Protein 8TKO (pdb70)

Foldseek 3Di:
DVVVVVVVVVVVVVVVVVVVLVCLLFWFWKFFFWKWKFAFDPDGGLVVVLVCLFVDAARKDFDDDVLQDDVPQQADCDLPDANHFPATIFGAGPDLQWAFQVQLVHDQVLSLLADSQLRVLLVRVQQRLLQQLAALLVQAPAAEEEEEEEDAAQAPVVDDDPPPPVPSNPLRGDQQNSQVSNCVSSNHDHYYDHDYDFQQRQQVSVQVVVNCQSVPSHAKYKGFYFFHHSDPVVSSVVSNVQQADNHQFQAFQFACLRHFHEYGMIIIIMMGGPVVCVVVVTDGQWIWTFKFKDFQPDDPDQQDADLVRVLVRVVVRCVSRPHAQALAQEEAEPRRSHPCPNQSRLVSCCVNRLPPYDLVRAYEYEYDCSHRTRHINRRQVVRVSQVSSCLPVFKHRAGPNPPHGHPSHDCVSNNYDYRHHMDGGDDDPRWYKYKTWDARRNGMIMMIIMTGDDDDDDLDDAPLDQFKAKAKFADADLLLRLVQLVQVLVVLVDPPDGRLQNRVSRQRRYYHYFKMKMAIHRDSVRSSVQSVCSNVPDHDDLRIDIFGADAFAFAEEEEEEDDPQDFALQLPCPCVVDVLLVVLQVVLQVLLVVPDPDGLVCRNNVNPPHDHCPAQLNVQSNFLSQLLSLLRVVVVFPFQHQEYEYFQLRLLSSCVSQVQFDSNLSSQLSNLVSVVQRVQQPKWWKWWFQPVVCVVVPVVDQWAEALARRTTIDFIGCVRCVCVCPVCVPRGTDDTDPCRRRRWLHPVLVVPVPVSCVSSQPTDTDFGPHWYQYQLDRDTDTSVPDGSVNSSCSRHGHRYHLSNLLVCLQVAGAEYEARGSADDSQVSSVVSNVVHDRDPLHDYFYAHHSPGSYVSRRVSSVSNRVSSNHDTNSCVSSPSHHHDRGRRRDRDIDRNGDND/DVVVVVVVVVVVVVVVVVVVLVCLLFWFWKFFFFKFKFAFPRPGGLVSVLVCLFVDAARKDFDDDVLFAPVVVADDCDLADANHFNAGIFGAGPDLQWAFCVQLVHDLVLSLLADSQLRVLLVRVQQRLLQQLAALLVQAPAAEEEEEAEDAQDAPVVDDDDPPPVVSNVLRRDQQNSQVVNCVSSNHDHYYDHFYFKQCRQVVRVQVVVSCQSVPRGQKYKGWYWDHHSYPPVSSVCSNVQAADNHQFQQQFAQPQAHFHEYTMIMIIMMGGPVVCVVVVTDGQWIWTWKFKDFQPPDPDQQDHDQVRVLVRVVVRCVSSPHALAQAQEEAELRRRHPCPNQSRVVSQCVRNVPPYDQVRAHEYAYDCRHRTRHIRRGQNVSVSLVSSCLRVQKRGAHPNVPHGHPSHDAVVTHYDYRHDMDGRDDDPRWHKYKYWDARRSGMIMMIIMTGDDDDPPDADADDDQFKAKAKFADADLLLRLVQLVQVLVVLVDPPDRRLQARVSRQRSYYHYFKMKMAIGRDSVRSSVLSVQSNVPDHPDLRIDIDGADAQAFQEEEEEAADPADFQAFQLVPCVPPVLLVVLQVVLFVLLPVLDPDGLNCRNNVHPPRPHCPQQLNVRLNQLSQLLSLLVVCPPQPQDHFEYEYFALNVLSVLVSLPQFPSNLSSLLRNLCSVVQLVPWDWWFWWKAQAAPVVVVVVCVVAQLFAECLARRITTDAHGRVSLVCVQPVPVPSDPTRPDPGTRHHWLGPVLVPCVVVLCVSNQDTQRDWGPHFYQYQQVRGTDTRRPCGSVVVSSSRHGHGYNQSNLLCCQQVRGAEYEYRGSADDCQVSSVNSNVPHPHDPLGHYFYAHHSPRSHPSVRVSRVSNSVSHNHRGNSVVSSPGRHHDRGRRRDRDIDGSHDDD/DVDDDDDPVVLLVVLLVLLLCLVCVLLPHRDSPVADQPDFPVVSPDDVSLQVSQVSVCVVPVDHDDSCLCVVQRGSSSSSVVVVVVVDVCCCVVVVVVD

B-factor: mean 152.11, std 43.72, range [67.35, 299.09]

Nearest PDB structures (foldseek):
  8tko-assembly1_A  TM=1.001E+00  e=0.000E+00  Saccharopolyspora erythraea
  7s6d-assembly1_A  TM=9.299E-01  e=0.000E+00  Saccharopolyspora erythraea
  8ee0-assembly1_A-2  TM=8.904E-01  e=0.000E+00  Saccharopolyspora erythraea
  4mz0-assembly1_B  TM=8.901E-01  e=1.827E-86  Moorena producens 3L
  4ope-assembly1_A  TM=8.887E-01  e=1.755E-56  Streptomyces albus

Organism: Saccharopolyspora erythraea (strain ATCC 11635 / DSM 40517 / JCM 4748 / NBRC 13426 / NCIMB 8594 / NRRL 2338) (NCBI:txid405948)

Radius of gyration: 48.06 Å; Cα contacts (8 Å, |Δi|>4): 3994; chains: 3; bounding box: 78×94×184 Å

Structure (mmCIF, N/CA/C/O backbone):
data_8TKO
#
_entry.id   8TKO
#
_cell.length_a   1.00
_cell.length_b   1.00
_cell.length_c   1.00
_cell.angle_alpha   90.00
_cell.angle_beta   90.00
_cell.angle_gamma   90.00
#
_symmetry.space_group_name_H-M   'P 1'
#
loop_
_entity.id
_entity.type
_entity.pdbx_description
1 polymer EryAII
2 polymer EryAI
#
loop_
_atom_site.group_PDB
_atom_site.id
_atom_site.type_symbol
_atom_site.label_atom_id
_atom_site.label_alt_id
_atom_site.label_comp_id
_atom_site.label_asym_id
_atom_site.label_entity_id
_atom_site.label_seq_id
_atom_site.pdbx_PDB_ins_code
_atom_site.Cartn_x
_atom_site.Cartn_y
_atom_site.Cartn_z
_atom_site.occupancy
_atom_site.B_iso_or_equiv
_atom_site.auth_seq_id
_atom_site.auth_comp_id
_atom_site.auth_asym_id
_atom_site.auth_atom_id
_atom_site.pdbx_PDB_model_num
ATOM 1 N N . SER A 1 5 ? 202.55100 265.31800 214.29700 1.000 227.51000 5 SER A N 1
ATOM 2 C CA . SER A 1 5 ? 202.43400 264.96900 215.70800 1.000 235.44000 5 SER A CA 1
ATOM 3 C C . SER A 1 5 ? 203.71700 264.32300 216.21700 1.000 239.78000 5 SER A C 1
ATOM 4 O O . SER A 1 5 ? 204.53300 263.84100 215.43300 1.000 236.26000 5 SER A O 1
ATOM 7 N N . GLU A 1 6 ? 203.89000 264.31900 217.53700 1.000 242.85000 6 GLU A N 1
ATOM 8 C CA . GLU A 1 6 ? 205.06000 263.71800 218.16300 1.000 244.27000 6 GLU A CA 1
ATOM 9 C C . GLU A 1 6 ? 204.87300 262.24200 218.48400 1.000 242.40000 6 GLU A C 1
ATOM 10 O O . GLU A 1 6 ? 205.83400 261.58700 218.90100 1.000 241.90000 6 GLU A O 1
ATOM 16 N N . LYS A 1 7 ? 203.66400 261.70500 218.30200 1.000 240.02000 7 LYS A N 1
ATOM 17 C CA . LYS A 1 7 ? 203.41000 260.29400 218.56700 1.000 236.44000 7 LYS A CA 1
ATOM 18 C C . LYS A 1 7 ? 204.12900 259.38500 217.57600 1.000 237.44000 7 LYS A C 1
ATOM 19 O O . LYS A 1 7 ? 204.32500 258.19900 217.86600 1.000 236.63000 7 LYS A O 1
ATOM 25 N N . VAL A 1 8 ? 204.56000 259.92500 216.43400 1.000 237.84000 8 VAL A N 1
ATOM 26 C CA . VAL A 1 8 ? 205.12800 259.09600 215.37300 1.000 233.58000 8 VAL A CA 1
ATOM 27 C C . VAL A 1 8 ? 206.40300 258.40200 215.84300 1.000 234.77000 8 VAL A C 1
ATOM 28 O O . VAL A 1 8 ? 206.64800 257.23800 215.50700 1.000 231.55000 8 VAL A O 1
ATOM 32 N N . ALA A 1 9 ? 207.22900 259.09800 216.63100 1.000 235.52000 9 ALA A N 1
ATOM 33 C CA . ALA A 1 9 ? 208.52500 258.54700 217.02300 1.000 227.90000 9 ALA A CA 1
ATOM 34 C C . ALA A 1 9 ? 208.37200 257.27900 217.85500 1.000 232.54000 9 ALA A C 1
ATOM 35 O O . ALA A 1 9 ? 209.12200 256.31000 217.67200 1.000 229.48000 9 ALA A O 1
ATOM 37 N N . GLU A 1 10 ? 207.41400 257.26800 218.78500 1.000 238.78000 10 GLU A N 1
ATOM 38 C CA . GLU A 1 10 ? 207.17800 256.06800 219.58100 1.000 238.03000 10 GLU A CA 1
ATOM 39 C C . GLU A 1 10 ? 206.70300 254.91700 218.70500 1.000 230.98000 10 GLU A C 1
ATOM 40 O O . GLU A 1 10 ? 207.08400 253.76000 218.92300 1.000 223.69000 10 GLU A O 1
ATOM 46 N N . TYR A 1 11 ? 205.86900 255.21800 217.70600 1.000 230.32000 11 TYR A N 1
ATOM 47 C CA . TYR A 1 11 ? 205.44900 254.19300 216.75700 1.000 222.39000 11 TYR A CA 1
ATOM 48 C C . TYR A 1 11 ? 206.64400 253.63300 215.99700 1.000 216.22000 11 TYR A C 1
ATOM 49 O O . TYR A 1 11 ? 206.74100 252.42200 215.77900 1.000 215.23000 11 TYR A O 1
ATOM 58 N N . LEU A 1 12 ? 207.56600 254.50600 215.58600 1.000 214.31000 12 LEU A N 1
ATOM 59 C CA . LEU A 1 12 ? 208.76400 254.04900 214.88900 1.000 209.90000 12 LEU A CA 1
ATOM 60 C C . LEU A 1 12 ? 209.59500 253.13200 215.77500 1.000 209.93000 12 LEU A C 1
ATOM 61 O O . LEU A 1 12 ? 210.07000 252.08000 215.32900 1.000 206.59000 12 LEU A O 1
ATOM 66 N N . ARG A 1 13 ? 209.78300 253.52100 217.03800 1.000 213.92000 13 ARG A N 1
ATOM 67 C CA . ARG A 1 13 ? 210.56700 252.70000 217.95600 1.000 212.15000 13 ARG A CA 1
ATOM 68 C C . ARG A 1 13 ? 209.91400 251.34100 218.17800 1.000 209.95000 13 ARG A C 1
ATOM 69 O O . ARG A 1 13 ? 210.59200 250.30400 218.15600 1.000 208.41000 13 ARG A O 1
ATOM 77 N N . ARG A 1 14 ? 208.59600 251.32500 218.38400 1.000 209.01000 14 ARG A N 1
ATOM 78 C CA . ARG A 1 14 ? 207.90600 250.06100 218.61800 1.000 205.37000 14 ARG A CA 1
ATOM 79 C C . ARG A 1 14 ? 207.93600 249.18300 217.37200 1.000 200.23000 14 ARG A C 1
ATOM 80 O O . ARG A 1 14 ? 208.07600 247.95800 217.47000 1.000 197.56000 14 ARG A O 1
ATOM 88 N N . ALA A 1 15 ? 207.82300 249.79200 216.18800 1.000 197.25000 15 ALA A N 1
ATOM 89 C CA . ALA A 1 15 ? 207.92200 249.03100 214.94800 1.000 188.90000 15 ALA A CA 1
ATOM 90 C C . ALA A 1 15 ? 209.30500 248.42000 214.78100 1.000 189.34000 15 ALA A C 1
ATOM 91 O O . ALA A 1 15 ? 209.43100 247.26500 214.36300 1.000 187.40000 15 ALA A O 1
ATOM 93 N N . THR A 1 16 ? 210.35600 249.18200 215.09500 1.000 195.07000 16 THR A N 1
ATOM 94 C CA . THR A 1 16 ? 211.70600 248.63300 215.01200 1.000 193.29000 16 THR A CA 1
ATOM 95 C C . THR A 1 16 ? 211.88800 247.47700 215.98700 1.000 187.34000 16 THR A C 1
ATOM 96 O O . THR A 1 16 ? 212.48600 246.44900 215.64100 1.000 182.28000 16 THR A O 1
ATOM 100 N N . LEU A 1 17 ? 211.37400 247.62500 217.21100 1.000 187.43000 17 LEU A N 1
ATOM 101 C CA . LEU A 1 17 ? 211.47600 246.54300 218.18600 1.000 183.98000 17 LEU A CA 1
ATOM 102 C C . LEU A 1 17 ? 210.74000 245.29700 217.70800 1.000 181.90000 17 LEU A C 1
ATOM 103 O O . LEU A 1 17 ? 211.25500 244.17700 217.82500 1.000 179.78000 17 LEU A O 1
ATOM 108 N N . ASP A 1 18 ? 209.53500 245.47300 217.16000 1.000 183.05000 18 ASP A N 1
ATOM 109 C CA . ASP A 1 18 ? 208.76900 244.33200 216.67200 1.000 178.54000 18 ASP A CA 1
ATOM 110 C C . ASP A 1 18 ? 209.46300 243.66000 215.49500 1.000 164.51000 18 ASP A C 1
ATOM 111 O O . ASP A 1 18 ? 209.47500 242.42800 215.39500 1.000 161.43000 18 ASP A O 1
ATOM 116 N N . LEU A 1 19 ? 210.03800 244.45200 214.58800 1.000 159.67000 19 LEU A N 1
ATOM 117 C CA . LEU A 1 19 ? 210.76200 243.88000 213.45800 1.000 156.51000 19 LEU A CA 1
ATOM 118 C C . LEU A 1 19 ? 211.97400 243.08500 213.92600 1.000 160.02000 19 LEU A C 1
ATOM 119 O O . LEU A 1 19 ? 212.24700 241.99200 213.41300 1.000 158.05000 19 LEU A O 1
ATOM 124 N N . ARG A 1 20 ? 212.71400 243.62000 214.90100 1.000 162.91000 20 ARG A N 1
ATOM 125 C CA . ARG A 1 20 ? 213.85700 242.89100 215.43900 1.000 158.75000 20 ARG A CA 1
ATOM 126 C C . ARG A 1 20 ? 213.41700 241.58900 216.09500 1.000 155.35000 20 ARG A C 1
ATOM 127 O O . ARG A 1 20 ? 214.05700 240.54400 215.91200 1.000 156.87000 20 ARG A O 1
ATOM 135 N N . ALA A 1 21 ? 212.32200 241.63000 216.85800 1.000 149.61000 21 ALA A N 1
ATOM 136 C CA . ALA A 1 21 ? 211.81700 240.41500 217.49000 1.000 143.65000 21 ALA A CA 1
ATOM 137 C C . ALA A 1 21 ? 211.39300 239.38600 216.45000 1.000 143.16000 21 ALA A C 1
ATOM 138 O O . ALA A 1 21 ? 211.65500 238.18800 216.60700 1.000 145.19000 21 ALA A O 1
ATOM 140 N N . ALA A 1 22 ? 210.73500 239.83400 215.37900 1.000 141.02000 22 ALA A N 1
ATOM 141 C CA . ALA A 1 22 ? 210.31100 238.91400 214.32900 1.000 132.14000 22 ALA A CA 1
ATOM 142 C C . ALA A 1 22 ? 211.50700 238.27900 213.63300 1.000 136.06000 22 ALA A C 1
ATOM 143 O O . ALA A 1 22 ? 211.50100 237.07600 213.34500 1.000 143.10000 22 ALA A O 1
ATOM 145 N N . ARG A 1 23 ? 212.54300 239.07100 213.34700 1.000 135.19000 23 ARG A N 1
ATOM 146 C CA . ARG A 1 23 ? 213.73500 238.51300 212.71500 1.000 132.11000 23 ARG A CA 1
ATOM 147 C C . ARG A 1 23 ? 214.42800 237.51200 213.63200 1.000 132.54000 23 ARG A C 1
ATOM 148 O O . ARG A 1 23 ? 214.90400 236.46300 213.17700 1.000 135.79000 23 ARG A O 1
ATOM 156 N N . GLN A 1 24 ? 214.49300 237.81800 214.93000 1.000 134.99000 24 GLN A N 1
ATOM 157 C CA . GLN A 1 24 ? 215.07900 236.87400 215.87500 1.000 135.72000 24 GLN A CA 1
ATOM 158 C C . GLN A 1 24 ? 214.27300 235.58300 215.93400 1.000 131.09000 24 GLN A C 1
ATOM 159 O O . GLN A 1 24 ? 214.84400 234.48900 216.01400 1.000 140.21000 24 GLN A O 1
ATOM 165 N N . ARG A 1 25 ? 212.94300 235.68900 215.90200 1.000 123.68000 25 ARG A N 1
ATOM 166 C CA . ARG A 1 25 ? 212.10500 234.49500 215.89300 1.000 123.69000 25 ARG A CA 1
ATOM 167 C C . ARG A 1 25 ? 212.33200 233.67100 214.63100 1.000 122.43000 25 ARG A C 1
ATOM 168 O O . ARG A 1 25 ? 212.38400 232.43600 214.68700 1.000 124.55000 25 ARG A O 1
ATOM 176 N N . ILE A 1 26 ? 212.46700 234.33800 213.48300 1.000 123.70000 26 ILE A N 1
ATOM 177 C CA . ILE A 1 26 ? 212.74800 233.62800 212.23800 1.000 119.55000 26 ILE A CA 1
ATOM 178 C C . ILE A 1 26 ? 214.07600 232.89300 212.33700 1.000 124.49000 26 ILE A C 1
ATOM 179 O O . ILE A 1 26 ? 214.19000 231.72600 211.94000 1.000 135.03000 26 ILE A O 1
ATOM 184 N N A ARG A 1 27 ? 215.10200 233.56200 212.86700 1.000 127.23000 27 ARG A N 1
ATOM 185 N N B ARG A 1 27 ? 215.10200 233.56300 212.86700 0.000 127.43000 27 ARG A N 1
ATOM 186 C CA A ARG A 1 27 ? 216.40500 232.92000 213.01200 1.000 128.22000 27 ARG A CA 1
ATOM 187 C CA B ARG A 1 27 ? 216.40500 232.92200 213.01400 0.000 128.47000 27 ARG A CA 1
ATOM 188 C C A ARG A 1 27 ? 216.33100 231.72400 213.95100 1.000 128.74000 27 ARG A C 1
ATOM 189 C C B ARG A 1 27 ? 216.33100 231.72500 213.95100 0.000 128.85000 27 ARG A C 1
ATOM 190 O O A ARG A 1 27 ? 216.92600 230.67500 213.67900 1.000 129.85000 27 ARG A O 1
ATOM 191 O O B ARG A 1 27 ? 216.92500 230.67600 213.67800 0.000 129.83000 27 ARG A O 1
ATOM 206 N N . GLU A 1 28 ? 215.60800 231.86400 215.06500 1.000 128.45000 28 GLU A N 1
ATOM 207 C CA . GLU A 1 28 ? 215.47600 230.75500 216.00400 1.000 127.70000 28 GLU A CA 1
ATOM 208 C C . GLU A 1 28 ? 214.75800 229.57200 215.36800 1.000 128.57000 28 GLU A C 1
ATOM 209 O O . GLU A 1 28 ? 215.14400 228.41600 215.57600 1.000 129.16000 28 GLU A O 1
ATOM 215 N N . LEU A 1 29 ? 213.70800 229.83700 214.59000 1.000 128.86000 29 LEU A N 1
ATOM 216 C CA . LEU A 1 29 ? 212.98200 228.75100 213.94500 1.000 117.87000 29 LEU A CA 1
ATOM 217 C C . LEU A 1 29 ? 213.75900 228.13000 212.79300 1.000 116.01000 29 LEU A C 1
ATOM 218 O O . LEU A 1 29 ? 213.50400 226.97200 212.44700 1.000 114.88000 29 LEU A O 1
ATOM 223 N N . GLU A 1 30 ? 214.69300 228.86400 212.18800 1.000 124.61000 30 GLU A N 1
ATOM 224 C CA . GLU A 1 30 ? 215.37600 228.38600 210.99000 1.000 123.15000 30 GLU A CA 1
ATOM 225 C C . GLU A 1 30 ? 216.73000 227.75000 211.28900 1.000 129.10000 30 GLU A C 1
ATOM 226 O O . GLU A 1 30 ? 216.95300 226.58300 210.95400 1.000 130.41000 30 GLU A O 1
ATOM 232 N N . SER A 1 31 ? 217.64500 228.49300 211.90800 1.000 132.33000 31 SER A N 1
ATOM 233 C CA . SER A 1 31 ? 219.03300 228.06000 212.04700 1.000 131.52000 31 SER A CA 1
ATOM 234 C C . SER A 1 31 ? 219.53700 228.28100 213.46800 1.000 129.19000 31 SER A C 1
ATOM 235 O O . SER A 1 31 ? 220.61500 228.83400 213.69300 1.000 132.59000 31 SER A O 1
ATOM 238 N N . ASP A 1 32 ? 218.76000 227.85100 214.45000 1.000 125.53000 32 ASP A N 1
ATOM 239 C CA . ASP A 1 32 ? 219.19400 227.94400 215.84000 1.000 121.99000 32 ASP A CA 1
ATOM 240 C C . ASP A 1 32 ? 220.28100 226.91100 216.10900 1.000 120.73000 32 ASP A C 1
ATOM 241 O O . ASP A 1 32 ? 220.06200 225.71800 215.86000 1.000 124.16000 32 ASP A O 1
ATOM 246 N N . PRO A 1 33 ? 221.45600 227.31000 216.59400 1.000 112.20000 33 PRO A N 1
ATOM 247 C CA . PRO A 1 33 ? 222.50600 226.32800 216.88300 1.000 108.33000 33 PRO A CA 1
ATOM 248 C C . PRO A 1 33 ? 222.10400 225.38100 218.00200 1.000 109.24000 33 PRO A C 1
ATOM 249 O O . PRO A 1 33 ? 221.37800 225.74700 218.92900 1.000 114.00000 33 PRO A O 1
ATOM 253 N N . ILE A 1 34 ? 222.59300 224.14700 217.90900 1.000 102.09000 34 ILE A N 1
ATOM 254 C CA . ILE A 1 34 ? 222.33300 223.12800 218.91900 1.000 93.13000 34 ILE A CA 1
ATOM 255 C C . ILE A 1 34 ? 223.64400 222.79200 219.61400 1.000 99.61000 34 ILE A C 1
ATOM 256 O O . ILE A 1 34 ? 224.71200 222.80800 218.99800 1.000 105.31000 34 ILE A O 1
ATOM 261 N N . ALA A 1 35 ? 223.56600 222.49400 220.90600 1.000 98.44000 35 ALA A N 1
ATOM 262 C CA . ALA A 1 35 ? 224.74700 222.23100 221.71600 1.000 97.16000 35 ALA A CA 1
ATOM 263 C C . ALA A 1 35 ? 224.80600 220.76400 222.11500 1.000 101.43000 35 ALA A C 1
ATOM 264 O O . ALA A 1 35 ? 223.77700 220.15000 222.41200 1.000 109.15000 35 ALA A O 1
ATOM 266 N N . ILE A 1 36 ? 226.01300 220.20600 222.11700 1.000 98.41000 36 ILE A N 1
ATOM 267 C CA . ILE A 1 36 ? 226.25900 218.84400 222.57700 1.000 90.20000 36 ILE A CA 1
ATOM 268 C C . ILE A 1 36 ? 226.78000 218.92500 224.00300 1.000 96.44000 36 ILE A C 1
ATOM 269 O O . ILE A 1 36 ? 227.81200 219.55800 224.25900 1.000 110.66000 36 ILE A O 1
ATOM 274 N N . VAL A 1 37 ? 226.07800 218.28600 224.93600 1.000 88.24000 37 VAL A N 1
ATOM 275 C CA . VAL A 1 37 ? 226.42000 218.38800 226.34400 1.000 94.21000 37 VAL A CA 1
ATOM 276 C C . VAL A 1 37 ? 227.09700 217.13100 226.88400 1.000 103.77000 37 VAL A C 1
ATOM 277 O O . VAL A 1 37 ? 227.89900 217.23400 227.81900 1.000 116.72000 37 VAL A O 1
ATOM 281 N N . SER A 1 38 ? 226.80900 215.95500 226.33100 1.000 99.99000 38 SER A N 1
ATOM 282 C CA . SER A 1 38 ? 227.44000 214.73300 226.81100 1.000 96.60000 38 SER A CA 1
ATOM 283 C C . SER A 1 38 ? 227.33500 213.65600 225.74400 1.000 102.07000 38 SER A C 1
ATOM 284 O O . SER A 1 38 ? 226.52400 213.74600 224.81800 1.000 105.09000 38 SER A O 1
ATOM 287 N N . MET A 1 39 ? 228.16500 212.62600 225.89800 1.000 97.16000 39 MET A N 1
ATOM 288 C CA . MET A 1 39 ? 228.19400 211.51200 224.96400 1.000 97.16000 39 MET A CA 1
ATOM 289 C C . MET A 1 39 ? 228.63400 210.25200 225.69500 1.000 96.69000 39 MET A C 1
ATOM 290 O O . MET A 1 39 ? 229.28500 210.31100 226.74100 1.000 101.81000 39 MET A O 1
ATOM 295 N N . ALA A 1 40 ? 228.26700 209.10700 225.12500 1.000 96.88000 40 ALA A N 1
ATOM 296 C CA . ALA A 1 40 ? 228.64200 207.81100 225.66900 1.000 89.90000 40 ALA A CA 1
ATOM 297 C C . ALA A 1 40 ? 228.78300 206.82200 224.52400 1.000 91.33000 40 ALA A C 1
ATOM 298 O O . ALA A 1 40 ? 228.15600 206.97600 223.47200 1.000 100.38000 40 ALA A O 1
ATOM 300 N N . CYS A 1 41 ? 229.61100 205.80200 224.73500 1.000 90.83000 41 CYS A N 1
ATOM 301 C CA . CYS A 1 41 ? 229.87300 204.84700 223.67000 1.000 97.54000 41 CYS A CA 1
ATOM 302 C C . CYS A 1 41 ? 230.33900 203.52400 224.25500 1.000 96.49000 41 CYS A C 1
ATOM 303 O O . CYS A 1 41 ? 230.92100 203.47600 225.34100 1.000 111.11000 41 CYS A O 1
ATOM 306 N N . ARG A 1 42 ? 230.06600 202.45400 223.51300 1.000 95.87000 42 ARG A N 1
ATOM 307 C CA . ARG A 1 42 ? 230.63700 201.13600 223.75600 1.000 97.09000 42 ARG A CA 1
ATOM 308 C C . ARG A 1 42 ? 231.09500 200.58700 222.41500 1.000 102.25000 42 ARG A C 1
ATOM 309 O O . ARG A 1 42 ? 230.28000 200.40800 221.50300 1.000 111.16000 42 ARG A O 1
ATOM 317 N N . LEU A 1 43 ? 232.38900 200.33000 222.29800 1.000 95.82000 43 LEU A N 1
ATOM 318 C CA . LEU A 1 43 ? 233.04500 200.00200 221.04300 1.000 94.03000 43 LEU A CA 1
ATOM 319 C C . LEU A 1 43 ? 233.89700 198.75700 221.22100 1.000 106.29000 43 LEU A C 1
ATOM 320 O O . LEU A 1 43 ? 234.26100 198.40200 222.34700 1.000 115.40000 43 LEU A O 1
ATOM 325 N N . PRO A 1 44 ? 234.22100 198.06200 220.13000 1.000 103.67000 44 PRO A N 1
ATOM 326 C CA . PRO A 1 44 ? 235.00900 196.83100 220.25000 1.000 105.01000 44 PRO A CA 1
ATOM 327 C C . PR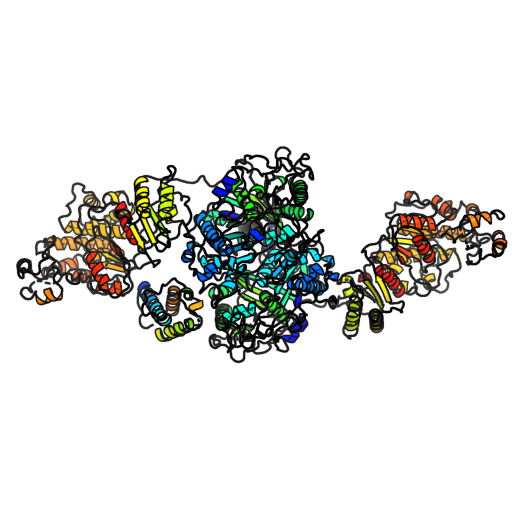O A 1 44 ? 236.40300 197.10500 220.79100 1.000 109.37000 44 PRO A C 1
ATOM 328 O O . PRO A 1 44 ? 236.94100 198.20800 220.68100 1.000 115.14000 44 PRO A O 1
ATOM 332 N N . GLY A 1 45 ? 236.98600 196.07300 221.39400 1.000 115.77000 45 GLY A N 1
ATOM 333 C CA . GLY A 1 45 ? 238.32700 196.18100 221.93000 1.000 121.06000 45 GLY A CA 1
ATOM 334 C C . GLY A 1 45 ? 238.41500 196.72600 223.33400 1.000 126.97000 45 GLY A C 1
ATOM 335 O O . GLY A 1 45 ? 239.48000 197.20700 223.73200 1.000 133.90000 45 GLY A O 1
ATOM 336 N N . GLY A 1 46 ? 237.33100 196.66700 224.10200 1.000 120.34000 46 GLY A N 1
ATOM 337 C CA . GLY A 1 46 ? 237.35300 197.14200 225.46700 1.000 116.24000 46 GLY A CA 1
ATOM 338 C C . GLY A 1 46 ? 237.19700 198.63500 225.63600 1.000 114.51000 46 GLY A C 1
ATOM 339 O O . GLY A 1 46 ? 237.46000 199.14700 226.72900 1.000 122.40000 46 GLY A O 1
ATOM 340 N N . VAL A 1 47 ? 236.78500 199.35000 224.59600 1.000 113.03000 47 VAL A N 1
ATOM 341 C CA . VAL A 1 47 ? 236.57300 200.79100 224.67500 1.000 109.81000 47 VAL A CA 1
ATOM 342 C C . VAL A 1 47 ? 235.16300 201.02600 225.20200 1.000 110.06000 47 VAL A C 1
ATOM 343 O O . VAL A 1 47 ? 234.17800 200.70700 224.53200 1.000 113.60000 47 VAL A O 1
ATOM 347 N N A ASN A 1 48 ? 235.06100 201.58800 226.40700 0.420 111.26000 48 ASN A N 1
ATOM 348 N N B ASN A 1 48 ? 235.06800 201.58500 226.40900 0.580 111.22000 48 ASN A N 1
ATOM 349 C CA A ASN A 1 48 ? 233.76600 201.87400 227.00700 0.420 111.07000 48 ASN A CA 1
ATOM 350 C CA B ASN A 1 48 ? 233.79000 201.86300 227.04300 0.580 111.17000 48 ASN A CA 1
ATOM 351 C C A ASN A 1 48 ? 233.60500 203.32100 227.45100 0.420 112.16000 48 ASN A C 1
ATOM 352 C C B ASN A 1 48 ? 233.59800 203.32300 227.41900 0.580 112.25000 48 ASN A C 1
ATOM 353 O O A ASN A 1 48 ? 232.54100 203.67200 227.97000 0.420 114.18000 48 ASN A O 1
ATOM 354 O O B ASN A 1 48 ? 232.50100 203.68800 227.85600 0.580 114.32000 48 ASN A O 1
ATOM 363 N N . THR A 1 49 ? 234.61800 204.16100 227.27500 1.000 113.77000 49 THR A N 1
ATOM 364 C CA . THR A 1 49 ? 234.52100 205.57400 227.59500 1.000 115.81000 49 THR A CA 1
ATOM 365 C C . THR A 1 49 ? 235.08000 206.39800 226.44700 1.000 115.34000 49 THR A C 1
ATOM 366 O O . THR A 1 49 ? 235.96200 205.93400 225.71800 1.000 123.74000 49 THR A O 1
ATOM 370 N N . PRO A 1 50 ? 234.57700 207.61900 226.25500 1.000 103.01000 50 PRO A N 1
ATOM 371 C CA . PRO A 1 50 ? 235.14900 208.48300 225.20900 1.000 101.63000 50 PRO A CA 1
ATOM 372 C C . PRO A 1 50 ? 236.63400 208.74000 225.38700 1.000 112.33000 50 PRO A C 1
ATOM 373 O O . PRO A 1 50 ? 237.35600 208.86000 224.38900 1.000 122.67000 50 PRO A O 1
ATOM 377 N N . GLN A 1 51 ? 237.11300 208.83300 226.62900 1.000 109.78000 51 GLN A N 1
ATOM 378 C CA . GLN A 1 51 ? 238.53700 209.05600 226.85800 1.000 112.66000 51 GLN A CA 1
ATOM 379 C C . GLN A 1 51 ? 239.37000 207.89100 226.33800 1.000 115.75000 51 GLN A C 1
ATOM 380 O O . GLN A 1 51 ? 240.43800 208.09500 225.74800 1.000 118.44000 51 GLN A O 1
ATOM 386 N N . ARG A 1 52 ? 238.90100 206.66000 226.55300 1.000 112.14000 52 ARG A N 1
ATOM 387 C CA . ARG A 1 52 ? 239.61900 205.49900 226.03900 1.000 106.38000 52 ARG A CA 1
ATOM 388 C C . ARG A 1 52 ? 239.64400 205.50100 224.51700 1.000 109.97000 52 ARG A C 1
ATOM 389 O O . ARG A 1 52 ? 240.66200 205.15900 223.90300 1.000 121.28000 52 ARG A O 1
ATOM 397 N N . LEU A 1 53 ? 238.53100 205.88700 223.88900 1.000 105.69000 53 LEU A N 1
ATOM 398 C CA . LEU A 1 53 ? 238.50300 205.98800 222.43400 1.000 108.24000 53 LEU A CA 1
ATOM 399 C C . LEU A 1 53 ? 239.48800 207.03800 221.93900 1.000 108.15000 53 LEU A C 1
ATOM 400 O O . LEU A 1 53 ? 240.18100 206.82700 220.93700 1.000 112.47000 53 LEU A O 1
ATOM 405 N N . TRP A 1 54 ? 239.56300 208.17900 222.62800 1.000 106.20000 54 TRP A N 1
ATOM 406 C CA . TRP A 1 54 ? 240.52000 209.20700 222.23400 1.000 107.61000 54 TRP A CA 1
ATOM 407 C C . TRP A 1 54 ? 241.95100 208.71100 222.37400 1.000 112.77000 54 TRP A C 1
ATOM 408 O O . TRP A 1 54 ? 242.79600 208.98400 221.51400 1.000 121.44000 54 TRP A O 1
ATOM 419 N N . GLU A 1 55 ? 242.24800 207.99600 223.46100 1.000 110.37000 55 GLU A N 1
ATOM 420 C CA . GLU A 1 55 ? 243.59200 207.45800 223.63800 1.000 108.08000 55 GLU A CA 1
ATOM 421 C C . GLU A 1 55 ? 243.93300 206.46400 222.53600 1.000 115.84000 55 GLU A C 1
ATOM 422 O O . GLU A 1 55 ? 245.04700 206.47900 221.99700 1.000 131.05000 55 GLU A O 1
ATOM 428 N N . LEU A 1 56 ? 242.98200 205.59600 222.18400 1.000 109.40000 56 LEU A N 1
ATOM 429 C CA . LEU A 1 56 ? 243.21400 204.64000 221.10700 1.000 104.23000 56 LEU A CA 1
ATOM 430 C C . LEU A 1 56 ? 243.45600 205.34900 219.78100 1.000 112.33000 56 LEU A C 1
ATOM 431 O O . LEU A 1 56 ? 244.35000 204.96700 219.01800 1.000 119.28000 56 LEU A O 1
ATOM 436 N N . LEU A 1 57 ? 242.66300 206.38200 219.48600 1.000 109.74000 57 LEU A N 1
ATOM 437 C CA . LEU A 1 57 ? 242.84100 207.11800 218.23900 1.000 108.07000 57 LEU A CA 1
ATOM 438 C C . LEU A 1 57 ? 244.18700 207.82900 218.19800 1.000 113.61000 57 LEU A C 1
ATOM 439 O O . LEU A 1 57 ? 244.85900 207.84300 217.16000 1.000 115.21000 57 LEU A O 1
ATOM 444 N N A ARG A 1 58 ? 244.60000 208.42400 219.31800 0.520 116.43000 58 ARG A N 1
ATOM 445 N N B ARG A 1 58 ? 244.59300 208.43400 219.31600 0.480 116.43000 58 ARG A N 1
ATOM 446 C CA A ARG A 1 58 ? 245.85200 209.17300 219.33600 0.520 116.71000 58 ARG A CA 1
ATOM 447 C CA B ARG A 1 58 ? 245.85300 209.17000 219.35200 0.480 116.70000 58 ARG A CA 1
ATOM 448 C C A ARG A 1 58 ? 247.05800 208.24800 219.22900 0.520 119.57000 58 ARG A C 1
ATOM 449 C C B ARG A 1 58 ? 247.04500 208.23400 219.21000 0.480 119.52000 58 ARG A C 1
ATOM 450 O O A ARG A 1 58 ? 248.00700 208.54200 218.49400 0.520 118.31000 58 ARG A O 1
ATOM 451 O O B ARG A 1 58 ? 247.97000 208.50500 218.43600 0.480 118.30000 58 ARG A O 1
ATOM 466 N N . GLU A 1 59 ? 247.04500 207.12900 219.95900 1.000 127.90000 59 GLU A N 1
ATOM 467 C CA . GLU A 1 59 ? 248.16100 206.19200 219.88200 1.000 129.39000 59 GLU A CA 1
ATOM 468 C C . GLU A 1 59 ? 248.27500 205.58100 218.49300 1.000 128.87000 59 GLU A C 1
ATOM 469 O O . GLU A 1 59 ? 249.37800 205.45000 217.95200 1.000 130.82000 59 GLU A O 1
ATOM 475 N N . GLY A 1 60 ? 247.14700 205.20400 217.90100 1.000 128.55000 60 GLY A N 1
ATOM 476 C CA . GLY A 1 60 ? 247.14900 204.58600 216.59200 1.000 123.31000 60 GLY A CA 1
ATOM 477 C C . GLY A 1 60 ? 247.07600 203.08000 216.70200 1.000 133.12000 60 GLY A C 1
ATOM 478 O O . GLY A 1 60 ? 248.07900 202.42500 216.99900 1.000 148.02000 60 GLY A O 1
ATOM 479 N N . GLY A 1 61 ? 245.90000 202.51600 216.46400 1.000 126.77000 61 GLY A N 1
ATOM 480 C CA . GLY A 1 61 ? 245.73200 201.08200 216.60500 1.000 130.40000 61 GLY A CA 1
ATOM 481 C C . GLY A 1 61 ? 244.36500 200.65900 216.12300 1.000 124.23000 61 GLY A C 1
ATOM 482 O O . GLY A 1 61 ? 243.51800 201.48600 215.77500 1.000 124.65000 61 GLY A O 1
ATOM 483 N N . GLU A 1 62 ? 244.16200 199.34600 216.11100 1.000 120.21000 62 GLU A N 1
ATOM 484 C CA . GLU A 1 62 ? 242.92200 198.75500 215.64000 1.000 126.23000 62 GLU A CA 1
ATOM 485 C C . GLU A 1 62 ? 242.37100 197.81300 216.69900 1.000 126.39000 62 GLU A C 1
ATOM 486 O O . GLU A 1 62 ? 243.10200 197.30100 217.55100 1.000 128.92000 62 GLU A O 1
ATOM 492 N N . THR A 1 63 ? 241.06200 197.59300 216.63400 1.000 123.68000 63 THR A N 1
ATOM 493 C CA . THR A 1 63 ? 240.37200 196.67300 217.52400 1.000 122.52000 63 THR A CA 1
ATOM 494 C C . THR A 1 63 ? 240.07700 195.33700 216.85800 1.000 127.28000 63 THR A C 1
ATOM 495 O O . THR A 1 63 ? 239.26300 194.56400 217.37300 1.000 133.54000 63 THR A O 1
ATOM 499 N N . LEU A 1 64 ? 240.71200 195.05600 215.72200 1.000 117.85000 64 LEU A N 1
ATOM 500 C CA . LEU A 1 64 ? 240.49200 193.80100 215.01900 1.000 109.81000 64 LEU A CA 1
ATOM 501 C C . LEU A 1 64 ? 240.88700 192.61800 215.89500 1.000 113.61000 64 LEU A C 1
ATOM 502 O O . LEU A 1 64 ? 241.92000 192.63900 216.56800 1.000 117.79000 64 LEU A O 1
ATOM 507 N N . SER A 1 65 ? 240.05500 191.58100 215.88300 1.000 110.91000 65 SER A N 1
ATOM 508 C CA . SER A 1 65 ? 240.28300 190.40200 216.70700 1.000 114.75000 65 SER A CA 1
ATOM 509 C C . SER A 1 65 ? 239.55400 189.22200 216.07700 1.000 113.68000 65 SER A C 1
ATOM 510 O O . SER A 1 65 ? 238.91600 189.34900 215.03000 1.000 118.86000 65 SER A O 1
ATOM 513 N N . GLY A 1 66 ? 239.65400 188.06700 216.73200 1.000 112.56000 66 GLY A N 1
ATOM 514 C CA . GLY A 1 66 ? 239.03500 186.85700 216.23900 1.000 118.33000 66 GLY A CA 1
ATOM 515 C C . GLY A 1 66 ? 237.54700 186.79800 216.52800 1.000 122.98000 66 GLY A C 1
ATOM 516 O O . GLY A 1 66 ? 236.96200 187.67600 217.16100 1.000 126.77000 66 GLY A O 1
ATOM 517 N N . PHE A 1 67 ? 236.92800 185.72700 216.04100 1.000 116.70000 67 PHE A N 1
ATOM 518 C CA . PHE A 1 67 ? 235.49800 185.54800 216.21900 1.000 115.76000 67 PHE A CA 1
ATOM 519 C C . PHE A 1 67 ? 235.16800 185.27000 217.68600 1.000 123.60000 67 PHE A C 1
ATOM 520 O O . PHE A 1 67 ? 235.97100 184.67600 218.41000 1.000 134.46000 67 PHE A O 1
ATOM 528 N N . PRO A 1 68 ? 233.99600 185.69900 218.14800 1.000 113.71000 68 PRO A N 1
ATOM 529 C CA . PRO A 1 68 ? 233.60700 185.42600 219.53500 1.000 114.21000 68 PRO A CA 1
ATOM 530 C C . PRO A 1 68 ? 233.36700 183.94400 219.76700 1.000 124.74000 68 PRO A C 1
ATOM 531 O O . PRO A 1 68 ? 233.01800 183.19300 218.85400 1.000 132.79000 68 PRO A O 1
ATOM 535 N N . THR A 1 69 ? 233.56000 183.52700 221.01700 1.000 130.66000 69 THR A N 1
ATOM 536 C CA . THR A 1 69 ? 233.37600 182.13700 221.41000 1.000 136.69000 69 THR A CA 1
ATOM 537 C C . THR A 1 69 ? 232.20400 181.91500 222.35100 1.000 141.20000 69 THR A C 1
ATOM 538 O O . THR A 1 69 ? 231.61800 180.83100 222.33800 1.000 142.44000 69 THR A O 1
ATOM 542 N N . ASP A 1 70 ? 231.84600 182.90900 223.16400 1.000 139.10000 70 ASP A N 1
ATOM 543 C CA . ASP A 1 70 ? 230.77000 182.74800 224.13300 1.000 138.69000 70 ASP A CA 1
ATOM 544 C C . ASP A 1 70 ? 229.38400 182.92300 223.52800 1.000 133.86000 70 ASP A C 1
ATOM 545 O O . ASP A 1 70 ? 228.39600 182.58200 224.18500 1.000 139.74000 70 ASP A O 1
ATOM 550 N N . ARG A 1 71 ? 229.28300 183.44200 222.30300 1.000 128.88000 71 ARG A N 1
ATOM 551 C CA . ARG A 1 71 ? 227.98100 183.64700 221.68300 1.000 122.93000 71 ARG A CA 1
ATOM 552 C C . ARG A 1 71 ? 227.32600 182.34800 221.23500 1.000 124.55000 71 ARG A C 1
ATOM 553 O O . ARG A 1 71 ? 226.15300 182.37000 220.85000 1.000 127.23000 71 ARG A O 1
ATOM 561 N N . GLY A 1 72 ? 228.04400 181.23100 221.27000 1.000 123.17000 72 GLY A N 1
ATOM 562 C CA . GLY A 1 72 ? 227.49100 179.96100 220.85600 1.000 126.97000 72 GLY A CA 1
ATOM 563 C C . GLY A 1 72 ? 227.59300 179.65900 219.37900 1.000 137.85000 72 GLY A C 1
ATOM 564 O O . GLY A 1 72 ? 226.93800 178.71900 218.91200 1.000 149.80000 72 GLY A O 1
ATOM 565 N N . TRP A 1 73 ? 228.38300 180.42000 218.62900 1.000 134.53000 73 TRP A N 1
ATOM 566 C CA . TRP A 1 73 ? 228.54900 180.15200 217.20800 1.000 135.24000 73 TRP A CA 1
ATOM 567 C C . TRP A 1 73 ? 229.34600 178.87100 216.99500 1.000 147.83000 73 TRP A C 1
ATOM 568 O O . TRP A 1 73 ? 230.14100 178.45700 217.84300 1.000 153.55000 73 TRP A O 1
ATOM 579 N N . ASP A 1 74 ? 229.12600 178.24100 215.84500 1.000 145.25000 74 ASP A N 1
ATOM 580 C CA . ASP A 1 74 ? 229.82700 177.01300 215.47400 1.000 153.74000 74 ASP A CA 1
ATOM 581 C C . ASP A 1 74 ? 230.99200 177.40200 214.56800 1.000 152.10000 74 ASP A C 1
ATOM 582 O O . ASP A 1 74 ? 230.87900 177.40200 213.34300 1.000 154.13000 74 ASP A O 1
ATOM 587 N N . LEU A 1 75 ? 232.12700 177.72900 215.18700 1.000 147.00000 75 LEU A N 1
ATOM 588 C CA . LEU A 1 75 ? 233.28900 178.20700 214.44800 1.000 143.06000 75 LEU A CA 1
ATOM 589 C C . LEU A 1 75 ? 233.99600 177.10900 213.66600 1.000 152.47000 75 LEU A C 1
ATOM 590 O O . LEU A 1 75 ? 234.88900 177.42200 212.87200 1.000 153.88000 75 LEU A O 1
ATOM 595 N N . ALA A 1 76 ? 233.63100 175.84300 213.87100 1.000 159.06000 76 ALA A N 1
ATOM 596 C CA . ALA A 1 76 ? 234.31800 174.75200 213.18800 1.000 159.62000 76 ALA A CA 1
ATOM 597 C C . ALA A 1 76 ? 234.09400 174.81700 211.68200 1.000 162.33000 76 ALA A C 1
ATOM 598 O O . ALA A 1 76 ? 235.04600 174.94800 210.90400 1.000 162.91000 76 ALA A O 1
ATOM 600 N N . ARG A 1 77 ? 232.83800 174.72900 211.25100 1.000 159.73000 77 ARG A N 1
ATOM 601 C CA . ARG A 1 77 ? 232.49700 174.73800 209.83600 1.000 158.82000 77 ARG A CA 1
ATOM 602 C C . ARG A 1 77 ? 232.11700 176.11900 209.32100 1.000 157.88000 77 ARG A C 1
ATOM 603 O O . ARG A 1 77 ? 231.74700 176.24700 208.15000 1.000 166.79000 77 ARG A O 1
ATOM 611 N N . LEU A 1 78 ? 232.19500 177.15200 210.16200 1.000 148.07000 78 LEU A N 1
ATOM 612 C CA . LEU A 1 78 ? 231.81100 178.48900 209.72100 1.000 142.86000 78 LEU A CA 1
ATOM 613 C C . LEU A 1 78 ? 232.82000 179.06200 208.73400 1.000 147.44000 78 LEU A C 1
ATOM 614 O O . LEU A 1 78 ? 232.44000 179.75500 207.78300 1.000 151.33000 78 LEU A O 1
ATOM 619 N N . HIS A 1 79 ? 234.10300 178.78300 208.93500 1.000 149.01000 79 HIS A N 1
ATOM 620 C CA . HIS A 1 79 ? 235.16800 179.37700 208.13900 1.000 151.80000 79 HIS A CA 1
ATOM 621 C C . HIS A 1 79 ? 235.65000 178.39400 207.08100 1.000 159.17000 79 HIS A C 1
ATOM 622 O O . HIS A 1 79 ? 235.89300 177.22100 207.38000 1.000 157.52000 79 HIS A O 1
ATOM 629 N N . HIS A 1 80 ? 235.78800 178.88100 205.84500 1.000 161.00000 80 HIS A N 1
ATOM 630 C CA . HIS A 1 80 ? 236.31600 178.09900 204.74200 1.000 167.98000 80 HIS A CA 1
ATOM 631 C C . HIS A 1 80 ? 237.03700 179.05000 203.79600 1.000 171.18000 80 HIS A C 1
ATOM 632 O O . HIS A 1 80 ? 236.44600 180.06200 203.38900 1.000 169.71000 80 HIS A O 1
ATOM 639 N N . PRO A 1 81 ? 238.29300 178.76600 203.44200 1.000 177.69000 81 PRO A N 1
ATOM 640 C CA . PRO A 1 81 ? 239.03700 179.69200 202.57200 1.000 181.10000 81 PRO A CA 1
ATOM 641 C C . PRO A 1 81 ? 238.40000 179.90600 201.21000 1.000 184.58000 81 PRO A C 1
ATOM 642 O O . PRO A 1 81 ? 238.48300 181.01500 200.66800 1.000 182.01000 81 PRO A O 1
ATOM 646 N N . ASP A 1 82 ? 237.76900 178.88600 200.64100 1.000 185.48000 82 ASP A N 1
ATOM 647 C CA . ASP A 1 82 ? 237.18300 179.00800 199.31200 1.000 184.79000 82 ASP A CA 1
ATOM 648 C C . ASP A 1 82 ? 235.90100 179.82900 199.38500 1.000 185.57000 82 ASP A C 1
ATOM 649 O O . ASP A 1 82 ? 234.97500 179.44700 200.10800 1.000 189.70000 82 ASP A O 1
ATOM 654 N N . PRO A 1 83 ? 235.80000 180.94700 198.66100 1.000 181.04000 83 PRO A N 1
ATOM 655 C CA . PRO A 1 83 ? 234.56600 181.74200 198.70800 1.000 180.33000 83 PRO A CA 1
ATOM 656 C C . PRO A 1 83 ? 233.47300 181.18200 197.81200 1.000 188.29000 83 PRO A C 1
ATOM 657 O O . PRO A 1 83 ? 232.84400 181.92600 197.05300 1.000 183.80000 83 PRO A O 1
ATOM 661 N N . ASP A 1 84 ? 233.23900 179.87300 197.88900 1.000 195.70000 84 ASP A N 1
ATOM 662 C CA . ASP A 1 84 ? 232.19600 179.22800 197.10200 1.000 199.89000 84 ASP A CA 1
ATOM 663 C C . ASP A 1 84 ? 231.33300 178.25100 197.88600 1.000 194.85000 84 ASP A C 1
ATOM 664 O O . ASP A 1 84 ? 230.21100 177.97100 197.44800 1.000 190.80000 84 ASP A O 1
ATOM 669 N N . ASN A 1 85 ? 231.80400 177.72600 199.00900 1.000 190.66000 85 ASN A N 1
ATOM 670 C CA . ASN A 1 85 ? 230.99000 176.81100 199.79700 1.000 183.76000 85 ASN A CA 1
ATOM 671 C C . ASN A 1 85 ? 229.85000 177.57600 200.45900 1.000 184.75000 85 ASN A C 1
ATOM 672 O O . ASN A 1 85 ? 230.09600 178.58400 201.13100 1.000 186.88000 85 ASN A O 1
ATOM 677 N N . PRO A 1 86 ? 228.60200 177.14500 200.28700 1.000 184.24000 86 PRO A N 1
ATOM 678 C CA . PRO A 1 86 ? 227.48400 177.86400 200.90700 1.000 183.21000 86 PRO A CA 1
ATOM 679 C C . PRO A 1 86 ? 227.55400 177.80900 202.42600 1.000 176.73000 86 PRO A C 1
ATOM 680 O O . PRO A 1 86 ? 227.98400 176.81600 203.01700 1.000 177.02000 86 PRO A O 1
ATOM 684 N N . GLY A 1 87 ? 227.12100 178.89900 203.05600 1.000 166.80000 87 GLY A N 1
ATOM 685 C CA . GLY A 1 87 ? 227.11300 178.96700 204.50300 1.000 162.67000 87 GLY A CA 1
ATOM 686 C C . GLY A 1 87 ? 228.47300 179.11300 205.14400 1.000 160.16000 87 GLY A C 1
ATOM 687 O O . GLY A 1 87 ? 228.62400 178.79700 206.32600 1.000 163.22000 87 GLY A O 1
ATOM 688 N N . THR A 1 88 ? 229.47200 179.57900 204.39900 1.000 157.29000 88 THR A N 1
ATOM 689 C CA . THR A 1 88 ? 230.81900 179.75500 204.91800 1.000 150.54000 88 THR A CA 1
ATOM 690 C C . THR A 1 88 ? 231.33100 181.14300 204.56400 1.000 145.54000 88 THR A C 1
ATOM 691 O O . THR A 1 88 ? 230.95200 181.72000 203.54200 1.000 150.86000 88 THR A O 1
ATOM 695 N N . SER A 1 89 ? 232.20000 181.67100 205.42000 1.000 141.90000 89 SER A N 1
ATOM 696 C CA . SER A 1 89 ? 232.79900 182.98500 205.23500 1.000 135.18000 89 SER A CA 1
ATOM 697 C C . SER A 1 89 ? 234.31100 182.83900 205.16400 1.000 139.61000 89 SER A C 1
ATOM 698 O O . SER A 1 89 ? 234.91400 182.17700 206.01500 1.000 152.47000 89 SER A O 1
ATOM 701 N N . TYR A 1 90 ? 234.92100 183.46000 204.15500 1.000 131.25000 90 TYR A N 1
ATOM 702 C CA . TYR A 1 90 ? 236.36500 183.36800 203.98700 1.000 135.62000 90 TYR A CA 1
ATOM 703 C C . TYR A 1 90 ? 237.13100 184.32600 204.88800 1.000 135.59000 90 TYR A C 1
ATOM 704 O O . TYR A 1 90 ? 238.36400 184.25700 204.92900 1.000 141.87000 90 TYR A O 1
ATOM 713 N N . VAL A 1 91 ? 236.44200 185.21000 205.60100 1.000 131.16000 91 VAL A N 1
ATOM 714 C CA . VAL A 1 91 ? 237.07200 186.11000 206.55800 1.000 130.43000 91 VAL A CA 1
ATOM 715 C C . VAL A 1 91 ? 236.72100 185.63600 207.96200 1.000 132.03000 91 VAL A C 1
ATOM 716 O O . VAL A 1 91 ? 235.64200 185.08200 208.20200 1.000 141.52000 91 VAL A O 1
ATOM 720 N N . ASP A 1 92 ? 237.65800 185.83300 208.89400 1.000 126.74000 92 ASP A N 1
ATOM 721 C CA . ASP A 1 92 ? 237.45300 185.36700 210.26000 1.000 127.80000 92 ASP A CA 1
ATOM 722 C C . ASP A 1 92 ? 237.91400 186.38100 211.30300 1.000 124.79000 92 ASP A C 1
ATOM 723 O O . ASP A 1 92 ? 238.24300 185.98800 212.42800 1.000 124.17000 92 ASP A O 1
ATOM 728 N N . LYS A 1 93 ? 237.95600 187.66600 210.96300 1.000 118.95000 93 LYS A N 1
ATOM 729 C CA . LYS A 1 93 ? 238.34700 188.70500 211.90200 1.000 109.98000 93 LYS A CA 1
ATOM 730 C C . LYS A 1 93 ? 237.37500 189.87200 211.80800 1.000 113.84000 93 LYS A C 1
ATOM 731 O O . LYS A 1 93 ? 236.80900 190.14600 210.74700 1.000 123.83000 93 LYS A O 1
ATOM 737 N N . GLY A 1 94 ? 237.18900 190.55400 212.93000 1.000 112.62000 94 GLY A N 1
ATOM 738 C CA . GLY A 1 94 ? 236.30200 191.70100 212.97200 1.000 108.69000 94 GLY A CA 1
ATOM 739 C C . GLY A 1 94 ? 236.23100 192.24500 214.38100 1.000 111.39000 94 GLY A C 1
ATOM 740 O O . GLY A 1 94 ? 236.67400 191.60800 215.34300 1.000 124.92000 94 GLY A O 1
ATOM 741 N N . GLY A 1 95 ? 235.66200 193.44100 214.48900 1.000 101.62000 95 GLY A N 1
ATOM 742 C CA . GLY A 1 95 ? 235.52600 194.09000 215.77800 1.000 107.45000 95 GLY A CA 1
ATOM 743 C C . GLY A 1 95 ? 234.31000 193.62000 216.54800 1.000 112.41000 95 GLY A C 1
ATOM 744 O O . GLY A 1 95 ? 233.17600 193.81600 216.10500 1.000 116.70000 95 GLY A O 1
ATOM 745 N N . PHE A 1 96 ? 234.53000 192.99900 217.70300 1.000 109.18000 96 PHE A N 1
ATOM 746 C CA . PHE A 1 96 ? 233.44900 192.46000 218.51300 1.000 106.29000 96 PHE A CA 1
ATOM 747 C C . PHE A 1 96 ? 233.56300 192.98000 219.93700 1.000 117.33000 96 PHE A C 1
ATOM 748 O O . PHE A 1 96 ? 234.66900 193.16300 220.45400 1.000 121.15000 96 PHE A O 1
ATOM 756 N N . LEU A 1 97 ? 232.41400 193.21700 220.56300 1.000 118.42000 97 LEU A N 1
ATOM 757 C CA . LEU A 1 97 ? 232.39500 193.68300 221.94200 1.000 119.81000 97 LEU A CA 1
ATOM 758 C C . LEU A 1 97 ? 232.91100 192.59700 222.87600 1.000 137.63000 97 LEU A C 1
ATOM 759 O O . LEU A 1 97 ? 232.65800 191.40700 222.67200 1.000 142.31000 97 LEU A O 1
ATOM 764 N N . ASP A 1 98 ? 233.65000 193.01600 223.90600 1.000 143.21000 98 ASP A N 1
ATOM 765 C CA . ASP A 1 98 ? 234.24700 192.05600 224.82800 1.000 154.18000 98 ASP A CA 1
ATOM 766 C C . ASP A 1 98 ? 233.18300 191.28800 225.60300 1.000 155.73000 98 ASP A C 1
ATOM 767 O O . ASP A 1 98 ? 233.28800 190.06700 225.77100 1.000 161.76000 98 ASP A O 1
ATOM 772 N N . ASP A 1 99 ? 232.15100 191.98200 226.08400 1.000 144.58000 99 ASP A N 1
ATOM 773 C CA . ASP A 1 99 ? 231.09900 191.36300 226.89600 1.000 138.10000 99 ASP A CA 1
ATOM 774 C C . ASP A 1 99 ? 229.75600 191.92400 226.43500 1.000 128.59000 99 ASP A C 1
ATOM 775 O O . ASP A 1 99 ? 229.29700 192.95500 226.93300 1.000 133.11000 99 ASP A O 1
ATOM 780 N N . ALA A 1 100 ? 229.13000 191.23500 225.48200 1.000 117.30000 100 ALA A N 1
ATOM 781 C CA . ALA A 1 100 ? 227.83500 191.64300 224.95900 1.000 106.98000 100 ALA A CA 1
ATOM 782 C C . ALA A 1 100 ? 226.66600 190.93200 225.62400 1.000 110.48000 100 ALA A C 1
ATOM 783 O O . ALA A 1 100 ? 225.51300 191.26100 225.32500 1.000 117.61000 100 ALA A O 1
ATOM 785 N N . ALA A 1 101 ? 226.92700 189.97200 226.50900 1.000 114.06000 101 ALA A N 1
ATOM 786 C CA . ALA A 1 101 ? 225.87600 189.21500 227.17500 1.000 109.46000 101 ALA A CA 1
ATOM 787 C C . ALA A 1 101 ? 225.71400 189.59500 228.64100 1.000 116.54000 101 ALA A C 1
ATOM 788 O O . ALA A 1 101 ? 224.98200 188.91700 229.36800 1.000 116.84000 101 ALA A O 1
ATOM 790 N N . GLY A 1 102 ? 226.37700 190.65500 229.09400 1.000 124.32000 102 GLY A N 1
ATOM 791 C CA . GLY A 1 102 ? 226.27200 191.08300 230.47700 1.000 115.90000 102 GLY A CA 1
ATOM 792 C C . GLY A 1 102 ? 225.18200 192.12800 230.65400 1.000 116.79000 102 GLY A C 1
ATOM 793 O O . GLY A 1 102 ? 225.00600 193.01000 229.81700 1.000 124.80000 102 GLY A O 1
ATOM 794 N N . PHE A 1 103 ? 224.45400 192.01500 231.76200 1.000 109.78000 103 PHE A N 1
ATOM 795 C CA . PHE A 1 103 ? 223.34600 192.92000 232.03000 1.000 103.74000 103 PHE A CA 1
ATOM 796 C C . PHE A 1 103 ? 223.02100 192.88200 233.51500 1.000 113.26000 103 PHE A C 1
ATOM 797 O O . PHE A 1 103 ? 223.20200 191.85800 234.17800 1.000 119.08000 103 PHE A O 1
ATOM 805 N N . ASP A 1 104 ? 222.54000 194.01200 234.02600 1.000 110.28000 104 ASP A N 1
ATOM 806 C CA . ASP A 1 104 ? 222.11300 194.14900 235.41700 1.000 107.66000 104 ASP A CA 1
ATOM 807 C C . ASP A 1 104 ? 220.58900 194.22000 235.41800 1.000 108.54000 104 ASP A C 1
ATOM 808 O O . ASP A 1 104 ? 220.00200 195.30200 235.35800 1.000 110.09000 104 ASP A O 1
ATOM 813 N N . ALA A 1 105 ? 219.94900 193.05200 235.48700 1.000 103.17000 105 ALA A N 1
ATOM 814 C CA . ALA A 1 105 ? 218.49300 192.99700 235.40700 1.000 104.23000 105 ALA A CA 1
ATOM 815 C C . ALA A 1 105 ? 217.83800 193.68600 236.59700 1.000 111.10000 105 ALA A C 1
ATOM 816 O O . ALA A 1 105 ? 216.83600 194.39200 236.43600 1.000 113.71000 105 ALA A O 1
ATOM 818 N N . GLU A 1 106 ? 218.38600 193.49400 237.79800 1.000 109.55000 106 GLU A N 1
ATOM 819 C CA . GLU A 1 106 ? 217.75100 194.03200 238.99600 1.000 112.69000 106 GLU A CA 1
ATOM 820 C C . GLU A 1 106 ? 217.77800 195.55400 239.02400 1.000 108.35000 106 GLU A C 1
ATOM 821 O O . GLU A 1 106 ? 216.87100 196.17500 239.58700 1.000 113.07000 106 GLU A O 1
ATOM 827 N N . PHE A 1 107 ? 218.80500 196.16900 238.43500 1.000 105.33000 107 PHE A N 1
ATOM 828 C CA . PHE A 1 107 ? 218.91800 197.62400 238.47700 1.000 100.21000 107 PHE A CA 1
ATOM 829 C C . PHE A 1 107 ? 217.76500 198.29500 237.74400 1.000 99.96000 107 PHE A C 1
ATOM 830 O O . PHE A 1 107 ? 217.22700 199.30500 238.21100 1.000 95.29000 107 PHE A O 1
ATOM 838 N N . PHE A 1 108 ? 217.37000 197.75100 236.59600 1.000 100.90000 108 PHE A N 1
ATOM 839 C CA . PHE A 1 108 ? 216.33100 198.34700 235.77000 1.000 100.13000 108 PHE A CA 1
ATOM 840 C C . PHE A 1 108 ? 214.94900 197.77000 236.04500 1.000 108.17000 108 PHE A C 1
ATOM 841 O O . PHE A 1 108 ? 214.00900 198.06500 235.30000 1.000 110.57000 108 PHE A O 1
ATOM 849 N N . GLY A 1 109 ? 214.80300 196.96200 237.08900 1.000 110.56000 109 GLY A N 1
ATOM 850 C CA . GLY A 1 109 ? 213.51100 196.37700 237.40400 1.000 112.67000 109 GLY A CA 1
ATOM 851 C C . GLY A 1 109 ? 213.00100 195.40800 236.36000 1.000 117.34000 109 GLY A C 1
ATOM 852 O O . GLY A 1 109 ? 211.82100 195.46200 235.99400 1.000 118.39000 109 GLY A O 1
ATOM 853 N N . VAL A 1 110 ? 213.86400 194.52300 235.87000 1.000 116.29000 110 VAL A N 1
ATOM 854 C CA . VAL A 1 110 ? 213.51600 193.55600 234.83700 1.000 111.85000 110 VAL A CA 1
ATOM 855 C C . VAL A 1 110 ? 213.70500 192.15800 235.40600 1.000 118.31000 110 VAL A C 1
ATOM 856 O O . VAL A 1 110 ? 214.76000 191.85100 235.97300 1.000 127.60000 110 VAL A O 1
ATOM 860 N N . SER A 1 111 ? 212.68400 191.31900 235.25900 1.000 116.70000 111 SER A N 1
ATOM 861 C CA . SER A 1 111 ? 212.77900 189.94500 235.71600 1.000 121.13000 111 SER A CA 1
ATOM 862 C C . SER A 1 111 ? 213.80600 189.18300 234.87900 1.000 122.80000 111 SER A C 1
ATOM 863 O O . SER A 1 111 ? 214.05600 189.53400 233.72300 1.000 127.72000 111 SER A O 1
ATOM 866 N N . PRO A 1 112 ? 214.42700 188.14400 235.44500 1.000 117.18000 112 PRO A N 1
ATOM 867 C CA . PRO A 1 112 ? 215.45000 187.40600 234.68600 1.000 114.72000 112 PRO A CA 1
ATOM 868 C C . PRO A 1 112 ? 214.93900 186.80200 233.39100 1.000 121.72000 112 PRO A C 1
ATOM 869 O O . PRO A 1 112 ? 215.69300 186.74300 232.41200 1.000 124.02000 112 PRO A O 1
ATOM 873 N N . ARG A 1 113 ? 213.68500 186.34900 233.35000 1.000 118.56000 113 ARG A N 1
ATOM 874 C CA . ARG A 1 113 ? 213.14600 185.79200 232.11200 1.000 111.44000 113 ARG A CA 1
ATOM 875 C C . ARG A 1 113 ? 213.06400 186.85100 231.02000 1.000 114.69000 113 ARG A C 1
ATOM 876 O O . ARG A 1 113 ? 213.44900 186.60100 229.87000 1.000 118.36000 113 ARG A O 1
ATOM 884 N N . GLU A 1 114 ? 212.57100 188.04300 231.36200 1.000 109.69000 114 GLU A N 1
ATOM 885 C CA . GLU A 1 114 ? 212.48800 189.11800 230.38100 1.000 113.19000 114 GLU A CA 1
ATOM 886 C C . GLU A 1 114 ? 213.87100 189.53500 229.90100 1.000 111.25000 114 GLU A C 1
ATOM 887 O O . GLU A 1 114 ? 214.06800 189.79400 228.70800 1.000 112.91000 114 GLU A O 1
ATOM 893 N N . ALA A 1 115 ? 214.84000 189.61000 230.81600 1.000 109.46000 115 ALA A N 1
ATOM 894 C CA . ALA A 1 115 ? 216.20200 189.94800 230.41900 1.000 104.37000 115 ALA A CA 1
ATOM 895 C C . ALA A 1 115 ? 216.78200 188.89200 229.48900 1.000 106.46000 115 ALA A C 1
ATOM 896 O O . ALA A 1 115 ? 217.46500 189.22100 228.51300 1.000 109.88000 115 ALA A O 1
ATOM 898 N N . ALA A 1 116 ? 216.52300 187.61500 229.77700 1.000 107.95000 116 ALA A N 1
ATOM 899 C CA . ALA A 1 116 ? 216.99600 186.54900 228.90200 1.000 106.90000 116 ALA A CA 1
ATOM 900 C C . ALA A 1 116 ? 216.35700 186.64500 227.52400 1.000 104.78000 116 ALA A C 1
ATOM 901 O O . ALA A 1 116 ? 217.01100 186.38100 226.50900 1.000 113.13000 116 ALA A O 1
ATOM 903 N N . ALA A 1 117 ? 215.08100 187.01800 227.46700 1.000 102.49000 117 ALA A N 1
ATOM 904 C CA . ALA A 1 117 ? 214.38700 187.15000 226.19300 1.000 101.73000 117 ALA A CA 1
ATOM 905 C C . ALA A 1 117 ? 214.62600 188.49300 225.51600 1.000 101.25000 117 ALA A C 1
ATOM 906 O O . ALA A 1 117 ? 214.12900 188.70300 224.40600 1.000 95.34000 117 ALA A O 1
ATOM 908 N N . MET A 1 118 ? 215.36800 189.39900 226.14600 1.000 106.71000 118 MET A N 1
ATOM 909 C CA . MET A 1 118 ? 215.59500 190.73000 225.60000 1.000 101.47000 118 MET A CA 1
ATOM 910 C C . MET A 1 118 ? 216.82300 190.74300 224.69900 1.000 102.69000 118 MET A C 1
ATOM 911 O O . MET A 1 118 ? 217.84600 190.12600 225.01000 1.000 108.38000 118 MET A O 1
ATOM 916 N N . ASP A 1 119 ? 216.71100 191.45100 223.58100 1.000 101.16000 119 ASP A N 1
ATOM 917 C CA . ASP A 1 119 ? 217.83200 191.58800 222.66500 1.000 101.15000 119 ASP A CA 1
ATOM 918 C C . ASP A 1 119 ? 218.97300 192.33700 223.35000 1.000 106.67000 119 ASP A C 1
ATOM 919 O O . ASP A 1 119 ? 218.72700 193.28700 224.10200 1.000 113.88000 119 ASP A O 1
ATOM 924 N N . PRO A 1 120 ? 220.22800 191.93700 223.12300 1.000 98.24000 120 PRO A N 1
ATOM 925 C CA . PRO A 1 120 ? 221.34700 192.64900 223.76300 1.000 101.28000 120 PRO A CA 1
ATOM 926 C C . PRO A 1 120 ? 221.43300 194.11600 223.38200 1.000 104.30000 120 PRO A C 1
ATOM 927 O O . PRO A 1 120 ? 221.95900 194.92000 224.16500 1.000 110.61000 120 PRO A O 1
ATOM 931 N N . GLN A 1 121 ? 220.93400 194.48700 222.20200 1.000 99.64000 121 GLN A N 1
ATOM 932 C CA . GLN A 1 121 ? 220.97600 195.88600 221.79100 1.000 102.16000 121 GLN A CA 1
ATOM 933 C C . GLN A 1 121 ? 220.19200 196.76600 222.75400 1.000 106.48000 121 GLN A C 1
ATOM 934 O O . GLN A 1 121 ? 220.65000 197.85200 223.12300 1.000 108.05000 121 GLN A O 1
ATOM 940 N N . GLN A 1 122 ? 219.01200 196.31000 223.18100 1.000 100.16000 122 GLN A N 1
ATOM 941 C CA . GLN A 1 122 ? 218.21300 197.09300 224.11800 1.000 100.10000 122 GLN A CA 1
ATOM 942 C C . GLN A 1 122 ? 218.91700 197.24400 225.46100 1.000 106.58000 122 GLN A C 1
ATOM 943 O O . GLN A 1 122 ? 218.90200 198.32600 226.06100 1.000 115.29000 122 GLN A O 1
ATOM 949 N N . ARG A 1 123 ? 219.53700 196.16900 225.95000 1.000 93.64000 123 ARG A N 1
ATOM 950 C CA . ARG A 1 123 ? 220.24300 196.23100 227.22700 1.000 93.25000 123 ARG A CA 1
ATOM 951 C C . ARG A 1 123 ? 221.40700 197.21200 227.16300 1.000 101.70000 123 ARG A C 1
ATOM 952 O O . ARG A 1 123 ? 221.58600 198.05400 228.05800 1.000 109.39000 123 ARG A O 1
ATOM 960 N N . LEU A 1 124 ? 222.20900 197.12100 226.10000 1.000 95.75000 124 LEU A N 1
ATOM 961 C CA . LEU A 1 124 ? 223.33400 198.03400 225.95000 1.000 96.81000 124 LEU A CA 1
ATOM 962 C C . LEU A 1 124 ? 222.85500 199.46800 225.78200 1.000 101.10000 124 LEU A C 1
ATOM 963 O O . LEU A 1 124 ? 223.48500 200.40200 226.28900 1.000 105.33000 124 LEU A O 1
ATOM 968 N N . LEU A 1 125 ? 221.73900 199.66400 225.07600 1.000 96.91000 125 LEU A N 1
ATOM 969 C CA . LEU A 1 125 ? 221.18700 201.00400 224.92500 1.000 95.68000 125 LEU A CA 1
ATOM 970 C C . LEU A 1 125 ? 220.75900 201.57600 226.26800 1.000 95.92000 125 LEU A C 1
ATOM 971 O O . LEU A 1 125 ? 221.00500 202.75100 226.55300 1.000 103.51000 125 LEU A O 1
ATOM 976 N N . LEU A 1 126 ? 220.11800 200.76100 227.10800 1.000 90.55000 126 LEU A N 1
ATOM 977 C CA . LEU A 1 126 ? 219.72100 201.23000 228.43300 1.000 88.39000 126 LEU A CA 1
ATOM 978 C C . LEU A 1 126 ? 220.93700 201.63700 229.25600 1.000 96.26000 126 LEU A C 1
ATOM 979 O O . LEU A 1 126 ? 220.96800 202.72400 229.85600 1.000 104.10000 126 LEU A O 1
ATOM 984 N N . GLU A 1 127 ? 221.95700 200.77500 229.28900 1.000 93.31000 127 GLU A N 1
ATOM 985 C CA . GLU A 1 127 ? 223.14500 201.08200 230.08100 1.000 91.11000 127 GLU A CA 1
ATOM 986 C C . GLU A 1 127 ? 223.84000 202.34000 229.57500 1.000 94.66000 127 GLU A C 1
ATOM 987 O O . GLU A 1 127 ? 224.21800 203.21500 230.36600 1.000 100.03000 127 GLU A O 1
ATOM 993 N N . THR A 1 128 ? 224.00400 202.45700 228.25500 1.000 89.85000 128 THR A N 1
ATOM 994 C CA . THR A 1 128 ? 224.68100 203.61800 227.69500 1.000 90.82000 128 THR A CA 1
ATOM 995 C C . THR A 1 128 ? 223.87000 204.89000 227.88700 1.000 99.33000 128 THR A C 1
ATOM 996 O O . THR A 1 128 ? 224.45000 205.95800 228.09200 1.000 109.80000 128 THR A O 1
ATOM 1000 N N . SER A 1 129 ? 222.53900 204.80800 227.82600 1.000 96.80000 129 SER A N 1
ATOM 1001 C CA . SER A 1 129 ? 221.71800 205.98500 228.07900 1.000 91.27000 129 SER A CA 1
ATOM 1002 C C . SER A 1 129 ? 221.86200 206.45600 229.51900 1.000 92.62000 129 SER A C 1
ATOM 1003 O O . SER A 1 129 ? 221.97700 207.66200 229.77500 1.000 94.91000 129 SER A O 1
ATOM 1006 N N . TRP A 1 130 ? 221.86000 205.52200 230.47500 1.000 94.74000 130 TRP A N 1
ATOM 1007 C CA . TRP A 1 130 ? 222.06400 205.92200 231.86400 1.000 92.39000 130 TRP A CA 1
ATOM 1008 C C . TRP A 1 130 ? 223.43800 206.55300 232.05800 1.000 93.87000 130 TRP A C 1
ATOM 1009 O O . TRP A 1 130 ? 223.56900 207.58200 232.73500 1.000 97.78000 130 TRP A O 1
ATOM 1020 N N . GLU A 1 131 ? 224.47300 205.95700 231.46000 1.000 92.26000 131 GLU A N 1
ATOM 1021 C CA . GLU A 1 131 ? 225.81300 206.52400 231.58100 1.000 90.07000 131 GLU A CA 1
ATOM 1022 C C . GLU A 1 131 ? 225.89000 207.90700 230.94500 1.000 91.72000 131 GLU A C 1
ATOM 1023 O O . GLU A 1 131 ? 226.54700 208.80600 231.47800 1.000 103.20000 131 GLU A O 1
ATOM 1029 N N . LEU A 1 132 ? 225.23000 208.09300 229.80000 1.000 89.33000 132 LEU A N 1
ATOM 1030 C CA . LEU A 1 132 ? 225.22200 209.39600 229.14500 1.000 87.33000 132 LEU A CA 1
ATOM 1031 C C . LEU A 1 132 ? 224.54400 210.44400 230.01100 1.000 89.07000 132 LEU A C 1
ATOM 1032 O O . LEU A 1 132 ? 225.03800 211.57000 230.13500 1.000 103.10000 132 LEU A O 1
ATOM 1037 N N . VAL A 1 133 ? 223.40300 210.09900 230.60600 1.000 86.43000 133 VAL A N 1
ATOM 1038 C CA . VAL A 1 133 ? 222.70500 211.06100 231.45200 1.000 89.68000 133 VAL A CA 1
ATOM 1039 C C . VAL A 1 133 ? 223.55200 211.40800 232.66900 1.000 95.50000 133 VAL A C 1
ATOM 1040 O O . VAL A 1 133 ? 223.61100 212.56900 233.09000 1.000 93.08000 133 VAL A O 1
ATOM 1044 N N . GLU A 1 134 ? 224.23600 210.41600 233.24400 1.000 101.18000 134 GLU A N 1
ATOM 1045 C CA . GLU A 1 134 ? 225.10000 210.69500 234.38700 1.000 96.69000 134 GLU A CA 1
ATOM 1046 C C . GLU A 1 134 ? 226.30300 211.54700 234.00000 1.000 100.64000 134 GLU A C 1
ATOM 1047 O O . GLU A 1 134 ? 226.75700 212.37100 234.80100 1.000 106.30000 134 GLU A O 1
ATOM 1053 N N . ASN A 1 135 ? 226.83400 211.36600 232.78700 1.000 103.02000 135 ASN A N 1
ATOM 1054 C CA . ASN A 1 135 ? 228.02900 212.10000 232.37900 1.000 95.09000 135 ASN A CA 1
ATOM 1055 C C . ASN A 1 135 ? 227.76800 213.59300 232.24200 1.000 99.92000 135 ASN A C 1
ATOM 1056 O O . ASN A 1 135 ? 228.67700 214.40000 232.46400 1.000 103.67000 135 ASN A O 1
ATOM 1061 N N . ALA A 1 136 ? 226.54700 213.98100 231.87800 1.000 100.39000 136 ALA A N 1
ATOM 1062 C CA . ALA A 1 136 ? 226.23400 215.39000 231.67400 1.000 101.21000 136 ALA A CA 1
ATOM 1063 C C . ALA A 1 136 ? 226.18800 216.18200 232.97200 1.000 109.33000 136 ALA A C 1
ATOM 1064 O O . ALA A 1 136 ? 226.09100 217.41300 232.92000 1.000 109.50000 136 ALA A O 1
ATOM 1066 N N . GLY A 1 137 ? 226.25300 215.52000 234.12300 1.000 108.79000 137 GLY A N 1
ATOM 1067 C CA . GLY A 1 137 ? 226.09400 216.21200 235.38400 1.000 105.97000 137 GLY A CA 1
ATOM 1068 C C . GLY A 1 137 ? 224.66000 216.46800 235.77000 1.000 111.88000 137 GLY A C 1
ATOM 1069 O O . GLY A 1 137 ? 224.39700 217.35200 236.59100 1.000 121.87000 137 GLY A O 1
ATOM 1070 N N . ILE A 1 138 ? 223.72100 215.72100 235.19900 1.000 108.28000 138 ILE A N 1
ATOM 1071 C CA . ILE A 1 138 ? 222.29700 215.88300 235.46000 1.000 108.09000 138 ILE A CA 1
ATOM 1072 C C . ILE A 1 138 ? 221.82500 214.69000 236.27400 1.000 113.35000 138 ILE A C 1
ATOM 1073 O O . ILE A 1 138 ? 222.17100 213.54400 235.96400 1.000 120.89000 138 ILE A O 1
ATOM 1078 N N . ASP A 1 139 ? 221.05000 214.95600 237.31500 1.000 113.87000 139 ASP A N 1
ATOM 1079 C CA . ASP A 1 139 ? 220.43900 213.88500 238.08400 1.000 116.04000 139 ASP A CA 1
ATOM 1080 C C . ASP A 1 139 ? 219.47100 213.12200 237.18800 1.000 119.88000 139 ASP A C 1
ATOM 1081 O O . ASP A 1 139 ? 218.53300 213.72800 236.64900 1.000 126.90000 139 ASP A O 1
ATOM 1086 N N . PRO A 1 140 ? 219.66000 211.81600 236.99000 1.000 112.13000 140 PRO A N 1
ATOM 1087 C CA . PRO A 1 140 ? 218.74200 211.07400 236.11100 1.000 107.92000 140 PRO A CA 1
ATOM 1088 C C . PRO A 1 140 ? 217.30100 211.10400 236.57900 1.000 111.11000 140 PRO A C 1
ATOM 1089 O O . PRO A 1 140 ? 216.38800 211.09400 235.74500 1.000 111.76000 140 PRO A O 1
ATOM 1093 N N . HIS A 1 141 ? 217.06600 211.13900 237.89100 1.000 109.67000 141 HIS A N 1
ATOM 1094 C CA . HIS A 1 141 ? 215.70300 211.22100 238.39800 1.000 114.17000 141 HIS A CA 1
ATOM 1095 C C . HIS A 1 141 ? 215.06100 212.57100 238.11400 1.000 114.35000 141 HIS A C 1
ATOM 1096 O O . HIS A 1 141 ? 213.83000 212.66500 238.09100 1.000 118.74000 141 HIS A O 1
ATOM 1103 N N . SER A 1 142 ? 215.86300 213.61600 237.90000 1.000 108.10000 142 SER A N 1
ATOM 1104 C CA . SER A 1 142 ? 215.30000 214.93000 237.61300 1.000 107.81000 142 SER A CA 1
ATOM 1105 C C . SER A 1 142 ? 214.63900 214.97400 236.24200 1.000 115.24000 142 SER A C 1
ATOM 1106 O O . SER A 1 142 ? 213.69500 215.74400 236.03700 1.000 126.07000 142 SER A O 1
ATOM 1109 N N . LEU A 1 143 ? 215.11600 214.16400 235.29500 1.000 106.09000 143 LEU A N 1
ATOM 1110 C CA . LEU A 1 143 ? 214.54400 214.15700 233.95500 1.000 100.49000 143 LEU A CA 1
ATOM 1111 C C . LEU A 1 143 ? 213.17500 213.49700 233.89700 1.000 102.87000 143 LEU A C 1
ATOM 1112 O O . LEU A 1 143 ? 212.51200 213.58400 232.85900 1.000 110.89000 143 LEU A O 1
ATOM 1117 N N . ARG A 1 144 ? 212.74100 212.84100 234.97000 1.000 102.99000 144 ARG A N 1
ATOM 1118 C CA . ARG A 1 144 ? 211.44200 212.18300 234.97000 1.000 106.35000 144 ARG A CA 1
ATOM 1119 C C . ARG A 1 144 ? 210.32800 213.21400 234.84600 1.000 111.02000 144 ARG A C 1
ATOM 1120 O O . ARG A 1 144 ? 210.30300 214.20900 235.57600 1.000 113.99000 144 ARG A O 1
ATOM 1128 N N . GLY A 1 145 ? 209.40300 212.97200 233.92100 1.000 110.47000 145 GLY A N 1
ATOM 1129 C CA . GLY A 1 145 ? 208.30300 213.88100 233.68400 1.000 114.07000 145 GLY A CA 1
ATOM 1130 C C . GLY A 1 145 ? 208.60500 215.03300 232.75200 1.000 117.38000 145 GLY A C 1
ATOM 1131 O O . GLY A 1 145 ? 207.69900 215.82400 232.46400 1.000 118.59000 145 GLY A O 1
ATOM 1132 N N . THR A 1 146 ? 209.83700 215.15500 232.27000 1.000 115.79000 146 THR A N 1
ATOM 1133 C CA . THR A 1 146 ? 210.20800 216.23600 231.36800 1.000 113.19000 146 THR A CA 1
ATOM 1134 C C . THR A 1 146 ? 209.77400 215.88700 229.94600 1.000 115.19000 146 THR A C 1
ATOM 1135 O O . THR A 1 146 ? 209.00700 214.94900 229.71500 1.000 121.60000 146 THR A O 1
ATOM 1139 N N . ALA A 1 147 ? 210.26500 216.64400 228.96900 1.000 107.24000 147 ALA A N 1
ATOM 1140 C CA . ALA A 1 147 ? 209.88400 216.48800 227.57200 1.000 108.38000 147 ALA A CA 1
ATOM 1141 C C . ALA A 1 147 ? 211.07500 216.07600 226.71600 1.000 113.46000 147 ALA A C 1
ATOM 1142 O O . ALA A 1 147 ? 211.28500 216.59500 225.62100 1.000 118.38000 147 ALA A O 1
ATOM 1144 N N . THR A 1 148 ? 211.87400 215.13400 227.21000 1.000 108.64000 148 THR A N 1
ATOM 1145 C CA . THR A 1 148 ? 213.05300 214.68200 226.48500 1.000 96.21000 148 THR A CA 1
ATOM 1146 C C . THR A 1 148 ? 212.67600 213.61400 225.46600 1.000 97.93000 148 THR A C 1
ATOM 1147 O O . THR A 1 148 ? 212.01200 212.62900 225.80300 1.000 107.54000 148 THR A O 1
ATOM 1151 N N . GLY A 1 149 ? 213.10400 213.80800 224.21800 1.000 94.24000 149 GLY A N 1
ATOM 1152 C CA . GLY A 1 149 ? 212.85000 212.85700 223.16000 1.000 90.48000 149 GLY A CA 1
ATOM 1153 C C . GLY A 1 149 ? 214.02500 211.92500 222.92500 1.000 94.52000 149 GLY A C 1
ATOM 1154 O O . GLY A 1 149 ? 215.14600 212.19100 223.34500 1.000 105.93000 149 GLY A O 1
ATOM 1155 N N . VAL A 1 150 ? 213.75000 210.81600 222.23900 1.000 88.14000 150 VAL A N 1
ATOM 1156 C CA . VAL A 1 150 ? 214.74400 209.78400 221.96400 1.000 85.44000 150 VAL A CA 1
ATOM 1157 C C . VAL A 1 150 ? 214.71900 209.46600 220.47500 1.000 88.03000 150 VAL A C 1
ATOM 1158 O O . VAL A 1 150 ? 213.64400 209.26500 219.89900 1.000 95.15000 150 VAL A O 1
ATOM 1162 N N . PHE A 1 151 ? 215.89800 209.41700 219.85500 1.000 92.03000 151 PHE A N 1
ATOM 1163 C CA . PHE A 1 151 ? 216.02300 209.10700 218.43400 1.000 85.53000 151 PHE A CA 1
ATOM 1164 C C . PHE A 1 151 ? 217.18700 208.14600 218.24400 1.000 90.04000 151 PHE A C 1
ATOM 1165 O O . PHE A 1 151 ? 218.34000 208.50100 218.51600 1.000 96.36000 151 PHE A O 1
ATOM 1173 N N . LEU A 1 152 ? 216.88900 206.93900 217.76800 1.000 87.93000 152 LEU A N 1
ATOM 1174 C CA . LEU A 1 152 ? 217.88400 205.88400 217.67000 1.000 96.29000 152 LEU A CA 1
ATOM 1175 C C . LEU A 1 152 ? 217.87400 205.25000 216.28800 1.000 105.40000 152 LEU A C 1
ATOM 1176 O O . LEU A 1 152 ? 216.83300 205.14700 215.63400 1.000 107.65000 152 LEU A O 1
ATOM 1181 N N . GLY A 1 153 ? 219.05800 204.82900 215.85900 1.000 107.30000 153 GLY A N 1
ATOM 1182 C CA . GLY A 1 153 ? 219.21600 204.00400 214.67900 1.000 106.09000 153 GLY A CA 1
ATOM 1183 C C . GLY A 1 153 ? 219.47200 202.56200 215.06400 1.000 115.83000 153 GLY A C 1
ATOM 1184 O O . GLY A 1 153 ? 220.56000 202.21800 215.54300 1.000 125.92000 153 GLY A O 1
ATOM 1185 N N . VAL A 1 154 ? 218.47000 201.70900 214.86900 1.000 112.58000 154 VAL A N 1
ATOM 1186 C CA . VAL A 1 154 ? 218.52400 200.32000 215.30400 1.000 112.18000 154 VAL A CA 1
ATOM 1187 C C . VAL A 1 154 ? 217.81800 199.45400 214.27000 1.000 120.87000 154 VAL A C 1
ATOM 1188 O O . VAL A 1 154 ? 216.81600 199.86700 213.67600 1.000 130.50000 154 VAL A O 1
ATOM 1192 N N . ALA A 1 155 ? 218.35500 198.25700 214.03900 1.000 123.60000 155 ALA A N 1
ATOM 1193 C CA . ALA A 1 155 ? 217.76000 197.30100 213.11900 1.000 127.30000 155 ALA A CA 1
ATOM 1194 C C . ALA A 1 155 ? 217.85400 195.90400 213.71400 1.000 128.56000 155 ALA A C 1
ATOM 1195 O O . ALA A 1 155 ? 218.74300 195.61500 214.51800 1.000 133.73000 155 ALA A O 1
ATOM 1197 N N . LYS A 1 156 ? 216.92500 195.04200 213.31300 1.000 119.08000 156 LYS A N 1
ATOM 1198 C CA . LYS A 1 156 ? 216.92000 193.66900 213.79600 1.000 117.23000 156 LYS A CA 1
ATOM 1199 C C . LYS A 1 156 ? 218.06100 192.87400 213.17300 1.000 123.32000 156 LYS A C 1
ATOM 1200 O O . LYS A 1 156 ? 218.43800 193.08200 212.01700 1.000 132.95000 156 LYS A O 1
ATOM 1206 N N . PHE A 1 157 ? 218.61400 191.94800 213.95700 1.000 123.85000 157 PHE A N 1
ATOM 1207 C CA . PHE A 1 157 ? 219.70000 191.09800 213.49800 1.000 123.11000 157 PHE A CA 1
ATOM 1208 C C . PHE A 1 157 ? 219.42200 189.60900 213.64400 1.000 129.29000 157 PHE A C 1
ATOM 1209 O O . PHE A 1 157 ? 220.24100 188.80200 213.19200 1.000 123.23000 157 PHE A O 1
ATOM 1217 N N . GLY A 1 158 ? 218.30700 189.22200 214.25800 1.000 135.85000 158 GLY A N 1
ATOM 1218 C CA . GLY A 1 158 ? 217.94300 187.82200 214.34400 1.000 138.10000 158 GLY A CA 1
ATOM 1219 C C . GLY A 1 158 ? 218.29400 187.16300 215.66100 1.000 135.68000 158 GLY A C 1
ATOM 1220 O O . GLY A 1 158 ? 218.64800 185.98100 215.69200 1.000 143.27000 158 GLY A O 1
ATOM 1221 N N . TYR A 1 159 ? 218.20100 187.91100 216.75600 1.000 117.85000 159 TYR A N 1
ATOM 1222 C CA . TYR A 1 159 ? 218.49300 187.34800 218.06600 1.000 112.54000 159 TYR A CA 1
ATOM 1223 C C . TYR A 1 159 ? 217.36500 186.42700 218.51100 1.000 121.99000 159 TYR A C 1
ATOM 1224 O O . TYR A 1 159 ? 216.18600 186.77900 218.41300 1.000 126.55000 159 TYR A O 1
ATOM 1233 N N . GLY A 1 160 ? 217.73000 185.24800 219.00300 1.000 133.85000 160 GLY A N 1
ATOM 1234 C CA . GLY A 1 160 ? 216.74600 184.30700 219.51300 1.000 143.82000 160 GLY A CA 1
ATOM 1235 C C . GLY A 1 160 ? 215.74600 183.83400 218.48200 1.000 158.33000 160 GLY A C 1
ATOM 1236 O O . GLY A 1 160 ? 214.55400 183.70600 218.79000 1.000 160.33000 160 GLY A O 1
ATOM 1237 N N A GLU A 1 161 ? 216.20300 183.57200 217.26000 0.390 162.27000 161 GLU A N 1
ATOM 1238 N N B GLU A 1 161 ? 216.20300 183.57200 217.26000 0.610 162.25000 161 GLU A N 1
ATOM 1239 C CA A GLU A 1 161 ? 215.33100 183.08700 216.19900 0.390 167.31000 161 GLU A CA 1
ATOM 1240 C CA B GLU A 1 161 ? 215.33100 183.08700 216.20000 0.610 167.29000 161 GLU A CA 1
ATOM 1241 C C A GLU A 1 161 ? 215.25800 181.56800 216.13400 0.390 175.37000 161 GLU A C 1
ATOM 1242 C C B GLU A 1 161 ? 215.25800 181.56700 216.13400 0.610 175.41000 161 GLU A C 1
ATOM 1243 O O A GLU A 1 161 ? 214.46200 181.03600 215.35300 0.390 176.79000 161 GLU A O 1
ATOM 1244 O O B GLU A 1 161 ? 214.46200 181.03500 215.35300 0.610 176.83000 161 GLU A O 1
ATOM 1255 N N . ASP A 1 162 ? 216.06500 180.86100 216.92200 1.000 182.00000 162 ASP A N 1
ATOM 1256 C CA . ASP A 1 162 ? 216.04100 179.40600 216.96700 1.000 188.73000 162 ASP A CA 1
ATOM 1257 C C . ASP A 1 162 ? 215.33800 178.87200 218.20800 1.000 194.05000 162 ASP A C 1
ATOM 1258 O O . ASP A 1 162 ? 215.39800 177.66700 218.47200 1.000 200.36000 162 ASP A O 1
ATOM 1263 N N . THR A 1 163 ? 214.68000 179.73700 218.97400 1.000 191.09000 163 THR A N 1
ATOM 1264 C CA . THR A 1 163 ? 214.02200 179.35700 220.21500 1.000 194.30000 163 THR A CA 1
ATOM 1265 C C . THR A 1 163 ? 212.51100 179.44400 220.04800 1.000 198.74000 163 THR A C 1
ATOM 1266 O O . THR A 1 163 ? 211.99800 180.38300 219.43200 1.000 197.98000 163 THR A O 1
ATOM 1270 N N . ALA A 1 164 ? 211.80600 178.45800 220.59600 1.000 201.29000 164 ALA A N 1
ATOM 1271 C CA . ALA A 1 164 ? 210.35300 178.35700 220.50600 1.000 199.19000 164 ALA A CA 1
ATOM 1272 C C . ALA A 1 164 ? 209.74500 178.19600 221.89400 1.000 204.68000 164 ALA A C 1
ATOM 1273 O O . ALA A 1 164 ? 208.92700 177.30900 222.14500 1.000 206.99000 164 ALA A O 1
ATOM 1275 N N . ALA A 1 165 ? 210.15600 179.05800 222.82500 1.000 201.22000 165 ALA A N 1
ATOM 1276 C CA . ALA A 1 165 ? 209.66900 178.99900 224.19800 1.000 196.26000 165 ALA A CA 1
ATOM 1277 C C . ALA A 1 165 ? 208.16300 179.22000 224.25700 1.000 204.29000 165 ALA A C 1
ATOM 1278 O O . ALA A 1 165 ? 207.67800 180.32500 223.99100 1.000 199.66000 165 ALA A O 1
ATOM 1280 N N . ALA A 1 166 ? 207.41600 178.17000 224.60700 1.000 211.61000 166 ALA A N 1
ATOM 1281 C CA . ALA A 1 166 ? 205.96000 178.26000 224.60300 1.000 217.01000 166 ALA A CA 1
ATOM 1282 C C . ALA A 1 166 ? 205.44200 179.06400 225.79000 1.000 214.78000 166 ALA A C 1
ATOM 1283 O O . ALA A 1 166 ? 204.51600 179.87000 225.64300 1.000 213.87000 166 ALA A O 1
ATOM 1285 N N . GLU A 1 167 ? 206.02400 178.86100 226.97100 1.000 214.15000 167 GLU A N 1
ATOM 1286 C CA . GLU A 1 167 ? 205.54300 179.49800 228.19700 1.000 208.09000 167 GLU A CA 1
ATOM 1287 C C . GLU A 1 167 ? 205.95500 180.96700 228.18600 1.000 200.21000 167 GLU A C 1
ATOM 1288 O O . GLU A 1 167 ? 206.91900 181.38800 228.82800 1.000 199.86000 167 GLU A O 1
ATOM 1294 N N . ASP A 1 168 ? 205.19700 181.76100 227.43500 1.000 189.94000 168 ASP A N 1
ATOM 1295 C CA . ASP A 1 168 ? 205.43500 183.19200 227.27300 1.000 176.43000 168 ASP A CA 1
ATOM 1296 C C . ASP A 1 168 ? 204.13400 183.96200 227.44200 1.000 163.93000 168 ASP A C 1
ATOM 1297 O O . ASP A 1 168 ? 203.75600 184.79000 226.61000 1.000 164.31000 168 ASP A O 1
ATOM 1302 N N . VAL A 1 169 ? 203.41900 183.67400 228.53200 1.000 159.55000 169 VAL A N 1
ATOM 1303 C CA . VAL A 1 169 ? 202.13200 184.32000 228.78000 1.000 160.03000 169 VAL A CA 1
ATOM 1304 C C . VAL A 1 169 ? 202.29500 185.83200 228.85100 1.000 163.50000 169 VAL A C 1
ATOM 1305 O O . VAL A 1 169 ? 201.45200 186.58700 228.35200 1.000 167.46000 169 VAL A O 1
ATOM 1309 N N . GLU A 1 170 ? 203.38200 186.30000 229.46800 1.000 163.36000 170 GLU A N 1
ATOM 1310 C CA . GLU A 1 170 ? 203.63700 187.73600 229.51800 1.000 156.49000 170 GLU A CA 1
ATOM 1311 C C . GLU A 1 170 ? 203.85200 188.30700 228.12200 1.000 152.92000 170 GLU A C 1
ATOM 1312 O O . GLU A 1 170 ? 203.38500 189.41000 227.81600 1.000 152.11000 170 GLU A O 1
ATOM 1318 N N . GLY A 1 171 ? 204.55800 187.57500 227.26500 1.000 154.99000 171 GLY A N 1
ATOM 1319 C CA . GLY A 1 171 ? 204.79800 188.02700 225.90900 1.000 149.72000 171 GLY A CA 1
ATOM 1320 C C . GLY A 1 171 ? 206.13600 188.71300 225.74300 1.000 139.27000 171 GLY A C 1
ATOM 1321 O O . GLY A 1 171 ? 206.24900 189.70700 225.02000 1.000 129.67000 171 GLY A O 1
ATOM 1322 N N . TYR A 1 172 ? 207.16300 188.18800 226.41300 1.000 139.67000 172 TYR A N 1
ATOM 1323 C CA . TYR A 1 172 ? 208.48100 188.80900 226.35000 1.000 129.47000 172 TYR A CA 1
ATOM 1324 C C . TYR A 1 172 ? 209.15300 188.58200 225.00200 1.000 128.39000 172 TYR A C 1
ATOM 1325 O O . TYR A 1 172 ? 209.93200 189.42900 224.55200 1.000 135.56000 172 TYR A O 1
ATOM 1334 N N . SER A 1 173 ? 208.87000 187.45500 224.34800 1.000 125.38000 173 SER A N 1
ATOM 1335 C CA . SER A 1 173 ? 209.54500 187.13300 223.09700 1.000 125.36000 173 SER A CA 1
ATOM 1336 C C . SER A 1 173 ? 209.14900 188.06300 221.95900 1.000 130.65000 173 SER A C 1
ATOM 1337 O O . SER A 1 173 ? 209.85300 188.11200 220.94500 1.000 136.59000 173 SER A O 1
ATOM 1340 N N . VAL A 1 174 ? 208.04800 188.79400 222.09500 1.000 124.33000 174 VAL A N 1
ATOM 1341 C CA . VAL A 1 174 ? 207.60200 189.69800 221.03900 1.000 122.19000 174 VAL A CA 1
ATOM 1342 C C . VAL A 1 174 ? 208.17700 191.09400 221.22600 1.000 125.68000 174 VAL A C 1
ATOM 1343 O O . VAL A 1 174 ? 208.78500 191.65500 220.31100 1.000 128.73000 174 VAL A O 1
ATOM 1347 N N . THR A 1 175 ? 207.99700 191.67700 222.41000 1.000 123.21000 175 THR A N 1
ATOM 1348 C CA . THR A 1 175 ? 208.49400 193.01900 222.67700 1.000 118.53000 175 THR A CA 1
ATOM 1349 C C . THR A 1 175 ? 210.00000 193.06600 222.88600 1.000 116.03000 175 THR A C 1
ATOM 1350 O O . THR A 1 175 ? 210.56900 194.16100 222.92000 1.000 120.91000 175 THR A O 1
ATOM 1354 N N . GLY A 1 176 ? 210.65700 191.91800 223.02800 1.000 111.56000 176 GLY A N 1
ATOM 1355 C CA . GLY A 1 176 ? 212.08700 191.90600 223.25800 1.000 108.35000 176 GLY A CA 1
ATOM 1356 C C . GLY A 1 176 ? 212.94800 192.01800 222.02000 1.000 113.29000 176 GLY A C 1
ATOM 1357 O O . GLY A 1 176 ? 214.17400 192.06500 222.14400 1.000 119.79000 176 GLY A O 1
ATOM 1358 N N . VAL A 1 177 ? 212.34600 192.05500 220.83200 1.000 114.20000 177 VAL A N 1
ATOM 1359 C CA . VAL A 1 177 ? 213.11200 192.12400 219.59200 1.000 117.63000 177 VAL A CA 1
ATOM 1360 C C . VAL A 1 177 ? 212.57500 193.23300 218.69800 1.000 122.34000 177 VAL A C 1
ATOM 1361 O O . VAL A 1 177 ? 213.16300 193.54100 217.65500 1.000 125.19000 177 VAL A O 1
ATOM 1365 N N . ALA A 1 178 ? 211.46100 193.83600 219.09000 1.000 117.38000 178 ALA A N 1
ATOM 1366 C CA . ALA A 1 178 ? 210.84200 194.86300 218.26000 1.000 115.05000 178 ALA A CA 1
ATOM 1367 C C . ALA A 1 178 ? 211.69200 196.12900 218.26700 1.000 120.89000 178 ALA A C 1
ATOM 1368 O O . ALA A 1 178 ? 212.05500 196.61800 219.34200 1.000 127.09000 178 ALA A O 1
ATOM 1370 N N . PRO A 1 179 ? 212.03600 196.67900 217.10000 1.000 117.46000 179 PRO A N 1
ATOM 1371 C CA . PRO A 1 179 ? 212.87500 197.89000 217.07400 1.000 117.02000 179 PRO A CA 1
ATOM 1372 C C . PRO A 1 179 ? 212.25300 199.09200 217.76500 1.000 122.79000 179 PRO A C 1
ATOM 1373 O O . PRO A 1 179 ? 212.98700 199.91000 218.33200 1.000 128.13000 179 PRO A O 1
ATOM 1377 N N . ALA A 1 180 ? 210.92800 199.23900 217.72200 1.000 113.95000 180 ALA A N 1
ATOM 1378 C CA . ALA A 1 180 ? 210.29400 200.36900 218.39500 1.000 110.00000 180 ALA A CA 1
ATOM 1379 C C . ALA A 1 180 ? 210.47600 200.28500 219.90400 1.000 111.61000 180 ALA A C 1
ATOM 1380 O O . ALA A 1 180 ? 210.65900 201.30700 220.57800 1.000 112.20000 180 ALA A O 1
ATOM 1382 N N . VAL A 1 181 ? 210.42700 199.07100 220.45500 1.000 111.09000 181 VAL A N 1
ATOM 1383 C CA . VAL A 1 181 ? 210.62500 198.89900 221.88500 1.000 108.10000 181 VAL A CA 1
ATOM 1384 C C . VAL A 1 181 ? 212.02800 199.31100 222.30400 1.000 114.32000 181 VAL A C 1
ATOM 1385 O O . VAL A 1 181 ? 212.23400 199.68400 223.45900 1.000 117.78000 181 VAL A O 1
ATOM 1389 N N . ALA A 1 182 ? 212.99400 199.29800 221.38100 1.000 110.87000 182 ALA A N 1
ATOM 1390 C CA . ALA A 1 182 ? 214.35200 199.71000 221.72800 1.000 107.43000 182 ALA A CA 1
ATOM 1391 C C . ALA A 1 182 ? 214.39000 201.12900 222.28400 1.000 112.73000 182 ALA A C 1
ATOM 1392 O O . ALA A 1 182 ? 215.21900 201.43200 223.14900 1.000 123.92000 182 ALA A O 1
ATOM 1394 N N . SER A 1 183 ? 213.51100 202.00800 221.80600 1.000 111.52000 183 SER A N 1
ATOM 1395 C CA . SER A 1 183 ? 213.37500 203.34900 222.36300 1.000 107.09000 183 SER A CA 1
ATOM 1396 C C . SER A 1 183 ? 212.21600 203.47000 223.34000 1.000 103.82000 183 SER A C 1
ATOM 1397 O O . SER A 1 183 ? 212.28000 204.28700 224.27000 1.000 102.44000 183 SER A O 1
ATOM 1400 N N . GLY A 1 184 ? 211.16000 202.67800 223.14500 1.000 104.54000 184 GLY A N 1
ATOM 1401 C CA . GLY A 1 184 ? 210.06100 202.69000 224.09400 1.000 102.44000 184 GLY A CA 1
ATOM 1402 C C . GLY A 1 184 ? 210.49700 202.31100 225.49500 1.000 109.38000 184 GLY A C 1
ATOM 1403 O O . GLY A 1 184 ? 210.03300 202.89100 226.47600 1.000 117.33000 184 GLY A O 1
ATOM 1404 N N . ARG A 1 185 ? 211.40200 201.33700 225.60700 1.000 100.66000 185 ARG A N 1
ATOM 1405 C CA . ARG A 1 185 ? 211.88100 200.90600 226.91400 1.000 94.53000 185 ARG A CA 1
ATOM 1406 C C . ARG A 1 185 ? 212.71200 201.99000 227.58300 1.000 98.12000 185 ARG A C 1
ATOM 1407 O O . ARG A 1 185 ? 212.61000 202.19400 228.79700 1.000 110.07000 185 ARG A O 1
ATOM 1415 N N . ILE A 1 186 ? 213.54400 202.69200 226.81200 1.000 94.05000 186 ILE A N 1
ATOM 1416 C CA . ILE A 1 186 ? 214.31200 203.80100 227.37200 1.000 98.73000 186 ILE A CA 1
ATOM 1417 C C . ILE A 1 186 ? 213.37000 204.87400 227.89800 1.000 102.29000 186 ILE A C 1
ATOM 1418 O O . ILE A 1 186 ? 213.52300 205.36700 229.02400 1.000 105.67000 186 ILE A O 1
ATOM 1423 N N . SER A 1 187 ? 212.36500 205.23500 227.09700 1.000 104.61000 187 SER A N 1
ATOM 1424 C CA . SER A 1 187 ? 211.41400 206.25300 227.53200 1.000 103.20000 187 SER A CA 1
ATOM 1425 C C . SER A 1 187 ? 210.64900 205.80300 228.77100 1.000 103.75000 187 SER A C 1
ATOM 1426 O O . SER A 1 187 ? 210.41900 206.59500 229.69100 1.000 113.53000 187 SER A O 1
ATOM 1429 N N . TYR A 1 188 ? 210.24700 204.53200 228.81200 1.000 100.90000 188 TYR A N 1
ATOM 1430 C CA . TYR A 1 188 ? 209.47100 204.02300 229.93700 1.000 106.22000 188 TYR A CA 1
ATOM 1431 C C . TYR A 1 188 ? 210.29900 203.97600 231.21500 1.000 111.45000 188 TYR A C 1
ATOM 1432 O O . TYR A 1 188 ? 209.80900 204.34300 232.28900 1.000 120.13000 188 TYR A O 1
ATOM 1441 N N . THR A 1 189 ? 211.55200 203.52800 231.12400 1.000 103.96000 189 THR A N 1
ATOM 1442 C CA . THR A 1 189 ? 212.37100 203.39200 232.32300 1.000 100.05000 189 THR A CA 1
ATOM 1443 C C . THR A 1 189 ? 212.84000 204.74600 232.83700 1.000 107.54000 189 THR A C 1
ATOM 1444 O O . THR A 1 189 ? 212.83800 204.98800 234.04900 1.000 115.33000 189 THR A O 1
ATOM 1448 N N . MET A 1 190 ? 213.24600 205.64500 231.93900 1.000 109.74000 190 MET A N 1
ATOM 1449 C CA . MET A 1 190 ? 213.72700 206.94600 232.38400 1.000 107.52000 190 MET A CA 1
ATOM 1450 C C . MET A 1 190 ? 212.60300 207.92400 232.69400 1.000 107.81000 190 MET A C 1
ATOM 1451 O O . MET A 1 190 ? 212.87100 208.98100 233.27400 1.000 111.17000 190 MET A O 1
ATOM 1456 N N . GLY A 1 191 ? 211.36400 207.60500 232.33100 1.000 110.14000 191 GLY A N 1
ATOM 1457 C CA . GLY A 1 191 ? 210.24400 208.47800 232.61500 1.000 107.53000 191 GLY A CA 1
ATOM 1458 C C . GLY A 1 191 ? 210.09400 209.66200 231.68900 1.000 107.76000 191 GLY A C 1
ATOM 1459 O O . GLY A 1 191 ? 209.34900 210.59100 232.01700 1.000 109.89000 191 GLY A O 1
ATOM 1460 N N . LEU A 1 192 ? 210.77400 209.66200 230.54700 1.000 107.11000 192 LEU A N 1
ATOM 1461 C CA . LEU A 1 192 ? 210.68500 210.77400 229.61500 1.000 103.92000 192 LEU A CA 1
ATOM 1462 C C . LEU A 1 192 ? 209.31100 210.80900 228.95000 1.000 115.28000 192 LEU A C 1
ATOM 1463 O O . LEU A 1 192 ? 208.59000 209.81000 228.89800 1.000 125.09000 192 LEU A O 1
ATOM 1468 N N . GLU A 1 193 ? 208.95000 211.98800 228.43700 1.000 109.06000 193 GLU A N 1
ATOM 1469 C CA . GLU A 1 193 ? 207.65800 212.17500 227.78600 1.000 106.80000 193 GLU A CA 1
ATOM 1470 C C . GLU A 1 193 ? 207.78800 212.85300 226.42600 1.000 109.08000 193 GLU A C 1
ATOM 1471 O O . GLU A 1 193 ? 206.81300 213.42600 225.93200 1.000 115.73000 193 GLU A O 1
ATOM 1477 N N . GLY A 1 194 ? 208.96600 212.80600 225.81300 1.000 111.49000 194 GLY A N 1
ATOM 1478 C CA . GLY A 1 194 ? 209.15300 213.34600 224.48900 1.000 104.02000 194 GLY A CA 1
ATOM 1479 C C . GLY A 1 194 ? 208.90600 212.30200 223.42100 1.000 108.39000 194 GLY A C 1
ATOM 1480 O O . GLY A 1 194 ? 208.70200 211.12100 223.71600 1.000 110.17000 194 GLY A O 1
ATOM 1481 N N . PRO A 1 195 ? 208.91700 212.71700 222.15600 1.000 106.52000 195 PRO A N 1
ATOM 1482 C CA . PRO A 1 195 ? 208.69000 211.76100 221.06600 1.000 99.57000 195 PRO A CA 1
ATOM 1483 C C . PRO A 1 195 ? 209.75200 210.67100 221.05100 1.000 107.75000 195 PRO A C 1
ATOM 1484 O O . PRO A 1 195 ? 210.92000 210.91000 221.36100 1.000 118.99000 195 PRO A O 1
ATOM 1488 N N . SER A 1 196 ? 209.33100 209.46200 220.68700 1.000 101.98000 196 SER A N 1
ATOM 1489 C CA . SER A 1 196 ? 210.21200 208.30000 220.63000 1.000 102.48000 196 SER A CA 1
ATOM 1490 C C . SER A 1 196 ? 210.09300 207.67200 219.24900 1.000 105.16000 196 SER A C 1
ATOM 1491 O O . SER A 1 196 ? 209.08700 207.02500 218.94300 1.000 113.44000 196 SER A O 1
ATOM 1494 N N . ILE A 1 197 ? 211.11900 207.85600 218.42200 1.000 97.67000 197 ILE A N 1
ATOM 1495 C CA . ILE A 1 197 ? 211.11700 207.39900 217.03800 1.000 90.48000 197 ILE A CA 1
ATOM 1496 C C . ILE A 1 197 ? 212.34600 206.53200 216.81300 1.000 99.27000 197 ILE A C 1
ATOM 1497 O O . ILE A 1 197 ? 213.44400 206.87800 217.26000 1.000 107.66000 197 ILE A O 1
ATOM 1502 N N . SER A 1 198 ? 212.16100 205.40800 216.12500 1.000 98.34000 198 SER A N 1
ATOM 1503 C CA . SER A 1 198 ? 213.24800 204.49100 215.78500 1.000 98.14000 198 SER A CA 1
ATOM 1504 C C . SER A 1 198 ? 213.33300 204.40400 214.26500 1.000 107.49000 198 SER A C 1
ATOM 1505 O O . SER A 1 198 ? 212.58700 203.64700 213.63800 1.000 120.30000 198 SER A O 1
ATOM 1508 N N . VAL A 1 199 ? 214.24300 205.17300 213.67600 1.000 112.49000 199 VAL A N 1
ATOM 1509 C CA . VAL A 1 199 ? 214.39200 205.21200 212.22900 1.000 117.18000 199 VAL A CA 1
ATOM 1510 C C . VAL A 1 199 ? 215.33800 204.10300 211.78800 1.000 119.66000 199 VAL A C 1
ATOM 1511 O O . VAL A 1 199 ? 216.10500 203.55000 212.57800 1.000 124.00000 199 VAL A O 1
ATOM 1515 N N . ASP A 1 200 ? 215.27600 203.77100 210.49800 1.000 120.80000 200 ASP A N 1
ATOM 1516 C CA . ASP A 1 200 ? 216.14500 202.74300 209.92800 1.000 130.83000 200 ASP A CA 1
ATOM 1517 C C . ASP A 1 200 ? 216.33200 203.06200 208.44800 1.000 140.29000 200 ASP A C 1
ATOM 1518 O O . ASP A 1 200 ? 215.46800 202.73700 207.63000 1.000 143.64000 200 ASP A O 1
ATOM 1523 N N . THR A 1 201 ? 217.46000 203.69400 208.11300 1.000 142.29000 201 THR A N 1
ATOM 1524 C CA . THR A 1 201 ? 217.83200 203.97200 206.72400 1.000 133.25000 201 THR A CA 1
ATOM 1525 C C . THR A 1 201 ? 219.26900 203.49900 206.52200 1.000 137.87000 201 THR A C 1
ATOM 1526 O O . THR A 1 201 ? 220.21100 204.28900 206.61700 1.000 143.58000 201 THR A O 1
ATOM 1530 N N . ALA A 1 202 ? 219.42200 202.20800 206.22600 1.000 140.69000 202 ALA A N 1
ATOM 1531 C CA . ALA A 1 202 ? 220.70700 201.58400 205.88400 1.000 138.44000 202 ALA A CA 1
ATOM 1532 C C . ALA A 1 202 ? 221.71000 201.88900 206.99800 1.000 133.51000 202 ALA A C 1
ATOM 1533 O O . ALA A 1 202 ? 221.36500 201.74700 208.17900 1.000 128.20000 202 ALA A O 1
ATOM 1535 N N . CYS A 1 203 ? 222.93600 202.30100 206.68000 1.000 125.96000 203 CYS A N 1
ATOM 1536 C CA . CYS A 1 203 ? 223.96100 202.57500 207.67600 1.000 124.84000 203 CYS A CA 1
ATOM 1537 C C . CYS A 1 203 ? 224.06800 204.05000 208.03500 1.000 123.40000 203 CYS A C 1
ATOM 1538 O O . CYS A 1 203 ? 224.94700 204.41900 208.82100 1.000 129.47000 203 CYS A O 1
ATOM 1541 N N . SER A 1 204 ? 223.20900 204.90300 207.47900 1.000 114.52000 204 SER A N 1
ATOM 1542 C CA . SER A 1 204 ? 223.18600 206.32100 207.81100 1.000 108.41000 204 SER A CA 1
ATOM 1543 C C . SER A 1 204 ? 222.00200 206.68000 208.70000 1.000 110.03000 204 SER A C 1
ATOM 1544 O O . SER A 1 204 ? 221.55100 207.82900 208.69400 1.000 113.77000 204 SER A O 1
ATOM 1547 N N . SER A 1 205 ? 221.48700 205.71200 209.45900 1.000 110.63000 205 SER A N 1
ATOM 1548 C CA . SER A 1 205 ? 220.30700 205.95600 210.28200 1.000 113.11000 205 SER A CA 1
ATOM 1549 C C . SER A 1 205 ? 220.59400 206.96300 211.38800 1.000 112.79000 205 SER A C 1
ATOM 1550 O O . SER A 1 205 ? 219.73300 207.78500 211.72400 1.000 118.56000 205 SER A O 1
ATOM 1553 N N . SER A 1 206 ? 221.79100 206.90600 211.97300 1.000 106.92000 206 SER A N 1
ATOM 1554 C CA . SER A 1 206 ? 222.09400 207.75800 213.11900 1.000 107.91000 206 SER A CA 1
ATOM 1555 C C . SER A 1 206 ? 222.09600 209.23300 212.73800 1.000 109.03000 206 SER A C 1
ATOM 1556 O O . SER A 1 206 ? 221.58800 210.07300 213.48900 1.000 111.65000 206 SER A O 1
ATOM 1559 N N . LEU A 1 207 ? 222.65900 209.57300 211.57800 1.000 105.08000 207 LEU A N 1
ATOM 1560 C CA . LEU A 1 207 ? 222.66600 210.97100 211.16000 1.000 99.15000 207 LEU A CA 1
ATOM 1561 C C . LEU A 1 207 ? 221.26700 211.45900 210.80600 1.000 103.36000 207 LEU A C 1
ATOM 1562 O O . LEU A 1 207 ? 220.93800 212.62600 211.05000 1.000 104.39000 207 LEU A O 1
ATOM 1567 N N . VAL A 1 208 ? 220.43100 210.58900 210.23700 1.000 100.63000 208 VAL A N 1
ATOM 1568 C CA . VAL A 1 208 ? 219.03800 210.95100 209.99500 1.000 95.44000 208 VAL A CA 1
ATOM 1569 C C . VAL A 1 208 ? 218.32800 211.22600 211.31400 1.000 104.12000 208 VAL A C 1
ATOM 1570 O O . VAL A 1 208 ? 217.55300 212.18500 211.43600 1.000 113.49000 208 VAL A O 1
ATOM 1574 N N . ALA A 1 209 ? 218.58000 210.38800 212.32200 1.000 97.66000 209 ALA A N 1
ATOM 1575 C CA . ALA A 1 209 ? 218.00800 210.62500 213.64200 1.000 93.10000 209 ALA A CA 1
ATOM 1576 C C . ALA A 1 209 ? 218.49800 211.94500 214.22100 1.000 96.20000 209 ALA A C 1
ATOM 1577 O O . ALA A 1 209 ? 217.73300 212.67100 214.86300 1.000 106.49000 209 ALA A O 1
ATOM 1579 N N . LEU A 1 210 ? 219.77500 212.26700 214.00900 1.000 91.69000 210 LEU A N 1
ATOM 1580 C CA . LEU A 1 210 ? 220.30500 213.54600 214.47300 1.000 97.14000 210 LEU A CA 1
ATOM 1581 C C . LEU A 1 210 ? 219.59900 214.71400 213.79700 1.000 100.75000 210 LEU A C 1
ATOM 1582 O O . LEU A 1 210 ? 219.26900 215.71100 214.44800 1.000 106.48000 210 LEU A O 1
ATOM 1587 N N . HIS A 1 211 ? 219.36700 214.60900 212.48800 1.000 96.05000 211 HIS A N 1
ATOM 1588 C CA . HIS A 1 211 ? 218.65600 215.66500 211.77200 1.000 93.40000 211 HIS A CA 1
ATOM 1589 C C . HIS A 1 211 ? 217.23800 215.83300 212.30500 1.000 98.39000 211 HIS A C 1
ATOM 1590 O O . HIS A 1 211 ? 216.77500 216.96100 212.52800 1.000 105.80000 211 HIS A O 1
ATOM 1597 N N . LEU A 1 212 ? 216.53700 214.71800 212.52500 1.000 94.70000 212 LEU A N 1
ATOM 1598 C CA . LEU A 1 212 ? 215.18100 214.79300 213.05900 1.000 92.85000 212 LEU A CA 1
ATOM 1599 C C . LEU A 1 212 ? 215.16900 215.40000 214.45600 1.000 94.31000 212 LEU A C 1
ATOM 1600 O O . LEU A 1 212 ? 214.28500 216.20000 214.78700 1.000 101.69000 212 LEU A O 1
ATOM 1605 N N . ALA A 1 213 ? 216.14000 215.02800 215.29200 1.000 90.73000 213 ALA A N 1
ATOM 1606 C CA . ALA A 1 213 ? 216.21500 215.58200 216.63800 1.000 91.38000 213 ALA A CA 1
ATOM 1607 C C . ALA A 1 213 ? 216.50300 217.07500 216.60700 1.000 101.04000 213 ALA A C 1
ATOM 1608 O O . ALA A 1 213 ? 215.94800 217.83400 217.40800 1.000 110.26000 213 ALA A O 1
ATOM 1610 N N . VAL A 1 214 ? 217.37400 217.51500 215.69900 1.000 103.81000 214 VAL A N 1
ATOM 1611 C CA . VAL A 1 214 ? 217.65000 218.94200 215.56800 1.000 99.51000 214 VAL A CA 1
ATOM 1612 C C . VAL A 1 214 ? 216.38800 219.68700 215.15600 1.000 104.79000 214 VAL A C 1
ATOM 1613 O O . VAL A 1 214 ? 216.07500 220.75700 215.69600 1.000 112.50000 214 VAL A O 1
ATOM 1617 N N . GLU A 1 215 ? 215.64000 219.13100 214.20000 1.000 106.87000 215 GLU A N 1
ATOM 1618 C CA . GLU A 1 215 ? 214.39300 219.76700 213.78700 1.000 108.62000 215 GLU A CA 1
ATOM 1619 C C . GLU A 1 215 ? 213.40400 219.85100 214.94300 1.000 106.28000 215 GLU A C 1
ATOM 1620 O O . GLU A 1 215 ? 212.77000 220.89300 215.15500 1.000 115.76000 215 GLU A O 1
ATOM 1626 N N . SER A 1 216 ? 213.26400 218.76500 215.70600 1.000 103.87000 216 SER A N 1
ATOM 1627 C CA . SER A 1 216 ? 212.33500 218.76300 216.83100 1.000 109.96000 216 SER A CA 1
ATOM 1628 C C . SER A 1 216 ? 212.74800 219.77200 217.89400 1.000 108.37000 216 SER A C 1
ATOM 1629 O O . SER A 1 216 ? 211.90000 220.47200 218.45900 1.000 112.06000 216 SER A O 1
ATOM 1632 N N . LEU A 1 217 ? 214.04800 219.85700 218.18800 1.000 104.78000 217 LEU A N 1
ATOM 1633 C CA . LEU A 1 217 ? 214.52400 220.82500 219.16900 1.000 97.01000 217 LEU A CA 1
ATOM 1634 C C . LEU A 1 217 ? 214.26900 222.25100 218.70600 1.000 106.42000 217 LEU A C 1
ATOM 1635 O O . LEU A 1 217 ? 213.84700 223.10200 219.49800 1.000 107.50000 217 LEU A O 1
ATOM 1640 N N . ARG A 1 218 ? 214.52100 222.53500 217.42600 1.000 112.52000 218 ARG A N 1
ATOM 1641 C CA . ARG A 1 218 ? 214.28400 223.88000 216.91500 1.000 104.55000 218 ARG A CA 1
ATOM 1642 C C . ARG A 1 218 ? 212.80400 224.23600 216.96100 1.000 110.43000 218 ARG A C 1
ATOM 1643 O O . ARG A 1 218 ? 212.44500 225.37700 217.27300 1.000 108.85000 218 ARG A O 1
ATOM 1651 N N . LYS A 1 219 ? 211.92900 223.27600 216.65000 1.000 117.27000 219 LYS A N 1
ATOM 1652 C CA . LYS A 1 219 ? 210.49500 223.54100 216.72600 1.000 118.01000 219 LYS A CA 1
ATOM 1653 C C . LYS A 1 219 ? 210.06200 223.86400 218.15000 1.000 119.06000 219 LYS A C 1
ATOM 1654 O O . LYS A 1 219 ? 209.25600 224.77600 218.37000 1.000 119.69000 219 LYS A O 1
ATOM 1660 N N . GLY A 1 220 ? 210.58100 223.12900 219.12700 1.000 119.60000 220 GLY A N 1
ATOM 1661 C CA . GLY A 1 220 ? 210.20400 223.31100 220.51100 1.000 120.88000 220 GLY A CA 1
ATOM 1662 C C . GLY A 1 220 ? 209.36800 222.20100 221.11000 1.000 130.47000 220 GLY A C 1
ATOM 1663 O O . GLY A 1 220 ? 208.90000 222.35100 222.24500 1.000 131.13000 220 GLY A O 1
ATOM 1664 N N . GLU A 1 221 ? 209.15600 221.09900 220.38700 1.000 137.14000 221 GLU A N 1
ATOM 1665 C CA . GLU A 1 221 ? 208.41100 219.97700 220.94800 1.000 137.97000 221 GLU A CA 1
ATOM 1666 C C . GLU A 1 221 ? 209.13800 219.37400 222.14100 1.000 131.31000 221 GLU A C 1
ATOM 1667 O O . GLU A 1 221 ? 208.51300 219.01800 223.14600 1.000 137.44000 221 GLU A O 1
ATOM 1673 N N . SER A 1 222 ? 210.45700 219.24700 222.04700 1.000 121.39000 222 SER A N 1
ATOM 1674 C CA . SER A 1 222 ? 211.26700 218.63100 223.08400 1.000 115.24000 222 SER A CA 1
ATOM 1675 C C . SER A 1 222 ? 212.34300 219.60200 223.54900 1.000 111.08000 222 SER A C 1
ATOM 1676 O O . SER A 1 222 ? 212.83600 220.42400 222.77300 1.000 121.96000 222 SER A O 1
ATOM 1679 N N . SER A 1 223 ? 212.69600 219.50400 224.82900 1.000 100.08000 223 SER A N 1
ATOM 1680 C CA . SER A 1 223 ? 213.73800 220.34700 225.39700 1.000 107.18000 223 SER A CA 1
ATOM 1681 C C . SER A 1 223 ? 215.10700 219.68400 225.39300 1.000 111.19000 223 SER A C 1
ATOM 1682 O O . SER A 1 223 ? 216.12000 220.38400 225.49600 1.000 110.74000 223 SER A O 1
ATOM 1685 N N . MET A 1 224 ? 215.16100 218.35900 225.28000 1.000 108.07000 224 MET A N 1
ATOM 1686 C CA . MET A 1 224 ? 216.41300 217.62300 225.20500 1.000 99.87000 224 MET A CA 1
ATOM 1687 C C . MET A 1 224 ? 216.22000 216.43500 224.27600 1.000 99.01000 224 MET A C 1
ATOM 1688 O O . MET A 1 224 ? 215.10700 215.93300 224.10600 1.000 105.54000 224 MET A O 1
ATOM 1693 N N . ALA A 1 225 ? 217.31600 215.98200 223.67500 1.000 94.31000 225 ALA A N 1
ATOM 1694 C CA . ALA A 1 225 ? 217.26300 214.86900 222.73800 1.000 88.86000 225 ALA A CA 1
ATOM 1695 C C . ALA A 1 225 ? 218.36100 213.86900 223.05900 1.000 95.79000 225 ALA A C 1
ATOM 1696 O O . ALA A 1 225 ? 219.51600 214.25400 223.25500 1.000 102.83000 225 ALA A O 1
ATOM 1698 N N . VAL A 1 226 ? 218.00000 212.59200 223.10700 1.000 90.67000 226 VAL A N 1
ATOM 1699 C CA . VAL A 1 226 ? 218.95500 211.50200 223.25600 1.000 83.38000 226 VAL A CA 1
ATOM 1700 C C . VAL A 1 226 ? 219.07300 210.85100 221.88500 1.000 86.85000 226 VAL A C 1
ATOM 1701 O O . VAL A 1 226 ? 218.20800 210.07000 221.48100 1.000 96.80000 226 VAL A O 1
ATOM 1705 N N . VAL A 1 227 ? 220.13600 211.17200 221.15900 1.000 78.63000 227 VAL A N 1
ATOM 1706 C CA . VAL A 1 227 ? 220.30200 210.69400 219.79300 1.000 81.39000 227 VAL A CA 1
ATOM 1707 C C . VAL A 1 227 ? 221.36700 209.61400 219.78500 1.000 89.51000 227 VAL A C 1
ATOM 1708 O O . VAL A 1 227 ? 222.25600 209.59200 220.63800 1.000 98.04000 227 VAL A O 1
ATOM 1712 N N . GLY A 1 228 ? 221.27100 208.69000 218.83900 1.000 88.96000 228 GLY A N 1
ATOM 1713 C CA . GLY A 1 228 ? 222.35900 207.74100 218.69000 1.000 89.01000 228 GLY A CA 1
ATOM 1714 C C . GLY A 1 228 ? 221.96200 206.54300 217.84900 1.000 93.21000 228 GLY A C 1
ATOM 1715 O O . GLY A 1 228 ? 220.97500 206.57400 217.12100 1.000 101.15000 228 GLY A O 1
ATOM 1716 N N . GLY A 1 229 ? 222.77100 205.49600 217.97000 1.000 91.08000 229 GLY A N 1
ATOM 1717 C CA . GLY A 1 229 ? 222.54300 204.27200 217.22700 1.000 88.62000 229 GLY A CA 1
ATOM 1718 C C . GLY A 1 229 ? 223.15700 203.08500 217.93400 1.000 94.32000 229 GLY A C 1
ATOM 1719 O O . GLY A 1 229 ? 224.00000 203.22900 218.82700 1.000 105.01000 229 GLY A O 1
ATOM 1720 N N . ALA A 1 230 ? 222.71500 201.89800 217.52400 1.000 89.54000 230 ALA A N 1
ATOM 1721 C CA . ALA A 1 230 ? 223.19700 200.66600 218.13100 1.000 88.95000 230 ALA A CA 1
ATOM 1722 C C . ALA A 1 230 ? 223.23700 199.56500 217.08400 1.000 101.39000 230 ALA A C 1
ATOM 1723 O O . ALA A 1 230 ? 222.38900 199.50900 216.19100 1.000 114.02000 230 ALA A O 1
ATOM 1725 N N . ALA A 1 231 ? 224.23000 198.68300 217.20600 1.000 99.46000 231 ALA A N 1
ATOM 1726 C CA . ALA A 1 231 ? 224.34800 197.55500 216.28500 1.000 93.46000 231 ALA A CA 1
ATOM 1727 C C . ALA A 1 231 ? 225.17100 196.46400 216.95500 1.000 98.87000 231 ALA A C 1
ATOM 1728 O O . ALA A 1 231 ? 226.37500 196.64000 217.16600 1.000 107.39000 231 ALA A O 1
ATOM 1730 N N . VAL A 1 232 ? 224.52400 195.34800 217.28400 1.000 101.74000 232 VAL A N 1
ATOM 1731 C CA . VAL A 1 232 ? 225.18300 194.18400 217.86300 1.000 101.82000 232 VAL A CA 1
ATOM 1732 C C . VAL A 1 232 ? 224.74300 192.95300 217.08400 1.000 109.35000 232 VAL A C 1
ATOM 1733 O O . VAL A 1 232 ? 223.54100 192.71600 216.92100 1.000 116.86000 232 VAL A O 1
ATOM 1737 N N . MET A 1 233 ? 225.70900 192.17200 216.61100 1.000 114.89000 233 MET A N 1
ATOM 1738 C CA . MET A 1 233 ? 225.42300 190.98500 215.81700 1.000 115.90000 233 MET A CA 1
ATOM 1739 C C . MET A 1 233 ? 225.35200 189.76000 216.71700 1.000 116.02000 233 MET A C 1
ATOM 1740 O O . MET A 1 233 ? 226.29800 189.46700 217.45400 1.000 117.97000 233 MET A O 1
ATOM 1745 N N . ALA A 1 234 ? 224.23000 189.04400 216.65000 1.000 109.76000 234 ALA A N 1
ATOM 1746 C CA . ALA A 1 234 ? 224.04800 187.82500 217.42300 1.000 107.71000 234 ALA A CA 1
ATOM 1747 C C . ALA A 1 234 ? 224.20700 186.55900 216.59600 1.000 113.02000 234 ALA A C 1
ATOM 1748 O O . ALA A 1 234 ? 224.39800 185.48300 217.17100 1.000 122.42000 234 ALA A O 1
ATOM 1750 N N . THR A 1 235 ? 224.12900 186.65800 215.27300 1.000 112.83000 235 THR A N 1
ATOM 1751 C CA . THR A 1 235 ? 224.29500 185.52600 214.37800 1.000 120.12000 235 THR A CA 1
ATOM 1752 C C . THR A 1 235 ? 225.34700 185.85200 213.33100 1.000 126.41000 235 THR A C 1
ATOM 1753 O O . THR A 1 235 ? 225.49600 187.01100 212.93400 1.000 134.98000 235 THR A O 1
ATOM 1757 N N . PRO A 1 236 ? 226.08700 184.84800 212.85800 1.000 119.82000 236 PRO A N 1
ATOM 1758 C CA . PRO A 1 236 ? 227.11900 185.08700 211.84400 1.000 117.87000 236 PRO A CA 1
ATOM 1759 C C . PRO A 1 236 ? 226.59000 185.22300 210.42600 1.000 128.11000 236 PRO A C 1
ATOM 1760 O O . PRO A 1 236 ? 227.38700 185.17000 209.48600 1.000 135.05000 236 PRO A O 1
ATOM 1764 N N . GLY A 1 237 ? 225.27800 185.39000 210.24800 1.000 129.51000 237 GLY A N 1
ATOM 1765 C CA . GLY A 1 237 ? 224.72100 185.41100 208.90500 1.000 137.94000 237 GLY A CA 1
ATOM 1766 C C . GLY A 1 237 ? 225.24700 186.55500 208.06200 1.000 139.64000 237 GLY A C 1
ATOM 1767 O O . GLY A 1 237 ? 225.56000 186.37300 206.88200 1.000 150.48000 237 GLY A O 1
ATOM 1768 N N . VAL A 1 238 ? 225.36800 187.74400 208.66200 1.000 127.20000 238 VAL A N 1
ATOM 1769 C CA . VAL A 1 238 ? 225.76800 188.94100 207.91800 1.000 133.31000 238 VAL A CA 1
ATOM 1770 C C . VAL A 1 238 ? 227.03200 188.67000 207.11500 1.000 135.73000 238 VAL A C 1
ATOM 1771 O O . VAL A 1 238 ? 227.04200 188.77300 205.88100 1.000 142.04000 238 VAL A O 1
ATOM 1775 N N . PHE A 1 239 ? 228.10500 188.27100 207.80700 1.000 123.78000 239 PHE A N 1
ATOM 1776 C CA . PHE A 1 239 ? 229.35600 187.95200 207.12900 1.000 120.16000 239 PHE A CA 1
ATOM 1777 C C . PHE A 1 239 ? 229.11000 186.98700 205.98200 1.000 127.98000 239 PHE A C 1
ATOM 1778 O O . PHE A 1 239 ? 229.49700 187.25000 204.83500 1.000 138.90000 239 PHE A O 1
ATOM 1786 N N . VAL A 1 240 ? 228.39200 185.89700 206.26500 1.000 123.78000 240 VAL A N 1
ATOM 1787 C CA . VAL A 1 240 ? 228.14200 184.88100 205.24900 1.000 126.65000 240 VAL A CA 1
ATOM 1788 C C . VAL A 1 240 ? 227.50800 185.51600 204.02200 1.000 131.58000 240 VAL A C 1
ATOM 1789 O O . VAL A 1 240 ? 227.95200 185.29400 202.88800 1.000 138.56000 240 VAL A O 1
ATOM 1793 N N . ASP A 1 241 ? 226.49800 186.36300 204.23700 1.000 131.86000 241 ASP A N 1
ATOM 1794 C CA . ASP A 1 241 ? 225.84700 187.02400 203.11300 1.000 133.86000 241 ASP A CA 1
ATOM 1795 C C . ASP A 1 241 ? 226.86600 187.78000 202.27400 1.000 131.83000 241 ASP A C 1
ATOM 1796 O O . ASP A 1 241 ? 226.97100 187.56700 201.06000 1.000 139.04000 241 ASP A O 1
ATOM 1801 N N . PHE A 1 242 ? 227.67200 188.62300 202.91800 1.000 125.28000 242 PHE A N 1
ATOM 1802 C CA . PHE A 1 242 ? 228.64600 189.39000 202.15800 1.000 124.34000 242 PHE A CA 1
ATOM 1803 C C . PHE A 1 242 ? 229.74600 188.50200 201.60300 1.000 126.73000 242 PHE A C 1
ATOM 1804 O O . PHE A 1 242 ? 230.35800 188.85400 200.58900 1.000 129.29000 242 PHE A O 1
ATOM 1812 N N . SER A 1 243 ? 229.98200 187.34200 202.21900 1.000 124.99000 243 SER A N 1
ATOM 1813 C CA . SER A 1 243 ? 230.94600 186.40900 201.65700 1.000 117.39000 243 SER A CA 1
ATOM 1814 C C . SER A 1 243 ? 230.49400 185.88400 200.30500 1.000 125.35000 243 SER A C 1
ATOM 1815 O O . SER A 1 243 ? 231.33200 185.44900 199.50900 1.000 134.78000 243 SER A O 1
ATOM 1818 N N . ARG A 1 244 ? 229.19000 185.91800 200.02400 1.000 125.90000 244 ARG A N 1
ATOM 1819 C CA . ARG A 1 244 ? 228.72600 185.55300 198.69300 1.000 120.66000 244 ARG A CA 1
ATOM 1820 C C . ARG A 1 244 ? 228.99200 186.65900 197.68200 1.000 119.46000 244 ARG A C 1
ATOM 1821 O O . ARG A 1 244 ? 229.13300 186.37800 196.48800 1.000 122.56000 244 ARG A O 1
ATOM 1829 N N . GLN A 1 245 ? 229.06300 187.90800 198.13400 1.000 118.11000 245 GLN A N 1
ATOM 1830 C CA . GLN A 1 245 ? 229.28500 189.03600 197.24100 1.000 120.82000 245 GLN A CA 1
ATOM 1831 C C . GLN A 1 245 ? 230.75500 189.40700 197.10400 1.000 125.64000 245 GLN A C 1
ATOM 1832 O O . GLN A 1 245 ? 231.07900 190.29300 196.30700 1.000 129.38000 245 GLN A O 1
ATOM 1838 N N . ARG A 1 246 ? 231.64200 188.75500 197.85700 1.000 126.09000 246 ARG A N 1
ATOM 1839 C CA . ARG A 1 246 ? 233.07600 189.04700 197.82900 1.000 124.56000 246 ARG A CA 1
ATOM 1840 C C . ARG A 1 246 ? 233.34800 190.52100 198.11900 1.000 128.37000 246 ARG A C 1
ATOM 1841 O O . ARG A 1 246 ? 234.24500 191.13300 197.53600 1.000 129.87000 246 ARG A O 1
ATOM 1849 N N . ALA A 1 247 ? 232.56400 191.09700 199.02600 1.000 126.94000 247 ALA A N 1
ATOM 1850 C CA . ALA A 1 247 ? 232.69900 192.49700 199.39900 1.000 122.41000 247 ALA A CA 1
ATOM 1851 C C . ALA A 1 247 ? 233.47000 192.69800 200.69500 1.000 126.87000 247 ALA A C 1
ATOM 1852 O O . ALA A 1 247 ? 233.56800 193.83200 201.17100 1.000 129.76000 247 ALA A O 1
ATOM 1854 N N . LEU A 1 248 ? 234.01800 191.63500 201.27400 1.000 122.30000 248 LEU A N 1
ATOM 1855 C CA . LEU A 1 248 ? 234.73900 191.71900 202.53500 1.000 117.87000 248 LEU A CA 1
ATOM 1856 C C . LEU A 1 248 ? 236.23700 191.59600 202.29600 1.000 128.06000 248 LEU A C 1
ATOM 1857 O O . LEU A 1 248 ? 236.68400 190.75900 201.50700 1.000 135.46000 248 LEU A O 1
ATOM 1862 N N . ALA A 1 249 ? 237.00600 192.43900 202.97700 1.000 125.17000 249 ALA A N 1
ATOM 1863 C CA . ALA A 1 249 ? 238.45600 192.37300 202.87900 1.000 133.79000 249 ALA A CA 1
ATOM 1864 C C . ALA A 1 249 ? 238.96900 191.07600 203.48900 1.000 139.13000 249 ALA A C 1
ATOM 1865 O O . ALA A 1 249 ? 238.48500 190.62700 204.53200 1.000 144.88000 249 ALA A O 1
ATOM 1867 N N . ALA A 1 250 ? 239.95400 190.46800 202.82500 1.000 137.52000 250 ALA A N 1
ATOM 1868 C CA . ALA A 1 250 ? 240.47900 189.18800 203.29100 1.000 139.14000 250 ALA A CA 1
ATOM 1869 C C . ALA A 1 250 ? 241.13300 189.31700 204.66100 1.000 142.88000 250 ALA A C 1
ATOM 1870 O O . ALA A 1 250 ? 240.91000 188.48100 205.54300 1.000 144.46000 250 ALA A O 1
ATOM 1872 N N . ASP A 1 251 ? 241.94400 190.35700 204.85900 1.000 144.52000 251 ASP A N 1
ATOM 1873 C CA . ASP A 1 251 ? 242.60900 190.53800 206.14400 1.000 141.41000 251 ASP A CA 1
ATOM 1874 C C . ASP A 1 251 ? 241.66500 191.08000 207.20900 1.000 132.65000 251 ASP A C 1
ATOM 1875 O O . ASP A 1 251 ? 241.88300 190.84100 208.40100 1.000 131.00000 251 ASP A O 1
ATOM 1880 N N . GLY A 1 252 ? 240.62200 191.80300 206.80800 1.000 127.56000 252 GLY A N 1
ATOM 1881 C CA . GLY A 1 252 ? 239.67100 192.37200 207.73700 1.000 117.51000 252 GLY A CA 1
ATOM 1882 C C . GLY A 1 252 ? 239.85600 193.84700 208.01800 1.000 123.16000 252 GLY A C 1
ATOM 1883 O O . GLY A 1 252 ? 238.99300 194.44800 208.66800 1.000 118.04000 252 GLY A O 1
ATOM 1884 N N . ARG A 1 253 ? 240.94900 194.44600 207.55500 1.000 131.61000 253 ARG A N 1
ATOM 1885 C CA . ARG A 1 253 ? 241.18300 195.86700 207.76600 1.000 126.45000 253 ARG A CA 1
ATOM 1886 C C . ARG A 1 253 ? 240.49000 196.67800 206.68100 1.000 131.54000 253 ARG A C 1
ATOM 1887 O O . ARG A 1 253 ? 240.60300 196.36600 205.49200 1.000 136.82000 253 ARG A O 1
ATOM 1895 N N . SER A 1 254 ? 239.77500 197.72200 207.09100 1.000 128.10000 254 SER A N 1
ATOM 1896 C CA . SER A 1 254 ? 239.08900 198.61300 206.15700 1.000 129.46000 254 SER A CA 1
ATOM 1897 C C . SER A 1 254 ? 240.02200 199.77400 205.84000 1.000 130.09000 254 SER A C 1
ATOM 1898 O O . SER A 1 254 ? 240.09800 200.74800 206.59100 1.000 132.05000 254 SER A O 1
ATOM 1901 N N . LYS A 1 255 ? 240.73400 199.67200 204.72100 1.000 127.95000 255 LYS A N 1
ATOM 1902 C CA . LYS A 1 255 ? 241.69700 200.68900 204.31300 1.000 123.15000 255 LYS A CA 1
ATOM 1903 C C . LYS A 1 255 ? 240.96700 201.76300 203.51600 1.000 126.33000 255 LYS A C 1
ATOM 1904 O O . LYS A 1 255 ? 240.60300 201.54700 202.35700 1.000 134.17000 255 LYS A O 1
ATOM 1910 N N . ALA A 1 256 ? 240.75700 202.92000 204.13600 1.000 121.22000 256 ALA A N 1
ATOM 1911 C CA . ALA A 1 256 ? 240.04800 204.02000 203.49900 1.000 123.86000 256 ALA A CA 1
ATOM 1912 C C . ALA A 1 256 ? 241.02200 204.86400 202.68800 1.000 127.54000 256 ALA A C 1
ATOM 1913 O O . ALA A 1 256 ? 242.04700 205.31300 203.21100 1.000 132.11000 256 ALA A O 1
ATOM 1915 N N . PHE A 1 257 ? 240.69600 205.07200 201.41100 1.000 121.25000 257 PHE A N 1
ATOM 1916 C CA . PHE A 1 257 ? 241.52700 205.84500 200.48800 1.000 116.44000 257 PHE A CA 1
ATOM 1917 C C . PHE A 1 257 ? 242.93600 205.27000 200.37800 1.000 124.12000 257 PHE A C 1
ATOM 1918 O O . PHE A 1 257 ? 243.89600 205.99700 200.11500 1.000 132.67000 257 PHE A O 1
ATOM 1926 N N . GLY A 1 258 ? 243.07100 203.95900 200.57500 1.000 125.27000 258 GLY A N 1
ATOM 1927 C CA . GLY A 1 258 ? 244.35300 203.29700 200.50900 1.000 128.93000 258 GLY A CA 1
ATOM 1928 C C . GLY A 1 258 ? 244.58700 202.61300 199.17000 1.000 137.89000 258 GLY A C 1
ATOM 1929 O O . GLY A 1 258 ? 243.75500 202.62600 198.26700 1.000 147.77000 258 GLY A O 1
ATOM 1930 N N . ALA A 1 259 ? 245.76700 202.00200 199.05900 1.000 136.22000 259 ALA A N 1
ATOM 1931 C CA . ALA A 1 259 ? 246.11900 201.30400 197.82800 1.000 130.05000 259 ALA A CA 1
ATOM 1932 C C . ALA A 1 259 ? 245.31700 200.02000 197.66600 1.000 137.54000 259 ALA A C 1
ATOM 1933 O O . ALA A 1 259 ? 244.83300 199.72000 196.56800 1.000 152.22000 259 ALA A O 1
ATOM 1935 N N . GLY A 1 260 ? 245.16600 199.24900 198.74000 1.000 129.14000 260 GLY A N 1
ATOM 1936 C CA . GLY A 1 260 ? 244.46800 197.98200 198.65000 1.000 129.95000 260 GLY A CA 1
ATOM 1937 C C . GLY A 1 260 ? 242.98000 198.13200 198.41400 1.000 139.53000 260 GLY A C 1
ATOM 1938 O O . GLY A 1 260 ? 242.49200 197.83600 197.32000 1.000 149.61000 260 GLY A O 1
ATOM 1939 N N . ALA A 1 261 ? 242.26100 198.61500 199.42600 1.000 134.70000 261 ALA A N 1
ATOM 1940 C CA . ALA A 1 261 ? 240.82400 198.87800 199.34700 1.000 142.37000 261 ALA A CA 1
ATOM 1941 C C . ALA A 1 261 ? 240.06900 197.69400 198.73700 1.000 149.25000 261 ALA A C 1
ATOM 1942 O O . ALA A 1 261 ? 239.36800 197.81500 197.73200 1.000 154.57000 261 ALA A O 1
ATOM 1944 N N . ASP A 1 262 ? 240.22800 196.53400 199.36700 1.000 147.53000 262 ASP A N 1
ATOM 1945 C CA . ASP A 1 262 ? 239.60400 195.30800 198.89100 1.000 142.87000 262 ASP A CA 1
ATOM 1946 C C . ASP A 1 262 ? 238.22600 195.06200 199.49200 1.000 137.75000 262 ASP A C 1
ATOM 1947 O O . ASP A 1 262 ? 237.57300 194.08200 199.12000 1.000 138.97000 262 ASP A O 1
ATOM 1952 N N . GLY A 1 263 ? 237.77000 195.91500 200.39900 1.000 132.52000 263 GLY A N 1
ATOM 1953 C CA . GLY A 1 263 ? 236.47200 195.72500 201.01800 1.000 126.83000 263 GLY A CA 1
ATOM 1954 C C . GLY A 1 263 ? 236.41600 196.44000 202.35700 1.000 130.67000 263 GLY A C 1
ATOM 1955 O O . GLY A 1 263 ? 237.23100 197.31300 202.64100 1.000 141.96000 263 GLY A O 1
ATOM 1956 N N . PHE A 1 264 ? 235.43400 196.04300 203.16500 1.000 121.50000 264 PHE A N 1
ATOM 1957 C CA . PHE A 1 264 ? 235.25200 196.60500 204.49400 1.000 121.73000 264 PHE A CA 1
ATOM 1958 C C . PHE A 1 264 ? 235.14900 195.48900 205.52100 1.000 119.53000 264 PHE A C 1
ATOM 1959 O O . PHE A 1 264 ? 234.77300 194.35900 205.20100 1.000 126.95000 264 PHE A O 1
ATOM 1967 N N . GLY A 1 265 ? 235.49400 195.82000 206.76200 1.000 116.79000 265 GLY A N 1
ATOM 1968 C CA . GLY A 1 265 ? 235.39400 194.89900 207.87900 1.000 113.17000 265 GLY A CA 1
ATOM 1969 C C . GLY A 1 265 ? 234.36300 195.39700 208.87900 1.000 116.99000 265 GLY A C 1
ATOM 1970 O O . GLY A 1 265 ? 234.45400 196.52400 209.36700 1.000 119.41000 265 GLY A O 1
ATOM 1971 N N . PHE A 1 266 ? 233.38900 194.54200 209.16900 1.000 114.59000 266 PHE A N 1
ATOM 1972 C CA . PHE A 1 266 ? 232.28100 194.92900 210.02600 1.000 116.16000 266 PHE A CA 1
ATOM 1973 C C . PHE A 1 266 ? 232.69900 194.93800 211.49300 1.000 114.90000 266 PHE A C 1
ATOM 1974 O O . PHE A 1 266 ? 233.67900 194.30800 211.89600 1.000 121.47000 266 PHE A O 1
ATOM 1982 N N . SER A 1 267 ? 231.93300 195.67600 212.29300 1.000 104.65000 267 SER A N 1
ATOM 1983 C CA . SER A 1 267 ? 232.17100 195.75300 213.72600 1.000 97.02000 267 SER A CA 1
ATOM 1984 C C . SER A 1 267 ? 230.87000 196.12200 214.42000 1.000 101.69000 267 SER A C 1
ATOM 1985 O O . SER A 1 267 ? 229.95200 196.67000 213.80800 1.000 115.91000 267 SER A O 1
ATOM 1988 N N . GLU A 1 268 ? 230.80700 195.81200 215.71000 1.000 98.86000 268 GLU A N 1
ATOM 1989 C CA . GLU A 1 268 ? 229.65900 196.15800 216.53100 1.000 98.22000 268 GLU A CA 1
ATOM 1990 C C . GLU A 1 268 ? 229.88800 197.50400 217.21100 1.000 100.90000 268 GLU A C 1
ATOM 1991 O O . GLU A 1 268 ? 230.97200 198.08700 217.14400 1.000 110.35000 268 GLU A O 1
ATOM 1997 N N . GLY A 1 269 ? 228.84800 198.00400 217.87200 1.000 94.47000 269 GLY A N 1
ATOM 1998 C CA . GLY A 1 269 ? 228.99500 199.24400 218.60600 1.000 88.78000 269 GLY A CA 1
ATOM 1999 C C . GLY A 1 269 ? 227.70500 199.94800 218.96600 1.000 93.94000 269 GLY A C 1
ATOM 2000 O O . GLY A 1 269 ? 226.69700 199.83400 218.26200 1.000 102.57000 269 GLY A O 1
ATOM 2001 N N . VAL A 1 270 ? 227.73300 200.68600 220.07300 1.000 92.75000 270 VAL A N 1
ATOM 2002 C CA . VAL A 1 270 ? 226.61400 201.50800 220.51400 1.000 89.62000 270 VAL A CA 1
ATOM 2003 C C . VAL A 1 270 ? 227.14200 202.90600 220.79500 1.000 94.70000 270 VAL A C 1
ATOM 2004 O O . VAL A 1 270 ? 228.19100 203.06300 221.42700 1.000 99.86000 270 VAL A O 1
ATOM 2008 N N . THR A 1 271 ? 226.43000 203.92400 220.31700 1.000 95.66000 271 THR A N 1
ATOM 2009 C CA . THR A 1 271 ? 226.87700 205.29700 220.50100 1.000 93.42000 271 THR A CA 1
ATOM 2010 C C . THR A 1 271 ? 225.68000 206.19400 220.77000 1.000 91.76000 271 THR A C 1
ATOM 2011 O O . THR A 1 271 ? 224.62500 206.03000 220.15200 1.000 95.86000 271 THR A O 1
ATOM 2015 N N . LEU A 1 272 ? 225.84300 207.13600 221.70100 1.000 83.51000 272 LEU A N 1
ATOM 2016 C CA . LEU A 1 272 ? 224.77600 208.05400 222.06500 1.000 79.83000 272 LEU A CA 1
ATOM 2017 C C . LEU A 1 272 ? 225.35400 209.42800 222.37200 1.000 84.41000 272 LEU A C 1
ATOM 2018 O O . LEU A 1 272 ? 226.46100 209.54900 222.90200 1.000 92.40000 272 LEU A O 1
ATOM 2023 N N . VAL A 1 273 ? 224.58100 210.46400 222.03900 1.000 83.83000 273 VAL A N 1
ATOM 2024 C CA . VAL A 1 273 ? 224.90100 211.84700 222.36500 1.000 78.42000 273 VAL A CA 1
ATOM 2025 C C . VAL A 1 273 ? 223.64500 212.52700 222.89500 1.000 90.58000 273 VAL A C 1
ATOM 2026 O O . VAL A 1 273 ? 222.51700 212.08700 222.65100 1.000 98.91000 273 VAL A O 1
ATOM 2030 N N . LEU A 1 274 ? 223.85500 213.61600 223.63100 1.000 85.43000 274 LEU A N 1
ATOM 2031 C CA . LEU A 1 274 ? 222.77700 214.40700 224.21000 1.000 82.48000 274 LEU A CA 1
ATOM 2032 C C . LEU A 1 274 ? 222.77500 215.79000 223.57500 1.000 90.59000 274 LEU A C 1
ATOM 2033 O O . LEU A 1 274 ? 223.82000 216.44400 223.50200 1.000 94.31000 274 LEU A O 1
ATOM 2038 N N . LEU A 1 275 ? 221.60500 216.23400 223.12300 1.000 90.23000 275 LEU A N 1
ATOM 2039 C CA . LEU A 1 275 ? 221.46500 217.48500 222.39200 1.000 84.91000 275 LEU A CA 1
ATOM 2040 C C . LEU A 1 275 ? 220.50000 218.41700 223.11000 1.000 91.63000 275 LEU A C 1
ATOM 2041 O O . LEU A 1 275 ? 219.45100 217.98600 223.60100 1.000 100.18000 275 LEU A O 1
ATOM 2046 N N . GLU A 1 276 ? 220.86500 219.69700 223.15500 1.000 92.50000 276 GLU A N 1
ATOM 2047 C CA . GLU A 1 276 ? 220.03700 220.73700 223.74500 1.000 89.88000 276 GLU A CA 1
ATOM 2048 C C . GLU A 1 276 ? 220.37800 222.05700 223.06900 1.000 99.25000 276 GLU A C 1
ATOM 2049 O O . GLU A 1 276 ? 221.47300 222.23200 222.53000 1.000 106.17000 276 GLU A O 1
ATOM 2055 N N . ARG A 1 277 ? 219.42500 222.98600 223.09500 1.000 100.37000 277 ARG A N 1
ATOM 2056 C CA . ARG A 1 277 ? 219.65000 224.29600 222.49800 1.000 101.58000 277 ARG A CA 1
ATOM 2057 C C . ARG A 1 277 ? 220.73600 225.04900 223.25500 1.000 110.88000 277 ARG A C 1
ATOM 2058 O O . ARG A 1 277 ? 220.86000 224.93400 224.47700 1.000 124.56000 277 ARG A O 1
ATOM 2066 N N . LEU A 1 278 ? 221.53100 225.82500 222.51400 1.000 101.50000 278 LEU A N 1
ATOM 2067 C CA . LEU A 1 278 ? 222.67700 226.50000 223.11500 1.000 104.75000 278 LEU A CA 1
ATOM 2068 C C . LEU A 1 278 ? 222.24300 227.53000 224.14900 1.000 119.10000 278 LEU A C 1
ATOM 2069 O O . LEU A 1 278 ? 222.86100 227.64700 225.21400 1.000 130.65000 278 LEU A O 1
ATOM 2074 N N . SER A 1 279 ? 221.19000 228.29500 223.85300 1.000 116.67000 279 SER A N 1
ATOM 2075 C CA . SER A 1 279 ? 220.73300 229.31600 224.79000 1.000 117.62000 279 SER A CA 1
ATOM 2076 C C . SER A 1 279 ? 220.25800 228.68900 226.09500 1.000 126.85000 279 SER A C 1
ATOM 2077 O O . SER A 1 279 ? 220.60600 229.15600 227.18600 1.000 134.82000 279 SER A O 1
ATOM 2080 N N . GLU A 1 280 ? 219.47000 227.61700 226.00200 1.000 124.71000 280 GLU A N 1
ATOM 2081 C CA . GLU A 1 280 ? 219.00400 226.94200 227.20800 1.000 126.31000 280 GLU A CA 1
ATOM 2082 C C . GLU A 1 280 ? 220.15400 226.26900 227.94400 1.000 126.00000 280 GLU A C 1
ATOM 2083 O O . GLU A 1 280 ? 220.16000 226.21700 229.17900 1.000 135.42000 280 GLU A O 1
ATOM 2089 N N . ALA A 1 281 ? 221.13200 225.74100 227.20600 1.000 116.16000 281 ALA A N 1
ATOM 2090 C CA . ALA A 1 281 ? 222.29800 225.14400 227.84800 1.000 108.08000 281 ALA A CA 1
ATOM 2091 C C . ALA A 1 281 ? 223.07900 226.18200 228.64200 1.000 115.06000 281 ALA A C 1
ATOM 2092 O O . ALA A 1 281 ? 223.53700 225.90700 229.75600 1.000 125.64000 281 ALA A O 1
ATOM 2094 N N . ARG A 1 282 ? 223.24400 227.38100 228.08100 1.000 119.46000 282 ARG A N 1
ATOM 2095 C CA . ARG A 1 282 ? 223.91200 228.45100 228.81500 1.000 122.16000 282 ARG A CA 1
ATOM 2096 C C . ARG A 1 282 ? 223.08700 228.89800 230.01400 1.000 126.93000 282 ARG A C 1
ATOM 2097 O O . ARG A 1 282 ? 223.64000 229.18700 231.08200 1.000 129.67000 282 ARG A O 1
ATOM 2105 N N . ARG A 1 283 ? 221.76300 228.96900 229.85600 1.000 129.07000 283 ARG A N 1
ATOM 2106 C CA . ARG A 1 283 ? 220.90500 229.38800 230.96000 1.000 126.43000 283 ARG A CA 1
ATOM 2107 C C . ARG A 1 283 ? 220.97900 228.40800 232.12400 1.000 129.09000 283 ARG A C 1
ATOM 2108 O O . ARG A 1 283 ? 221.08500 228.81400 233.28700 1.000 130.51000 283 ARG A O 1
ATOM 2116 N N . ASN A 1 284 ? 220.92300 227.10900 231.83000 1.000 131.73000 284 ASN A N 1
ATOM 2117 C CA . ASN A 1 284 ? 220.90200 226.10100 232.88200 1.000 129.29000 284 ASN A CA 1
ATOM 2118 C C . ASN A 1 284 ? 222.28700 225.77600 233.42200 1.000 129.40000 284 ASN A C 1
ATOM 2119 O O . ASN A 1 284 ? 222.39000 225.10700 234.45600 1.000 132.42000 284 ASN A O 1
ATOM 2124 N N . GLY A 1 285 ? 223.34600 226.22500 232.75700 1.000 128.23000 285 GLY A N 1
ATOM 2125 C CA . GLY A 1 285 ? 224.69300 225.97500 233.22100 1.000 122.29000 285 GLY A CA 1
ATOM 2126 C C . GLY A 1 285 ? 225.28700 224.64400 232.82300 1.000 124.38000 285 GLY A C 1
ATOM 2127 O O . GLY A 1 285 ? 226.32300 224.25900 233.37800 1.000 129.06000 285 GLY A O 1
ATOM 2128 N N . HIS A 1 286 ? 224.66700 223.92400 231.89300 1.000 125.05000 286 HIS A N 1
ATOM 2129 C CA . HIS A 1 286 ? 225.22600 222.66300 231.43100 1.000 120.00000 286 HIS A CA 1
ATOM 2130 C C . HIS A 1 286 ? 226.50500 222.89700 230.63600 1.000 126.74000 286 HIS A C 1
ATOM 2131 O O . HIS A 1 286 ? 226.66100 223.90900 229.94700 1.000 134.11000 286 HIS A O 1
ATOM 2138 N N . GLU A 1 287 ? 227.42900 221.94700 230.74200 1.000 124.79000 287 GLU A N 1
ATOM 2139 C CA . GLU A 1 287 ? 228.66800 222.01900 229.98300 1.000 128.55000 287 GLU A CA 1
ATOM 2140 C C . GLU A 1 287 ? 228.38800 221.85600 228.49400 1.000 127.04000 287 GLU A C 1
ATOM 2141 O O . GLU A 1 287 ? 227.52000 221.07900 228.09100 1.000 128.50000 287 GLU A O 1
ATOM 2147 N N . VAL A 1 288 ? 229.13100 222.59500 227.67500 1.000 121.68000 288 VAL A N 1
ATOM 2148 C CA . VAL A 1 288 ? 228.97500 222.57500 226.22500 1.000 104.23000 288 VAL A CA 1
ATOM 2149 C C . VAL A 1 288 ? 230.28100 222.09800 225.60800 1.000 103.61000 288 VAL A C 1
ATOM 2150 O O . VAL A 1 288 ? 231.35200 222.62800 225.92500 1.000 117.20000 288 VAL A O 1
ATOM 2154 N N . LEU A 1 289 ? 230.19000 221.10200 224.72900 1.000 96.63000 289 LEU A N 1
ATOM 2155 C CA . LEU A 1 289 ? 231.36000 220.52300 224.07800 1.000 95.78000 289 LEU A CA 1
ATOM 2156 C C . LEU A 1 289 ? 231.51000 220.95500 222.62600 1.000 96.92000 289 LEU A C 1
ATOM 2157 O O . LEU A 1 289 ? 232.62100 221.27200 222.19300 1.000 106.56000 289 LEU A O 1
ATOM 2162 N N . ALA A 1 290 ? 230.42100 220.97500 221.86500 1.000 91.37000 290 ALA A N 1
ATOM 2163 C CA . ALA A 1 290 ? 230.46600 221.36400 220.46200 1.000 88.13000 290 ALA A CA 1
ATOM 2164 C C . ALA A 1 290 ? 229.09000 221.87500 220.06600 1.000 93.90000 290 ALA A C 1
ATOM 2165 O O . ALA A 1 290 ? 228.11500 221.72800 220.80700 1.000 98.95000 290 ALA A O 1
ATOM 2167 N N . VAL A 1 291 ? 229.01900 222.48300 218.88400 1.000 92.34000 291 VAL A N 1
ATOM 2168 C CA . VAL A 1 291 ? 227.79000 223.09000 218.39400 1.000 90.48000 291 VAL A CA 1
ATOM 2169 C C . VAL A 1 291 ? 227.48600 222.53200 217.01200 1.000 95.77000 291 VAL A C 1
ATOM 2170 O O . VAL A 1 291 ? 228.26700 222.72600 216.07600 1.000 103.30000 291 VAL A O 1
ATOM 2174 N N . VAL A 1 292 ? 226.35600 221.85000 216.88400 1.000 90.55000 292 VAL A N 1
ATOM 2175 C CA . VAL A 1 292 ? 225.84500 221.44500 215.58100 1.000 90.55000 292 VAL A CA 1
ATOM 2176 C C . VAL A 1 292 ? 225.09700 222.62200 214.97200 1.000 97.49000 292 VAL A C 1
ATOM 2177 O O . VAL A 1 292 ? 224.22400 223.21800 215.61800 1.000 108.08000 292 VAL A O 1
ATOM 2181 N N . ARG A 1 293 ? 225.44100 222.96700 213.73000 1.000 93.78000 293 ARG A N 1
ATOM 2182 C CA . ARG A 1 293 ? 224.87900 224.14600 213.08300 1.000 96.84000 293 ARG A CA 1
ATOM 2183 C C . ARG A 1 293 ? 223.84000 223.81000 212.02000 1.000 107.92000 293 ARG A C 1
ATOM 2184 O O . ARG A 1 293 ? 222.71100 224.30400 212.08400 1.000 122.04000 293 ARG A O 1
ATOM 2192 N N . GLY A 1 294 ? 224.19200 222.98000 211.04300 1.000 100.84000 294 GLY A N 1
ATOM 2193 C CA . GLY A 1 294 ? 223.27600 222.67900 209.95900 1.000 103.60000 294 GLY A CA 1
ATOM 2194 C C . GLY A 1 294 ? 223.41500 221.24900 209.48800 1.000 105.19000 294 GLY A C 1
ATOM 2195 O O . GLY A 1 294 ? 224.40600 220.56900 209.77000 1.000 109.51000 294 GLY A O 1
ATOM 2196 N N . SER A 1 295 ? 222.39700 220.79900 208.75900 1.000 105.29000 295 SER A N 1
ATOM 2197 C CA . SER A 1 295 ? 222.37900 219.45000 208.21400 1.000 106.30000 295 SER A CA 1
ATOM 2198 C C . SER A 1 295 ? 221.44900 219.42200 207.01100 1.000 109.00000 295 SER A C 1
ATOM 2199 O O . SER A 1 295 ? 220.62600 220.32000 206.82000 1.000 118.45000 295 SER A O 1
ATOM 2202 N N . ALA A 1 296 ? 221.59200 218.37600 206.20000 1.000 99.31000 296 ALA A N 1
ATOM 2203 C CA . ALA A 1 296 ? 220.78300 218.23200 205.00000 1.000 98.17000 296 ALA A CA 1
ATOM 2204 C C . ALA A 1 296 ? 220.68300 216.76200 204.62500 1.000 105.76000 296 ALA A C 1
ATOM 2205 O O . ALA A 1 296 ? 221.56800 215.96300 204.94000 1.000 103.00000 296 ALA A O 1
ATOM 2207 N N . LEU A 1 297 ? 219.59200 216.41600 203.94400 1.000 112.16000 297 LEU A N 1
ATOM 2208 C CA . LEU A 1 297 ? 219.35300 215.06200 203.46800 1.000 102.74000 297 LEU A CA 1
ATOM 2209 C C . LEU A 1 297 ? 218.84400 215.12200 202.03700 1.000 109.06000 297 LEU A C 1
ATOM 2210 O O . LEU A 1 297 ? 218.26200 216.12400 201.61400 1.000 128.25000 297 LEU A O 1
ATOM 2215 N N . ASN A 1 298 ? 219.06400 214.04200 201.29400 1.000 97.63000 298 ASN A N 1
ATOM 2216 C CA . ASN A 1 298 ? 218.53400 213.92500 199.94100 1.000 108.80000 298 ASN A CA 1
ATOM 2217 C C . ASN A 1 298 ? 218.49800 212.44600 199.56700 1.000 116.37000 298 ASN A C 1
ATOM 2218 O O . ASN A 1 298 ? 218.72400 211.57000 200.40800 1.000 117.92000 298 ASN A O 1
ATOM 2223 N N . GLN A 1 299 ? 218.21500 212.16900 198.29900 1.000 116.33000 299 GLN A N 1
ATOM 2224 C CA . GLN A 1 299 ? 218.18600 210.81800 197.76600 1.000 115.12000 299 GLN A CA 1
ATOM 2225 C C . GLN A 1 299 ? 219.12800 210.72000 196.57400 1.000 122.83000 299 GLN A C 1
ATOM 2226 O O . GLN A 1 299 ? 219.32200 211.68900 195.83600 1.000 128.04000 299 GLN A O 1
ATOM 2232 N N . ASP A 1 300 ? 219.72400 209.53900 196.40100 1.000 124.64000 300 ASP A N 1
ATOM 2233 C CA . ASP A 1 300 ? 220.55700 209.30700 195.22600 1.000 120.30000 300 ASP A CA 1
ATOM 2234 C C . ASP A 1 300 ? 219.73000 209.36900 193.94900 1.000 115.17000 300 ASP A C 1
ATOM 2235 O O . ASP A 1 300 ? 220.18600 209.90100 192.93000 1.000 121.44000 300 ASP A O 1
ATOM 2240 N N . GLY A 1 301 ? 218.51200 208.83500 193.98600 1.000 106.79000 301 GLY A N 1
ATOM 2241 C CA . GLY A 1 301 ? 217.66300 208.85500 192.81200 1.000 112.94000 301 GLY A CA 1
ATOM 2242 C C . GLY A 1 301 ? 218.07500 207.80500 191.79400 1.000 123.84000 301 GLY A C 1
ATOM 2243 O O . GLY A 1 301 ? 218.58800 206.73800 192.13400 1.000 133.71000 301 GLY A O 1
ATOM 2244 N N . ALA A 1 302 ? 217.83900 208.12000 190.52400 1.000 124.34000 302 ALA A N 1
ATOM 2245 C CA . ALA A 1 302 ? 218.19400 207.21700 189.43500 1.000 128.83000 302 ALA A CA 1
ATOM 2246 C C . ALA A 1 302 ? 219.71100 207.13800 189.31900 1.000 137.42000 302 ALA A C 1
ATOM 2247 O O . ALA A 1 302 ? 220.35600 208.08500 188.85900 1.000 143.99000 302 ALA A O 1
ATOM 2249 N N . SER A 1 303 ? 220.28300 206.01000 189.73600 1.000 138.21000 303 SER A N 1
ATOM 2250 C CA . SER A 1 303 ? 221.72700 205.82600 189.68900 1.000 137.64000 303 SER A CA 1
ATOM 2251 C C . SER A 1 303 ? 222.08100 204.53900 188.95500 1.000 144.05000 303 SER A C 1
ATOM 2252 O O . SER A 1 303 ? 221.20600 203.88600 188.37900 1.000 149.58000 303 SER A O 1
ATOM 2255 N N . ASN A 1 304 ? 223.36100 204.16600 188.97300 1.000 137.12000 304 ASN A N 1
ATOM 2256 C CA . ASN A 1 304 ? 223.82900 202.95600 188.29700 1.000 136.41000 304 ASN A CA 1
ATOM 2257 C C . ASN A 1 304 ? 223.58400 201.74700 189.20100 1.000 144.09000 304 ASN A C 1
ATOM 2258 O O . ASN A 1 304 ? 224.50100 201.09300 189.70100 1.000 154.24000 304 ASN A O 1
ATOM 2263 N N . GLY A 1 305 ? 222.31000 201.45300 189.40000 1.000 140.04000 305 GLY A N 1
ATOM 2264 C CA . GLY A 1 305 ? 221.90100 200.38100 190.27900 1.000 133.73000 305 GLY A CA 1
ATOM 2265 C C . GLY A 1 305 ? 221.39000 200.90800 191.61200 1.000 136.40000 305 GLY A C 1
ATOM 2266 O O . GLY A 1 305 ? 221.61100 202.06100 191.99200 1.000 144.00000 305 GLY A O 1
ATOM 2267 N N . LEU A 1 306 ? 220.68300 200.03100 192.32700 1.000 131.62000 306 LEU A N 1
ATOM 2268 C CA . LEU A 1 306 ? 220.09400 200.42400 193.60200 1.000 130.12000 306 LEU A CA 1
ATOM 2269 C C . LEU A 1 306 ? 221.16300 200.72800 194.64400 1.000 132.59000 306 LEU A C 1
ATOM 2270 O O . LEU A 1 306 ? 221.04000 201.69700 195.40200 1.000 135.45000 306 LEU A O 1
ATOM 2275 N N . SER A 1 307 ? 222.22000 199.91900 194.69500 1.000 129.56000 307 SER A N 1
ATOM 2276 C CA . SER A 1 307 ? 223.20900 200.02700 195.75800 1.000 132.75000 307 SER A CA 1
ATOM 2277 C C . SER A 1 307 ? 224.34300 200.99500 195.44600 1.000 142.04000 307 SER A C 1
ATOM 2278 O O . SER A 1 307 ? 224.95900 201.52000 196.37900 1.000 146.86000 307 SER A O 1
ATOM 2281 N N . ALA A 1 308 ? 224.63600 201.24000 194.17300 1.000 138.62000 308 ALA A N 1
ATOM 2282 C CA . ALA A 1 308 ? 225.76800 202.08600 193.82800 1.000 130.98000 308 ALA A CA 1
ATOM 2283 C C . ALA A 1 308 ? 225.49300 203.53700 194.22000 1.000 133.66000 308 ALA A C 1
ATOM 2284 O O . ALA A 1 308 ? 224.35100 203.99800 194.13700 1.000 141.98000 308 ALA A O 1
ATOM 2286 N N . PRO A 1 309 ? 226.50900 204.27400 194.65000 1.000 127.16000 309 PRO A N 1
ATOM 2287 C CA . PRO A 1 309 ? 226.32500 205.68000 195.01800 1.000 126.34000 309 PRO A CA 1
ATOM 2288 C C . PRO A 1 309 ? 226.36600 206.57500 193.78400 1.000 131.38000 309 PRO A C 1
ATOM 2289 O O . PRO A 1 309 ? 226.47400 206.11300 192.65100 1.000 138.52000 309 PRO A O 1
ATOM 2293 N N . SER A 1 310 ? 226.27800 207.88200 194.02600 1.000 122.35000 310 SER A N 1
ATOM 2294 C CA . SER A 1 310 ? 226.30100 208.86300 192.95000 1.000 123.03000 310 SER A CA 1
ATOM 2295 C C . SER A 1 310 ? 226.93600 210.14900 193.45400 1.000 126.84000 310 SER A C 1
ATOM 2296 O O . SER A 1 310 ? 226.54400 210.66600 194.50300 1.000 131.65000 310 SER A O 1
ATOM 2299 N N . GLY A 1 311 ? 227.91100 210.65600 192.70400 1.000 120.25000 311 GLY A N 1
ATOM 2300 C CA . GLY A 1 311 ? 228.62300 211.86100 193.06300 1.000 120.58000 311 GLY A CA 1
ATOM 2301 C C . GLY A 1 311 ? 227.79000 213.13100 193.11300 1.000 127.03000 311 GLY A C 1
ATOM 2302 O O . GLY A 1 311 ? 227.88600 213.91000 194.07000 1.000 134.09000 311 GLY A O 1
ATOM 2303 N N . PRO A 1 312 ? 226.97400 213.38300 192.08000 1.000 118.25000 312 PRO A N 1
ATOM 2304 C CA . PRO A 1 312 ? 226.15800 214.61000 192.09400 1.000 120.40000 312 PRO A CA 1
ATOM 2305 C C . PRO A 1 312 ? 225.25800 214.73300 193.31000 1.000 120.09000 312 PRO A C 1
ATOM 2306 O O . PRO A 1 312 ? 225.06700 215.84300 193.82200 1.000 123.53000 312 PRO A O 1
ATOM 2310 N N . ALA A 1 313 ? 224.70000 213.62100 193.79100 1.000 114.87000 313 ALA A N 1
ATOM 2311 C CA . ALA A 1 313 ? 223.88500 213.67700 194.99800 1.000 119.42000 313 ALA A CA 1
ATOM 2312 C C . ALA A 1 313 ? 224.70900 214.13200 196.19400 1.000 121.05000 313 ALA A C 1
ATOM 2313 O O . ALA A 1 313 ? 224.25000 214.95100 196.99900 1.000 125.64000 313 ALA A O 1
ATOM 2315 N N . GLN A 1 314 ? 225.93200 213.61600 196.32500 1.000 114.26000 314 GLN A N 1
ATOM 2316 C CA . GLN A 1 314 ? 226.79700 214.03000 197.42500 1.000 115.12000 314 GLN A CA 1
ATOM 2317 C C . GLN A 1 314 ? 227.15400 215.50700 197.32200 1.000 118.56000 314 GLN A C 1
ATOM 2318 O O . GLN A 1 314 ? 227.16800 216.22300 198.33200 1.000 124.25000 314 GLN A O 1
ATOM 2324 N N . ARG A 1 315 ? 227.44900 215.98100 196.10900 1.000 110.36000 315 ARG A N 1
ATOM 2325 C CA . ARG A 1 315 ? 227.74700 217.39900 195.93200 1.000 103.96000 315 ARG A CA 1
ATOM 2326 C C . ARG A 1 315 ? 226.55300 218.26100 196.32000 1.000 115.69000 315 ARG A C 1
ATOM 2327 O O . ARG A 1 315 ? 226.70900 219.28900 196.99100 1.000 123.97000 315 ARG A O 1
ATOM 2335 N N . ARG A 1 316 ? 225.35100 217.85300 195.90800 1.000 112.08000 316 ARG A N 1
ATOM 2336 C CA . ARG A 1 316 ? 224.15400 218.60300 196.26800 1.000 110.59000 316 ARG A CA 1
ATOM 2337 C C . ARG A 1 316 ? 223.94200 218.61100 197.77600 1.000 112.12000 316 ARG A C 1
ATOM 2338 O O . ARG A 1 316 ? 223.56000 219.63600 198.34900 1.000 114.14000 316 ARG A O 1
ATOM 2346 N N . VAL A 1 317 ? 224.18400 217.47500 198.43400 1.000 108.70000 317 VAL A N 1
ATOM 2347 C CA . VAL A 1 317 ? 224.03800 217.40800 199.88600 1.000 99.07000 317 VAL A CA 1
ATOM 2348 C C . VAL A 1 317 ? 224.99900 218.37500 200.55900 1.000 105.93000 317 VAL A C 1
ATOM 2349 O O . VAL A 1 317 ? 224.62600 219.11200 201.47900 1.000 118.29000 317 VAL A O 1
ATOM 2353 N N . ILE A 1 318 ? 226.25600 218.38000 200.11400 1.000 105.43000 318 ILE A N 1
ATOM 2354 C CA . ILE A 1 318 ? 227.25200 219.25200 200.73000 1.000 103.74000 318 ILE A CA 1
ATOM 2355 C C . ILE A 1 318 ? 226.87300 220.71400 200.53600 1.000 106.93000 318 ILE A C 1
ATOM 2356 O O . ILE A 1 318 ? 226.93800 221.51900 201.47600 1.000 110.09000 318 ILE A O 1
ATOM 2361 N N . ARG A 1 319 ? 226.45700 221.07800 199.32100 1.000 107.12000 319 ARG A N 1
ATOM 2362 C CA . ARG A 1 319 ? 226.08600 222.46500 199.06100 1.000 103.24000 319 ARG A CA 1
ATOM 2363 C C . ARG A 1 319 ? 224.87200 222.88100 199.88300 1.000 110.00000 319 ARG A C 1
ATOM 2364 O O . ARG A 1 319 ? 224.84100 223.98400 200.44000 1.000 122.01000 319 ARG A O 1
ATOM 2372 N N . GLN A 1 320 ? 223.86300 222.01000 199.97800 1.000 105.92000 320 GLN A N 1
ATOM 2373 C CA . GLN A 1 320 ? 222.67600 222.33700 200.76200 1.000 106.49000 320 GLN A CA 1
ATOM 2374 C C . GLN A 1 320 ? 223.01100 222.48200 202.23900 1.000 111.24000 320 GLN A C 1
ATOM 2375 O O . GLN A 1 320 ? 222.50900 223.39300 202.91000 1.000 118.85000 320 GLN A O 1
ATOM 2381 N N . ALA A 1 321 ? 223.85000 221.58900 202.76800 1.000 114.26000 321 ALA A N 1
ATOM 2382 C CA . ALA A 1 321 ? 224.23300 221.68000 204.17200 1.000 109.45000 321 ALA A CA 1
ATOM 2383 C C . ALA A 1 321 ? 224.99800 222.96500 204.44900 1.000 111.35000 321 ALA A C 1
ATOM 2384 O O . ALA A 1 321 ? 224.78000 223.61800 205.47600 1.000 113.35000 321 ALA A O 1
ATOM 2386 N N . LEU A 1 322 ? 225.90400 223.34500 203.54500 1.000 114.05000 322 LEU A N 1
ATOM 2387 C CA . LEU A 1 322 ? 226.63700 224.59300 203.73000 1.000 107.18000 322 LEU A CA 1
ATOM 2388 C C . LEU A 1 322 ? 225.71100 225.79900 203.65100 1.000 114.04000 322 LEU A C 1
ATOM 2389 O O . LEU A 1 322 ? 225.86500 226.75700 204.41600 1.000 121.18000 322 LEU A O 1
ATOM 2394 N N . GLU A 1 323 ? 224.74300 225.77300 202.73200 1.000 118.11000 323 GLU A N 1
ATOM 2395 C CA . GLU A 1 323 ? 223.88000 226.93300 202.53800 1.000 119.89000 323 GLU A CA 1
ATOM 2396 C C . GLU A 1 323 ? 222.87600 227.08400 203.67300 1.000 127.99000 323 GLU A C 1
ATOM 2397 O O . GLU A 1 323 ? 222.51100 228.21100 204.02300 1.000 136.49000 323 GLU A O 1
ATOM 2403 N N . SER A 1 324 ? 222.42000 225.97300 204.25800 1.000 128.82000 324 SER A N 1
ATOM 2404 C CA . SER A 1 324 ? 221.38000 226.05000 205.28100 1.000 127.72000 324 SER A CA 1
ATOM 2405 C C . SER A 1 324 ? 221.85300 226.82600 206.50400 1.000 127.50000 324 SER A C 1
ATOM 2406 O O . SER A 1 324 ? 221.10500 227.63900 207.05900 1.000 130.86000 324 SER A O 1
ATOM 2409 N N . CYS A 1 325 ? 223.08600 226.58900 206.94200 1.000 128.78000 325 CYS A N 1
ATOM 2410 C CA . CYS A 1 325 ? 223.61800 227.25600 208.12200 1.000 130.03000 325 CYS A CA 1
ATOM 2411 C C . CYS A 1 325 ? 224.21000 228.62600 207.81900 1.000 137.82000 325 CYS A C 1
ATOM 2412 O O . CYS A 1 325 ? 224.65500 229.30800 208.74800 1.000 135.98000 325 CYS A O 1
ATOM 2415 N N . GLY A 1 326 ? 224.23000 229.04300 206.55600 1.000 140.60000 326 GLY A N 1
ATOM 2416 C CA . GLY A 1 326 ? 224.76700 230.33800 206.19600 1.000 135.81000 326 GLY A CA 1
ATOM 2417 C C . GLY A 1 326 ? 226.26800 230.39500 206.03900 1.000 139.22000 326 GLY A C 1
ATOM 2418 O O . GLY A 1 326 ? 226.81700 231.49300 205.89000 1.000 140.84000 326 GLY A O 1
ATOM 2419 N N . LEU A 1 327 ? 226.95200 229.25500 206.06500 1.000 136.69000 327 LEU A N 1
ATOM 2420 C CA . LEU A 1 327 ? 228.39700 229.22300 205.92900 1.000 126.12000 327 LEU A CA 1
ATOM 2421 C C . LEU A 1 327 ? 228.79200 229.19000 204.45500 1.000 129.31000 327 LEU A C 1
ATOM 2422 O O . LEU A 1 327 ? 227.95100 229.16400 203.55400 1.000 135.87000 327 LEU A O 1
ATOM 2427 N N . GLU A 1 328 ? 230.09900 229.18900 204.20800 1.000 124.81000 328 GLU A N 1
ATOM 2428 C CA . GLU A 1 328 ? 230.65600 229.16300 202.86900 1.000 126.52000 328 GLU A CA 1
ATOM 2429 C C . GLU A 1 328 ? 231.78500 228.14400 202.81500 1.000 129.26000 328 GLU A C 1
ATOM 2430 O O . GLU A 1 328 ? 232.53300 227.99900 203.79000 1.000 128.36000 328 GLU A O 1
ATOM 2436 N N . PRO A 1 329 ? 231.93600 227.41700 201.70300 1.000 126.58000 329 PRO A N 1
ATOM 2437 C CA . PRO A 1 329 ? 233.05300 226.47000 201.59800 1.000 113.71000 329 PRO A CA 1
ATOM 2438 C C . PRO A 1 329 ? 234.39400 227.17800 201.65700 1.000 122.01000 329 PRO A C 1
ATOM 2439 O O . PRO A 1 329 ? 234.75100 227.93800 200.75100 1.000 136.96000 329 PRO A O 1
ATOM 2443 N N . GLY A 1 330 ? 235.14100 226.93100 202.72700 1.000 114.26000 330 GLY A N 1
ATOM 2444 C CA . GLY A 1 330 ? 236.37600 227.64200 202.98100 1.000 119.22000 330 GLY A CA 1
ATOM 2445 C C . GLY A 1 330 ? 236.53300 227.93700 204.45600 1.000 125.80000 330 GLY A C 1
ATOM 2446 O O . GLY A 1 330 ? 237.63100 228.24300 204.93000 1.000 129.98000 330 GLY A O 1
ATOM 2447 N N . ASP A 1 331 ? 235.42700 227.85100 205.19200 1.000 122.18000 331 ASP A N 1
ATOM 2448 C CA . ASP A 1 331 ? 235.42900 228.00000 206.63800 1.000 124.07000 331 ASP A CA 1
ATOM 2449 C C . ASP A 1 331 ? 235.47300 226.66400 207.36500 1.000 117.83000 331 ASP A C 1
ATOM 2450 O O . ASP A 1 331 ? 235.41300 226.64300 208.59800 1.000 115.70000 331 ASP A O 1
ATOM 2455 N N . VAL A 1 332 ? 235.57300 225.55600 206.63700 1.000 109.04000 332 VAL A N 1
ATOM 2456 C CA . VAL A 1 332 ? 235.63300 224.22200 207.22100 1.000 97.32000 332 VAL A CA 1
ATOM 2457 C C . VAL A 1 332 ? 237.07500 223.74100 207.17400 1.000 98.10000 332 VAL A C 1
ATOM 2458 O O . VAL A 1 332 ? 237.70600 223.74900 206.11000 1.000 108.75000 332 VAL A O 1
ATOM 2462 N N . ASP A 1 333 ? 237.59900 223.32300 208.32500 1.000 93.04000 333 ASP A N 1
ATOM 2463 C CA . ASP A 1 333 ? 238.99500 222.91900 208.42200 1.000 93.84000 333 ASP A CA 1
ATOM 2464 C C . ASP A 1 333 ? 239.21800 221.46600 208.02500 1.000 100.81000 333 ASP A C 1
ATOM 2465 O O . ASP A 1 333 ? 240.22100 221.15100 207.37700 1.000 107.47000 333 ASP A O 1
ATOM 2470 N N . ALA A 1 334 ? 238.30800 220.57000 208.39900 1.000 103.34000 334 ALA A N 1
ATOM 2471 C CA . ALA A 1 334 ? 238.48700 219.15400 208.12100 1.000 100.55000 334 ALA A CA 1
ATOM 2472 C C . ALA A 1 334 ? 237.13300 218.50600 207.88800 1.000 95.86000 334 ALA A C 1
ATOM 2473 O O . ALA A 1 334 ? 236.09800 219.00300 208.33800 1.000 97.89000 334 ALA A O 1
ATOM 2475 N N . VAL A 1 335 ? 237.15500 217.38200 207.17700 1.000 86.93000 335 VAL A N 1
ATOM 2476 C CA . VAL A 1 335 ? 235.95400 216.62200 206.85600 1.000 89.00000 335 VAL A CA 1
ATOM 2477 C C . VAL A 1 335 ? 236.17200 215.17900 207.28100 1.000 97.18000 335 VAL A C 1
ATOM 2478 O O . VAL A 1 335 ? 237.18400 214.56800 206.92200 1.000 105.48000 335 VAL A O 1
ATOM 2482 N N . GLU A 1 336 ? 235.22700 214.63800 208.04500 1.000 102.25000 336 GLU A N 1
ATOM 2483 C CA . GLU A 1 336 ? 235.26000 213.23500 208.44900 1.000 104.54000 336 GLU A CA 1
ATOM 2484 C C . GLU A 1 336 ? 234.44500 212.47300 207.41300 1.000 114.25000 336 GLU A C 1
ATOM 2485 O O . GLU A 1 336 ? 233.21300 212.51200 207.42300 1.000 114.61000 336 GLU A O 1
ATOM 2491 N N . ALA A 1 337 ? 235.13500 211.78900 206.50600 1.000 115.74000 337 ALA A N 1
ATOM 2492 C CA . ALA A 1 337 ? 234.48700 211.15700 205.36900 1.000 116.73000 337 ALA A CA 1
ATOM 2493 C C . ALA A 1 337 ? 233.88300 209.81100 205.75700 1.000 122.61000 337 ALA A C 1
ATOM 2494 O O . ALA A 1 337 ? 234.10300 209.28700 206.85100 1.000 125.22000 337 ALA A O 1
ATOM 2496 N N . HIS A 1 338 ? 233.10500 209.25100 204.83000 1.000 128.88000 338 HIS A N 1
ATOM 2497 C CA . HIS A 1 338 ? 232.55100 207.91700 205.03000 1.000 125.54000 338 HIS A CA 1
ATOM 2498 C C . HIS A 1 338 ? 233.66200 206.87600 205.07400 1.000 134.26000 338 HIS A C 1
ATOM 2499 O O . HIS A 1 338 ? 233.86500 206.20600 206.09200 1.000 139.27000 338 HIS A O 1
ATOM 2506 N N . GLY A 1 339 ? 234.40500 206.74100 203.97800 1.000 135.98000 339 GLY A N 1
ATOM 2507 C CA . GLY A 1 339 ? 235.58800 205.90200 203.95400 1.000 133.72000 339 GLY A CA 1
ATOM 2508 C C . GLY A 1 339 ? 235.34400 204.43800 204.25500 1.000 130.51000 339 GLY A C 1
ATOM 2509 O O . GLY A 1 339 ? 236.04900 203.84900 205.07900 1.000 135.83000 339 GLY A O 1
ATOM 2510 N N . THR A 1 340 ? 234.34700 203.83900 203.60100 1.000 131.30000 340 THR A N 1
ATOM 2511 C CA . THR A 1 340 ? 234.05700 202.42700 203.82800 1.000 132.18000 340 THR A CA 1
ATOM 2512 C C . THR A 1 340 ? 235.21500 201.52500 203.42600 1.000 126.40000 340 THR A C 1
ATOM 2513 O O . THR A 1 340 ? 235.31500 200.40300 203.93100 1.000 128.74000 340 THR A O 1
ATOM 2517 N N . GLY A 1 341 ? 236.09000 201.98500 202.53800 1.000 123.24000 341 GLY A N 1
ATOM 2518 C CA . GLY A 1 341 ? 237.23200 201.19600 202.12800 1.000 124.62000 341 GLY A CA 1
ATOM 2519 C C . GLY A 1 341 ? 237.00900 200.31200 200.92600 1.000 129.89000 341 GLY A C 1
ATOM 2520 O O . GLY A 1 341 ? 237.80700 199.39700 200.69400 1.000 137.25000 341 GLY A O 1
ATOM 2521 N N . THR A 1 342 ? 235.95400 200.54800 200.15300 1.000 129.09000 342 THR A N 1
ATOM 2522 C CA . THR A 1 342 ? 235.69200 199.75000 198.96800 1.000 129.47000 342 THR A CA 1
ATOM 2523 C C . THR A 1 342 ? 236.61800 200.17600 197.83100 1.000 136.67000 342 THR A C 1
ATOM 2524 O O . THR A 1 342 ? 237.38100 201.13800 197.93800 1.000 140.74000 342 THR A O 1
ATOM 2528 N N . ALA A 1 343 ? 236.55000 199.44000 196.72100 1.000 136.04000 343 ALA A N 1
ATOM 2529 C CA . ALA A 1 343 ? 237.44500 199.71000 195.60100 1.000 135.24000 343 ALA A CA 1
ATOM 2530 C C . ALA A 1 343 ? 237.08800 201.01300 194.89600 1.000 135.96000 343 ALA A C 1
ATOM 2531 O O . ALA A 1 343 ? 237.98000 201.76700 194.49000 1.000 133.83000 343 ALA A O 1
ATOM 2533 N N . LEU A 1 344 ? 235.79300 201.29900 194.74100 1.000 134.52000 344 LEU A N 1
ATOM 2534 C CA . LEU A 1 344 ? 235.35200 202.44100 193.95400 1.000 132.78000 344 LEU A CA 1
ATOM 2535 C C . LEU A 1 344 ? 234.55300 203.47800 194.72900 1.000 132.38000 344 LEU A C 1
ATOM 2536 O O . LEU A 1 344 ? 234.35400 204.58100 194.20900 1.000 140.96000 344 LEU A O 1
ATOM 2541 N N . GLY A 1 345 ? 234.08500 203.16900 195.93900 1.000 127.57000 345 GLY A N 1
ATOM 2542 C CA . GLY A 1 345 ? 233.37800 204.17300 196.71800 1.000 130.14000 345 GLY A CA 1
ATOM 2543 C C . GLY A 1 345 ? 234.27400 205.31900 197.14600 1.000 132.41000 345 GLY A C 1
ATOM 2544 O O . GLY A 1 345 ? 233.87800 206.49000 197.08400 1.000 136.78000 345 GLY A O 1
ATOM 2545 N N . ASP A 1 346 ? 235.48800 205.00100 197.59200 1.000 129.24000 346 ASP A N 1
ATOM 2546 C CA . ASP A 1 346 ? 236.42500 206.04400 197.99600 1.000 128.44000 346 ASP A CA 1
ATOM 2547 C C . ASP A 1 346 ? 236.78200 207.00100 196.86500 1.000 122.49000 346 ASP A C 1
ATOM 2548 O O . ASP A 1 346 ? 236.83000 208.21600 197.12300 1.000 132.74000 346 ASP A O 1
ATOM 2553 N N . PRO A 1 347 ? 237.07700 206.55300 195.63600 1.000 107.39000 347 PRO A N 1
ATOM 2554 C CA . PRO A 1 347 ? 237.28000 207.53400 194.55700 1.000 108.78000 347 PRO A CA 1
ATOM 2555 C C . PRO A 1 347 ? 236.09000 208.45000 194.34500 1.000 118.33000 347 PRO A C 1
ATOM 2556 O O . PRO A 1 347 ? 236.27700 209.65100 194.12000 1.000 124.32000 347 PRO A O 1
ATOM 2560 N N . ILE A 1 348 ? 234.86600 207.92500 194.43400 1.000 117.55000 348 ILE A N 1
ATOM 2561 C CA . ILE A 1 348 ? 233.68400 208.75900 194.22900 1.000 118.37000 348 ILE A CA 1
ATOM 2562 C C . ILE A 1 348 ? 233.58400 209.81600 195.32100 1.000 121.07000 348 ILE A C 1
ATOM 2563 O O . ILE A 1 348 ? 233.36600 211.00400 195.04700 1.000 125.59000 348 ILE A O 1
ATOM 2568 N N . GLU A 1 349 ? 233.74300 209.39600 196.57800 1.000 117.03000 349 GLU A N 1
ATOM 2569 C CA . GLU A 1 349 ? 233.64700 210.34600 197.68200 1.000 114.82000 349 GLU A CA 1
ATOM 2570 C C . GLU A 1 349 ? 234.74500 211.39800 197.60100 1.000 120.50000 349 GLU A C 1
ATOM 2571 O O . GLU A 1 349 ? 234.49100 212.59100 197.81600 1.000 130.31000 349 GLU A O 1
ATOM 2577 N N . ALA A 1 350 ? 235.97300 210.97900 197.28800 1.000 114.20000 350 ALA A N 1
ATOM 2578 C CA . ALA A 1 350 ? 237.07600 211.92600 197.19500 1.000 105.46000 350 ALA A CA 1
ATOM 2579 C C . ALA A 1 350 ? 236.87600 212.90300 196.04500 1.000 112.35000 350 ALA A C 1
ATOM 2580 O O . ALA A 1 350 ? 237.18000 214.09200 196.17900 1.000 122.63000 350 ALA A O 1
ATOM 2582 N N . ASN A 1 351 ? 236.37100 212.42400 194.90500 1.000 110.72000 351 ASN A N 1
ATOM 2583 C CA . ASN A 1 351 ? 236.10800 213.32000 193.78500 1.000 111.23000 351 ASN A CA 1
ATOM 2584 C C . ASN A 1 351 ? 235.02500 214.33000 194.13200 1.000 114.62000 351 ASN A C 1
ATOM 2585 O O . ASN A 1 351 ? 235.13600 215.51300 193.78900 1.000 122.14000 351 ASN A O 1
ATOM 2590 N N . ALA A 1 352 ? 233.96700 213.88400 194.81500 1.000 113.08000 352 ALA A N 1
ATOM 2591 C CA . ALA A 1 352 ? 232.92400 214.81700 195.23000 1.000 111.56000 352 ALA A CA 1
ATOM 2592 C C . ALA A 1 352 ? 233.47500 215.86600 196.18700 1.000 108.62000 352 ALA A C 1
ATOM 2593 O O . ALA A 1 352 ? 233.16700 217.05900 196.06000 1.000 115.47000 352 ALA A O 1
ATOM 2595 N N . LEU A 1 353 ? 234.29700 215.43900 197.14800 1.000 110.52000 353 LEU A N 1
ATOM 2596 C CA . LEU A 1 353 ? 234.88500 216.38500 198.09000 1.000 108.55000 353 LEU A CA 1
ATOM 2597 C C . LEU A 1 353 ? 235.80200 217.37400 197.38300 1.000 110.20000 353 LEU A C 1
ATOM 2598 O O . LEU A 1 353 ? 235.80900 218.56400 197.71000 1.000 117.80000 353 LEU A O 1
ATOM 2603 N N . LEU A 1 354 ? 236.59100 216.89900 196.41800 1.000 109.32000 354 LEU A N 1
ATOM 2604 C CA . LEU A 1 354 ? 237.45700 217.79700 195.66200 1.000 108.13000 354 LEU A CA 1
ATOM 2605 C C . LEU A 1 354 ? 236.64200 218.80500 194.86600 1.000 114.13000 354 LEU A C 1
ATOM 2606 O O . LEU A 1 354 ? 237.00600 219.98400 194.78400 1.000 117.43000 354 LEU A O 1
ATOM 2611 N N . ASP A 1 355 ? 235.54000 218.35900 194.26200 1.000 116.36000 355 ASP A N 1
ATOM 2612 C CA . ASP A 1 355 ? 234.71400 219.26500 193.47300 1.000 115.57000 355 ASP A CA 1
ATOM 2613 C C . ASP A 1 355 ? 234.05200 220.32400 194.34500 1.000 118.65000 355 ASP A C 1
ATOM 2614 O O . ASP A 1 355 ? 233.96900 221.49300 193.95200 1.000 133.01000 355 ASP A O 1
ATOM 2619 N N . THR A 1 356 ? 233.57300 219.94100 195.53000 1.000 114.23000 356 THR A N 1
ATOM 2620 C CA . THR A 1 356 ? 232.79500 220.87700 196.33500 1.000 109.67000 356 THR A CA 1
ATOM 2621 C C . THR A 1 356 ? 233.64000 221.72500 197.28000 1.000 109.32000 356 THR A C 1
ATOM 2622 O O . THR A 1 356 ? 233.20800 222.81700 197.66500 1.000 108.52000 356 THR A O 1
ATOM 2626 N N . TYR A 1 357 ? 234.82600 221.26200 197.66500 1.000 112.69000 357 TYR A N 1
ATOM 2627 C CA . TYR A 1 357 ? 235.69900 221.98700 198.58100 1.000 102.26000 357 TYR A CA 1
ATOM 2628 C C . TYR A 1 357 ? 237.02400 222.38400 197.95600 1.000 110.47000 357 TYR A C 1
ATOM 2629 O O . TYR A 1 357 ? 237.54100 223.46300 198.25400 1.000 116.67000 357 TYR A O 1
ATOM 2638 N N . GLY A 1 358 ? 237.59200 221.53100 197.10300 1.000 113.94000 358 GLY A N 1
ATOM 2639 C CA . GLY A 1 358 ? 238.92600 221.78900 196.58600 1.000 120.68000 358 GLY A CA 1
ATOM 2640 C C . GLY A 1 358 ? 238.99900 223.00600 195.68600 1.000 133.83000 358 GLY A C 1
ATOM 2641 O O . GLY A 1 358 ? 240.00400 223.72100 195.67900 1.000 147.27000 358 GLY A O 1
ATOM 2642 N N . ARG A 1 359 ? 237.95100 223.25300 194.90700 1.000 127.71000 359 ARG A N 1
ATOM 2643 C CA . ARG A 1 359 ? 237.97200 224.37400 193.97900 1.000 139.90000 359 ARG A CA 1
ATOM 2644 C C . ARG A 1 359 ? 237.98500 225.69700 194.73700 1.000 142.79000 359 ARG A C 1
ATOM 2645 O O . ARG A 1 359 ? 237.32000 225.85100 195.76600 1.000 140.85000 359 ARG A O 1
ATOM 2653 N N . ASP A 1 360 ? 238.77100 226.64600 194.22800 1.000 148.88000 360 ASP A N 1
ATOM 2654 C CA . ASP A 1 360 ? 238.90600 227.97700 194.81900 1.000 150.76000 360 ASP A CA 1
ATOM 2655 C C . ASP A 1 360 ? 239.28000 227.89500 196.29800 1.000 147.77000 360 ASP A C 1
ATOM 2656 O O . ASP A 1 360 ? 238.72100 228.59000 197.14900 1.000 158.04000 360 ASP A O 1
ATOM 2661 N N . ARG A 1 361 ? 240.24000 227.02800 196.60200 1.000 136.47000 361 ARG A N 1
ATOM 2662 C CA . ARG A 1 361 ? 240.71300 226.82200 197.96200 1.000 135.08000 361 ARG A CA 1
ATOM 2663 C C . ARG A 1 361 ? 242.11500 227.39400 198.11300 1.000 145.01000 361 ARG A C 1
ATOM 2664 O O . ARG A 1 361 ? 242.92800 227.32200 197.18600 1.000 152.53000 361 ARG A O 1
ATOM 2672 N N . ASP A 1 362 ? 242.38600 227.97200 199.28200 1.000 144.74000 362 ASP A N 1
ATOM 2673 C CA . ASP A 1 362 ? 243.70900 228.51100 199.56500 1.000 157.46000 362 ASP A CA 1
ATOM 2674 C C . ASP A 1 362 ? 244.76400 227.41700 199.46100 1.000 162.52000 362 ASP A C 1
ATOM 2675 O O . ASP A 1 362 ? 244.58200 226.30400 199.96000 1.000 162.72000 362 ASP A O 1
ATOM 2680 N N . ALA A 1 363 ? 245.87600 227.74300 198.80100 1.000 163.33000 363 ALA A N 1
ATOM 2681 C CA . ALA A 1 363 ? 246.95500 226.78000 198.62500 1.000 159.32000 363 ALA A CA 1
ATOM 2682 C C . ALA A 1 363 ? 247.75100 226.54300 199.89900 1.000 162.74000 363 ALA A C 1
ATOM 2683 O O . ALA A 1 363 ? 248.54800 225.60000 199.94300 1.000 164.55000 363 ALA A O 1
ATOM 2685 N N . ASP A 1 364 ? 247.56200 227.36600 200.92900 1.000 162.37000 364 ASP A N 1
ATOM 2686 C CA . ASP A 1 364 ? 248.29400 227.22400 202.17800 1.000 167.49000 364 ASP A CA 1
ATOM 2687 C C . ASP A 1 364 ? 247.50400 226.50400 203.26200 1.000 161.67000 364 ASP A C 1
ATOM 2688 O O . ASP A 1 364 ? 248.09900 226.07400 204.25500 1.000 161.91000 364 ASP A O 1
ATOM 2693 N N . ARG A 1 365 ? 246.19000 226.35800 203.09900 1.000 153.67000 365 ARG A N 1
ATOM 2694 C CA . ARG A 1 365 ? 245.33100 225.71800 204.09400 1.000 138.05000 365 ARG A CA 1
ATOM 2695 C C . ARG A 1 365 ? 244.48500 224.65500 203.40700 1.000 128.02000 365 ARG A C 1
ATOM 2696 O O . ARG A 1 365 ? 243.28600 224.85500 203.17000 1.000 128.79000 365 ARG A O 1
ATOM 2704 N N . PRO A 1 366 ? 245.07600 223.51200 203.07000 1.000 115.81000 366 PRO A N 1
ATOM 2705 C CA . PRO A 1 366 ? 244.29900 222.44300 202.43900 1.000 111.27000 366 PRO A CA 1
ATOM 2706 C C . PRO A 1 366 ? 243.31000 221.82500 203.41300 1.000 114.70000 366 PRO A C 1
ATOM 2707 O O . PRO A 1 366 ? 243.49200 221.86100 204.63100 1.000 119.25000 366 PRO A O 1
ATOM 2711 N N . LEU A 1 367 ? 242.24700 221.25300 202.85500 1.000 110.24000 367 LEU A N 1
ATOM 2712 C CA . LEU A 1 367 ? 241.22800 220.58600 203.65500 1.000 99.11000 367 LEU A CA 1
ATOM 2713 C C . LEU A 1 367 ? 241.74200 219.22000 204.09400 1.000 107.56000 367 LEU A C 1
ATOM 2714 O O . LEU A 1 367 ? 242.08000 218.38000 203.25400 1.000 114.96000 367 LEU A O 1
ATOM 2719 N N . TRP A 1 368 ? 241.80300 219.00000 205.40400 1.000 98.56000 368 TRP A N 1
ATOM 2720 C CA . TRP A 1 368 ? 242.26700 217.72700 205.93600 1.000 91.79000 368 TRP A CA 1
ATOM 2721 C C . TRP A 1 368 ? 241.17400 216.67700 205.80200 1.000 98.44000 368 TRP A C 1
ATOM 2722 O O . TRP A 1 368 ? 240.01700 216.92400 206.15400 1.000 104.07000 368 TRP A O 1
ATOM 2733 N N . LEU A 1 369 ? 241.54100 215.50400 205.29700 1.000 100.08000 369 LEU A N 1
ATOM 2734 C CA . LEU A 1 369 ? 240.59800 214.42100 205.06700 1.000 94.28000 369 LEU A CA 1
ATOM 2735 C C . LEU A 1 369 ? 241.01700 213.18900 205.85500 1.000 99.48000 369 LEU A C 1
ATOM 2736 O O . LEU A 1 369 ? 242.20000 212.84100 205.90100 1.000 113.49000 369 LEU A O 1
ATOM 2741 N N . GLY A 1 370 ? 240.04000 212.53400 206.47100 1.000 93.29000 370 GLY A N 1
ATOM 2742 C CA . GLY A 1 370 ? 240.30300 211.32500 207.23000 1.000 100.03000 370 GLY A CA 1
ATOM 2743 C C . GLY A 1 370 ? 239.00400 210.62800 207.55900 1.000 114.69000 370 GLY A C 1
ATOM 2744 O O . GLY A 1 370 ? 237.91300 211.15800 207.33500 1.000 122.32000 370 GLY A O 1
ATOM 2745 N N . SER A 1 371 ? 239.13800 209.41800 208.09700 1.000 120.55000 371 SER A N 1
ATOM 2746 C CA . SER A 1 371 ? 237.98400 208.61700 208.47600 1.000 128.52000 371 SER A CA 1
ATOM 2747 C C . SER A 1 371 ? 238.30400 207.83400 209.73800 1.000 119.79000 371 SER A C 1
ATOM 2748 O O . SER A 1 371 ? 239.46600 207.56600 210.05200 1.000 116.86000 371 SER A O 1
ATOM 2751 N N . VAL A 1 372 ? 237.24900 207.46300 210.46200 1.000 117.69000 372 VAL A N 1
ATOM 2752 C CA . VAL A 1 372 ? 237.40100 206.71100 211.70000 1.000 113.62000 372 VAL A CA 1
ATOM 2753 C C . VAL A 1 372 ? 237.25700 205.20700 211.49100 1.000 112.45000 372 VAL A C 1
ATOM 2754 O O . VAL A 1 372 ? 237.64100 204.43200 212.38100 1.000 112.67000 372 VAL A O 1
ATOM 2758 N N . LYS A 1 373 ? 236.72800 204.76900 210.34700 1.000 106.19000 373 LYS A N 1
ATOM 2759 C CA . LYS A 1 373 ? 236.57500 203.34000 210.10200 1.000 105.35000 373 LYS A CA 1
ATOM 2760 C C . LYS A 1 373 ? 237.91100 202.63700 209.92100 1.000 106.74000 373 LYS A C 1
ATOM 2761 O O . LYS A 1 373 ? 237.96600 201.40700 210.01300 1.000 116.18000 373 LYS A O 1
ATOM 2767 N N . SER A 1 374 ? 238.98600 203.38200 209.66300 1.000 100.50000 374 SER A N 1
ATOM 2768 C CA . SER A 1 374 ? 240.29800 202.76400 209.53300 1.000 105.07000 374 SER A CA 1
ATOM 2769 C C . SER A 1 374 ? 240.84200 202.28000 210.86900 1.000 113.98000 374 SER A C 1
ATOM 2770 O O . SER A 1 374 ? 241.80000 201.50100 210.88700 1.000 126.54000 374 SER A O 1
ATOM 2773 N N . ASN A 1 375 ? 240.25800 202.72000 211.98300 1.000 104.97000 375 ASN A N 1
ATOM 2774 C CA . ASN A 1 375 ? 240.70500 202.32300 213.31200 1.000 102.01000 375 ASN A CA 1
ATOM 2775 C C . ASN A 1 375 ? 239.79600 201.28100 213.95200 1.000 108.44000 375 ASN A C 1
ATOM 2776 O O . ASN A 1 375 ? 240.28400 200.30000 214.51800 1.000 121.80000 375 ASN A O 1
ATOM 2781 N N . ILE A 1 376 ? 238.48000 201.47200 213.87300 1.000 106.61000 376 ILE A N 1
ATOM 2782 C CA . ILE A 1 376 ? 237.53000 200.59500 214.55100 1.000 102.39000 376 ILE A CA 1
ATOM 2783 C C . ILE A 1 376 ? 236.63600 199.82700 213.59300 1.000 105.56000 376 ILE A C 1
ATOM 2784 O O . ILE A 1 376 ? 235.88100 198.95200 214.04700 1.000 115.04000 376 ILE A O 1
ATOM 2789 N N . GLY A 1 377 ? 236.68600 200.11300 212.29600 1.000 106.00000 377 GLY A N 1
ATOM 2790 C CA . GLY A 1 377 ? 235.85000 199.41800 211.33900 1.000 100.73000 377 GLY A CA 1
ATOM 2791 C C . GLY A 1 377 ? 234.48500 200.05200 211.18300 1.000 107.19000 377 GLY A C 1
ATOM 2792 O O . GLY A 1 377 ? 234.10400 200.99900 211.87600 1.000 112.00000 377 GLY A O 1
ATOM 2793 N N . HIS A 1 378 ? 233.72600 199.50400 210.23800 1.000 106.87000 378 HIS A N 1
ATOM 2794 C CA . HIS A 1 378 ? 232.39000 200.00200 209.93000 1.000 104.54000 378 HIS A CA 1
ATOM 2795 C C . HIS A 1 378 ? 231.40700 199.43900 210.94800 1.000 106.55000 378 HIS A C 1
ATOM 2796 O O . HIS A 1 378 ? 231.07400 198.25100 210.90700 1.000 115.61000 378 HIS A O 1
ATOM 2803 N N . THR A 1 379 ? 230.93700 200.28500 211.86100 1.000 100.08000 379 THR A N 1
ATOM 2804 C CA . THR A 1 379 ? 230.05400 199.83100 212.93500 1.000 102.21000 379 THR A CA 1
ATOM 2805 C C . THR A 1 379 ? 228.58100 199.95500 212.55700 1.000 112.53000 379 THR A C 1
ATOM 2806 O O . THR A 1 379 ? 227.77400 200.49900 213.30900 1.000 118.78000 379 THR A O 1
ATOM 2810 N N . GLN A 1 380 ? 228.23200 199.43200 211.38100 1.000 112.43000 380 GLN A N 1
ATOM 2811 C CA . GLN A 1 380 ? 226.84600 199.23900 210.92700 1.000 110.54000 380 GLN A CA 1
ATOM 2812 C C . GLN A 1 380 ? 226.07700 200.55300 211.07400 1.000 118.85000 380 GLN A C 1
ATOM 2813 O O . GLN A 1 380 ? 226.54900 201.58900 210.58900 1.000 126.06000 380 GLN A O 1
ATOM 2819 N N . ALA A 1 381 ? 224.91100 200.55800 211.72800 1.000 112.18000 381 ALA A N 1
ATOM 2820 C CA . ALA A 1 381 ? 224.07900 201.75500 211.78000 1.000 111.51000 381 ALA A CA 1
ATOM 2821 C C . ALA A 1 381 ? 224.68100 202.83600 212.66600 1.000 112.40000 381 ALA A C 1
ATOM 2822 O O . ALA A 1 381 ? 224.50300 204.02800 212.39200 1.000 118.21000 381 ALA A O 1
ATOM 2824 N N . ALA A 1 382 ? 225.38400 202.45200 213.72500 1.000 105.90000 382 ALA A N 1
ATOM 2825 C CA . ALA A 1 382 ? 225.96300 203.41500 214.65200 1.000 105.03000 382 ALA A CA 1
ATOM 2826 C C . ALA A 1 382 ? 227.24500 204.04900 214.13100 1.000 116.61000 382 ALA A C 1
ATOM 2827 O O . ALA A 1 382 ? 227.94300 204.71200 214.90300 1.000 117.61000 382 ALA A O 1
ATOM 2829 N N . ALA A 1 383 ? 227.57300 203.86000 212.85100 1.000 116.32000 383 ALA A N 1
ATOM 2830 C CA . ALA A 1 383 ? 228.82400 204.39000 212.31900 1.000 111.78000 383 ALA A CA 1
ATOM 2831 C C . ALA A 1 383 ? 228.81800 205.91300 212.29300 1.000 111.95000 383 ALA A C 1
ATOM 2832 O O . ALA A 1 383 ? 229.73900 206.55400 212.81300 1.000 117.49000 383 ALA A O 1
ATOM 2834 N N . GLY A 1 384 ? 227.77400 206.50600 211.71600 1.000 104.99000 384 GLY A N 1
ATOM 2835 C CA . GLY A 1 384 ? 227.71200 207.93900 211.50200 1.000 109.26000 384 GLY A CA 1
ATOM 2836 C C . GLY A 1 384 ? 228.01800 208.76200 212.73400 1.000 109.29000 384 GLY A C 1
ATOM 2837 O O . GLY A 1 384 ? 229.04100 209.45300 212.78800 1.000 115.21000 384 GLY A O 1
ATOM 2838 N N . VAL A 1 385 ? 227.15400 208.66600 213.74800 1.000 105.62000 385 VAL A N 1
ATOM 2839 C CA . VAL A 1 385 ? 227.36400 209.42700 214.97400 1.000 107.20000 385 VAL A CA 1
ATOM 2840 C C . VAL A 1 385 ? 228.70200 209.07100 215.60500 1.000 105.88000 385 VAL A C 1
ATOM 2841 O O . VAL A 1 385 ? 229.32700 209.91300 216.26300 1.000 109.14000 385 VAL A O 1
ATOM 2845 N N . THR A 1 386 ? 229.18200 207.84200 215.39100 1.000 101.61000 386 THR A N 1
ATOM 2846 C CA . THR A 1 386 ? 230.49000 207.46400 215.91300 1.000 99.77000 386 THR A CA 1
ATOM 2847 C C . THR A 1 386 ? 231.56600 208.40500 215.39500 1.000 102.71000 386 THR A C 1
ATOM 2848 O O . THR A 1 386 ? 232.36900 208.93700 216.17100 1.000 111.24000 386 THR A O 1
ATOM 2852 N N . GLY A 1 387 ? 231.56200 208.66300 214.08500 1.000 96.37000 387 GLY A N 1
ATOM 2853 C CA . GLY A 1 387 ? 232.50300 209.62300 213.53800 1.000 93.15000 387 GLY A CA 1
ATOM 2854 C C . GLY A 1 387 ? 232.36800 210.97800 214.19900 1.000 95.77000 387 GLY A C 1
ATOM 2855 O O . GLY A 1 387 ? 233.36900 211.63300 214.50600 1.000 104.92000 387 GLY A O 1
ATOM 2856 N N . LEU A 1 388 ? 231.12600 211.39200 214.47100 1.000 91.95000 388 LEU A N 1
ATOM 2857 C CA . LEU A 1 388 ? 230.89600 212.64600 215.17900 1.000 94.80000 388 LEU A CA 1
ATOM 2858 C C . LEU A 1 388 ? 231.70800 212.70100 216.46300 1.000 98.17000 388 LEU A C 1
ATOM 2859 O O . LEU A 1 388 ? 232.38000 213.70400 216.73700 1.000 98.98000 388 LEU A O 1
ATOM 2864 N N . LEU A 1 389 ? 231.70000 211.60900 217.23600 1.000 97.17000 389 LEU A N 1
ATOM 2865 C CA . LEU A 1 389 ? 232.46400 211.57700 218.47800 1.000 92.37000 389 LEU A CA 1
ATOM 2866 C C . LEU A 1 389 ? 233.90900 211.97200 218.23100 1.000 93.95000 389 LEU A C 1
ATOM 2867 O O . LEU A 1 389 ? 234.45200 212.84800 218.91700 1.000 102.41000 389 LEU A O 1
ATOM 2872 N N . LYS A 1 390 ? 234.53200 211.36900 217.21400 1.000 84.81000 390 LYS A N 1
ATOM 2873 C CA . LYS A 1 390 ? 235.92200 211.68600 216.91000 1.000 86.97000 390 LYS A CA 1
ATOM 2874 C C . LYS A 1 390 ? 236.10200 213.18600 216.75400 1.000 93.71000 390 LYS A C 1
ATOM 2875 O O . LYS A 1 390 ? 236.96100 213.79300 217.40700 1.000 101.81000 390 LYS A O 1
ATOM 2881 N N . VAL A 1 391 ? 235.24000 213.81300 215.95000 1.000 90.86000 391 VAL A N 1
ATOM 2882 C CA . VAL A 1 391 ? 235.36300 215.24800 215.72200 1.000 86.57000 391 VAL A CA 1
ATOM 2883 C C . VAL A 1 391 ? 235.28700 215.99500 217.04200 1.000 90.89000 391 VAL A C 1
ATOM 2884 O O . VAL A 1 391 ? 236.11900 216.86600 217.32700 1.000 101.10000 391 VAL A O 1
ATOM 2888 N N . VAL A 1 392 ? 234.32700 215.62600 217.89400 1.000 87.35000 392 VAL A N 1
ATOM 2889 C CA . VAL A 1 392 ? 234.19100 216.30400 219.17800 1.000 81.62000 392 VAL A CA 1
ATOM 2890 C C . VAL A 1 392 ? 235.47400 216.16300 219.98000 1.000 90.14000 392 VAL A C 1
ATOM 2891 O O . VAL A 1 392 ? 235.97100 217.13700 220.56000 1.000 101.83000 392 VAL A O 1
ATOM 2895 N N . LEU A 1 393 ? 236.05500 214.96200 219.99000 1.000 91.72000 393 LEU A N 1
ATOM 2896 C CA . LEU A 1 393 ? 237.31500 214.77800 220.69800 1.000 96.54000 393 LEU A CA 1
ATOM 2897 C C . LEU A 1 393 ? 238.40000 215.65500 220.09300 1.000 98.75000 393 LEU A C 1
ATOM 2898 O O . LEU A 1 393 ? 239.17500 216.29000 220.81900 1.000 105.46000 393 LEU A O 1
ATOM 2903 N N . ALA A 1 394 ? 238.44000 215.74000 218.76100 1.000 90.38000 394 ALA A N 1
ATOM 2904 C CA . ALA A 1 394 ? 239.40900 216.61000 218.11000 1.000 90.05000 394 ALA A CA 1
ATOM 2905 C C . ALA A 1 394 ? 239.19600 218.07000 218.47600 1.000 100.60000 394 ALA A C 1
ATOM 2906 O O . ALA A 1 394 ? 240.14300 218.86000 218.41000 1.000 107.94000 394 ALA A O 1
ATOM 2908 N N . LEU A 1 395 ? 237.98000 218.44600 218.86300 1.000 99.84000 395 LEU A N 1
ATOM 2909 C CA . LEU A 1 395 ? 237.70600 219.81200 219.27900 1.000 92.99000 395 LEU A CA 1
ATOM 2910 C C . LEU A 1 395 ? 238.01100 220.05700 220.74800 1.000 105.78000 395 LEU A C 1
ATOM 2911 O O . LEU A 1 395 ? 237.97200 221.21100 221.18600 1.000 119.23000 395 LEU A O 1
ATOM 2916 N N . ARG A 1 396 ? 238.31400 219.01200 221.51700 1.000 106.10000 396 ARG A N 1
ATOM 2917 C CA . ARG A 1 396 ? 238.58500 219.16800 222.94100 1.000 104.78000 396 ARG A CA 1
ATOM 2918 C C . ARG A 1 396 ? 240.07300 219.11200 223.26100 1.000 109.52000 396 ARG A C 1
ATOM 2919 O O . ARG A 1 396 ? 240.59900 220.01200 223.92100 1.000 115.24000 396 ARG A O 1
ATOM 2927 N N . ASN A 1 397 ? 240.76400 218.06800 222.80600 1.000 103.40000 397 ASN A N 1
ATOM 2928 C CA . ASN A 1 397 ? 242.19400 217.96500 223.05800 1.000 108.48000 397 ASN A CA 1
ATOM 2929 C C . ASN A 1 397 ? 243.00000 218.89500 222.16200 1.000 116.02000 397 ASN A C 1
ATOM 2930 O O . ASN A 1 397 ? 244.02800 219.42500 222.59500 1.000 128.41000 397 ASN A O 1
ATOM 2935 N N . GLY A 1 398 ? 242.56100 219.10200 220.92800 1.000 102.02000 398 GLY A N 1
ATOM 2936 C CA . GLY A 1 398 ? 243.17800 220.06400 220.04700 1.000 101.29000 398 GLY A CA 1
ATOM 2937 C C . GLY A 1 398 ? 244.08900 219.51100 218.97500 1.000 109.33000 398 GLY A C 1
ATOM 2938 O O . GLY A 1 398 ? 245.02500 220.20800 218.57000 1.000 117.63000 398 GLY A O 1
ATOM 2939 N N . GLU A 1 399 ? 243.85400 218.29000 218.50200 1.000 109.04000 399 GLU A N 1
ATOM 2940 C CA . GLU A 1 399 ? 244.64600 217.74200 217.41200 1.000 109.02000 399 GLU A CA 1
ATOM 2941 C C . GLU A 1 399 ? 243.81700 216.71900 216.65100 1.000 108.45000 399 GLU A C 1
ATOM 2942 O O . GLU A 1 399 ? 242.88300 216.12000 217.18900 1.000 110.35000 399 GLU A O 1
ATOM 2948 N N . LEU A 1 400 ? 244.17600 216.52600 215.38200 1.000 104.34000 400 LEU A N 1
ATOM 2949 C CA . LEU A 1 400 ? 243.45600 215.61500 214.50600 1.000 93.11000 400 LEU A CA 1
ATOM 2950 C C . LEU A 1 400 ? 244.16700 214.27500 214.46200 1.000 99.90000 400 LEU A C 1
ATOM 2951 O O . LEU A 1 400 ? 245.35500 214.22900 214.10600 1.000 107.76000 400 LEU A O 1
ATOM 2956 N N . PRO A 1 401 ? 243.50600 213.17600 214.81200 1.000 94.94000 401 PRO A N 1
ATOM 2957 C CA . PRO A 1 401 ? 244.15200 211.86500 214.70600 1.000 96.94000 401 PRO A CA 1
ATOM 2958 C C . PRO A 1 401 ? 244.44500 211.50500 213.25900 1.000 104.98000 401 PRO A C 1
ATOM 2959 O O . PRO A 1 401 ? 243.74700 211.92400 212.33300 1.000 114.53000 401 PRO A O 1
ATOM 2963 N N . ALA A 1 402 ? 245.49800 210.71500 213.07300 1.000 99.71000 402 ALA A N 1
ATOM 2964 C CA . ALA A 1 402 ? 245.90900 210.30100 211.74300 1.000 99.39000 402 ALA A CA 1
ATOM 2965 C C . ALA A 1 402 ? 245.02500 209.16700 211.23100 1.000 104.02000 402 ALA A C 1
ATOM 2966 O O . ALA A 1 402 ? 244.25300 208.55500 211.97400 1.000 107.99000 402 ALA A O 1
ATOM 2968 N N . THR A 1 403 ? 245.14400 208.89200 209.93600 1.000 113.76000 403 THR A N 1
ATOM 2969 C CA . THR A 1 403 ? 244.42100 207.81100 209.28100 1.000 114.57000 403 THR A CA 1
ATOM 2970 C C . THR A 1 403 ? 245.40500 206.72200 208.88200 1.000 118.76000 403 THR A C 1
ATOM 2971 O O . THR A 1 403 ? 246.44800 207.01000 208.28700 1.000 126.62000 403 THR A O 1
ATOM 2975 N N . LEU A 1 404 ? 245.07300 205.47700 209.20900 1.000 109.24000 404 LEU A N 1
ATOM 2976 C CA . LEU A 1 404 ? 245.95200 204.35800 208.92200 1.000 113.55000 404 LEU A CA 1
ATOM 2977 C C . LEU A 1 404 ? 245.82100 203.92500 207.46500 1.000 125.26000 404 LEU A C 1
ATOM 2978 O O . LEU A 1 404 ? 244.85800 204.26500 206.77200 1.000 135.63000 404 LEU A O 1
ATOM 2983 N N . HIS A 1 405 ? 246.81400 203.15800 207.00700 1.000 123.71000 405 HIS A N 1
ATOM 2984 C CA . HIS A 1 405 ? 246.83000 202.59600 205.65500 1.000 127.91000 405 HIS A CA 1
ATOM 2985 C C . HIS A 1 405 ? 246.71600 203.69500 204.59900 1.000 132.02000 405 HIS A C 1
ATOM 2986 O O . HIS A 1 405 ? 245.88500 203.63900 203.69100 1.000 136.34000 405 HIS A O 1
ATOM 2993 N N . VAL A 1 406 ? 247.57200 204.70400 204.72700 1.000 130.30000 406 VAL A N 1
ATOM 2994 C CA . VAL A 1 406 ? 247.52100 205.88600 203.87400 1.000 129.59000 406 VAL A CA 1
ATOM 2995 C C . VAL A 1 406 ? 248.79900 206.08500 203.06900 1.000 138.81000 406 VAL A C 1
ATOM 2996 O O . VAL A 1 406 ? 248.76400 206.78500 202.04300 1.000 146.49000 406 VAL A O 1
ATOM 3000 N N . GLU A 1 407 ? 249.88800 205.39300 203.41900 1.000 140.75000 407 GLU A N 1
ATOM 3001 C CA . GLU A 1 407 ? 251.19700 205.67700 202.83400 1.000 145.78000 407 GLU A CA 1
ATOM 3002 C C . GLU A 1 407 ? 251.18800 205.57800 201.31400 1.000 151.12000 407 GLU A C 1
ATOM 3003 O O . GLU A 1 407 ? 252.02400 206.20100 200.64900 1.000 154.51000 407 GLU A O 1
ATOM 3009 N N . GLU A 1 408 ? 250.26300 204.80700 200.74400 1.000 148.03000 408 GLU A N 1
ATOM 3010 C CA . GLU A 1 408 ? 250.09700 204.70900 199.29500 1.000 142.26000 408 GLU A CA 1
ATOM 3011 C C . GLU A 1 408 ? 248.68400 205.15600 198.94500 1.000 143.24000 408 GLU A C 1
ATOM 3012 O O . GLU A 1 408 ? 247.74600 204.34400 198.94500 1.000 148.96000 408 GLU A O 1
ATOM 3018 N N . PRO A 1 409 ? 248.48400 206.43900 198.64600 1.000 136.25000 409 PRO A N 1
ATOM 3019 C CA . PRO A 1 409 ? 247.13900 206.91800 198.31100 1.000 130.76000 409 PRO A CA 1
ATOM 3020 C C . PRO A 1 409 ? 246.63000 206.29600 197.02000 1.000 137.58000 409 PRO A C 1
ATOM 3021 O O . PRO A 1 409 ? 247.40400 205.87800 196.15700 1.000 149.53000 409 PRO A O 1
ATOM 3025 N N . THR A 1 410 ? 245.30800 206.23200 196.90400 1.000 126.45000 410 THR A N 1
ATOM 3026 C CA . THR A 1 410 ? 244.68700 205.60800 195.74600 1.000 127.14000 410 THR A CA 1
ATOM 3027 C C . THR A 1 410 ? 245.03600 206.38300 194.47900 1.000 129.80000 410 THR A C 1
ATOM 3028 O O . THR A 1 410 ? 244.85100 207.60700 194.43600 1.000 132.22000 410 THR A O 1
ATOM 3032 N N . PRO A 1 411 ? 245.54000 205.71900 193.43500 1.000 129.46000 411 PRO A N 1
ATOM 3033 C CA . PRO A 1 411 ? 245.85800 206.44100 192.19400 1.000 129.96000 411 PRO A CA 1
ATOM 3034 C C . PRO A 1 411 ? 244.63400 206.91900 191.43500 1.000 132.15000 411 PRO A C 1
ATOM 3035 O O . PRO A 1 411 ? 244.77200 207.77800 190.55700 1.000 131.29000 411 PRO A O 1
ATOM 3039 N N . HIS A 1 412 ? 243.44700 206.38700 191.73600 1.000 129.57000 412 HIS A N 1
ATOM 3040 C CA . HIS A 1 412 ? 242.24500 206.81200 191.02600 1.000 126.75000 412 HIS A CA 1
ATOM 3041 C C . HIS A 1 412 ? 241.93100 208.27700 191.29600 1.000 133.93000 412 HIS A C 1
ATOM 3042 O O . HIS A 1 412 ? 241.50200 209.00500 190.39500 1.000 145.04000 412 HIS A O 1
ATOM 3049 N N . VAL A 1 413 ? 242.13300 208.72500 192.53000 1.000 132.56000 413 VAL A N 1
ATOM 3050 C CA . VAL A 1 413 ? 241.88200 210.11500 192.89000 1.000 129.41000 413 VAL A CA 1
ATOM 3051 C C . VAL A 1 413 ? 243.08500 210.95600 192.49400 1.000 132.40000 413 VAL A C 1
ATOM 3052 O O . VAL A 1 413 ? 244.23100 210.60900 192.80300 1.000 140.12000 413 VAL A O 1
ATOM 3056 N N . ASP A 1 414 ? 242.83000 212.06700 191.81000 1.000 128.54000 414 ASP A N 1
ATOM 3057 C CA . ASP A 1 414 ? 243.88500 212.98200 191.39200 1.000 140.09000 414 ASP A CA 1
ATOM 3058 C C . ASP A 1 414 ? 244.12500 213.99000 192.51000 1.000 146.93000 414 ASP A C 1
ATOM 3059 O O . ASP A 1 414 ? 243.32600 214.91000 192.70900 1.000 151.86000 414 ASP A O 1
ATOM 3064 N N . TRP A 1 415 ? 245.22600 213.81900 193.23700 1.000 140.15000 415 TRP A N 1
ATOM 3065 C CA . TRP A 1 415 ? 245.57400 214.69700 194.34600 1.000 130.76000 415 TRP A CA 1
ATOM 3066 C C . TRP A 1 415 ? 246.40100 215.89800 193.91400 1.000 147.20000 415 TRP A C 1
ATOM 3067 O O . TRP A 1 415 ? 246.83400 216.67400 194.77200 1.000 149.92000 415 TRP A O 1
ATOM 3078 N N . SER A 1 416 ? 246.63500 216.06900 192.61100 1.000 157.98000 416 SER A N 1
ATOM 3079 C CA . SER A 1 416 ? 247.47600 217.16000 192.13500 1.000 164.31000 416 SER A CA 1
ATOM 3080 C C . SER A 1 416 ? 246.83800 218.52700 192.34200 1.000 168.99000 416 SER A C 1
ATOM 3081 O O . SER A 1 416 ? 247.55100 219.53600 192.31900 1.000 165.47000 416 SER A O 1
ATOM 3084 N N . SER A 1 417 ? 245.51800 218.58700 192.53400 1.000 168.49000 417 SER A N 1
ATOM 3085 C CA . SER A 1 417 ? 244.86100 219.87500 192.73800 1.000 168.16000 417 SER A CA 1
ATOM 3086 C C . SER A 1 417 ? 245.34700 220.54700 194.01600 1.000 169.29000 417 SER A C 1
ATOM 3087 O O . SER A 1 417 ? 245.58200 221.76000 194.03800 1.000 169.05000 417 SER A O 1
ATOM 3090 N N . GLY A 1 418 ? 245.50700 219.77500 195.08900 1.000 169.27000 418 GLY A N 1
ATOM 3091 C CA . GLY A 1 418 ? 245.95600 220.30600 196.35700 1.000 162.59000 418 GLY A CA 1
ATOM 3092 C C . GLY A 1 418 ? 244.86300 220.80800 197.27300 1.000 152.61000 418 GLY A C 1
ATOM 3093 O O . GLY A 1 418 ? 245.16700 221.23600 198.39400 1.000 151.84000 418 GLY A O 1
ATOM 3094 N N . GLY A 1 419 ? 243.60300 220.77500 196.83700 1.000 135.62000 419 GLY A N 1
ATOM 3095 C CA . GLY A 1 419 ? 242.52500 221.24600 197.69000 1.000 123.40000 419 GLY A CA 1
ATOM 3096 C C . GLY A 1 419 ? 242.31500 220.37500 198.91400 1.000 118.27000 419 GLY A C 1
ATOM 3097 O O . GLY A 1 419 ? 241.98400 220.87500 199.99200 1.000 116.02000 419 GLY A O 1
ATOM 3098 N N . VAL A 1 420 ? 242.50300 219.06700 198.76800 1.000 119.95000 420 VAL A N 1
ATOM 3099 C CA . VAL A 1 420 ? 242.25700 218.10400 199.83500 1.000 105.96000 420 VAL A CA 1
ATOM 3100 C C . VAL A 1 420 ? 243.53600 217.31700 200.08200 1.000 110.90000 420 VAL A C 1
ATOM 3101 O O . VAL A 1 420 ? 244.15400 216.81600 199.13600 1.000 122.06000 420 VAL A O 1
ATOM 3105 N N . ALA A 1 421 ? 243.92800 217.20900 201.34900 1.000 110.94000 421 ALA A N 1
ATOM 3106 C CA . ALA A 1 421 ? 245.11100 216.46000 201.74500 1.000 111.43000 421 ALA A CA 1
ATOM 3107 C C . ALA A 1 421 ? 244.74000 215.44900 202.81800 1.000 105.21000 421 ALA A C 1
ATOM 3108 O O . ALA A 1 421 ? 243.97800 215.75900 203.73800 1.000 101.82000 421 ALA A O 1
ATOM 3110 N N . LEU A 1 422 ? 245.27600 214.23900 202.69100 1.000 100.25000 422 LEU A N 1
ATOM 3111 C CA . LEU A 1 422 ? 245.00700 213.19000 203.66000 1.000 96.97000 422 LEU A CA 1
ATOM 3112 C C . LEU A 1 422 ? 245.78200 213.43500 204.95100 1.000 109.53000 422 LEU A C 1
ATOM 3113 O O . LEU A 1 422 ? 246.80200 214.12800 204.97600 1.000 120.46000 422 LEU A O 1
ATOM 3118 N N . LEU A 1 423 ? 245.27700 212.85000 206.03800 1.000 103.81000 423 LEU A N 1
ATOM 3119 C CA . LEU A 1 423 ? 245.90300 212.97500 207.35400 1.000 97.34000 423 LEU A CA 1
ATOM 3120 C C . LEU A 1 423 ? 246.91900 211.85100 207.52300 1.000 112.24000 423 LEU A C 1
ATOM 3121 O O . LEU A 1 423 ? 246.65200 210.80600 208.11900 1.000 116.96000 423 LEU A O 1
ATOM 3126 N N . ALA A 1 424 ? 248.11400 212.07600 206.97400 1.000 120.11000 424 ALA A N 1
ATOM 3127 C CA . ALA A 1 424 ? 249.19000 211.10400 207.13400 1.000 112.55000 424 ALA A CA 1
ATOM 3128 C C . ALA A 1 424 ? 249.61800 210.98800 208.59100 1.000 117.89000 424 ALA A C 1
ATOM 3129 O O . ALA A 1 424 ? 249.86700 209.88300 209.08500 1.000 120.53000 424 ALA A O 1
ATOM 3131 N N . GLY A 1 425 ? 249.70800 212.11800 209.29400 1.000 116.20000 425 GLY A N 1
ATOM 3132 C CA . GLY A 1 425 ? 250.08000 212.12900 210.69200 1.000 118.66000 425 GLY A CA 1
ATOM 3133 C C . GLY A 1 425 ? 249.22700 213.11300 211.46800 1.000 120.89000 425 GLY A C 1
ATOM 3134 O O . GLY A 1 425 ? 248.39300 213.81900 210.90000 1.000 125.22000 425 GLY A O 1
ATOM 3135 N N . ASN A 1 426 ? 249.45100 213.14400 212.77800 1.000 114.48000 426 ASN A N 1
ATOM 3136 C CA . ASN A 1 426 ? 248.69400 214.04000 213.64000 1.000 112.57000 426 ASN A CA 1
ATOM 3137 C C . ASN A 1 426 ? 249.00200 215.49400 213.30700 1.000 116.92000 426 ASN A C 1
ATOM 3138 O O . ASN A 1 426 ? 250.15400 215.86200 213.06100 1.000 120.06000 426 ASN A O 1
ATOM 3143 N N . GLN A 1 427 ? 247.96100 216.32200 213.29900 1.000 111.06000 427 GLN A N 1
ATOM 3144 C CA . GLN A 1 427 ? 248.08800 217.73800 213.01500 1.000 109.58000 427 GLN A CA 1
ATOM 3145 C C . GLN A 1 427 ? 247.52400 218.54600 214.17500 1.000 111.96000 427 GLN A C 1
ATOM 3146 O O . GLN A 1 427 ? 246.37500 218.31900 214.57900 1.000 117.75000 427 GLN A O 1
ATOM 3152 N N . PRO A 1 428 ? 248.28800 219.47800 214.74100 1.000 108.27000 428 PRO A N 1
ATOM 3153 C CA . PRO A 1 428 ? 247.75200 220.30600 215.82700 1.000 113.36000 428 PRO A CA 1
ATOM 3154 C C . PRO A 1 428 ? 246.58300 221.15500 215.34900 1.000 113.27000 428 PRO A C 1
ATOM 3155 O O . PRO A 1 428 ? 246.55800 221.62900 214.21200 1.000 109.96000 428 PRO A O 1
ATOM 3159 N N . TRP A 1 429 ? 245.61200 221.34500 216.23600 1.000 115.79000 429 TRP A N 1
ATOM 3160 C CA . TRP A 1 429 ? 244.38800 222.07600 215.92600 1.000 107.06000 429 TRP A CA 1
ATOM 3161 C C . TRP A 1 429 ? 244.03600 223.00600 217.08100 1.000 115.03000 429 TRP A C 1
ATOM 3162 O O . TRP A 1 429 ? 242.88800 223.08800 217.52000 1.000 116.12000 429 TRP A O 1
ATOM 3173 N N . ARG A 1 430 ? 245.03700 223.71700 217.59000 1.000 118.75000 430 ARG A N 1
ATOM 3174 C CA . ARG A 1 430 ? 244.84000 224.56700 218.75400 1.000 127.55000 430 ARG A CA 1
ATOM 3175 C C . ARG A 1 430 ? 243.93100 225.74700 218.42600 1.000 128.27000 430 ARG A C 1
ATOM 3176 O O . ARG A 1 430 ? 243.83800 226.19100 217.27900 1.000 131.61000 430 ARG A O 1
ATOM 3184 N N . ARG A 1 431 ? 243.25200 226.24700 219.45500 1.000 124.06000 431 ARG A N 1
ATOM 3185 C CA . ARG A 1 431 ? 242.33300 227.36300 219.28500 1.000 120.14000 431 ARG A CA 1
ATOM 3186 C C . ARG A 1 431 ? 243.08600 228.62800 218.89600 1.000 132.98000 431 ARG A C 1
ATOM 3187 O O . ARG A 1 431 ? 244.19600 228.88200 219.37000 1.000 145.43000 431 ARG A O 1
ATOM 3195 N N . GLY A 1 432 ? 242.47500 229.42200 218.03100 1.000 130.84000 432 GLY A N 1
ATOM 3196 C CA . GLY A 1 432 ? 243.08500 230.64800 217.57700 1.000 143.96000 432 GLY A CA 1
ATOM 3197 C C . GLY A 1 432 ? 242.05100 231.65100 217.12600 1.000 154.18000 432 GLY A C 1
ATOM 3198 O O . GLY A 1 432 ? 240.88200 231.58100 217.50700 1.000 151.20000 432 GLY A O 1
ATOM 3199 N N . GLU A 1 433 ? 242.50000 232.60100 216.30200 1.000 162.21000 433 GLU A N 1
ATOM 3200 C CA . GLU A 1 433 ? 241.59200 233.62200 215.79100 1.000 157.49000 433 GLU A CA 1
ATOM 3201 C C . GLU A 1 433 ? 240.59100 233.03000 214.80600 1.000 153.49000 433 GLU A C 1
ATOM 3202 O O . GLU A 1 433 ? 239.47000 233.53400 214.67100 1.000 149.86000 433 GLU A O 1
ATOM 3208 N N . ARG A 1 434 ? 240.97600 231.96500 214.10600 1.000 151.30000 434 ARG A N 1
ATOM 3209 C CA . ARG A 1 434 ? 240.07200 231.29800 213.18000 1.000 138.92000 434 ARG A CA 1
ATOM 3210 C C . ARG A 1 434 ? 239.18400 230.31700 213.93100 1.000 133.69000 434 ARG A C 1
ATOM 3211 O O . ARG A 1 434 ? 239.67500 229.48200 214.69600 1.000 139.72000 434 ARG A O 1
ATOM 3219 N N . THR A 1 435 ? 237.87700 230.42000 213.71300 1.000 121.19000 435 THR A N 1
ATOM 3220 C CA . THR A 1 435 ? 236.94500 229.49400 214.34100 1.000 115.10000 435 THR A CA 1
ATOM 3221 C C . THR A 1 435 ? 237.08700 228.11300 213.71400 1.000 113.85000 435 THR A C 1
ATOM 3222 O O . THR A 1 435 ? 237.10800 227.97500 212.48800 1.000 122.01000 435 THR A O 1
ATOM 3226 N N . ARG A 1 436 ? 237.18500 227.09000 214.55700 1.000 103.28000 436 ARG A N 1
ATOM 3227 C CA . ARG A 1 436 ? 237.37300 225.72900 214.07900 1.000 101.33000 436 ARG A CA 1
ATOM 3228 C C . ARG A 1 436 ? 236.02800 225.09400 213.75300 1.000 107.17000 436 ARG A C 1
ATOM 3229 O O . ARG A 1 436 ? 235.10400 225.12200 214.57100 1.000 119.74000 436 ARG A O 1
ATOM 3237 N N . ARG A 1 437 ? 235.92000 224.52600 212.55500 1.000 96.60000 437 ARG A N 1
ATOM 3238 C CA . ARG A 1 437 ? 234.70000 223.86900 212.11100 1.000 89.75000 437 ARG A CA 1
ATOM 3239 C C . ARG A 1 437 ? 235.06000 222.57100 211.40500 1.000 93.51000 437 ARG A C 1
ATOM 3240 O O . ARG A 1 437 ? 236.18400 222.39000 210.93100 1.000 100.37000 437 ARG A O 1
ATOM 3248 N N . ALA A 1 438 ? 234.09000 221.66400 211.34000 1.000 91.28000 438 ALA A N 1
ATOM 3249 C CA . ALA A 1 438 ? 234.30500 220.36400 210.72300 1.000 85.27000 438 ALA A CA 1
ATOM 3250 C C . ALA A 1 438 ? 232.98300 219.83600 210.18700 1.000 90.04000 438 ALA A C 1
ATOM 3251 O O . ALA A 1 438 ? 231.90800 220.35400 210.50100 1.000 97.60000 438 ALA A O 1
ATOM 3253 N N . ALA A 1 439 ? 233.07400 218.79300 209.36500 1.000 82.26000 439 ALA A N 1
ATOM 3254 C CA . ALA A 1 439 ? 231.91100 218.19900 208.72700 1.000 84.49000 439 ALA A CA 1
ATOM 3255 C C . ALA A 1 439 ? 231.95100 216.68400 208.86000 1.000 88.51000 439 ALA A C 1
ATOM 3256 O O . ALA A 1 439 ? 233.02200 216.07400 208.89100 1.000 98.92000 439 ALA A O 1
ATOM 3258 N N . VAL A 1 440 ? 230.76600 216.08600 208.93700 1.000 89.35000 440 VAL A N 1
ATOM 3259 C CA . VAL A 1 440 ? 230.60200 214.63900 209.03100 1.000 90.79000 440 VAL A CA 1
ATOM 3260 C C . VAL A 1 440 ? 229.63300 214.19600 207.94500 1.000 96.91000 440 VAL A C 1
ATOM 3261 O O . VAL A 1 440 ? 228.55500 214.78100 207.79600 1.000 99.68000 440 VAL A O 1
ATOM 3265 N N . SER A 1 441 ? 230.01000 213.16500 207.19300 1.000 96.57000 441 SER A N 1
ATOM 3266 C CA . SER A 1 441 ? 229.21300 212.6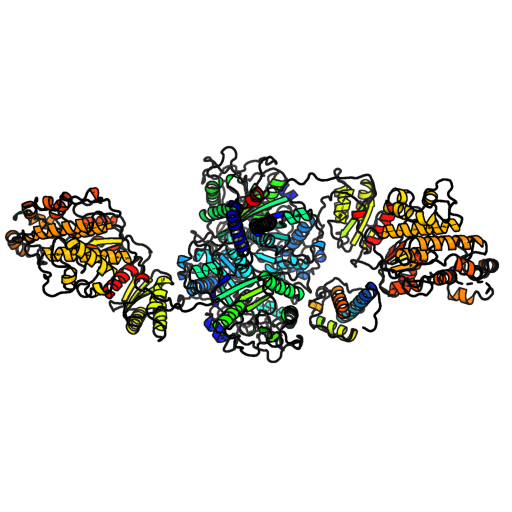7000 206.08100 1.000 96.40000 441 SER A CA 1
ATOM 3267 C C . SER A 1 441 ? 228.84500 211.20900 206.29900 1.000 101.99000 441 SER A C 1
ATOM 3268 O O . SER A 1 441 ? 229.60100 210.44600 206.90500 1.000 114.51000 441 SER A O 1
ATOM 3271 N N . ALA A 1 442 ? 227.67200 210.82700 205.79600 1.000 103.21000 442 ALA A N 1
ATOM 3272 C CA . ALA A 1 442 ? 227.22800 209.44100 205.87800 1.000 98.03000 442 ALA A CA 1
ATOM 3273 C C . ALA A 1 442 ? 226.35200 209.11200 204.68000 1.000 108.01000 442 ALA A C 1
ATOM 3274 O O . ALA A 1 442 ? 225.43800 209.87300 204.35100 1.000 115.89000 442 ALA A O 1
ATOM 3276 N N . PHE A 1 443 ? 226.62800 207.98000 204.03700 1.000 110.19000 443 PHE A N 1
ATOM 3277 C CA . PHE A 1 443 ? 225.85400 207.51300 202.89600 1.000 114.81000 443 PHE A CA 1
ATOM 3278 C C . PHE A 1 443 ? 225.48200 206.05300 203.10600 1.000 126.10000 443 PHE A C 1
ATOM 3279 O O . PHE A 1 443 ? 226.30700 205.25500 203.55900 1.000 144.19000 443 PHE A O 1
ATOM 3287 N N . GLY A 1 444 ? 224.24000 205.70600 202.76900 1.000 122.48000 444 GLY A N 1
ATOM 3288 C CA . GLY A 1 444 ? 223.70000 204.39500 203.03900 1.000 127.31000 444 GLY A CA 1
ATOM 3289 C C . GLY A 1 444 ? 223.46900 203.56400 201.78400 1.000 131.75000 444 GLY A C 1
ATOM 3290 O O . GLY A 1 444 ? 223.54300 204.04200 200.65400 1.000 133.92000 444 GLY A O 1
ATOM 3291 N N . ILE A 1 445 ? 223.18600 202.28100 202.02000 1.000 134.04000 445 ILE A N 1
ATOM 3292 C CA . ILE A 1 445 ? 222.88300 201.35800 200.92900 1.000 137.93000 445 ILE A CA 1
ATOM 3293 C C . ILE A 1 445 ? 221.61500 201.78500 200.20400 1.000 135.43000 445 ILE A C 1
ATOM 3294 O O . ILE A 1 445 ? 221.55200 201.76700 198.96800 1.000 140.74000 445 ILE A O 1
ATOM 3299 N N . SER A 1 446 ? 220.58500 202.17700 200.95800 1.000 130.14000 446 SER A N 1
ATOM 3300 C CA . SER A 1 446 ? 219.32800 202.58600 200.34100 1.000 134.63000 446 SER A CA 1
ATOM 3301 C C . SER A 1 446 ? 219.52400 203.79900 199.44100 1.000 130.36000 446 SER A C 1
ATOM 3302 O O . SER A 1 446 ? 218.95000 203.87000 198.34900 1.000 125.32000 446 SER A O 1
ATOM 3305 N N . GLY A 1 447 ? 220.32800 204.76200 199.88100 1.000 126.40000 447 GLY A N 1
ATOM 3306 C CA . GLY A 1 447 ? 220.64600 205.90500 199.05100 1.000 124.84000 447 GLY A CA 1
ATOM 3307 C C . GLY A 1 447 ? 220.56800 207.23600 199.76800 1.000 124.83000 447 GLY A C 1
ATOM 3308 O O . GLY A 1 447 ? 220.97000 208.26500 199.21700 1.000 132.90000 447 GLY A O 1
ATOM 3309 N N . THR A 1 448 ? 220.04900 207.23500 200.99200 1.000 117.05000 448 THR A N 1
ATOM 3310 C CA . THR A 1 448 ? 219.94600 208.47000 201.75500 1.000 109.75000 448 THR A CA 1
ATOM 3311 C C . THR A 1 448 ? 221.33100 208.96500 202.15400 1.000 113.25000 448 THR A C 1
ATOM 3312 O O . THR A 1 448 ? 222.19000 208.18700 202.57500 1.000 121.96000 448 THR A O 1
ATOM 3316 N N . ASN A 1 449 ? 221.54300 210.27100 202.01800 1.000 103.83000 449 ASN A N 1
ATOM 3317 C CA . ASN A 1 449 ? 222.81900 210.90000 202.32200 1.000 96.64000 449 ASN A CA 1
ATOM 3318 C C . ASN A 1 449 ? 222.62800 211.96400 203.39300 1.000 101.75000 449 ASN A C 1
ATOM 3319 O O . ASN A 1 449 ? 221.58000 212.61100 203.46600 1.000 109.25000 449 ASN A O 1
ATOM 3324 N N . ALA A 1 450 ? 223.65000 212.14100 204.22800 1.000 98.69000 450 ALA A N 1
ATOM 3325 C CA . ALA A 1 450 ? 223.59000 213.10100 205.31900 1.000 93.15000 450 ALA A CA 1
ATOM 3326 C C . ALA A 1 450 ? 224.92800 213.80700 205.46700 1.000 94.29000 450 ALA A C 1
ATOM 3327 O O . ALA A 1 450 ? 225.98600 213.17900 205.36900 1.000 102.86000 450 ALA A O 1
ATOM 3329 N N . HIS A 1 451 ? 224.86500 215.11600 205.71000 1.000 87.54000 451 HIS A N 1
ATOM 3330 C CA . HIS A 1 451 ? 226.03500 215.95200 205.94100 1.000 86.72000 451 HIS A CA 1
ATOM 3331 C C . HIS A 1 451 ? 225.73100 216.88200 207.10400 1.000 91.80000 451 HIS A C 1
ATOM 3332 O O . HIS A 1 451 ? 224.69600 217.55200 207.10500 1.000 99.37000 451 HIS A O 1
ATOM 3339 N N . VAL A 1 452 ? 226.62600 216.92400 208.08800 1.000 84.86000 452 VAL A N 1
ATOM 3340 C CA . VAL A 1 452 ? 226.41800 217.68900 209.31200 1.000 79.06000 452 VAL A CA 1
ATOM 3341 C C . VAL A 1 452 ? 227.63000 218.57700 209.55200 1.000 86.76000 452 VAL A C 1
ATOM 3342 O O . VAL A 1 452 ? 228.77300 218.13800 209.38700 1.000 95.09000 452 VAL A O 1
ATOM 3346 N N . ILE A 1 453 ? 227.38000 219.82500 209.94200 1.000 87.15000 453 ILE A N 1
ATOM 3347 C CA . ILE A 1 453 ? 228.42700 220.80500 210.21300 1.000 82.52000 453 ILE A CA 1
ATOM 3348 C C . ILE A 1 453 ? 228.48900 221.05200 211.71400 1.000 90.46000 453 ILE A C 1
ATOM 3349 O O . ILE A 1 453 ? 227.46300 221.33500 212.34800 1.000 100.57000 453 ILE A O 1
ATOM 3354 N N . VAL A 1 454 ? 229.69300 220.95100 212.28000 1.000 88.65000 454 VAL A N 1
ATOM 3355 C CA . VAL A 1 454 ? 229.91300 221.15100 213.70400 1.000 93.55000 454 VAL A CA 1
ATOM 3356 C C . VAL A 1 454 ? 230.99100 222.20800 213.89700 1.000 97.37000 454 VAL A C 1
ATOM 3357 O O . VAL A 1 454 ? 231.85600 222.41700 213.04300 1.000 102.10000 454 VAL A O 1
ATOM 3361 N N . GLU A 1 455 ? 230.93200 222.86700 215.05100 1.000 98.24000 455 GLU A N 1
ATOM 3362 C CA . GLU A 1 455 ? 231.78500 224.00100 215.36500 1.000 101.17000 455 GLU A CA 1
ATOM 3363 C C . GLU A 1 455 ? 232.20900 223.90900 216.82500 1.000 109.89000 455 GLU A C 1
ATOM 3364 O O . GLU A 1 455 ? 231.52700 223.30200 217.65400 1.000 116.28000 455 GLU A O 1
ATOM 3370 N N . GLU A 1 456 ? 233.35500 224.51400 217.13000 1.000 105.55000 456 GLU A N 1
ATOM 3371 C CA . GLU A 1 456 ? 233.84500 224.54200 218.49900 1.000 106.68000 456 GLU A CA 1
ATOM 3372 C C . GLU A 1 456 ? 232.89900 225.33600 219.39300 1.000 119.06000 456 GLU A C 1
ATOM 3373 O O . GLU A 1 456 ? 232.21300 226.26000 218.94800 1.000 124.75000 456 GLU A O 1
ATOM 3379 N N . ALA A 1 457 ? 232.86200 224.95900 220.66700 1.000 118.29000 457 ALA A N 1
ATOM 3380 C CA . ALA A 1 457 ? 231.99900 225.62000 221.62700 1.000 121.01000 457 ALA A CA 1
ATOM 3381 C C . ALA A 1 457 ? 232.53800 227.00700 221.96800 1.000 132.95000 457 ALA A C 1
ATOM 3382 O O . ALA A 1 457 ? 233.72800 227.28200 221.79800 1.000 140.40000 457 ALA A O 1
ATOM 3384 N N . PRO A 1 458 ? 231.67300 227.90700 222.45300 1.000 131.92000 458 PRO A N 1
ATOM 3385 C CA . PRO A 1 458 ? 232.15900 229.21400 222.91600 1.000 139.68000 458 PRO A CA 1
ATOM 3386 C C . PRO A 1 458 ? 233.03900 229.09500 224.15000 1.000 161.66000 458 PRO A C 1
ATOM 3387 O O . PRO A 1 458 ? 233.26700 227.99100 224.65400 1.000 168.53000 458 PRO A O 1
ATOM 3391 N N . GLU A 1 459 ? 233.53300 230.22200 224.65300 1.000 169.24000 459 GLU A N 1
ATOM 3392 C CA . GLU A 1 459 ? 234.57300 230.23000 225.67300 1.000 185.04000 459 GLU A CA 1
ATOM 3393 C C . GLU A 1 459 ? 233.99700 230.53400 227.05000 1.000 194.40000 459 GLU A C 1
ATOM 3394 O O . GLU A 1 459 ? 233.22700 231.48600 227.21400 1.000 194.71000 459 GLU A O 1
ATOM 3400 N N . ARG A 1 460 ? 234.37700 229.72000 228.03100 1.000 201.16000 460 ARG A N 1
ATOM 3401 C CA . ARG A 1 460 ? 234.15100 230.00300 229.44100 1.000 214.31000 460 ARG A CA 1
ATOM 3402 C C . ARG A 1 460 ? 235.45800 230.50100 230.04800 1.000 229.11000 460 ARG A C 1
ATOM 3403 O O . ARG A 1 460 ? 236.54100 230.04000 229.67400 1.000 225.19000 460 ARG A O 1
ATOM 3411 N N . GLU A 1 461 ? 235.36100 231.46900 230.96000 1.000 243.71000 461 GLU A N 1
ATOM 3412 C CA . GLU A 1 461 ? 236.54900 232.24000 231.34700 1.000 260.75000 461 GLU A CA 1
ATOM 3413 C C . GLU A 1 461 ? 237.28300 231.64700 232.54800 1.000 272.58000 461 GLU A C 1
ATOM 3414 O O . GLU A 1 461 ? 238.40600 231.15500 232.41200 1.000 271.37000 461 GLU A O 1
ATOM 3420 N N . HIS A 1 462 ? 236.66100 231.68100 233.72800 1.000 281.81000 462 HIS A N 1
ATOM 3421 C CA . HIS A 1 462 ? 237.33200 231.19100 234.92900 1.000 289.49000 462 HIS A CA 1
ATOM 3422 C C . HIS A 1 462 ? 236.55300 230.10100 235.65200 1.000 292.80000 462 HIS A C 1
ATOM 3423 O O . HIS A 1 462 ? 237.05700 228.98100 235.78700 1.000 293.92000 462 HIS A O 1
ATOM 3430 N N . ARG A 1 463 ? 235.32300 230.38500 236.07600 1.000 290.12000 463 ARG A N 1
ATOM 3431 C CA . ARG A 1 463 ? 234.54700 229.52800 236.97600 1.000 292.37000 463 ARG A CA 1
ATOM 3432 C C . ARG A 1 463 ? 235.43600 228.89400 238.04900 1.000 297.92000 463 ARG A C 1
ATOM 3433 O O . ARG A 1 463 ? 235.50000 227.67500 238.21000 1.000 296.61000 463 ARG A O 1
ATOM 3441 N N . GLU A 1 464 ? 236.13100 229.75600 238.79400 1.000 299.09000 464 GLU A N 1
ATOM 3442 C CA . GLU A 1 464 ? 237.10100 229.32200 239.80100 1.000 296.46000 464 GLU A CA 1
ATOM 3443 C C . GLU A 1 464 ? 236.87100 230.11400 241.08700 1.000 288.33000 464 GLU A C 1
ATOM 3444 O O . GLU A 1 464 ? 237.24000 231.28900 241.17800 1.000 282.41000 464 GLU A O 1
ATOM 3450 N N . THR A 1 465 ? 236.23500 229.47700 242.06700 1.000 284.84000 465 THR A N 1
ATOM 3451 C CA . THR A 1 465 ? 236.03500 230.05500 243.39400 1.000 276.82000 465 THR A CA 1
ATOM 3452 C C . THR A 1 465 ? 236.22000 228.98000 244.46300 1.000 274.54000 465 THR A C 1
ATOM 3453 O O . THR A 1 465 ? 235.43900 228.87200 245.40900 1.000 267.00000 465 THR A O 1
ATOM 3457 N N . THR A 1 466 ? 237.26900 228.16900 244.31500 1.000 280.84000 466 THR A N 1
ATOM 3458 C CA . THR A 1 466 ? 237.44900 226.97300 245.13500 1.000 280.94000 466 THR A CA 1
ATOM 3459 C C . THR A 1 466 ? 237.49300 227.27600 246.62900 1.000 280.47000 466 THR A C 1
ATOM 3460 O O . THR A 1 466 ? 236.58000 226.88800 247.36600 1.000 282.65000 466 THR A O 1
ATOM 3464 N N . ALA A 1 467 ? 238.53200 227.98100 247.07600 1.000 276.07000 467 ALA A N 1
ATOM 3465 C CA . ALA A 1 467 ? 238.72100 228.32900 248.48500 1.000 265.46000 467 ALA A CA 1
ATOM 3466 C C . ALA A 1 467 ? 238.58100 227.09900 249.38600 1.000 258.38000 467 ALA A C 1
ATOM 3467 O O . ALA A 1 467 ? 237.70800 227.01800 250.25100 1.000 248.58000 467 ALA A O 1
ATOM 3469 N N . HIS A 1 468 ? 239.46900 226.13100 249.16600 1.000 262.61000 468 HIS A N 1
ATOM 3470 C CA . HIS A 1 468 ? 239.43300 224.86000 249.89200 1.000 248.92000 468 HIS A CA 1
ATOM 3471 C C . HIS A 1 468 ? 239.97600 225.07800 251.29900 1.000 234.00000 468 HIS A C 1
ATOM 3472 O O . HIS A 1 468 ? 241.17600 224.97100 251.55600 1.000 231.93000 468 HIS A O 1
ATOM 3479 N N . ASP A 1 469 ? 239.07400 225.38500 252.22600 1.000 224.45000 469 ASP A N 1
ATOM 3480 C CA . ASP A 1 469 ? 239.43800 225.62100 253.61400 1.000 207.46000 469 ASP A CA 1
ATOM 3481 C C . ASP A 1 469 ? 239.34300 224.31400 254.40000 1.000 191.78000 469 ASP A C 1
ATOM 3482 O O . ASP A 1 469 ? 239.21300 223.22600 253.83200 1.000 188.96000 469 ASP A O 1
ATOM 3487 N N . GLY A 1 470 ? 239.41000 224.41100 255.72500 1.000 181.47000 470 GLY A N 1
ATOM 3488 C CA . GLY A 1 470 ? 239.32700 223.24200 256.57800 1.000 169.09000 470 GLY A CA 1
ATOM 3489 C C . GLY A 1 470 ? 237.91700 222.94600 257.04300 1.000 161.57000 470 GLY A C 1
ATOM 3490 O O . GLY A 1 470 ? 237.71800 222.22600 258.02600 1.000 150.33000 470 GLY A O 1
ATOM 3491 N N . ARG A 1 471 ? 236.93000 223.50300 256.34700 1.000 164.92000 471 ARG A N 1
ATOM 3492 C CA . ARG A 1 471 ? 235.54100 223.28800 256.71200 1.000 149.38000 471 ARG A CA 1
ATOM 3493 C C . ARG A 1 471 ? 235.16100 221.81900 256.52900 1.000 140.23000 471 ARG A C 1
ATOM 3494 O O . ARG A 1 471 ? 235.68700 221.13900 255.64500 1.000 143.77000 471 ARG A O 1
ATOM 3502 N N . PRO A 1 472 ? 234.25900 221.30400 257.36300 1.000 129.57000 472 PRO A N 1
ATOM 3503 C CA . PRO A 1 472 ? 233.80700 219.91900 257.19000 1.000 125.77000 472 PRO A CA 1
ATOM 3504 C C . PRO A 1 472 ? 233.10600 219.73200 255.85300 1.000 127.71000 472 PRO A C 1
ATOM 3505 O O . PRO A 1 472 ? 232.41800 220.62600 255.35900 1.000 129.83000 472 PRO A O 1
ATOM 3509 N N . VAL A 1 473 ? 233.29200 218.55300 255.26800 1.000 125.63000 473 VAL A N 1
ATOM 3510 C CA . VAL A 1 473 ? 232.70200 218.22300 253.97400 1.000 105.45000 473 VAL A CA 1
ATOM 3511 C C . VAL A 1 473 ? 232.01200 216.86800 254.06800 1.000 110.30000 473 VAL A C 1
ATOM 3512 O O . VAL A 1 473 ? 232.62600 215.88700 254.51400 1.000 125.51000 473 VAL A O 1
ATOM 3516 N N . PRO A 1 474 ? 230.73900 216.76900 253.68400 1.000 103.07000 474 PRO A N 1
ATOM 3517 C CA . PRO A 1 474 ? 230.06600 215.46800 253.65200 1.000 105.71000 474 PRO A CA 1
ATOM 3518 C C . PRO A 1 474 ? 230.12600 214.81700 252.27900 1.000 106.99000 474 PRO A C 1
ATOM 3519 O O . PRO A 1 474 ? 229.97600 215.46600 251.24200 1.000 114.18000 474 PRO A O 1
ATOM 3523 N N . LEU A 1 475 ? 230.34300 213.50500 252.28100 1.000 103.94000 475 LEU A N 1
ATOM 3524 C CA . LEU A 1 475 ? 230.34100 212.69400 251.07200 1.000 97.27000 475 LEU A CA 1
ATOM 3525 C C . LEU A 1 475 ? 229.24900 211.64700 251.21300 1.000 106.38000 475 LEU A C 1
ATOM 3526 O O . LEU A 1 475 ? 229.27100 210.84800 252.15700 1.000 113.63000 475 LEU A O 1
ATOM 3531 N N . VAL A 1 476 ? 228.30200 211.65100 250.28100 1.000 105.34000 476 VAL A N 1
ATOM 3532 C CA . VAL A 1 476 ? 227.15400 210.75400 250.31200 1.000 101.04000 476 VAL A CA 1
ATOM 3533 C C . VAL A 1 476 ? 227.21700 209.86300 249.08100 1.000 103.10000 476 VAL A C 1
ATOM 3534 O O . VAL A 1 476 ? 227.27600 210.36200 247.95100 1.000 111.62000 476 VAL A O 1
ATOM 3538 N N . VAL A 1 477 ? 227.19900 208.55200 249.29900 1.000 95.20000 477 VAL A N 1
ATOM 3539 C CA . VAL A 1 477 ? 227.18700 207.57900 248.21600 1.000 90.10000 477 VAL A CA 1
ATOM 3540 C C . VAL A 1 477 ? 225.91500 206.75400 248.33200 1.000 96.15000 477 VAL A C 1
ATOM 3541 O O . VAL A 1 477 ? 225.38000 206.55100 249.42600 1.000 107.72000 477 VAL A O 1
ATOM 3545 N N . SER A 1 478 ? 225.42700 206.28300 247.18800 1.000 97.71000 478 SER A N 1
ATOM 3546 C CA . SER A 1 478 ? 224.16800 205.55800 247.15300 1.000 98.44000 478 SER A CA 1
ATOM 3547 C C . SER A 1 478 ? 224.18400 204.56700 246.00100 1.000 101.24000 478 SER A C 1
ATOM 3548 O O . SER A 1 478 ? 224.84100 204.78700 244.98100 1.000 115.53000 478 SER A O 1
ATOM 3551 N N . ALA A 1 479 ? 223.44800 203.47300 246.17700 1.000 93.84000 479 ALA A N 1
ATOM 3552 C CA . ALA A 1 479 ? 223.35400 202.43700 245.15700 1.000 93.48000 479 ALA A CA 1
ATOM 3553 C C . ALA A 1 479 ? 222.14500 201.56200 245.45200 1.000 104.53000 479 ALA A C 1
ATOM 3554 O O . ALA A 1 479 ? 221.53300 201.65000 246.51900 1.000 113.56000 479 ALA A O 1
ATOM 3556 N N . ARG A 1 480 ? 221.81000 200.71400 244.48400 1.000 105.19000 480 ARG A N 1
ATOM 3557 C CA . ARG A 1 480 ? 220.67100 199.81300 244.58700 1.000 105.11000 480 ARG A CA 1
ATOM 3558 C C . ARG A 1 480 ? 221.03800 198.44200 245.13600 1.000 110.75000 480 ARG A C 1
ATOM 3559 O O . ARG A 1 480 ? 220.15200 197.59500 245.28600 1.000 111.45000 480 ARG A O 1
ATOM 3567 N N . SER A 1 481 ? 222.31200 198.19800 245.43400 1.000 111.71000 481 SER A N 1
ATOM 3568 C CA . SER A 1 481 ? 222.73500 196.91300 245.97000 1.000 109.90000 481 SER A CA 1
ATOM 3569 C C . SER A 1 481 ? 223.96000 197.11900 246.84600 1.000 116.95000 481 SER A C 1
ATOM 3570 O O . SER A 1 481 ? 224.69000 198.10300 246.70500 1.000 126.84000 481 SER A O 1
ATOM 3573 N N . THR A 1 482 ? 224.17500 196.17100 247.76000 1.000 112.22000 482 THR A N 1
ATOM 3574 C CA . THR A 1 482 ? 225.32200 196.25800 248.65800 1.000 118.36000 482 THR A CA 1
ATOM 3575 C C . THR A 1 482 ? 226.63400 196.18400 247.88900 1.000 126.35000 482 THR A C 1
ATOM 3576 O O . THR A 1 482 ? 227.56100 196.96200 248.14900 1.000 128.71000 482 THR A O 1
ATOM 3580 N N . ALA A 1 483 ? 226.73300 195.25400 246.93700 1.000 118.45000 483 ALA A N 1
ATOM 3581 C CA . ALA A 1 483 ? 227.93600 195.16700 246.11500 1.000 116.21000 483 ALA A CA 1
ATOM 3582 C C . ALA A 1 483 ? 228.12100 196.42700 245.28200 1.000 118.27000 483 ALA A C 1
ATOM 3583 O O . ALA A 1 483 ? 229.24500 196.92100 245.12700 1.000 123.64000 483 ALA A O 1
ATOM 3585 N N . ALA A 1 484 ? 227.02800 196.96000 244.73400 1.000 107.89000 484 ALA A N 1
ATOM 3586 C CA . ALA A 1 484 ? 227.11200 198.20400 243.97800 1.000 105.94000 484 ALA A CA 1
ATOM 3587 C C . ALA A 1 484 ? 227.55700 199.35800 244.86500 1.000 113.67000 484 ALA A C 1
ATOM 3588 O O . ALA A 1 484 ? 228.36000 200.19900 244.44500 1.000 119.57000 484 ALA A O 1
ATOM 3590 N N . LEU A 1 485 ? 227.04200 199.42000 246.09500 1.000 108.13000 485 LEU A N 1
ATOM 3591 C CA . LEU A 1 485 ? 227.46700 200.46500 247.02200 1.000 99.79000 485 LEU A CA 1
ATOM 3592 C C . LEU A 1 485 ? 228.94900 200.34200 247.34500 1.000 107.49000 485 LEU A C 1
ATOM 3593 O O . LEU A 1 485 ? 229.66600 201.34900 247.40700 1.000 118.02000 485 LEU A O 1
ATOM 3598 N N A ARG A 1 486 ? 229.42500 199.11300 247.56200 0.490 107.97000 486 ARG A N 1
ATOM 3599 N N B ARG A 1 486 ? 229.43000 199.11600 247.55600 0.510 108.45000 486 ARG A N 1
ATOM 3600 C CA A ARG A 1 486 ? 230.84200 198.90000 247.83100 0.490 110.14000 486 ARG A CA 1
ATOM 3601 C CA B ARG A 1 486 ? 230.84800 198.92200 247.83700 0.510 109.78000 486 ARG A CA 1
ATOM 3602 C C A ARG A 1 486 ? 231.69800 199.33400 246.64800 0.490 112.68000 486 ARG A C 1
ATOM 3603 C C B ARG A 1 486 ? 231.70700 199.33000 246.64700 0.510 112.76000 486 ARG A C 1
ATOM 3604 O O A ARG A 1 486 ? 232.74100 199.97500 246.82500 0.490 113.99000 486 ARG A O 1
ATOM 3605 O O B ARG A 1 486 ? 232.75900 199.95900 246.81600 0.510 113.97000 486 ARG A O 1
ATOM 3620 N N . ALA A 1 487 ? 231.27400 198.98600 245.43200 1.000 110.69000 487 ALA A N 1
ATOM 3621 C CA . ALA A 1 487 ? 232.02100 199.38400 244.24300 1.000 107.79000 487 ALA A CA 1
ATOM 3622 C C . ALA A 1 487 ? 232.04100 200.89900 244.08500 1.000 111.92000 487 ALA A C 1
ATOM 3623 O O . ALA A 1 487 ? 233.06700 201.47700 243.71200 1.000 120.93000 487 ALA A O 1
ATOM 3625 N N . GLN A 1 488 ? 230.91100 201.55700 244.35600 1.000 105.48000 488 GLN A N 1
ATOM 3626 C CA . GLN A 1 488 ? 230.86400 203.01500 244.28600 1.000 102.20000 488 GLN A CA 1
ATOM 3627 C C . GLN A 1 488 ? 231.80500 203.64600 245.30400 1.000 110.75000 488 GLN A C 1
ATOM 3628 O O . GLN A 1 488 ? 232.51500 204.61100 244.99300 1.000 120.11000 488 GLN A O 1
ATOM 3634 N N . ALA A 1 489 ? 231.82300 203.11400 246.52800 1.000 108.47000 489 ALA A N 1
ATOM 3635 C CA . ALA A 1 489 ? 232.73200 203.63500 247.54300 1.000 101.90000 489 ALA A CA 1
ATOM 3636 C C . ALA A 1 489 ? 234.18400 203.44600 247.12800 1.000 106.38000 489 ALA A C 1
ATOM 3637 O O . ALA A 1 489 ? 235.01200 204.34600 247.30900 1.000 111.57000 489 ALA A O 1
ATOM 3639 N N . ALA A 1 490 ? 234.51000 202.28000 246.56400 1.000 105.68000 490 ALA A N 1
ATOM 3640 C CA . ALA A 1 490 ? 235.87300 202.04500 246.09700 1.000 110.65000 490 ALA A CA 1
ATOM 3641 C C . ALA A 1 490 ? 236.24800 203.01100 244.98000 1.000 117.47000 490 ALA A C 1
ATOM 3642 O O . ALA A 1 490 ? 237.36800 203.53700 244.95400 1.000 124.92000 490 ALA A O 1
ATOM 3644 N N . GLN A 1 491 ? 235.32400 203.25700 244.04900 1.000 117.57000 491 GLN A N 1
ATOM 3645 C CA . GLN A 1 491 ? 235.59100 204.19800 242.96600 1.000 111.06000 491 GLN A CA 1
ATOM 3646 C C . GLN A 1 491 ? 235.85000 205.59800 243.50100 1.000 114.05000 491 GLN A C 1
ATOM 3647 O O . GLN A 1 491 ? 236.78300 206.27900 243.05800 1.000 119.98000 491 GLN A O 1
ATOM 3653 N N . ILE A 1 492 ? 235.03100 206.05000 244.45300 1.000 110.00000 492 ILE A N 1
ATOM 3654 C CA . ILE A 1 492 ? 235.21100 207.39400 244.99100 1.000 105.13000 492 ILE A CA 1
ATOM 3655 C C . ILE A 1 492 ? 236.52000 207.48800 245.76600 1.000 115.88000 492 ILE A C 1
ATOM 3656 O O . ILE A 1 492 ? 237.21600 208.51000 245.71100 1.000 126.82000 492 ILE A O 1
ATOM 3661 N N . ALA A 1 493 ? 236.88400 206.42900 246.49300 1.000 114.58000 493 ALA A N 1
ATOM 3662 C CA . ALA A 1 493 ? 238.16100 206.43000 247.19900 1.000 111.34000 493 ALA A CA 1
ATOM 3663 C C . ALA A 1 493 ? 239.32900 206.51500 246.22500 1.000 119.61000 493 ALA A C 1
ATOM 3664 O O . ALA A 1 493 ? 240.28100 207.27400 246.44700 1.000 124.69000 493 ALA A O 1
ATOM 3666 N N . GLU A 1 494 ? 239.26900 205.74900 245.13200 1.000 121.92000 494 GLU A N 1
ATOM 3667 C CA . GLU A 1 494 ? 240.32700 205.81400 244.12900 1.000 126.23000 494 GLU A CA 1
ATOM 3668 C C . GLU A 1 494 ? 240.40800 207.20100 243.50700 1.000 120.19000 494 GLU A C 1
ATOM 3669 O O . GLU A 1 494 ? 241.50500 207.71700 243.26300 1.000 122.92000 494 GLU A O 1
ATOM 3675 N N . LEU A 1 495 ? 239.25600 207.81500 243.23500 1.000 118.29000 495 LEU A N 1
ATOM 3676 C CA . LEU A 1 495 ? 239.25200 209.16300 242.67800 1.000 117.43000 495 LEU A CA 1
ATOM 3677 C C . LEU A 1 495 ? 239.87300 210.16300 243.64400 1.000 118.69000 495 LEU A C 1
ATOM 3678 O O . LEU A 1 495 ? 240.63600 211.04400 243.23300 1.000 125.74000 495 LEU A O 1
ATOM 3683 N N . LEU A 1 496 ? 239.56000 210.04200 244.93600 1.000 121.82000 496 LEU A N 1
ATOM 3684 C CA . LEU A 1 496 ? 240.08100 210.99500 245.91000 1.000 119.00000 496 LEU A CA 1
ATOM 3685 C C . LEU A 1 496 ? 241.56400 210.78600 246.17900 1.000 129.76000 496 LEU A C 1
ATOM 3686 O O . LEU A 1 496 ? 242.26100 211.73600 246.54900 1.000 134.75000 496 LEU A O 1
ATOM 3691 N N . GLU A 1 497 ? 242.06500 209.55900 246.00800 1.000 138.27000 497 GLU A N 1
ATOM 3692 C CA . GLU A 1 497 ? 243.47200 209.29900 246.30200 1.000 141.70000 497 GLU A CA 1
ATOM 3693 C C . GLU A 1 497 ? 244.40200 210.09200 245.39300 1.000 142.46000 497 GLU A C 1
ATOM 3694 O O . GLU A 1 497 ? 245.52700 210.41600 245.79000 1.000 139.12000 497 GLU A O 1
ATOM 3700 N N . ARG A 1 498 ? 243.96300 210.40900 244.17900 1.000 145.05000 498 ARG A N 1
ATOM 3701 C CA . ARG A 1 498 ? 244.78300 211.21500 243.28800 1.000 151.72000 498 ARG A CA 1
ATOM 3702 C C . ARG A 1 498 ? 244.92500 212.63100 243.84400 1.000 169.82000 498 ARG A C 1
ATOM 3703 O O . ARG A 1 498 ? 243.94900 213.20800 244.33300 1.000 169.77000 498 ARG A O 1
ATOM 3711 N N . PRO A 1 499 ? 246.12900 213.22000 243.78600 1.000 176.91000 499 PRO A N 1
ATOM 3712 C CA . PRO A 1 499 ? 246.36500 214.55200 244.35300 1.000 171.90000 499 PRO A CA 1
ATOM 3713 C C . PRO A 1 499 ? 246.04800 215.69000 243.38400 1.000 168.65000 499 PRO A C 1
ATOM 3714 O O . PRO A 1 499 ? 246.86200 216.59400 243.16600 1.000 164.89000 499 PRO A O 1
ATOM 3718 N N . ASP A 1 500 ? 244.85700 215.65000 242.78500 1.000 171.37000 500 ASP A N 1
ATOM 3719 C CA . ASP A 1 500 ? 244.43400 216.72200 241.89300 1.000 170.23000 500 ASP A CA 1
ATOM 3720 C C . ASP A 1 500 ? 242.94600 217.03300 242.00500 1.000 172.71000 500 ASP A C 1
ATOM 3721 O O . ASP A 1 500 ? 242.42100 217.77200 241.16300 1.000 172.47000 500 ASP A O 1
ATOM 3726 N N . ALA A 1 501 ? 242.25100 216.49800 243.00500 1.000 165.63000 501 ALA A N 1
ATOM 3727 C CA . ALA A 1 501 ? 240.82800 216.74100 243.19000 1.000 150.74000 501 ALA A CA 1
ATOM 3728 C C . ALA A 1 501 ? 240.58000 217.27300 244.59200 1.000 153.79000 501 ALA A C 1
ATOM 3729 O O . ALA A 1 501 ? 241.15400 216.77400 245.56400 1.000 158.85000 501 ALA A O 1
ATOM 3731 N N . ASP A 1 502 ? 239.72500 218.28500 244.69100 1.000 153.95000 502 ASP A N 1
ATOM 3732 C CA . ASP A 1 502 ? 239.39500 218.89000 245.97200 1.000 150.17000 502 ASP A CA 1
ATOM 3733 C C . ASP A 1 502 ? 238.18300 218.20500 246.59000 1.000 141.32000 502 ASP A C 1
ATOM 3734 O O . ASP A 1 502 ? 237.31900 217.67300 245.89000 1.000 142.22000 502 ASP A O 1
ATOM 3739 N N . LEU A 1 503 ? 238.13400 218.22200 247.92400 1.000 128.99000 503 LEU A N 1
ATOM 3740 C CA . LEU A 1 503 ? 237.03000 217.58500 248.63400 1.000 123.37000 503 LEU A CA 1
ATOM 3741 C C . LEU A 1 503 ? 235.70300 218.27400 248.34000 1.000 127.67000 503 LEU A C 1
ATOM 3742 O O . LEU A 1 503 ? 234.67200 217.60700 248.19700 1.000 133.44000 503 LEU A O 1
ATOM 3747 N N . ALA A 1 504 ? 235.70700 219.60600 248.25900 1.000 122.59000 504 ALA A N 1
ATOM 3748 C CA . ALA A 1 504 ? 234.46300 220.33600 248.04300 1.000 114.28000 504 ALA A CA 1
ATOM 3749 C C . ALA A 1 504 ? 233.83500 219.98000 246.70200 1.000 115.88000 504 ALA A C 1
ATOM 3750 O O . ALA A 1 504 ? 232.61600 219.79200 246.60900 1.000 119.19000 504 ALA A O 1
ATOM 3752 N N . GLY A 1 505 ? 234.65100 219.88600 245.65100 1.000 116.69000 505 GLY A N 1
ATOM 3753 C CA . GLY A 1 505 ? 234.11600 219.53800 244.34600 1.000 119.87000 505 GLY A CA 1
ATOM 3754 C C . GLY A 1 505 ? 233.50600 218.15100 244.31500 1.000 115.66000 505 GLY A C 1
ATOM 3755 O O . GLY A 1 505 ? 232.41300 217.95600 243.77700 1.000 121.54000 505 GLY A O 1
ATOM 3756 N N . VAL A 1 506 ? 234.19900 217.17200 244.89900 1.000 111.88000 506 VAL A N 1
ATOM 3757 C CA . VAL A 1 506 ? 233.67500 215.81000 244.93900 1.000 108.94000 506 VAL A CA 1
ATOM 3758 C C . VAL A 1 506 ? 232.38500 215.75800 245.74500 1.000 108.99000 506 VAL A C 1
ATOM 3759 O O . VAL A 1 506 ? 231.41400 215.10200 245.34900 1.000 112.59000 506 VAL A O 1
ATOM 3763 N N . GLY A 1 507 ? 232.35300 216.44800 246.88600 1.000 107.84000 507 GLY A N 1
ATOM 3764 C CA . GLY A 1 507 ? 231.14600 216.46000 247.69400 1.000 103.04000 507 GLY A CA 1
ATOM 3765 C C . GLY A 1 507 ? 229.96600 217.07700 246.97200 1.000 104.92000 507 GLY A C 1
ATOM 3766 O O . GLY A 1 507 ? 228.85900 216.53200 246.99500 1.000 110.02000 507 GLY A O 1
ATOM 3767 N N . LEU A 1 508 ? 230.18500 218.21600 246.31200 1.000 106.63000 508 LEU A N 1
ATOM 3768 C CA . LEU A 1 508 ? 229.10000 218.86000 245.58000 1.000 113.14000 508 LEU A CA 1
ATOM 3769 C C . LEU A 1 508 ? 228.62900 217.99500 244.41800 1.000 113.85000 508 LEU A C 1
ATOM 3770 O O . LEU A 1 508 ? 227.42300 217.88900 244.16200 1.000 118.29000 508 LEU A O 1
ATOM 3775 N N . GLY A 1 509 ? 229.56500 217.36900 243.70100 1.000 109.36000 509 GLY A N 1
ATOM 3776 C CA . GLY A 1 509 ? 229.17800 216.49500 242.60700 1.000 104.00000 509 GLY A CA 1
ATOM 3777 C C . GLY A 1 509 ? 228.37200 215.30000 243.07300 1.000 106.61000 509 GLY A C 1
ATOM 3778 O O . GLY A 1 509 ? 227.39200 214.91200 242.43400 1.000 116.59000 509 GLY A O 1
ATOM 3779 N N . LEU A 1 510 ? 228.77300 214.69800 244.19400 1.000 110.80000 510 LEU A N 1
ATOM 3780 C CA . LEU A 1 510 ? 228.00600 213.58500 244.74100 1.000 108.58000 510 LEU A CA 1
ATOM 3781 C C . LEU A 1 510 ? 226.63100 214.03900 245.21100 1.000 114.23000 510 LEU A C 1
ATOM 3782 O O . LEU A 1 510 ? 225.64300 213.31600 245.04500 1.000 120.63000 510 LEU A O 1
ATOM 3787 N N . ALA A 1 511 ? 226.54800 215.23100 245.80200 1.000 112.25000 511 ALA A N 1
ATOM 3788 C CA . ALA A 1 511 ? 225.28900 215.68000 246.38200 1.000 110.64000 511 ALA A CA 1
ATOM 3789 C C . ALA A 1 511 ? 224.27600 216.09700 245.32300 1.000 121.70000 511 ALA A C 1
ATOM 3790 O O . ALA A 1 511 ? 223.08600 215.79000 245.45100 1.000 133.80000 511 ALA A O 1
ATOM 3792 N N . THR A 1 512 ? 224.71400 216.79300 244.27200 1.000 120.81000 512 THR A N 1
ATOM 3793 C CA . THR A 1 512 ? 223.78100 217.44600 243.36400 1.000 119.79000 512 THR A CA 1
ATOM 3794 C C . THR A 1 512 ? 223.71400 216.83700 241.96900 1.000 120.09000 512 THR A C 1
ATOM 3795 O O . THR A 1 512 ? 222.81100 217.19700 241.20700 1.000 131.43000 512 THR A O 1
ATOM 3799 N N . THR A 1 513 ? 224.62600 215.93600 241.60600 1.000 115.12000 513 THR A N 1
ATOM 3800 C CA . THR A 1 513 ? 224.64700 215.39100 240.25600 1.000 112.00000 513 THR A CA 1
ATOM 3801 C C . THR A 1 513 ? 224.29700 213.91500 240.16300 1.000 112.28000 513 THR A C 1
ATOM 3802 O O . THR A 1 513 ? 223.95200 213.45500 239.07000 1.000 113.81000 513 THR A O 1
ATOM 3806 N N . ARG A 1 514 ? 224.37600 213.16400 241.25300 1.000 110.53000 514 ARG A N 1
ATOM 3807 C CA . ARG A 1 514 ? 224.04500 211.74800 241.24500 1.000 101.16000 514 ARG A CA 1
ATOM 3808 C C . ARG A 1 514 ? 222.66500 211.51600 241.84700 1.000 109.93000 514 ARG A C 1
ATOM 3809 O O . ARG A 1 514 ? 222.12300 212.35900 242.56600 1.000 119.24000 514 ARG A O 1
ATOM 3817 N N . ALA A 1 515 ? 222.09800 210.35300 241.54100 1.000 103.14000 515 ALA A N 1
ATOM 3818 C CA . ALA A 1 515 ? 220.77600 209.99700 242.02900 1.000 103.28000 515 ALA A CA 1
ATOM 3819 C C . ALA A 1 515 ? 220.84900 209.57200 243.49400 1.000 115.79000 515 ALA A C 1
ATOM 3820 O O . ALA A 1 515 ? 221.90900 209.59200 244.12500 1.000 126.38000 515 ALA A O 1
ATOM 3822 N N . ARG A 1 516 ? 219.70300 209.17700 244.04400 1.000 115.05000 516 ARG A N 1
ATOM 3823 C CA . ARG A 1 516 ? 219.59700 208.76600 245.44300 1.000 117.51000 516 ARG A CA 1
ATOM 3824 C C . ARG A 1 516 ? 218.81900 207.45500 245.49600 1.000 117.44000 516 ARG A C 1
ATOM 3825 O O . ARG A 1 516 ? 217.58500 207.45500 245.49100 1.000 121.27000 516 ARG A O 1
ATOM 3833 N N . HIS A 1 517 ? 219.54500 206.34300 245.55300 1.000 110.46000 517 HIS A N 1
ATOM 3834 C CA . HIS A 1 517 ? 218.95500 205.01500 245.51200 1.000 110.29000 517 HIS A CA 1
ATOM 3835 C C . HIS A 1 517 ? 218.67100 204.52400 246.93200 1.000 116.77000 517 HIS A C 1
ATOM 3836 O O . HIS A 1 517 ? 218.69100 205.29400 247.89600 1.000 117.98000 517 HIS A O 1
ATOM 3843 N N . GLU A 1 518 ? 218.39600 203.22600 247.07100 1.000 119.34000 518 GLU A N 1
ATOM 3844 C CA . GLU A 1 518 ? 217.95700 202.68600 248.35400 1.000 115.03000 518 GLU A CA 1
ATOM 3845 C C . GLU A 1 518 ? 219.09900 202.64000 249.36400 1.000 114.96000 518 GLU A C 1
ATOM 3846 O O . GLU A 1 518 ? 219.04000 203.28800 250.41400 1.000 124.73000 518 GLU A O 1
ATOM 3852 N N . HIS A 1 519 ? 220.15000 201.88000 249.06700 1.000 102.86000 519 HIS A N 1
ATOM 3853 C CA . HIS A 1 519 ? 221.25500 201.74900 250.00800 1.000 103.28000 519 HIS A CA 1
ATOM 3854 C C . HIS A 1 519 ? 222.09900 203.01500 249.99800 1.000 104.48000 519 HIS A C 1
ATOM 3855 O O . HIS A 1 519 ? 222.55900 203.45500 248.94000 1.000 108.88000 519 HIS A O 1
ATOM 3862 N N . ARG A 1 520 ? 222.31000 203.60300 251.17600 1.000 99.27000 520 ARG A N 1
ATOM 3863 C CA . ARG A 1 520 ? 223.00300 204.87600 251.29000 1.000 93.11000 520 ARG A CA 1
ATOM 3864 C C . ARG A 1 520 ? 224.08600 204.79600 252.35500 1.000 95.10000 520 ARG A C 1
ATOM 3865 O O . ARG A 1 520 ? 223.98100 204.03400 253.32000 1.000 105.81000 520 ARG A O 1
ATOM 3873 N N . ALA A 1 521 ? 225.13200 205.59600 252.16300 1.000 99.31000 521 ALA A N 1
ATOM 3874 C CA . ALA A 1 521 ? 226.20800 205.71800 253.13400 1.000 93.29000 521 ALA A CA 1
ATOM 3875 C C . ALA A 1 521 ? 226.74300 207.14000 253.08500 1.000 99.08000 521 ALA A C 1
ATOM 3876 O O . ALA A 1 521 ? 226.65800 207.81500 252.05500 1.000 104.33000 521 ALA A O 1
ATOM 3878 N N . ALA A 1 522 ? 227.29500 207.59100 254.20800 1.000 96.93000 522 ALA A N 1
ATOM 3879 C CA . ALA A 1 522 ? 227.77100 208.96200 254.31400 1.000 89.85000 522 ALA A CA 1
ATOM 3880 C C . ALA A 1 522 ? 228.98900 209.02700 255.22300 1.000 93.95000 522 ALA A C 1
ATOM 3881 O O . ALA A 1 522 ? 229.05600 208.34100 256.25000 1.000 106.63000 522 ALA A O 1
ATOM 3883 N N . VAL A 1 523 ? 229.94900 209.86200 254.82600 1.000 94.17000 523 VAL A N 1
ATOM 3884 C CA . VAL A 1 523 ? 231.17500 210.10000 255.57800 1.000 94.54000 523 VAL A CA 1
ATOM 3885 C C . VAL A 1 523 ? 231.40900 211.60200 255.65200 1.000 103.10000 523 VAL A C 1
ATOM 3886 O O . VAL A 1 523 ? 231.46400 212.27600 254.61900 1.000 110.86000 523 VAL A O 1
ATOM 3890 N N . VAL A 1 524 ? 231.56000 212.12400 256.86300 1.000 106.34000 524 VAL A N 1
ATOM 3891 C CA . VAL A 1 524 ? 231.83900 213.53900 257.07500 1.000 109.34000 524 VAL A CA 1
ATOM 3892 C C . VAL A 1 524 ? 233.31900 213.66800 257.40300 1.000 114.67000 524 VAL A C 1
ATOM 3893 O O . VAL A 1 524 ? 233.78000 213.17000 258.43500 1.000 129.21000 524 VAL A O 1
ATOM 3897 N N . ALA A 1 525 ? 234.07300 214.33500 256.53200 1.000 108.57000 525 ALA A N 1
ATOM 3898 C CA . ALA A 1 525 ? 235.51500 214.42600 256.69500 1.000 109.63000 525 ALA A CA 1
ATOM 3899 C C . ALA A 1 525 ? 235.98300 215.84300 256.41300 1.000 115.43000 525 ALA A C 1
ATOM 3900 O O . ALA A 1 525 ? 235.36500 216.57600 255.63900 1.000 125.17000 525 ALA A O 1
ATOM 3902 N N . SER A 1 526 ? 237.09500 216.21800 257.04800 1.000 120.92000 526 SER A N 1
ATOM 3903 C CA . SER A 1 526 ? 237.71000 217.51900 256.83500 1.000 124.25000 526 SER A CA 1
ATOM 3904 C C . SER A 1 526 ? 239.02600 217.45200 256.07600 1.000 127.45000 526 SER A C 1
ATOM 3905 O O . SER A 1 526 ? 239.47200 218.48000 255.55900 1.000 128.93000 526 SER A O 1
ATOM 3908 N N . THR A 1 527 ? 239.65100 216.28100 255.99700 1.000 134.59000 527 THR A N 1
ATOM 3909 C CA . THR A 1 527 ? 240.90200 216.10100 255.27900 1.000 134.79000 527 THR A CA 1
ATOM 3910 C C . THR A 1 527 ? 240.75300 214.95500 254.28900 1.000 132.46000 527 THR A C 1
ATOM 3911 O O . THR A 1 527 ? 239.90300 214.07600 254.44700 1.000 137.25000 527 THR A O 1
ATOM 3915 N N . ARG A 1 528 ? 241.60000 214.97800 253.25800 1.000 123.52000 528 ARG A N 1
ATOM 3916 C CA . ARG A 1 528 ? 241.52900 213.95500 252.22000 1.000 119.09000 528 ARG A CA 1
ATOM 3917 C C . ARG A 1 528 ? 241.82300 212.57000 252.78200 1.000 127.61000 528 ARG A C 1
ATOM 3918 O O . ARG A 1 528 ? 241.16800 211.58900 252.40700 1.000 131.80000 528 ARG A O 1
ATOM 3926 N N . GLU A 1 529 ? 242.80800 212.46800 253.67700 1.000 133.01000 529 GLU A N 1
ATOM 3927 C CA . GLU A 1 529 ? 243.15700 211.17100 254.24800 1.000 138.91000 529 GLU A CA 1
ATOM 3928 C C . GLU A 1 529 ? 242.00100 210.58800 255.04900 1.000 137.50000 529 GLU A C 1
ATOM 3929 O O . GLU A 1 529 ? 241.73400 209.38400 254.97900 1.000 137.86000 529 GLU A O 1
ATOM 3935 N N . GLU A 1 530 ? 241.30800 211.42700 255.82300 1.000 133.51000 530 GLU A N 1
ATOM 3936 C CA . GLU A 1 530 ? 240.17300 210.94400 256.60300 1.000 134.49000 530 GLU A CA 1
ATOM 3937 C C . GLU A 1 530 ? 239.06300 210.42100 255.70000 1.000 129.04000 530 GLU A C 1
ATOM 3938 O O . GLU A 1 530 ? 238.49000 209.35600 255.96000 1.000 130.56000 530 GLU A O 1
ATOM 3944 N N . ALA A 1 531 ? 238.75000 211.15600 254.63100 1.000 119.54000 531 ALA A N 1
ATOM 3945 C CA . ALA A 1 531 ? 237.71800 210.70700 253.70300 1.000 112.14000 531 ALA A CA 1
ATOM 3946 C C . ALA A 1 531 ? 238.11700 209.40700 253.01900 1.000 118.63000 531 ALA A C 1
ATOM 3947 O O . ALA A 1 531 ? 237.28900 208.50400 252.85300 1.000 122.40000 531 ALA A O 1
ATOM 3949 N N . VAL A 1 532 ? 239.38400 209.29500 252.61300 1.000 120.84000 532 VAL A N 1
ATOM 3950 C CA . VAL A 1 532 ? 239.84800 208.07300 251.96400 1.000 118.95000 532 VAL A CA 1
ATOM 3951 C C . VAL A 1 532 ? 239.74800 206.89200 252.92000 1.000 120.62000 532 VAL A C 1
ATOM 3952 O O . VAL A 1 532 ? 239.30000 205.80400 252.54000 1.000 125.17000 532 VAL A O 1
ATOM 3956 N N . ARG A 1 533 ? 240.15800 207.08800 254.17600 1.000 119.12000 533 ARG A N 1
ATOM 3957 C CA . ARG A 1 533 ? 240.07500 206.01000 255.15500 1.000 116.21000 533 ARG A CA 1
ATOM 3958 C C . ARG A 1 533 ? 238.62900 205.60100 255.40400 1.000 121.03000 533 ARG A C 1
ATOM 3959 O O . ARG A 1 533 ? 238.32200 204.40600 255.49500 1.000 126.31000 533 ARG A O 1
ATOM 3967 N N . GLY A 1 534 ? 237.72400 206.57600 255.50500 1.000 117.83000 534 GLY A N 1
ATOM 3968 C CA . GLY A 1 534 ? 236.32200 206.24600 255.70300 1.000 113.96000 534 GLY A CA 1
ATOM 3969 C C . GLY A 1 534 ? 235.72900 205.48100 254.53500 1.000 111.74000 534 GLY A C 1
ATOM 3970 O O . GLY A 1 534 ? 234.98400 204.51500 254.72500 1.000 121.16000 534 GLY A O 1
ATOM 3971 N N . LEU A 1 535 ? 236.04800 205.90200 253.31000 1.000 105.73000 535 LEU A N 1
ATOM 3972 C CA . LEU A 1 535 ? 235.54200 205.19700 252.13700 1.000 106.23000 535 LEU A CA 1
ATOM 3973 C C . LEU A 1 535 ? 236.11200 203.78700 252.04800 1.000 112.02000 535 LEU A C 1
ATOM 3974 O O . LEU A 1 535 ? 235.40200 202.84700 251.67300 1.000 115.88000 535 LEU A O 1
ATOM 3979 N N . ARG A 1 536 ? 237.39300 203.61800 252.38500 1.000 114.13000 536 ARG A N 1
ATOM 3980 C CA . ARG A 1 536 ? 237.97400 202.28000 252.41200 1.000 112.82000 536 ARG A CA 1
ATOM 3981 C C . ARG A 1 536 ? 237.29300 201.41200 253.46000 1.000 118.40000 536 ARG A C 1
ATOM 3982 O O . ARG A 1 536 ? 237.05600 200.22000 253.23200 1.000 124.11000 536 ARG A O 1
ATOM 3990 N N . GLU A 1 537 ? 236.97600 201.99200 254.61900 1.000 121.38000 537 GLU A N 1
ATOM 3991 C CA . GLU A 1 537 ? 236.26300 201.24700 255.65000 1.000 131.05000 537 GLU A CA 1
ATOM 3992 C C . GLU A 1 537 ? 234.88000 200.82800 255.16900 1.000 127.57000 537 GLU A C 1
ATOM 3993 O O . GLU A 1 537 ? 234.42900 199.71200 255.44900 1.000 138.35000 537 GLU A O 1
ATOM 3999 N N . ILE A 1 538 ? 234.18900 201.71600 254.45200 1.000 120.43000 538 ILE A N 1
ATOM 4000 C CA . ILE A 1 538 ? 232.88100 201.36800 253.89900 1.000 112.18000 538 ILE A CA 1
ATOM 4001 C C . ILE A 1 538 ? 233.01500 200.22300 252.90400 1.000 118.08000 538 ILE A C 1
ATOM 4002 O O . ILE A 1 538 ? 232.25200 199.25100 252.93800 1.000 118.56000 538 ILE A O 1
ATOM 4007 N N . ALA A 1 539 ? 233.99700 200.31900 252.00500 1.000 122.74000 539 ALA A N 1
ATOM 4008 C CA . ALA A 1 539 ? 234.18200 199.29100 250.98800 1.000 116.03000 539 ALA A CA 1
ATOM 4009 C C . ALA A 1 539 ? 234.65900 197.96900 251.57300 1.000 124.06000 539 ALA A C 1
ATOM 4010 O O . ALA A 1 539 ? 234.47400 196.92500 250.93900 1.000 126.81000 539 ALA A O 1
ATOM 4012 N N . ALA A 1 540 ? 235.27700 197.98900 252.75600 1.000 130.42000 540 ALA A N 1
ATOM 4013 C CA . ALA A 1 540 ? 235.75300 196.74900 253.36000 1.000 134.93000 540 ALA A CA 1
ATOM 4014 C C . ALA A 1 540 ? 234.59700 195.81900 253.70500 1.000 141.64000 540 ALA A C 1
ATOM 4015 O O . ALA A 1 540 ? 234.67700 194.60700 253.47800 1.000 146.18000 540 ALA A O 1
ATOM 4017 N N . GLY A 1 541 ? 233.51700 196.36600 254.25400 1.000 140.04000 541 GLY A N 1
ATOM 4018 C CA . GLY A 1 541 ? 232.36900 195.55700 254.61100 1.000 143.61000 541 GLY A CA 1
ATOM 4019 C C . GLY A 1 541 ? 231.84400 195.83000 256.00400 1.000 161.47000 541 GLY A C 1
ATOM 4020 O O . GLY A 1 541 ? 230.63700 195.73600 256.24800 1.000 169.83000 541 GLY A O 1
ATOM 4021 N N . ALA A 1 542 ? 232.73700 196.17000 256.92900 1.000 165.37000 542 ALA A N 1
ATOM 4022 C CA . ALA A 1 542 ? 232.37500 196.44800 258.31200 1.000 174.60000 542 ALA A CA 1
ATOM 4023 C C . ALA A 1 542 ? 232.66900 197.90700 258.62800 1.000 183.50000 542 ALA A C 1
ATOM 4024 O O . ALA A 1 542 ? 233.77300 198.39300 258.36300 1.000 180.59000 542 ALA A O 1
ATOM 4026 N N . ALA A 1 543 ? 231.68200 198.59800 259.19200 1.000 190.43000 543 ALA A N 1
ATOM 4027 C CA . ALA A 1 543 ? 231.81800 199.99800 259.57300 1.000 191.07000 543 ALA A CA 1
ATOM 4028 C C . ALA A 1 543 ? 231.97000 200.08600 261.08600 1.000 196.41000 543 ALA A C 1
ATOM 4029 O O . ALA A 1 543 ? 231.12600 199.57400 261.82900 1.000 195.45000 543 ALA A O 1
ATOM 4031 N N . THR A 1 544 ? 233.04400 200.73100 261.53700 1.000 200.96000 544 THR A N 1
ATOM 4032 C CA . THR A 1 544 ? 233.33800 200.85700 262.95900 1.000 208.96000 544 THR A CA 1
ATOM 4033 C C . THR A 1 544 ? 233.38400 202.30400 263.42100 1.000 204.10000 544 THR A C 1
ATOM 4034 O O . THR A 1 544 ? 232.81800 202.63200 264.47100 1.000 203.05000 544 THR A O 1
ATOM 4038 N N . ALA A 1 545 ? 234.04300 203.18000 262.66700 1.000 200.22000 545 ALA A N 1
ATOM 4039 C CA . ALA A 1 545 ? 234.17300 204.57100 263.07300 1.000 192.95000 545 ALA A CA 1
ATOM 4040 C C . ALA A 1 545 ? 232.81400 205.25900 263.09500 1.000 186.68000 545 ALA A C 1
ATOM 4041 O O . ALA A 1 545 ? 231.95200 204.99800 262.25200 1.000 180.33000 545 ALA A O 1
ATOM 4043 N N . ASP A 1 546 ? 232.62600 206.14400 264.07600 1.000 194.89000 546 ASP A N 1
ATOM 4044 C CA . ASP A 1 546 ? 231.36900 206.87300 264.19400 1.000 193.60000 546 ASP A CA 1
ATOM 4045 C C . ASP A 1 546 ? 231.17100 207.87400 263.06500 1.000 183.14000 546 ASP A C 1
ATOM 4046 O O . ASP A 1 546 ? 230.03000 208.26000 262.79100 1.000 175.02000 546 ASP A O 1
ATOM 4051 N N . ALA A 1 547 ? 232.24900 208.30000 262.40400 1.000 177.46000 547 ALA A N 1
ATOM 4052 C CA . ALA A 1 547 ? 232.13600 209.23700 261.29500 1.000 163.08000 547 ALA A CA 1
ATOM 4053 C C . ALA A 1 547 ? 231.52000 208.60900 260.05400 1.000 150.03000 547 ALA A C 1
ATOM 4054 O O . ALA A 1 547 ? 231.21000 209.33400 259.10300 1.000 141.49000 547 ALA A O 1
ATOM 4056 N N . VAL A 1 548 ? 231.33800 207.29200 260.04000 1.000 144.37000 548 VAL A N 1
ATOM 4057 C CA . VAL A 1 548 ? 230.77200 206.57000 258.90800 1.000 126.33000 548 VAL A CA 1
ATOM 4058 C C . VAL A 1 548 ? 229.36900 206.12000 259.28300 1.000 121.33000 548 VAL A C 1
ATOM 4059 O O . VAL A 1 548 ? 229.17900 205.47000 260.31700 1.000 127.23000 548 VAL A O 1
ATOM 4063 N N . VAL A 1 549 ? 228.38900 206.46000 258.44900 1.000 113.49000 549 VAL A N 1
ATOM 4064 C CA . VAL A 1 549 ? 227.01700 206.02900 258.68300 1.000 110.19000 549 VAL A CA 1
ATOM 4065 C C . VAL A 1 549 ? 226.50800 205.31300 257.44200 1.000 114.73000 549 VAL A C 1
ATOM 4066 O O . VAL A 1 549 ? 226.83300 205.68300 256.31000 1.000 119.09000 549 VAL A O 1
ATOM 4070 N N . GLU A 1 550 ? 225.71600 204.26700 257.66300 1.000 113.19000 550 GLU A N 1
ATOM 4071 C CA . GLU A 1 550 ? 225.17600 203.45900 256.58000 1.000 116.35000 550 GLU A CA 1
ATOM 4072 C C . GLU A 1 550 ? 223.72200 203.13200 256.88200 1.000 123.61000 550 GLU A C 1
ATOM 4073 O O . GLU A 1 550 ? 223.32900 203.01200 258.04500 1.000 126.93000 550 GLU A O 1
ATOM 4079 N N . GLY A 1 551 ? 222.92400 202.99000 255.82800 1.000 127.61000 551 GLY A N 1
ATOM 4080 C CA . GLY A 1 551 ? 221.51600 202.69400 256.02200 1.000 114.36000 551 GLY A CA 1
ATOM 4081 C C . GLY A 1 551 ? 220.86600 202.21800 254.74400 1.000 113.20000 551 GLY A C 1
ATOM 4082 O O . GLY A 1 551 ? 221.42500 202.32900 253.64900 1.000 118.65000 551 GLY A O 1
ATOM 4083 N N . VAL A 1 552 ? 219.66500 201.66800 254.90900 1.000 110.82000 552 VAL A N 1
ATOM 4084 C CA . VAL A 1 552 ? 218.84000 201.19700 253.80400 1.000 112.87000 552 VAL A CA 1
ATOM 4085 C C . VAL A 1 552 ? 217.44100 201.76500 253.98500 1.000 126.11000 552 VAL A C 1
ATOM 4086 O O . VAL A 1 552 ? 216.84500 201.62400 255.05900 1.000 133.89000 552 VAL A O 1
ATOM 4090 N N . THR A 1 553 ? 216.91800 202.40300 252.94200 1.000 130.48000 553 THR A N 1
ATOM 4091 C CA . THR A 1 553 ? 215.58700 202.98600 252.97600 1.000 137.29000 553 THR A CA 1
ATOM 4092 C C . THR A 1 553 ? 214.82900 202.61000 251.71200 1.000 141.84000 553 THR A C 1
ATOM 4093 O O . THR A 1 553 ? 215.42500 202.34200 250.66600 1.000 146.94000 553 THR A O 1
ATOM 4097 N N . GLU A 1 554 ? 213.50100 202.58500 251.82300 1.000 142.42000 554 GLU A N 1
ATOM 4098 C CA . GLU A 1 554 ? 212.63800 202.21400 250.71200 1.000 153.50000 554 GLU A CA 1
ATOM 4099 C C . GLU A 1 554 ? 211.70700 203.33200 250.27100 1.000 155.35000 554 GLU A C 1
ATOM 4100 O O . GLU A 1 554 ? 210.88300 203.11200 249.37600 1.000 162.27000 554 GLU A O 1
ATOM 4106 N N . VAL A 1 555 ? 211.80800 204.51900 250.86400 1.000 153.78000 555 VAL A N 1
ATOM 4107 C CA . VAL A 1 555 ? 210.96200 205.65100 250.52700 1.000 162.89000 555 VAL A CA 1
ATOM 4108 C C . VAL A 1 555 ? 211.85200 206.84400 250.19600 1.000 169.91000 555 VAL A C 1
ATOM 4109 O O . VAL A 1 555 ? 213.07800 206.76700 250.26000 1.000 166.30000 555 VAL A O 1
ATOM 4113 N N . ASP A 1 556 ? 211.21400 207.95700 249.83600 1.000 173.15000 556 ASP A N 1
ATOM 4114 C CA . ASP A 1 556 ? 211.92400 209.17900 249.49300 1.000 175.72000 556 ASP A CA 1
ATOM 4115 C C . ASP A 1 556 ? 211.49800 210.38700 250.31200 1.000 172.34000 556 ASP A C 1
ATOM 4116 O O . ASP A 1 556 ? 212.13600 211.44000 250.20300 1.000 173.88000 556 ASP A O 1
ATOM 4121 N N . GLY A 1 557 ? 210.44700 210.27500 251.12000 1.000 166.27000 557 GLY A N 1
ATOM 4122 C CA . GLY A 1 557 ? 210.01300 211.37900 251.95100 1.000 157.54000 557 GLY A CA 1
ATOM 4123 C C . GLY A 1 557 ? 209.45700 210.91900 253.28000 1.000 150.51000 557 GLY A C 1
ATOM 4124 O O . GLY A 1 557 ? 208.87300 209.83600 253.37500 1.000 157.01000 557 GLY A O 1
ATOM 4125 N N . ARG A 1 558 ? 209.63300 211.73200 254.31800 1.000 143.97000 558 ARG A N 1
ATOM 4126 C CA . ARG A 1 558 ? 209.15800 211.40700 255.65300 1.000 146.21000 558 ARG A CA 1
ATOM 4127 C C . ARG A 1 558 ? 208.48100 212.62100 256.26800 1.000 149.91000 558 ARG A C 1
ATOM 4128 O O . ARG A 1 558 ? 208.83800 213.76600 255.97900 1.000 152.28000 558 ARG A O 1
ATOM 4136 N N . ASN A 1 559 ? 207.49500 212.35800 257.12200 1.000 147.69000 559 ASN A N 1
ATOM 4137 C CA . ASN A 1 559 ? 206.84400 213.41100 257.89200 1.000 142.62000 559 ASN A CA 1
ATOM 4138 C C . ASN A 1 559 ? 207.70900 213.71800 259.10700 1.000 142.64000 559 ASN A C 1
ATOM 4139 O O . ASN A 1 559 ? 207.85000 212.88300 260.00600 1.000 146.57000 559 ASN A O 1
ATOM 4144 N N . VAL A 1 560 ? 208.28600 214.91200 259.13900 1.000 135.74000 560 VAL A N 1
ATOM 4145 C CA . VAL A 1 560 ? 209.26300 215.27800 260.15600 1.000 132.74000 560 VAL A CA 1
ATOM 4146 C C . VAL A 1 560 ? 208.54700 215.91700 261.33600 1.000 132.06000 560 VAL A C 1
ATOM 4147 O O . VAL A 1 560 ? 207.72100 216.82100 261.16000 1.000 135.63000 560 VAL A O 1
ATOM 4151 N N . VAL A 1 561 ? 208.86300 215.44800 262.54000 1.000 124.23000 561 VAL A N 1
ATOM 4152 C CA . VAL A 1 561 ? 208.29400 215.97100 263.77500 1.000 118.57000 561 VAL A CA 1
ATOM 4153 C C . VAL A 1 561 ? 209.43100 216.47800 264.64900 1.000 121.98000 561 VAL A C 1
ATOM 4154 O O . VAL A 1 561 ? 210.37000 215.73200 264.94800 1.000 132.44000 561 VAL A O 1
ATOM 4158 N N . PHE A 1 562 ? 209.34400 217.74000 265.05900 1.000 113.86000 562 PHE A N 1
ATOM 4159 C CA . PHE A 1 562 ? 210.32100 218.34500 265.95200 1.000 107.59000 562 PHE A CA 1
ATOM 4160 C C . PHE A 1 562 ? 209.81800 218.23600 267.38300 1.000 118.45000 562 PHE A C 1
ATOM 4161 O O . PHE A 1 562 ? 208.68200 218.62200 267.67400 1.000 131.97000 562 PHE A O 1
ATOM 4169 N N . LEU A 1 563 ? 210.65700 217.71300 268.27200 1.000 117.52000 563 LEU A N 1
ATOM 4170 C CA . LEU A 1 563 ? 210.30400 217.59300 269.68000 1.000 124.17000 563 LEU A CA 1
ATOM 4171 C C . LEU A 1 563 ? 211.38700 218.24000 270.53000 1.000 121.75000 563 LEU A C 1
ATOM 4172 O O . LEU A 1 563 ? 212.57900 218.08700 270.24700 1.000 123.09000 563 LEU A O 1
ATOM 4177 N N . PHE A 1 564 ? 210.96700 218.97700 271.55500 1.000 120.24000 564 PHE A N 1
ATOM 4178 C CA . PHE A 1 564 ? 211.87100 219.72600 272.41800 1.000 117.18000 564 PHE A CA 1
ATOM 4179 C C . PHE A 1 564 ? 211.73300 219.23200 273.85100 1.000 128.01000 564 PHE A C 1
ATOM 4180 O O . PHE A 1 564 ? 210.64400 219.35300 274.43800 1.000 140.37000 564 PHE A O 1
ATOM 4188 N N . PRO A 1 565 ? 212.78200 218.68000 274.45700 1.000 129.15000 565 PRO A N 1
ATOM 4189 C CA . PRO A 1 565 ? 212.68000 218.24400 275.85600 1.000 142.64000 565 PRO A CA 1
ATOM 4190 C C . PRO A 1 565 ? 212.69100 219.41300 276.82700 1.000 151.07000 565 PRO A C 1
ATOM 4191 O O . PRO A 1 565 ? 212.66300 220.57600 276.41600 1.000 153.87000 565 PRO A O 1
ATOM 4195 N N . GLY A 1 566 ? 212.72600 219.11200 278.12200 1.000 153.99000 566 GLY A N 1
ATOM 4196 C CA . GLY A 1 566 ? 212.74900 220.14600 279.13600 1.000 160.91000 566 GLY A CA 1
ATOM 4197 C C . GLY A 1 566 ? 214.14700 220.45100 279.63000 1.000 165.90000 566 GLY A C 1
ATOM 4198 O O . GLY A 1 566 ? 214.93300 221.09600 278.93000 1.000 159.31000 566 GLY A O 1
ATOM 4199 N N . GLN A 1 567 ? 214.46900 219.99500 280.83400 1.000 174.50000 567 GLN A N 1
ATOM 4200 C CA . GLN A 1 567 ? 215.77800 220.19400 281.43500 1.000 172.06000 567 GLN A CA 1
ATOM 4201 C C . GLN A 1 567 ? 216.56300 218.88600 281.41200 1.000 171.16000 567 GLN A C 1
ATOM 4202 O O . GLN A 1 567 ? 216.10700 217.86400 280.89100 1.000 171.12000 567 GLN A O 1
ATOM 4208 N N . GLY A 1 568 ? 217.76100 218.92700 281.99100 1.000 168.08000 568 GLY A N 1
ATOM 4209 C CA . GLY A 1 568 ? 218.64400 217.78600 282.03100 1.000 171.13000 568 GLY A CA 1
ATOM 4210 C C . GLY A 1 568 ? 219.65300 217.72200 280.90400 1.000 167.33000 568 GLY A C 1
ATOM 4211 O O . GLY A 1 568 ? 220.65700 217.01200 281.03000 1.000 166.37000 568 GLY A O 1
ATOM 4212 N N . SER A 1 569 ? 219.41800 218.44000 279.81100 1.000 161.57000 569 SER A N 1
ATOM 4213 C CA . SER A 1 569 ? 220.35500 218.48400 278.68900 1.000 158.46000 569 SER A CA 1
ATOM 4214 C C . SER A 1 569 ? 221.21000 219.74900 278.75100 1.000 156.85000 569 SER A C 1
ATOM 4215 O O . SER A 1 569 ? 221.15600 220.61600 277.88100 1.000 155.02000 569 SER A O 1
ATOM 4218 N N . GLN A 1 570 ? 222.01400 219.84700 279.80600 1.000 156.41000 570 GLN A N 1
ATOM 4219 C CA . GLN A 1 570 ? 222.92600 220.96400 279.99200 1.000 147.94000 570 GLN A CA 1
ATOM 4220 C C . GLN A 1 570 ? 224.36900 220.48300 279.94500 1.000 157.93000 570 GLN A C 1
ATOM 4221 O O . GLN A 1 570 ? 224.71400 219.45600 280.53800 1.000 167.38000 570 GLN A O 1
ATOM 4227 N N . TRP A 1 571 ? 225.20500 221.23300 279.23100 1.000 158.67000 571 TRP A N 1
ATOM 4228 C CA . TRP A 1 571 ? 226.63000 220.94500 279.15300 1.000 164.00000 571 TRP A CA 1
ATOM 4229 C C . TRP A 1 571 ? 227.35000 222.23600 278.79500 1.000 165.93000 571 TRP A C 1
ATOM 4230 O O . TRP A 1 571 ? 226.92900 222.94800 277.87900 1.000 166.95000 571 TRP A O 1
ATOM 4241 N N . ALA A 1 572 ? 228.41300 222.54600 279.53400 1.000 162.08000 572 ALA A N 1
ATOM 4242 C CA . ALA A 1 572 ? 229.10500 223.81400 279.34800 1.000 156.15000 572 ALA A CA 1
ATOM 4243 C C . ALA A 1 572 ? 229.78100 223.85900 277.98600 1.000 166.53000 572 ALA A C 1
ATOM 4244 O O . ALA A 1 572 ? 230.53800 222.95500 277.62300 1.000 171.89000 572 ALA A O 1
ATOM 4246 N N . GLY A 1 573 ? 229.48400 224.90800 277.21400 1.000 164.98000 573 GLY A N 1
ATOM 4247 C CA . GLY A 1 573 ? 230.07200 225.04300 275.86700 1.000 168.02000 573 GLY A CA 1
ATOM 4248 C C . GLY A 1 573 ? 229.10000 224.59000 274.79400 1.000 164.98000 573 GLY A C 1
ATOM 4249 O O . GLY A 1 573 ? 229.56000 224.29200 273.67200 1.000 165.08000 573 GLY A O 1
ATOM 4250 N N . MET A 1 574 ? 227.80500 224.53900 275.11900 1.000 159.30000 574 MET A N 1
ATOM 4251 C CA . MET A 1 574 ? 226.76900 224.13400 274.13200 1.000 155.40000 574 MET A CA 1
ATOM 4252 C C . MET A 1 574 ? 227.10900 224.73900 272.76000 1.000 162.13000 574 MET A C 1
ATOM 4253 O O . MET A 1 574 ? 227.02300 225.98000 272.62600 1.000 170.06000 574 MET A O 1
ATOM 4258 N N . GLY A 1 575 ? 227.48400 223.89800 271.79100 1.000 156.63000 575 GLY A N 1
ATOM 4259 C CA . GLY A 1 575 ? 227.81400 224.38300 270.43500 1.000 159.03000 575 GLY A CA 1
ATOM 4260 C C . GLY A 1 575 ? 229.21100 224.97100 270.38100 1.000 169.04000 575 GLY A C 1
ATOM 4261 O O . GLY A 1 575 ? 230.01500 224.50000 269.54900 1.000 173.50000 575 GLY A O 1
ATOM 4262 N N . ALA A 1 576 ? 229.49200 225.96500 271.22900 1.000 168.44000 576 ALA A N 1
ATOM 4263 C CA . ALA A 1 576 ? 230.83300 226.59500 271.27400 1.000 168.70000 576 ALA A CA 1
ATOM 4264 C C . ALA A 1 576 ? 231.21800 227.11000 269.88600 1.000 175.47000 576 ALA A C 1
ATOM 4265 O O . ALA A 1 576 ? 230.46300 227.93100 269.32200 1.000 173.11000 576 ALA A O 1
ATOM 4267 N N . GLU A 1 577 ? 232.35900 226.65100 269.36000 1.000 177.71000 577 GLU A N 1
ATOM 4268 C CA . GLU A 1 577 ? 232.84400 227.11600 268.03300 1.000 178.96000 577 GLU A CA 1
ATOM 4269 C C . GLU A 1 577 ? 231.67600 227.13700 267.03500 1.000 173.78000 577 GLU A C 1
ATOM 4270 O O . GLU A 1 577 ? 231.73000 227.93600 266.07600 1.000 174.45000 577 GLU A O 1
ATOM 4276 N N . LEU A 1 578 ? 230.66800 226.28800 267.25200 1.000 167.75000 578 LEU A N 1
ATOM 4277 C CA . LEU A 1 578 ? 229.52300 226.24500 266.35100 1.000 161.15000 578 LEU A CA 1
ATOM 4278 C C . LEU A 1 578 ? 228.93200 227.63100 266.13900 1.000 159.74000 578 LEU A C 1
ATOM 4279 O O . LEU A 1 578 ? 228.38500 227.91400 265.06800 1.000 161.04000 578 LEU A O 1
ATOM 4284 N N . LEU A 1 579 ? 229.02900 228.50100 267.14600 1.000 159.34000 579 LEU A N 1
ATOM 4285 C CA . LEU A 1 579 ? 228.54800 229.87000 266.99300 1.000 158.13000 579 LEU A CA 1
ATOM 4286 C C . LEU A 1 579 ? 229.34900 230.61900 265.93600 1.000 161.82000 579 LEU A C 1
ATOM 4287 O O . LEU A 1 579 ? 228.78700 231.38700 265.14800 1.000 163.35000 579 LEU A O 1
ATOM 4292 N N . SER A 1 580 ? 230.66400 230.41300 265.90700 1.000 165.36000 580 SER A N 1
ATOM 4293 C CA . SER A 1 580 ? 231.52500 231.07000 264.93400 1.000 172.93000 580 SER A CA 1
ATOM 4294 C C . SER A 1 580 ? 231.63200 230.31100 263.61800 1.000 170.64000 580 SER A C 1
ATOM 4295 O O . SER A 1 580 ? 232.19400 230.84900 262.65700 1.000 166.97000 580 SER A O 1
ATOM 4298 N N . SER A 1 581 ? 231.11600 229.08500 263.54700 1.000 164.60000 581 SER A N 1
ATOM 4299 C CA . SER A 1 581 ? 231.19600 228.27600 262.33800 1.000 159.27000 581 SER A CA 1
ATOM 4300 C C . SER A 1 581 ? 229.87500 228.20500 261.58100 1.000 161.47000 581 SER A C 1
ATOM 4301 O O . SER A 1 581 ? 229.76100 227.42400 260.63100 1.000 164.87000 581 SER A O 1
ATOM 4304 N N . SER A 1 582 ? 228.87900 228.99600 261.97200 1.000 159.54000 582 SER A N 1
ATOM 4305 C CA . SER A 1 582 ? 227.58600 228.96500 261.30100 1.000 153.01000 582 SER A CA 1
ATOM 4306 C C . SER A 1 582 ? 226.89600 230.31900 261.40900 1.000 145.00000 582 SER A C 1
ATOM 4307 O O . SER A 1 582 ? 226.49700 230.72800 262.50700 1.000 147.68000 582 SER A O 1
ATOM 4310 N N . PRO A 1 583 ? 226.74600 231.04400 260.29700 1.000 142.70000 583 PRO A N 1
ATOM 4311 C CA . PRO A 1 583 ? 226.11800 232.37500 260.37200 1.000 140.27000 583 PRO A CA 1
ATOM 4312 C C . PRO A 1 583 ? 224.69000 232.35600 260.88900 1.000 140.94000 583 PRO A C 1
ATOM 4313 O O . PRO A 1 583 ? 224.28100 233.29400 261.58300 1.000 147.31000 583 PRO A O 1
ATOM 4317 N N . VAL A 1 584 ? 223.91500 231.31800 260.56700 1.000 135.96000 584 VAL A N 1
ATOM 4318 C CA . VAL A 1 584 ? 222.51400 231.28100 260.98300 1.000 131.54000 584 VAL A CA 1
ATOM 4319 C C . VAL A 1 584 ? 222.40400 231.16100 262.49800 1.000 136.81000 584 VAL A C 1
ATOM 4320 O O . VAL A 1 584 ? 221.59400 231.85000 263.13400 1.000 143.87000 584 VAL A O 1
ATOM 4324 N N . PHE A 1 585 ? 223.20600 230.27900 263.09600 1.000 129.57000 585 PHE A N 1
ATOM 4325 C CA . PHE A 1 585 ? 223.18400 230.10600 264.54400 1.000 131.88000 585 PHE A CA 1
ATOM 4326 C C . PHE A 1 585 ? 223.56200 231.40000 265.25300 1.000 140.28000 585 PHE A C 1
ATOM 4327 O O . PHE A 1 585 ? 222.89400 231.82300 266.20400 1.000 145.00000 585 PHE A O 1
ATOM 4335 N N . ALA A 1 586 ? 224.63200 232.05100 264.78900 1.000 141.18000 586 ALA A N 1
ATOM 4336 C CA . ALA A 1 586 ? 225.06400 233.30200 265.40000 1.000 139.97000 586 ALA A CA 1
ATOM 4337 C C . ALA A 1 586 ? 224.01100 234.38900 265.23900 1.000 149.29000 586 ALA A C 1
ATOM 4338 O O . ALA A 1 586 ? 223.76100 235.16200 266.17000 1.000 155.25000 586 ALA A O 1
ATOM 4340 N N . GLY A 1 587 ? 223.38500 234.46600 264.06400 1.000 153.28000 587 GLY A N 1
ATOM 4341 C CA . GLY A 1 587 ? 222.35300 235.46700 263.85400 1.000 154.17000 587 GLY A CA 1
ATOM 4342 C C . GLY A 1 587 ? 221.15300 235.26800 264.75800 1.000 150.36000 587 GLY A C 1
ATOM 4343 O O . GLY A 1 587 ? 220.63200 236.22600 265.33400 1.000 158.81000 587 GLY A O 1
ATOM 4344 N N . LYS A 1 588 ? 220.69900 234.02000 264.89900 1.000 140.83000 588 LYS A N 1
ATOM 4345 C CA . LYS A 1 588 ? 219.57200 233.75600 265.78700 1.000 146.24000 588 LYS A CA 1
ATOM 4346 C C . LYS A 1 588 ? 219.93500 234.03800 267.24100 1.000 149.45000 588 LYS A C 1
ATOM 4347 O O . LYS A 1 588 ? 219.11600 234.57600 267.99700 1.000 155.19000 588 LYS A O 1
ATOM 4353 N N . ILE A 1 589 ? 221.15600 233.68600 267.65000 1.000 143.46000 589 ILE A N 1
ATOM 4354 C CA . ILE A 1 589 ? 221.58700 233.97400 269.01600 1.000 143.42000 589 ILE A CA 1
ATOM 4355 C C . ILE A 1 589 ? 221.62000 235.47800 269.25700 1.000 161.24000 589 ILE A C 1
ATOM 4356 O O . ILE A 1 589 ? 221.19400 235.96300 270.31200 1.000 175.54000 589 ILE A O 1
ATOM 4361 N N . ARG A 1 590 ? 222.12600 236.24000 268.28400 1.000 164.21000 590 ARG A N 1
ATOM 4362 C CA . ARG A 1 590 ? 222.16400 237.69300 268.42300 1.000 168.26000 590 ARG A CA 1
ATOM 4363 C C . ARG A 1 590 ? 220.76000 238.27900 268.48500 1.000 169.54000 590 ARG A C 1
ATOM 4364 O O . ARG A 1 590 ? 220.50600 239.21900 269.24700 1.000 177.71000 590 ARG A O 1
ATOM 4372 N N . ALA A 1 591 ? 219.83500 237.74500 267.68300 1.000 163.06000 591 ALA A N 1
ATOM 4373 C CA . ALA A 1 591 ? 218.45400 238.21400 267.74000 1.000 161.38000 591 ALA A CA 1
ATOM 4374 C C . ALA A 1 591 ? 217.83600 237.93700 269.10500 1.000 166.77000 591 ALA A C 1
ATOM 4375 O O . ALA A 1 591 ? 217.13900 238.79200 269.66700 1.000 172.26000 591 ALA A O 1
ATOM 4377 N N . CYS A 1 592 ? 218.08200 236.74600 269.65500 1.000 163.67000 592 CYS A N 1
ATOM 4378 C CA . CYS A 1 592 ? 217.57300 236.42700 270.98500 1.000 163.97000 592 CYS A CA 1
ATOM 4379 C C . CYS A 1 592 ? 218.17600 237.34600 272.04000 1.000 169.38000 592 CYS A C 1
ATOM 4380 O O . CYS A 1 592 ? 217.47800 237.79300 272.96000 1.000 175.51000 592 CYS A O 1
ATOM 4383 N N . ASP A 1 593 ? 219.47500 237.63200 271.92800 1.000 172.46000 593 ASP A N 1
ATOM 4384 C CA . ASP A 1 593 ? 220.11900 238.54100 272.87100 1.000 176.21000 593 ASP A CA 1
ATOM 4385 C C . ASP A 1 593 ? 219.52400 239.93900 272.78400 1.000 180.97000 593 ASP A C 1
ATOM 4386 O O . ASP A 1 593 ? 219.29600 240.58800 273.81000 1.000 186.85000 593 ASP A O 1
ATOM 4391 N N . GLU A 1 594 ? 219.27100 240.42200 271.56700 1.000 180.25000 594 GLU A N 1
ATOM 4392 C CA . GLU A 1 594 ? 218.64400 241.73000 271.41000 1.000 180.18000 594 GLU A CA 1
ATOM 4393 C C . GLU A 1 594 ? 217.24400 241.74200 272.00800 1.000 176.95000 594 GLU A C 1
ATOM 4394 O O . GLU A 1 594 ? 216.83900 242.72400 272.64100 1.000 180.89000 594 GLU A O 1
ATOM 4400 N N . SER A 1 595 ? 216.48800 240.65900 271.81400 1.000 173.55000 595 SER A N 1
ATOM 4401 C CA . SER A 1 595 ? 215.14200 240.59000 272.37400 1.000 172.27000 595 SER A CA 1
ATOM 4402 C C . SER A 1 595 ? 215.17100 240.58000 273.89800 1.000 172.97000 595 SER A C 1
ATOM 4403 O O . SER A 1 595 ? 214.32200 241.20400 274.54500 1.000 174.61000 595 SER A O 1
ATOM 4406 N N . MET A 1 596 ? 216.13100 239.87100 274.49000 1.000 175.47000 596 MET A N 1
ATOM 4407 C CA . MET A 1 596 ? 216.20600 239.74500 275.94000 1.000 179.69000 596 MET A CA 1
ATOM 4408 C C . MET A 1 596 ? 216.94600 240.89500 276.61300 1.000 190.27000 596 MET A C 1
ATOM 4409 O O . MET A 1 596 ? 216.90400 240.99900 277.84300 1.000 193.58000 596 MET A O 1
ATOM 4414 N N . ALA A 1 597 ? 217.62300 241.74700 275.84400 1.000 192.51000 597 ALA A N 1
ATOM 4415 C CA . ALA A 1 597 ? 218.36500 242.85600 276.43800 1.000 195.03000 597 ALA A CA 1
ATOM 4416 C C . ALA A 1 597 ? 217.51800 243.81200 277.27300 1.000 200.64000 597 ALA A C 1
ATOM 4417 O O . ALA A 1 597 ? 217.97400 244.19100 278.36600 1.000 204.02000 597 ALA A O 1
ATOM 4419 N N . PRO A 1 598 ? 216.31300 244.24800 276.84900 1.000 200.27000 598 PRO A N 1
ATOM 4420 C CA . PRO A 1 598 ? 215.60100 245.27400 277.62700 1.000 202.96000 598 PRO A CA 1
ATOM 4421 C C . PRO A 1 598 ? 215.16000 244.83500 279.01700 1.000 204.09000 598 PRO A C 1
ATOM 4422 O O . PRO A 1 598 ? 214.49700 245.60800 279.71600 1.000 202.61000 598 PRO A O 1
ATOM 4426 N N . MET A 1 599 ? 215.50100 243.62100 279.43800 1.000 202.29000 599 MET A N 1
ATOM 4427 C CA . MET A 1 599 ? 215.11600 243.17000 280.77000 1.000 203.16000 599 MET A CA 1
ATOM 4428 C C . MET A 1 599 ? 216.30600 242.78700 281.63600 1.000 209.33000 599 MET A C 1
ATOM 4429 O O . MET A 1 599 ? 216.30400 243.08000 282.83400 1.000 210.04000 599 MET A O 1
ATOM 4434 N N . GLN A 1 600 ? 217.33300 242.15800 281.07100 1.000 208.88000 600 GLN A N 1
ATOM 4435 C CA . GLN A 1 600 ? 218.52300 241.77300 281.81900 1.000 207.87000 600 GLN A CA 1
ATOM 4436 C C . GLN A 1 600 ? 219.71700 242.61900 281.38800 1.000 212.85000 600 GLN A C 1
ATOM 4437 O O . GLN A 1 600 ? 219.60300 243.54600 280.58200 1.000 215.77000 600 GLN A O 1
ATOM 4443 N N . ASP A 1 601 ? 220.87500 242.28200 281.94400 1.000 210.85000 601 ASP A N 1
ATOM 4444 C CA . ASP A 1 601 ? 222.14100 242.91600 281.59900 1.000 213.89000 601 ASP A CA 1
ATOM 4445 C C . ASP A 1 601 ? 223.12100 241.96100 280.94200 1.000 206.49000 601 ASP A C 1
ATOM 4446 O O . ASP A 1 601 ? 223.80300 242.34400 279.98700 1.000 204.08000 601 ASP A O 1
ATOM 4451 N N . TRP A 1 602 ? 223.20900 240.72500 281.42600 1.000 199.17000 602 TRP A N 1
ATOM 4452 C CA . TRP A 1 602 ? 224.09200 239.73800 280.82900 1.000 195.12000 602 TRP A CA 1
ATOM 4453 C C . TRP A 1 602 ? 223.53800 239.26400 279.48800 1.000 194.72000 602 TRP A C 1
ATOM 4454 O O . TRP A 1 602 ? 222.34400 239.38400 279.19800 1.000 197.58000 602 TRP A O 1
ATOM 4465 N N . LYS A 1 603 ? 224.42700 238.71700 278.66400 1.000 190.57000 603 LYS A N 1
ATOM 4466 C CA . LYS A 1 603 ? 224.07900 238.23400 277.33700 1.000 186.80000 603 LYS A CA 1
ATOM 4467 C C . LYS A 1 603 ? 224.28400 236.72700 277.26300 1.000 184.05000 603 LYS A C 1
ATOM 4468 O O . LYS A 1 603 ? 225.22400 236.18800 277.85600 1.000 183.71000 603 LYS A O 1
ATOM 4474 N N . VAL A 1 604 ? 223.39300 236.05200 276.53200 1.000 178.98000 604 VAL A N 1
ATOM 4475 C CA . VAL A 1 604 ? 223.48800 234.60300 276.38500 1.000 173.47000 604 VAL A CA 1
ATOM 4476 C C . VAL A 1 604 ? 224.75300 234.21500 275.63300 1.000 177.30000 604 VAL A C 1
ATOM 4477 O O . VAL A 1 604 ? 225.35900 233.17400 275.91800 1.000 179.44000 604 VAL A O 1
ATOM 4481 N N . SER A 1 605 ? 225.17000 235.03100 274.66100 1.000 177.26000 605 SER A N 1
ATOM 4482 C CA . SER A 1 605 ? 226.38000 234.72500 273.90500 1.000 177.17000 605 SER A CA 1
ATOM 4483 C C . SER A 1 605 ? 227.60300 234.68400 274.81100 1.000 177.86000 605 SER A C 1
ATOM 4484 O O . SER A 1 605 ? 228.50400 233.86000 274.61400 1.000 173.51000 605 SER A O 1
ATOM 4487 N N . ASP A 1 606 ? 227.65700 235.57100 275.80700 1.000 181.26000 606 ASP A N 1
ATOM 4488 C CA . ASP A 1 606 ? 228.76600 235.55100 276.75500 1.000 180.44000 606 ASP A CA 1
ATOM 4489 C C . ASP A 1 606 ? 228.79100 234.24900 277.54600 1.000 174.36000 606 ASP A C 1
ATOM 4490 O O . ASP A 1 606 ? 229.86000 233.66600 277.76300 1.000 177.98000 606 ASP A O 1
ATOM 4495 N N . VAL A 1 607 ? 227.62300 233.78100 277.98900 1.000 167.81000 607 VAL A N 1
ATOM 4496 C CA . VAL A 1 607 ? 227.55900 232.53100 278.73800 1.000 163.95000 607 VAL A CA 1
ATOM 4497 C C . VAL A 1 607 ? 227.97200 231.35900 277.85900 1.000 168.18000 607 VAL A C 1
ATOM 4498 O O . VAL A 1 607 ? 228.72100 230.47400 278.29200 1.000 169.31000 607 VAL A O 1
ATOM 4502 N N . LEU A 1 608 ? 227.49200 231.32900 276.61400 1.000 170.61000 608 LEU A N 1
ATOM 4503 C CA . LEU A 1 608 ? 227.84600 230.24200 275.70900 1.000 166.09000 608 LEU A CA 1
ATOM 4504 C C . LEU A 1 608 ? 229.33000 230.25100 275.37100 1.000 172.06000 608 LEU A C 1
ATOM 4505 O O . LEU A 1 608 ? 229.90700 229.19500 275.09000 1.000 172.02000 608 LEU A O 1
ATOM 4510 N N . ARG A 1 609 ? 229.96100 231.42200 275.39200 1.000 172.16000 609 ARG A N 1
ATOM 4511 C CA . ARG A 1 609 ? 231.37800 231.55200 275.08700 1.000 169.40000 609 ARG A CA 1
ATOM 4512 C C . ARG A 1 609 ? 232.26000 231.47600 276.32600 1.000 174.60000 609 ARG A C 1
ATOM 4513 O O . ARG A 1 609 ? 233.47600 231.66200 276.21200 1.000 174.78000 609 ARG A O 1
ATOM 4521 N N . GLN A 1 610 ? 231.67700 231.20700 277.49700 1.000 176.11000 610 GLN A N 1
ATOM 4522 C CA . GLN A 1 610 ? 232.41500 231.15800 278.76200 1.000 171.41000 610 GLN A CA 1
ATOM 4523 C C . GLN A 1 610 ? 233.16900 232.46100 279.01500 1.000 176.02000 610 GLN A C 1
ATOM 4524 O O . GLN A 1 610 ? 234.31500 232.45900 279.46800 1.000 174.34000 610 GLN A O 1
ATOM 4530 N N . ALA A 1 611 ? 232.52100 233.58200 278.71400 1.000 179.83000 611 ALA A N 1
ATOM 4531 C CA . ALA A 1 611 ? 233.13600 234.87800 278.94500 1.000 182.26000 611 ALA A CA 1
ATOM 4532 C C . ALA A 1 611 ? 233.30000 235.12100 280.44400 1.000 194.68000 611 ALA A C 1
ATOM 4533 O O . ALA A 1 611 ? 232.43800 234.72700 281.23600 1.000 196.54000 611 ALA A O 1
ATOM 4535 N N . PRO A 1 612 ? 234.39100 235.75700 280.86500 1.000 197.90000 612 PRO A N 1
ATOM 4536 C CA . PRO A 1 612 ? 234.58400 236.01500 282.29500 1.000 192.80000 612 PRO A CA 1
ATOM 4537 C C . PRO A 1 612 ? 233.56000 237.00400 282.82700 1.000 189.98000 612 PRO A C 1
ATOM 4538 O O . PRO A 1 612 ? 233.04600 237.85800 282.10000 1.000 192.17000 612 PRO A O 1
ATOM 4542 N N . GLY A 1 613 ? 233.26900 236.87800 284.11700 1.000 183.73000 613 GLY A N 1
ATOM 4543 C CA . GLY A 1 613 ? 232.27400 237.72800 284.74700 1.000 186.11000 613 GLY A CA 1
ATOM 4544 C C . GLY A 1 613 ? 230.86300 237.49700 284.25000 1.000 184.04000 613 GLY A C 1
ATOM 4545 O O . GLY A 1 613 ? 230.11500 238.46200 284.04700 1.000 177.46000 613 GLY A O 1
ATOM 4546 N N . ALA A 1 614 ? 230.48100 236.24100 284.05000 1.000 184.52000 614 ALA A N 1
ATOM 4547 C CA . ALA A 1 614 ? 229.15400 235.88300 283.58000 1.000 179.26000 614 ALA A CA 1
ATOM 4548 C C . ALA A 1 614 ? 228.57000 234.79500 284.46700 1.000 180.27000 614 ALA A C 1
ATOM 4549 O O . ALA A 1 614 ? 229.31200 233.99300 285.04300 1.000 182.99000 614 ALA A O 1
ATOM 4551 N N . PRO A 1 615 ? 227.24500 234.74900 284.60500 1.000 176.38000 615 PRO A N 1
ATOM 4552 C CA . PRO A 1 615 ? 226.63000 233.70500 285.43100 1.000 177.20000 615 PRO A CA 1
ATOM 4553 C C . PRO A 1 615 ? 226.89400 232.31800 284.86500 1.000 182.28000 615 PRO A C 1
ATOM 4554 O O . PRO A 1 615 ? 226.97500 232.12100 283.65100 1.000 187.49000 615 PRO A O 1
ATOM 4558 N N . GLY A 1 616 ? 227.03200 231.35100 285.76900 1.000 179.86000 616 GLY A N 1
ATOM 4559 C CA . GLY A 1 616 ? 227.27900 229.98000 285.38100 1.000 182.20000 616 GLY A CA 1
ATOM 4560 C C . GLY A 1 616 ? 226.00200 229.22800 285.05900 1.000 187.18000 616 GLY A C 1
ATOM 4561 O O . GLY A 1 616 ? 224.88900 229.74600 285.14700 1.000 188.10000 616 GLY A O 1
ATOM 4562 N N . LEU A 1 617 ? 226.18000 227.96500 284.67700 1.000 184.71000 617 LEU A N 1
ATOM 4563 C CA . LEU A 1 617 ? 225.05600 227.09400 284.33300 1.000 183.71000 617 LEU A CA 1
ATOM 4564 C C . LEU A 1 617 ? 224.57200 226.33300 285.56900 1.000 189.81000 617 LEU A C 1
ATOM 4565 O O . LEU A 1 617 ? 224.54600 225.10400 285.61800 1.000 188.70000 617 LEU A O 1
ATOM 4570 N N . ASP A 1 618 ? 224.18300 227.10300 286.58400 1.000 193.00000 618 ASP A N 1
ATOM 4571 C CA . ASP A 1 618 ? 223.69300 226.54400 287.83700 1.000 189.51000 618 ASP A CA 1
ATOM 4572 C C . ASP A 1 618 ? 222.39500 227.16300 288.32800 1.000 187.76000 618 ASP A C 1
ATOM 4573 O O . ASP A 1 618 ? 221.70200 226.52900 289.13300 1.000 182.78000 618 ASP A O 1
ATOM 4578 N N . ARG A 1 619 ? 222.04000 228.36400 287.88300 1.000 187.80000 619 ARG A N 1
ATOM 4579 C CA . ARG A 1 619 ? 220.82100 229.03200 288.31100 1.000 181.29000 619 ARG A CA 1
ATOM 4580 C C . ARG A 1 619 ? 219.74600 228.88000 287.24400 1.000 175.89000 619 ARG A C 1
ATOM 4581 O O . ARG A 1 619 ? 220.02800 228.97500 286.04600 1.000 178.92000 619 ARG A O 1
ATOM 4589 N N . VAL A 1 620 ? 218.51200 228.64000 287.68900 1.000 168.04000 620 VAL A N 1
ATOM 4590 C CA . VAL A 1 620 ? 217.41500 228.39300 286.75600 1.000 169.81000 620 VAL A CA 1
ATOM 4591 C C . VAL A 1 620 ? 217.15600 229.62000 285.89000 1.000 168.77000 620 VAL A C 1
ATOM 4592 O O . VAL A 1 620 ? 216.95300 229.50900 284.67300 1.000 171.25000 620 VAL A O 1
ATOM 4596 N N . ASP A 1 621 ? 217.16800 230.80900 286.50100 1.000 168.27000 621 ASP A N 1
ATOM 4597 C CA . ASP A 1 621 ? 216.81900 232.03200 285.78500 1.000 172.19000 621 ASP A CA 1
ATOM 4598 C C . ASP A 1 621 ? 217.77400 232.33300 284.63900 1.000 174.27000 621 ASP A C 1
ATOM 4599 O O . ASP A 1 621 ? 217.41500 233.09500 283.73500 1.000 176.81000 621 ASP A O 1
ATOM 4604 N N . VAL A 1 622 ? 218.97900 231.77100 284.65800 1.000 170.98000 622 VAL A N 1
ATOM 4605 C CA . VAL A 1 622 ? 219.90200 231.90600 283.54100 1.000 165.40000 622 VAL A CA 1
ATOM 4606 C C . VAL A 1 622 ? 219.99900 230.63400 282.70900 1.000 158.33000 622 VAL A C 1
ATOM 4607 O O . VAL A 1 622 ? 220.35400 230.71900 281.52300 1.000 155.27000 622 VAL A O 1
ATOM 4611 N N . VAL A 1 623 ? 219.69700 229.46600 283.27900 1.000 161.35000 623 VAL A N 1
ATOM 4612 C CA . VAL A 1 623 ? 219.74000 228.23200 282.50400 1.000 155.34000 623 VAL A CA 1
ATOM 4613 C C . VAL A 1 623 ? 218.59800 228.19000 281.49700 1.000 156.84000 623 VAL A C 1
ATOM 4614 O O . VAL A 1 623 ? 218.79800 227.83600 280.32900 1.000 158.76000 623 VAL A O 1
ATOM 4618 N N . GLN A 1 624 ? 217.38800 228.55400 281.92500 1.000 158.05000 624 GLN A N 1
ATOM 4619 C CA . GLN A 1 624 ? 216.23000 228.43700 281.03800 1.000 155.26000 624 GLN A CA 1
ATOM 4620 C C . GLN A 1 624 ? 216.33300 229.31100 279.79200 1.000 150.09000 624 GLN A C 1
ATOM 4621 O O . GLN A 1 624 ? 216.10300 228.79100 278.68500 1.000 150.50000 624 GLN A O 1
ATOM 4627 N N . PRO A 1 625 ? 216.64500 230.61200 279.87600 1.000 142.75000 625 PRO A N 1
ATOM 4628 C CA . PRO A 1 625 ? 216.77500 231.39400 278.63400 1.000 146.00000 625 PRO A CA 1
ATOM 4629 C C . PRO A 1 625 ? 217.87000 230.88400 277.71600 1.000 149.60000 625 PRO A C 1
ATOM 4630 O O . PRO A 1 625 ? 217.71800 230.92800 276.48900 1.000 149.58000 625 PRO A O 1
ATOM 4634 N N . VAL A 1 626 ? 218.97500 230.39400 278.28200 1.000 146.59000 626 VAL A N 1
ATOM 4635 C CA . VAL A 1 626 ? 220.05200 229.84600 277.46300 1.000 140.43000 626 VAL A CA 1
ATOM 4636 C C . VAL A 1 626 ? 219.55700 228.62900 276.69300 1.000 139.56000 626 VAL A C 1
ATOM 4637 O O . VAL A 1 626 ? 219.80800 228.48600 275.48900 1.000 141.12000 626 VAL A O 1
ATOM 4641 N N . LEU A 1 627 ? 218.83600 227.73900 277.37900 1.000 136.00000 627 LEU A N 1
ATOM 4642 C CA . LEU A 1 627 ? 218.28900 226.56200 276.71700 1.000 129.74000 627 LEU A CA 1
ATOM 4643 C C . LEU A 1 627 ? 217.30100 226.95500 275.62900 1.000 127.66000 627 LEU A C 1
ATOM 4644 O O . LEU A 1 627 ? 217.30700 226.37500 274.53900 1.000 130.23000 627 LEU A O 1
ATOM 4649 N N . PHE A 1 628 ? 216.45000 227.94500 275.90400 1.000 126.66000 628 PHE A N 1
ATOM 4650 C CA . PHE A 1 628 ? 215.47700 228.38000 274.90600 1.000 128.54000 628 PHE A CA 1
ATOM 4651 C C . PHE A 1 628 ? 216.16500 228.94500 273.66800 1.000 133.52000 628 PHE A C 1
ATOM 4652 O O . PHE A 1 628 ? 215.78400 228.62500 272.53300 1.000 137.79000 628 PHE A O 1
ATOM 4660 N N . ALA A 1 629 ? 217.18200 229.78700 273.86700 1.000 131.05000 629 ALA A N 1
ATOM 4661 C CA . ALA A 1 629 ? 217.89600 230.36600 272.73400 1.000 127.83000 629 ALA A CA 1
ATOM 4662 C C . ALA A 1 629 ? 218.61800 229.29500 271.92900 1.000 130.69000 629 ALA A C 1
ATOM 4663 O O . ALA A 1 629 ? 218.57000 229.29800 270.69200 1.000 134.07000 629 ALA A O 1
ATOM 4665 N N . VAL A 1 630 ? 219.28400 228.36100 272.61300 1.000 128.76000 630 VAL A N 1
ATOM 4666 C CA . VAL A 1 630 ? 219.96900 227.27900 271.91100 1.000 126.05000 630 VAL A CA 1
ATOM 4667 C C . VAL A 1 630 ? 218.96900 226.44600 271.12100 1.000 122.35000 630 VAL A C 1
ATOM 4668 O O . VAL A 1 630 ? 219.22900 226.05400 269.97800 1.000 122.85000 630 VAL A O 1
ATOM 4672 N N . MET A 1 631 ? 217.80200 226.18300 271.71100 1.000 117.68000 631 MET A N 1
ATOM 4673 C CA . MET A 1 631 ? 216.80100 225.35200 271.05600 1.000 110.86000 631 MET A CA 1
ATOM 4674 C C . MET A 1 631 ? 216.27000 226.02000 269.79500 1.000 110.89000 631 MET A C 1
ATOM 4675 O O . MET A 1 631 ? 216.17300 225.38700 268.73600 1.000 120.84000 631 MET A O 1
ATOM 4680 N N . VAL A 1 632 ? 215.92200 227.30600 269.88600 1.000 111.13000 632 VAL A N 1
ATOM 4681 C CA . VAL A 1 632 ? 215.38100 227.98600 268.71200 1.000 120.05000 632 VAL A CA 1
ATOM 4682 C C . VAL A 1 632 ? 216.45100 228.13200 267.63600 1.000 126.56000 632 VAL A C 1
ATOM 4683 O O . VAL A 1 632 ? 216.16300 228.01500 266.43800 1.000 130.99000 632 VAL A O 1
ATOM 4687 N N . SER A 1 633 ? 217.70400 228.37300 268.03600 1.000 123.20000 633 SER A N 1
ATOM 4688 C CA . SER A 1 633 ? 218.77500 228.46500 267.04900 1.000 122.04000 633 SER A CA 1
ATOM 4689 C C . SER A 1 633 ? 218.99900 227.13100 266.34700 1.000 116.24000 633 SER A C 1
ATOM 4690 O O . SER A 1 633 ? 219.20600 227.09400 265.12800 1.000 116.16000 633 SER A O 1
ATOM 4693 N N . LEU A 1 634 ? 218.95800 226.02600 267.09400 1.000 113.06000 634 LEU A N 1
ATOM 4694 C CA . LEU A 1 634 ? 219.10300 224.71400 266.47400 1.000 105.05000 634 LEU A CA 1
ATOM 4695 C C . LEU A 1 634 ? 217.94400 224.42200 265.53200 1.000 106.12000 634 LEU A C 1
ATOM 4696 O O . LEU A 1 634 ? 218.13700 223.83200 264.46400 1.000 109.88000 634 LEU A O 1
ATOM 4701 N N . ALA A 1 635 ? 216.72800 224.81800 265.91400 1.000 107.12000 635 ALA A N 1
ATOM 4702 C CA . ALA A 1 635 ? 215.58500 224.62800 265.02700 1.000 103.09000 635 ALA A CA 1
ATOM 4703 C C . ALA A 1 635 ? 215.75200 225.41900 263.73600 1.000 108.00000 635 ALA A C 1
ATOM 4704 O O . ALA A 1 635 ? 215.46600 224.91100 262.64400 1.000 113.98000 635 ALA A O 1
ATOM 4706 N N . GLU A 1 636 ? 216.21700 226.66600 263.84100 1.000 110.27000 636 GLU A N 1
ATOM 4707 C CA . GLU A 1 636 ? 216.45200 227.46600 262.64300 1.000 111.38000 636 GLU A CA 1
ATOM 4708 C C . GLU A 1 636 ? 217.53300 226.84600 261.76700 1.000 108.89000 636 GLU A C 1
ATOM 4709 O O . GLU A 1 636 ? 217.40800 226.82100 260.53700 1.000 104.87000 636 GLU A O 1
ATOM 4715 N N . LEU A 1 637 ? 218.60300 226.34300 262.38400 1.000 110.38000 637 LEU A N 1
ATOM 4716 C CA . LEU A 1 637 ? 219.66600 225.70300 261.61500 1.000 103.30000 637 LEU A CA 1
ATOM 4717 C C . LEU A 1 637 ? 219.15900 224.45000 260.91000 1.000 101.40000 637 LEU A C 1
ATOM 4718 O O . LEU A 1 637 ? 219.52500 224.18900 259.75800 1.000 101.75000 637 LEU A O 1
ATOM 4723 N N . TRP A 1 638 ? 218.32200 223.66200 261.58700 1.000 106.60000 638 TRP A N 1
ATOM 4724 C CA . TRP A 1 638 ? 217.72600 222.48900 260.95500 1.000 98.52000 638 TRP A CA 1
ATOM 4725 C C . TRP A 1 638 ? 216.85100 222.88600 259.77500 1.000 99.92000 638 TRP A C 1
ATOM 4726 O O . TRP A 1 638 ? 216.90100 222.25400 258.71400 1.000 99.30000 638 TRP A O 1
ATOM 4737 N N . ARG A 1 639 ? 216.03800 223.93200 259.94100 1.000 110.29000 639 ARG A N 1
ATOM 4738 C CA . ARG A 1 639 ? 215.15400 224.35100 258.85800 1.000 109.25000 639 ARG A CA 1
ATOM 4739 C C . ARG A 1 639 ? 215.92700 224.96300 257.69800 1.000 105.69000 639 ARG A C 1
ATOM 4740 O O . ARG A 1 639 ? 215.44900 224.94300 256.55900 1.000 106.12000 639 ARG A O 1
ATOM 4748 N N . SER A 1 640 ? 217.11600 225.50800 257.96100 1.000 105.82000 640 SER A N 1
ATOM 4749 C CA . SER A 1 640 ? 217.89300 226.13700 256.90000 1.000 107.74000 640 SER A CA 1
ATOM 4750 C C . SER A 1 640 ? 218.41800 225.13200 255.88400 1.000 102.75000 640 SER A C 1
ATOM 4751 O O . SER A 1 640 ? 218.82200 225.53300 254.78900 1.000 109.57000 640 SER A O 1
ATOM 4754 N N . TYR A 1 641 ? 218.42400 223.84300 256.21700 1.000 96.21000 641 TYR A N 1
ATOM 4755 C CA . TYR A 1 641 ? 218.93200 222.80900 255.32700 1.000 95.77000 641 TYR A CA 1
ATOM 4756 C C . TYR A 1 641 ? 217.82900 222.11100 254.54500 1.000 105.37000 641 TYR A C 1
ATOM 4757 O O . TYR A 1 641 ? 218.09500 221.09700 253.89200 1.000 113.65000 641 TYR A O 1
ATOM 4766 N N . GLY A 1 642 ? 216.60500 222.62200 254.59600 1.000 106.62000 642 GLY A N 1
ATOM 4767 C CA . GLY A 1 642 ? 215.50900 222.05800 253.84000 1.000 114.87000 642 GLY A CA 1
ATOM 4768 C C . GLY A 1 642 ? 214.63300 221.07300 254.57800 1.000 117.76000 642 GLY A C 1
ATOM 4769 O O . GLY A 1 642 ? 213.83400 220.38400 253.93400 1.000 119.30000 642 GLY A O 1
ATOM 4770 N N . VAL A 1 643 ? 214.75200 220.98000 255.89700 1.000 112.38000 643 VAL A N 1
ATOM 4771 C CA . VAL A 1 643 ? 213.91600 220.09800 256.70200 1.000 110.13000 643 VAL A CA 1
ATOM 4772 C C . VAL A 1 643 ? 212.84200 220.95500 257.35800 1.000 120.94000 643 VAL A C 1
ATOM 4773 O O . VAL A 1 643 ? 213.13400 221.76400 258.24500 1.000 127.45000 643 VAL A O 1
ATOM 4777 N N . GLU A 1 644 ? 211.59500 220.77900 256.92600 1.000 122.96000 644 GLU A N 1
ATOM 4778 C CA . GLU A 1 644 ? 210.47800 221.55400 257.44300 1.000 127.00000 644 GLU A CA 1
ATOM 4779 C C . GLU A 1 644 ? 209.59400 220.66500 258.30100 1.000 129.11000 644 GLU A C 1
ATOM 4780 O O . GLU A 1 644 ? 209.02300 219.69200 257.78600 1.000 129.26000 644 GLU A O 1
ATOM 4786 N N . PRO A 1 645 ? 209.45200 220.94800 259.59300 1.000 128.58000 645 PRO A N 1
ATOM 4787 C CA . PRO A 1 645 ? 208.65100 220.07400 260.45400 1.000 131.34000 645 PRO A CA 1
ATOM 4788 C C . PRO A 1 645 ? 207.17300 220.13800 260.10800 1.000 138.11000 645 PRO A C 1
ATOM 4789 O O . PRO A 1 645 ? 206.66300 221.15300 259.62900 1.000 139.21000 645 PRO A O 1
ATOM 4793 N N . ALA A 1 646 ? 206.48500 219.02500 260.35800 1.000 137.47000 646 ALA A N 1
ATOM 4794 C CA . ALA A 1 646 ? 205.04300 218.94500 260.17700 1.000 134.32000 646 ALA A CA 1
ATOM 4795 C C . ALA A 1 646 ? 204.27900 218.96200 261.49200 1.000 133.73000 646 ALA A C 1
ATOM 4796 O O . ALA A 1 646 ? 203.05400 219.11900 261.47600 1.000 143.20000 646 ALA A O 1
ATOM 4798 N N . ALA A 1 647 ? 204.96700 218.80700 262.62100 1.000 124.36000 647 ALA A N 1
ATOM 4799 C CA . ALA A 1 647 ? 204.33800 218.86100 263.93100 1.000 121.55000 647 ALA A CA 1
ATOM 4800 C C . ALA A 1 647 ? 205.41600 219.12300 264.97100 1.000 121.01000 647 ALA A C 1
ATOM 4801 O O . ALA A 1 647 ? 206.54700 218.65000 264.84000 1.000 128.57000 647 ALA A O 1
ATOM 4803 N N . VAL A 1 648 ? 205.05400 219.87900 266.00300 1.000 114.47000 648 VAL A N 1
ATOM 4804 C CA . VAL A 1 648 ? 205.97500 220.24800 267.07100 1.000 115.80000 648 VAL A CA 1
ATOM 4805 C C . VAL A 1 648 ? 205.37500 219.82000 268.40200 1.000 121.84000 648 VAL A C 1
ATOM 4806 O O . VAL A 1 648 ? 204.18900 220.05600 268.66200 1.000 132.41000 648 VAL A O 1
ATOM 4810 N N . VAL A 1 649 ? 206.18900 219.17600 269.23400 1.000 124.43000 649 VAL A N 1
ATOM 4811 C CA . VAL A 1 649 ? 205.78400 218.72700 270.55900 1.000 120.82000 649 VAL A CA 1
ATOM 4812 C C . VAL A 1 649 ? 206.83600 219.17900 271.55900 1.000 128.10000 649 VAL A C 1
ATOM 4813 O O . VAL A 1 649 ? 208.02900 218.92700 271.36600 1.000 136.53000 649 VAL A O 1
ATOM 4817 N N . GLY A 1 650 ? 206.39800 219.84000 272.62500 1.000 129.26000 650 GLY A N 1
ATOM 4818 C CA . GLY A 1 650 ? 207.29100 220.33600 273.65400 1.000 139.34000 650 GLY A CA 1
ATOM 4819 C C . GLY A 1 650 ? 207.07400 219.60400 274.96400 1.000 154.15000 650 GLY A C 1
ATOM 4820 O O . GLY A 1 650 ? 205.98400 219.09900 275.23500 1.000 163.54000 650 GLY A O 1
ATOM 4821 N N . HIS A 1 651 ? 208.12500 219.54900 275.77700 1.000 152.30000 651 HIS A N 1
ATOM 4822 C CA . HIS A 1 651 ? 208.07300 218.93300 277.09600 1.000 150.91000 651 HIS A CA 1
ATOM 4823 C C . HIS A 1 651 ? 208.33700 220.00600 278.14000 1.000 158.43000 651 HIS A C 1
ATOM 4824 O O . HIS A 1 651 ? 209.41000 220.61800 278.14400 1.000 165.77000 651 HIS A O 1
ATOM 4831 N N . SER A 1 652 ? 207.36300 220.22800 279.01500 1.000 160.36000 652 SER A N 1
ATOM 4832 C CA . SER A 1 652 ? 207.45200 221.22700 280.09400 1.000 166.30000 652 SER A CA 1
ATOM 4833 C C . SER A 1 652 ? 207.67700 222.59700 279.44500 1.000 163.59000 652 SER A C 1
ATOM 4834 O O . SER A 1 652 ? 207.07300 222.89000 278.40000 1.000 161.86000 652 SER A O 1
ATOM 4837 N N . GLN A 1 653 ? 208.53900 223.44200 280.01800 1.000 165.04000 653 GLN A N 1
ATOM 4838 C CA . GLN A 1 653 ? 208.73400 224.79300 279.50400 1.000 162.66000 653 GLN A CA 1
ATOM 4839 C C . GLN A 1 653 ? 209.23500 224.80400 278.06800 1.000 156.22000 653 GLN A C 1
ATOM 4840 O O . GLN A 1 653 ? 209.05800 225.80900 277.37000 1.000 152.56000 653 GLN A O 1
ATOM 4846 N N . GLY A 1 654 ? 209.83800 223.70600 277.60600 1.000 153.46000 654 GLY A N 1
ATOM 4847 C CA . GLY A 1 654 ? 210.25100 223.61700 276.21900 1.000 146.97000 654 GLY A CA 1
ATOM 4848 C C . GLY A 1 654 ? 209.11800 223.83300 275.24200 1.000 147.53000 654 GLY A C 1
ATOM 4849 O O . GLY A 1 654 ? 209.36400 224.25300 274.10500 1.000 151.31000 654 GLY A O 1
ATOM 4850 N N . GLU A 1 655 ? 207.87700 223.57400 275.66800 1.000 146.22000 655 GLU A N 1
ATOM 4851 C CA . GLU A 1 655 ? 206.72200 223.86300 274.82500 1.000 145.00000 655 GLU A CA 1
ATOM 4852 C C . GLU A 1 655 ? 206.76600 225.29300 274.30900 1.000 150.57000 655 GLU A C 1
ATOM 4853 O O . GLU A 1 655 ? 206.45300 225.54900 273.13900 1.000 151.57000 655 GLU A O 1
ATOM 4859 N N . ILE A 1 656 ? 207.18200 226.23400 275.16200 1.000 149.69000 656 ILE A N 1
ATOM 4860 C CA . ILE A 1 656 ? 207.26600 227.63200 274.74800 1.000 146.45000 656 ILE A CA 1
ATOM 4861 C C . ILE A 1 656 ? 208.13700 227.75900 273.50700 1.000 144.30000 656 ILE A C 1
ATOM 4862 O O . ILE A 1 656 ? 207.74500 228.38200 272.51200 1.000 142.39000 656 ILE A O 1
ATOM 4867 N N . ALA A 1 657 ? 209.31700 227.13400 273.53400 1.000 145.16000 657 ALA A N 1
ATOM 4868 C CA . ALA A 1 657 ? 210.18200 227.15600 272.36100 1.000 137.75000 657 ALA A CA 1
ATOM 4869 C C . ALA A 1 657 ? 209.46200 226.57900 271.15300 1.000 140.69000 657 ALA A C 1
ATOM 4870 O O . ALA A 1 657 ? 209.48800 227.16800 270.06500 1.000 147.85000 657 ALA A O 1
ATOM 4872 N N . ALA A 1 658 ? 208.77400 225.44900 271.34100 1.000 141.80000 658 ALA A N 1
ATOM 4873 C CA . ALA A 1 658 ? 208.00200 224.86600 270.25100 1.000 139.05000 658 ALA A CA 1
ATOM 4874 C C . ALA A 1 658 ? 207.01800 225.87800 269.68600 1.000 143.21000 658 ALA A C 1
ATOM 4875 O O . ALA A 1 658 ? 206.86300 225.98900 268.46300 1.000 147.53000 658 ALA A O 1
ATOM 4877 N N . ALA A 1 659 ? 206.37800 226.65600 270.56200 1.000 139.59000 659 ALA A N 1
ATOM 4878 C CA . ALA A 1 659 ? 205.44200 227.67200 270.09900 1.000 142.72000 659 ALA A CA 1
ATOM 4879 C C . ALA A 1 659 ? 206.12200 228.63100 269.13400 1.000 148.93000 659 ALA A C 1
ATOM 4880 O O . ALA A 1 659 ? 205.58900 228.93200 268.05900 1.000 152.99000 659 ALA A O 1
ATOM 4882 N N . HIS A 1 660 ? 207.32700 229.09100 269.48200 1.000 146.00000 660 HIS A N 1
ATOM 4883 C CA . HIS A 1 660 ? 208.03300 229.99800 268.58700 1.000 141.31000 660 HIS A CA 1
ATOM 4884 C C . HIS A 1 660 ? 208.39500 229.31300 267.27900 1.000 139.62000 660 HIS A C 1
ATOM 4885 O O . HIS A 1 660 ? 208.42200 229.96200 266.22800 1.000 138.18000 660 HIS A O 1
ATOM 4892 N N . VAL A 1 661 ? 208.67800 228.01000 267.32100 1.000 138.54000 661 VAL A N 1
ATOM 4893 C CA . VAL A 1 661 ? 208.89000 227.27300 266.08300 1.000 131.62000 661 VAL A CA 1
ATOM 4894 C C . VAL A 1 661 ? 207.58400 227.16600 265.31000 1.000 139.97000 661 VAL A C 1
ATOM 4895 O O . VAL A 1 661 ? 207.56800 227.23300 264.07500 1.000 146.12000 661 VAL A O 1
ATOM 4899 N N . ALA A 1 662 ? 206.46700 227.01500 266.02300 1.000 140.92000 662 ALA A N 1
ATOM 4900 C CA . ALA A 1 662 ? 205.17400 226.92400 265.36000 1.000 144.90000 662 ALA A CA 1
ATOM 4901 C C . ALA A 1 662 ? 204.73200 228.25500 264.77100 1.000 160.03000 662 ALA A C 1
ATOM 4902 O O . ALA A 1 662 ? 203.84400 228.27400 263.91300 1.000 166.93000 662 ALA A O 1
ATOM 4904 N N . GLY A 1 663 ? 205.33200 229.36100 265.20300 1.000 162.48000 663 GLY A N 1
ATOM 4905 C CA . GLY A 1 663 ? 204.92100 230.67200 264.75500 1.000 167.19000 663 GLY A CA 1
ATOM 4906 C C . GLY A 1 663 ? 203.72000 231.24200 265.47300 1.000 172.55000 663 GLY A C 1
ATOM 4907 O O . GLY A 1 663 ? 203.28500 232.34900 265.13100 1.000 180.61000 663 GLY A O 1
ATOM 4908 N N . ALA A 1 664 ? 203.16500 230.52300 266.45100 1.000 166.39000 664 ALA A N 1
ATOM 4909 C CA . ALA A 1 664 ? 202.02600 231.04200 267.19800 1.000 176.00000 664 ALA A CA 1
ATOM 4910 C C . ALA A 1 664 ? 202.40500 232.28400 267.99400 1.000 175.09000 664 ALA A C 1
ATOM 4911 O O . ALA A 1 664 ? 201.63500 233.24900 268.05500 1.000 184.69000 664 ALA A O 1
ATOM 4913 N N . LEU A 1 665 ? 203.58300 232.27800 268.60700 1.000 161.62000 665 LEU A N 1
ATOM 4914 C CA . LEU A 1 665 ? 204.06200 233.40200 269.39100 1.000 161.97000 665 LEU A CA 1
ATOM 4915 C C . LEU A 1 665 ? 205.10500 234.18400 268.59900 1.000 172.07000 665 LEU A C 1
ATOM 4916 O O . LEU A 1 665 ? 205.47600 233.82600 267.47900 1.000 175.57000 665 LEU A O 1
ATOM 4921 N N . THR A 1 666 ? 205.57800 235.27300 269.19300 1.000 173.43000 666 THR A N 1
ATOM 4922 C CA . THR A 1 666 ? 206.66900 236.06200 268.64600 1.000 174.93000 666 THR A CA 1
ATOM 4923 C C . THR A 1 666 ? 207.90100 235.89900 269.52400 1.000 174.65000 666 THR A C 1
ATOM 4924 O O . THR A 1 666 ? 207.82000 235.44200 270.66700 1.000 174.11000 666 THR A O 1
ATOM 4928 N N . LEU A 1 667 ? 209.05500 236.27600 268.96900 1.000 170.63000 667 LEU A N 1
ATOM 4929 C CA . LEU A 1 667 ? 210.30600 236.12500 269.70300 1.000 171.45000 667 LEU A CA 1
ATOM 4930 C C . LEU A 1 667 ? 210.30200 236.95000 270.98300 1.000 179.59000 667 LEU A C 1
ATOM 4931 O O . LEU A 1 667 ? 210.70400 236.46300 272.04600 1.000 182.19000 667 LEU A O 1
ATOM 4936 N N . GLU A 1 668 ? 209.84200 238.20000 270.90400 1.000 182.51000 668 GLU A N 1
ATOM 4937 C CA . GLU A 1 668 ? 209.81700 239.05700 272.08500 1.000 184.01000 668 GLU A CA 1
ATOM 4938 C C . GLU A 1 668 ? 208.85600 238.51600 273.13800 1.000 180.91000 668 GLU A C 1
ATOM 4939 O O . GLU A 1 668 ? 209.19300 238.45500 274.32600 1.000 180.77000 668 GLU A O 1
ATOM 4945 N N . ASP A 1 669 ? 207.65400 238.11500 272.71700 1.000 179.38000 669 ASP A N 1
ATOM 4946 C CA . ASP A 1 669 ? 206.67600 237.59500 273.66800 1.000 181.27000 669 ASP A CA 1
ATOM 4947 C C . ASP A 1 669 ? 207.15200 236.29500 274.30100 1.000 176.64000 669 ASP A C 1
ATOM 4948 O O . ASP A 1 669 ? 207.01200 236.10200 275.51400 1.000 171.25000 669 ASP A O 1
ATOM 4953 N N . ALA A 1 670 ? 207.71500 235.39000 273.49700 1.000 172.20000 670 ALA A N 1
ATOM 4954 C CA . ALA A 1 670 ? 208.21900 234.13400 274.04000 1.000 170.61000 670 ALA A CA 1
ATOM 4955 C C . ALA A 1 670 ? 209.36500 234.37500 275.01200 1.000 173.47000 670 ALA A C 1
ATOM 4956 O O . ALA A 1 670 ? 209.43300 233.74400 276.07400 1.000 174.97000 670 ALA A O 1
ATOM 4958 N N . ALA A 1 671 ? 210.28000 235.28400 274.66400 1.000 175.24000 671 ALA A N 1
ATOM 4959 C CA . ALA A 1 671 ? 211.38700 235.59400 275.56100 1.000 173.93000 671 ALA A CA 1
ATOM 4960 C C . ALA A 1 671 ? 210.88500 236.18700 276.86900 1.000 177.11000 671 ALA A C 1
ATOM 4961 O O . ALA A 1 671 ? 211.36000 235.81800 277.94800 1.000 176.76000 671 ALA A O 1
ATOM 4963 N N . LYS A 1 672 ? 209.91500 237.10300 276.79400 1.000 176.56000 672 LYS A N 1
ATOM 4964 C CA . LYS A 1 672 ? 209.36100 237.69500 278.00700 1.000 170.23000 672 LYS A CA 1
ATOM 4965 C C . LYS A 1 672 ? 208.67000 236.64500 278.86800 1.000 168.81000 672 LYS A C 1
ATOM 4966 O O . LYS A 1 672 ? 208.80500 236.65200 280.09700 1.000 168.92000 672 LYS A O 1
ATOM 4972 N N . LEU A 1 673 ? 207.92600 235.73300 278.23900 1.000 167.15000 673 LEU A N 1
ATOM 4973 C CA . LEU A 1 673 ? 207.24100 234.68800 278.99200 1.000 166.70000 673 LEU A CA 1
ATOM 4974 C C . LEU A 1 673 ? 208.23700 233.76200 279.67800 1.000 163.61000 673 LEU A C 1
ATOM 4975 O O . LEU A 1 673 ? 208.06000 233.40500 280.84900 1.000 162.31000 673 LEU A O 1
ATOM 4980 N N . VAL A 1 674 ? 209.29300 233.36600 278.96400 1.000 162.28000 674 VAL A N 1
ATOM 4981 C CA . VAL A 1 674 ? 210.31600 232.51100 279.56000 1.000 157.76000 674 VAL A CA 1
ATOM 4982 C C . VAL A 1 674 ? 211.00300 233.23200 280.71000 1.000 164.54000 674 VAL A C 1
ATOM 4983 O O . VAL A 1 674 ? 211.27600 232.64000 281.76300 1.000 172.08000 674 VAL A O 1
ATOM 4987 N N . VAL A 1 675 ? 211.28800 234.52200 280.53100 1.000 162.42000 675 VAL A N 1
ATOM 4988 C CA . VAL A 1 675 ? 211.95000 235.29800 281.57400 1.000 164.70000 675 VAL A CA 1
ATOM 4989 C C . VAL A 1 675 ? 211.07500 235.37300 282.81800 1.000 174.24000 675 VAL A C 1
ATOM 4990 O O . VAL A 1 675 ? 211.54900 235.18500 283.94300 1.000 178.85000 675 VAL A O 1
ATOM 4994 N N . GLY A 1 676 ? 209.78300 235.65200 282.63400 1.000 172.27000 676 GLY A N 1
ATOM 4995 C CA . GLY A 1 676 ? 208.88200 235.71600 283.77300 1.000 169.36000 676 GLY A CA 1
ATOM 4996 C C . GLY A 1 676 ? 208.74300 234.38300 284.48000 1.000 171.44000 676 GLY A C 1
ATOM 4997 O O . GLY A 1 676 ? 208.72800 234.32000 285.71500 1.000 177.22000 676 GLY A O 1
ATOM 4998 N N . ARG A 1 677 ? 208.64100 233.29700 283.70800 1.000 165.62000 677 ARG A N 1
ATOM 4999 C CA . ARG A 1 677 ? 208.56500 231.97200 284.31000 1.000 162.28000 677 ARG A CA 1
ATOM 5000 C C . ARG A 1 677 ? 209.81400 231.67000 285.12400 1.000 168.58000 677 ARG A C 1
ATOM 5001 O O . ARG A 1 677 ? 209.72200 231.17100 286.24900 1.000 171.38000 677 ARG A O 1
ATOM 5009 N N . SER A 1 678 ? 210.99200 231.98600 284.58000 1.000 172.50000 678 SER A N 1
ATOM 5010 C CA . SER A 1 678 ? 212.23300 231.74300 285.30800 1.000 172.64000 678 SER A CA 1
ATOM 5011 C C . SER A 1 678 ? 212.32300 232.60200 286.56400 1.000 178.23000 678 SER A C 1
ATOM 5012 O O . SER A 1 678 ? 212.78300 232.13100 287.61100 1.000 178.60000 678 SER A O 1
ATOM 5015 N N . ARG A 1 679 ? 211.90400 233.86700 286.47800 1.000 181.61000 679 ARG A N 1
ATOM 5016 C CA . ARG A 1 679 ? 211.97500 234.74800 287.63900 1.000 181.76000 679 ARG A CA 1
ATOM 5017 C C . ARG A 1 679 ? 211.05400 234.27200 288.75500 1.000 183.10000 679 ARG A C 1
ATOM 5018 O O . ARG A 1 679 ? 211.44600 234.26700 289.92800 1.000 186.60000 679 ARG A O 1
ATOM 5026 N N . LEU A 1 680 ? 209.82700 233.87000 288.41500 1.000 180.44000 680 LEU A N 1
ATOM 5027 C CA . LEU A 1 680 ? 208.94800 233.30500 289.43400 1.000 179.09000 680 LEU A CA 1
ATOM 5028 C C . LEU A 1 680 ? 209.47500 231.96600 289.93500 1.000 183.08000 680 LEU A C 1
ATOM 5029 O O . LEU A 1 680 ? 209.26800 231.61100 291.10100 1.000 184.88000 680 LEU A O 1
ATOM 5034 N N . MET A 1 681 ? 210.16800 231.22400 289.07100 1.000 185.25000 681 MET A N 1
ATOM 5035 C CA . MET A 1 681 ? 210.77200 229.95600 289.45900 1.000 186.79000 681 MET A CA 1
ATOM 5036 C C . MET A 1 681 ? 211.86400 230.16000 290.50100 1.000 184.47000 681 MET A C 1
ATOM 5037 O O . MET A 1 681 ? 212.02100 229.34200 291.41400 1.000 184.36000 681 MET A O 1
ATOM 5042 N N . ARG A 1 682 ? 212.63300 231.24300 290.37100 1.000 183.12000 682 ARG A N 1
ATOM 5043 C CA . ARG A 1 682 ? 213.72300 231.50000 291.30600 1.000 189.67000 682 ARG A CA 1
ATOM 5044 C C . ARG A 1 682 ? 213.20200 231.74900 292.71600 1.000 198.45000 682 ARG A C 1
ATOM 5045 O O . ARG A 1 682 ? 213.83000 231.33600 293.69800 1.000 205.16000 682 ARG A O 1
ATOM 5053 N N . SER A 1 683 ? 212.06000 232.43000 292.83600 1.000 197.83000 683 SER A N 1
ATOM 5054 C CA . SER A 1 683 ? 211.53100 232.76300 294.15500 1.000 197.90000 683 SER A CA 1
ATOM 5055 C C . SER A 1 683 ? 211.19100 231.51000 294.95300 1.000 198.13000 683 SER A C 1
ATOM 5056 O O . SER A 1 683 ? 211.49400 231.42600 296.14900 1.000 196.28000 683 SER A O 1
ATOM 5059 N N . LEU A 1 684 ? 210.56600 230.52500 294.31000 1.000 198.08000 684 LEU A N 1
ATOM 5060 C CA . LEU A 1 684 ? 210.18800 229.28100 294.98200 1.000 195.72000 684 LEU A CA 1
ATOM 5061 C C . LEU A 1 684 ? 211.36300 228.30300 294.94400 1.000 200.08000 684 LEU A C 1
ATOM 5062 O O . LEU A 1 684 ? 211.35000 227.27500 294.26500 1.000 202.37000 684 LEU A O 1
ATOM 5067 N N . SER A 1 685 ? 212.39700 228.65000 295.70400 1.000 204.12000 685 SER A N 1
ATOM 5068 C CA . SER A 1 685 ? 213.62400 227.86900 295.78300 1.000 212.47000 685 SER A CA 1
ATOM 5069 C C . SER A 1 685 ? 213.82700 227.31400 297.18700 1.000 220.14000 685 SER A C 1
ATOM 5070 O O . SER A 1 685 ? 214.93800 227.31100 297.72100 1.000 224.12000 685 SER A O 1
ATOM 5073 N N . GLY A 1 686 ? 212.74900 226.83500 297.80300 1.000 222.87000 686 GLY A N 1
ATOM 5074 C CA . GLY A 1 686 ? 212.83200 226.29300 299.14500 1.000 234.25000 686 GLY A CA 1
ATOM 5075 C C . GLY A 1 686 ? 212.46000 224.82800 299.23200 1.000 244.12000 686 GLY A C 1
ATOM 5076 O O . GLY A 1 686 ? 212.94900 224.10700 300.10700 1.000 245.43000 686 GLY A O 1
ATOM 5077 N N . GLU A 1 687 ? 211.59500 224.37400 298.32800 1.000 244.92000 687 GLU A N 1
ATOM 5078 C CA . GLU A 1 687 ? 211.13400 222.99500 298.31200 1.000 244.49000 687 GLU A CA 1
ATOM 5079 C C . GLU A 1 687 ? 211.20400 222.45200 296.89400 1.000 245.61000 687 GLU A C 1
ATOM 5080 O O . GLU A 1 687 ? 211.09900 223.20000 295.91900 1.000 249.37000 687 GLU A O 1
ATOM 5086 N N . GLY A 1 688 ? 211.37900 221.13900 296.78900 1.000 243.55000 688 GLY A N 1
ATOM 5087 C CA . GLY A 1 688 ? 211.47500 220.51400 295.47900 1.000 239.65000 688 GLY A CA 1
ATOM 5088 C C . GLY A 1 688 ? 211.90500 219.06800 295.58500 1.000 238.50000 688 GLY A C 1
ATOM 5089 O O . GLY A 1 688 ? 211.66600 218.40400 296.60000 1.000 244.48000 688 GLY A O 1
ATOM 5090 N N . GLY A 1 689 ? 212.54600 218.59200 294.52300 1.000 232.46000 689 GLY A N 1
ATOM 5091 C CA . GLY A 1 689 ? 213.00900 217.22200 294.46400 1.000 235.10000 689 GLY A CA 1
ATOM 5092 C C . GLY A 1 689 ? 212.29100 216.39300 293.41900 1.000 235.28000 689 GLY A C 1
ATOM 5093 O O . GLY A 1 689 ? 211.17900 215.91100 293.64900 1.000 232.60000 689 GLY A O 1
ATOM 5094 N N . MET A 1 690 ? 212.92000 216.22800 292.25800 1.000 239.78000 690 MET A N 1
ATOM 5095 C CA . MET A 1 690 ? 212.40100 215.37100 291.20200 1.000 240.31000 690 MET A CA 1
ATOM 5096 C C . MET A 1 690 ? 212.90800 213.94900 291.39300 1.000 239.56000 690 MET A C 1
ATOM 5097 O O . MET A 1 690 ? 214.07700 213.73300 291.72500 1.000 241.63000 690 MET A O 1
ATOM 5102 N N . ALA A 1 691 ? 212.02500 212.98000 291.17200 1.000 233.50000 691 ALA A N 1
ATOM 5103 C CA . ALA A 1 691 ? 212.37200 211.57500 291.30900 1.000 236.60000 691 ALA A CA 1
ATOM 5104 C C . ALA A 1 691 ? 211.90900 210.81900 290.07400 1.000 228.34000 691 ALA A C 1
ATOM 5105 O O . ALA A 1 691 ? 210.91500 211.18300 289.44200 1.000 216.82000 691 ALA A O 1
ATOM 5107 N N . ALA A 1 692 ? 212.64000 209.75800 289.73600 1.000 232.69000 692 ALA A N 1
ATOM 5108 C CA . ALA A 1 692 ? 212.31500 208.92100 288.59200 1.000 229.50000 692 ALA A CA 1
ATOM 5109 C C . ALA A 1 692 ? 212.32600 207.45700 289.00400 1.000 231.71000 692 ALA A C 1
ATOM 5110 O O . ALA A 1 692 ? 213.10100 207.04400 289.87100 1.000 238.58000 692 ALA A O 1
ATOM 5112 N N . VAL A 1 693 ? 211.45600 206.67500 288.37200 1.000 226.36000 693 VAL A N 1
ATOM 5113 C CA . VAL A 1 693 ? 211.36300 205.24900 288.65600 1.000 225.18000 693 VAL A CA 1
ATOM 5114 C C . VAL A 1 693 ? 212.36700 204.47400 287.81200 1.000 226.48000 693 VAL A C 1
ATOM 5115 O O . VAL A 1 693 ? 213.11700 205.05900 287.03100 1.000 229.13000 693 VAL A O 1
ATOM 5119 N N . GLY A 1 696 ? 204.35900 202.96100 285.01500 1.000 205.22000 696 GLY A N 1
ATOM 5120 C CA . GLY A 1 696 ? 202.99600 202.64800 285.40100 1.000 207.08000 696 GLY A CA 1
ATOM 5121 C C . GLY A 1 696 ? 202.41400 203.64800 286.37900 1.000 217.38000 696 GLY A C 1
ATOM 5122 O O . GLY A 1 696 ? 202.94800 203.84200 287.47000 1.000 216.92000 696 GLY A O 1
ATOM 5123 N N . GLU A 1 697 ? 201.31400 204.29000 285.97800 1.000 225.32000 697 GLU A N 1
ATOM 5124 C CA . GLU A 1 697 ? 200.67300 205.27000 286.84900 1.000 236.16000 697 GLU A CA 1
ATOM 5125 C C . GLU A 1 697 ? 200.14800 204.62100 288.12300 1.000 242.49000 697 GLU A C 1
ATOM 5126 O O . GLU A 1 697 ? 200.28600 205.18400 289.21500 1.000 244.57000 697 GLU A O 1
ATOM 5132 N N . ALA A 1 698 ? 199.54800 203.43400 288.00300 1.000 241.69000 698 ALA A N 1
ATOM 5133 C CA . ALA A 1 698 ? 198.93000 202.78800 289.15800 1.000 240.18000 698 ALA A CA 1
ATOM 5134 C C . ALA A 1 698 ? 199.95500 202.48600 290.24400 1.000 244.19000 698 ALA A C 1
ATOM 5135 O O . ALA A 1 698 ? 199.65100 202.59100 291.43900 1.000 250.51000 698 ALA A O 1
ATOM 5137 N N . ALA A 1 699 ? 201.17100 202.10200 289.84900 1.000 240.45000 699 ALA A N 1
ATOM 5138 C CA . ALA A 1 699 ? 202.21600 201.83000 290.83100 1.000 241.59000 699 ALA A CA 1
ATOM 5139 C C . ALA A 1 699 ? 202.54300 203.07500 291.64500 1.000 246.00000 699 ALA A C 1
ATOM 5140 O O . ALA A 1 699 ? 202.79600 202.98900 292.85300 1.000 250.65000 699 ALA A O 1
ATOM 5142 N N . VAL A 1 700 ? 202.55600 204.24100 290.99900 1.000 241.88000 700 VAL A N 1
ATOM 5143 C CA . VAL A 1 700 ? 202.78400 205.48400 291.72700 1.000 245.06000 700 VAL A CA 1
ATOM 5144 C C . VAL A 1 700 ? 201.58300 205.82200 292.60100 1.000 249.20000 700 VAL A C 1
ATOM 5145 O O . VAL A 1 700 ? 201.73700 206.26700 293.74500 1.000 253.30000 700 VAL A O 1
ATOM 5149 N N . ARG A 1 701 ? 200.37000 205.61900 292.08000 1.000 245.79000 701 ARG A N 1
ATOM 5150 C CA . ARG A 1 701 ? 199.17100 205.99100 292.82600 1.000 244.07000 701 ARG A CA 1
ATOM 5151 C C . ARG A 1 701 ? 199.02600 205.16900 294.10100 1.000 250.25000 701 ARG A C 1
ATOM 5152 O O . ARG A 1 701 ? 198.64800 205.70300 295.15100 1.000 246.54000 701 ARG A O 1
ATOM 5160 N N . GLU A 1 702 ? 199.32100 203.86900 294.03400 1.000 255.51000 702 GLU A N 1
ATOM 5161 C CA . GLU A 1 702 ? 199.16000 203.01600 295.20700 1.000 259.46000 702 GLU A CA 1
ATOM 5162 C C . GLU A 1 702 ? 200.16200 203.33000 296.31100 1.000 262.28000 702 GLU A C 1
ATOM 5163 O O . GLU A 1 702 ? 199.96700 202.87500 297.44300 1.000 265.58000 702 GLU A O 1
ATOM 5169 N N . ARG A 1 703 ? 201.22000 204.08800 296.01700 1.000 259.07000 703 ARG A N 1
ATOM 5170 C CA . ARG A 1 703 ? 202.20200 204.47900 297.02100 1.000 254.25000 703 ARG A CA 1
ATOM 5171 C C . ARG A 1 703 ? 202.26800 205.99100 297.20100 1.000 252.38000 703 ARG A C 1
ATOM 5172 O O . ARG A 1 703 ? 203.26600 206.50800 297.71300 1.000 249.61000 703 ARG A O 1
ATOM 5180 N N . LEU A 1 704 ? 201.22500 206.71300 296.79400 1.000 253.17000 704 LEU A N 1
ATOM 5181 C CA . LEU A 1 704 ? 201.20100 208.16400 296.89900 1.000 252.44000 704 LEU A CA 1
ATOM 5182 C C . LEU A 1 704 ? 200.17600 208.68200 297.89800 1.000 249.19000 704 LEU A C 1
ATOM 5183 O O . LEU A 1 704 ? 200.21300 209.87000 298.23400 1.000 248.21000 704 LEU A O 1
ATOM 5188 N N . ARG A 1 705 ? 199.26600 207.83400 298.37300 1.000 248.12000 705 ARG A N 1
ATOM 5189 C CA . ARG A 1 705 ? 198.24000 208.29000 299.31000 1.000 247.33000 705 ARG A CA 1
ATOM 5190 C C . ARG A 1 705 ? 198.80300 208.83600 300.61800 1.000 245.12000 705 ARG A C 1
ATOM 5191 O O . ARG A 1 705 ? 198.33200 209.89700 301.06400 1.000 240.67000 705 ARG A O 1
ATOM 5199 N N . PRO A 1 706 ? 199.76900 208.19000 301.28800 1.000 244.22000 706 PRO A N 1
ATOM 5200 C CA . PRO A 1 706 ? 200.21300 208.71600 302.59300 1.000 243.31000 706 PRO A CA 1
ATOM 5201 C C . PRO A 1 706 ? 200.76100 210.13300 302.54500 1.000 242.36000 706 PRO A C 1
ATOM 5202 O O . PRO A 1 706 ? 200.59800 210.87700 303.52000 1.000 239.99000 706 PRO A O 1
ATOM 5206 N N . TRP A 1 707 ? 201.40300 210.53500 301.45200 1.000 241.32000 707 TRP A N 1
ATOM 5207 C CA . TRP A 1 707 ? 202.03600 211.84400 301.35300 1.000 235.67000 707 TRP A CA 1
ATOM 5208 C C . TRP A 1 707 ? 201.26400 212.72100 300.37800 1.000 229.78000 707 TRP A C 1
ATOM 5209 O O . TRP A 1 707 ? 200.90900 212.27700 299.28200 1.000 233.01000 707 TRP A O 1
ATOM 5220 N N . GLN A 1 708 ? 201.01200 213.96300 300.77800 1.000 220.33000 708 GLN A N 1
ATOM 5221 C CA . GLN A 1 708 ? 200.29300 214.90700 299.93100 1.000 207.67000 708 GLN A CA 1
ATOM 5222 C C . GLN A 1 708 ? 201.00500 216.25500 299.88900 1.000 184.64000 708 GLN A C 1
ATOM 5223 O O . GLN A 1 708 ? 202.10400 216.40500 300.42200 1.000 171.77000 708 GLN A O 1
ATOM 5229 N N . VAL A 1 713 ? 202.74800 213.18200 291.00000 1.000 189.73000 713 VAL A N 1
ATOM 5230 C CA . VAL A 1 713 ? 202.91700 212.81900 289.60000 1.000 198.96000 713 VAL A CA 1
ATOM 5231 C C . VAL A 1 713 ? 203.13600 214.06700 288.75800 1.000 203.51000 713 VAL A C 1
ATOM 5232 O O . VAL A 1 713 ? 202.27500 214.94500 288.70100 1.000 201.48000 713 VAL A O 1
ATOM 5236 N N . ALA A 1 714 ? 204.29100 214.14300 288.10100 1.000 207.97000 714 ALA A N 1
ATOM 5237 C CA . ALA A 1 714 ? 204.64400 215.28600 287.27100 1.000 206.48000 714 ALA A CA 1
ATOM 5238 C C . ALA A 1 714 ? 204.66600 214.95700 285.78700 1.000 202.83000 714 ALA A C 1
ATOM 5239 O O . ALA A 1 714 ? 204.04800 215.66800 284.98800 1.000 197.87000 714 ALA A O 1
ATOM 5241 N N . ALA A 1 715 ? 205.36400 213.89500 285.39000 1.000 202.00000 715 ALA A N 1
ATOM 5242 C CA . ALA A 1 715 ? 205.48400 213.54700 283.98200 1.000 193.50000 715 ALA A CA 1
ATOM 5243 C C . ALA A 1 715 ? 205.36400 212.04200 283.80700 1.000 192.22000 715 ALA A C 1
ATOM 5244 O O . ALA A 1 715 ? 205.72800 211.26700 284.69400 1.000 193.62000 715 ALA A O 1
ATOM 5246 N N . VAL A 1 716 ? 204.85300 211.63600 282.64800 1.000 188.96000 716 VAL A N 1
ATOM 5247 C CA . VAL A 1 716 ? 204.78100 210.23300 282.26000 1.000 190.33000 716 VAL A CA 1
ATOM 5248 C C . VAL A 1 716 ? 205.42600 210.10100 280.88900 1.000 194.42000 716 VAL A C 1
ATOM 5249 O O . VAL A 1 716 ? 204.91600 210.65400 279.90700 1.000 195.16000 716 VAL A O 1
ATOM 5253 N N . ASN A 1 717 ? 206.53900 209.37400 280.81800 1.000 198.13000 717 ASN A N 1
ATOM 5254 C CA . ASN A 1 717 ? 207.27400 209.23200 279.56900 1.000 197.75000 717 ASN A CA 1
ATOM 5255 C C . ASN A 1 717 ? 206.99700 207.92000 278.85100 1.000 201.94000 717 ASN A C 1
ATOM 5256 O O . ASN A 1 717 ? 207.12800 207.86100 277.62500 1.000 197.44000 717 ASN A O 1
ATOM 5261 N N . GLY A 1 718 ? 206.62000 206.87200 279.57700 1.000 206.39000 718 GLY A N 1
ATOM 5262 C CA . GLY A 1 718 ? 206.33700 205.59300 278.97300 1.000 204.51000 718 GLY A CA 1
ATOM 5263 C C . GLY A 1 718 ? 205.60300 204.65900 279.91300 1.000 207.59000 718 GLY A C 1
ATOM 5264 O O . GLY A 1 718 ? 204.80300 205.08600 280.75200 1.000 211.56000 718 GLY A O 1
ATOM 5265 N N . PRO A 1 719 ? 205.86200 203.35800 279.78800 1.000 205.63000 719 PRO A N 1
ATOM 5266 C CA . PRO A 1 719 ? 205.17800 202.38600 280.65000 1.000 203.68000 719 PRO A CA 1
ATOM 5267 C C . PRO A 1 719 ? 205.79000 202.29400 282.03800 1.000 207.03000 719 PRO A C 1
ATOM 5268 O O . PRO A 1 719 ? 205.09100 201.99200 283.01000 1.000 207.51000 719 PRO A O 1
ATOM 5272 N N . ARG A 1 720 ? 207.09100 202.54700 282.14500 1.000 207.01000 720 ARG A N 1
ATOM 5273 C CA . ARG A 1 720 ? 207.81300 202.47900 283.41200 1.000 211.92000 720 ARG A CA 1
ATOM 5274 C C . ARG A 1 720 ? 208.71800 203.69500 283.57000 1.000 208.40000 720 ARG A C 1
ATOM 5275 O O . ARG A 1 720 ? 209.90100 203.59000 283.90200 1.000 206.60000 720 ARG A O 1
ATOM 5283 N N . SER A 1 721 ? 208.16300 204.88100 283.32000 1.000 206.35000 721 SER A N 1
ATOM 5284 C CA . SER A 1 721 ? 208.92500 206.12300 283.44300 1.000 204.04000 721 SER A CA 1
ATOM 5285 C C . SER A 1 721 ? 207.97300 207.20200 283.95300 1.000 205.41000 721 SER A C 1
ATOM 5286 O O . SER A 1 721 ? 207.23100 207.80300 283.16900 1.000 203.63000 721 SER A O 1
ATOM 5289 N N . VAL A 1 722 ? 207.99700 207.43500 285.26400 1.000 205.85000 722 VAL A N 1
ATOM 5290 C CA . VAL A 1 722 ? 207.13500 208.41500 285.91200 1.000 203.52000 722 VAL A CA 1
ATOM 5291 C C . VAL A 1 722 ? 208.00000 209.34400 286.75200 1.000 201.29000 722 VAL A C 1
ATOM 5292 O O . VAL A 1 722 ? 208.86500 208.88300 287.50400 1.000 200.19000 722 VAL A O 1
ATOM 5296 N N . VAL A 1 723 ? 207.76500 210.64600 286.62100 1.000 199.26000 723 VAL A N 1
ATOM 5297 C CA . VAL A 1 723 ? 208.42000 211.66800 287.42700 1.000 201.36000 723 VAL A CA 1
ATOM 5298 C C . VAL A 1 723 ? 207.37300 212.28500 288.34200 1.000 205.87000 723 VAL A C 1
ATOM 5299 O O . VAL A 1 723 ? 206.30000 212.69400 287.88100 1.000 204.60000 723 VAL A O 1
ATOM 5303 N N . VAL A 1 724 ? 207.68400 212.35000 289.63000 1.000 208.38000 724 VAL A N 1
ATOM 5304 C CA . VAL A 1 724 ? 206.73900 212.78700 290.63700 1.000 207.22000 724 VAL A CA 1
ATOM 5305 C C . VAL A 1 724 ? 207.06600 214.22000 291.04300 1.000 213.60000 724 VAL A C 1
ATOM 5306 O O . VAL A 1 724 ? 208.11900 214.76000 290.71300 1.000 214.16000 724 VAL A O 1
ATOM 5310 N N . SER A 1 725 ? 206.14600 214.84800 291.77300 1.000 218.38000 725 SER A N 1
ATOM 5311 C CA . SER A 1 725 ? 206.29800 216.23600 292.18300 1.000 225.10000 725 SER A CA 1
ATOM 5312 C C . SER A 1 725 ? 207.44100 216.37500 293.18900 1.000 229.22000 725 SER A C 1
ATOM 5313 O O . SER A 1 725 ? 208.08000 215.40000 293.59400 1.000 230.08000 725 SER A O 1
ATOM 5316 N N . GLY A 1 726 ? 207.69400 217.61400 293.60200 1.000 233.33000 726 GLY A N 1
ATOM 5317 C CA . GLY A 1 726 ? 208.81500 217.89900 294.47400 1.000 241.24000 726 GLY A CA 1
ATOM 5318 C C . GLY A 1 726 ? 208.44300 218.30500 295.88500 1.000 244.27000 726 GLY A C 1
ATOM 5319 O O . GLY A 1 726 ? 207.67700 219.25100 296.09000 1.000 244.18000 726 GLY A O 1
ATOM 5320 N N . GLU A 1 727 ? 208.98700 217.58900 296.86600 1.000 246.81000 727 GLU A N 1
ATOM 5321 C CA . GLU A 1 727 ? 208.82100 217.90900 298.27700 1.000 241.78000 727 GLU A CA 1
ATOM 5322 C C . GLU A 1 727 ? 209.92100 217.21900 299.07300 1.000 239.92000 727 GLU A C 1
ATOM 5323 O O . GLU A 1 727 ? 210.09800 216.00000 298.95600 1.000 241.72000 727 GLU A O 1
ATOM 5329 N N . PRO A 1 728 ? 210.68900 217.95700 299.87800 1.000 231.52000 728 PRO A N 1
ATOM 5330 C CA . PRO A 1 728 ? 211.79700 217.33300 300.61500 1.000 221.41000 728 PRO A CA 1
ATOM 5331 C C . PRO A 1 728 ? 211.33800 216.22400 301.54900 1.000 225.01000 728 PRO A C 1
ATOM 5332 O O . PRO A 1 728 ? 211.77000 215.07400 301.42000 1.000 225.68000 728 PRO A O 1
ATOM 5336 N N . GLY A 1 729 ? 210.44700 216.56000 302.48400 1.000 227.28000 729 GLY A N 1
ATOM 5337 C CA . GLY A 1 729 ? 210.01200 215.57800 303.46300 1.000 236.60000 729 GLY A CA 1
ATOM 5338 C C . GLY A 1 729 ? 209.19300 214.45200 302.86100 1.000 245.65000 729 GLY A C 1
ATOM 5339 O O . GLY A 1 729 ? 209.34200 213.29000 303.25000 1.000 248.19000 729 GLY A O 1
ATOM 5340 N N . ALA A 1 730 ? 208.31500 214.77800 301.90900 1.000 246.79000 730 ALA A N 1
ATOM 5341 C CA . ALA A 1 730 ? 207.41400 213.77200 301.35500 1.000 243.09000 730 ALA A CA 1
ATOM 5342 C C . ALA A 1 730 ? 208.18400 212.67100 300.63500 1.000 241.11000 730 ALA A C 1
ATOM 5343 O O . ALA A 1 730 ? 207.90500 211.48100 300.81800 1.000 240.30000 730 ALA A O 1
ATOM 5345 N N . LEU A 1 731 ? 209.16100 213.04900 299.81400 1.000 239.51000 731 LEU A N 1
ATOM 5346 C CA . LEU A 1 731 ? 209.95400 212.07200 299.08100 1.000 240.67000 731 LEU A CA 1
ATOM 5347 C C . LEU A 1 731 ? 211.18400 211.59900 299.84200 1.000 243.44000 731 LEU A C 1
ATOM 5348 O O . LEU A 1 731 ? 211.83300 210.64500 299.39800 1.000 245.61000 731 LEU A O 1
ATOM 5353 N N . ARG A 1 732 ? 211.50900 212.21500 300.98100 1.000 243.19000 732 ARG A N 1
ATOM 5354 C CA . ARG A 1 732 ? 212.60800 211.70600 301.79400 1.000 247.74000 732 ARG A CA 1
ATOM 5355 C C . ARG A 1 732 ? 212.32600 210.28200 302.25500 1.000 253.34000 732 ARG A C 1
ATOM 5356 O O . ARG A 1 732 ? 213.21600 209.42300 302.22500 1.000 257.22000 732 ARG A O 1
ATOM 5364 N N . ALA A 1 733 ? 211.09100 210.01200 302.68100 1.000 252.18000 733 ALA A N 1
ATOM 5365 C CA . ALA A 1 733 ? 210.70800 208.64500 303.01400 1.000 253.11000 733 ALA A CA 1
ATOM 5366 C C . ALA A 1 733 ? 210.54200 207.79800 301.75800 1.000 255.16000 733 ALA A C 1
ATOM 5367 O O . ALA A 1 733 ? 210.89200 206.61200 301.75400 1.000 261.00000 733 ALA A O 1
ATOM 5369 N N . PHE A 1 734 ? 210.01700 208.39300 300.68300 1.000 249.91000 734 PHE A N 1
ATOM 5370 C CA . PHE A 1 734 ? 209.77400 207.64800 299.45000 1.000 247.67000 734 PHE A CA 1
ATOM 5371 C C . PHE A 1 734 ? 211.06300 207.09400 298.85700 1.000 249.99000 734 PHE A C 1
ATOM 5372 O O . PHE A 1 734 ? 211.04500 206.04600 298.20300 1.000 251.22000 734 PHE A O 1
ATOM 5380 N N . SER A 1 735 ? 212.18600 207.78600 299.06800 1.000 251.61000 735 SER A N 1
ATOM 5381 C CA . SER A 1 735 ? 213.45000 207.34700 298.48500 1.000 257.12000 735 SER A CA 1
ATOM 5382 C C . SER A 1 735 ? 213.85200 205.95900 298.97000 1.000 262.53000 735 SER A C 1
ATOM 5383 O O . SER A 1 735 ? 214.50800 205.21300 298.23400 1.000 259.22000 735 SER A O 1
ATOM 5386 N N . GLU A 1 736 ? 213.47200 205.59100 300.19500 1.000 266.20000 736 GLU A N 1
ATOM 5387 C CA . GLU A 1 736 ? 213.79600 204.28200 300.74100 1.000 261.37000 736 GLU A CA 1
ATOM 5388 C C . GLU A 1 736 ? 212.58100 203.39200 300.96100 1.000 260.04000 736 GLU A C 1
ATOM 5389 O O . GLU A 1 736 ? 212.75300 202.21000 301.27600 1.000 255.33000 736 GLU A O 1
ATOM 5395 N N . ASP A 1 737 ? 211.36500 203.92300 300.80900 1.000 263.76000 737 ASP A N 1
ATOM 5396 C CA . ASP A 1 737 ? 210.17100 203.12000 301.05200 1.000 260.03000 737 ASP A CA 1
ATOM 5397 C C . ASP A 1 737 ? 210.03600 201.99800 300.03000 1.000 256.35000 737 ASP A C 1
ATOM 5398 O O . ASP A 1 737 ? 209.58600 200.89700 300.36600 1.000 251.74000 737 ASP A O 1
ATOM 5403 N N . CYS A 1 738 ? 210.41100 202.26100 298.77800 1.000 257.68000 738 CYS A N 1
ATOM 5404 C CA . CYS A 1 738 ? 210.30700 201.24000 297.74100 1.000 258.66000 738 CYS A CA 1
ATOM 5405 C C . CYS A 1 738 ? 211.24100 200.07000 298.02700 1.000 263.76000 738 CYS A C 1
ATOM 5406 O O . CYS A 1 738 ? 210.79300 198.93200 298.21500 1.000 262.75000 738 CYS A O 1
ATOM 5409 N N . ALA A 1 739 ? 212.54900 200.33500 298.06400 1.000 264.51000 739 ALA A N 1
ATOM 5410 C CA . ALA A 1 739 ? 213.58200 199.33000 298.31600 1.000 261.01000 739 ALA A CA 1
ATOM 5411 C C . ALA A 1 739 ? 213.50200 198.15200 297.34900 1.000 268.27000 739 ALA A C 1
ATOM 5412 O O . ALA A 1 739 ? 214.03300 197.07400 297.63300 1.000 261.81000 739 ALA A O 1
ATOM 5414 N N . ALA A 1 740 ? 212.84400 198.33700 296.20800 1.000 275.05000 740 ALA A N 1
ATOM 5415 C CA . ALA A 1 740 ? 212.68200 197.29000 295.20500 1.000 272.98000 740 ALA A CA 1
ATOM 5416 C C . ALA A 1 740 ? 212.94200 197.86700 293.81700 1.000 275.46000 740 ALA A C 1
ATOM 5417 O O . ALA A 1 740 ? 212.16800 197.66500 292.88000 1.000 274.92000 740 ALA A O 1
ATOM 5419 N N . GLU A 1 741 ? 214.04800 198.60300 293.68500 1.000 275.17000 741 GLU A N 1
ATOM 5420 C CA . GLU A 1 741 ? 214.39400 199.30400 292.44600 1.000 275.60000 741 GLU A CA 1
ATOM 5421 C C . GLU A 1 741 ? 213.27800 200.27000 292.04600 1.000 274.13000 741 GLU A C 1
ATOM 5422 O O . GLU A 1 741 ? 212.92600 200.40600 290.87200 1.000 272.77000 741 GLU A O 1
ATOM 5428 N N . GLY A 1 742 ? 212.70300 200.93800 293.04200 1.000 271.65000 742 GLY A N 1
ATOM 5429 C CA . GLY A 1 742 ? 211.65400 201.90600 292.79600 1.000 268.31000 742 GLY A CA 1
ATOM 5430 C C . GLY A 1 742 ? 212.17900 203.29900 292.51800 1.000 268.39000 742 GLY A C 1
ATOM 5431 O O . GLY A 1 742 ? 211.88700 203.87900 291.47000 1.000 260.94000 742 GLY A O 1
ATOM 5432 N N . ILE A 1 743 ? 212.95600 203.84500 293.44600 1.000 276.50000 743 ILE A N 1
ATOM 5433 C CA . ILE A 1 743 ? 213.50900 205.19300 293.32300 1.000 269.90000 743 ILE A CA 1
ATOM 5434 C C . ILE A 1 743 ? 215.02600 205.05300 293.35100 1.000 265.17000 743 ILE A C 1
ATOM 5435 O O . ILE A 1 743 ? 215.65000 205.02300 294.41600 1.000 267.89000 743 ILE A O 1
ATOM 5440 N N . ARG A 1 744 ? 215.63500 204.96500 292.17100 1.000 258.74000 744 ARG A N 1
ATOM 5441 C CA . ARG A 1 744 ? 217.08500 204.90000 292.04500 1.000 256.50000 744 ARG A CA 1
ATOM 5442 C C . ARG A 1 744 ? 217.65400 206.07900 291.27400 1.000 260.26000 744 ARG A C 1
ATOM 5443 O O . ARG A 1 744 ? 218.59300 206.72900 291.74800 1.000 259.24000 744 ARG A O 1
ATOM 5445 N N . VAL A 1 745 ? 217.11200 206.37500 290.09700 1.000 263.54000 745 VAL A N 1
ATOM 5446 C CA . VAL A 1 745 ? 217.61500 207.47100 289.27700 1.000 262.08000 745 VAL A CA 1
ATOM 5447 C C . VAL A 1 745 ? 217.11400 208.79100 289.84700 1.000 257.69000 745 VAL A C 1
ATOM 5448 O O . VAL A 1 745 ? 215.90600 208.99100 290.02000 1.000 250.51000 745 VAL A O 1
ATOM 5452 N N . ARG A 1 746 ? 218.04400 209.69700 290.13600 1.000 259.74000 746 ARG A N 1
ATOM 5453 C CA . ARG A 1 746 ? 217.73800 211.00500 290.69100 1.000 257.71000 746 ARG A CA 1
ATOM 5454 C C . ARG A 1 746 ? 218.42700 212.08100 289.86300 1.000 262.91000 746 ARG A C 1
ATOM 5455 O O . ARG A 1 746 ? 219.40300 211.82400 289.15300 1.000 268.45000 746 ARG A O 1
ATOM 5463 N N . ASP A 1 747 ? 217.90600 213.30200 289.96400 1.000 259.30000 747 ASP A N 1
ATOM 5464 C CA . ASP A 1 747 ? 218.48500 214.43900 289.26100 1.000 261.68000 747 ASP A CA 1
ATOM 5465 C C . ASP A 1 747 ? 218.99800 215.45900 290.26800 1.000 262.84000 747 ASP A C 1
ATOM 5466 O O . ASP A 1 747 ? 219.00200 215.19500 291.47400 1.000 265.84000 747 ASP A O 1
ATOM 5471 N N . ILE A 1 748 ? 219.43100 216.62500 289.79200 1.000 260.85000 748 ILE A N 1
ATOM 5472 C CA . ILE A 1 748 ? 219.89200 217.67600 290.69200 1.000 262.17000 748 ILE A CA 1
ATOM 5473 C C . ILE A 1 748 ? 218.68200 218.46600 291.17300 1.000 265.76000 748 ILE A C 1
ATOM 5474 O O . ILE A 1 748 ? 218.34300 218.42800 292.36100 1.000 272.84000 748 ILE A O 1
ATOM 5479 N N . ASP A 1 749 ? 218.02100 219.15500 290.24400 1.000 260.14000 749 ASP A N 1
ATOM 5480 C CA . ASP A 1 749 ? 216.73100 219.82400 290.44600 1.000 260.82000 749 ASP A CA 1
ATOM 5481 C C . ASP A 1 749 ? 216.61300 220.45300 291.83600 1.000 264.23000 749 ASP A C 1
ATOM 5482 O O . ASP A 1 749 ? 215.73800 220.11900 292.63600 1.000 266.02000 749 ASP A O 1
ATOM 5487 N N . VAL A 1 750 ? 217.51900 221.38800 292.11200 1.000 262.73000 750 VAL A N 1
ATOM 5488 C CA . VAL A 1 750 ? 217.59000 222.00000 293.43700 1.000 262.79000 750 VAL A CA 1
ATOM 5489 C C . VAL A 1 750 ? 216.33800 222.84800 293.64700 1.000 256.82000 750 VAL A C 1
ATOM 5490 O O . VAL A 1 750 ? 216.20500 223.93100 293.07100 1.000 251.95000 750 VAL A O 1
ATOM 5494 N N . ASP A 1 751 ? 215.42100 222.35000 294.47600 1.000 255.18000 751 ASP A N 1
ATOM 5495 C CA . ASP A 1 751 ? 214.22500 223.07600 294.90100 1.000 249.07000 751 ASP A CA 1
ATOM 5496 C C . ASP A 1 751 ? 213.39900 223.55600 293.70700 1.000 241.33000 751 ASP A C 1
ATOM 5497 O O . ASP A 1 751 ? 213.20700 224.75300 293.48500 1.000 231.06000 751 ASP A O 1
ATOM 5502 N N . TYR A 1 752 ? 212.90700 222.59300 292.92900 1.000 239.97000 752 TYR A N 1
ATOM 5503 C CA . TYR A 1 752 ? 212.01300 222.92100 291.82100 1.000 233.17000 752 TYR A CA 1
ATOM 5504 C C . TYR A 1 752 ? 210.54400 222.80300 292.21800 1.000 224.60000 752 TYR A C 1
ATOM 5505 O O . TYR A 1 752 ? 209.80400 223.79100 292.17200 1.000 222.33000 752 TYR A O 1
ATOM 5514 N N . ALA A 1 753 ? 210.11700 221.60500 292.61800 1.000 226.51000 753 ALA A N 1
ATOM 5515 C CA . ALA A 1 753 ? 208.72500 221.34400 292.99000 1.000 226.75000 753 ALA A CA 1
ATOM 5516 C C . ALA A 1 753 ? 207.76200 221.77800 291.88700 1.000 221.01000 753 ALA A C 1
ATOM 5517 O O . ALA A 1 753 ? 206.72600 222.39400 292.14300 1.000 222.54000 753 ALA A O 1
ATOM 5519 N N . SER A 1 754 ? 208.11400 221.46600 290.64300 1.000 214.81000 754 SER A N 1
ATOM 5520 C CA . SER A 1 754 ? 207.25100 221.78000 289.51500 1.000 205.95000 754 SER A CA 1
ATOM 5521 C C . SER A 1 754 ? 206.11800 220.76600 289.41100 1.000 207.16000 754 SER A C 1
ATOM 5522 O O . SER A 1 754 ? 206.25000 219.61200 289.83000 1.000 210.71000 754 SER A O 1
ATOM 5525 N N . HIS A 1 755 ? 204.99800 221.21300 288.83900 1.000 203.64000 755 HIS A N 1
ATOM 5526 C CA . HIS A 1 755 ? 203.79600 220.38600 288.70500 1.000 200.00000 755 HIS A CA 1
ATOM 5527 C C . HIS A 1 755 ? 203.36900 219.82600 290.05900 1.000 206.83000 755 HIS A C 1
ATOM 5528 O O . HIS A 1 755 ? 203.01400 218.65300 290.19200 1.000 206.95000 755 HIS A O 1
ATOM 5535 N N . SER A 1 756 ? 203.40400 220.68000 291.07000 1.000 216.80000 756 SER A N 1
ATOM 5536 C CA . SER A 1 756 ? 203.14700 220.33800 292.45800 1.000 219.61000 756 SER A CA 1
ATOM 5537 C C . SER A 1 756 ? 202.10700 221.29500 293.01500 1.000 221.19000 756 SER A C 1
ATOM 5538 O O . SER A 1 756 ? 201.89600 222.38000 292.46400 1.000 221.33000 756 SER A O 1
ATOM 5541 N N . PRO A 1 757 ? 201.41500 220.91300 294.10000 1.000 221.48000 757 PRO A N 1
ATOM 5542 C CA . PRO A 1 757 ? 200.48000 221.84700 294.74300 1.000 221.89000 757 PRO A CA 1
ATOM 5543 C C . PRO A 1 757 ? 201.11300 223.18100 295.11400 1.000 217.80000 757 PRO A C 1
ATOM 5544 O O . PRO A 1 757 ? 200.40600 224.17400 295.31500 1.000 215.17000 757 PRO A O 1
ATOM 5548 N N . GLN A 1 758 ? 202.44300 223.21800 295.21300 1.000 215.05000 758 GLN A N 1
ATOM 5549 C CA . GLN A 1 758 ? 203.13800 224.47900 295.44300 1.000 209.51000 758 GLN A CA 1
ATOM 5550 C C . GLN A 1 758 ? 203.03300 225.42600 294.25400 1.000 209.33000 758 GLN A C 1
ATOM 5551 O O . GLN A 1 758 ? 203.28900 226.62400 294.41200 1.000 206.27000 758 GLN A O 1
ATOM 5557 N N . ILE A 1 759 ? 202.67600 224.92000 293.07200 1.000 214.78000 759 ILE A N 1
ATOM 5558 C CA . ILE A 1 759 ? 202.58900 225.77400 291.89000 1.000 215.89000 759 ILE A CA 1
ATOM 5559 C C . ILE A 1 759 ? 201.47000 226.79600 292.04600 1.000 216.60000 759 ILE A C 1
ATOM 5560 O O . ILE A 1 759 ? 201.65100 227.98600 291.76600 1.000 215.18000 759 ILE A O 1
ATOM 5565 N N . GLU A 1 760 ? 200.30100 226.35200 292.50500 1.000 219.19000 760 GLU A N 1
ATOM 5566 C CA . GLU A 1 760 ? 199.16100 227.24500 292.66700 1.000 218.89000 760 GLU A CA 1
ATOM 5567 C C . GLU A 1 760 ? 199.28500 228.14700 293.88700 1.000 214.67000 760 GLU A C 1
ATOM 5568 O O . GLU A 1 760 ? 198.35700 228.91400 294.16500 1.000 211.57000 760 GLU A O 1
ATOM 5574 N N . ARG A 1 761 ? 200.39900 228.06800 294.62000 1.000 212.52000 761 ARG A N 1
ATOM 5575 C CA . ARG A 1 761 ? 200.61200 228.98100 295.73700 1.000 210.81000 761 ARG A CA 1
ATOM 5576 C C . ARG A 1 761 ? 200.66300 230.42600 295.25900 1.000 210.45000 761 ARG A C 1
ATOM 5577 O O . ARG A 1 761 ? 200.09200 231.32000 295.89600 1.000 211.96000 761 ARG A O 1
ATOM 5585 N N . VAL A 1 762 ? 201.33000 230.67500 294.13400 1.000 206.40000 762 VAL A N 1
ATOM 5586 C CA . VAL A 1 762 ? 201.43200 232.02800 293.60200 1.000 206.01000 762 VAL A CA 1
ATOM 5587 C C . VAL A 1 762 ? 200.27700 232.28000 292.64200 1.000 209.38000 762 VAL A C 1
ATOM 5588 O O . VAL A 1 762 ? 199.38200 233.08300 292.92700 1.000 214.50000 762 VAL A O 1
ATOM 5592 N N . ARG A 1 763 ? 200.29400 231.59500 291.49800 1.000 203.66000 763 ARG A N 1
ATOM 5593 C CA . ARG A 1 763 ? 199.14800 231.46700 290.60100 1.000 206.53000 763 ARG A CA 1
ATOM 5594 C C . ARG A 1 763 ? 198.59000 232.79300 290.09000 1.000 215.58000 763 ARG A C 1
ATOM 5595 O O . ARG A 1 763 ? 197.62600 232.79600 289.31800 1.000 213.80000 763 ARG A O 1
ATOM 5597 N N . GLU A 1 764 ? 199.16600 233.91900 290.50000 1.000 218.87000 764 GLU A N 1
ATOM 5598 C CA . GLU A 1 764 ? 198.59000 235.19300 290.08000 1.000 223.84000 764 GLU A CA 1
ATOM 5599 C C . GLU A 1 764 ? 199.60500 236.15900 289.48800 1.000 224.83000 764 GLU A C 1
ATOM 5600 O O . GLU A 1 764 ? 199.28800 236.85500 288.51900 1.000 227.28000 764 GLU A O 1
ATOM 5606 N N . GLU A 1 765 ? 200.81900 236.21900 290.04000 1.000 223.85000 765 GLU A N 1
ATOM 5607 C CA . GLU A 1 765 ? 201.81700 237.13800 289.50400 1.000 224.57000 765 GLU A CA 1
ATOM 5608 C C . GLU A 1 765 ? 202.29400 236.69200 288.12900 1.000 224.40000 765 GLU A C 1
ATOM 5609 O O . GLU A 1 765 ? 202.63300 237.52700 287.28400 1.000 221.84000 765 GLU A O 1
ATOM 5615 N N . LEU A 1 766 ? 202.31500 235.38100 287.88000 1.000 221.27000 766 LEU A N 1
ATOM 5616 C CA . LEU A 1 766 ? 202.61000 234.90200 286.53400 1.000 216.82000 766 LEU A CA 1
ATOM 5617 C C . LEU A 1 766 ? 201.56900 235.40000 285.54000 1.000 221.55000 766 LEU A C 1
ATOM 5618 O O . LEU A 1 766 ? 201.91500 235.86000 284.44500 1.000 225.52000 766 LEU A O 1
ATOM 5623 N N . LEU A 1 767 ? 200.28900 235.32700 285.91100 1.000 219.50000 767 LEU A N 1
ATOM 5624 C CA . LEU A 1 767 ? 199.23300 235.83000 285.03800 1.000 218.62000 767 LEU A CA 1
ATOM 5625 C C . LEU A 1 767 ? 199.35700 237.33300 284.83200 1.000 223.04000 767 LEU A C 1
ATOM 5626 O O . LEU A 1 767 ? 199.16800 237.83300 283.71700 1.000 222.35000 767 LEU A O 1
ATOM 5631 N N . GLU A 1 768 ? 199.66700 238.07200 285.89900 1.000 226.80000 768 GLU A N 1
ATOM 5632 C CA . GLU A 1 768 ? 199.79000 239.52200 285.78400 1.000 227.29000 768 GLU A CA 1
ATOM 5633 C C . GLU A 1 768 ? 200.95600 239.91500 284.88400 1.000 226.31000 768 GLU A C 1
ATOM 5634 O O . GLU A 1 768 ? 200.83000 240.82900 284.06000 1.000 225.61000 768 GLU A O 1
ATOM 5640 N N . THR A 1 769 ? 202.09800 239.23900 285.02500 1.000 226.63000 769 THR A N 1
ATOM 5641 C CA . THR A 1 769 ? 203.27000 239.59100 284.23100 1.000 225.33000 769 THR A CA 1
ATOM 5642 C C . THR A 1 769 ? 203.11000 239.16000 282.77800 1.000 223.92000 769 THR A C 1
ATOM 5643 O O . THR A 1 769 ? 203.45900 239.91200 281.86000 1.000 216.00000 769 THR A O 1
ATOM 5647 N N . THR A 1 770 ? 202.58100 237.96100 282.54700 1.000 225.58000 770 THR A N 1
ATOM 5648 C CA . THR A 1 770 ? 202.46900 237.40600 281.20600 1.000 223.04000 770 THR A CA 1
ATOM 5649 C C . THR A 1 770 ? 201.11900 237.68400 280.55700 1.000 226.39000 770 THR A C 1
ATOM 5650 O O . THR A 1 770 ? 200.83600 237.13300 279.48900 1.000 222.61000 770 THR A O 1
ATOM 5654 N N . GLY A 1 771 ? 200.28500 238.51900 281.17000 1.000 228.66000 771 GLY A N 1
ATOM 5655 C CA . GLY A 1 771 ? 198.98500 238.82700 280.60700 1.000 227.89000 771 GLY A CA 1
ATOM 5656 C C . GLY A 1 771 ? 199.02800 239.90000 279.53800 1.000 230.02000 771 GLY A C 1
ATOM 5657 O O . GLY A 1 771 ? 198.14600 240.76300 279.48100 1.000 234.14000 771 GLY A O 1
ATOM 5658 N N . ASP A 1 772 ? 200.05000 239.85500 278.67900 1.000 224.41000 772 ASP A N 1
ATOM 5659 C CA . ASP A 1 772 ? 200.19000 240.83900 277.61400 1.000 223.26000 772 ASP A CA 1
ATOM 5660 C C . ASP A 1 772 ? 200.55300 240.20800 276.27500 1.000 213.88000 772 ASP A C 1
ATOM 5661 O O . ASP A 1 772 ? 200.87400 240.94200 275.33100 1.000 208.32000 772 ASP A O 1
ATOM 5666 N N . ILE A 1 773 ? 200.51700 238.87900 276.16100 1.000 210.21000 773 ILE A N 1
ATOM 5667 C CA . ILE A 1 773 ? 200.90300 238.23400 274.91300 1.000 201.14000 773 ILE A CA 1
ATOM 5668 C C . ILE A 1 773 ? 199.84300 238.47800 273.84300 1.000 198.48000 773 ILE A C 1
ATOM 5669 O O . ILE A 1 773 ? 198.67100 238.75300 274.12700 1.000 195.71000 773 ILE A O 1
ATOM 5674 N N . ALA A 1 774 ? 200.27200 238.37700 272.58600 1.000 197.78000 774 ALA A N 1
ATOM 5675 C CA . ALA A 1 774 ? 199.39700 238.54500 271.42700 1.000 199.17000 774 ALA A CA 1
ATOM 5676 C C . ALA A 1 774 ? 199.59500 237.35400 270.50000 1.000 203.26000 774 ALA A C 1
ATOM 5677 O O . ALA A 1 774 ? 200.24500 237.46600 269.45200 1.000 207.05000 774 ALA A O 1
ATOM 5679 N N . PRO A 1 775 ? 199.05200 236.19300 270.85900 1.000 197.96000 775 PRO A N 1
ATOM 5680 C CA . PRO A 1 775 ? 199.23500 235.00400 270.02100 1.000 193.74000 775 PRO A CA 1
ATOM 5681 C C . PRO A 1 775 ? 198.52700 235.14100 268.68300 1.000 194.67000 775 PRO A C 1
ATOM 5682 O O . PRO A 1 775 ? 197.51400 235.83200 268.55300 1.000 195.87000 775 PRO A O 1
ATOM 5686 N N . ARG A 1 776 ? 199.07600 234.46600 267.68400 1.000 193.00000 776 ARG A N 1
ATOM 5687 C CA . ARG A 1 776 ? 198.57700 234.48200 266.32000 1.000 189.91000 776 ARG A CA 1
ATOM 5688 C C . ARG A 1 776 ? 198.45900 233.05600 265.81100 1.000 193.21000 776 ARG A C 1
ATOM 5689 O O . ARG A 1 776 ? 199.11800 232.14800 266.32900 1.000 197.36000 776 ARG A O 1
ATOM 5697 N N . PRO A 1 777 ? 197.60900 232.81800 264.81000 1.000 193.61000 777 PRO A N 1
ATOM 5698 C CA . PRO A 1 777 ? 197.46300 231.45700 264.27800 1.000 196.43000 777 PRO A CA 1
ATOM 5699 C C . PRO A 1 777 ? 198.77500 230.92600 263.71800 1.000 198.38000 777 PRO A C 1
ATOM 5700 O O . PRO A 1 777 ? 199.57800 231.66800 263.15000 1.000 193.56000 777 PRO A O 1
ATOM 5704 N N . ALA A 1 778 ? 198.98300 229.62400 263.88700 1.000 195.53000 778 ALA A N 1
ATOM 5705 C CA . ALA A 1 778 ? 200.20200 228.95200 263.46500 1.000 183.40000 778 ALA A CA 1
ATOM 5706 C C . ALA A 1 778 ? 199.98700 228.21400 262.14800 1.000 185.62000 778 ALA A C 1
ATOM 5707 O O . ALA A 1 778 ? 198.86500 227.86100 261.78000 1.000 187.02000 778 ALA A O 1
ATOM 5709 N N . ARG A 1 779 ? 201.09100 227.98400 261.43900 1.000 182.07000 779 ARG A N 1
ATOM 5710 C CA . ARG A 1 779 ? 201.06900 227.30500 260.15100 1.000 177.41000 779 ARG A CA 1
ATOM 5711 C C . ARG A 1 779 ? 201.42600 225.82700 260.24600 1.000 171.38000 779 ARG A C 1
ATOM 5712 O O . ARG A 1 779 ? 201.51000 225.15900 259.21100 1.000 167.12000 779 ARG A O 1
ATOM 5720 N N . VAL A 1 780 ? 201.63900 225.30200 261.45000 1.000 169.15000 780 VAL A N 1
ATOM 5721 C CA . VAL A 1 780 ? 202.05000 223.91600 261.63400 1.000 155.05000 780 VAL A CA 1
ATOM 5722 C C . VAL A 1 780 ? 201.37600 223.37100 262.88700 1.000 151.10000 780 VAL A C 1
ATOM 5723 O O . VAL A 1 780 ? 201.10900 224.10700 263.84200 1.000 153.19000 780 VAL A O 1
ATOM 5727 N N . THR A 1 781 ? 201.08500 222.07100 262.86700 1.000 145.22000 781 THR A N 1
ATOM 5728 C CA . THR A 1 781 ? 200.40000 221.42400 263.97800 1.000 144.57000 781 THR A CA 1
ATOM 5729 C C . THR A 1 781 ? 201.17600 221.60600 265.27700 1.000 143.42000 781 THR A C 1
ATOM 5730 O O . THR A 1 781 ? 202.40500 221.50800 265.30700 1.000 145.26000 781 THR A O 1
ATOM 5734 N N . PHE A 1 782 ? 200.44500 221.87000 266.35700 1.000 143.86000 782 PHE A N 1
ATOM 5735 C CA . PHE A 1 782 ? 201.00700 222.14700 267.67500 1.000 142.17000 782 PHE A CA 1
ATOM 5736 C C . PHE A 1 782 ? 200.41300 221.20000 268.71100 1.000 151.41000 782 PHE A C 1
ATOM 5737 O O . PHE A 1 782 ? 199.91200 221.61200 269.75900 1.000 159.46000 782 PHE A O 1
ATOM 5745 N N . HIS A 1 783 ? 200.43500 219.90400 268.40600 1.000 147.10000 783 HIS A N 1
ATOM 5746 C CA . HIS A 1 783 ? 199.94100 218.90200 269.34200 1.000 152.63000 783 HIS A CA 1
ATOM 5747 C C . HIS A 1 783 ? 200.69300 218.99800 270.66300 1.000 159.82000 783 HIS A C 1
ATOM 5748 O O . HIS A 1 783 ? 201.89600 218.72900 270.72500 1.000 157.44000 783 HIS A O 1
ATOM 5755 N N . SER A 1 784 ? 199.98200 219.38300 271.71800 1.000 168.46000 784 SER A N 1
ATOM 5756 C CA . SER A 1 784 ? 200.59100 219.62700 273.01500 1.000 169.75000 784 SER A CA 1
ATOM 5757 C C . SER A 1 784 ? 200.61900 218.33800 273.83500 1.000 171.64000 784 SER A C 1
ATOM 5758 O O . SER A 1 784 ? 200.26100 217.25900 273.35600 1.000 177.89000 784 SER A O 1
ATOM 5761 N N . THR A 1 785 ? 201.04900 218.44500 275.09200 1.000 166.06000 785 THR A N 1
ATOM 5762 C CA . THR A 1 785 ? 201.11800 217.30500 275.99500 1.000 173.11000 785 THR A CA 1
ATOM 5763 C C . THR A 1 785 ? 200.16900 217.40500 277.17800 1.000 182.61000 785 THR A C 1
ATOM 5764 O O . THR A 1 785 ? 199.76900 216.37100 277.71600 1.000 188.34000 785 THR A O 1
ATOM 5768 N N . VAL A 1 786 ? 199.80800 218.61800 277.60000 1.000 183.99000 786 VAL A N 1
ATOM 5769 C CA . VAL A 1 786 ? 198.84000 218.76300 278.68300 1.000 188.09000 786 VAL A CA 1
ATOM 5770 C C . VAL A 1 786 ? 197.46900 218.26900 278.24000 1.000 190.56000 786 VAL A C 1
ATOM 5771 O O . VAL A 1 786 ? 196.71600 217.68900 279.03100 1.000 186.14000 786 VAL A O 1
ATOM 5775 N N . GLU A 1 787 ? 197.12200 218.49100 276.97400 1.000 190.69000 787 GLU A N 1
ATOM 5776 C CA . GLU A 1 787 ? 195.89100 217.98200 276.38800 1.000 180.62000 787 GLU A CA 1
ATOM 5777 C C . GLU A 1 787 ? 196.23600 217.25200 275.10100 1.000 178.92000 787 GLU A C 1
ATOM 5778 O O . GLU A 1 787 ? 196.95800 217.79000 274.25600 1.000 183.50000 787 GLU A O 1
ATOM 5784 N N . SER A 1 788 ? 195.71900 216.03300 274.94900 1.000 176.38000 788 SER A N 1
ATOM 5785 C CA . SER A 1 788 ? 195.97400 215.23100 273.75300 1.000 183.14000 788 SER A CA 1
ATOM 5786 C C . SER A 1 788 ? 195.12800 215.77200 272.60000 1.000 184.27000 788 SER A C 1
ATOM 5787 O O . SER A 1 788 ? 194.16500 215.15800 272.13500 1.000 191.08000 788 SER A O 1
ATOM 5790 N N . ARG A 1 789 ? 195.51300 216.95800 272.13600 1.000 179.15000 789 ARG A N 1
ATOM 5791 C CA . ARG A 1 789 ? 194.77300 217.64900 271.09200 1.000 177.59000 789 ARG A CA 1
ATOM 5792 C C . ARG A 1 789 ? 195.70600 218.62500 270.39500 1.000 170.87000 789 ARG A C 1
ATOM 5793 O O . ARG A 1 789 ? 196.75200 219.00100 270.92900 1.000 171.16000 789 ARG A O 1
ATOM 5801 N N . SER A 1 790 ? 195.30900 219.03300 269.19400 1.000 168.05000 790 SER A N 1
ATOM 5802 C CA . SER A 1 790 ? 196.04000 220.01800 268.41000 1.000 169.46000 790 SER A CA 1
ATOM 5803 C C . SER A 1 790 ? 195.23300 221.30800 268.38000 1.000 178.17000 790 SER A C 1
ATOM 5804 O O . SER A 1 790 ? 194.08500 221.31500 267.92400 1.000 182.81000 790 SER A O 1
ATOM 5807 N N . MET A 1 791 ? 195.83100 222.39200 268.86200 1.000 178.01000 791 MET A N 1
ATOM 5808 C CA . MET A 1 791 ? 195.17400 223.68500 268.93600 1.000 183.67000 791 MET A CA 1
ATOM 5809 C C . MET A 1 791 ? 195.84900 224.66800 267.98400 1.000 188.78000 791 MET A C 1
ATOM 5810 O O . MET A 1 791 ? 196.75700 224.31200 267.22400 1.000 186.25000 791 MET A O 1
ATOM 5815 N N . ASP A 1 792 ? 195.39800 225.91400 268.02700 1.000 196.46000 792 ASP A N 1
ATOM 5816 C CA . ASP A 1 792 ? 195.97600 227.00000 267.25000 1.000 201.16000 792 ASP A CA 1
ATOM 5817 C C . ASP A 1 792 ? 196.55000 228.04900 268.19800 1.000 202.27000 792 ASP A C 1
ATOM 5818 O O . ASP A 1 792 ? 196.53200 227.89200 269.42100 1.000 200.89000 792 ASP A O 1
ATOM 5823 N N . GLY A 1 793 ? 197.06800 229.13000 267.61500 1.000 197.22000 793 GLY A N 1
ATOM 5824 C CA . GLY A 1 793 ? 197.64400 230.18700 268.42800 1.000 196.20000 793 GLY A CA 1
ATOM 5825 C C . GLY A 1 793 ? 196.61300 230.90200 269.28000 1.000 202.86000 793 GLY A C 1
ATOM 5826 O O . GLY A 1 793 ? 196.90000 231.29700 270.41400 1.000 202.90000 793 GLY A O 1
ATOM 5827 N N . THR A 1 794 ? 195.39700 231.06700 268.75400 1.000 207.77000 794 THR A N 1
ATOM 5828 C CA . THR A 1 794 ? 194.36700 231.82600 269.45500 1.000 209.15000 794 THR A CA 1
ATOM 5829 C C . THR A 1 794 ? 194.00100 231.21700 270.80100 1.000 204.91000 794 THR A C 1
ATOM 5830 O O . THR A 1 794 ? 193.51900 231.93600 271.68200 1.000 204.97000 794 THR A O 1
ATOM 5834 N N . GLU A 1 795 ? 194.21600 229.91700 270.98300 1.000 199.33000 795 GLU A N 1
ATOM 5835 C CA . GLU A 1 795 ? 193.91200 229.25500 272.24400 1.000 195.62000 795 GLU A CA 1
ATOM 5836 C C . GLU A 1 795 ? 195.08900 229.24800 273.21000 1.000 193.22000 795 GLU A C 1
ATOM 5837 O O . GLU A 1 795 ? 194.97800 228.66400 274.29200 1.000 187.87000 795 GLU A O 1
ATOM 5843 N N . LEU A 1 796 ? 196.20500 229.87700 272.85000 1.000 195.86000 796 LEU A N 1
ATOM 5844 C CA . LEU A 1 796 ? 197.40400 229.89900 273.68800 1.000 193.07000 796 LEU A CA 1
ATOM 5845 C C . LEU A 1 796 ? 197.46300 231.24500 274.40200 1.000 189.17000 796 LEU A C 1
ATOM 5846 O O . LEU A 1 796 ? 197.98600 232.22800 273.87600 1.000 181.67000 796 LEU A O 1
ATOM 5851 N N . ASP A 1 797 ? 196.92100 231.28500 275.61300 1.000 193.22000 797 ASP A N 1
ATOM 5852 C CA . ASP A 1 797 ? 196.93100 232.47200 276.45700 1.000 192.46000 797 ASP A CA 1
ATOM 5853 C C . ASP A 1 797 ? 197.72300 232.18400 277.72800 1.000 193.17000 797 ASP A C 1
ATOM 5854 O O . ASP A 1 797 ? 198.22200 231.07600 277.93800 1.000 190.23000 797 ASP A O 1
ATOM 5859 N N . ALA A 1 798 ? 197.82900 233.20300 278.58600 1.000 191.75000 798 ALA A N 1
ATOM 5860 C CA . ALA A 1 798 ? 198.55400 233.03900 279.84300 1.000 195.10000 798 ALA A CA 1
ATOM 5861 C C . ALA A 1 798 ? 197.92600 231.96200 280.71600 1.000 195.21000 798 ALA A C 1
ATOM 5862 O O . ALA A 1 798 ? 198.63300 231.27900 281.46600 1.000 194.17000 798 ALA A O 1
ATOM 5864 N N . ARG A 1 799 ? 196.60500 231.79400 280.63000 1.000 197.69000 799 ARG A N 1
ATOM 5865 C CA . ARG A 1 799 ? 195.94900 230.71400 281.35800 1.000 197.38000 799 ARG A CA 1
ATOM 5866 C C . ARG A 1 799 ? 196.44600 229.35700 280.88000 1.000 192.36000 799 ARG A C 1
ATOM 5867 O O . ARG A 1 799 ? 196.64600 228.44000 281.68600 1.000 190.92000 799 ARG A O 1
ATOM 5875 N N . TYR A 1 800 ? 196.65400 229.21100 279.57000 1.000 189.28000 800 TYR A N 1
ATOM 5876 C CA . TYR A 1 800 ? 197.18300 227.95900 279.04300 1.000 186.31000 800 TYR A CA 1
ATOM 5877 C C . TYR A 1 800 ? 198.58100 227.68000 279.57900 1.000 183.45000 800 TYR A C 1
ATOM 5878 O O . TYR A 1 800 ? 198.90700 226.53800 279.91600 1.000 187.04000 800 TYR A O 1
ATOM 5887 N N . TRP A 1 801 ? 199.42500 228.71000 279.65800 1.000 178.00000 801 TRP A N 1
ATOM 5888 C CA . TRP A 1 801 ? 200.77100 228.51200 280.18400 1.000 178.14000 801 TRP A CA 1
ATOM 5889 C C . TRP A 1 801 ? 200.74200 228.17700 281.67000 1.000 181.17000 801 TRP A C 1
ATOM 5890 O O . TRP A 1 801 ? 201.53800 227.35700 282.14300 1.000 181.36000 801 TRP A O 1
ATOM 5901 N N . TYR A 1 802 ? 199.83000 228.79600 282.42300 1.000 181.72000 802 TYR A N 1
ATOM 5902 C CA . TYR A 1 802 ? 199.68100 228.43200 283.82800 1.000 182.59000 802 TYR A CA 1
ATOM 5903 C C . TYR A 1 802 ? 199.23800 226.98200 283.97200 1.000 187.86000 802 TYR A C 1
ATOM 5904 O O . TYR A 1 802 ? 199.73400 226.25400 284.84100 1.000 189.82000 802 TYR A O 1
ATOM 5913 N N . ARG A 1 803 ? 198.30600 226.54300 283.12300 1.000 187.48000 803 ARG A N 1
ATOM 5914 C CA . ARG A 1 803 ? 197.88500 225.14500 283.14100 1.000 188.03000 803 ARG A CA 1
ATOM 5915 C C . ARG A 1 803 ? 199.04600 224.22000 282.80500 1.000 187.05000 803 ARG A C 1
ATOM 5916 O O . ARG A 1 803 ? 199.21400 223.16700 283.43200 1.000 191.54000 803 ARG A O 1
ATOM 5924 N N . ASN A 1 804 ? 199.85900 224.60000 281.81800 1.000 185.58000 804 ASN A N 1
ATOM 5925 C CA . ASN A 1 804 ? 201.02900 223.80300 281.46300 1.000 190.17000 804 ASN A CA 1
ATOM 5926 C C . ASN A 1 804 ? 201.99300 223.69800 282.63600 1.000 193.95000 804 ASN A C 1
ATOM 5927 O O . ASN A 1 804 ? 202.56300 222.63000 282.89000 1.000 197.98000 804 ASN A O 1
ATOM 5932 N N . LEU A 1 805 ? 202.19100 224.80000 283.36100 1.000 188.37000 805 LEU A N 1
ATOM 5933 C CA . LEU A 1 805 ? 203.02600 224.75700 284.55600 1.000 188.34000 805 LEU A CA 1
ATOM 5934 C C . LEU A 1 805 ? 202.40900 223.88100 285.63900 1.000 192.59000 805 LEU A C 1
ATOM 5935 O O . LEU A 1 805 ? 203.13500 223.25700 286.42100 1.000 191.61000 805 LEU A O 1
ATOM 5940 N N . ARG A 1 806 ? 201.07900 223.81500 285.69800 1.000 192.42000 806 ARG A N 1
ATOM 5941 C CA . ARG A 1 806 ? 200.39700 223.05800 286.74400 1.000 197.11000 806 ARG A CA 1
ATOM 5942 C C . ARG A 1 806 ? 200.08000 221.62800 286.30600 1.000 197.71000 806 ARG A C 1
ATOM 5943 O O . ARG A 1 806 ? 200.49300 220.66700 286.96400 1.000 195.32000 806 ARG A O 1
ATOM 5951 N N . GLU A 1 807 ? 199.35300 221.47400 285.20300 1.000 198.33000 807 GLU A N 1
ATOM 5952 C CA . GLU A 1 807 ? 198.83200 220.17100 284.81800 1.000 200.01000 807 GLU A CA 1
ATOM 5953 C C . GLU A 1 807 ? 199.96300 219.21800 284.42900 1.000 204.90000 807 GLU A C 1
ATOM 5954 O O . GLU A 1 807 ? 201.11400 219.61500 284.22500 1.000 207.92000 807 GLU A O 1
ATOM 5960 N N . THR A 1 808 ? 199.61400 217.93800 284.33700 1.000 203.52000 808 THR A N 1
ATOM 5961 C CA . THR A 1 808 ? 200.57600 216.90800 283.97600 1.000 201.75000 808 THR A CA 1
ATOM 5962 C C . THR A 1 808 ? 201.03100 217.08200 282.52900 1.000 204.83000 808 THR A C 1
ATOM 5963 O O . THR A 1 808 ? 200.29400 217.58300 281.67600 1.000 202.19000 808 THR A O 1
ATOM 5967 N N . VAL A 1 809 ? 202.26300 216.65400 282.26000 1.000 202.87000 809 VAL A N 1
ATOM 5968 C CA . VAL A 1 809 ? 202.90300 216.86000 280.96600 1.000 198.10000 809 VAL A CA 1
ATOM 5969 C C . VAL A 1 809 ? 203.17300 215.52200 280.28800 1.000 191.68000 809 VAL A C 1
ATOM 5970 O O . VAL A 1 809 ? 204.18500 215.35900 279.59600 1.000 192.35000 809 VAL A O 1
ATOM 5974 N N . ARG A 1 810 ? 202.26800 214.56200 280.49000 1.000 189.81000 810 ARG A N 1
ATOM 5975 C CA . ARG A 1 810 ? 202.38400 213.21400 279.93700 1.000 194.49000 810 ARG A CA 1
ATOM 5976 C C . ARG A 1 810 ? 202.88300 213.23200 278.49800 1.000 190.77000 810 ARG A C 1
ATOM 5977 O O . ARG A 1 810 ? 202.31000 213.89900 277.63400 1.000 183.38000 810 ARG A O 1
ATOM 5985 N N . PHE A 1 811 ? 203.96100 212.48800 278.25200 1.000 189.67000 811 PHE A N 1
ATOM 5986 C CA . PHE A 1 811 ? 204.66700 212.51600 276.97800 1.000 176.60000 811 PHE A CA 1
ATOM 5987 C C . PHE A 1 811 ? 204.41000 211.29300 276.11100 1.000 172.64000 811 PHE A C 1
ATOM 5988 O O . PHE A 1 811 ? 204.42800 211.40700 274.88200 1.000 169.57000 811 PHE A O 1
ATOM 5996 N N . ALA A 1 812 ? 204.17700 210.12700 276.71900 1.000 178.54000 812 ALA A N 1
ATOM 5997 C CA . ALA A 1 812 ? 204.00800 208.90400 275.94000 1.000 180.94000 812 ALA A CA 1
ATOM 5998 C C . ALA A 1 812 ? 202.76600 208.96800 275.06000 1.000 182.20000 812 ALA A C 1
ATOM 5999 O O . ALA A 1 812 ? 202.78800 208.51200 273.91000 1.000 179.86000 812 ALA A O 1
ATOM 6001 N N . ASP A 1 813 ? 201.67100 209.51900 275.58800 1.000 188.24000 813 ASP A N 1
ATOM 6002 C CA . ASP A 1 813 ? 200.42100 209.54900 274.83500 1.000 186.72000 813 ASP A CA 1
ATOM 6003 C C . ASP A 1 813 ? 200.55500 210.37900 273.56400 1.000 180.81000 813 ASP A C 1
ATOM 6004 O O . ASP A 1 813 ? 200.06300 209.98100 272.50300 1.000 178.18000 813 ASP A O 1
ATOM 6009 N N . ALA A 1 814 ? 201.21600 211.53600 273.65100 1.000 179.57000 814 ALA A N 1
ATOM 6010 C CA . ALA A 1 814 ? 201.38600 212.37900 272.47200 1.000 176.00000 814 ALA A CA 1
ATOM 6011 C C . ALA A 1 814 ? 202.23300 211.68600 271.41300 1.000 176.14000 814 ALA A C 1
ATOM 6012 O O . ALA A 1 814 ? 201.91300 211.73600 270.21800 1.000 175.29000 814 ALA A O 1
ATOM 6014 N N . VAL A 1 815 ? 203.31900 211.03200 271.83300 1.000 174.20000 815 VAL A N 1
ATOM 6015 C CA . VAL A 1 815 ? 204.17700 210.32600 270.88700 1.000 165.83000 815 VAL A CA 1
ATOM 6016 C C . VAL A 1 815 ? 203.41100 209.19300 270.21900 1.000 169.40000 815 VAL A C 1
ATOM 6017 O O . VAL A 1 815 ? 203.50900 208.99000 269.00200 1.000 170.20000 815 VAL A O 1
ATOM 6021 N N . THR A 1 816 ? 202.63900 208.43600 271.00100 1.000 170.52000 816 THR A N 1
ATOM 6022 C CA . THR A 1 816 ? 201.85300 207.34600 270.43100 1.000 176.03000 816 THR A CA 1
ATOM 6023 C C . THR A 1 816 ? 200.80900 207.87100 269.45300 1.000 177.11000 816 THR A C 1
ATOM 6024 O O . THR A 1 816 ? 200.59900 207.28500 268.38400 1.000 181.42000 816 THR A O 1
ATOM 6028 N N . ARG A 1 817 ? 200.14700 208.97800 269.80000 1.000 175.44000 817 ARG A N 1
ATOM 6029 C CA . ARG A 1 817 ? 199.15100 209.55700 268.90600 1.000 176.92000 817 ARG A CA 1
ATOM 6030 C C . ARG A 1 817 ? 199.78300 210.01500 267.60000 1.000 173.38000 817 ARG A C 1
ATOM 6031 O O . ARG A 1 817 ? 199.22800 209.78800 266.51900 1.000 175.34000 817 ARG A O 1
ATOM 6039 N N . LEU A 1 818 ? 200.94900 210.66100 267.67800 1.000 167.43000 818 LEU A N 1
ATOM 6040 C CA . LEU A 1 818 ? 201.62900 211.09400 266.46200 1.000 165.57000 818 LEU A CA 1
ATOM 6041 C C . LEU A 1 818 ? 202.06600 209.90400 265.61900 1.000 166.64000 818 LEU A C 1
ATOM 6042 O O . LEU A 1 818 ? 201.95000 209.93000 264.38800 1.000 171.49000 818 LEU A O 1
ATOM 6047 N N . ALA A 1 819 ? 202.57700 208.85100 266.26300 1.000 165.14000 819 ALA A N 1
ATOM 6048 C CA . ALA A 1 819 ? 203.00200 207.66800 265.52300 1.000 162.75000 819 ALA A CA 1
ATOM 6049 C C . ALA A 1 819 ? 201.82600 207.00700 264.81800 1.000 172.05000 819 ALA A C 1
ATOM 6050 O O . ALA A 1 819 ? 201.94100 206.59000 263.65900 1.000 168.86000 819 ALA A O 1
ATOM 6052 N N . GLU A 1 820 ? 200.68400 206.90200 265.50000 1.000 180.85000 820 GLU A N 1
ATOM 6053 C CA . GLU A 1 820 ? 199.51400 206.28700 264.88300 1.000 184.06000 820 GLU A CA 1
ATOM 6054 C C . GLU A 1 820 ? 198.91200 207.17700 263.80300 1.000 178.08000 820 GLU A C 1
ATOM 6055 O O . GLU A 1 820 ? 198.29900 206.67000 262.85700 1.000 179.18000 820 GLU A O 1
ATOM 6061 N N . SER A 1 821 ? 199.07100 208.49700 263.92500 1.000 175.36000 821 SER A N 1
ATOM 6062 C CA . SER A 1 821 ? 198.49000 209.40500 262.94100 1.000 175.17000 821 SER A CA 1
ATOM 6063 C C . SER A 1 821 ? 199.15200 209.25000 261.57700 1.000 175.15000 821 SER A C 1
ATOM 6064 O O . SER A 1 821 ? 198.48500 209.37000 260.54300 1.000 172.43000 821 SER A O 1
ATOM 6067 N N . GLY A 1 822 ? 200.45600 208.98800 261.55000 1.000 173.10000 822 GLY A N 1
ATOM 6068 C CA . GLY A 1 822 ? 201.14400 208.78400 260.29000 1.000 165.28000 822 GLY A CA 1
ATOM 6069 C C . GLY A 1 822 ? 202.55700 209.32900 260.24000 1.000 162.24000 822 GLY A C 1
ATOM 6070 O O . GLY A 1 822 ? 203.29300 209.06000 259.28700 1.000 160.48000 822 GLY A O 1
ATOM 6071 N N . TYR A 1 823 ? 202.94900 210.09800 261.25100 1.000 161.44000 823 TYR A N 1
ATOM 6072 C CA . TYR A 1 823 ? 204.31000 210.61300 261.30500 1.000 153.16000 823 TYR A CA 1
ATOM 6073 C C . TYR A 1 823 ? 205.29100 209.48400 261.59000 1.000 153.88000 823 TYR A C 1
ATOM 6074 O O . TYR A 1 823 ? 205.02900 208.60500 262.41500 1.000 158.17000 823 TYR A O 1
ATOM 6083 N N . ASP A 1 824 ? 206.43500 209.51000 260.89800 1.000 145.77000 824 ASP A N 1
ATOM 6084 C CA . ASP A 1 824 ? 207.39600 208.42000 261.01300 1.000 144.10000 824 ASP A CA 1
ATOM 6085 C C . ASP A 1 824 ? 208.84000 208.90400 261.08700 1.000 139.11000 824 ASP A C 1
ATOM 6086 O O . ASP A 1 824 ? 209.75600 208.13400 260.77300 1.000 142.23000 824 ASP A O 1
ATOM 6091 N N . ALA A 1 825 ? 209.07500 210.15200 261.49100 1.000 138.33000 825 ALA A N 1
ATOM 6092 C CA . ALA A 1 825 ? 210.43800 210.67200 261.59300 1.000 127.41000 825 ALA A CA 1
ATOM 6093 C C . ALA A 1 825 ? 210.45500 211.70500 262.71500 1.000 125.72000 825 ALA A C 1
ATOM 6094 O O . ALA A 1 825 ? 209.97000 212.82600 262.53700 1.000 129.41000 825 ALA A O 1
ATOM 6096 N N . PHE A 1 826 ? 211.01400 211.32300 263.85800 1.000 119.69000 826 PHE A N 1
ATOM 6097 C CA . PHE A 1 826 ? 211.09600 212.18800 265.02700 1.000 119.68000 826 PHE A CA 1
ATOM 6098 C C . PHE A 1 826 ? 212.52500 212.69100 265.16500 1.000 118.66000 826 PHE A C 1
ATOM 6099 O O . PHE A 1 826 ? 213.46000 211.89100 265.27100 1.000 117.30000 826 PHE A O 1
ATOM 6107 N N . ILE A 1 827 ? 212.68900 214.01100 265.16900 1.000 121.01000 827 ILE A N 1
ATOM 6108 C CA . ILE A 1 827 ? 213.99500 214.64900 265.27200 1.000 111.17000 827 ILE A CA 1
ATOM 6109 C C . ILE A 1 827 ? 214.10500 215.29700 266.64200 1.000 116.56000 827 ILE A C 1
ATOM 6110 O O . ILE A 1 827 ? 213.23800 216.08500 267.03800 1.000 118.28000 827 ILE A O 1
ATOM 6115 N N . GLU A 1 828 ? 215.17000 214.96400 267.36300 1.000 120.43000 828 GLU A N 1
ATOM 6116 C CA . GLU A 1 828 ? 215.40500 215.49200 268.69900 1.000 116.36000 828 GLU A CA 1
ATOM 6117 C C . GLU A 1 828 ? 216.23900 216.76400 268.59000 1.000 126.06000 828 GLU A C 1
ATOM 6118 O O . GLU A 1 828 ? 217.32400 216.75100 267.99900 1.000 140.06000 828 GLU A O 1
ATOM 6124 N N . VAL A 1 829 ? 215.73500 217.85700 269.15700 1.000 120.67000 829 VAL A N 1
ATOM 6125 C CA . VAL A 1 829 ? 216.37800 219.16500 269.06600 1.000 118.97000 829 VAL A CA 1
ATOM 6126 C C . VAL A 1 829 ? 216.75500 219.58600 270.48000 1.000 119.04000 829 VAL A C 1
ATOM 6127 O O . VAL A 1 829 ? 215.90500 220.06100 271.24300 1.000 132.69000 829 VAL A O 1
ATOM 6131 N N . SER A 1 830 ? 218.02500 219.42600 270.83000 1.000 112.09000 830 SER A N 1
ATOM 6132 C CA . SER A 1 830 ? 218.54500 219.81900 272.13200 1.000 118.13000 830 SER A CA 1
ATOM 6133 C C . SER A 1 830 ? 220.06400 219.70500 272.09200 1.000 124.96000 830 SER A C 1
ATOM 6134 O O . SER A 1 830 ? 220.60600 218.95900 271.27400 1.000 137.03000 830 SER A O 1
ATOM 6137 N N . PRO A 1 831 ? 220.76600 220.43000 272.96800 1.000 120.35000 831 PRO A N 1
ATOM 6138 C CA . PRO A 1 831 ? 222.22700 220.29000 273.04000 1.000 127.84000 831 PRO A CA 1
ATOM 6139 C C . PRO A 1 831 ? 222.69400 218.93500 273.54600 1.000 140.92000 831 PRO A C 1
ATOM 6140 O O . PRO A 1 831 ? 223.90700 218.69900 273.58500 1.000 153.01000 831 PRO A O 1
ATOM 6144 N N . HIS A 1 832 ? 221.78300 218.04800 273.94300 1.000 141.24000 832 HIS A N 1
ATOM 6145 C CA . HIS A 1 832 ? 222.12700 216.69100 274.34700 1.000 146.60000 832 HIS A CA 1
ATOM 6146 C C . HIS A 1 832 ? 220.88000 215.81600 274.33700 1.000 147.73000 832 HIS A C 1
ATOM 6147 O O . HIS A 1 832 ? 219.84800 216.20000 274.90100 1.000 155.16000 832 HIS A O 1
ATOM 6154 N N . PRO A 1 833 ? 220.93000 214.64200 273.70700 1.000 145.71000 833 PRO A N 1
ATOM 6155 C CA . PRO A 1 833 ? 219.74500 213.77100 273.65600 1.000 147.32000 833 PRO A CA 1
ATOM 6156 C C . PRO A 1 833 ? 219.42900 213.20500 275.03200 1.000 157.00000 833 PRO A C 1
ATOM 6157 O O . PRO A 1 833 ? 220.27100 212.55700 275.65800 1.000 158.94000 833 PRO A O 1
ATOM 6161 N N . VAL A 1 834 ? 218.20900 213.45600 275.50300 1.000 157.20000 834 VAL A N 1
ATOM 6162 C CA . VAL A 1 834 ? 217.77000 212.94200 276.79700 1.000 153.73000 834 VAL A CA 1
ATOM 6163 C C . VAL A 1 834 ? 216.48400 212.13800 276.72400 1.000 152.65000 834 VAL A C 1
ATOM 6164 O O . VAL A 1 834 ? 216.21700 211.33100 277.63300 1.000 157.94000 834 VAL A O 1
ATOM 6168 N N . VAL A 1 835 ? 215.65400 212.30000 275.69400 1.000 149.36000 835 VAL A N 1
ATOM 6169 C CA . VAL A 1 835 ? 214.39900 211.57200 275.57700 1.000 154.00000 835 VAL A CA 1
ATOM 6170 C C . VAL A 1 835 ? 214.35900 210.69800 274.33100 1.000 162.15000 835 VAL A C 1
ATOM 6171 O O . VAL A 1 835 ? 213.29400 210.20300 273.96200 1.000 167.58000 835 VAL A O 1
ATOM 6175 N N . VAL A 1 836 ? 215.50200 210.49600 273.67300 1.000 162.80000 836 VAL A N 1
ATOM 6176 C CA . VAL A 1 836 ? 215.52900 209.67300 272.46700 1.000 167.33000 836 VAL A CA 1
ATOM 6177 C C . VAL A 1 836 ? 215.17500 208.22700 272.79500 1.000 169.69000 836 VAL A C 1
ATOM 6178 O O . VAL A 1 836 ? 214.42100 207.57500 272.06100 1.000 173.54000 836 VAL A O 1
ATOM 6182 N N . GLN A 1 837 ? 215.70500 207.70500 273.90400 1.000 160.95000 837 GLN A N 1
ATOM 6183 C CA . GLN A 1 837 ? 215.41800 206.32500 274.28600 1.000 168.46000 837 GLN A CA 1
ATOM 6184 C C . GLN A 1 837 ? 213.93700 206.13000 274.58500 1.000 174.18000 837 GLN A C 1
ATOM 6185 O O . GLN A 1 837 ? 213.33000 205.14300 274.14800 1.000 179.08000 837 GLN A O 1
ATOM 6191 N N . ALA A 1 838 ? 213.33800 207.06300 275.32900 1.000 168.67000 838 ALA A N 1
ATOM 6192 C CA . ALA A 1 838 ? 211.91700 206.96100 275.64200 1.000 165.90000 838 ALA A CA 1
ATOM 6193 C C . ALA A 1 838 ? 211.06800 207.04600 274.38100 1.000 167.93000 838 ALA A C 1
ATOM 6194 O O . ALA A 1 838 ? 210.08200 206.31400 274.23800 1.000 171.46000 838 ALA A O 1
ATOM 6196 N N . VAL A 1 839 ? 211.43200 207.94000 273.45900 1.000 166.26000 839 VAL A N 1
ATOM 6197 C CA . VAL A 1 839 ? 210.68800 208.06500 272.20900 1.000 165.61000 839 VAL A CA 1
ATOM 6198 C C . VAL A 1 839 ? 210.78000 206.77700 271.40200 1.000 171.43000 839 VAL A C 1
ATOM 6199 O O . VAL A 1 839 ? 209.78200 206.30400 270.84400 1.000 180.57000 839 VAL A O 1
ATOM 6203 N N . GLU A 1 840 ? 211.97700 206.18900 271.32600 1.000 167.06000 840 GLU A N 1
ATOM 6204 C CA . GLU A 1 840 ? 212.13400 204.93400 270.59700 1.000 169.15000 840 GLU A CA 1
ATOM 6205 C C . GLU A 1 840 ? 211.30200 203.82400 271.22300 1.000 178.00000 840 GLU A C 1
ATOM 6206 O O . GLU A 1 840 ? 210.64200 203.05700 270.51200 1.000 179.29000 840 GLU A O 1
ATOM 6212 N N . GLU A 1 841 ? 211.31800 203.72600 272.55500 1.000 181.99000 841 GLU A N 1
ATOM 6213 C CA . GLU A 1 841 ? 210.53000 202.69600 273.22500 1.000 182.28000 841 GLU A CA 1
ATOM 6214 C C . GLU A 1 841 ? 209.04000 202.89600 272.98200 1.000 183.80000 841 GLU A C 1
ATOM 6215 O O . GLU A 1 841 ? 208.31200 201.93100 272.71800 1.000 191.18000 841 GLU A O 1
ATOM 6221 N N . ALA A 1 842 ? 208.56800 204.14200 273.06300 1.000 178.20000 842 ALA A N 1
ATOM 6222 C CA . ALA A 1 842 ? 207.15300 204.41400 272.83900 1.000 181.21000 842 ALA A CA 1
ATOM 6223 C C . ALA A 1 842 ? 206.74700 204.09400 271.40600 1.000 185.40000 842 ALA A C 1
ATOM 6224 O O . ALA A 1 842 ? 205.66800 203.53800 271.16800 1.000 188.43000 842 ALA A O 1
ATOM 6226 N N . VAL A 1 843 ? 207.59500 204.44400 270.43700 1.000 184.67000 843 VAL A N 1
ATOM 6227 C CA . VAL A 1 843 ? 207.28600 204.15400 269.04000 1.000 180.65000 843 VAL A CA 1
ATOM 6228 C C . VAL A 1 843 ? 207.24500 202.65000 268.80500 1.000 188.90000 843 VAL A C 1
ATOM 6229 O O . VAL A 1 843 ? 206.34400 202.13700 268.12900 1.000 191.61000 843 VAL A O 1
ATOM 6233 N N . GLU A 1 844 ? 208.21300 201.91900 269.36200 1.000 193.00000 844 GLU A N 1
ATOM 6234 C CA . GLU A 1 844 ? 208.23100 200.47000 269.19000 1.000 199.46000 844 GLU A CA 1
ATOM 6235 C C . GLU A 1 844 ? 207.00600 199.82100 269.82400 1.000 202.75000 844 GLU A C 1
ATOM 6236 O O . GLU A 1 844 ? 206.39300 198.92600 269.23100 1.000 199.81000 844 GLU A O 1
ATOM 6242 N N . GLU A 1 845 ? 206.63400 200.26200 271.02800 1.000 207.00000 845 GLU A N 1
ATOM 6243 C CA . GLU A 1 845 ? 205.46700 199.69100 271.69400 1.000 206.23000 845 GLU A CA 1
ATOM 6244 C C . GLU A 1 845 ? 204.18600 199.99400 270.92700 1.000 198.51000 845 GLU A C 1
ATOM 6245 O O . GLU A 1 845 ? 203.31300 199.12700 270.80000 1.000 199.40000 845 GLU A O 1
ATOM 6251 N N . ALA A 1 846 ? 204.05300 201.21200 270.41100 1.000 195.83000 846 ALA A N 1
ATOM 6252 C CA . ALA A 1 846 ? 202.88000 201.56600 269.63000 1.000 196.59000 846 ALA A CA 1
ATOM 6253 C C . ALA A 1 846 ? 202.88800 200.82700 268.29500 1.000 199.37000 846 ALA A C 1
ATOM 6254 O O . ALA A 1 846 ? 203.92500 200.36000 267.81600 1.000 198.58000 846 ALA A O 1
ATOM 6256 N N . ASP A 1 847 ? 201.70300 200.72000 267.69100 1.000 200.78000 847 ASP A N 1
ATOM 6257 C CA . ASP A 1 847 ? 201.59000 200.02100 266.41600 1.000 209.42000 847 ASP A CA 1
ATOM 6258 C C . ASP A 1 847 ? 202.25100 200.82100 265.30000 1.000 217.33000 847 ASP A C 1
ATOM 6259 O O . ASP A 1 847 ? 203.25400 200.38700 264.72200 1.000 213.40000 847 ASP A O 1
ATOM 6264 N N . GLY A 1 848 ? 201.71000 202.00500 265.00500 1.000 221.77000 848 GLY A N 1
ATOM 6265 C CA . GLY A 1 848 ? 202.27800 202.93800 264.04600 1.000 216.25000 848 GLY A CA 1
ATOM 6266 C C . GLY A 1 848 ? 202.86200 202.32400 262.79000 1.000 214.06000 848 GLY A C 1
ATOM 6267 O O . GLY A 1 848 ? 202.17900 201.60500 262.05600 1.000 213.17000 848 GLY A O 1
ATOM 6268 N N . ALA A 1 849 ? 204.13700 202.61000 262.54000 1.000 205.13000 849 ALA A N 1
ATOM 6269 C CA . ALA A 1 849 ? 204.88400 202.01400 261.44600 1.000 199.99000 849 ALA A CA 1
ATOM 6270 C C . ALA A 1 849 ? 206.19500 201.46300 261.98500 1.000 201.32000 849 ALA A C 1
ATOM 6271 O O . ALA A 1 849 ? 206.77600 202.01100 262.92600 1.000 196.65000 849 ALA A O 1
ATOM 6273 N N . GLU A 1 850 ? 206.65800 200.36800 261.38000 1.000 205.42000 850 GLU A N 1
ATOM 6274 C CA . GLU A 1 850 ? 207.86900 199.68700 261.82100 1.000 209.47000 850 GLU A CA 1
ATOM 6275 C C . GLU A 1 850 ? 209.11800 200.18000 261.10100 1.000 206.86000 850 GLU A C 1
ATOM 6276 O O . GLU A 1 850 ? 210.10200 199.43600 260.99400 1.000 208.33000 850 GLU A O 1
ATOM 6282 N N . ASP A 1 851 ? 209.10800 201.41900 260.60500 1.000 198.98000 851 ASP A N 1
ATOM 6283 C CA . ASP A 1 851 ? 210.26200 201.98700 259.91800 1.000 192.35000 851 ASP A CA 1
ATOM 6284 C C . ASP A 1 851 ? 210.56400 203.40300 260.39300 1.000 175.31000 851 ASP A C 1
ATOM 6285 O O . ASP A 1 851 ? 211.28300 204.13900 259.70900 1.000 168.53000 851 ASP A O 1
ATOM 6290 N N . ALA A 1 852 ? 210.02800 203.80100 261.54300 1.000 168.39000 852 ALA A N 1
ATOM 6291 C CA . ALA A 1 852 ? 210.28400 205.13500 262.06600 1.000 147.46000 852 ALA A CA 1
ATOM 6292 C C . ALA A 1 852 ? 211.73800 205.26800 262.49900 1.000 139.55000 852 ALA A C 1
ATOM 6293 O O . ALA A 1 852 ? 212.34700 204.31700 262.99600 1.000 139.14000 852 ALA A O 1
ATOM 6295 N N . VAL A 1 853 ? 212.29500 206.46000 262.30600 1.000 134.02000 853 VAL A N 1
ATOM 6296 C CA . VAL A 1 853 ? 213.68000 206.75500 262.64700 1.000 124.36000 853 VAL A CA 1
ATOM 6297 C C . VAL A 1 853 ? 213.69400 207.88900 263.66100 1.000 125.78000 853 VAL A C 1
ATOM 6298 O O . VAL A 1 853 ? 213.00700 208.90100 263.48100 1.000 130.39000 853 VAL A O 1
ATOM 6302 N N . VAL A 1 854 ? 214.45800 207.70900 264.73400 1.000 120.73000 854 VAL A N 1
ATOM 6303 C CA . VAL A 1 854 ? 214.62500 208.72400 265.76700 1.000 121.07000 854 VAL A CA 1
ATOM 6304 C C . VAL A 1 854 ? 216.08900 209.13300 265.78000 1.000 123.42000 854 VAL A C 1
ATOM 6305 O O . VAL A 1 854 ? 216.97400 208.28900 265.96600 1.000 128.62000 854 VAL A O 1
ATOM 6309 N N . VAL A 1 855 ? 216.34200 210.42400 265.58500 1.000 118.62000 855 VAL A N 1
ATOM 6310 C CA . VAL A 1 855 ? 217.69500 210.95800 265.52800 1.000 114.08000 855 VAL A CA 1
ATOM 6311 C C . VAL A 1 855 ? 217.80000 212.11600 266.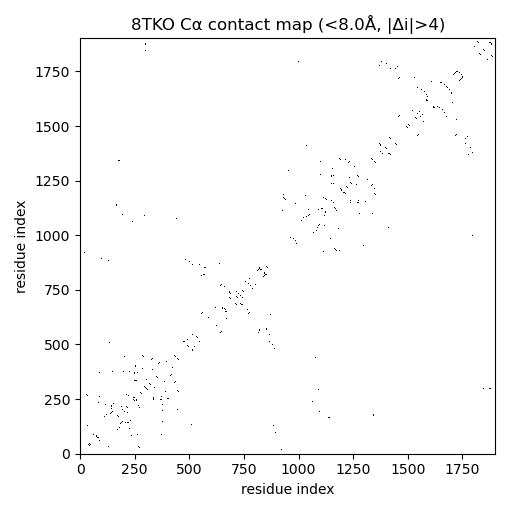50900 1.000 116.82000 855 VAL A C 1
ATOM 6312 O O . VAL A 1 855 ? 216.82400 212.82800 266.76800 1.000 124.04000 855 VAL A O 1
ATOM 6316 N N . GLY A 1 856 ? 218.98700 212.29100 267.06700 1.000 116.21000 856 GLY A N 1
ATOM 6317 C CA . GLY A 1 856 ? 219.24500 213.30900 268.06700 1.000 123.45000 856 GLY A CA 1
ATOM 6318 C C . GLY A 1 856 ? 219.86400 214.55700 267.47700 1.000 134.01000 856 GLY A C 1
ATOM 6319 O O . GLY A 1 856 ? 219.55400 214.95700 266.35000 1.000 133.06000 856 GLY A O 1
ATOM 6320 N N . SER A 1 857 ? 220.74500 215.17700 268.25000 1.000 138.71000 857 SER A N 1
ATOM 6321 C CA . SER A 1 857 ? 221.40700 216.42000 267.87500 1.000 125.66000 857 SER A CA 1
ATOM 6322 C C . SER A 1 857 ? 222.78800 216.41600 268.52100 1.000 132.85000 857 SER A C 1
ATOM 6323 O O . SER A 1 857 ? 223.31400 215.35400 268.86900 1.000 146.60000 857 SER A O 1
ATOM 6326 N N . LEU A 1 858 ? 223.39000 217.60000 268.64200 1.000 125.28000 858 LEU A N 1
ATOM 6327 C CA . LEU A 1 858 ? 224.70500 217.74200 269.25800 1.000 138.50000 858 LEU A CA 1
ATOM 6328 C C . LEU A 1 858 ? 224.80100 216.94100 270.55000 1.000 147.28000 858 LEU A C 1
ATOM 6329 O O . LEU A 1 858 ? 223.90500 216.99100 271.39600 1.000 146.90000 858 LEU A O 1
ATOM 6334 N N . HIS A 1 859 ? 225.88800 216.18800 270.68800 1.000 155.14000 859 HIS A N 1
ATOM 6335 C CA . HIS A 1 859 ? 226.11400 215.40100 271.88700 1.000 157.46000 859 HIS A CA 1
ATOM 6336 C C . HIS A 1 859 ? 226.77800 216.25000 272.96500 1.000 165.26000 859 HIS A C 1
ATOM 6337 O O . HIS A 1 859 ? 227.33000 217.32100 272.70100 1.000 167.85000 859 HIS A O 1
ATOM 6344 N N . ARG A 1 860 ? 226.72000 215.75200 274.20200 1.000 167.49000 860 ARG A N 1
ATOM 6345 C CA . ARG A 1 860 ? 227.33300 216.46600 275.31500 1.000 168.82000 860 ARG A CA 1
ATOM 6346 C C . ARG A 1 860 ? 228.85300 216.47200 275.22900 1.000 174.13000 860 ARG A C 1
ATOM 6347 O O . ARG A 1 860 ? 229.49700 217.26800 275.92000 1.000 169.71000 860 ARG A O 1
ATOM 6355 N N . ASP A 1 861 ? 229.43700 215.60500 274.40300 1.000 179.83000 861 ASP A N 1
ATOM 6356 C CA . ASP A 1 861 ? 230.87400 215.58900 274.18200 1.000 181.07000 861 ASP A CA 1
ATOM 6357 C C . ASP A 1 861 ? 231.27700 216.14100 272.82300 1.000 181.29000 861 ASP A C 1
ATOM 6358 O O . ASP A 1 861 ? 232.47000 216.37000 272.59700 1.000 180.40000 861 ASP A O 1
ATOM 6363 N N . GLY A 1 862 ? 230.32400 216.35800 271.92000 1.000 176.66000 862 GLY A N 1
ATOM 6364 C CA . GLY A 1 862 ? 230.62600 216.90400 270.61300 1.000 162.57000 862 GLY A CA 1
ATOM 6365 C C . GLY A 1 862 ? 230.27800 218.37300 270.50100 1.000 158.67000 862 GLY A C 1
ATOM 6366 O O . GLY A 1 862 ? 231.01700 219.23200 270.99100 1.000 165.25000 862 GLY A O 1
ATOM 6367 N N . GLY A 1 863 ? 229.15500 218.67600 269.85600 1.000 147.61000 863 GLY A N 1
ATOM 6368 C CA . GLY A 1 863 ? 228.71100 220.04400 269.70100 1.000 147.67000 863 GLY A CA 1
ATOM 6369 C C . GLY A 1 863 ? 229.33600 220.79800 268.55000 1.000 147.34000 863 GLY A C 1
ATOM 6370 O O . GLY A 1 863 ? 228.96600 221.95500 268.31800 1.000 149.76000 863 GLY A O 1
ATOM 6371 N N . ASP A 1 864 ? 230.26600 220.18800 267.82500 1.000 146.73000 864 ASP A N 1
ATOM 6372 C CA . ASP A 1 864 ? 230.88100 220.82700 266.67500 1.000 144.89000 864 ASP A CA 1
ATOM 6373 C C . ASP A 1 864 ? 229.98700 220.67400 265.44800 1.000 142.73000 864 ASP A C 1
ATOM 6374 O O . ASP A 1 864 ? 229.07100 219.84800 265.41300 1.000 144.45000 864 ASP A O 1
ATOM 6379 N N . LEU A 1 865 ? 230.25900 221.49700 264.43100 1.000 134.99000 865 LEU A N 1
ATOM 6380 C CA . LEU A 1 865 ? 229.52300 221.38800 263.17600 1.000 126.66000 865 LEU A CA 1
ATOM 6381 C C . LEU A 1 865 ? 229.67500 220.00400 262.55900 1.000 129.27000 865 LEU A C 1
ATOM 6382 O O . LEU A 1 865 ? 228.77200 219.53300 261.85800 1.000 128.80000 865 LEU A O 1
ATOM 6387 N N . SER A 1 866 ? 230.80400 219.33800 262.81200 1.000 131.71000 866 SER A N 1
ATOM 6388 C CA . SER A 1 866 ? 230.97700 217.97000 262.33600 1.000 119.45000 866 SER A CA 1
ATOM 6389 C C . SER A 1 866 ? 229.95700 217.03400 262.97000 1.000 124.94000 866 SER A C 1
ATOM 6390 O O . SER A 1 866 ? 229.40900 216.15500 262.29600 1.000 130.17000 866 SER A O 1
ATOM 6393 N N . ALA A 1 867 ? 229.68900 217.20400 264.26600 1.000 122.38000 867 ALA A N 1
ATOM 6394 C CA . ALA A 1 867 ? 228.67800 216.38200 264.92400 1.000 114.57000 867 ALA A CA 1
ATOM 6395 C C . ALA A 1 867 ? 227.29400 216.64200 264.34400 1.000 119.90000 867 ALA A C 1
ATOM 6396 O O . ALA A 1 867 ? 226.50100 215.70900 264.16000 1.000 130.38000 867 ALA A O 1
ATOM 6398 N N . PHE A 1 868 ? 226.98000 217.90700 264.05800 1.000 112.66000 868 PHE A N 1
ATOM 6399 C CA . PHE A 1 868 ? 225.69600 218.22600 263.44500 1.000 105.77000 868 PHE A CA 1
ATOM 6400 C C . PHE A 1 868 ? 225.57100 217.59500 262.06500 1.000 106.72000 868 PHE A C 1
ATOM 6401 O O . PHE A 1 868 ? 224.51200 217.06100 261.71500 1.000 110.30000 868 PHE A O 1
ATOM 6409 N N . LEU A 1 869 ? 226.63800 217.64700 261.26700 1.000 106.77000 869 LEU A N 1
ATOM 6410 C CA . LEU A 1 869 ? 226.60200 217.01300 259.95400 1.000 101.81000 869 LEU A CA 1
ATOM 6411 C C . LEU A 1 869 ? 226.47600 215.50000 260.07600 1.000 107.93000 869 LEU A C 1
ATOM 6412 O O . LEU A 1 869 ? 225.81400 214.86100 259.25300 1.000 110.49000 869 LEU A O 1
ATOM 6417 N N . ARG A 1 870 ? 227.10700 214.90800 261.09100 1.000 110.03000 870 ARG A N 1
ATOM 6418 C CA . ARG A 1 870 ? 226.96200 213.47400 261.31600 1.000 108.82000 870 ARG A CA 1
ATOM 6419 C C . ARG A 1 870 ? 225.52100 213.11400 261.65900 1.000 111.71000 870 ARG A C 1
ATOM 6420 O O . ARG A 1 870 ? 224.98300 212.12000 261.15700 1.000 118.67000 870 ARG A O 1
ATOM 6428 N N . SER A 1 871 ? 224.88100 213.91300 262.51400 1.000 108.69000 871 SER A N 1
ATOM 6429 C CA . SER A 1 871 ? 223.47600 213.67900 262.83500 1.000 104.24000 871 SER A CA 1
ATOM 6430 C C . SER A 1 871 ? 222.59600 213.84300 261.60100 1.000 107.91000 871 SER A C 1
ATOM 6431 O O . SER A 1 871 ? 221.64900 213.07300 261.39200 1.000 111.83000 871 SER A O 1
ATOM 6434 N N . MET A 1 872 ? 222.89200 214.84700 260.77400 1.000 103.74000 872 MET A N 1
ATOM 6435 C CA . MET A 1 872 ? 222.14200 215.03100 259.53600 1.000 99.69000 872 MET A CA 1
ATOM 6436 C C . MET A 1 872 ? 222.30800 213.83600 258.60900 1.000 105.06000 872 MET A C 1
ATOM 6437 O O . MET A 1 872 ? 221.34600 213.39900 257.97300 1.000 113.18000 872 MET A O 1
ATOM 6442 N N . ALA A 1 873 ? 223.52400 213.30100 258.51100 1.000 100.59000 873 ALA A N 1
ATOM 6443 C CA . ALA A 1 873 ? 223.74700 212.11800 257.68700 1.000 95.66000 873 ALA A CA 1
ATOM 6444 C C . ALA A 1 873 ? 222.98700 210.91800 258.23500 1.000 102.85000 873 ALA A C 1
ATOM 6445 O O . ALA A 1 873 ? 222.44200 210.11400 257.46800 1.000 110.05000 873 ALA A O 1
ATOM 6447 N N . THR A 1 874 ? 222.95200 210.77400 259.56100 1.000 103.05000 874 THR A N 1
ATOM 6448 C CA . THR A 1 874 ? 222.18600 209.69200 260.16900 1.000 104.30000 874 THR A CA 1
ATOM 6449 C C . THR A 1 874 ? 220.70500 209.81700 259.83600 1.000 103.86000 874 THR A C 1
ATOM 6450 O O . THR A 1 874 ? 220.03500 208.81700 259.55400 1.000 110.63000 874 THR A O 1
ATOM 6454 N N . ALA A 1 875 ? 220.17600 211.04000 259.86800 1.000 104.22000 875 ALA A N 1
ATOM 6455 C CA . ALA A 1 875 ? 218.78600 211.24800 259.47500 1.000 104.67000 875 ALA A CA 1
ATOM 6456 C C . ALA A 1 875 ? 218.57500 210.99800 257.98600 1.000 106.46000 875 ALA A C 1
ATOM 6457 O O . ALA A 1 875 ? 217.51300 210.51200 257.58300 1.000 108.31000 875 ALA A O 1
ATOM 6459 N N . HIS A 1 876 ? 219.56800 211.32800 257.15900 1.000 104.03000 876 HIS A N 1
ATOM 6460 C CA . HIS A 1 876 ? 219.40700 211.23400 255.71200 1.000 100.55000 876 HIS A CA 1
ATOM 6461 C C . HIS A 1 876 ? 219.45000 209.79000 255.23300 1.000 100.77000 876 HIS A C 1
ATOM 6462 O O . HIS A 1 876 ? 218.71900 209.41700 254.30900 1.000 104.35000 876 HIS A O 1
ATOM 6469 N N . VAL A 1 877 ? 220.29400 208.96100 255.84500 1.000 101.93000 877 VAL A N 1
ATOM 6470 C CA . VAL A 1 877 ? 220.45800 207.58200 255.39600 1.000 97.72000 877 VAL A CA 1
ATOM 6471 C C . VAL A 1 877 ? 219.22100 206.75900 255.73500 1.000 105.15000 877 VAL A C 1
ATOM 6472 O O . VAL A 1 877 ? 219.15900 205.56400 255.43000 1.000 113.87000 877 VAL A O 1
ATOM 6476 N N . SER A 1 878 ? 218.23100 207.38700 256.36900 1.000 107.03000 878 SER A N 1
ATOM 6477 C CA . SER A 1 878 ? 216.98600 206.71700 256.70800 1.000 107.86000 878 SER A CA 1
ATOM 6478 C C . SER A 1 878 ? 215.79100 207.20000 255.89800 1.000 115.02000 878 SER A C 1
ATOM 6479 O O . SER A 1 878 ? 214.72600 206.58000 255.97700 1.000 120.14000 878 SER A O 1
ATOM 6482 N N . GLY A 1 879 ? 215.93000 208.28000 255.13300 1.000 112.45000 879 GLY A N 1
ATOM 6483 C CA . GLY A 1 879 ? 214.85100 208.71200 254.26500 1.000 119.68000 879 GLY A CA 1
ATOM 6484 C C . GLY A 1 879 ? 214.61200 210.20700 254.22000 1.000 121.62000 879 GLY A C 1
ATOM 6485 O O . GLY A 1 879 ? 214.01500 210.71100 253.26400 1.000 136.62000 879 GLY A O 1
ATOM 6486 N N . VAL A 1 880 ? 215.06800 210.93000 255.24200 1.000 113.46000 880 VAL A N 1
ATOM 6487 C CA . VAL A 1 880 ? 214.82100 212.36500 255.31500 1.000 116.45000 880 VAL A CA 1
ATOM 6488 C C . VAL A 1 880 ? 215.62300 213.07800 254.23500 1.000 126.38000 880 VAL A C 1
ATOM 6489 O O . VAL A 1 880 ? 216.82200 212.82600 254.06000 1.000 128.87000 880 VAL A O 1
ATOM 6493 N N . ASP A 1 881 ? 214.96400 213.97400 253.50500 1.000 128.77000 881 ASP A N 1
ATOM 6494 C CA . ASP A 1 881 ? 215.62000 214.72800 252.44600 1.000 133.33000 881 ASP A CA 1
ATOM 6495 C C . ASP A 1 881 ? 216.35300 215.92600 253.03400 1.000 125.00000 881 ASP A C 1
ATOM 6496 O O . ASP A 1 881 ? 215.79300 216.67000 253.84500 1.000 130.20000 881 ASP A O 1
ATOM 6501 N N . ILE A 1 882 ? 217.60500 216.11300 252.62400 1.000 112.81000 882 ILE A N 1
ATOM 6502 C CA . ILE A 1 882 ? 218.44400 217.19800 253.12100 1.000 112.48000 882 ILE A CA 1
ATOM 6503 C C . ILE A 1 882 ? 219.16500 217.83700 251.94300 1.000 119.19000 882 ILE A C 1
ATOM 6504 O O . ILE A 1 882 ? 219.69800 217.13200 251.08000 1.000 129.53000 882 ILE A O 1
ATOM 6509 N N . ARG A 1 883 ? 219.17900 219.16700 251.90300 1.000 117.95000 883 ARG A N 1
ATOM 6510 C CA . ARG A 1 883 ? 219.88300 219.90900 250.86000 1.000 122.95000 883 ARG A CA 1
ATOM 6511 C C . ARG A 1 883 ? 221.34100 220.05400 251.27500 1.000 114.37000 883 ARG A C 1
ATOM 6512 O O . ARG A 1 883 ? 221.69200 220.93500 252.06100 1.000 116.12000 883 ARG A O 1
ATOM 6520 N N . TRP A 1 884 ? 222.20000 219.18700 250.73900 1.000 108.17000 884 TRP A N 1
ATOM 6521 C CA . TRP A 1 884 ? 223.59600 219.16200 251.15900 1.000 104.26000 884 TRP A CA 1
ATOM 6522 C C . TRP A 1 884 ? 224.39800 220.32700 250.59700 1.000 117.17000 884 TRP A C 1
ATOM 6523 O O . TRP A 1 884 ? 225.40100 220.72500 251.20000 1.000 124.92000 884 TRP A O 1
ATOM 6534 N N . ASP A 1 885 ? 223.98000 220.88500 249.45800 1.000 124.24000 885 ASP A N 1
ATOM 6535 C CA . ASP A 1 885 ? 224.76700 221.93100 248.81200 1.000 131.10000 885 ASP A CA 1
ATOM 6536 C C . ASP A 1 885 ? 224.91700 223.16000 249.69800 1.000 130.04000 885 ASP A C 1
ATOM 6537 O O . ASP A 1 885 ? 225.88900 223.91100 249.55600 1.000 130.72000 885 ASP A O 1
ATOM 6542 N N . VAL A 1 886 ? 223.97700 223.37700 250.62100 1.000 127.24000 886 VAL A N 1
ATOM 6543 C CA . VAL A 1 886 ? 224.08200 224.50600 251.54000 1.000 124.16000 886 VAL A CA 1
ATOM 6544 C C . VAL A 1 886 ? 225.34700 224.38800 252.37900 1.000 127.77000 886 VAL A C 1
ATOM 6545 O O . VAL A 1 886 ? 226.00600 225.38900 252.68400 1.000 131.68000 886 VAL A O 1
ATOM 6549 N N . ALA A 1 887 ? 225.71200 223.16200 252.75800 1.000 123.87000 887 ALA A N 1
ATOM 6550 C CA . ALA A 1 887 ? 226.93200 222.94200 253.52000 1.000 122.22000 887 ALA A CA 1
ATOM 6551 C C . ALA A 1 887 ? 228.19500 223.19300 252.70800 1.000 129.34000 887 ALA A C 1
ATOM 6552 O O . ALA A 1 887 ? 229.28200 223.24500 253.29200 1.000 133.87000 887 ALA A O 1
ATOM 6554 N N . LEU A 1 888 ? 228.08600 223.35100 251.39000 1.000 129.83000 888 LEU A N 1
ATOM 6555 C CA . LEU A 1 888 ? 229.24100 223.55500 250.51600 1.000 129.13000 888 LEU A CA 1
ATOM 6556 C C . LEU A 1 888 ? 229.00900 224.78000 249.64200 1.000 138.92000 888 LEU A C 1
ATOM 6557 O O . LEU A 1 888 ? 228.75000 224.66300 248.43900 1.000 147.71000 888 LEU A O 1
ATOM 6562 N N . PRO A 1 889 ? 229.09700 225.97600 250.21600 1.000 140.73000 889 PRO A N 1
ATOM 6563 C CA . PRO A 1 889 ? 228.91100 227.18900 249.41800 1.000 146.70000 889 PRO A CA 1
ATOM 6564 C C . PRO A 1 889 ? 230.12300 227.49100 248.55300 1.000 159.32000 889 PRO A C 1
ATOM 6565 O O . PRO A 1 889 ? 231.27100 227.26100 248.93900 1.000 159.11000 889 PRO A O 1
ATOM 6569 N N . GLY A 1 890 ? 229.84600 228.01800 247.36200 1.000 163.23000 890 GLY A N 1
ATOM 6570 C CA . GLY A 1 890 ? 230.89400 228.44400 246.45500 1.000 167.84000 890 GLY A CA 1
ATOM 6571 C C . GLY A 1 890 ? 231.82600 227.33700 246.00900 1.000 171.05000 890 GLY A C 1
ATOM 6572 O O . GLY A 1 890 ? 233.04900 227.50100 246.04000 1.000 191.84000 890 GLY A O 1
ATOM 6573 N N . ALA A 1 891 ? 231.26700 226.20400 245.59600 1.000 157.29000 891 ALA A N 1
ATOM 6574 C CA . ALA A 1 891 ? 232.05100 225.06000 245.16000 1.000 152.51000 891 ALA A CA 1
ATOM 6575 C C . ALA A 1 891 ? 231.78600 224.77300 243.68900 1.000 158.09000 891 ALA A C 1
ATOM 6576 O O . ALA A 1 891 ? 230.70600 225.06200 243.16600 1.000 158.44000 891 ALA A O 1
ATOM 6578 N N . ALA A 1 892 ? 232.79300 224.20600 243.02300 1.000 149.36000 892 ALA A N 1
ATOM 6579 C CA . ALA A 1 892 ? 232.68800 223.86000 241.61400 1.000 141.34000 892 ALA A CA 1
ATOM 6580 C C . ALA A 1 892 ? 232.50900 222.35900 241.47300 1.000 146.69000 892 ALA A C 1
ATOM 6581 O O . ALA A 1 892 ? 233.37400 221.60000 241.93700 1.000 146.92000 892 ALA A O 1
ATOM 6583 N N . PRO A 1 893 ? 231.42200 221.88600 240.86400 1.000 143.40000 893 PRO A N 1
ATOM 6584 C CA . PRO A 1 893 ? 231.21700 220.43800 240.73700 1.000 136.68000 893 PRO A CA 1
ATOM 6585 C C . PRO A 1 893 ? 232.33200 219.78000 239.93600 1.000 142.87000 893 PRO A C 1
ATOM 6586 O O . PRO A 1 893 ? 232.86800 220.35800 238.98900 1.000 147.47000 893 PRO A O 1
ATOM 6590 N N . PHE A 1 894 ? 232.67400 218.55900 240.33000 1.000 134.06000 894 PHE A N 1
ATOM 6591 C CA . PHE A 1 894 ? 233.75000 217.80000 239.71900 1.000 127.75000 894 PHE A CA 1
ATOM 6592 C C . PHE A 1 894 ? 233.17700 216.75300 238.76500 1.000 131.27000 894 PHE A C 1
ATOM 6593 O O . PHE A 1 894 ? 231.96900 216.69400 238.51900 1.000 140.18000 894 PHE A O 1
ATOM 6601 N N . ALA A 1 895 ? 234.05300 215.91700 238.21600 1.000 122.52000 895 ALA A N 1
ATOM 6602 C CA . ALA A 1 895 ? 233.66600 214.81900 237.34200 1.000 120.39000 895 ALA A CA 1
ATOM 6603 C C . ALA A 1 895 ? 233.88600 213.50300 238.07400 1.000 126.32000 895 ALA A C 1
ATOM 6604 O O . ALA A 1 895 ? 234.95500 213.28200 238.65200 1.000 136.82000 895 ALA A O 1
ATOM 6606 N N . LEU A 1 896 ? 232.88100 212.63400 238.04600 1.000 112.64000 896 LEU A N 1
ATOM 6607 C CA . LEU A 1 896 ? 232.91200 211.39700 238.80500 1.000 102.83000 896 LEU A CA 1
ATOM 6608 C C . LEU A 1 896 ? 232.62300 210.20900 237.90100 1.000 110.98000 896 LEU A C 1
ATOM 6609 O O . LEU A 1 896 ? 231.97800 210.35700 236.85900 1.000 116.48000 896 LEU A O 1
ATOM 6614 N N . PRO A 1 897 ? 233.09500 209.02100 238.27100 1.000 109.73000 897 PRO A N 1
ATOM 6615 C CA . PRO A 1 897 ? 232.78300 207.82400 237.48600 1.000 112.65000 897 PRO A CA 1
ATOM 6616 C C . PRO A 1 897 ? 231.30300 207.48200 237.55000 1.000 119.60000 897 PRO A C 1
ATOM 6617 O O . PRO A 1 897 ? 230.58300 207.86100 238.47500 1.000 120.86000 897 PRO A O 1
ATOM 6621 N N . THR A 1 898 ? 230.85400 206.74800 236.53700 1.000 122.54000 898 THR A N 1
ATOM 6622 C CA . THR A 1 898 ? 229.44600 206.40100 236.39900 1.000 121.77000 898 THR A CA 1
ATOM 6623 C C . THR A 1 898 ? 229.09300 205.24800 237.33900 1.000 118.26000 898 THR A C 1
ATOM 6624 O O . THR A 1 898 ? 229.90600 204.80000 238.15300 1.000 115.45000 898 THR A O 1
ATOM 6628 N N . TYR A 1 899 ? 227.86500 204.75800 237.23100 1.000 111.55000 899 TYR A N 1
ATOM 6629 C CA . TYR A 1 899 ? 227.38000 203.72200 238.13600 1.000 105.56000 899 TYR A CA 1
ATOM 6630 C C . TYR A 1 899 ? 228.10000 202.40300 237.87300 1.000 106.52000 899 TYR A C 1
ATOM 6631 O O . TYR A 1 899 ? 228.24900 202.00400 236.71300 1.000 112.12000 899 TYR A O 1
ATOM 6640 N N . PRO A 1 900 ? 228.56100 201.70700 238.91100 1.000 104.13000 900 PRO A N 1
ATOM 6641 C CA . PRO A 1 900 ? 229.22000 200.39200 238.75700 1.000 107.06000 900 PRO A CA 1
ATOM 6642 C C . PRO A 1 900 ? 228.23200 199.22900 238.68200 1.000 106.54000 900 PRO A C 1
ATOM 6643 O O . PRO A 1 900 ? 227.91100 198.56400 239.66500 1.000 113.07000 900 PRO A O 1
ATOM 6647 N N . PHE A 1 901 ? 227.72700 198.98000 237.47600 1.000 100.62000 901 PHE A N 1
ATOM 6648 C CA . PHE A 1 901 ? 226.73900 197.92700 237.27900 1.000 99.82000 901 PHE A CA 1
ATOM 6649 C C . PHE A 1 901 ? 227.30900 196.56400 237.65400 1.000 107.94000 901 PHE A C 1
ATOM 6650 O O . PHE A 1 901 ? 228.48400 196.27600 237.41700 1.000 114.12000 901 PHE A O 1
ATOM 6658 N N . GLN A 1 902 ? 226.46400 195.72600 238.25000 1.000 107.53000 902 GLN A N 1
ATOM 6659 C CA . GLN A 1 902 ? 226.79900 194.33600 238.54200 1.000 108.91000 902 GLN A CA 1
ATOM 6660 C C . GLN A 1 902 ? 226.14800 193.47300 237.46800 1.000 117.12000 902 GLN A C 1
ATOM 6661 O O . GLN A 1 902 ? 224.91800 193.39300 237.39000 1.000 128.47000 902 GLN A O 1
ATOM 6667 N N . ARG A 1 903 ? 226.96800 192.82100 236.65200 1.000 113.68000 903 ARG A N 1
ATOM 6668 C CA . ARG A 1 903 ? 226.49800 192.19000 235.43000 1.000 115.50000 903 ARG A CA 1
ATOM 6669 C C . ARG A 1 903 ? 226.40800 190.67600 235.57700 1.000 120.79000 903 ARG A C 1
ATOM 6670 O O . ARG A 1 903 ? 227.19800 190.05000 236.28800 1.000 122.13000 903 ARG A O 1
ATOM 6678 N N . LYS A 1 904 ? 225.42600 190.09800 234.89000 1.000 118.84000 904 LYS A N 1
ATOM 6679 C CA . LYS A 1 904 ? 225.23400 188.65900 234.82200 1.000 111.98000 904 LYS A CA 1
ATOM 6680 C C . LYS A 1 904 ? 225.00600 188.26200 233.37100 1.000 114.12000 904 LYS A C 1
ATOM 6681 O O . LYS A 1 904 ? 224.61400 189.08100 232.53700 1.000 123.33000 904 LYS A O 1
ATOM 6687 N N . ARG A 1 905 ? 225.25800 186.99100 233.07300 1.000 109.06000 905 ARG A N 1
ATOM 6688 C CA . ARG A 1 905 ? 225.16200 186.50100 231.70300 1.000 107.00000 905 ARG A CA 1
ATOM 6689 C C . ARG A 1 905 ? 223.72300 186.11300 231.38700 1.000 107.20000 905 ARG A C 1
ATOM 6690 O O . ARG A 1 905 ? 223.13100 185.28100 232.08100 1.000 112.40000 905 ARG A O 1
ATOM 6698 N N . TYR A 1 906 ? 223.16400 186.71400 230.33600 1.000 106.32000 906 TYR A N 1
ATOM 6699 C CA . TYR A 1 906 ? 221.80500 186.42800 229.87300 1.000 101.74000 906 TYR A CA 1
ATOM 6700 C C . TYR A 1 906 ? 221.86100 186.24400 228.36000 1.000 105.29000 906 TYR A C 1
ATOM 6701 O O . TYR A 1 906 ? 221.69100 187.20400 227.60400 1.000 109.10000 906 TYR A O 1
ATOM 6710 N N . TRP A 1 907 ? 222.09700 185.01100 227.91900 1.000 104.62000 907 TRP A N 1
ATOM 6711 C CA . TRP A 1 907 ? 222.13300 184.68000 226.50200 1.000 107.94000 907 TRP A CA 1
ATOM 6712 C C . TRP A 1 907 ? 221.19700 183.51100 226.24400 1.000 117.97000 907 TRP A C 1
ATOM 6713 O O . TRP A 1 907 ? 221.23800 182.51000 226.96500 1.000 125.42000 907 TRP A O 1
ATOM 6724 N N . LEU A 1 908 ? 220.36000 183.63900 225.21700 1.000 126.48000 908 LEU A N 1
ATOM 6725 C CA . LEU A 1 908 ? 219.41000 182.58600 224.88400 1.000 137.14000 908 LEU A CA 1
ATOM 6726 C C . LEU A 1 908 ? 220.12800 181.40800 224.24000 1.000 150.82000 908 LEU A C 1
ATOM 6727 O O . LEU A 1 908 ? 220.34800 181.39400 223.02500 1.000 155.50000 908 LEU A O 1
ATOM 6732 N N . GLN A 1 909 ? 220.49600 180.42200 225.04700 1.000 160.42000 909 GLN A N 1
ATOM 6733 C CA . GLN A 1 909 ? 221.23800 179.27800 224.53400 1.000 176.37000 909 GLN A CA 1
ATOM 6734 C C . GLN A 1 909 ? 220.32000 178.39000 223.70300 1.000 187.84000 909 GLN A C 1
ATOM 6735 O O . GLN A 1 909 ? 219.24800 177.99600 224.17900 1.000 185.90000 909 GLN A O 1
ATOM 6741 N N . PRO A 1 910 ? 220.69600 178.05600 222.45900 1.000 192.36000 910 PRO A N 1
ATOM 6742 C CA . PRO A 1 910 ? 219.90900 177.19300 221.57000 1.000 191.15000 910 PRO A CA 1
ATOM 6743 C C . PRO A 1 910 ? 219.69000 175.79800 222.14700 1.000 188.66000 910 PRO A C 1
ATOM 6744 O O . PRO A 1 910 ? 220.54100 175.32800 222.90200 1.000 187.18000 910 PRO A O 1
ATOM 6748 N N . SER B 1 5 ? 209.19100 265.34600 205.32300 1.000 234.76000 5 SER B N 1
ATOM 6749 C CA . SER B 1 5 ? 208.52700 264.19100 205.91500 1.000 246.57000 5 SER B CA 1
ATOM 6750 C C . SER B 1 5 ? 208.46300 263.02900 204.93000 1.000 256.58000 5 SER B C 1
ATOM 6751 O O . SER B 1 5 ? 208.02000 261.93400 205.27800 1.000 256.62000 5 SER B O 1
ATOM 6754 N N . GLU B 1 6 ? 208.90300 263.28000 203.69500 1.000 259.10000 6 GLU B N 1
ATOM 6755 C CA . GLU B 1 6 ? 208.89800 262.23100 202.68100 1.000 263.91000 6 GLU B CA 1
ATOM 6756 C C . GLU B 1 6 ? 209.82300 261.08400 203.06700 1.000 265.49000 6 GLU B C 1
ATOM 6757 O O . GLU B 1 6 ? 209.46600 259.90900 202.91200 1.000 266.20000 6 GLU B O 1
ATOM 6763 N N . LYS B 1 7 ? 211.01600 261.40500 203.57300 1.000 264.86000 7 LYS B N 1
ATOM 6764 C CA . LYS B 1 7 ? 211.94400 260.36500 204.00400 1.000 262.23000 7 LYS B CA 1
ATOM 6765 C C . LYS B 1 7 ? 211.35900 259.55000 205.15100 1.000 260.19000 7 LYS B C 1
ATOM 6766 O O . LYS B 1 7 ? 211.47000 258.31900 205.16800 1.000 255.85000 7 LYS B O 1
ATOM 6772 N N . VAL B 1 8 ? 210.72700 260.22300 206.11600 1.000 261.29000 8 VAL B N 1
ATOM 6773 C CA . VAL B 1 8 ? 210.11800 259.52000 207.24200 1.000 257.58000 8 VAL B CA 1
ATOM 6774 C C . VAL B 1 8 ? 209.00800 258.59800 206.75600 1.000 255.35000 8 VAL B C 1
ATOM 6775 O O . VAL B 1 8 ? 208.90500 257.44300 207.18900 1.000 249.87000 8 VAL B O 1
ATOM 6779 N N . ALA B 1 9 ? 208.16100 259.09100 205.84800 1.000 255.69000 9 ALA B N 1
ATOM 6780 C CA . ALA B 1 9 ? 207.07200 258.27100 205.33000 1.000 248.04000 9 ALA B CA 1
ATOM 6781 C C . ALA B 1 9 ? 207.60200 257.05500 204.58100 1.000 247.20000 9 ALA B C 1
ATOM 6782 O O . ALA B 1 9 ? 207.10000 255.94000 204.76300 1.000 238.76000 9 ALA B O 1
ATOM 6784 N N . GLU B 1 10 ? 208.61900 257.24900 203.73700 1.000 253.20000 10 GLU B N 1
ATOM 6785 C CA . GLU B 1 10 ? 209.18000 256.12800 202.98800 1.000 250.17000 10 GLU B CA 1
ATOM 6786 C C . GLU B 1 10 ? 209.81900 255.10400 203.91800 1.000 245.29000 10 GLU B C 1
ATOM 6787 O O . GLU B 1 10 ? 209.65200 253.89200 203.72900 1.000 239.46000 10 GLU B O 1
ATOM 6793 N N . TYR B 1 11 ? 210.56100 255.57200 204.92500 1.000 247.01000 11 TYR B N 1
ATOM 6794 C CA . TYR B 1 11 ? 211.18600 254.65400 205.87000 1.000 244.92000 11 TYR B CA 1
ATOM 6795 C C . TYR B 1 11 ? 210.13800 253.87200 206.65100 1.000 240.76000 11 TYR B C 1
ATOM 6796 O O . TYR B 1 11 ? 210.28100 252.66000 206.85300 1.000 240.58000 11 TYR B O 1
ATOM 6805 N N . LEU B 1 12 ? 209.07300 254.54600 207.09400 1.000 237.17000 12 LEU B N 1
ATOM 6806 C CA . LEU B 1 12 ? 208.00300 253.85400 207.80400 1.000 233.23000 12 LEU B CA 1
ATOM 6807 C C . LEU B 1 12 ? 207.31900 252.82800 206.91100 1.000 229.71000 12 LEU B C 1
ATOM 6808 O O . LEU B 1 12 ? 207.00200 251.71800 207.35900 1.000 227.00000 12 LEU B O 1
ATOM 6813 N N A ARG B 1 13 ? 207.08000 253.17900 205.64500 0.450 229.44000 13 ARG B N 1
ATOM 6814 N N B ARG B 1 13 ? 207.07800 253.18100 205.64600 0.550 229.45000 13 ARG B N 1
ATOM 6815 C CA A ARG B 1 13 ? 206.45100 252.23700 204.72600 0.450 226.96000 13 ARG B CA 1
ATOM 6816 C CA B ARG B 1 13 ? 206.45400 252.24000 204.72200 0.550 226.97000 13 ARG B CA 1
ATOM 6817 C C A ARG B 1 13 ? 207.32800 251.01000 204.50900 0.450 225.14000 13 ARG B C 1
ATOM 6818 C C B ARG B 1 13 ? 207.32800 251.01100 204.51200 0.550 225.14000 13 ARG B C 1
ATOM 6819 O O A ARG B 1 13 ? 206.83400 249.87600 204.51800 0.450 223.29000 13 ARG B O 1
ATOM 6820 O O B ARG B 1 13 ? 206.83400 249.87800 204.52700 0.550 223.28000 13 ARG B O 1
ATOM 6835 N N . ARG B 1 14 ? 208.63400 251.21700 204.32100 1.000 224.21000 14 ARG B N 1
ATOM 6836 C CA . ARG B 1 14 ? 209.54100 250.08700 204.14500 1.000 222.44000 14 ARG B CA 1
ATOM 6837 C C . ARG B 1 14 ? 209.58000 249.21400 205.39300 1.000 224.43000 14 ARG B C 1
ATOM 6838 O O . ARG B 1 14 ? 209.55200 247.98000 205.30000 1.000 223.73000 14 ARG B O 1
ATOM 6846 N N . ALA B 1 15 ? 209.63100 249.84000 206.57200 1.000 227.29000 15 ALA B N 1
ATOM 6847 C CA . ALA B 1 15 ? 209.67100 249.07800 207.81400 1.000 225.83000 15 ALA B CA 1
ATOM 6848 C C . ALA B 1 15 ? 208.40600 248.25300 207.99800 1.000 221.95000 15 ALA B C 1
ATOM 6849 O O . ALA B 1 15 ? 208.46900 247.09200 208.41600 1.000 222.25000 15 ALA B O 1
ATOM 6851 N N . THR B 1 16 ? 207.24500 248.82800 207.68000 1.000 218.62000 16 THR B N 1
ATOM 6852 C CA . THR B 1 16 ? 205.99700 248.09300 207.85900 1.000 212.36000 16 THR B CA 1
ATOM 6853 C C . THR B 1 16 ? 205.84000 246.98900 206.81900 1.000 210.66000 16 THR B C 1
ATOM 6854 O O . THR B 1 16 ? 205.29900 245.91800 207.12100 1.000 204.37000 16 THR B O 1
ATOM 6858 N N . LEU B 1 17 ? 206.30800 247.22400 205.59000 1.000 212.90000 17 LEU B N 1
ATOM 6859 C CA . LEU B 1 17 ? 206.31200 246.15200 204.60000 1.000 210.07000 17 LEU B CA 1
ATOM 6860 C C . LEU B 1 17 ? 207.19100 244.99600 205.05800 1.000 209.01000 17 LEU B C 1
ATOM 6861 O O . LEU B 1 17 ? 206.80500 243.82400 204.94600 1.000 207.26000 17 LEU B O 1
ATOM 6866 N N . ASP B 1 18 ? 208.37400 245.31000 205.59300 1.000 208.61000 18 ASP B N 1
ATOM 6867 C CA . ASP B 1 18 ? 209.24900 244.26700 206.11200 1.000 204.01000 18 ASP B CA 1
ATOM 6868 C C . ASP B 1 18 ? 208.61000 243.54700 207.29200 1.000 196.03000 18 ASP B C 1
ATOM 6869 O O . ASP B 1 18 ? 208.75500 242.32900 207.43200 1.000 196.47000 18 ASP B O 1
ATOM 6874 N N . LEU B 1 19 ? 207.90600 244.28200 208.15600 1.000 191.25000 19 LEU B N 1
ATOM 6875 C CA . LEU B 1 19 ? 207.23100 243.65400 209.28800 1.000 186.89000 19 LEU B CA 1
ATOM 6876 C C . LEU B 1 19 ? 206.15300 242.68500 208.82100 1.000 186.05000 19 LEU B C 1
ATOM 6877 O O . LEU B 1 19 ? 206.03900 241.57000 209.34700 1.000 184.64000 19 LEU B O 1
ATOM 6882 N N . ARG B 1 20 ? 205.34700 243.09500 207.83900 1.000 185.63000 20 ARG B N 1
ATOM 6883 C CA . ARG B 1 20 ? 204.32100 242.20000 207.31300 1.000 186.15000 20 ARG B CA 1
ATOM 6884 C C . ARG B 1 20 ? 204.94500 240.96700 206.67600 1.000 183.95000 20 ARG B C 1
ATOM 6885 O O . ARG B 1 20 ? 204.45900 239.84500 206.86800 1.000 184.34000 20 ARG B O 1
ATOM 6893 N N . ALA B 1 21 ? 206.02800 241.15400 205.91700 1.000 182.59000 21 ALA B N 1
ATOM 6894 C CA . ALA B 1 21 ? 206.70300 240.01300 205.30800 1.000 172.91000 21 ALA B CA 1
ATOM 6895 C C . ALA B 1 21 ? 207.25300 239.06700 206.36800 1.000 170.51000 21 ALA B C 1
ATOM 6896 O O . ALA B 1 21 ? 207.16500 237.84300 206.22400 1.000 173.91000 21 ALA B O 1
ATOM 6898 N N . ALA B 1 22 ? 207.82500 239.61700 207.44100 1.000 167.29000 22 ALA B N 1
ATOM 6899 C CA . ALA B 1 22 ? 208.36700 238.78300 208.50800 1.000 162.60000 22 ALA B CA 1
ATOM 6900 C C . ALA B 1 22 ? 207.27000 237.99800 209.21300 1.000 165.31000 22 ALA B C 1
ATOM 6901 O O . ALA B 1 22 ? 207.44600 236.81400 209.52100 1.000 170.59000 22 ALA B O 1
ATOM 6903 N N . ARG B 1 23 ? 206.13300 238.64100 209.49000 1.000 165.46000 23 ARG B N 1
ATOM 6904 C CA . ARG B 1 23 ? 205.02900 237.92700 210.12700 1.000 165.88000 23 ARG B CA 1
ATOM 6905 C C . ARG B 1 23 ? 204.49300 236.82500 209.22000 1.000 164.19000 23 ARG B C 1
ATOM 6906 O O . ARG B 1 23 ? 204.19000 235.71600 209.68400 1.000 162.37000 23 ARG B O 1
ATOM 6914 N N . GLN B 1 24 ? 204.37100 237.11200 207.92100 1.000 166.02000 24 GLN B N 1
ATOM 6915 C CA . GLN B 1 24 ? 203.93100 236.09100 206.97900 1.000 162.14000 24 GLN B CA 1
ATOM 6916 C C . GLN B 1 24 ? 204.90400 234.92200 206.94400 1.000 157.88000 24 GLN B C 1
ATOM 6917 O O . GLN B 1 24 ? 204.48800 233.75900 206.91700 1.000 162.17000 24 GLN B O 1
ATOM 6923 N N . ARG B 1 25 ? 206.20700 235.21200 206.94400 1.000 153.74000 25 ARG B N 1
ATOM 6924 C CA . ARG B 1 25 ? 207.20700 234.14900 206.94400 1.000 144.94000 25 ARG B CA 1
ATOM 6925 C C . ARG B 1 25 ? 207.12700 233.31600 208.21600 1.000 145.28000 25 ARG B C 1
ATOM 6926 O O . ARG B 1 25 ? 207.24300 232.08700 208.16800 1.000 151.63000 25 ARG B O 1
ATOM 6934 N N . ILE B 1 26 ? 206.93400 233.96800 209.36400 1.000 148.46000 26 ILE B N 1
ATOM 6935 C CA . ILE B 1 26 ? 206.81200 233.24000 210.62500 1.000 147.11000 26 ILE B CA 1
ATOM 6936 C C . ILE B 1 26 ? 205.60400 232.31500 210.58400 1.000 153.33000 26 ILE B C 1
ATOM 6937 O O . ILE B 1 26 ? 205.68000 231.14300 210.97600 1.000 159.60000 26 ILE B O 1
ATOM 6942 N N A ARG B 1 27 ? 204.46800 232.82800 210.10600 0.650 155.23000 27 ARG B N 1
ATOM 6943 N N B ARG B 1 27 ? 204.47000 232.82700 210.10200 0.350 155.22000 27 ARG B N 1
ATOM 6944 C CA A ARG B 1 27 ? 203.26200 232.00700 210.03600 0.650 156.05000 27 ARG B CA 1
ATOM 6945 C CA B ARG B 1 27 ? 203.26300 232.00900 210.03700 0.350 156.08000 27 ARG B CA 1
ATOM 6946 C C A ARG B 1 27 ? 203.44400 230.83600 209.07800 0.650 154.10000 27 ARG B C 1
ATOM 6947 C C B ARG B 1 27 ? 203.43900 230.83900 209.07700 0.350 154.19000 27 ARG B C 1
ATOM 6948 O O A ARG B 1 27 ? 203.01200 229.71500 209.36900 0.650 154.07000 27 ARG B O 1
ATOM 6949 O O B ARG B 1 27 ? 203.00200 229.71800 209.36600 0.350 154.05000 27 ARG B O 1
ATOM 6964 N N . GLU B 1 28 ? 204.07900 231.07700 207.92900 1.000 153.77000 28 GLU B N 1
ATOM 6965 C CA . GLU B 1 28 ? 204.31000 230.00100 206.97100 1.000 147.48000 28 GLU B CA 1
ATOM 6966 C C . GLU B 1 28 ? 205.24200 228.94100 207.54000 1.000 143.11000 28 GLU B C 1
ATOM 6967 O O . GLU B 1 28 ? 205.03700 227.74300 207.32100 1.000 143.31000 28 GLU B O 1
ATOM 6973 N N . LEU B 1 29 ? 206.27700 229.36000 208.26700 1.000 147.45000 29 LEU B N 1
ATOM 6974 C CA . LEU B 1 29 ? 207.21200 228.40300 208.84000 1.000 140.24000 29 LEU B CA 1
ATOM 6975 C C . LEU B 1 29 ? 206.62900 227.67600 210.04300 1.000 142.51000 29 LEU B C 1
ATOM 6976 O O . LEU B 1 29 ? 207.11000 226.59200 210.38800 1.000 142.06000 29 LEU B O 1
ATOM 6981 N N . GLU B 1 30 ? 205.60700 228.23900 210.68600 1.000 150.64000 30 GLU B N 1
ATOM 6982 C CA . GLU B 1 30 ? 205.03700 227.61500 211.87600 1.000 150.47000 30 GLU B CA 1
ATOM 6983 C C . GLU B 1 30 ? 203.84100 226.72000 211.55500 1.000 148.83000 30 GLU B C 1
ATOM 6984 O O . GLU B 1 30 ? 203.85700 225.52500 211.86300 1.000 149.63000 30 GLU B O 1
ATOM 6990 N N . SER B 1 31 ? 202.79900 227.27900 210.94200 1.000 151.93000 31 SER B N 1
ATOM 6991 C CA . SER B 1 31 ? 201.51600 226.59200 210.81500 1.000 145.93000 31 SER B CA 1
ATOM 6992 C C . SER B 1 31 ? 200.97100 226.69500 209.39600 1.000 145.24000 31 SER B C 1
ATOM 6993 O O . SER B 1 31 ? 199.81000 227.04200 209.17300 1.000 144.46000 31 SER B O 1
ATOM 6996 N N . ASP B 1 32 ? 201.80400 226.39300 208.41200 1.000 142.24000 32 ASP B N 1
ATOM 6997 C CA . ASP B 1 32 ? 201.34300 226.37800 207.02700 1.000 135.59000 32 ASP B CA 1
ATOM 6998 C C . ASP B 1 32 ? 200.46400 225.15800 206.79100 1.000 136.76000 32 ASP B C 1
ATOM 6999 O O . ASP B 1 32 ? 200.90100 224.03200 207.06200 1.000 140.16000 32 ASP B O 1
ATOM 7004 N N . PRO B 1 33 ? 199.23400 225.32200 206.30700 1.000 133.17000 33 PRO B N 1
ATOM 7005 C CA . PRO B 1 33 ? 198.38200 224.15700 206.04800 1.000 128.68000 33 PRO B CA 1
ATOM 7006 C C . PRO B 1 33 ? 198.92400 223.30400 204.91200 1.000 124.68000 33 PRO B C 1
ATOM 7007 O O . PRO B 1 33 ? 199.57900 223.79700 203.99100 1.000 131.42000 33 PRO B O 1
ATOM 7011 N N . ILE B 1 34 ? 198.64000 222.00500 204.98500 1.000 117.50000 34 ILE B N 1
ATOM 7012 C CA . ILE B 1 34 ? 199.07500 221.04500 203.97600 1.000 108.03000 34 ILE B CA 1
ATOM 7013 C C . ILE B 1 34 ? 197.84500 220.51400 203.25500 1.000 109.92000 34 ILE B C 1
ATOM 7014 O O . ILE B 1 34 ? 196.78300 220.36000 203.86200 1.000 115.99000 34 ILE B O 1
ATOM 7019 N N . ALA B 1 35 ? 197.98300 220.24400 201.96100 1.000 104.07000 35 ALA B N 1
ATOM 7020 C CA . ALA B 1 35 ? 196.87300 219.79300 201.13300 1.000 105.92000 35 ALA B CA 1
ATOM 7021 C C . ALA B 1 35 ? 197.08300 218.34300 200.72100 1.000 110.94000 35 ALA B C 1
ATOM 7022 O O . ALA B 1 35 ? 198.18700 217.96300 200.31800 1.000 121.49000 35 ALA B O 1
ATOM 7024 N N . ILE B 1 36 ? 196.02700 217.54100 200.82100 1.000 112.03000 36 ILE B N 1
ATOM 7025 C CA . ILE B 1 36 ? 196.03600 216.15600 200.36300 1.000 106.24000 36 ILE B CA 1
ATOM 7026 C C . ILE B 1 36 ? 195.46600 216.13300 198.95400 1.000 120.65000 36 ILE B C 1
ATOM 7027 O O . ILE B 1 36 ? 194.32400 216.55300 198.73300 1.000 131.27000 36 ILE B O 1
ATOM 7032 N N . VAL B 1 37 ? 196.25000 215.64100 197.99700 1.000 109.21000 37 VAL B N 1
ATOM 7033 C CA . VAL B 1 37 ? 195.86500 215.69700 196.59800 1.000 113.07000 37 VAL B CA 1
ATOM 7034 C C . VAL B 1 37 ? 195.41400 214.34600 196.05000 1.000 120.98000 37 VAL B C 1
ATOM 7035 O O . VAL B 1 37 ? 194.59000 214.31500 195.13000 1.000 137.21000 37 VAL B O 1
ATOM 7039 N N . SER B 1 38 ? 195.92000 213.23300 196.57800 1.000 106.42000 38 SER B N 1
ATOM 7040 C CA . SER B 1 38 ? 195.52200 211.92800 196.06900 1.000 104.38000 38 SER B CA 1
ATOM 7041 C C . SER B 1 38 ? 195.84700 210.85600 197.09800 1.000 102.12000 38 SER B C 1
ATOM 7042 O O . SER B 1 38 ? 196.64500 211.06600 198.01600 1.000 112.21000 38 SER B O 1
ATOM 7045 N N . MET B 1 39 ? 195.22400 209.69400 196.91400 1.000 98.78000 39 MET B N 1
ATOM 7046 C CA . MET B 1 39 ? 195.37300 208.58000 197.83700 1.000 106.67000 39 MET B CA 1
ATOM 7047 C C . MET B 1 39 ? 195.33200 207.27200 197.06300 1.000 110.18000 39 MET B C 1
ATOM 7048 O O . MET B 1 39 ? 194.82900 207.20600 195.93900 1.000 120.54000 39 MET B O 1
ATOM 7053 N N . ALA B 1 40 ? 195.87100 206.22700 197.68500 1.000 101.58000 40 ALA B N 1
ATOM 7054 C CA . ALA B 1 40 ? 195.83800 204.88400 197.12800 1.000 101.10000 40 ALA B CA 1
ATOM 7055 C C . ALA B 1 40 ? 195.76100 203.89100 198.27600 1.000 110.98000 40 ALA B C 1
ATOM 7056 O O . ALA B 1 40 ? 196.36400 204.10700 199.33100 1.000 121.65000 40 ALA B O 1
ATOM 7058 N N . CYS B 1 41 ? 195.01700 202.80800 198.06900 1.000 110.49000 41 CYS B N 1
ATOM 7059 C CA . CYS B 1 41 ? 194.78400 201.84200 199.12900 1.000 115.39000 41 CYS B CA 1
ATOM 7060 C C . CYS B 1 41 ? 194.77100 200.43200 198.56000 1.000 118.44000 41 CYS B C 1
ATOM 7061 O O . CYS B 1 41 ? 194.51500 200.21300 197.37400 1.000 127.04000 41 CYS B O 1
ATOM 7064 N N . ARG B 1 42 ? 195.05900 199.47500 199.43700 1.000 118.18000 42 ARG B N 1
ATOM 7065 C CA . ARG B 1 42 ? 194.97800 198.05500 199.11300 1.000 116.20000 42 ARG B CA 1
ATOM 7066 C C . ARG B 1 42 ? 194.65000 197.34200 200.41600 1.000 117.99000 42 ARG B C 1
ATOM 7067 O O . ARG B 1 42 ? 195.50800 197.23900 201.29900 1.000 122.34000 42 ARG B O 1
ATOM 7075 N N . LEU B 1 43 ? 193.41800 196.86900 200.53400 1.000 114.24000 43 LEU B N 1
ATOM 7076 C CA . LEU B 1 43 ? 192.83300 196.41800 201.78500 1.000 110.37000 43 LEU B CA 1
ATOM 7077 C C . LEU B 1 43 ? 192.19400 195.05100 201.59800 1.000 121.46000 43 LEU B C 1
ATOM 7078 O O . LEU B 1 43 ? 191.90900 194.64000 200.46900 1.000 123.57000 43 LEU B O 1
ATOM 7083 N N . PRO B 1 44 ? 191.97000 194.31300 202.68800 1.000 117.62000 44 PRO B N 1
ATOM 7084 C CA . PRO B 1 44 ? 191.38000 192.97600 202.56100 1.000 120.46000 44 PRO B CA 1
ATOM 7085 C C . PRO B 1 44 ? 189.97800 193.02700 201.97500 1.000 125.80000 44 PRO B C 1
ATOM 7086 O O . PRO B 1 44 ? 189.24800 194.00700 202.13200 1.000 133.46000 44 PRO B O 1
ATOM 7090 N N . GLY B 1 45 ? 189.60800 191.94900 201.29100 1.000 127.92000 45 GLY B N 1
ATOM 7091 C CA . GLY B 1 45 ? 188.29400 191.84600 200.69300 1.000 138.93000 45 GLY B CA 1
ATOM 7092 C C . GLY B 1 45 ? 188.19100 192.33600 199.26900 1.000 143.57000 45 GLY B C 1
ATOM 7093 O O . GLY B 1 45 ? 187.07600 192.57800 198.79300 1.000 143.46000 45 GLY B O 1
ATOM 7094 N N . GLY B 1 46 ? 189.31100 192.49100 198.57000 1.000 140.81000 46 GLY B N 1
ATOM 7095 C CA . GLY B 1 46 ? 189.28300 192.97600 197.20800 1.000 143.61000 46 GLY B CA 1
ATOM 7096 C C . GLY B 1 46 ? 189.18000 194.47500 197.06400 1.000 140.31000 46 GLY B C 1
ATOM 7097 O O . GLY B 1 46 ? 189.05300 194.96500 195.93700 1.000 145.69000 46 GLY B O 1
ATOM 7098 N N . VAL B 1 47 ? 189.23200 195.22100 198.16500 1.000 130.23000 47 VAL B N 1
ATOM 7099 C CA . VAL B 1 47 ? 189.15300 196.67900 198.12500 1.000 131.75000 47 VAL B CA 1
ATOM 7100 C C . VAL B 1 47 ? 190.50500 197.19000 197.63900 1.000 135.72000 47 VAL B C 1
ATOM 7101 O O . VAL B 1 47 ? 191.47700 197.22400 198.39500 1.000 139.77000 47 VAL B O 1
ATOM 7105 N N A ASN B 1 48 ? 190.57600 197.59300 196.37200 0.470 136.04000 48 ASN B N 1
ATOM 7106 N N B ASN B 1 48 ? 190.56900 197.58500 196.36700 0.530 136.03000 48 ASN B N 1
ATOM 7107 C CA A ASN B 1 48 ? 191.81800 198.08800 195.79800 0.470 134.82000 48 ASN B CA 1
ATOM 7108 C CA B ASN B 1 48 ? 191.79500 198.07400 195.75700 0.530 134.82000 48 ASN B CA 1
ATOM 7109 C C A ASN B 1 48 ? 191.74600 199.54400 195.36200 0.470 138.09000 48 ASN B C 1
ATOM 7110 C C B ASN B 1 48 ? 191.75700 199.55500 195.41600 0.530 138.02000 48 ASN B C 1
ATOM 7111 O O A ASN B 1 48 ? 192.75100 200.07800 194.87900 0.470 140.45000 48 ASN B O 1
ATOM 7112 O O B ASN B 1 48 ? 192.79800 200.11400 195.05500 0.530 140.22000 48 ASN B O 1
ATOM 7121 N N . THR B 1 49 ? 190.60000 200.20000 195.50900 1.000 138.33000 49 THR B N 1
ATOM 7122 C CA . THR B 1 49 ? 190.46400 201.61300 195.19800 1.000 134.96000 49 THR B CA 1
ATOM 7123 C C . THR B 1 49 ? 189.72300 202.31400 196.32600 1.000 131.74000 49 THR B C 1
ATOM 7124 O O . THR B 1 49 ? 188.93600 201.68400 197.04000 1.000 137.87000 49 THR B O 1
ATOM 7128 N N . PRO B 1 50 ? 189.96200 203.61300 196.51800 1.000 123.04000 50 PRO B N 1
ATOM 7129 C CA . PRO B 1 50 ? 189.23900 204.33600 197.57700 1.000 125.00000 50 PRO B CA 1
ATOM 7130 C C . PRO B 1 50 ? 187.73100 204.31400 197.40600 1.000 131.72000 50 PRO B C 1
ATOM 7131 O O . PRO B 1 50 ? 187.00400 204.33500 198.40800 1.000 137.27000 50 PRO B O 1
ATOM 7135 N N . GLN B 1 51 ? 187.23700 204.27700 196.16700 1.000 127.57000 51 GLN B N 1
ATOM 7136 C CA . GLN B 1 51 ? 185.79500 204.22400 195.95200 1.000 125.48000 51 GLN B CA 1
ATOM 7137 C C . GLN B 1 51 ? 185.19900 202.94300 196.52100 1.000 129.49000 51 GLN B C 1
ATOM 7138 O O . GLN B 1 51 ? 184.11900 202.96600 197.12100 1.000 134.01000 51 GLN B O 1
ATOM 7144 N N . ARG B 1 52 ? 185.88800 201.81400 196.34000 1.000 125.13000 52 ARG B N 1
ATOM 7145 C CA . ARG B 1 52 ? 185.41200 200.56200 196.91800 1.000 128.72000 52 ARG B CA 1
ATOM 7146 C C . ARG B 1 52 ? 185.38700 200.63500 198.43800 1.000 130.80000 52 ARG B C 1
ATOM 7147 O O . ARG B 1 52 ? 184.44900 200.14100 199.07600 1.000 138.03000 52 ARG B O 1
ATOM 7155 N N . LEU B 1 53 ? 186.41200 201.24600 199.03700 1.000 127.46000 53 LEU B N 1
ATOM 7156 C CA . LEU B 1 53 ? 186.43400 201.39700 200.48700 1.000 123.35000 53 LEU B CA 1
ATOM 7157 C C . LEU B 1 53 ? 185.27000 202.25100 200.96800 1.000 128.54000 53 LEU B C 1
ATOM 7158 O O . LEU B 1 53 ? 184.62200 201.92200 201.96800 1.000 133.76000 53 LEU B O 1
ATOM 7163 N N . TRP B 1 54 ? 184.98700 203.35100 200.26700 1.000 129.73000 54 TRP B N 1
ATOM 7164 C CA . TRP B 1 54 ? 183.86300 204.19400 200.66000 1.000 127.34000 54 TRP B CA 1
ATOM 7165 C C . TRP B 1 54 ? 182.54100 203.45300 200.51500 1.000 130.16000 54 TRP B C 1
ATOM 7166 O O . TRP B 1 54 ? 181.65300 203.58500 201.36500 1.000 141.74000 54 TRP B O 1
ATOM 7177 N N . GLU B 1 55 ? 182.38500 202.68400 199.43600 1.000 125.44000 55 GLU B N 1
ATOM 7178 C CA . GLU B 1 55 ? 181.15900 201.91600 199.25400 1.000 127.79000 55 GLU B CA 1
ATOM 7179 C C . GLU B 1 55 ? 180.98000 200.89900 200.37100 1.000 131.61000 55 GLU B C 1
ATOM 7180 O O . GLU B 1 55 ? 179.87700 200.74100 200.90700 1.000 141.15000 55 GLU B O 1
ATOM 7186 N N . LEU B 1 56 ? 182.05900 200.20700 200.74100 1.000 132.27000 56 LEU B N 1
ATOM 7187 C CA . LEU B 1 56 ? 181.98000 199.24400 201.83400 1.000 129.05000 56 LEU B CA 1
ATOM 7188 C C . LEU B 1 56 ? 181.63100 199.92600 203.14900 1.000 132.16000 56 LEU B C 1
ATOM 7189 O O . LEU B 1 56 ? 180.80400 199.42200 203.91800 1.000 138.16000 56 LEU B O 1
ATOM 7194 N N . LEU B 1 57 ? 182.25400 201.07400 203.42800 1.000 132.73000 57 LEU B N 1
ATOM 7195 C CA . LEU B 1 57 ? 181.98700 201.77300 204.68100 1.000 127.88000 57 LEU B CA 1
ATOM 7196 C C . LEU B 1 57 ? 180.54800 202.26700 204.75100 1.000 130.57000 57 LEU B C 1
ATOM 7197 O O . LEU B 1 57 ? 179.89100 202.14100 205.79100 1.000 134.96000 57 LEU B O 1
ATOM 7202 N N A ARG B 1 58 ? 180.03400 202.82800 203.65500 0.240 133.84000 58 ARG B N 1
ATOM 7203 N N B ARG B 1 58 ? 180.04400 202.83800 203.65600 0.760 133.81000 58 ARG B N 1
ATOM 7204 C CA A ARG B 1 58 ? 178.69000 203.39600 203.68300 0.240 135.70000 58 ARG B CA 1
ATOM 7205 C CA B ARG B 1 58 ? 178.69300 203.38800 203.66300 0.760 135.45000 58 ARG B CA 1
ATOM 7206 C C A ARG B 1 58 ? 177.60800 202.32400 203.63500 0.240 139.98000 58 ARG B C 1
ATOM 7207 C C B ARG B 1 58 ? 177.64400 202.28600 203.70400 0.760 139.83000 58 ARG B C 1
ATOM 7208 O O A ARG B 1 58 ? 176.53700 202.51200 204.22200 0.240 141.51000 58 ARG B O 1
ATOM 7209 O O B ARG B 1 58 ? 176.64100 202.40500 204.41600 0.760 142.04000 58 ARG B O 1
ATOM 7224 N N . GLU B 1 59 ? 177.85500 201.20600 202.94800 1.000 144.68000 59 GLU B N 1
ATOM 7225 C CA . GLU B 1 59 ? 176.87400 200.12700 202.92400 1.000 145.72000 59 GLU B CA 1
ATOM 7226 C C . GLU B 1 59 ? 176.77300 199.44500 204.28100 1.000 145.99000 59 GLU B C 1
ATOM 7227 O O . GLU B 1 59 ? 175.67400 199.09800 204.72900 1.000 153.46000 59 GLU B O 1
ATOM 7233 N N . GLY B 1 60 ? 177.90500 199.24400 204.94600 1.000 141.61000 60 GLY B N 1
ATOM 7234 C CA . GLY B 1 60 ? 177.92600 198.56600 206.22400 1.000 137.78000 60 GLY B CA 1
ATOM 7235 C C . GLY B 1 60 ? 178.24400 197.09700 206.05600 1.000 149.45000 60 GLY B C 1
ATOM 7236 O O . GLY B 1 60 ? 177.38300 196.31600 205.64000 1.000 168.08000 60 GLY B O 1
ATOM 7237 N N . GLY B 1 61 ? 179.47000 196.70700 206.37400 1.000 138.82000 61 GLY B N 1
ATOM 7238 C CA . GLY B 1 61 ? 179.87600 195.32700 206.19300 1.000 142.39000 61 GLY B CA 1
ATOM 7239 C C . GLY B 1 61 ? 181.28700 195.12800 206.69300 1.000 136.97000 61 GLY B C 1
ATOM 7240 O O . GLY B 1 61 ? 181.98400 196.07900 207.06000 1.000 137.49000 61 GLY B O 1
ATOM 7241 N N . GLU B 1 62 ? 181.69900 193.86800 206.69700 1.000 133.10000 62 GLU B N 1
ATOM 7242 C CA . GLU B 1 62 ? 183.00500 193.45900 207.18800 1.000 140.06000 62 GLU B CA 1
ATOM 7243 C C . GLU B 1 62 ? 183.79100 192.79400 206.06400 1.000 147.28000 62 GLU B C 1
ATOM 7244 O O . GLU B 1 62 ? 183.32300 192.67600 204.93000 1.000 146.50000 62 GLU B O 1
ATOM 7250 N N . THR B 1 63 ? 185.00800 192.35600 206.39600 1.000 151.55000 63 THR B N 1
ATOM 7251 C CA . THR B 1 63 ? 185.85300 191.66500 205.43000 1.000 146.36000 63 THR B CA 1
ATOM 7252 C C . THR B 1 63 ? 186.49300 190.41600 206.02700 1.000 147.83000 63 THR B C 1
ATOM 7253 O O . THR B 1 63 ? 187.53500 189.96900 205.53300 1.000 149.27000 63 THR B O 1
ATOM 7257 N N . LEU B 1 64 ? 185.90000 189.84800 207.07300 1.000 148.50000 64 LEU B N 1
ATOM 7258 C CA . LEU B 1 64 ? 186.47400 188.67600 207.71800 1.000 144.34000 64 LEU B CA 1
ATOM 7259 C C . LEU B 1 64 ? 186.42500 187.47500 206.78400 1.000 146.50000 64 LEU B C 1
ATOM 7260 O O . LEU B 1 64 ? 185.46300 187.28700 206.03500 1.000 149.58000 64 LEU B O 1
ATOM 7265 N N . SER B 1 65 ? 187.47300 186.65800 206.83200 1.000 144.16000 65 SER B N 1
ATOM 7266 C CA . SER B 1 65 ? 187.56200 185.47700 205.98500 1.000 147.16000 65 SER B CA 1
ATOM 7267 C C . SER B 1 65 ? 188.51500 184.48500 206.63300 1.000 143.19000 65 SER B C 1
ATOM 7268 O O . SER B 1 65 ? 189.16900 184.78300 207.63500 1.000 147.95000 65 SER B O 1
ATOM 7271 N N . GLY B 1 66 ? 188.58700 183.29500 206.04100 1.000 139.43000 66 GLY B N 1
ATOM 7272 C CA . GLY B 1 66 ? 189.45300 182.25800 206.55500 1.000 139.75000 66 GLY B CA 1
ATOM 7273 C C . GLY B 1 66 ? 190.91400 182.50800 206.24300 1.000 143.71000 66 GLY B C 1
ATOM 7274 O O . GLY B 1 66 ? 191.28200 183.44800 205.53900 1.000 147.26000 66 GLY B O 1
ATOM 7275 N N . PHE B 1 67 ? 191.76000 181.64000 206.78900 1.000 139.56000 67 PHE B N 1
ATOM 7276 C CA . PHE B 1 67 ? 193.19200 181.77400 206.59600 1.000 137.50000 67 PHE B CA 1
ATOM 7277 C C . PHE B 1 67 ? 193.56600 181.48800 205.14200 1.000 145.32000 67 PHE B C 1
ATOM 7278 O O . PHE B 1 67 ? 192.94700 180.64600 204.48600 1.000 150.43000 67 PHE B O 1
ATOM 7286 N N . PRO B 1 68 ? 194.57200 182.18200 204.61500 1.000 140.42000 68 PRO B N 1
ATOM 7287 C CA . PRO B 1 68 ? 194.98200 181.94700 203.22700 1.000 145.60000 68 PRO B CA 1
ATOM 7288 C C . PRO B 1 68 ? 195.56100 180.55500 203.04300 1.000 158.44000 68 PRO B C 1
ATOM 7289 O O . PRO B 1 68 ? 196.13100 179.96400 203.96300 1.000 163.75000 68 PRO B O 1
ATOM 7293 N N . THR B 1 69 ? 195.40700 180.03200 201.82800 1.000 161.29000 69 THR B N 1
ATOM 7294 C CA . THR B 1 69 ? 195.87800 178.69600 201.49400 1.000 163.58000 69 THR B CA 1
ATOM 7295 C C . THR B 1 69 ? 197.08800 178.68300 200.57600 1.000 168.23000 69 THR B C 1
ATOM 7296 O O . THR B 1 69 ? 197.90500 177.76600 200.66900 1.000 165.83000 69 THR B O 1
ATOM 7300 N N . ASP B 1 70 ? 197.22500 179.67300 199.69300 1.000 170.92000 70 ASP B N 1
ATOM 7301 C CA . ASP B 1 70 ? 198.32800 179.68300 198.74100 1.000 170.24000 70 ASP B CA 1
ATOM 7302 C C . ASP B 1 70 ? 199.64900 180.11600 199.36300 1.000 167.62000 70 ASP B C 1
ATOM 7303 O O . ASP B 1 70 ? 200.70400 179.87400 198.76700 1.000 168.10000 70 ASP B O 1
ATOM 7308 N N . ARG B 1 71 ? 199.62000 180.74800 200.53800 1.000 160.48000 71 ARG B N 1
ATOM 7309 C CA . ARG B 1 71 ? 200.85500 181.21100 201.16000 1.000 149.18000 71 ARG B CA 1
ATOM 7310 C C . ARG B 1 71 ? 201.74900 180.06400 201.60900 1.000 154.49000 71 ARG B C 1
ATOM 7311 O O . ARG B 1 71 ? 202.94700 180.27800 201.82300 1.000 157.33000 71 ARG B O 1
ATOM 7319 N N . GLY B 1 72 ? 201.20300 178.86300 201.75800 1.000 156.18000 72 GLY B N 1
ATOM 7320 C CA . GLY B 1 72 ? 201.98000 177.71600 202.17400 1.000 158.97000 72 GLY B CA 1
ATOM 7321 C C . GLY B 1 72 ? 201.93600 177.39300 203.65000 1.000 160.63000 72 GLY B C 1
ATOM 7322 O O . GLY B 1 72 ? 202.73000 176.56200 204.10400 1.000 164.43000 72 GLY B O 1
ATOM 7323 N N . TRP B 1 73 ? 201.04600 178.02100 204.41100 1.000 152.95000 73 TRP B N 1
ATOM 7324 C CA . TRP B 1 73 ? 200.94100 177.73000 205.83300 1.000 148.78000 73 TRP B CA 1
ATOM 7325 C C . TRP B 1 73 ? 200.38800 176.32600 206.05200 1.000 161.42000 73 TRP B C 1
ATOM 7326 O O . TRP B 1 73 ? 199.59700 175.81400 205.25700 1.000 171.45000 73 TRP B O 1
ATOM 7337 N N . ASP B 1 74 ? 200.81700 175.70300 207.14700 1.000 159.67000 74 ASP B N 1
ATOM 7338 C CA . ASP B 1 74 ? 200.32700 174.37900 207.52800 1.000 169.04000 74 ASP B CA 1
ATOM 7339 C C . ASP B 1 74 ? 199.05700 174.57500 208.34500 1.000 172.16000 74 ASP B C 1
ATOM 7340 O O . ASP B 1 74 ? 199.09000 174.67600 209.57100 1.000 178.36000 74 ASP B O 1
ATOM 7345 N N . LEU B 1 75 ? 197.91900 174.62600 207.65000 1.000 165.54000 75 LEU B N 1
ATOM 7346 C CA . LEU B 1 75 ? 196.65000 174.91000 208.31100 1.000 166.74000 75 LEU B CA 1
ATOM 7347 C C . LEU B 1 75 ? 196.20200 173.78600 209.23500 1.000 174.78000 75 LEU B C 1
ATOM 7348 O O . LEU B 1 75 ? 195.42000 174.03800 210.15800 1.000 177.74000 75 LEU B O 1
ATOM 7353 N N . ALA B 1 76 ? 196.67000 172.55800 209.01200 1.000 174.97000 76 ALA B N 1
ATOM 7354 C CA . ALA B 1 76 ? 196.23300 171.44100 209.84200 1.000 176.36000 76 ALA B CA 1
ATOM 7355 C C . ALA B 1 76 ? 196.79500 171.54900 211.25500 1.000 176.71000 76 ALA B C 1
ATOM 7356 O O . ALA B 1 76 ? 196.06500 171.38100 212.23800 1.000 174.84000 76 ALA B O 1
ATOM 7358 N N . ARG B 1 77 ? 198.08900 171.83200 211.37600 1.000 174.95000 77 ARG B N 1
ATOM 7359 C CA . ARG B 1 77 ? 198.75000 171.90400 212.67200 1.000 174.71000 77 ARG B CA 1
ATOM 7360 C C . ARG B 1 77 ? 198.70500 173.29400 213.28900 1.000 170.39000 77 ARG B C 1
ATOM 7361 O O . ARG B 1 77 ? 199.19900 173.47500 214.40600 1.000 173.38000 77 ARG B O 1
ATOM 7369 N N . LEU B 1 78 ? 198.13300 174.27600 212.59500 1.000 165.12000 78 LEU B N 1
ATOM 7370 C CA . LEU B 1 78 ? 198.11400 175.64500 213.09400 1.000 160.79000 78 LEU B CA 1
ATOM 7371 C C . LEU B 1 78 ? 196.91800 175.92300 213.99400 1.000 162.15000 78 LEU B C 1
ATOM 7372 O O . LEU B 1 78 ? 197.06500 176.58100 215.02900 1.000 163.62000 78 LEU B O 1
ATOM 7377 N N . HIS B 1 79 ? 195.73800 175.43500 213.62500 1.000 162.70000 79 HIS B N 1
ATOM 7378 C CA . HIS B 1 79 ? 194.51600 175.73700 214.35500 1.000 172.02000 79 HIS B CA 1
ATOM 7379 C C . HIS B 1 79 ? 194.23400 174.65600 215.39000 1.000 180.14000 79 HIS B C 1
ATOM 7380 O O . HIS B 1 79 ? 194.20500 173.46600 215.06400 1.000 179.56000 79 HIS B O 1
ATOM 7387 N N . HIS B 1 80 ? 194.02700 175.07900 216.63900 1.000 184.06000 80 HIS B N 1
ATOM 7388 C CA . HIS B 1 80 ? 193.66100 174.18400 217.72000 1.000 189.31000 80 HIS B CA 1
ATOM 7389 C C . HIS B 1 80 ? 192.75600 174.95300 218.67300 1.000 193.56000 80 HIS B C 1
ATOM 7390 O O . HIS B 1 80 ? 193.11400 176.07000 219.07900 1.000 190.54000 80 HIS B O 1
ATOM 7397 N N . PRO B 1 81 ? 191.59600 174.40000 219.03500 1.000 200.83000 81 PRO B N 1
ATOM 7398 C CA . PRO B 1 81 ? 190.68400 175.13100 219.93000 1.000 202.42000 81 PRO B CA 1
ATOM 7399 C C . PRO B 1 81 ? 191.28400 175.45500 221.28600 1.000 203.37000 81 PRO B C 1
ATOM 7400 O O . PRO B 1 81 ? 190.94900 176.49500 221.86500 1.000 203.68000 81 PRO B O 1
ATOM 7404 N N . ASP B 1 82 ? 192.15100 174.60300 221.81100 1.000 205.64000 82 ASP B N 1
ATOM 7405 C CA . ASP B 1 82 ? 192.72400 174.83100 223.13200 1.000 210.20000 82 ASP B CA 1
ATOM 7406 C C . ASP B 1 82 ? 193.74700 175.95600 223.07300 1.000 215.51000 82 ASP B C 1
ATOM 7407 O O . ASP B 1 82 ? 194.72900 175.84800 222.32700 1.000 218.06000 82 ASP B O 1
ATOM 7412 N N . PRO B 1 83 ? 193.57000 177.04200 223.82800 1.000 215.47000 83 PRO B N 1
ATOM 7413 C CA . PRO B 1 83 ? 194.57000 178.11800 223.81400 1.000 211.74000 83 PRO B CA 1
ATOM 7414 C C . PRO B 1 83 ? 195.73100 177.84300 224.75600 1.000 217.42000 83 PRO B C 1
ATOM 7415 O O . PRO B 1 83 ? 196.12400 178.71800 225.53400 1.000 213.06000 83 PRO B O 1
ATOM 7419 N N . ASP B 1 84 ? 196.28600 176.63300 224.69800 1.000 222.39000 84 ASP B N 1
ATOM 7420 C CA . ASP B 1 84 ? 197.41200 176.26100 225.54700 1.000 220.17000 84 ASP B CA 1
ATOM 7421 C C . ASP B 1 84 ? 198.48700 175.44600 224.84300 1.000 210.33000 84 ASP B C 1
ATOM 7422 O O . ASP B 1 84 ? 199.62800 175.43700 225.32000 1.000 201.63000 84 ASP B O 1
ATOM 7427 N N . ASN B 1 85 ? 198.17300 174.76500 223.74600 1.000 211.78000 85 ASN B N 1
ATOM 7428 C CA . ASN B 1 85 ? 199.17500 173.96000 223.06500 1.000 209.24000 85 ASN B CA 1
ATOM 7429 C C . ASN B 1 85 ? 200.20400 174.86100 222.38700 1.000 206.80000 85 ASN B C 1
ATOM 7430 O O . ASN B 1 85 ? 199.84800 175.90800 221.83700 1.000 209.41000 85 ASN B O 1
ATOM 7435 N N . PRO B 1 86 ? 201.48100 174.48900 222.41400 1.000 203.56000 86 PRO B N 1
ATOM 7436 C CA . PRO B 1 86 ? 202.50500 175.32300 221.77700 1.000 202.99000 86 PRO B CA 1
ATOM 7437 C C . PRO B 1 86 ? 202.32300 175.40100 220.26900 1.000 197.04000 86 PRO B C 1
ATOM 7438 O O . PRO B 1 86 ? 201.91300 174.43900 219.61500 1.000 192.82000 86 PRO B O 1
ATOM 7442 N N . GLY B 1 87 ? 202.64300 176.57200 219.72300 1.000 191.10000 87 GLY B N 1
ATOM 7443 C CA . GLY B 1 87 ? 202.59900 176.77500 218.28400 1.000 185.46000 87 GLY B CA 1
ATOM 7444 C C . GLY B 1 87 ? 201.22700 176.62900 217.66800 1.000 179.41000 87 GLY B C 1
ATOM 7445 O O . GLY B 1 87 ? 201.11400 176.18900 216.51900 1.000 174.56000 87 GLY B O 1
ATOM 7446 N N . THR B 1 88 ? 200.17500 176.98900 218.39900 1.000 178.61000 88 THR B N 1
ATOM 7447 C CA . THR B 1 88 ? 198.81200 176.91600 217.89500 1.000 172.55000 88 THR B CA 1
ATOM 7448 C C . THR B 1 88 ? 198.06300 178.18700 218.26200 1.000 171.87000 88 THR B C 1
ATOM 7449 O O . THR B 1 88 ? 198.37500 178.84700 219.25600 1.000 178.92000 88 THR B O 1
ATOM 7453 N N . SER B 1 89 ? 197.06700 178.52400 217.44700 1.000 159.36000 89 SER B N 1
ATOM 7454 C CA . SER B 1 89 ? 196.22600 179.68900 217.67100 1.000 149.40000 89 SER B CA 1
ATOM 7455 C C . SER B 1 89 ? 194.76900 179.25500 217.69800 1.000 155.84000 89 SER B C 1
ATOM 7456 O O . SER B 1 89 ? 194.35700 178.39100 216.91900 1.000 166.44000 89 SER B O 1
ATOM 7459 N N . TYR B 1 90 ? 193.99300 179.85800 218.59700 1.000 151.39000 90 TYR B N 1
ATOM 7460 C CA . TYR B 1 90 ? 192.59100 179.50900 218.77000 1.000 153.30000 90 TYR B CA 1
ATOM 7461 C C . TYR B 1 90 ? 191.66100 180.35100 217.90300 1.000 152.80000 90 TYR B C 1
ATOM 7462 O O . TYR B 1 90 ? 190.45300 180.38800 218.16200 1.000 152.92000 90 TYR B O 1
ATOM 7471 N N . VAL B 1 91 ? 192.19200 181.02300 216.88400 1.000 153.37000 91 VAL B N 1
ATOM 7472 C CA . VAL B 1 91 ? 191.38600 181.80100 215.95400 1.000 150.27000 91 VAL B CA 1
ATOM 7473 C C . VAL B 1 91 ? 191.70700 181.35100 214.53700 1.000 152.43000 91 VAL B C 1
ATOM 7474 O O . VAL B 1 91 ? 192.80300 180.85900 214.25300 1.000 156.28000 91 VAL B O 1
ATOM 7478 N N . ASP B 1 92 ? 190.72900 181.51400 213.64300 1.000 149.56000 92 ASP B N 1
ATOM 7479 C CA . ASP B 1 92 ? 190.91600 181.12800 212.25000 1.000 148.23000 92 ASP B CA 1
ATOM 7480 C C . ASP B 1 92 ? 190.30800 182.14200 211.28700 1.000 149.22000 92 ASP B C 1
ATOM 7481 O O . ASP B 1 92 ? 190.14500 181.83300 210.10100 1.000 152.44000 92 ASP B O 1
ATOM 7486 N N . LYS B 1 93 ? 189.97100 183.33700 211.76100 1.000 148.25000 93 LYS B N 1
ATOM 7487 C CA . LYS B 1 93 ? 189.36700 184.36900 210.93200 1.000 145.97000 93 LYS B CA 1
ATOM 7488 C C . LYS B 1 93 ? 190.19500 185.64100 211.02100 1.000 145.08000 93 LYS B C 1
ATOM 7489 O O . LYS B 1 93 ? 190.71700 185.98000 212.08600 1.000 153.34000 93 LYS B O 1
ATOM 7495 N N . GLY B 1 94 ? 190.31300 186.33700 209.89900 1.000 138.32000 94 GLY B N 1
ATOM 7496 C CA . GLY B 1 94 ? 191.06400 187.57900 209.86400 1.000 129.03000 94 GLY B CA 1
ATOM 7497 C C . GLY B 1 94 ? 191.01300 188.17100 208.47400 1.000 135.24000 94 GLY B C 1
ATOM 7498 O O . GLY B 1 94 ? 190.60300 187.51900 207.50800 1.000 146.29000 94 GLY B O 1
ATOM 7499 N N . GLY B 1 95 ? 191.43800 189.42700 208.38800 1.000 130.07000 95 GLY B N 1
ATOM 7500 C CA . GLY B 1 95 ? 191.46500 190.12200 207.11700 1.000 130.59000 95 GLY B CA 1
ATOM 7501 C C . GLY B 1 95 ? 192.73400 189.85800 206.33700 1.000 131.10000 95 GLY B C 1
ATOM 7502 O O . GLY B 1 95 ? 193.83100 190.17300 206.80300 1.000 137.73000 95 GLY B O 1
ATOM 7503 N N . PHE B 1 96 ? 192.60100 189.27800 205.14800 1.000 124.06000 96 PHE B N 1
ATOM 7504 C CA . PHE B 1 96 ? 193.74600 188.93500 204.32100 1.000 124.66000 96 PHE B CA 1
ATOM 7505 C C . PHE B 1 96 ? 193.52600 189.43700 202.90200 1.000 133.40000 96 PHE B C 1
ATOM 7506 O O . PHE B 1 96 ? 192.40200 189.44200 202.39400 1.000 141.41000 96 PHE B O 1
ATOM 7514 N N . LEU B 1 97 ? 194.61600 189.86000 202.26800 1.000 132.13000 97 LEU B N 1
ATOM 7515 C CA . LEU B 1 97 ? 194.54500 190.34600 200.90000 1.000 133.90000 97 LEU B CA 1
ATOM 7516 C C . LEU B 1 97 ? 194.18900 189.21300 199.94500 1.000 146.69000 97 LEU B C 1
ATOM 7517 O O . LEU B 1 97 ? 194.57600 188.05800 200.14100 1.000 150.81000 97 LEU B O 1
ATOM 7522 N N . ASP B 1 98 ? 193.43100 189.55800 198.90200 1.000 153.84000 98 ASP B N 1
ATOM 7523 C CA . ASP B 1 98 ? 192.98600 188.55000 197.94500 1.000 162.88000 98 ASP B CA 1
ATOM 7524 C C . ASP B 1 98 ? 194.16000 187.93400 197.19600 1.000 167.79000 98 ASP B C 1
ATOM 7525 O O . ASP B 1 98 ? 194.19800 186.71800 196.98000 1.000 173.10000 98 ASP B O 1
ATOM 7530 N N . ASP B 1 99 ? 195.13000 188.75500 196.79100 1.000 162.49000 99 ASP B N 1
ATOM 7531 C CA . ASP B 1 99 ? 196.27400 188.26200 196.02700 1.000 157.14000 99 ASP B CA 1
ATOM 7532 C C . ASP B 1 99 ? 197.49600 189.07900 196.43300 1.000 146.74000 99 ASP B C 1
ATOM 7533 O O . ASP B 1 99 ? 197.72900 190.16300 195.88900 1.000 148.03000 99 ASP B O 1
ATOM 7538 N N . ALA B 1 100 ? 198.26800 188.55500 197.38200 1.000 133.71000 100 ALA B N 1
ATOM 7539 C CA . ALA B 1 100 ? 199.49900 189.20000 197.81400 1.000 131.47000 100 ALA B CA 1
ATOM 7540 C C . ALA B 1 100 ? 200.73100 188.67500 197.09200 1.000 142.85000 100 ALA B C 1
ATOM 7541 O O . ALA B 1 100 ? 201.81900 189.22900 197.27700 1.000 150.76000 100 ALA B O 1
ATOM 7543 N N . ALA B 1 101 ? 200.59100 187.62900 196.28300 1.000 137.64000 101 ALA B N 1
ATOM 7544 C CA . ALA B 1 101 ? 201.70800 187.05400 195.54900 1.000 130.48000 101 ALA B CA 1
ATOM 7545 C C . ALA B 1 101 ? 201.82600 187.58500 194.12900 1.000 137.92000 101 ALA B C 1
ATOM 7546 O O . ALA B 1 101 ? 202.71900 187.15500 193.39400 1.000 145.97000 101 ALA B O 1
ATOM 7548 N N . GLY B 1 102 ? 200.95200 188.50300 193.72300 1.000 132.74000 102 GLY B N 1
ATOM 7549 C CA . GLY B 1 102 ? 201.00000 189.02300 192.36700 1.000 132.65000 102 GLY B CA 1
ATOM 7550 C C . GLY B 1 102 ? 201.98800 190.17200 192.23800 1.000 132.72000 102 GLY B C 1
ATOM 7551 O O . GLY B 1 102 ? 202.13000 191.00300 193.13400 1.000 143.24000 102 GLY B O 1
ATOM 7552 N N . PHE B 1 103 ? 202.67500 190.20900 191.09900 1.000 127.88000 103 PHE B N 1
ATOM 7553 C CA . PHE B 1 103 ? 203.63600 191.26800 190.82700 1.000 121.47000 103 PHE B CA 1
ATOM 7554 C C . PHE B 1 103 ? 203.93300 191.30400 189.33600 1.000 130.37000 103 PHE B C 1
ATOM 7555 O O . PHE B 1 103 ? 203.92700 190.27000 188.66300 1.000 134.42000 103 PHE B O 1
ATOM 7563 N N . ASP B 1 104 ? 204.19400 192.50600 188.83200 1.000 129.03000 104 ASP B N 1
ATOM 7564 C CA . ASP B 1 104 ? 204.55000 192.73500 187.43300 1.000 128.45000 104 ASP B CA 1
ATOM 7565 C C . ASP B 1 104 ? 206.03700 193.08200 187.39400 1.000 131.87000 104 ASP B C 1
ATOM 7566 O O . ASP B 1 104 ? 206.41800 194.25200 187.44300 1.000 137.34000 104 ASP B O 1
ATOM 7571 N N . ALA B 1 105 ? 206.87600 192.04900 187.30100 1.000 125.08000 105 ALA B N 1
ATOM 7572 C CA . ALA B 1 105 ? 208.31900 192.26000 187.35000 1.000 124.82000 105 ALA B CA 1
ATOM 7573 C C . ALA B 1 105 ? 208.81300 193.06000 186.15100 1.000 135.02000 105 ALA B C 1
ATOM 7574 O O . ALA B 1 105 ? 209.68900 193.92100 186.29300 1.000 142.08000 105 ALA B O 1
ATOM 7576 N N . GLU B 1 106 ? 208.26800 192.79100 184.96400 1.000 138.42000 106 GLU B N 1
ATOM 7577 C CA . GLU B 1 106 ? 208.77100 193.43600 183.75600 1.000 143.90000 106 GLU B CA 1
ATOM 7578 C C . GLU B 1 106 ? 208.49600 194.93400 183.75000 1.000 135.12000 106 GLU B C 1
ATOM 7579 O O . GLU B 1 106 ? 209.27200 195.70000 183.16900 1.000 136.59000 106 GLU B O 1
ATOM 7585 N N . PHE B 1 107 ? 207.40300 195.36900 184.37900 1.000 123.85000 107 PHE B N 1
ATOM 7586 C CA . PHE B 1 107 ? 207.05600 196.78600 184.35800 1.000 123.11000 107 PHE B CA 1
ATOM 7587 C C . PHE B 1 107 ? 208.10200 197.62700 185.07700 1.000 124.45000 107 PHE B C 1
ATOM 7588 O O . PHE B 1 107 ? 208.45900 198.71600 184.61500 1.000 127.08000 107 PHE B O 1
ATOM 7596 N N . PHE B 1 108 ? 208.60300 197.14200 186.20900 1.000 122.58000 108 PHE B N 1
ATOM 7597 C CA . PHE B 1 108 ? 209.55600 197.88600 187.01900 1.000 119.45000 108 PHE B CA 1
ATOM 7598 C C . PHE B 1 108 ? 211.00300 197.53300 186.70700 1.000 126.39000 108 PHE B C 1
ATOM 7599 O O . PHE B 1 108 ? 211.90700 198.01700 187.39500 1.000 129.07000 108 PHE B O 1
ATOM 7607 N N . GLY B 1 109 ? 211.24400 196.71100 185.69000 1.000 132.60000 109 GLY B N 1
ATOM 7608 C CA . GLY B 1 109 ? 212.59600 196.33400 185.32700 1.000 134.56000 109 GLY B CA 1
ATOM 7609 C C . GLY B 1 109 ? 213.30200 195.52700 186.39500 1.000 131.96000 109 GLY B C 1
ATOM 7610 O O . GLY B 1 109 ? 214.45700 195.80100 186.73000 1.000 133.98000 109 GLY B O 1
ATOM 7611 N N . VAL B 1 110 ? 212.61300 194.52800 186.93800 1.000 129.63000 110 VAL B N 1
ATOM 7612 C CA . VAL B 1 110 ? 213.14500 193.67200 187.99000 1.000 129.36000 110 VAL B CA 1
ATOM 7613 C C . VAL B 1 110 ? 213.22400 192.25000 187.45400 1.000 139.81000 110 VAL B C 1
ATOM 7614 O O . VAL B 1 110 ? 212.24500 191.73500 186.90200 1.000 144.96000 110 VAL B O 1
ATOM 7618 N N . SER B 1 111 ? 214.38600 191.62300 187.61100 1.000 138.38000 111 SER B N 1
ATOM 7619 C CA . SER B 1 111 ? 214.55800 190.25100 187.16700 1.000 133.86000 111 SER B CA 1
ATOM 7620 C C . SER B 1 111 ? 213.68100 189.31500 187.99900 1.000 135.48000 111 SER B C 1
ATOM 7621 O O . SER B 1 111 ? 213.39000 189.59900 189.16300 1.000 141.31000 111 SER B O 1
ATOM 7624 N N . PRO B 1 112 ? 213.23700 188.19700 187.41800 1.000 132.48000 112 PRO B N 1
ATOM 7625 C CA . PRO B 1 112 ? 212.34500 187.29300 188.16400 1.000 134.74000 112 PRO B CA 1
ATOM 7626 C C . PRO B 1 112 ? 212.95000 186.75500 189.44700 1.000 138.17000 112 PRO B C 1
ATOM 7627 O O . PRO B 1 112 ? 212.21600 186.53600 190.41800 1.000 149.21000 112 PRO B O 1
ATOM 7631 N N . ARG B 1 113 ? 214.26500 186.52800 189.48700 1.000 131.24000 113 ARG B N 1
ATOM 7632 C CA . ARG B 1 113 ? 214.88900 186.05100 190.71700 1.000 126.19000 113 ARG B CA 1
ATOM 7633 C C . ARG B 1 113 ? 214.77500 187.08500 191.82900 1.000 129.00000 113 ARG B C 1
ATOM 7634 O O . ARG B 1 113 ? 214.44000 186.74800 192.97200 1.000 134.41000 113 ARG B O 1
ATOM 7642 N N . GLU B 1 114 ? 215.04500 188.35300 191.51200 1.000 123.57000 114 GLU B N 1
ATOM 7643 C CA . GLU B 1 114 ? 214.91600 189.40800 192.51100 1.000 128.96000 114 GLU B CA 1
ATOM 7644 C C . GLU B 1 114 ? 213.47300 189.55900 192.96900 1.000 127.83000 114 GLU B C 1
ATOM 7645 O O . GLU B 1 114 ? 213.21400 189.78700 194.15600 1.000 131.61000 114 GLU B O 1
ATOM 7651 N N . ALA B 1 115 ? 212.52000 189.43900 192.04200 1.000 125.20000 115 ALA B N 1
ATOM 7652 C CA . ALA B 1 115 ? 211.11200 189.50600 192.41700 1.000 122.70000 115 ALA B CA 1
ATOM 7653 C C . ALA B 1 115 ? 210.73800 188.36300 193.35000 1.000 124.35000 115 ALA B C 1
ATOM 7654 O O . ALA B 1 115 ? 209.98600 188.55600 194.31200 1.000 129.32000 115 ALA B O 1
ATOM 7656 N N . ALA B 1 116 ? 211.25000 187.16100 193.07900 1.000 125.59000 116 ALA B N 1
ATOM 7657 C CA . ALA B 1 116 ? 210.98800 186.03100 193.96300 1.000 120.81000 116 ALA B CA 1
ATOM 7658 C C . ALA B 1 116 ? 211.59500 186.25900 195.34000 1.000 120.31000 116 ALA B C 1
ATOM 7659 O O . ALA B 1 116 ? 210.99300 185.90300 196.35900 1.000 128.29000 116 ALA B O 1
ATOM 7661 N N . ALA B 1 117 ? 212.78600 186.85000 195.39200 1.000 119.36000 117 ALA B N 1
ATOM 7662 C CA . ALA B 1 117 ? 213.45500 187.09900 196.66200 1.000 118.05000 117 ALA B CA 1
ATOM 7663 C C . ALA B 1 117 ? 212.99100 188.37800 197.34600 1.000 119.48000 117 ALA B C 1
ATOM 7664 O O . ALA B 1 117 ? 213.47400 188.68200 198.44100 1.000 124.04000 117 ALA B O 1
ATOM 7666 N N . MET B 1 118 ? 212.07800 189.13000 196.73900 1.000 123.95000 118 MET B N 1
ATOM 7667 C CA . MET B 1 118 ? 211.63000 190.40100 197.29000 1.000 118.87000 118 MET B CA 1
ATOM 7668 C C . MET B 1 118 ? 210.44000 190.20200 198.22000 1.000 124.68000 118 MET B C 1
ATOM 7669 O O . MET B 1 118 ? 209.57400 189.36000 197.97100 1.000 132.79000 118 MET B O 1
ATOM 7674 N N . ASP B 1 119 ? 210.40900 190.98600 199.29300 1.000 122.01000 119 ASP B N 1
ATOM 7675 C CA . ASP B 1 119 ? 209.28200 190.95500 200.21200 1.000 117.90000 119 ASP B CA 1
ATOM 7676 C C . ASP B 1 119 ? 208.02900 191.48700 199.52000 1.000 121.77000 119 ASP B C 1
ATOM 7677 O O . ASP B 1 119 ? 208.10000 192.47300 198.78100 1.000 127.48000 119 ASP B O 1
ATOM 7682 N N . PRO B 1 120 ? 206.87000 190.85600 199.73100 1.000 114.74000 120 PRO B N 1
ATOM 7683 C CA . PRO B 1 120 ? 205.63800 191.35400 199.09700 1.000 116.10000 120 PRO B CA 1
ATOM 7684 C C . PRO B 1 120 ? 205.28400 192.77600 199.48600 1.000 119.67000 120 PRO B C 1
ATOM 7685 O O . PRO B 1 120 ? 204.60600 193.46500 198.70800 1.000 130.33000 120 PRO B O 1
ATOM 7689 N N . GLN B 1 121 ? 205.72100 193.23900 200.65900 1.000 113.49000 121 GLN B N 1
ATOM 7690 C CA . GLN B 1 121 ? 205.44100 194.61300 201.06000 1.000 113.09000 121 GLN B CA 1
ATOM 7691 C C . GLN B 1 121 ? 206.03900 195.60400 200.07300 1.000 116.06000 121 GLN B C 1
ATOM 7692 O O . GLN B 1 121 ? 205.38600 196.58000 199.69500 1.000 122.12000 121 GLN B O 1
ATOM 7698 N N . GLN B 1 122 ? 207.27700 195.36300 199.63500 1.000 113.37000 122 GLN B N 1
ATOM 7699 C CA . GLN B 1 122 ? 207.91800 196.27200 198.69000 1.000 114.70000 122 GLN B CA 1
ATOM 7700 C C . GLN B 1 122 ? 207.19600 196.28300 197.34800 1.000 117.31000 122 GLN B C 1
ATOM 7701 O O . GLN B 1 122 ? 207.01400 197.34600 196.74300 1.000 126.99000 122 GLN B O 1
ATOM 7707 N N . ARG B 1 123 ? 206.77900 195.11200 196.86500 1.000 105.18000 123 ARG B N 1
ATOM 7708 C CA . ARG B 1 123 ? 206.07500 195.04100 195.58800 1.000 110.50000 123 ARG B CA 1
ATOM 7709 C C . ARG B 1 123 ? 204.74700 195.78700 195.65300 1.000 114.60000 123 ARG B C 1
ATOM 7710 O O . ARG B 1 123 ? 204.41400 196.58200 194.75900 1.000 119.58000 123 ARG B O 1
ATOM 7718 N N . LEU B 1 124 ? 203.97400 195.54400 196.71300 1.000 108.42000 124 LEU B N 1
ATOM 7719 C CA . LEU B 1 124 ? 202.70100 196.23700 196.86000 1.000 106.76000 124 LEU B CA 1
ATOM 7720 C C . LEU B 1 124 ? 202.91200 197.73400 197.03600 1.000 111.67000 124 LEU B C 1
ATOM 7721 O O . LEU B 1 124 ? 202.11500 198.54000 196.54500 1.000 119.46000 124 LEU B O 1
ATOM 7726 N N . LEU B 1 125 ? 203.98500 198.12500 197.72700 1.000 108.73000 125 LEU B N 1
ATOM 7727 C CA . LEU B 1 125 ? 204.29500 199.54100 197.87400 1.000 106.04000 125 LEU B CA 1
ATOM 7728 C C . LEU B 1 125 ? 204.59800 200.18100 196.52900 1.000 113.76000 125 LEU B C 1
ATOM 7729 O O . LEU B 1 125 ? 204.15000 201.29600 196.25300 1.000 116.84000 125 LEU B O 1
ATOM 7734 N N . LEU B 1 126 ? 205.35800 199.49000 195.67600 1.000 108.59000 126 LEU B N 1
ATOM 7735 C CA . LEU B 1 126 ? 205.64400 200.02100 194.34600 1.000 106.57000 126 LEU B CA 1
ATOM 7736 C C . LEU B 1 126 ? 204.36200 200.20400 193.54300 1.000 117.78000 126 LEU B C 1
ATOM 7737 O O . LEU B 1 126 ? 204.13200 201.26500 192.94000 1.000 126.41000 126 LEU B O 1
ATOM 7742 N N . GLU B 1 127 ? 203.50800 199.17700 193.53100 1.000 110.74000 127 GLU B N 1
ATOM 7743 C CA . GLU B 1 127 ? 202.26800 199.26200 192.76400 1.000 111.59000 127 GLU B CA 1
ATOM 7744 C C . GLU B 1 127 ? 201.37900 200.39100 193.27500 1.000 115.69000 127 GLU B C 1
ATOM 7745 O O . GLU B 1 127 ? 200.85500 201.19600 192.49100 1.000 120.99000 127 GLU B O 1
ATOM 7751 N N . THR B 1 128 ? 201.20800 200.47400 194.59600 1.000 109.68000 128 THR B N 1
ATOM 7752 C CA . THR B 1 128 ? 200.35400 201.50500 195.16600 1.000 104.36000 128 THR B CA 1
ATOM 7753 C C . THR B 1 128 ? 200.94100 202.89400 194.97600 1.000 113.08000 128 THR B C 1
ATOM 7754 O O . THR B 1 128 ? 200.18900 203.85400 194.80800 1.000 122.10000 128 THR B O 1
ATOM 7758 N N . SER B 1 129 ? 202.26800 203.03000 194.99800 1.000 110.21000 129 SER B N 1
ATOM 7759 C CA . SER B 1 129 ? 202.87900 204.32800 194.74200 1.000 110.25000 129 SER B CA 1
ATOM 7760 C C . SER B 1 129 ? 202.62900 204.78100 193.31200 1.000 112.81000 129 SER B C 1
ATOM 7761 O O . SER B 1 129 ? 202.31500 205.95400 193.07200 1.000 113.04000 129 SER B O 1
ATOM 7764 N N . TRP B 1 130 ? 202.76300 203.86700 192.34700 1.000 110.95000 130 TRP B N 1
ATOM 7765 C CA . TRP B 1 130 ? 202.46400 204.23800 190.96700 1.000 104.11000 130 TRP B CA 1
ATOM 7766 C C . TRP B 1 130 ? 201.00200 204.63600 190.81200 1.000 108.25000 130 TRP B C 1
ATOM 7767 O O . TRP B 1 130 ? 200.68800 205.64300 190.16200 1.000 114.06000 130 TRP B O 1
ATOM 7778 N N . GLU B 1 131 ? 200.09200 203.86500 191.41500 1.000 106.94000 131 GLU B N 1
ATOM 7779 C CA . GLU B 1 131 ? 198.67400 204.20600 191.33200 1.000 105.72000 131 GLU B CA 1
ATOM 7780 C C . GLU B 1 131 ? 198.38500 205.54300 192.00300 1.000 110.65000 131 GLU B C 1
ATOM 7781 O O . GLU B 1 131 ? 197.57100 206.33100 191.51000 1.000 119.57000 131 GLU B O 1
ATOM 7787 N N . LEU B 1 132 ? 199.03800 205.81200 193.13500 1.000 107.80000 132 LEU B N 1
ATOM 7788 C CA . LEU B 1 132 ? 198.84900 207.07200 193.84300 1.000 102.89000 132 LEU B CA 1
ATOM 7789 C C . LEU B 1 132 ? 199.31100 208.25300 193.00400 1.000 110.38000 132 LEU B C 1
ATOM 7790 O O . LEU B 1 132 ? 198.63100 209.28300 192.94000 1.000 109.50000 132 LEU B O 1
ATOM 7795 N N . VAL B 1 133 ? 200.47300 208.12700 192.36200 1.000 115.28000 133 VAL B N 1
ATOM 7796 C CA . VAL B 1 133 ? 200.96500 209.21200 191.51800 1.000 110.28000 133 VAL B CA 1
ATOM 7797 C C . VAL B 1 133 ? 200.03300 209.42700 190.33400 1.000 112.03000 133 VAL B C 1
ATOM 7798 O O . VAL B 1 133 ? 199.72000 210.56700 189.97200 1.000 111.38000 133 VAL B O 1
ATOM 7802 N N . GLU B 1 134 ? 199.56500 208.33800 189.71700 1.000 116.96000 134 GLU B N 1
ATOM 7803 C CA . GLU B 1 134 ? 198.67800 208.47900 188.56600 1.000 109.38000 134 GLU B CA 1
ATOM 7804 C C . GLU B 1 134 ? 197.32500 209.06600 188.95100 1.000 116.50000 134 GLU B C 1
ATOM 7805 O O . GLU B 1 134 ? 196.71300 209.77900 188.14900 1.000 118.05000 134 GLU B O 1
ATOM 7811 N N . ASN B 1 135 ? 196.84100 208.78200 190.16200 1.000 118.19000 135 ASN B N 1
ATOM 7812 C CA . ASN B 1 135 ? 195.52900 209.25700 190.58400 1.000 112.58000 135 ASN B CA 1
ATOM 7813 C C . ASN B 1 135 ? 195.48600 210.75600 190.84000 1.000 118.49000 135 ASN B C 1
ATOM 7814 O O . ASN B 1 135 ? 194.39000 211.31100 190.96700 1.000 125.88000 135 ASN B O 1
ATOM 7819 N N . ALA B 1 136 ? 196.63400 211.42100 190.92200 1.000 119.84000 136 ALA B N 1
ATOM 7820 C CA . ALA B 1 136 ? 196.68200 212.85200 191.18400 1.000 120.03000 136 ALA B CA 1
ATOM 7821 C C . ALA B 1 136 ? 196.63700 213.68900 189.91600 1.000 124.39000 136 ALA B C 1
ATOM 7822 O O . ALA B 1 136 ? 196.75400 214.91600 189.99700 1.000 128.79000 136 ALA B O 1
ATOM 7824 N N . GLY B 1 137 ? 196.46900 213.06600 188.75500 1.000 123.58000 137 GLY B N 1
ATOM 7825 C CA . GLY B 1 137 ? 196.52800 213.79800 187.50400 1.000 120.92000 137 GLY B CA 1
ATOM 7826 C C . GLY B 1 137 ? 197.90300 214.35400 187.21300 1.000 127.28000 137 GLY B C 1
ATOM 7827 O O . GLY B 1 137 ? 198.02100 215.45800 186.66800 1.000 138.68000 137 GLY B O 1
ATOM 7828 N N . ILE B 1 138 ? 198.95000 213.61400 187.56900 1.000 124.92000 138 ILE B N 1
ATOM 7829 C CA . ILE B 1 138 ? 200.33000 214.03600 187.37200 1.000 129.31000 138 ILE B CA 1
ATOM 7830 C C . ILE B 1 138 ? 201.04800 212.95300 186.58300 1.000 135.44000 138 ILE B C 1
ATOM 7831 O O . ILE B 1 138 ? 200.92300 211.76500 186.89900 1.000 142.80000 138 ILE B O 1
ATOM 7836 N N . ASP B 1 139 ? 201.78700 213.35900 185.56100 1.000 130.54000 139 ASP B N 1
ATOM 7837 C CA . ASP B 1 139 ? 202.59400 212.42100 184.79700 1.000 127.29000 139 ASP B CA 1
ATOM 7838 C C . ASP B 1 139 ? 203.67500 211.84200 185.70100 1.000 131.18000 139 ASP B C 1
ATOM 7839 O O . ASP B 1 139 ? 204.48000 212.60600 186.25500 1.000 142.20000 139 ASP B O 1
ATOM 7844 N N . PRO B 1 140 ? 203.72900 210.52100 185.88700 1.000 125.61000 140 PRO B N 1
ATOM 7845 C CA . PRO B 1 140 ? 204.76600 209.95100 186.76300 1.000 124.37000 140 PRO B CA 1
ATOM 7846 C C . PRO B 1 140 ? 206.17900 210.25600 186.30700 1.000 127.34000 140 PRO B C 1
ATOM 7847 O O . PRO B 1 140 ? 207.07900 210.37100 187.14700 1.000 133.00000 140 PRO B O 1
ATOM 7851 N N . HIS B 1 141 ? 206.40600 210.38900 185.00000 1.000 125.22000 141 HIS B N 1
ATOM 7852 C CA . HIS B 1 141 ? 207.73700 210.71900 184.51100 1.000 128.78000 141 HIS B CA 1
ATOM 7853 C C . HIS B 1 141 ? 208.11300 212.16800 184.78600 1.000 133.20000 141 HIS B C 1
ATOM 7854 O O . HIS B 1 141 ? 209.30200 212.50100 184.75800 1.000 141.26000 141 HIS B O 1
ATOM 7861 N N . SER B 1 142 ? 207.13200 213.03300 185.04700 1.000 127.80000 142 SER B N 1
ATOM 7862 C CA . SER B 1 142 ? 207.44000 214.42900 185.33700 1.000 125.30000 142 SER B CA 1
ATOM 7863 C C . SER B 1 142 ? 208.09400 214.59000 186.70200 1.000 127.71000 142 SER B C 1
ATOM 7864 O O . SER B 1 142 ? 208.91200 215.49600 186.89100 1.000 136.18000 142 SER B O 1
ATOM 7867 N N . LEU B 1 143 ? 207.75000 213.72900 187.66100 1.000 123.43000 143 LEU B N 1
ATOM 7868 C CA . LEU B 1 143 ? 208.33100 213.80900 188.99500 1.000 120.55000 143 LEU B CA 1
ATOM 7869 C C . LEU B 1 143 ? 209.80200 213.42400 189.02400 1.000 128.36000 143 LEU B C 1
ATOM 7870 O O . LEU B 1 143 ? 210.46000 213.64800 190.04600 1.000 135.69000 143 LEU B O 1
ATOM 7875 N N . ARG B 1 144 ? 210.32700 212.85000 187.94500 1.000 129.11000 144 ARG B N 1
ATOM 7876 C CA . ARG B 1 144 ? 211.72500 212.44600 187.91300 1.000 131.34000 144 ARG B CA 1
ATOM 7877 C C . ARG B 1 144 ? 212.63500 213.65700 188.06800 1.000 130.40000 144 ARG B C 1
ATOM 7878 O O . ARG B 1 144 ? 212.46700 214.66900 187.38300 1.000 136.47000 144 ARG B O 1
ATOM 7886 N N . GLY B 1 145 ? 213.60400 213.54800 188.97300 1.000 128.24000 145 GLY B N 1
ATOM 7887 C CA . GLY B 1 145 ? 214.53900 214.62200 189.22400 1.000 134.18000 145 GLY B CA 1
ATOM 7888 C C . GLY B 1 145 ? 214.05700 215.69600 190.17400 1.000 139.43000 145 GLY B C 1
ATOM 7889 O O . GLY B 1 145 ? 214.81000 216.64000 190.44200 1.000 150.52000 145 GLY B O 1
ATOM 7890 N N . THR B 1 146 ? 212.83700 215.59000 190.69200 1.000 132.48000 146 THR B N 1
ATOM 7891 C CA . THR B 1 146 ? 212.30700 216.58200 191.61200 1.000 133.07000 146 THR B CA 1
ATOM 7892 C C . THR B 1 146 ? 212.70900 216.24300 193.04600 1.000 137.00000 146 THR B C 1
ATOM 7893 O O . THR B 1 146 ? 213.43300 215.28100 193.30700 1.000 142.88000 146 THR B O 1
ATOM 7897 N N . ALA B 1 147 ? 212.22400 217.04600 193.99400 1.000 134.14000 147 ALA B N 1
ATOM 7898 C CA . ALA B 1 147 ? 212.57100 216.90400 195.40300 1.000 128.89000 147 ALA B CA 1
ATOM 7899 C C . ALA B 1 147 ? 211.48900 216.18600 196.20000 1.000 131.54000 147 ALA B C 1
ATOM 7900 O O . ALA B 1 147 ? 211.25900 216.51300 197.36900 1.000 136.02000 147 ALA B O 1
ATOM 7902 N N . THR B 1 148 ? 210.81700 215.21400 195.59200 1.000 129.99000 148 THR B N 1
ATOM 7903 C CA . THR B 1 148 ? 209.76300 214.48400 196.28300 1.000 123.81000 148 THR B CA 1
ATOM 7904 C C . THR B 1 148 ? 210.36400 213.51100 197.29000 1.000 124.73000 148 THR B C 1
ATOM 7905 O O . THR B 1 148 ? 211.27500 212.74600 196.96300 1.000 130.46000 148 THR B O 1
ATOM 7909 N N . GLY B 1 149 ? 209.85000 213.53800 198.51800 1.000 122.11000 149 GLY B N 1
ATOM 7910 C CA . GLY B 1 149 ? 210.31100 212.62900 199.54900 1.000 117.85000 149 GLY B CA 1
ATOM 7911 C C . GLY B 1 149 ? 209.28500 211.56900 199.88700 1.000 118.10000 149 GLY B C 1
ATOM 7912 O O . GLY B 1 149 ? 208.10100 211.73400 199.58100 1.000 124.73000 149 GLY B O 1
ATOM 7913 N N . VAL B 1 150 ? 209.71500 210.47500 200.51200 1.000 112.03000 150 VAL B N 1
ATOM 7914 C CA . VAL B 1 150 ? 208.82400 209.38100 200.87900 1.000 110.25000 150 VAL B CA 1
ATOM 7915 C C . VAL B 1 150 ? 209.00100 209.06500 202.35700 1.000 108.28000 150 VAL B C 1
ATOM 7916 O O . VAL B 1 150 ? 210.11800 209.10900 202.88600 1.000 113.78000 150 VAL B O 1
ATOM 7920 N N . PHE B 1 151 ? 207.89000 208.76700 203.02700 1.000 106.28000 151 PHE B N 1
ATOM 7921 C CA . PHE B 1 151 ? 207.88600 208.38800 204.43500 1.000 100.51000 151 PHE B CA 1
ATOM 7922 C C . PHE B 1 151 ? 206.94000 207.21100 204.60200 1.000 105.68000 151 PHE B C 1
ATOM 7923 O O . PHE B 1 151 ? 205.76800 207.29300 204.21400 1.000 121.31000 151 PHE B O 1
ATOM 7931 N N . LEU B 1 152 ? 207.44400 206.12000 205.17300 1.000 98.50000 152 LEU B N 1
ATOM 7932 C CA . LEU B 1 152 ? 206.70600 204.86900 205.22800 1.000 111.08000 152 LEU B CA 1
ATOM 7933 C C . LEU B 1 152 ? 206.74300 204.27900 206.62700 1.000 115.30000 152 LEU B C 1
ATOM 7934 O O . LEU B 1 152 ? 207.74100 204.40200 207.34200 1.000 123.19000 152 LEU B O 1
ATOM 7939 N N . GLY B 1 153 ? 205.64000 203.64200 207.00500 1.000 111.00000 153 GLY B N 1
ATOM 7940 C CA . GLY B 1 153 ? 205.58500 202.82800 208.20100 1.000 117.42000 153 GLY B CA 1
ATOM 7941 C C . GLY B 1 153 ? 205.57600 201.35600 207.84500 1.000 122.55000 153 GLY B C 1
ATOM 7942 O O . GLY B 1 153 ? 204.56800 200.83400 207.35500 1.000 134.13000 153 GLY B O 1
ATOM 7943 N N . VAL B 1 154 ? 206.69600 200.67600 208.08000 1.000 113.11000 154 VAL B N 1
ATOM 7944 C CA . VAL B 1 154 ? 206.85700 199.28800 207.66700 1.000 118.86000 154 VAL B CA 1
ATOM 7945 C C . VAL B 1 154 ? 207.77100 198.58600 208.66000 1.000 124.62000 154 VAL B C 1
ATOM 7946 O O . VAL B 1 154 ? 208.68000 199.19200 209.23200 1.000 131.23000 154 VAL B O 1
ATOM 7950 N N . ALA B 1 155 ? 207.51000 197.29800 208.87700 1.000 127.98000 155 ALA B N 1
ATOM 7951 C CA . ALA B 1 155 ? 208.32500 196.47400 209.75500 1.000 130.04000 155 ALA B CA 1
ATOM 7952 C C . ALA B 1 155 ? 208.43700 195.07600 209.16600 1.000 132.63000 155 ALA B C 1
ATOM 7953 O O . ALA B 1 155 ? 207.57800 194.63100 208.40100 1.000 138.68000 155 ALA B O 1
ATOM 7955 N N . LYS B 1 156 ? 209.51400 194.38600 209.53200 1.000 125.90000 156 LYS B N 1
ATOM 7956 C CA . LYS B 1 156 ? 209.74700 193.04000 209.02800 1.000 126.55000 156 LYS B CA 1
ATOM 7957 C C . LYS B 1 156 ? 208.72700 192.06600 209.60200 1.000 138.12000 156 LYS B C 1
ATOM 7958 O O . LYS B 1 156 ? 208.30400 192.19000 210.75500 1.000 141.15000 156 LYS B O 1
ATOM 7964 N N . PHE B 1 157 ? 208.33100 191.08800 208.78800 1.000 139.31000 157 PHE B N 1
ATOM 7965 C CA . PHE B 1 157 ? 207.37400 190.07500 209.20400 1.000 138.98000 157 PHE B CA 1
ATOM 7966 C C . PHE B 1 157 ? 207.88600 188.65400 209.02200 1.000 144.96000 157 PHE B C 1
ATOM 7967 O O . PHE B 1 157 ? 207.12900 187.70600 209.25900 1.000 148.74000 157 PHE B O 1
ATOM 7975 N N . GLY B 1 158 ? 209.13700 188.47600 208.60800 1.000 148.32000 158 GLY B N 1
ATOM 7976 C CA . GLY B 1 158 ? 209.71300 187.15100 208.49700 1.000 153.09000 158 GLY B CA 1
ATOM 7977 C C . GLY B 1 158 ? 209.40500 186.44700 207.19300 1.000 153.03000 158 GLY B C 1
ATOM 7978 O O . GLY B 1 158 ? 208.86200 185.33900 207.19500 1.000 155.96000 158 GLY B O 1
ATOM 7979 N N . TYR B 1 159 ? 209.74800 187.07500 206.07400 1.000 149.59000 159 TYR B N 1
ATOM 7980 C CA . TYR B 1 159 ? 209.53900 186.49400 204.75600 1.000 144.77000 159 TYR B CA 1
ATOM 7981 C C . TYR B 1 159 ? 210.84100 185.88400 204.25500 1.000 152.53000 159 TYR B C 1
ATOM 7982 O O . TYR B 1 159 ? 211.88500 186.54300 204.26700 1.000 156.79000 159 TYR B O 1
ATOM 7991 N N . GLY B 1 160 ? 210.77500 184.62900 203.82100 1.000 155.25000 160 GLY B N 1
ATOM 7992 C CA . GLY B 1 160 ? 211.92600 183.95700 203.26100 1.000 169.75000 160 GLY B CA 1
ATOM 7993 C C . GLY B 1 160 ? 212.91400 183.41600 204.26800 1.000 183.89000 160 GLY B C 1
ATOM 7994 O O . GLY B 1 160 ? 213.95500 182.88400 203.86200 1.000 190.05000 160 GLY B O 1
ATOM 7995 N N A GLU B 1 161 ? 212.63300 183.52700 205.56700 0.400 183.27000 161 GLU B N 1
ATOM 7996 N N B GLU B 1 161 ? 212.63200 183.54400 205.56700 0.600 183.24000 161 GLU B N 1
ATOM 7997 C CA A GLU B 1 161 ? 213.56300 183.01200 206.56400 0.400 187.34000 161 GLU B CA 1
ATOM 7998 C CA B GLU B 1 161 ? 213.53800 183.01400 206.58000 0.600 187.31000 161 GLU B CA 1
ATOM 7999 C C A GLU B 1 161 ? 213.49800 181.49400 206.68400 0.400 194.64000 161 GLU B C 1
ATOM 8000 C C B GLU B 1 161 ? 213.51300 181.49300 206.61700 0.600 194.66000 161 GLU B C 1
ATOM 8001 O O A GLU B 1 161 ? 214.49000 180.86700 207.07100 0.400 194.59000 161 GLU B O 1
ATOM 8002 O O B GLU B 1 161 ? 214.54400 180.86500 206.88700 0.600 194.58000 161 GLU B O 1
ATOM 8013 N N . ASP B 1 162 ? 212.35200 180.88700 206.36300 1.000 203.42000 162 ASP B N 1
ATOM 8014 C CA . ASP B 1 162 ? 212.24100 179.43300 206.44000 1.000 206.99000 162 ASP B CA 1
ATOM 8015 C C . ASP B 1 162 ? 213.12300 178.74800 205.40300 1.000 210.35000 162 ASP B C 1
ATOM 8016 O O . ASP B 1 162 ? 213.79400 177.75500 205.70900 1.000 214.50000 162 ASP B O 1
ATOM 8021 N N . THR B 1 163 ? 213.14000 179.26100 204.17700 1.000 209.83000 163 THR B N 1
ATOM 8022 C CA . THR B 1 163 ? 213.93300 178.65000 203.12500 1.000 210.58000 163 THR B CA 1
ATOM 8023 C C . THR B 1 163 ? 215.41400 178.96500 203.31600 1.000 213.09000 163 THR B C 1
ATOM 8024 O O . THR B 1 163 ? 215.79400 179.95600 203.94600 1.000 207.17000 163 THR B O 1
ATOM 8028 N N . ALA B 1 164 ? 216.25400 178.09200 202.76800 1.000 220.85000 164 ALA B N 1
ATOM 8029 C CA . ALA B 1 164 ? 217.69300 178.27700 202.84400 1.000 220.54000 164 ALA B CA 1
ATOM 8030 C C . ALA B 1 164 ? 218.17300 179.20000 201.72700 1.000 221.57000 164 ALA B C 1
ATOM 8031 O O . ALA B 1 164 ? 217.45100 179.49900 200.77200 1.000 221.19000 164 ALA B O 1
ATOM 8033 N N . ALA B 1 165 ? 219.41400 179.65400 201.85600 1.000 223.06000 165 ALA B N 1
ATOM 8034 C CA . ALA B 1 165 ? 220.00000 180.53400 200.86100 1.000 219.88000 165 ALA B CA 1
ATOM 8035 C C . ALA B 1 165 ? 220.41600 179.74200 199.62400 1.000 217.15000 165 ALA B C 1
ATOM 8036 O O . ALA B 1 165 ? 220.37300 178.50900 199.59100 1.000 221.60000 165 ALA B O 1
ATOM 8038 N N . ALA B 1 166 ? 220.82600 180.47400 198.59500 1.000 211.28000 166 ALA B N 1
ATOM 8039 C CA . ALA B 1 166 ? 221.26000 179.88300 197.33800 1.000 212.82000 166 ALA B CA 1
ATOM 8040 C C . ALA B 1 166 ? 222.35100 180.77100 196.75300 1.000 216.33000 166 ALA B C 1
ATOM 8041 O O . ALA B 1 166 ? 222.97500 181.56600 197.46300 1.000 217.62000 166 ALA B O 1
ATOM 8043 N N . GLU B 1 167 ? 222.58800 180.63300 195.45200 1.000 219.71000 167 GLU B N 1
ATOM 8044 C CA . GLU B 1 167 ? 223.56400 181.47200 194.76400 1.000 216.93000 167 GLU B CA 1
ATOM 8045 C C . GLU B 1 167 ? 223.01200 182.88900 194.69300 1.000 209.51000 167 GLU B C 1
ATOM 8046 O O . GLU B 1 167 ? 222.13400 183.19100 193.88200 1.000 207.30000 167 GLU B O 1
ATOM 8052 N N . ASP B 1 168 ? 223.53000 183.76400 195.54800 1.000 200.96000 168 ASP B N 1
ATOM 8053 C CA . ASP B 1 168 ? 223.03900 185.12800 195.70600 1.000 189.67000 168 ASP B CA 1
ATOM 8054 C C . ASP B 1 168 ? 224.18300 186.11900 195.55800 1.000 181.69000 168 ASP B C 1
ATOM 8055 O O . ASP B 1 168 ? 224.39500 186.99700 196.39700 1.000 182.70000 168 ASP B O 1
ATOM 8060 N N . VAL B 1 169 ? 224.95300 185.96900 194.47700 1.000 176.44000 169 VAL B N 1
ATOM 8061 C CA . VAL B 1 169 ? 226.09300 186.85000 194.23800 1.000 176.80000 169 VAL B CA 1
ATOM 8062 C C . VAL B 1 169 ? 225.64200 188.30300 194.17600 1.000 178.86000 169 VAL B C 1
ATOM 8063 O O . VAL B 1 169 ? 226.32900 189.20400 194.67200 1.000 183.99000 169 VAL B O 1
ATOM 8067 N N . GLU B 1 170 ? 224.48200 188.55600 193.57000 1.000 173.40000 170 GLU B N 1
ATOM 8068 C CA . GLU B 1 170 ? 223.93300 189.90500 193.54100 1.000 170.87000 170 GLU B CA 1
ATOM 8069 C C . GLU B 1 170 ? 223.42400 190.36300 194.90100 1.000 170.88000 170 GLU B C 1
ATOM 8070 O O . GLU B 1 170 ? 223.12500 191.55200 195.05900 1.000 172.23000 170 GLU B O 1
ATOM 8076 N N . GLY B 1 171 ? 223.32100 189.46500 195.87800 1.000 170.45000 171 GLY B N 1
ATOM 8077 C CA . GLY B 1 171 ? 222.83900 189.82700 197.19700 1.000 163.66000 171 GLY B CA 1
ATOM 8078 C C . GLY B 1 171 ? 221.39300 190.27300 197.19000 1.000 155.12000 171 GLY B C 1
ATOM 8079 O O . GLY B 1 171 ? 221.04100 191.28100 197.81000 1.000 149.47000 171 GLY B O 1
ATOM 8080 N N . TYR B 1 172 ? 220.54500 189.52600 196.48300 1.000 155.18000 172 TYR B N 1
ATOM 8081 C CA . TYR B 1 172 ? 219.15300 189.93200 196.32200 1.000 144.46000 172 TYR B CA 1
ATOM 8082 C C . TYR B 1 172 ? 218.38200 189.83900 197.63200 1.000 145.89000 172 TYR B C 1
ATOM 8083 O O . TYR B 1 172 ? 217.54400 190.69900 197.92200 1.000 155.69000 172 TYR B O 1
ATOM 8092 N N . SER B 1 173 ? 218.64100 188.80200 198.43200 1.000 142.88000 173 SER B N 1
ATOM 8093 C CA . SER B 1 173 ? 217.84700 188.57800 199.63800 1.000 145.98000 173 SER B CA 1
ATOM 8094 C C . SER B 1 173 ? 218.03200 189.69800 200.65500 1.000 147.07000 173 SER B C 1
ATOM 8095 O O . SER B 1 173 ? 217.05600 190.16000 201.26400 1.000 153.02000 173 SER B O 1
ATOM 8098 N N . VAL B 1 174 ? 219.27400 190.14500 200.85400 1.000 139.63000 174 VAL B N 1
ATOM 8099 C CA . VAL B 1 174 ? 219.55600 191.14300 201.88400 1.000 137.22000 174 VAL B CA 1
ATOM 8100 C C . VAL B 1 174 ? 218.80800 192.43600 201.59200 1.000 140.61000 174 VAL B C 1
ATOM 8101 O O . VAL B 1 174 ? 218.19000 193.03300 202.48100 1.000 148.36000 174 VAL B O 1
ATOM 8105 N N . THR B 1 175 ? 218.84600 192.88700 200.33900 1.000 131.36000 175 THR B N 1
ATOM 8106 C CA . THR B 1 175 ? 218.10700 194.08300 199.95900 1.000 125.13000 175 THR B CA 1
ATOM 8107 C C . THR B 1 175 ? 216.62100 193.81700 199.77600 1.000 129.13000 175 THR B C 1
ATOM 8108 O O . THR B 1 175 ? 215.83700 194.76900 199.72500 1.000 135.62000 175 THR B O 1
ATOM 8112 N N . GLY B 1 176 ? 216.21600 192.55500 199.67600 1.000 124.39000 176 GLY B N 1
ATOM 8113 C CA . GLY B 1 176 ? 214.81900 192.23000 199.48400 1.000 119.02000 176 GLY B CA 1
ATOM 8114 C C . GLY B 1 176 ? 214.04600 192.09800 200.77700 1.000 125.85000 176 GLY B C 1
ATOM 8115 O O . GLY B 1 176 ? 212.81400 192.16900 200.77600 1.000 136.18000 176 GLY B O 1
ATOM 8116 N N . VAL B 1 177 ? 214.75100 191.90200 201.88900 1.000 126.76000 177 VAL B N 1
ATOM 8117 C CA . VAL B 1 177 ? 214.10000 191.77700 203.19100 1.000 125.01000 177 VAL B CA 1
ATOM 8118 C C . VAL B 1 177 ? 214.29500 192.99600 204.07800 1.000 129.88000 177 VAL B C 1
ATOM 8119 O O . VAL B 1 177 ? 213.61600 193.09900 205.11300 1.000 140.04000 177 VAL B O 1
ATOM 8123 N N . ALA B 1 178 ? 215.18500 193.91800 203.72000 1.000 128.47000 178 ALA B N 1
ATOM 8124 C CA . ALA B 1 178 ? 215.45000 195.06200 204.57700 1.000 125.82000 178 ALA B CA 1
ATOM 8125 C C . ALA B 1 178 ? 214.29100 196.05800 204.53000 1.000 125.37000 178 ALA B C 1
ATOM 8126 O O . ALA B 1 178 ? 213.63300 196.21000 203.49900 1.000 134.44000 178 ALA B O 1
ATOM 8128 N N . PRO B 1 179 ? 214.01900 196.74700 205.64200 1.000 121.22000 179 PRO B N 1
ATOM 8129 C CA . PRO B 1 179 ? 212.92400 197.72600 205.65900 1.000 121.62000 179 PRO B CA 1
ATOM 8130 C C . PRO B 1 179 ? 213.28800 199.04900 205.00100 1.000 124.77000 179 PRO B C 1
ATOM 8131 O O . PRO B 1 179 ? 212.42700 199.70600 204.41100 1.000 130.76000 179 PRO B O 1
ATOM 8135 N N . ALA B 1 180 ? 214.55400 199.45900 205.10900 1.000 114.72000 180 ALA B N 1
ATOM 8136 C CA . ALA B 1 180 ? 214.97300 200.71800 204.49900 1.000 116.61000 180 ALA B CA 1
ATOM 8137 C C . ALA B 1 180 ? 214.87400 200.65800 202.98100 1.000 120.38000 180 ALA B C 1
ATOM 8138 O O . ALA B 1 180 ? 214.51700 201.65000 202.33000 1.000 125.90000 180 ALA B O 1
ATOM 8140 N N . VAL B 1 181 ? 215.19200 199.50200 202.39600 1.000 114.14000 181 VAL B N 1
ATOM 8141 C CA . VAL B 1 181 ? 215.08300 199.34400 200.95500 1.000 108.84000 181 VAL B CA 1
ATOM 8142 C C . VAL B 1 181 ? 213.64300 199.48700 200.48900 1.000 118.14000 181 VAL B C 1
ATOM 8143 O O . VAL B 1 181 ? 213.40500 199.85100 199.33600 1.000 126.08000 181 VAL B O 1
ATOM 8147 N N . ALA B 1 182 ? 212.66900 199.24600 201.37000 1.000 114.72000 182 ALA B N 1
ATOM 8148 C CA . ALA B 1 182 ? 211.27000 199.39800 200.98100 1.000 114.32000 182 ALA B CA 1
ATOM 8149 C C . ALA B 1 182 ? 210.97100 200.82700 200.54700 1.000 121.20000 182 ALA B C 1
ATOM 8150 O O . ALA B 1 182 ? 210.23900 201.04700 199.57500 1.000 131.76000 182 ALA B O 1
ATOM 8152 N N . SER B 1 183 ? 211.52200 201.81100 201.25300 1.000 115.73000 183 SER B N 1
ATOM 8153 C CA . SER B 1 183 ? 211.37500 203.20200 200.84500 1.000 117.99000 183 SER B CA 1
ATOM 8154 C C . SER B 1 183 ? 212.43700 203.63500 199.84700 1.000 119.09000 183 SER B C 1
ATOM 8155 O O . SER B 1 183 ? 212.19300 204.55300 199.05600 1.000 117.96000 183 SER B O 1
ATOM 8158 N N . GLY B 1 184 ? 213.61300 203.00600 199.86900 1.000 120.75000 184 GLY B N 1
ATOM 8159 C CA . GLY B 1 184 ? 214.64100 203.35700 198.90100 1.000 114.13000 184 GLY B CA 1
ATOM 8160 C C . GLY B 1 184 ? 214.27200 202.98300 197.47700 1.000 113.71000 184 GLY B C 1
ATOM 8161 O O . GLY B 1 184 ? 214.60000 203.70500 196.53000 1.000 121.34000 184 GLY B O 1
ATOM 8162 N N . ARG B 1 185 ? 213.58900 201.85000 197.30400 1.000 111.16000 185 ARG B N 1
ATOM 8163 C CA . ARG B 1 185 ? 213.29600 201.34500 195.96800 1.000 110.45000 185 ARG B CA 1
ATOM 8164 C C . ARG B 1 185 ? 212.29600 202.23200 195.24200 1.000 115.73000 185 ARG B C 1
ATOM 8165 O O . ARG B 1 185 ? 212.37500 202.38700 194.01900 1.000 128.87000 185 ARG B O 1
ATOM 8173 N N . ILE B 1 186 ? 211.34200 202.81300 195.97000 1.000 105.46000 186 ILE B N 1
ATOM 8174 C CA . ILE B 1 186 ? 210.38500 203.72100 195.34300 1.000 105.62000 186 ILE B CA 1
ATOM 8175 C C . ILE B 1 186 ? 211.11400 204.91100 194.73500 1.000 115.27000 186 ILE B C 1
ATOM 8176 O O . ILE B 1 186 ? 210.87900 205.28600 193.58000 1.000 123.36000 186 ILE B O 1
ATOM 8181 N N . SER B 1 187 ? 212.02500 205.50900 195.50300 1.000 111.52000 187 SER B N 1
ATOM 8182 C CA . SER B 1 187 ? 212.79600 206.63800 194.99800 1.000 112.09000 187 SER B CA 1
ATOM 8183 C C . SER B 1 187 ? 213.69600 206.22000 193.84400 1.000 116.31000 187 SER B C 1
ATOM 8184 O O . SER B 1 187 ? 213.85100 206.96600 192.87100 1.000 125.50000 187 SER B O 1
ATOM 8187 N N . TYR B 1 188 ? 214.30500 205.03600 193.93500 1.000 117.64000 188 TYR B N 1
ATOM 8188 C CA . TYR B 1 188 ? 215.19200 204.58600 192.86800 1.000 117.98000 188 TYR B CA 1
ATOM 8189 C C . TYR B 1 188 ? 214.43400 204.36900 191.56400 1.000 122.02000 188 TYR B C 1
ATOM 8190 O O . TYR B 1 188 ? 214.90500 204.76500 190.49100 1.000 136.28000 188 TYR B O 1
ATOM 8199 N N . THR B 1 189 ? 213.26000 203.74000 191.63200 1.000 116.29000 189 THR B N 1
ATOM 8200 C CA . THR B 1 189 ? 212.50500 203.46000 190.41600 1.000 111.15000 189 THR B CA 1
ATOM 8201 C C . THR B 1 189 ? 211.87900 204.72500 189.84300 1.000 121.13000 189 THR B C 1
ATOM 8202 O O . THR B 1 189 ? 211.93200 204.95200 188.62900 1.000 134.75000 189 THR B O 1
ATOM 8206 N N . MET B 1 190 ? 211.28200 205.56000 190.69300 1.000 119.90000 190 MET B N 1
ATOM 8207 C CA . MET B 1 190 ? 210.62500 206.76400 190.20600 1.000 123.74000 190 MET B CA 1
ATOM 8208 C C . MET B 1 190 ? 211.58700 207.92000 189.97900 1.000 128.08000 190 MET B C 1
ATOM 8209 O O . MET B 1 190 ? 211.18000 208.93700 189.40800 1.000 132.98000 190 MET B O 1
ATOM 8214 N N . GLY B 1 191 ? 212.84200 207.79400 190.40200 1.000 126.65000 191 GLY B N 1
ATOM 8215 C CA . GLY B 1 191 ? 213.80300 208.85700 190.19300 1.000 128.28000 191 GLY B CA 1
ATOM 8216 C C . GLY B 1 191 ? 213.66200 210.03800 191.12200 1.000 131.93000 191 GLY B C 1
ATOM 8217 O O . GLY B 1 191 ? 214.17900 211.11500 190.81800 1.000 138.57000 191 GLY B O 1
ATOM 8218 N N . LEU B 1 192 ? 212.97500 209.87200 192.24800 1.000 125.98000 192 LEU B N 1
ATOM 8219 C CA . LEU B 1 192 ? 212.81300 210.96400 193.19500 1.000 118.76000 192 LEU B CA 1
ATOM 8220 C C . LEU B 1 192 ? 214.14500 211.30100 193.85500 1.000 129.85000 192 LEU B C 1
ATOM 8221 O O . LEU B 1 192 ? 215.04600 210.46500 193.95000 1.000 142.80000 192 LEU B O 1
ATOM 8226 N N . GLU B 1 193 ? 214.26600 212.54500 194.31000 1.000 126.73000 193 GLU B N 1
ATOM 8227 C CA . GLU B 1 193 ? 215.50200 213.04500 194.89800 1.000 128.67000 193 GLU B CA 1
ATOM 8228 C C . GLU B 1 193 ? 215.22300 213.78000 196.20100 1.000 131.57000 193 GLU B C 1
ATOM 8229 O O . GLU B 1 193 ? 215.81000 214.82800 196.48500 1.000 135.85000 193 GLU B O 1
ATOM 8235 N N . GLY B 1 194 ? 214.32100 213.24000 197.01400 1.000 130.26000 194 GLY B N 1
ATOM 8236 C CA . GLY B 1 194 ? 214.03400 213.79600 198.31400 1.000 117.55000 194 GLY B CA 1
ATOM 8237 C C . GLY B 1 194 ? 214.34600 212.80400 199.41400 1.000 127.25000 194 GLY B C 1
ATOM 8238 O O . GLY B 1 194 ? 214.54800 211.61300 199.16100 1.000 139.91000 194 GLY B O 1
ATOM 8239 N N . PRO B 1 195 ? 214.38900 213.27300 200.66000 1.000 121.99000 195 PRO B N 1
ATOM 8240 C CA . PRO B 1 195 ? 214.75100 212.38100 201.76800 1.000 120.37000 195 PRO B CA 1
ATOM 8241 C C . PRO B 1 195 ? 213.79100 211.20700 201.87800 1.000 126.17000 195 PRO B C 1
ATOM 8242 O O . PRO B 1 195 ? 212.58100 211.34800 201.69200 1.000 136.91000 195 PRO B O 1
ATOM 8246 N N . SER B 1 196 ? 214.34700 210.03500 202.18000 1.000 115.55000 196 SER B N 1
ATOM 8247 C CA . SER B 1 196 ? 213.57600 208.80500 202.30900 1.000 116.38000 196 SER B CA 1
ATOM 8248 C C . SER B 1 196 ? 213.86000 208.19300 203.67000 1.000 120.86000 196 SER B C 1
ATOM 8249 O O . SER B 1 196 ? 215.00500 207.83500 203.96500 1.000 135.88000 196 SER B O 1
ATOM 8252 N N . ILE B 1 197 ? 212.82400 208.07100 204.49500 1.000 108.13000 197 ILE B N 1
ATOM 8253 C CA . ILE B 1 197 ? 212.94500 207.54700 205.84800 1.000 109.10000 197 ILE B CA 1
ATOM 8254 C C . ILE B 1 197 ? 211.90500 206.45500 206.04100 1.000 116.10000 197 ILE B C 1
ATOM 8255 O O . ILE B 1 197 ? 210.78100 206.56100 205.54000 1.000 119.34000 197 ILE B O 1
ATOM 8260 N N . SER B 1 198 ? 212.28100 205.40200 206.76300 1.000 120.73000 198 SER B N 1
ATOM 8261 C CA . SER B 1 198 ? 211.38500 204.29600 207.09100 1.000 115.92000 198 SER B CA 1
ATOM 8262 C C . SER B 1 198 ? 211.30900 204.19300 208.61000 1.000 120.92000 198 SER B C 1
ATOM 8263 O O . SER B 1 198 ? 212.06300 203.44100 209.23000 1.000 130.85000 198 SER B O 1
ATOM 8266 N N . VAL B 1 199 ? 210.39200 204.94900 209.20800 1.000 121.13000 199 VAL B N 1
ATOM 8267 C CA . VAL B 1 199 ? 210.22600 204.91500 210.65400 1.000 118.82000 199 VAL B CA 1
ATOM 8268 C C . VAL B 1 199 ? 209.46000 203.66100 211.05700 1.000 122.28000 199 VAL B C 1
ATOM 8269 O O . VAL B 1 199 ? 208.80800 203.00400 210.24200 1.000 127.40000 199 VAL B O 1
ATOM 8273 N N . ASP B 1 200 ? 209.54400 203.32500 212.34300 1.000 130.16000 200 ASP B N 1
ATOM 8274 C CA . ASP B 1 200 ? 208.85400 202.15000 212.86900 1.000 143.33000 200 ASP B CA 1
ATOM 8275 C C . ASP B 1 200 ? 208.61500 202.42800 214.35100 1.000 148.70000 200 ASP B C 1
ATOM 8276 O O . ASP B 1 200 ? 209.53900 202.32200 215.16100 1.000 152.50000 200 ASP B O 1
ATOM 8281 N N . THR B 1 201 ? 207.37900 202.79300 214.69200 1.000 149.71000 201 THR B N 1
ATOM 8282 C CA . THR B 1 201 ? 206.98800 203.02300 216.08500 1.000 148.27000 201 THR B CA 1
ATOM 8283 C C . THR B 1 201 ? 205.63600 202.34900 216.30600 1.000 154.18000 201 THR B C 1
ATOM 8284 O O . THR B 1 201 ? 204.58800 202.98500 216.16700 1.000 156.09000 201 THR B O 1
ATOM 8288 N N . ALA B 1 202 ? 205.67400 201.06400 216.66100 1.000 155.97000 202 ALA B N 1
ATOM 8289 C CA . ALA B 1 202 ? 204.47700 200.28600 216.96400 1.000 156.73000 202 ALA B CA 1
ATOM 8290 C C . ALA B 1 202 ? 203.44400 200.36400 215.84700 1.000 149.81000 202 ALA B C 1
ATOM 8291 O O . ALA B 1 202 ? 203.79000 200.28700 214.66400 1.000 147.05000 202 ALA B O 1
ATOM 8293 N N . CYS B 1 203 ? 202.17400 200.51900 216.21700 1.000 145.57000 203 CYS B N 1
ATOM 8294 C CA . CYS B 1 203 ? 201.07700 200.56600 215.26100 1.000 144.80000 203 CYS B CA 1
ATOM 8295 C C . CYS B 1 203 ? 200.72000 201.98100 214.82300 1.000 144.59000 203 CYS B C 1
ATOM 8296 O O . CYS B 1 203 ? 199.83700 202.14500 213.97600 1.000 146.88000 203 CYS B O 1
ATOM 8299 N N . SER B 1 204 ? 201.37200 203.00000 215.37700 1.000 140.62000 204 SER B N 1
ATOM 8300 C CA . SER B 1 204 ? 201.14000 204.38200 214.98200 1.000 141.58000 204 SER B CA 1
ATOM 8301 C C . SER B 1 204 ? 202.18900 204.89300 214.00500 1.000 136.59000 204 SER B C 1
ATOM 8302 O O . SER B 1 204 ? 202.14900 206.07100 213.63100 1.000 135.03000 204 SER B O 1
ATOM 8305 N N . SER B 1 205 ? 203.10100 204.02000 213.56300 1.000 135.40000 205 SER B N 1
ATOM 8306 C CA . SER B 1 205 ? 204.27400 204.45100 212.80800 1.000 133.09000 205 SER B CA 1
ATOM 8307 C C . SER B 1 205 ? 203.89000 205.34100 211.63800 1.000 128.81000 205 SER B C 1
ATOM 8308 O O . SER B 1 205 ? 204.42900 206.44300 211.47600 1.000 136.55000 205 SER B O 1
ATOM 8311 N N . SER B 1 206 ? 202.92800 204.89000 210.83000 1.000 126.04000 206 SER B N 1
ATOM 8312 C CA . SER B 1 206 ? 202.51900 205.64700 209.65400 1.000 123.82000 206 SER B CA 1
ATOM 8313 C C . SER B 1 206 ? 202.16000 207.07900 210.02200 1.000 125.67000 206 SER B C 1
ATOM 8314 O O . SER B 1 206 ? 202.66800 208.03300 209.42000 1.000 130.38000 206 SER B O 1
ATOM 8317 N N . LEU B 1 207 ? 201.32400 207.25100 211.04900 1.000 125.85000 207 LEU B N 1
ATOM 8318 C CA . LEU B 1 207 ? 200.92900 208.59900 211.44000 1.000 116.91000 207 LEU B CA 1
ATOM 8319 C C . LEU B 1 207 ? 202.14300 209.41800 211.84700 1.000 121.83000 207 LEU B C 1
ATOM 8320 O O . LEU B 1 207 ? 202.27100 210.58600 211.45900 1.000 125.09000 207 LEU B O 1
ATOM 8325 N N . VAL B 1 208 ? 203.06800 208.80600 212.59100 1.000 122.32000 208 VAL B N 1
ATOM 8326 C CA . VAL B 1 208 ? 204.30000 209.49600 212.95600 1.000 109.84000 208 VAL B CA 1
ATOM 8327 C C . VAL B 1 208 ? 205.00500 209.99200 211.70400 1.000 117.34000 208 VAL B C 1
ATOM 8328 O O . VAL B 1 208 ? 205.42200 211.15500 211.62400 1.000 123.77000 208 VAL B O 1
ATOM 8332 N N . ALA B 1 209 ? 205.09900 209.12900 210.68900 1.000 118.75000 209 ALA B N 1
ATOM 8333 C CA . ALA B 1 209 ? 205.71700 209.52600 209.43000 1.000 119.55000 209 ALA B CA 1
ATOM 8334 C C . ALA B 1 209 ? 205.07000 210.79300 208.89400 1.000 121.69000 209 ALA B C 1
ATOM 8335 O O . ALA B 1 209 ? 205.76300 211.75000 208.52500 1.000 131.45000 209 ALA B O 1
ATOM 8337 N N . LEU B 1 210 ? 203.73400 210.83400 208.90300 1.000 112.13000 210 LEU B N 1
ATOM 8338 C CA . LEU B 1 210 ? 203.02400 212.01000 208.41500 1.000 113.21000 210 LEU B CA 1
ATOM 8339 C C . LEU B 1 210 ? 203.53900 213.26600 209.09500 1.000 120.53000 210 LEU B C 1
ATOM 8340 O O . LEU B 1 210 ? 203.86800 214.25700 208.43100 1.000 127.43000 210 LEU B O 1
ATOM 8345 N N . HIS B 1 211 ? 203.67400 213.21700 210.42300 1.000 116.58000 211 HIS B N 1
ATOM 8346 C CA . HIS B 1 211 ? 204.17200 214.37100 211.15900 1.000 116.11000 211 HIS B CA 1
ATOM 8347 C C . HIS B 1 211 ? 205.49400 214.84500 210.57800 1.000 118.97000 211 HIS B C 1
ATOM 8348 O O . HIS B 1 211 ? 205.63600 216.01300 210.19500 1.000 126.08000 211 HIS B O 1
ATOM 8355 N N . LEU B 1 212 ? 206.44900 213.92200 210.42900 1.000 112.48000 212 LEU B N 1
ATOM 8356 C CA . LEU B 1 212 ? 207.74900 214.30100 209.89000 1.000 112.77000 212 LEU B CA 1
ATOM 8357 C C . LEU B 1 212 ? 207.59700 214.93600 208.51900 1.000 120.85000 212 LEU B C 1
ATOM 8358 O O . LEU B 1 212 ? 208.20600 215.97600 208.23700 1.000 131.96000 212 LEU B O 1
ATOM 8363 N N . ALA B 1 213 ? 206.73800 214.35800 207.67500 1.000 114.41000 213 ALA B N 1
ATOM 8364 C CA . ALA B 1 213 ? 206.55600 214.89600 206.33400 1.000 110.21000 213 ALA B CA 1
ATOM 8365 C C . ALA B 1 213 ? 206.12300 216.35000 206.38900 1.000 116.73000 213 ALA B C 1
ATOM 8366 O O . ALA B 1 213 ? 206.61900 217.18100 205.61800 1.000 125.96000 213 ALA B O 1
ATOM 8368 N N . VAL B 1 214 ? 205.22600 216.68500 207.31800 1.000 114.85000 214 VAL B N 1
ATOM 8369 C CA . VAL B 1 214 ? 204.78500 218.07000 207.43700 1.000 113.61000 214 VAL B CA 1
ATOM 8370 C C . VAL B 1 214 ? 205.97900 218.96800 207.72300 1.000 125.52000 214 VAL B C 1
ATOM 8371 O O . VAL B 1 214 ? 206.18200 219.99300 207.06100 1.000 135.65000 214 VAL B O 1
ATOM 8375 N N . GLU B 1 215 ? 206.82300 218.56100 208.67500 1.000 121.19000 215 GLU B N 1
ATOM 8376 C CA . GLU B 1 215 ? 207.99800 219.35900 208.98900 1.000 126.87000 215 GLU B CA 1
ATOM 8377 C C . GLU B 1 215 ? 208.95600 219.44300 207.81300 1.000 129.37000 215 GLU B C 1
ATOM 8378 O O . GLU B 1 215 ? 209.72100 220.40800 207.71700 1.000 138.02000 215 GLU B O 1
ATOM 8384 N N . SER B 1 216 ? 208.92900 218.46000 206.91500 1.000 121.31000 216 SER B N 1
ATOM 8385 C CA . SER B 1 216 ? 209.73300 218.56200 205.70800 1.000 119.22000 216 SER B CA 1
ATOM 8386 C C . SER B 1 216 ? 209.10600 219.50700 204.69400 1.000 126.18000 216 SER B C 1
ATOM 8387 O O . SER B 1 216 ? 209.82900 220.20700 203.97900 1.000 136.38000 216 SER B O 1
ATOM 8390 N N . LEU B 1 217 ? 207.77400 219.54400 204.61900 1.000 125.64000 217 LEU B N 1
ATOM 8391 C CA . LEU B 1 217 ? 207.12100 220.37800 203.61600 1.000 122.88000 217 LEU B CA 1
ATOM 8392 C C . LEU B 1 217 ? 207.17200 221.85300 203.99000 1.000 129.15000 217 LEU B C 1
ATOM 8393 O O . LEU B 1 217 ? 207.41100 222.70500 203.12800 1.000 130.90000 217 LEU B O 1
ATOM 8398 N N . ARG B 1 218 ? 206.94700 222.17200 205.26600 1.000 128.29000 218 ARG B N 1
ATOM 8399 C CA . ARG B 1 218 ? 206.90100 223.56800 205.68300 1.000 125.32000 218 ARG B CA 1
ATOM 8400 C C . ARG B 1 218 ? 208.25500 224.24800 205.54300 1.000 134.42000 218 ARG B C 1
ATOM 8401 O O . ARG B 1 218 ? 208.32000 225.41400 205.13800 1.000 143.81000 218 ARG B O 1
ATOM 8409 N N . LYS B 1 219 ? 209.34100 223.54800 205.87200 1.000 129.42000 219 LYS B N 1
ATOM 8410 C CA . LYS B 1 219 ? 210.66900 224.14300 205.76400 1.000 131.38000 219 LYS B CA 1
ATOM 8411 C C . LYS B 1 219 ? 211.05000 224.40300 204.31300 1.000 136.17000 219 LYS B C 1
ATOM 8412 O O . LYS B 1 219 ? 211.51600 225.49500 203.97200 1.000 142.80000 219 LYS B O 1
ATOM 8418 N N . GLY B 1 220 ? 210.86000 223.41400 203.44600 1.000 136.49000 220 GLY B N 1
ATOM 8419 C CA . GLY B 1 220 ? 211.22400 223.56200 202.05200 1.000 141.38000 220 GLY B CA 1
ATOM 8420 C C . GLY B 1 220 ? 212.18100 222.49200 201.57100 1.000 147.67000 220 GLY B C 1
ATOM 8421 O O . GLY B 1 220 ? 212.66200 222.54800 200.43600 1.000 151.83000 220 GLY B O 1
ATOM 8422 N N . GLU B 1 221 ? 212.47300 221.51500 202.43300 1.000 144.29000 221 GLU B N 1
ATOM 8423 C CA . GLU B 1 221 ? 213.34500 220.41600 202.03200 1.000 144.03000 221 GLU B CA 1
ATOM 8424 C C . GLU B 1 221 ? 212.73200 219.61300 200.89300 1.000 147.80000 221 GLU B C 1
ATOM 8425 O O . GLU B 1 221 ? 213.42900 219.23500 199.94500 1.000 156.19000 221 GLU B O 1
ATOM 8431 N N . SER B 1 222 ? 211.43300 219.34300 200.97000 1.000 140.77000 222 SER B N 1
ATOM 8432 C CA . SER B 1 222 ? 210.72700 218.58000 199.95200 1.000 133.41000 222 SER B CA 1
ATOM 8433 C C . SER B 1 222 ? 209.54800 219.39600 199.45000 1.000 138.19000 222 SER B C 1
ATOM 8434 O O . SER B 1 222 ? 208.84400 220.02700 200.24400 1.000 148.96000 222 SER B O 1
ATOM 8437 N N . SER B 1 223 ? 209.34100 219.39300 198.13400 1.000 131.63000 223 SER B N 1
ATOM 8438 C CA . SER B 1 223 ? 208.17600 220.05200 197.56300 1.000 136.04000 223 SER B CA 1
ATOM 8439 C C . SER B 1 223 ? 206.93400 219.17300 197.59900 1.000 135.91000 223 SER B C 1
ATOM 8440 O O . SER B 1 223 ? 205.81800 219.70100 197.58100 1.000 139.76000 223 SER B O 1
ATOM 8443 N N . MET B 1 224 ? 207.10500 217.85400 197.65600 1.000 131.25000 224 MET B N 1
ATOM 8444 C CA . MET B 1 224 ? 205.99500 216.91400 197.63200 1.000 124.98000 224 MET B CA 1
ATOM 8445 C C . MET B 1 224 ? 206.38400 215.70000 198.46300 1.000 126.29000 224 MET B C 1
ATOM 8446 O O . MET B 1 224 ? 207.56000 215.33500 198.53200 1.000 134.91000 224 MET B O 1
ATOM 8451 N N . ALA B 1 225 ? 205.39200 215.07300 199.09300 1.000 112.60000 225 ALA B N 1
ATOM 8452 C CA . ALA B 1 225 ? 205.65100 213.95900 199.99400 1.000 105.14000 225 ALA B CA 1
ATOM 8453 C C . ALA B 1 225 ? 204.71100 212.80000 199.70400 1.000 109.79000 225 ALA B C 1
ATOM 8454 O O . ALA B 1 225 ? 203.54700 213.00400 199.35400 1.000 118.59000 225 ALA B O 1
ATOM 8456 N N . VAL B 1 226 ? 205.22600 211.58400 199.86500 1.000 106.57000 226 VAL B N 1
ATOM 8457 C CA . VAL B 1 226 ? 204.45300 210.35500 199.72600 1.000 101.04000 226 VAL B CA 1
ATOM 8458 C C . VAL B 1 226 ? 204.46500 209.67100 201.08400 1.000 102.35000 226 VAL B C 1
ATOM 8459 O O . VAL B 1 226 ? 205.48400 209.09100 201.47800 1.000 119.09000 226 VAL B O 1
ATOM 8463 N N . VAL B 1 227 ? 203.34200 209.71800 201.79600 1.000 94.73000 227 VAL B N 1
ATOM 8464 C CA . VAL B 1 227 ? 203.28000 209.26500 203.18200 1.000 97.83000 227 VAL B CA 1
ATOM 8465 C C . VAL B 1 227 ? 202.36700 208.05500 203.26300 1.000 101.90000 227 VAL B C 1
ATOM 8466 O O . VAL B 1 227 ? 201.22600 208.10600 202.79700 1.000 108.92000 227 VAL B O 1
ATOM 8470 N N . GLY B 1 228 ? 202.84700 206.98100 203.87400 1.000 104.21000 228 GLY B N 1
ATOM 8471 C CA . GLY B 1 228 ? 201.98900 205.81800 203.94500 1.000 108.20000 228 GLY B CA 1
ATOM 8472 C C . GLY B 1 228 ? 202.50200 204.75300 204.88400 1.000 112.37000 228 GLY B C 1
ATOM 8473 O O . GLY B 1 228 ? 203.46100 204.95200 205.62900 1.000 117.66000 228 GLY B O 1
ATOM 8474 N N . GLY B 1 229 ? 201.82800 203.60900 204.83300 1.000 111.67000 229 GLY B N 1
ATOM 8475 C CA . GLY B 1 229 ? 202.20000 202.46900 205.64700 1.000 112.28000 229 GLY B CA 1
ATOM 8476 C C . GLY B 1 229 ? 201.86900 201.17700 204.93300 1.000 116.15000 229 GLY B C 1
ATOM 8477 O O . GLY B 1 229 ? 201.03800 201.14000 204.01800 1.000 126.58000 229 GLY B O 1
ATOM 8478 N N . ALA B 1 230 ? 202.54000 200.11000 205.36200 1.000 113.26000 230 ALA B N 1
ATOM 8479 C CA . ALA B 1 230 ? 202.35800 198.79900 204.75700 1.000 110.44000 230 ALA B CA 1
ATOM 8480 C C . ALA B 1 230 ? 202.46700 197.71800 205.82000 1.000 118.32000 230 ALA B C 1
ATOM 8481 O O . ALA B 1 230 ? 203.30500 197.80600 206.72000 1.000 121.28000 230 ALA B O 1
ATOM 8483 N N . ALA B 1 231 ? 201.61900 196.69700 205.70800 1.000 118.69000 231 ALA B N 1
ATOM 8484 C CA . ALA B 1 231 ? 201.67000 195.56200 206.62600 1.000 116.18000 231 ALA B CA 1
ATOM 8485 C C . ALA B 1 231 ? 201.07200 194.35200 205.92400 1.000 118.68000 231 ALA B C 1
ATOM 8486 O O . ALA B 1 231 ? 199.85700 194.29300 205.72100 1.000 123.02000 231 ALA B O 1
ATOM 8488 N N . VAL B 1 232 ? 201.92200 193.39700 205.55500 1.000 116.48000 232 VAL B N 1
ATOM 8489 C CA . VAL B 1 232 ? 201.49800 192.15900 204.91400 1.000 116.19000 232 VAL B CA 1
ATOM 8490 C C . VAL B 1 232 ? 202.14700 190.99400 205.64700 1.000 128.78000 232 VAL B C 1
ATOM 8491 O O . VAL B 1 232 ? 203.37300 190.95600 205.79700 1.000 137.19000 232 VAL B O 1
ATOM 8495 N N . MET B 1 233 ? 201.32900 190.04700 206.09700 1.000 129.69000 233 MET B N 1
ATOM 8496 C CA . MET B 1 233 ? 201.83200 188.89400 206.83000 1.000 130.20000 233 MET B CA 1
ATOM 8497 C C . MET B 1 233 ? 202.38600 187.85600 205.86400 1.000 134.52000 233 MET B C 1
ATOM 8498 O O . MET B 1 233 ? 201.73400 187.50200 204.87800 1.000 142.46000 233 MET B O 1
ATOM 8503 N N . ALA B 1 234 ? 203.59100 187.36800 206.15200 1.000 128.91000 234 ALA B N 1
ATOM 8504 C CA . ALA B 1 234 ? 204.20000 186.30500 205.36500 1.000 126.04000 234 ALA B CA 1
ATOM 8505 C C . ALA B 1 234 ? 204.16400 184.95500 206.06100 1.000 132.65000 234 ALA B C 1
ATOM 8506 O O . ALA B 1 234 ? 204.09700 183.92400 205.38600 1.000 137.55000 234 ALA B O 1
ATOM 8508 N N . THR B 1 235 ? 204.21000 184.93800 207.38800 1.000 136.69000 235 THR B N 1
ATOM 8509 C CA . THR B 1 235 ? 204.12900 183.72600 208.18300 1.000 135.76000 235 THR B CA 1
ATOM 8510 C C . THR B 1 235 ? 203.10100 183.91300 209.28700 1.000 139.07000 235 THR B C 1
ATOM 8511 O O . THR B 1 235 ? 202.90800 185.03000 209.77600 1.000 145.03000 235 THR B O 1
ATOM 8515 N N . PRO B 1 236 ? 202.42600 182.83300 209.70800 1.000 137.72000 236 PRO B N 1
ATOM 8516 C CA . PRO B 1 236 ? 201.40900 182.92600 210.76400 1.000 136.55000 236 PRO B CA 1
ATOM 8517 C C . PRO B 1 236 ? 202.00200 182.95700 212.17100 1.000 138.60000 236 PRO B C 1
ATOM 8518 O O . PRO B 1 236 ? 201.58300 182.21400 213.05800 1.000 144.72000 236 PRO B O 1
ATOM 8522 N N . GLY B 1 237 ? 202.98500 183.82700 212.37500 1.000 137.93000 237 GLY B N 1
ATOM 8523 C CA . GLY B 1 237 ? 203.63700 183.93500 213.66200 1.000 146.94000 237 GLY B CA 1
ATOM 8524 C C . GLY B 1 237 ? 202.90500 184.84400 214.62500 1.000 151.39000 237 GLY B C 1
ATOM 8525 O O . GLY B 1 237 ? 202.75800 184.51500 215.80500 1.000 160.66000 237 GLY B O 1
ATOM 8526 N N . VAL B 1 238 ? 202.42800 185.98600 214.12400 1.000 142.43000 238 VAL B N 1
ATOM 8527 C CA . VAL B 1 238 ? 201.77500 186.97200 214.98100 1.000 142.90000 238 VAL B CA 1
ATOM 8528 C C . VAL B 1 238 ? 200.56300 186.36400 215.67300 1.000 142.42000 238 VAL B C 1
ATOM 8529 O O . VAL B 1 238 ? 200.33600 186.58200 216.87100 1.000 150.12000 238 VAL B O 1
ATOM 8533 N N . PHE B 1 239 ? 199.77200 185.58500 214.93300 1.000 134.41000 239 PHE B N 1
ATOM 8534 C CA . PHE B 1 239 ? 198.59800 184.95300 215.52200 1.000 136.72000 239 PHE B CA 1
ATOM 8535 C C . PHE B 1 239 ? 198.98700 184.02000 216.66000 1.000 143.15000 239 PHE B C 1
ATOM 8536 O O . PHE B 1 239 ? 198.34400 184.01800 217.71400 1.000 151.40000 239 PHE B O 1
ATOM 8544 N N . VAL B 1 240 ? 200.04900 183.23400 216.47600 1.000 137.31000 240 VAL B N 1
ATOM 8545 C CA . VAL B 1 240 ? 200.47000 182.29600 217.51500 1.000 143.86000 240 VAL B CA 1
ATOM 8546 C C . VAL B 1 240 ? 200.92900 183.04500 218.76000 1.000 149.96000 240 VAL B C 1
ATOM 8547 O O . VAL B 1 240 ? 200.53000 182.72100 219.88700 1.000 159.38000 240 VAL B O 1
ATOM 8551 N N . ASP B 1 241 ? 201.77500 184.06200 218.57600 1.000 148.45000 241 ASP B N 1
ATOM 8552 C CA . ASP B 1 241 ? 202.29800 184.79500 219.72400 1.000 150.43000 241 ASP B CA 1
ATOM 8553 C C . ASP B 1 241 ? 201.18600 185.50500 220.48300 1.000 148.99000 241 ASP B C 1
ATOM 8554 O O . ASP B 1 241 ? 201.17900 185.51300 221.71900 1.000 155.66000 241 ASP B O 1
ATOM 8559 N N . PHE B 1 242 ? 200.23800 186.10900 219.76700 1.000 144.03000 242 PHE B N 1
ATOM 8560 C CA . PHE B 1 242 ? 199.15500 186.80100 220.45200 1.000 140.61000 242 PHE B CA 1
ATOM 8561 C C . PHE B 1 242 ? 198.11000 185.84800 221.01600 1.000 142.73000 242 PHE B C 1
ATOM 8562 O O . PHE B 1 242 ? 197.37600 186.23200 221.93200 1.000 150.47000 242 PHE B O 1
ATOM 8570 N N . SER B 1 243 ? 198.02500 184.62100 220.50100 1.000 137.88000 243 SER B N 1
ATOM 8571 C CA . SER B 1 243 ? 197.16500 183.62100 221.11800 1.000 134.14000 243 SER B CA 1
ATOM 8572 C C . SER B 1 243 ? 197.79000 183.04400 222.37700 1.000 141.27000 243 SER B C 1
ATOM 8573 O O . SER B 1 243 ? 197.06700 182.59000 223.27000 1.000 149.63000 243 SER B O 1
ATOM 8576 N N . ARG B 1 244 ? 199.12300 183.04100 222.45800 1.000 148.48000 244 ARG B N 1
ATOM 8577 C CA . ARG B 1 244 ? 199.78000 182.54400 223.66400 1.000 149.10000 244 ARG B CA 1
ATOM 8578 C C . ARG B 1 244 ? 199.39900 183.36000 224.89300 1.000 144.26000 244 ARG B C 1
ATOM 8579 O O . ARG B 1 244 ? 199.41900 182.83700 226.01200 1.000 147.81000 244 ARG B O 1
ATOM 8587 N N . GLN B 1 245 ? 199.05300 184.63400 224.71200 1.000 143.35000 245 GLN B N 1
ATOM 8588 C CA . GLN B 1 245 ? 198.68100 185.50700 225.81700 1.000 146.33000 245 GLN B CA 1
ATOM 8589 C C . GLN B 1 245 ? 197.19500 185.84500 225.83100 1.000 148.61000 245 GLN B C 1
ATOM 8590 O O . GLN B 1 245 ? 196.78900 186.75900 226.55600 1.000 153.34000 245 GLN B O 1
ATOM 8596 N N . ARG B 1 246 ? 196.38000 185.13000 225.05400 1.000 146.60000 246 ARG B N 1
ATOM 8597 C CA . ARG B 1 246 ? 194.93000 185.33800 225.01200 1.000 140.88000 246 ARG B CA 1
ATOM 8598 C C . ARG B 1 246 ? 194.58200 186.78900 224.68900 1.000 139.54000 246 ARG B C 1
ATOM 8599 O O . ARG B 1 246 ? 193.67600 187.38000 225.28000 1.000 142.64000 246 ARG B O 1
ATOM 8607 N N . ALA B 1 247 ? 195.31100 187.37200 223.74000 1.000 140.08000 247 ALA B N 1
ATOM 8608 C CA . ALA B 1 247 ? 195.10900 188.76200 223.36000 1.000 137.09000 247 ALA B CA 1
ATOM 8609 C C . ALA B 1 247 ? 194.22100 188.93600 222.13600 1.000 138.33000 247 ALA B C 1
ATOM 8610 O O . ALA B 1 247 ? 193.94600 190.07700 221.75200 1.000 141.43000 247 ALA B O 1
ATOM 8612 N N . LEU B 1 248 ? 193.77100 187.85000 221.51700 1.000 136.88000 248 LEU B N 1
ATOM 8613 C CA . LEU B 1 248 ? 192.96300 187.93800 220.31100 1.000 136.17000 248 LEU B CA 1
ATOM 8614 C C . LEU B 1 248 ? 191.49300 187.68700 220.61900 1.000 141.69000 248 LEU B C 1
ATOM 8615 O O . LEU B 1 248 ? 191.14700 186.96400 221.55600 1.000 146.01000 248 LEU B O 1
ATOM 8620 N N . ALA B 1 249 ? 190.62800 188.29800 219.81400 1.000 139.35000 249 ALA B N 1
ATOM 8621 C CA . ALA B 1 249 ? 189.19600 188.07800 219.95000 1.000 145.87000 249 ALA B CA 1
ATOM 8622 C C . ALA B 1 249 ? 188.82900 186.68300 219.46300 1.000 146.61000 249 ALA B C 1
ATOM 8623 O O . ALA B 1 249 ? 189.37500 186.19000 218.47300 1.000 149.69000 249 ALA B O 1
ATOM 8625 N N . ALA B 1 250 ? 187.89300 186.04600 220.17000 1.000 149.68000 250 ALA B N 1
ATOM 8626 C CA . ALA B 1 250 ? 187.53300 184.66800 219.85000 1.000 150.89000 250 ALA B CA 1
ATOM 8627 C C . ALA B 1 250 ? 186.92500 184.55400 218.45800 1.000 151.81000 250 ALA B C 1
ATOM 8628 O O . ALA B 1 250 ? 187.27200 183.64600 217.69400 1.000 156.18000 250 ALA B O 1
ATOM 8630 N N . ASP B 1 251 ? 186.02000 185.46300 218.10700 1.000 150.32000 251 ASP B N 1
ATOM 8631 C CA . ASP B 1 251 ? 185.33000 185.40800 216.82600 1.000 150.63000 251 ASP B CA 1
ATOM 8632 C C . ASP B 1 251 ? 186.05300 186.17100 215.72500 1.000 154.96000 251 ASP B C 1
ATOM 8633 O O . ASP B 1 251 ? 185.59000 186.16100 214.58000 1.000 161.32000 251 ASP B O 1
ATOM 8638 N N . GLY B 1 252 ? 187.16400 186.83000 216.03700 1.000 149.94000 252 GLY B N 1
ATOM 8639 C CA . GLY B 1 252 ? 187.91500 187.56600 215.04400 1.000 145.33000 252 GLY B CA 1
ATOM 8640 C C . GLY B 1 252 ? 187.43000 188.97200 214.77700 1.000 152.63000 252 GLY B C 1
ATOM 8641 O O . GLY B 1 252 ? 188.05700 189.68200 213.98200 1.000 155.10000 252 GLY B O 1
ATOM 8642 N N . ARG B 1 253 ? 186.34100 189.40000 215.40800 1.000 155.40000 253 ARG B N 1
ATOM 8643 C CA . ARG B 1 253 ? 185.84500 190.75100 215.21500 1.000 149.79000 253 ARG B CA 1
ATOM 8644 C C . ARG B 1 253 ? 186.59600 191.72800 216.11600 1.000 150.11000 253 ARG B C 1
ATOM 8645 O O . ARG B 1 253 ? 187.36400 191.34300 217.00000 1.000 156.47000 253 ARG B O 1
ATOM 8653 N N . SER B 1 254 ? 186.35900 193.01500 215.88200 1.000 143.39000 254 SER B N 1
ATOM 8654 C CA . SER B 1 254 ? 187.08600 194.09900 216.53400 1.000 143.17000 254 SER B CA 1
ATOM 8655 C C . SER B 1 254 ? 186.11800 195.15000 217.05500 1.000 147.40000 254 SER B C 1
ATOM 8656 O O . SER B 1 254 ? 186.24200 196.34100 216.76100 1.000 153.08000 254 SER B O 1
ATOM 8659 N N . LYS B 1 255 ? 185.11400 194.70400 217.81000 1.000 145.43000 255 LYS B N 1
ATOM 8660 C CA . LYS B 1 255 ? 184.11500 195.59600 218.39100 1.000 139.93000 255 LYS B CA 1
ATOM 8661 C C . LYS B 1 255 ? 184.77500 196.79000 219.06400 1.000 141.42000 255 LYS B C 1
ATOM 8662 O O . LYS B 1 255 ? 185.53100 196.63600 220.02700 1.000 145.26000 255 LYS B O 1
ATOM 8668 N N . ALA B 1 256 ? 184.48100 197.98400 218.54700 1.000 142.36000 256 ALA B N 1
ATOM 8669 C CA . ALA B 1 256 ? 185.20700 199.17900 218.96300 1.000 143.30000 256 ALA B CA 1
ATOM 8670 C C . ALA B 1 256 ? 184.87800 199.56000 220.40000 1.000 145.85000 256 ALA B C 1
ATOM 8671 O O . ALA B 1 256 ? 185.75800 199.57900 221.26700 1.000 152.30000 256 ALA B O 1
ATOM 8673 N N . PHE B 1 257 ? 183.60900 199.86700 220.67600 1.000 141.78000 257 PHE B N 1
ATOM 8674 C CA . PHE B 1 257 ? 183.20400 200.31400 222.00300 1.000 137.06000 257 PHE B CA 1
ATOM 8675 C C . PHE B 1 257 ? 182.02100 199.51700 222.53900 1.000 145.27000 257 PHE B C 1
ATOM 8676 O O . PHE B 1 257 ? 181.36100 199.95900 223.48400 1.000 152.60000 257 PHE B O 1
ATOM 8684 N N . GLY B 1 258 ? 181.73800 198.35600 221.95800 1.000 149.40000 258 GLY B N 1
ATOM 8685 C CA . GLY B 1 258 ? 180.64800 197.54000 222.44400 1.000 157.84000 258 GLY B CA 1
ATOM 8686 C C . GLY B 1 258 ? 180.95900 196.89900 223.78200 1.000 158.25000 258 GLY B C 1
ATOM 8687 O O . GLY B 1 258 ? 182.10600 196.81800 224.22100 1.000 163.89000 258 GLY B O 1
ATOM 8688 N N . ALA B 1 259 ? 179.90000 196.43300 224.44500 1.000 152.58000 259 ALA B N 1
ATOM 8689 C CA . ALA B 1 259 ? 180.05500 195.79000 225.74300 1.000 153.22000 259 ALA B CA 1
ATOM 8690 C C . ALA B 1 259 ? 180.67000 194.40200 225.64600 1.000 162.54000 259 ALA B C 1
ATOM 8691 O O . ALA B 1 259 ? 181.07400 193.85200 226.67600 1.000 167.80000 259 ALA B O 1
ATOM 8693 N N . GLY B 1 260 ? 180.75000 193.82700 224.45000 1.000 162.24000 260 GLY B N 1
ATOM 8694 C CA . GLY B 1 260 ? 181.29900 192.49600 224.28600 1.000 159.31000 260 GLY B CA 1
ATOM 8695 C C . GLY B 1 260 ? 182.72900 192.48000 223.78700 1.000 159.84000 260 GLY B C 1
ATOM 8696 O O . GLY B 1 260 ? 183.19800 191.46000 223.27400 1.000 161.74000 260 GLY B O 1
ATOM 8697 N N . ALA B 1 261 ? 183.43000 193.60300 223.92500 1.000 155.00000 261 ALA B N 1
ATOM 8698 C CA . ALA B 1 261 ? 184.80100 193.69300 223.44400 1.000 150.67000 261 ALA B CA 1
ATOM 8699 C C . ALA B 1 261 ? 185.70600 192.75400 224.23100 1.000 156.07000 261 ALA B C 1
ATOM 8700 O O . ALA B 1 261 ? 185.71200 192.77000 225.46600 1.000 158.88000 261 ALA B O 1
ATOM 8702 N N . ASP B 1 262 ? 186.47400 191.93500 223.51200 1.000 156.47000 262 ASP B N 1
ATOM 8703 C CA . ASP B 1 262 ? 187.37600 190.98300 224.14800 1.000 153.87000 262 ASP B CA 1
ATOM 8704 C C . ASP B 1 262 ? 188.76000 190.92000 223.52300 1.000 150.93000 262 ASP B C 1
ATOM 8705 O O . ASP B 1 262 ? 189.64700 190.30100 224.11800 1.000 154.17000 262 ASP B O 1
ATOM 8710 N N . GLY B 1 263 ? 188.98400 191.52400 222.36400 1.000 144.15000 263 GLY B N 1
ATOM 8711 C CA . GLY B 1 263 ? 190.28700 191.46000 221.73500 1.000 140.06000 263 GLY B CA 1
ATOM 8712 C C . GLY B 1 263 ? 190.27300 192.20500 220.42000 1.000 148.87000 263 GLY B C 1
ATOM 8713 O O . GLY B 1 263 ? 189.28300 192.84500 220.05900 1.000 159.80000 263 GLY B O 1
ATOM 8714 N N . PHE B 1 264 ? 191.39000 192.11800 219.70500 1.000 141.08000 264 PHE B N 1
ATOM 8715 C CA . PHE B 1 264 ? 191.52500 192.74600 218.40100 1.000 138.47000 264 PHE B CA 1
ATOM 8716 C C . PHE B 1 264 ? 191.77100 191.69200 217.33100 1.000 135.76000 264 PHE B C 1
ATOM 8717 O O . PHE B 1 264 ? 192.37400 190.64700 217.58900 1.000 141.25000 264 PHE B O 1
ATOM 8725 N N . GLY B 1 265 ? 191.28700 191.97700 216.12600 1.000 131.38000 265 GLY B N 1
ATOM 8726 C CA . GLY B 1 265 ? 191.50500 191.12700 214.97000 1.000 124.25000 265 GLY B CA 1
ATOM 8727 C C . GLY B 1 265 ? 192.47300 191.79600 214.00900 1.000 131.85000 265 GLY B C 1
ATOM 8728 O O . GLY B 1 265 ? 192.28400 192.95300 213.62900 1.000 137.45000 265 GLY B O 1
ATOM 8729 N N . PHE B 1 266 ? 193.50500 191.05400 213.62900 1.000 125.85000 266 PHE B N 1
ATOM 8730 C CA . PHE B 1 266 ? 194.56800 191.59000 212.79400 1.000 127.01000 266 PHE B CA 1
ATOM 8731 C C . PHE B 1 266 ? 194.22200 191.44900 211.31800 1.000 124.42000 266 PHE B C 1
ATOM 8732 O O . PHE B 1 266 ? 193.49800 190.53700 210.91200 1.000 133.28000 266 PHE B O 1
ATOM 8740 N N . SER B 1 267 ? 194.74700 192.37300 210.51700 1.000 123.61000 267 SER B N 1
ATOM 8741 C CA . SER B 1 267 ? 194.49600 192.37600 209.08500 1.000 123.02000 267 SER B CA 1
ATOM 8742 C C . SER B 1 267 ? 195.67000 193.02700 208.37100 1.000 125.52000 267 SER B C 1
ATOM 8743 O O . SER B 1 267 ? 196.44200 193.78300 208.96500 1.000 135.47000 267 SER B O 1
ATOM 8746 N N . GLU B 1 268 ? 195.79400 192.72300 207.08500 1.000 119.27000 268 GLU B N 1
ATOM 8747 C CA . GLU B 1 268 ? 196.83100 193.30100 206.24900 1.000 122.85000 268 GLU B CA 1
ATOM 8748 C C . GLU B 1 268 ? 196.34000 194.60200 205.62000 1.000 123.57000 268 GLU B C 1
ATOM 8749 O O . GLU B 1 268 ? 195.17900 194.99000 205.75800 1.000 128.79000 268 GLU B O 1
ATOM 8755 N N . GLY B 1 269 ? 197.24300 195.28200 204.92000 1.000 117.55000 269 GLY B N 1
ATOM 8756 C CA . GLY B 1 269 ? 196.87300 196.51100 204.24800 1.000 110.34000 269 GLY B CA 1
ATOM 8757 C C . GLY B 1 269 ? 198.03300 197.40900 203.87600 1.000 110.42000 269 GLY B C 1
ATOM 8758 O O . GLY B 1 269 ? 199.03500 197.47900 204.59500 1.000 118.57000 269 GLY B O 1
ATOM 8759 N N . VAL B 1 270 ? 197.90600 198.10100 202.74700 1.000 101.74000 270 VAL B N 1
ATOM 8760 C CA . VAL B 1 270 ? 198.90400 199.06000 202.28500 1.000 101.36000 270 VAL B CA 1
ATOM 8761 C C . VAL B 1 270 ? 198.17900 200.33800 201.88900 1.000 105.08000 270 VAL B C 1
ATOM 8762 O O . VAL B 1 270 ? 197.30400 200.31000 201.01800 1.000 118.09000 270 VAL B O 1
ATOM 8766 N N . THR B 1 271 ? 198.54700 201.45700 202.50800 1.000 106.37000 271 THR B N 1
ATOM 8767 C CA . THR B 1 271 ? 197.89800 202.72900 202.22800 1.000 105.28000 271 THR B CA 1
ATOM 8768 C C . THR B 1 271 ? 198.94100 203.80500 201.97100 1.000 111.91000 271 THR B C 1
ATOM 8769 O O . THR B 1 271 ? 200.03000 203.78700 202.55200 1.000 120.46000 271 THR B O 1
ATOM 8773 N N . LEU B 1 272 ? 198.59600 204.74600 201.09200 1.000 106.41000 272 LEU B N 1
ATOM 8774 C CA . LEU B 1 272 ? 199.48300 205.84500 200.74200 1.000 101.45000 272 LEU B CA 1
ATOM 8775 C C . LEU B 1 272 ? 198.65400 207.08700 200.44900 1.000 102.46000 272 LEU B C 1
ATOM 8776 O O . LEU B 1 272 ? 197.54400 206.99800 199.91900 1.000 110.21000 272 LEU B O 1
ATOM 8781 N N . VAL B 1 273 ? 199.20900 208.24900 200.79300 1.000 104.59000 273 VAL B N 1
ATOM 8782 C CA . VAL B 1 273 ? 198.61400 209.54100 200.48100 1.000 102.87000 273 VAL B CA 1
ATOM 8783 C C . VAL B 1 273 ? 199.70800 210.45900 199.95600 1.000 107.57000 273 VAL B C 1
ATOM 8784 O O . VAL B 1 273 ? 200.89800 210.26300 200.22800 1.000 116.43000 273 VAL B O 1
ATOM 8788 N N . LEU B 1 274 ? 199.29300 211.47200 199.20200 1.000 100.05000 274 LEU B N 1
ATOM 8789 C CA . LEU B 1 274 ? 200.20200 212.43200 198.59200 1.000 100.32000 274 LEU B CA 1
ATOM 8790 C C . LEU B 1 274 ? 199.97800 213.80200 199.21600 1.000 108.66000 274 LEU B C 1
ATOM 8791 O O . LEU B 1 274 ? 198.84600 214.29600 199.24200 1.000 116.31000 274 LEU B O 1
ATOM 8796 N N . LEU B 1 275 ? 201.05100 214.41400 199.71300 1.000 103.01000 275 LEU B N 1
ATOM 8797 C CA . LEU B 1 275 ? 200.97200 215.67300 200.43900 1.000 95.39000 275 LEU B CA 1
ATOM 8798 C C . LEU B 1 275 ? 201.76500 216.75300 199.71800 1.000 108.28000 275 LEU B C 1
ATOM 8799 O O . LEU B 1 275 ? 202.83800 216.48800 199.16500 1.000 121.57000 275 LEU B O 1
ATOM 8804 N N . GLU B 1 276 ? 201.23500 217.97300 199.74800 1.000 110.89000 276 GLU B N 1
ATOM 8805 C CA . GLU B 1 276 ? 201.86700 219.12300 199.12200 1.000 113.85000 276 GLU B CA 1
ATOM 8806 C C . GLU B 1 276 ? 201.28200 220.38200 199.74500 1.000 118.08000 276 GLU B C 1
ATOM 8807 O O . GLU B 1 276 ? 200.13700 220.38300 200.20300 1.000 124.50000 276 GLU B O 1
ATOM 8813 N N . ARG B 1 277 ? 202.07900 221.44800 199.76600 1.000 117.59000 277 ARG B N 1
ATOM 8814 C CA . ARG B 1 277 ? 201.63500 222.69700 200.37000 1.000 116.68000 277 ARG B CA 1
ATOM 8815 C C . ARG B 1 277 ? 200.43200 223.26000 199.62200 1.000 124.17000 277 ARG B C 1
ATOM 8816 O O . ARG B 1 277 ? 200.29600 223.10100 198.40700 1.000 140.63000 277 ARG B O 1
ATOM 8824 N N . LEU B 1 278 ? 199.54700 223.92100 200.37200 1.000 115.64000 278 LEU B N 1
ATOM 8825 C CA . LEU B 1 278 ? 198.32200 224.44800 199.78000 1.000 121.10000 278 LEU B CA 1
ATOM 8826 C C . LEU B 1 278 ? 198.62200 225.51500 198.73600 1.000 133.56000 278 LEU B C 1
ATOM 8827 O O . LEU B 1 278 ? 197.95800 225.57800 197.69500 1.000 140.87000 278 LEU B O 1
ATOM 8832 N N . SER B 1 279 ? 199.61100 226.37200 199.00000 1.000 129.42000 279 SER B N 1
ATOM 8833 C CA . SER B 1 279 ? 199.98200 227.39100 198.02400 1.000 132.38000 279 SER B CA 1
ATOM 8834 C C . SER B 1 279 ? 200.49600 226.76100 196.73600 1.000 140.27000 279 SER B C 1
ATOM 8835 O O . SER B 1 279 ? 200.14800 227.20500 195.63400 1.000 152.44000 279 SER B O 1
ATOM 8838 N N . GLU B 1 280 ? 201.32500 225.72200 196.85400 1.000 133.90000 280 GLU B N 1
ATOM 8839 C CA . GLU B 1 280 ? 201.81700 225.03200 195.66700 1.000 140.99000 280 GLU B CA 1
ATOM 8840 C C . GLU B 1 280 ? 200.68000 224.35700 194.91200 1.000 144.97000 280 GLU B C 1
ATOM 8841 O O . GLU B 1 280 ? 200.66600 224.34600 193.67700 1.000 153.52000 280 GLU B O 1
ATOM 8847 N N . ALA B 1 281 ? 199.72300 223.77400 195.63800 1.000 137.77000 281 ALA B N 1
ATOM 8848 C CA . ALA B 1 281 ? 198.57400 223.16000 194.98200 1.000 131.22000 281 ALA B CA 1
ATOM 8849 C C . ALA B 1 281 ? 197.74800 224.19700 194.23400 1.000 139.50000 281 ALA B C 1
ATOM 8850 O O . ALA B 1 281 ? 197.27500 223.94000 193.12100 1.000 145.87000 281 ALA B O 1
ATOM 8852 N N . ARG B 1 282 ? 197.55700 225.37300 194.83400 1.000 142.63000 282 ARG B N 1
ATOM 8853 C CA . ARG B 1 282 ? 196.83900 226.44400 194.15200 1.000 149.31000 282 ARG B CA 1
ATOM 8854 C C . ARG B 1 282 ? 197.58000 226.89400 192.90100 1.000 146.05000 282 ARG B C 1
ATOM 8855 O O . ARG B 1 282 ? 196.96600 227.11200 191.85000 1.000 140.10000 282 ARG B O 1
ATOM 8863 N N . ARG B 1 283 ? 198.90100 227.04000 192.99500 1.000 146.03000 283 ARG B N 1
ATOM 8864 C CA . ARG B 1 283 ? 199.67200 227.54600 191.86400 1.000 144.72000 283 ARG B CA 1
ATOM 8865 C C . ARG B 1 283 ? 199.70700 226.54000 190.71900 1.000 148.94000 283 ARG B C 1
ATOM 8866 O O . ARG B 1 283 ? 199.48300 226.89900 189.55800 1.000 153.98000 283 ARG B O 1
ATOM 8874 N N . ASN B 1 284 ? 199.98600 225.27300 191.02700 1.000 148.05000 284 ASN B N 1
ATOM 8875 C CA . ASN B 1 284 ? 200.12900 224.26400 189.98400 1.000 150.25000 284 ASN B CA 1
ATOM 8876 C C . ASN B 1 284 ? 198.79000 223.83100 189.40200 1.000 152.01000 284 ASN B C 1
ATOM 8877 O O . ASN B 1 284 ? 198.73400 223.40800 188.24200 1.000 152.76000 284 ASN B O 1
ATOM 8882 N N . GLY B 1 285 ? 197.71500 223.92200 190.17600 1.000 151.99000 285 GLY B N 1
ATOM 8883 C CA . GLY B 1 285 ? 196.40800 223.50900 189.71800 1.000 147.67000 285 GLY B CA 1
ATOM 8884 C C . GLY B 1 285 ? 195.97000 222.12900 190.15000 1.000 148.75000 285 GLY B C 1
ATOM 8885 O O . GLY B 1 285 ? 194.94700 221.64300 189.65600 1.000 157.53000 285 GLY B O 1
ATOM 8886 N N . HIS B 1 286 ? 196.70800 221.48100 191.04700 1.000 145.38000 286 HIS B N 1
ATOM 8887 C CA . HIS B 1 286 ? 196.32200 220.16000 191.52300 1.000 138.23000 286 HIS B CA 1
ATOM 8888 C C . HIS B 1 286 ? 195.03500 220.24000 192.33300 1.000 143.51000 286 HIS B C 1
ATOM 8889 O O . HIS B 1 286 ? 194.80000 221.20500 193.06400 1.000 145.20000 286 HIS B O 1
ATOM 8896 N N . GLU B 1 287 ? 194.19700 219.21700 192.19500 1.000 145.26000 287 GLU B N 1
ATOM 8897 C CA . GLU B 1 287 ? 192.97400 219.14700 192.98000 1.000 150.23000 287 GLU B CA 1
ATOM 8898 C C . GLU B 1 287 ? 193.30300 218.90100 194.44700 1.000 143.81000 287 GLU B C 1
ATOM 8899 O O . GLU B 1 287 ? 194.21700 218.14100 194.77500 1.000 145.56000 287 GLU B O 1
ATOM 8905 N N . VAL B 1 288 ? 192.55100 219.55000 195.33100 1.000 132.11000 288 VAL B N 1
ATOM 8906 C CA . VAL B 1 288 ? 192.75400 219.45100 196.77100 1.000 123.09000 288 VAL B CA 1
ATOM 8907 C C . VAL B 1 288 ? 191.56200 218.72500 197.37500 1.000 125.82000 288 VAL B C 1
ATOM 8908 O O . VAL B 1 288 ? 190.41000 219.11300 197.14900 1.000 139.15000 288 VAL B O 1
ATOM 8912 N N . LEU B 1 289 ? 191.83900 217.67300 198.14300 1.000 112.02000 289 LEU B N 1
ATOM 8913 C CA . LEU B 1 289 ? 190.80100 216.86600 198.77300 1.000 114.59000 289 LEU B CA 1
ATOM 8914 C C . LEU B 1 289 ? 190.52600 217.27100 200.21400 1.000 120.99000 289 LEU B C 1
ATOM 8915 O O . LEU B 1 289 ? 189.36200 217.38400 200.60800 1.000 130.56000 289 LEU B O 1
ATOM 8920 N N . ALA B 1 290 ? 191.56900 217.49200 201.00800 1.000 111.36000 290 ALA B N 1
ATOM 8921 C CA . ALA B 1 290 ? 191.41900 217.89700 202.39700 1.000 106.11000 290 ALA B CA 1
ATOM 8922 C C . ALA B 1 290 ? 192.67500 218.64400 202.81300 1.000 114.09000 290 ALA B C 1
ATOM 8923 O O . ALA B 1 290 ? 193.66900 218.68200 202.08400 1.000 125.74000 290 ALA B O 1
ATOM 8925 N N . VAL B 1 291 ? 192.62800 219.24600 203.99900 1.000 109.58000 291 VAL B N 1
ATOM 8926 C CA . VAL B 1 291 ? 193.72700 220.06400 204.49600 1.000 105.94000 291 VAL B CA 1
ATOM 8927 C C . VAL B 1 291 ? 194.13100 219.55700 205.87200 1.000 112.32000 291 VAL B C 1
ATOM 8928 O O . VAL B 1 291 ? 193.32300 219.57200 206.80600 1.000 119.35000 291 VAL B O 1
ATOM 8932 N N . VAL B 1 292 ? 195.37700 219.11700 205.99700 1.000 110.82000 292 VAL B N 1
ATOM 8933 C CA . VAL B 1 292 ? 195.96100 218.81100 207.29600 1.000 110.68000 292 VAL B CA 1
ATOM 8934 C C . VAL B 1 292 ? 196.43600 220.11100 207.92900 1.000 116.13000 292 VAL B C 1
ATOM 8935 O O . VAL B 1 292 ? 197.15900 220.89400 207.29700 1.000 125.45000 292 VAL B O 1
ATOM 8939 N N . ARG B 1 293 ? 196.02900 220.34700 209.17700 1.000 113.42000 293 ARG B N 1
ATOM 8940 C CA . ARG B 1 293 ? 196.31300 221.59900 209.86300 1.000 115.71000 293 ARG B CA 1
ATOM 8941 C C . ARG B 1 293 ? 197.41900 221.47900 210.90000 1.000 125.52000 293 ARG B C 1
ATOM 8942 O O . ARG B 1 293 ? 198.39700 222.22900 210.84600 1.000 138.25000 293 ARG B O 1
ATOM 8950 N N . GLY B 1 294 ? 197.29300 220.55600 211.84900 1.000 125.84000 294 GLY B N 1
ATOM 8951 C CA . GLY B 1 294 ? 198.28400 220.43200 212.90200 1.000 132.54000 294 GLY B CA 1
ATOM 8952 C C . GLY B 1 294 ? 198.37300 219.01300 213.41900 1.000 130.32000 294 GLY B C 1
ATOM 8953 O O . GLY B 1 294 ? 197.49900 218.17800 213.16700 1.000 130.76000 294 GLY B O 1
ATOM 8954 N N . SER B 1 295 ? 199.45100 218.75200 214.15500 1.000 130.94000 295 SER B N 1
ATOM 8955 C CA . SER B 1 295 ? 199.69500 217.43200 214.71900 1.000 135.14000 295 SER B CA 1
ATOM 8956 C C . SER B 1 295 ? 200.59000 217.57900 215.94000 1.000 136.52000 295 SER B C 1
ATOM 8957 O O . SER B 1 295 ? 201.20900 218.62300 216.15500 1.000 149.39000 295 SER B O 1
ATOM 8960 N N . ALA B 1 296 ? 200.64700 216.51500 216.73900 1.000 124.05000 296 ALA B N 1
ATOM 8961 C CA . ALA B 1 296 ? 201.47300 216.51200 217.93600 1.000 129.44000 296 ALA B CA 1
ATOM 8962 C C . ALA B 1 296 ? 201.89500 215.08700 218.25800 1.000 130.86000 296 ALA B C 1
ATOM 8963 O O . ALA B 1 296 ? 201.26800 214.11800 217.82300 1.000 129.65000 296 ALA B O 1
ATOM 8965 N N . LEU B 1 297 ? 202.97400 214.97400 219.02900 1.000 132.19000 297 LEU B N 1
ATOM 8966 C CA . LEU B 1 297 ? 203.49600 213.68900 219.46900 1.000 121.13000 297 LEU B CA 1
ATOM 8967 C C . LEU B 1 297 ? 203.96000 213.80600 220.91200 1.000 128.14000 297 LEU B C 1
ATOM 8968 O O . LEU B 1 297 ? 204.37000 214.87900 221.36100 1.000 146.22000 297 LEU B O 1
ATOM 8973 N N . ASN B 1 298 ? 203.89700 212.69200 221.63300 1.000 121.35000 298 ASN B N 1
ATOM 8974 C CA . ASN B 1 298 ? 204.39000 212.62700 223.00400 1.000 129.47000 298 ASN B CA 1
ATOM 8975 C C . ASN B 1 298 ? 204.58000 211.16100 223.37600 1.000 132.56000 298 ASN B C 1
ATOM 8976 O O . ASN B 1 298 ? 204.37700 210.26200 222.55300 1.000 137.90000 298 ASN B O 1
ATOM 8981 N N . GLN B 1 299 ? 204.96300 210.92000 224.62600 1.000 127.83000 299 GLN B N 1
ATOM 8982 C CA . GLN B 1 299 ? 205.25100 209.58500 225.12200 1.000 129.76000 299 GLN B CA 1
ATOM 8983 C C . GLN B 1 299 ? 204.39700 209.30800 226.35000 1.000 140.15000 299 GLN B C 1
ATOM 8984 O O . GLN B 1 299 ? 204.08500 210.21500 227.12500 1.000 150.04000 299 GLN B O 1
ATOM 8990 N N . ASP B 1 300 ? 204.01400 208.03900 226.51500 1.000 142.76000 300 ASP B N 1
ATOM 8991 C CA . ASP B 1 300 ? 203.23600 207.65300 227.68700 1.000 145.80000 300 ASP B CA 1
ATOM 8992 C C . ASP B 1 300 ? 204.01900 207.86700 228.97500 1.000 143.26000 300 ASP B C 1
ATOM 8993 O O . ASP B 1 300 ? 203.42100 208.08600 230.03400 1.000 153.82000 300 ASP B O 1
ATOM 8998 N N . GLY B 1 301 ? 205.34400 207.81200 228.90800 1.000 133.45000 301 GLY B N 1
ATOM 8999 C CA . GLY B 1 301 ? 206.15200 208.01000 230.09000 1.000 138.47000 301 GLY B CA 1
ATOM 9000 C C . GLY B 1 301 ? 206.12700 206.80500 231.01200 1.000 145.47000 301 GLY B C 1
ATOM 9001 O O . GLY B 1 301 ? 205.89200 205.66500 230.60100 1.000 149.83000 301 GLY B O 1
ATOM 9002 N N . ALA B 1 302 ? 206.37400 207.07500 232.29300 1.000 147.79000 302 ALA B N 1
ATOM 9003 C CA . ALA B 1 302 ? 206.42700 206.03000 233.31300 1.000 155.57000 302 ALA B CA 1
ATOM 9004 C C . ALA B 1 302 ? 205.00300 205.67600 233.72900 1.000 158.38000 302 ALA B C 1
ATOM 9005 O O . ALA B 1 302 ? 204.48200 206.12500 234.75300 1.000 158.27000 302 ALA B O 1
ATOM 9007 N N . SER B 1 303 ? 204.36300 204.85100 232.90800 1.000 160.82000 303 SER B N 1
ATOM 9008 C CA . SER B 1 303 ? 203.01600 204.37800 233.18400 1.000 169.05000 303 SER B CA 1
ATOM 9009 C C . SER B 1 303 ? 203.08700 203.14800 234.08800 1.000 175.33000 303 SER B C 1
ATOM 9010 O O . SER B 1 303 ? 204.14500 202.79900 234.61700 1.000 174.87000 303 SER B O 1
ATOM 9013 N N . ASN B 1 304 ? 201.95400 202.47500 234.27200 1.000 178.87000 304 ASN B N 1
ATOM 9014 C CA . ASN B 1 304 ? 201.90600 201.27400 235.09600 1.000 177.74000 304 ASN B CA 1
ATOM 9015 C C . ASN B 1 304 ? 202.34300 200.02400 234.34500 1.000 179.62000 304 ASN B C 1
ATOM 9016 O O . ASN B 1 304 ? 202.41100 198.95000 234.95000 1.000 182.25000 304 ASN B O 1
ATOM 9021 N N . GLY B 1 305 ? 202.63400 200.13600 233.05300 1.000 178.11000 305 GLY B N 1
ATOM 9022 C CA . GLY B 1 305 ? 203.09700 199.00000 232.28100 1.000 176.46000 305 GLY B CA 1
ATOM 9023 C C . GLY B 1 305 ? 203.70900 199.45900 230.98000 1.000 181.26000 305 GLY B C 1
ATOM 9024 O O . GLY B 1 305 ? 203.44600 200.56700 230.50300 1.000 188.55000 305 GLY B O 1
ATOM 9025 N N . LEU B 1 306 ? 204.54300 198.58800 230.40800 1.000 175.17000 306 LEU B N 1
ATOM 9026 C CA . LEU B 1 306 ? 205.20800 198.92200 229.15300 1.000 172.44000 306 LEU B CA 1
ATOM 9027 C C . LEU B 1 306 ? 204.20400 199.07800 228.01800 1.000 175.62000 306 LEU B C 1
ATOM 9028 O O . LEU B 1 306 ? 204.33200 199.98600 227.19000 1.000 178.61000 306 LEU B O 1
ATOM 9033 N N . SER B 1 307 ? 203.19800 198.20600 227.96400 1.000 174.24000 307 SER B N 1
ATOM 9034 C CA . SER B 1 307 ? 202.20000 198.24000 226.90400 1.000 179.49000 307 SER B CA 1
ATOM 9035 C C . SER B 1 307 ? 200.88300 198.87300 227.33300 1.000 182.10000 307 SER B C 1
ATOM 9036 O O . SER B 1 307 ? 200.04700 199.16200 226.47100 1.000 179.64000 307 SER B O 1
ATOM 9039 N N . ALA B 1 308 ? 200.67500 199.09000 228.62700 1.000 182.40000 308 ALA B N 1
ATOM 9040 C CA . ALA B 1 308 ? 199.41900 199.66000 229.08800 1.000 177.16000 308 ALA B CA 1
ATOM 9041 C C . ALA B 1 308 ? 199.33100 201.13600 228.70300 1.000 173.81000 308 ALA B C 1
ATOM 9042 O O . ALA B 1 308 ? 200.29800 201.88400 228.87700 1.000 173.78000 308 ALA B O 1
ATOM 9044 N N . PRO B 1 309 ? 198.19400 201.58200 228.18100 1.000 168.46000 309 PRO B N 1
ATOM 9045 C CA . PRO B 1 309 ? 198.04000 202.99300 227.81400 1.000 162.51000 309 PRO B CA 1
ATOM 9046 C C . PRO B 1 309 ? 197.80900 203.86700 229.04100 1.000 158.97000 309 PRO B C 1
ATOM 9047 O O . PRO B 1 309 ? 197.49600 203.39400 230.13300 1.000 164.01000 309 PRO B O 1
ATOM 9051 N N . SER B 1 310 ? 197.97100 205.17300 228.83600 1.000 148.43000 310 SER B N 1
ATOM 9052 C CA . SER B 1 310 ? 197.79800 206.16100 229.89300 1.000 149.01000 310 SER B CA 1
ATOM 9053 C C . SER B 1 310 ? 196.92500 207.29900 229.38800 1.000 149.49000 310 SER B C 1
ATOM 9054 O O . SER B 1 310 ? 197.18900 207.86400 228.32200 1.000 154.68000 310 SER B O 1
ATOM 9057 N N . GLY B 1 311 ? 195.89100 207.63100 230.15600 1.000 139.03000 311 GLY B N 1
ATOM 9058 C CA . GLY B 1 311 ? 194.98000 208.70000 229.81700 1.000 138.40000 311 GLY B CA 1
ATOM 9059 C C . GLY B 1 311 ? 195.58300 210.09500 229.78800 1.000 144.82000 311 GLY B C 1
ATOM 9060 O O . GLY B 1 311 ? 195.34000 210.86800 228.85200 1.000 147.09000 311 GLY B O 1
ATOM 9061 N N . PRO B 1 312 ? 196.35500 210.46200 230.82100 1.000 140.96000 312 PRO B N 1
ATOM 9062 C CA . PRO B 1 312 ? 196.94300 211.81300 230.83100 1.000 139.15000 312 PRO B CA 1
ATOM 9063 C C . PRO B 1 312 ? 197.79800 212.12100 229.61700 1.000 143.57000 312 PRO B C 1
ATOM 9064 O O . PRO B 1 312 ? 197.77000 213.25400 229.12300 1.000 147.72000 312 PRO B O 1
ATOM 9068 N N . ALA B 1 313 ? 198.55500 211.14400 229.11400 1.000 140.19000 313 ALA B N 1
ATOM 9069 C CA . ALA B 1 313 ? 199.35100 211.38100 227.91400 1.000 136.15000 313 ALA B CA 1
ATOM 9070 C C . ALA B 1 313 ? 198.46100 211.68600 226.71700 1.000 137.63000 313 ALA B C 1
ATOM 9071 O O . ALA B 1 313 ? 198.76700 212.57700 225.91500 1.000 142.61000 313 ALA B O 1
ATOM 9073 N N . GLN B 1 314 ? 197.35300 210.95600 226.57900 1.000 130.71000 314 GLN B N 1
ATOM 9074 C CA . GLN B 1 314 ? 196.43500 211.20600 225.47400 1.000 131.30000 314 GLN B CA 1
ATOM 9075 C C . GLN B 1 314 ? 195.79700 212.58500 225.58700 1.000 135.49000 314 GLN B C 1
ATOM 9076 O O . GLN B 1 314 ? 195.68700 213.31100 224.59000 1.000 141.49000 314 GLN B O 1
ATOM 9082 N N . ARG B 1 315 ? 195.37500 212.96800 226.79400 1.000 128.90000 315 ARG B N 1
ATOM 9083 C CA . ARG B 1 315 ? 194.81300 214.30300 226.97500 1.000 123.92000 315 ARG B CA 1
ATOM 9084 C C . ARG B 1 315 ? 195.83900 215.37500 226.63600 1.000 127.65000 315 ARG B C 1
ATOM 9085 O O . ARG B 1 315 ? 195.52100 216.36700 225.96500 1.000 136.27000 315 ARG B O 1
ATOM 9093 N N . ARG B 1 316 ? 197.08200 215.18200 227.08200 1.000 121.15000 316 ARG B N 1
ATOM 9094 C CA . ARG B 1 316 ? 198.13200 216.15100 226.80700 1.000 125.35000 316 ARG B CA 1
ATOM 9095 C C . ARG B 1 316 ? 198.39100 216.27700 225.31400 1.000 129.66000 316 ARG B C 1
ATOM 9096 O O . ARG B 1 316 ? 198.54100 217.38900 224.79900 1.000 136.30000 316 ARG B O 1
ATOM 9104 N N . VAL B 1 317 ? 198.44200 215.15100 224.59900 1.000 127.88000 317 VAL B N 1
ATOM 9105 C CA . VAL B 1 317 ? 198.73700 215.21600 223.17000 1.000 125.11000 317 VAL B CA 1
ATOM 9106 C C . VAL B 1 317 ? 197.58000 215.85700 222.41200 1.000 126.52000 317 VAL B C 1
ATOM 9107 O O . VAL B 1 317 ? 197.79800 216.62600 221.46800 1.000 134.18000 317 VAL B O 1
ATOM 9111 N N . ILE B 1 318 ? 196.33800 215.58400 222.82100 1.000 123.83000 318 ILE B N 1
ATOM 9112 C CA . ILE B 1 318 ? 195.19700 216.20400 222.15300 1.000 121.54000 318 ILE B CA 1
ATOM 9113 C C . ILE B 1 318 ? 195.22000 217.71400 222.35700 1.000 124.05000 318 ILE B C 1
ATOM 9114 O O . ILE B 1 318 ? 195.05600 218.49200 221.40500 1.000 128.69000 318 ILE B O 1
ATOM 9119 N N . ARG B 1 319 ? 195.43600 218.15300 223.60000 1.000 125.01000 319 ARG B N 1
ATOM 9120 C CA . ARG B 1 319 ? 195.46400 219.58600 223.87000 1.000 122.25000 319 ARG B CA 1
ATOM 9121 C C . ARG B 1 319 ? 196.63100 220.26000 223.16000 1.000 128.90000 319 ARG B C 1
ATOM 9122 O O . ARG B 1 319 ? 196.49100 221.37400 222.64400 1.000 138.21000 319 ARG B O 1
ATOM 9130 N N . GLN B 1 320 ? 197.78900 219.59800 223.11600 1.000 128.93000 320 GLN B N 1
ATOM 9131 C CA . GLN B 1 320 ? 198.94400 220.16900 222.43300 1.000 132.87000 320 GLN B CA 1
ATOM 9132 C C . GLN B 1 320 ? 198.69700 220.29700 220.93700 1.000 131.51000 320 GLN B C 1
ATOM 9133 O O . GLN B 1 320 ? 199.07000 221.30500 220.32800 1.000 136.63000 320 GLN B O 1
ATOM 9139 N N . ALA B 1 321 ? 198.08000 219.28400 220.32200 1.000 129.66000 321 ALA B N 1
ATOM 9140 C CA . ALA B 1 321 ? 197.76400 219.37400 218.90100 1.000 129.99000 321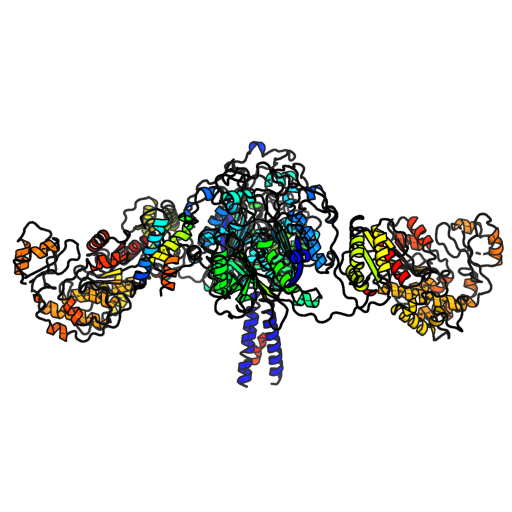 ALA B CA 1
ATOM 9141 C C . ALA B 1 321 ? 196.78200 220.50400 218.62900 1.000 133.96000 321 ALA B C 1
ATOM 9142 O O . ALA B 1 321 ? 196.95300 221.26900 217.67000 1.000 140.61000 321 ALA B O 1
ATOM 9144 N N . LEU B 1 322 ? 195.75200 220.63400 219.46900 1.000 136.26000 322 LEU B N 1
ATOM 9145 C CA . LEU B 1 322 ? 194.78900 221.71300 219.27800 1.000 131.77000 322 LEU B CA 1
ATOM 9146 C C . LEU B 1 322 ? 195.45000 223.07700 219.42800 1.000 135.45000 322 LEU B C 1
ATOM 9147 O O . LEU B 1 322 ? 195.16100 224.00300 218.66200 1.000 138.96000 322 LEU B O 1
ATOM 9152 N N . GLU B 1 323 ? 196.34000 223.22200 220.41300 1.000 140.02000 323 GLU B N 1
ATOM 9153 C CA . GLU B 1 323 ? 197.02300 224.49600 220.61200 1.000 143.46000 323 GLU B CA 1
ATOM 9154 C C . GLU B 1 323 ? 197.95200 224.81900 219.44800 1.000 148.07000 323 GLU B C 1
ATOM 9155 O O . GLU B 1 323 ? 197.99900 225.96500 218.98500 1.000 153.43000 323 GLU B O 1
ATOM 9161 N N . SER B 1 324 ? 198.70100 223.82600 218.96300 1.000 150.78000 324 SER B N 1
ATOM 9162 C CA . SER B 1 324 ? 199.61200 224.06100 217.84700 1.000 147.13000 324 SER B CA 1
ATOM 9163 C C . SER B 1 324 ? 198.85000 224.43100 216.58400 1.000 147.46000 324 SER B C 1
ATOM 9164 O O . SER B 1 324 ? 199.28200 225.30500 215.82300 1.000 150.25000 324 SER B O 1
ATOM 9167 N N . CYS B 1 325 ? 197.71900 223.76700 216.33600 1.000 150.71000 325 CYS B N 1
ATOM 9168 C CA . CYS B 1 325 ? 196.89500 224.12800 215.18800 1.000 151.73000 325 CYS B CA 1
ATOM 9169 C C . CYS B 1 325 ? 196.36000 225.54800 215.32000 1.000 152.45000 325 CYS B C 1
ATOM 9170 O O . CYS B 1 325 ? 196.32100 226.30100 214.34000 1.000 138.82000 325 CYS B O 1
ATOM 9173 N N . GLY B 1 326 ? 195.94900 225.93300 216.52200 1.000 157.00000 326 GLY B N 1
ATOM 9174 C CA . GLY B 1 326 ? 195.40200 227.24900 216.76200 1.000 147.10000 326 GLY B CA 1
ATOM 9175 C C . GLY B 1 326 ? 193.89500 227.31900 216.85900 1.000 147.86000 326 GLY B C 1
ATOM 9176 O O . GLY B 1 326 ? 193.33200 228.39500 216.63500 1.000 150.79000 326 GLY B O 1
ATOM 9177 N N . LEU B 1 327 ? 193.22900 226.21800 217.18600 1.000 146.38000 327 LEU B N 1
ATOM 9178 C CA . LEU B 1 327 ? 191.77700 226.15100 217.23900 1.000 145.18000 327 LEU B CA 1
ATOM 9179 C C . LEU B 1 327 ? 191.32000 225.86900 218.66600 1.000 149.64000 327 LEU B C 1
ATOM 9180 O O . LEU B 1 327 ? 192.12200 225.75700 219.59500 1.000 150.15000 327 LEU B O 1
ATOM 9185 N N . GLU B 1 328 ? 190.00900 225.75600 218.82700 1.000 148.99000 328 GLU B N 1
ATOM 9186 C CA . GLU B 1 328 ? 189.36900 225.44000 220.09000 1.000 146.46000 328 GLU B CA 1
ATOM 9187 C C . GLU B 1 328 ? 188.75600 224.04800 220.03900 1.000 146.68000 328 GLU B C 1
ATOM 9188 O O . GLU B 1 328 ? 188.42900 223.54100 218.96100 1.000 151.10000 328 GLU B O 1
ATOM 9194 N N . PRO B 1 329 ? 188.59000 223.39300 221.19000 1.000 139.02000 329 PRO B N 1
ATOM 9195 C CA . PRO B 1 329 ? 187.98800 222.05000 221.18600 1.000 134.32000 329 PRO B CA 1
ATOM 9196 C C . PRO B 1 329 ? 186.56800 222.01900 220.65200 1.000 137.02000 329 PRO B C 1
ATOM 9197 O O . PRO B 1 329 ? 186.09600 220.94700 220.25700 1.000 137.24000 329 PRO B O 1
ATOM 9201 N N . GLY B 1 330 ? 185.87200 223.15100 220.62500 1.000 142.19000 330 GLY B N 1
ATOM 9202 C CA . GLY B 1 330 ? 184.51200 223.19700 220.13400 1.000 143.86000 330 GLY B CA 1
ATOM 9203 C C . GLY B 1 330 ? 184.35500 223.23900 218.63300 1.000 140.61000 330 GLY B C 1
ATOM 9204 O O . GLY B 1 330 ? 183.22200 223.25600 218.14400 1.000 143.34000 330 GLY B O 1
ATOM 9205 N N . ASP B 1 331 ? 185.45300 223.25600 217.88000 1.000 134.89000 331 ASP B N 1
ATOM 9206 C CA . ASP B 1 331 ? 185.37100 223.31800 216.42700 1.000 139.66000 331 ASP B CA 1
ATOM 9207 C C . ASP B 1 331 ? 185.39500 221.94700 215.76800 1.000 138.89000 331 ASP B C 1
ATOM 9208 O O . ASP B 1 331 ? 184.87800 221.79600 214.65600 1.000 143.45000 331 ASP B O 1
ATOM 9213 N N . VAL B 1 332 ? 185.98000 220.94500 216.42300 1.000 129.71000 332 VAL B N 1
ATOM 9214 C CA . VAL B 1 332 ? 186.04900 219.61100 215.84000 1.000 124.51000 332 VAL B CA 1
ATOM 9215 C C . VAL B 1 332 ? 184.68100 218.95100 215.92400 1.000 126.89000 332 VAL B C 1
ATOM 9216 O O . VAL B 1 332 ? 184.04400 218.93600 216.98500 1.000 135.90000 332 VAL B O 1
ATOM 9220 N N . ASP B 1 333 ? 184.22100 218.39900 214.80200 1.000 121.46000 333 ASP B N 1
ATOM 9221 C CA . ASP B 1 333 ? 182.89500 217.79800 214.74200 1.000 124.43000 333 ASP B CA 1
ATOM 9222 C C . ASP B 1 333 ? 182.90600 216.29700 214.99000 1.000 124.03000 333 ASP B C 1
ATOM 9223 O O . ASP B 1 333 ? 181.94900 215.76900 215.56800 1.000 130.60000 333 ASP B O 1
ATOM 9228 N N . ALA B 1 334 ? 183.95500 215.59600 214.56900 1.000 115.39000 334 ALA B N 1
ATOM 9229 C CA . ALA B 1 334 ? 184.02100 214.15300 214.74200 1.000 112.97000 334 ALA B CA 1
ATOM 9230 C C . ALA B 1 334 ? 185.46500 213.74600 214.98700 1.000 115.81000 334 ALA B C 1
ATOM 9231 O O . ALA B 1 334 ? 186.40200 214.45000 214.60700 1.000 125.19000 334 ALA B O 1
ATOM 9233 N N . VAL B 1 335 ? 185.63300 212.59500 215.63300 1.000 110.83000 335 VAL B N 1
ATOM 9234 C CA . VAL B 1 335 ? 186.94700 212.06700 215.97600 1.000 110.50000 335 VAL B CA 1
ATOM 9235 C C . VAL B 1 335 ? 187.02900 210.62300 215.50700 1.000 117.41000 335 VAL B C 1
ATOM 9236 O O . VAL B 1 335 ? 186.12500 209.82600 215.77700 1.000 126.06000 335 VAL B O 1
ATOM 9240 N N . GLU B 1 336 ? 188.10900 210.28900 214.80300 1.000 116.96000 336 GLU B N 1
ATOM 9241 C CA . GLU B 1 336 ? 188.38200 208.91300 214.39500 1.000 116.08000 336 GLU B CA 1
ATOM 9242 C C . GLU B 1 336 ? 189.25700 208.28300 215.47000 1.000 130.61000 336 GLU B C 1
ATOM 9243 O O . GLU B 1 336 ? 190.48500 208.32100 215.40500 1.000 140.86000 336 GLU B O 1
ATOM 9249 N N . ALA B 1 337 ? 188.61300 207.69500 216.47300 1.000 131.82000 337 ALA B N 1
ATOM 9250 C CA . ALA B 1 337 ? 189.32800 207.16500 217.62100 1.000 135.39000 337 ALA B CA 1
ATOM 9251 C C . ALA B 1 337 ? 190.15700 205.94500 217.23200 1.000 136.42000 337 ALA B C 1
ATOM 9252 O O . ALA B 1 337 ? 189.97200 205.34400 216.17000 1.000 135.07000 337 ALA B O 1
ATOM 9254 N N . HIS B 1 338 ? 191.09800 205.59200 218.11100 1.000 136.07000 338 HIS B N 1
ATOM 9255 C CA . HIS B 1 338 ? 191.92800 204.41500 217.87400 1.000 141.11000 338 HIS B CA 1
ATOM 9256 C C . HIS B 1 338 ? 191.07800 203.15200 217.82700 1.000 151.55000 338 HIS B C 1
ATOM 9257 O O . HIS B 1 338 ? 191.13900 202.38400 216.86100 1.000 150.01000 338 HIS B O 1
ATOM 9264 N N . GLY B 1 339 ? 190.26700 202.93200 218.85700 1.000 154.30000 339 GLY B N 1
ATOM 9265 C CA . GLY B 1 339 ? 189.26500 201.87600 218.83300 1.000 145.64000 339 GLY B CA 1
ATOM 9266 C C . GLY B 1 339 ? 189.78800 200.47500 218.60400 1.000 145.84000 339 GLY B C 1
ATOM 9267 O O . GLY B 1 339 ? 189.19000 199.71600 217.83100 1.000 148.55000 339 GLY B O 1
ATOM 9268 N N . THR B 1 340 ? 190.89700 200.11100 219.25100 1.000 149.02000 340 THR B N 1
ATOM 9269 C CA . THR B 1 340 ? 191.34900 198.72400 219.18700 1.000 147.24000 340 THR B CA 1
ATOM 9270 C C . THR B 1 340 ? 190.34600 197.79500 219.85600 1.000 152.98000 340 THR B C 1
ATOM 9271 O O . THR B 1 340 ? 190.05800 196.70700 219.34400 1.000 142.17000 340 THR B O 1
ATOM 9275 N N . GLY B 1 341 ? 189.80100 198.21000 220.99600 1.000 164.72000 341 GLY B N 1
ATOM 9276 C CA . GLY B 1 341 ? 188.74000 197.47800 221.65900 1.000 157.20000 341 GLY B CA 1
ATOM 9277 C C . GLY B 1 341 ? 189.10900 196.10400 222.17200 1.000 147.73000 341 GLY B C 1
ATOM 9278 O O . GLY B 1 341 ? 188.36400 195.14500 221.94800 1.000 147.73000 341 GLY B O 1
ATOM 9279 N N . THR B 1 342 ? 190.24600 195.97600 222.85600 1.000 146.53000 342 THR B N 1
ATOM 9280 C CA . THR B 1 342 ? 190.68000 194.66600 223.32600 1.000 165.98000 342 THR B CA 1
ATOM 9281 C C . THR B 1 342 ? 190.25400 194.36500 224.76100 1.000 177.92000 342 THR B C 1
ATOM 9282 O O . THR B 1 342 ? 189.41300 193.48800 224.98100 1.000 183.79000 342 THR B O 1
ATOM 9286 N N . ALA B 1 343 ? 190.80100 195.07400 225.74800 1.000 175.05000 343 ALA B N 1
ATOM 9287 C CA . ALA B 1 343 ? 190.40600 194.86900 227.13800 1.000 170.19000 343 ALA B CA 1
ATOM 9288 C C . ALA B 1 343 ? 189.95600 196.15500 227.81300 1.000 164.14000 343 ALA B C 1
ATOM 9289 O O . ALA B 1 343 ? 188.83400 196.22200 228.32700 1.000 154.54000 343 ALA B O 1
ATOM 9291 N N . LEU B 1 344 ? 190.80300 197.18700 227.81800 1.000 164.23000 344 LEU B N 1
ATOM 9292 C CA . LEU B 1 344 ? 190.55000 198.38300 228.60900 1.000 162.76000 344 LEU B CA 1
ATOM 9293 C C . LEU B 1 344 ? 190.94800 199.66000 227.88200 1.000 160.44000 344 LEU B C 1
ATOM 9294 O O . LEU B 1 344 ? 190.88400 200.73900 228.48300 1.000 164.99000 344 LEU B O 1
ATOM 9299 N N . GLY B 1 345 ? 191.37300 199.57600 226.62100 1.000 156.79000 345 GLY B N 1
ATOM 9300 C CA . GLY B 1 345 ? 191.70900 200.78400 225.88900 1.000 152.83000 345 GLY B CA 1
ATOM 9301 C C . GLY B 1 345 ? 190.50600 201.67700 225.66000 1.000 152.41000 345 GLY B C 1
ATOM 9302 O O . GLY B 1 345 ? 190.62100 202.90500 225.66700 1.000 158.22000 345 GLY B O 1
ATOM 9303 N N . ASP B 1 346 ? 189.33800 201.07200 225.44700 1.000 145.00000 346 ASP B N 1
ATOM 9304 C CA . ASP B 1 346 ? 188.13100 201.85900 225.20200 1.000 145.74000 346 ASP B CA 1
ATOM 9305 C C . ASP B 1 346 ? 187.74400 202.74000 226.38100 1.000 142.21000 346 ASP B C 1
ATOM 9306 O O . ASP B 1 346 ? 187.45200 203.92700 226.15600 1.000 151.22000 346 ASP B O 1
ATOM 9311 N N . PRO B 1 347 ? 187.67900 202.25100 227.62800 1.000 131.37000 347 PRO B N 1
ATOM 9312 C CA . PRO B 1 347 ? 187.36000 203.17600 228.72800 1.000 139.98000 347 PRO B CA 1
ATOM 9313 C C . PRO B 1 347 ? 188.33100 204.33600 228.83200 1.000 142.95000 347 PRO B C 1
ATOM 9314 O O . PRO B 1 347 ? 187.90200 205.47900 229.02000 1.000 145.07000 347 PRO B O 1
ATOM 9318 N N . ILE B 1 348 ? 189.62900 204.07900 228.66600 1.000 138.68000 348 ILE B N 1
ATOM 9319 C CA . ILE B 1 348 ? 190.62100 205.14000 228.80600 1.000 133.55000 348 ILE B CA 1
ATOM 9320 C C . ILE B 1 348 ? 190.47000 206.16500 227.69000 1.000 140.69000 348 ILE B C 1
ATOM 9321 O O . ILE B 1 348 ? 190.45900 207.37800 227.93500 1.000 148.03000 348 ILE B O 1
ATOM 9326 N N . GLU B 1 349 ? 190.34900 205.69400 226.44700 1.000 140.81000 349 GLU B N 1
ATOM 9327 C CA . GLU B 1 349 ? 190.22200 206.61100 225.31900 1.000 139.28000 349 GLU B CA 1
ATOM 9328 C C . GLU B 1 349 ? 188.93100 207.41500 225.40200 1.000 140.01000 349 GLU B C 1
ATOM 9329 O O . GLU B 1 349 ? 188.92800 208.62700 225.15300 1.000 144.12000 349 GLU B O 1
ATOM 9335 N N . ALA B 1 350 ? 187.82300 206.75800 225.75200 1.000 136.86000 350 ALA B N 1
ATOM 9336 C CA . ALA B 1 350 ? 186.55400 207.46200 225.87300 1.000 132.41000 350 ALA B CA 1
ATOM 9337 C C . ALA B 1 350 ? 186.60000 208.49100 226.99200 1.000 138.35000 350 ALA B C 1
ATOM 9338 O O . ALA B 1 350 ? 186.08400 209.60200 226.83900 1.000 139.54000 350 ALA B O 1
ATOM 9340 N N . ASN B 1 351 ? 187.21700 208.14400 228.12400 1.000 136.55000 351 ASN B N 1
ATOM 9341 C CA . ASN B 1 351 ? 187.32900 209.10000 229.21800 1.000 136.17000 351 ASN B CA 1
ATOM 9342 C C . ASN B 1 351 ? 188.19000 210.29200 228.82200 1.000 137.42000 351 ASN B C 1
ATOM 9343 O O . ASN B 1 351 ? 187.86600 211.43500 229.15800 1.000 143.22000 351 ASN B O 1
ATOM 9348 N N . ALA B 1 352 ? 189.29000 210.04700 228.10700 1.000 132.54000 352 ALA B N 1
ATOM 9349 C CA . ALA B 1 352 ? 190.13800 211.15000 227.66400 1.000 128.47000 352 ALA B CA 1
ATOM 9350 C C . ALA B 1 352 ? 189.38600 212.07100 226.71100 1.000 135.80000 352 ALA B C 1
ATOM 9351 O O . ALA B 1 352 ? 189.43700 213.30100 226.84400 1.000 147.19000 352 ALA B O 1
ATOM 9353 N N . LEU B 1 353 ? 188.66800 211.48900 225.74700 1.000 140.01000 353 LEU B N 1
ATOM 9354 C CA . LEU B 1 353 ? 187.90700 212.30300 224.80400 1.000 134.47000 353 LEU B CA 1
ATOM 9355 C C . LEU B 1 353 ? 186.80300 213.07700 225.51100 1.000 135.94000 353 LEU B C 1
ATOM 9356 O O . LEU B 1 353 ? 186.53600 214.23700 225.18000 1.000 140.07000 353 LEU B O 1
ATOM 9361 N N . LEU B 1 354 ? 186.14700 212.44700 226.48600 1.000 133.37000 354 LEU B N 1
ATOM 9362 C CA . LEU B 1 354 ? 185.08800 213.11500 227.23000 1.000 135.84000 354 LEU B CA 1
ATOM 9363 C C . LEU B 1 354 ? 185.63900 214.26300 228.06600 1.000 141.54000 354 LEU B C 1
ATOM 9364 O O . LEU B 1 354 ? 185.01300 215.32500 228.16100 1.000 146.63000 354 LEU B O 1
ATOM 9369 N N . ASP B 1 355 ? 186.80700 214.07100 228.67800 1.000 137.11000 355 ASP B N 1
ATOM 9370 C CA . ASP B 1 355 ? 187.40000 215.10500 229.51300 1.000 136.12000 355 ASP B CA 1
ATOM 9371 C C . ASP B 1 355 ? 188.03600 216.22600 228.70700 1.000 139.26000 355 ASP B C 1
ATOM 9372 O O . ASP B 1 355 ? 188.21800 217.32400 229.24200 1.000 152.38000 355 ASP B O 1
ATOM 9377 N N . THR B 1 356 ? 188.38400 215.98400 227.44300 1.000 135.35000 356 THR B N 1
ATOM 9378 C CA . THR B 1 356 ? 188.99300 217.02000 226.61600 1.000 131.71000 356 THR B CA 1
ATOM 9379 C C . THR B 1 356 ? 187.98100 217.69200 225.69500 1.000 131.79000 356 THR B C 1
ATOM 9380 O O . THR B 1 356 ? 187.79200 218.91000 225.75900 1.000 132.67000 356 THR B O 1
ATOM 9384 N N . TYR B 1 357 ? 187.32000 216.91800 224.83600 1.000 128.89000 357 TYR B N 1
ATOM 9385 C CA . TYR B 1 357 ? 186.36900 217.48000 223.88400 1.000 114.62000 357 TYR B CA 1
ATOM 9386 C C . TYR B 1 357 ? 184.99100 217.69700 224.49300 1.000 122.38000 357 TYR B C 1
ATOM 9387 O O . TYR B 1 357 ? 184.33700 218.70100 224.19900 1.000 129.96000 357 TYR B O 1
ATOM 9396 N N . GLY B 1 358 ? 184.53500 216.77300 225.33700 1.000 130.03000 358 GLY B N 1
ATOM 9397 C CA . GLY B 1 358 ? 183.19700 216.85400 225.88800 1.000 134.67000 358 GLY B CA 1
ATOM 9398 C C . GLY B 1 358 ? 183.01300 217.85200 227.00700 1.000 144.90000 358 GLY B C 1
ATOM 9399 O O . GLY B 1 358 ? 181.87500 218.09100 227.42100 1.000 154.02000 358 GLY B O 1
ATOM 9400 N N . ARG B 1 359 ? 184.09500 218.43900 227.50800 1.000 142.16000 359 ARG B N 1
ATOM 9401 C CA . ARG B 1 359 ? 184.00000 219.40300 228.59600 1.000 148.52000 359 ARG B CA 1
ATOM 9402 C C . ARG B 1 359 ? 183.51900 220.74200 228.05100 1.000 160.18000 359 ARG B C 1
ATOM 9403 O O . ARG B 1 359 ? 184.17300 221.33400 227.18500 1.000 163.80000 359 ARG B O 1
ATOM 9411 N N . ASP B 1 360 ? 182.38100 221.21400 228.56000 1.000 163.58000 360 ASP B N 1
ATOM 9412 C CA . ASP B 1 360 ? 181.78900 222.49100 228.16000 1.000 165.55000 360 ASP B CA 1
ATOM 9413 C C . ASP B 1 360 ? 181.54500 222.53600 226.65000 1.000 161.74000 360 ASP B C 1
ATOM 9414 O O . ASP B 1 360 ? 182.09400 223.36700 225.92400 1.000 162.98000 360 ASP B O 1
ATOM 9419 N N . ARG B 1 361 ? 180.70200 221.61900 226.18800 1.000 153.97000 361 ARG B N 1
ATOM 9420 C CA . ARG B 1 361 ? 180.32400 221.53800 224.78700 1.000 152.79000 361 ARG B CA 1
ATOM 9421 C C . ARG B 1 361 ? 178.82900 221.78200 224.64400 1.000 161.19000 361 ARG B C 1
ATOM 9422 O O . ARG B 1 361 ? 178.04000 221.43800 225.52900 1.000 166.71000 361 ARG B O 1
ATOM 9430 N N . ASP B 1 362 ? 178.44900 222.38900 223.52200 1.000 162.82000 362 ASP B N 1
ATOM 9431 C CA . ASP B 1 362 ? 177.04500 222.66800 223.25500 1.000 174.37000 362 ASP B CA 1
ATOM 9432 C C . ASP B 1 362 ? 176.24600 221.37300 223.21100 1.000 176.58000 362 ASP B C 1
ATOM 9433 O O . ASP B 1 362 ? 176.64900 220.39900 222.56900 1.000 177.70000 362 ASP B O 1
ATOM 9438 N N . ALA B 1 363 ? 175.10300 221.36700 223.90000 1.000 174.13000 363 ALA B N 1
ATOM 9439 C CA . ALA B 1 363 ? 174.25500 220.18200 223.92600 1.000 174.72000 363 ALA B CA 1
ATOM 9440 C C . ALA B 1 363 ? 173.59700 219.91000 222.58200 1.000 180.16000 363 ALA B C 1
ATOM 9441 O O . ALA B 1 363 ? 173.18300 218.77400 222.32700 1.000 181.12000 363 ALA B O 1
ATOM 9443 N N . ASP B 1 364 ? 173.48800 220.92200 221.72000 1.000 183.76000 364 ASP B N 1
ATOM 9444 C CA . ASP B 1 364 ? 172.85500 220.73000 220.42100 1.000 183.96000 364 ASP B CA 1
ATOM 9445 C C . ASP B 1 364 ? 173.75300 219.98400 219.44300 1.000 174.57000 364 ASP B C 1
ATOM 9446 O O . ASP B 1 364 ? 173.24800 219.31900 218.53300 1.000 171.68000 364 ASP B O 1
ATOM 9451 N N . ARG B 1 365 ? 175.07100 220.07700 219.60900 1.000 167.72000 365 ARG B N 1
ATOM 9452 C CA . ARG B 1 365 ? 176.03400 219.48500 218.68100 1.000 158.67000 365 ARG B CA 1
ATOM 9453 C C . ARG B 1 365 ? 177.01200 218.61700 219.46100 1.000 148.53000 365 ARG B C 1
ATOM 9454 O O . ARG B 1 365 ? 178.13600 219.04000 219.76200 1.000 147.89000 365 ARG B O 1
ATOM 9462 N N . PRO B 1 366 ? 176.61200 217.40000 219.81800 1.000 139.18000 366 PRO B N 1
ATOM 9463 C CA . PRO B 1 366 ? 177.54400 216.49000 220.48800 1.000 128.33000 366 PRO B CA 1
ATOM 9464 C C . PRO B 1 366 ? 178.64000 216.02900 219.54200 1.000 133.95000 366 PRO B C 1
ATOM 9465 O O . PRO B 1 366 ? 178.45300 215.95000 218.32600 1.000 143.61000 366 PRO B O 1
ATOM 9469 N N . LEU B 1 367 ? 179.80000 215.72700 220.11800 1.000 124.18000 367 LEU B N 1
ATOM 9470 C CA . LEU B 1 367 ? 180.90200 215.19400 219.33200 1.000 116.34000 367 LEU B CA 1
ATOM 9471 C C . LEU B 1 367 ? 180.58000 213.78200 218.86000 1.000 123.83000 367 LEU B C 1
ATOM 9472 O O . LEU B 1 367 ? 180.02500 212.97200 219.60600 1.000 134.35000 367 LEU B O 1
ATOM 9477 N N . TRP B 1 368 ? 180.93400 213.48800 217.61300 1.000 116.31000 368 TRP B N 1
ATOM 9478 C CA . TRP B 1 368 ? 180.67600 212.18600 217.01500 1.000 112.93000 368 TRP B CA 1
ATOM 9479 C C . TRP B 1 368 ? 181.92100 211.31700 217.11600 1.000 119.62000 368 TRP B C 1
ATOM 9480 O O . TRP B 1 368 ? 183.00800 211.72900 216.69900 1.000 127.98000 368 TRP B O 1
ATOM 9491 N N . LEU B 1 369 ? 181.75900 210.12000 217.66500 1.000 118.70000 369 LEU B N 1
ATOM 9492 C CA . LEU B 1 369 ? 182.83600 209.15300 217.77700 1.000 117.31000 369 LEU B CA 1
ATOM 9493 C C . LEU B 1 369 ? 182.78000 208.19900 216.58600 1.000 127.15000 369 LEU B C 1
ATOM 9494 O O . LEU B 1 369 ? 182.04600 208.41900 215.62000 1.000 136.00000 369 LEU B O 1
ATOM 9499 N N . GLY B 1 370 ? 183.56600 207.14000 216.64000 1.000 124.86000 370 GLY B N 1
ATOM 9500 C CA . GLY B 1 370 ? 183.58100 206.12900 215.59900 1.000 125.37000 370 GLY B CA 1
ATOM 9501 C C . GLY B 1 370 ? 184.99100 205.64500 215.32800 1.000 127.83000 370 GLY B C 1
ATOM 9502 O O . GLY B 1 370 ? 185.98100 206.31500 215.61900 1.000 137.83000 370 GLY B O 1
ATOM 9503 N N . SER B 1 371 ? 185.08200 204.44700 214.75700 1.000 123.10000 371 SER B N 1
ATOM 9504 C CA . SER B 1 371 ? 186.36700 203.84900 214.43200 1.000 124.54000 371 SER B CA 1
ATOM 9505 C C . SER B 1 371 ? 186.23300 203.04900 213.14800 1.000 127.60000 371 SER B C 1
ATOM 9506 O O . SER B 1 371 ? 185.15800 202.53600 212.82800 1.000 138.40000 371 SER B O 1
ATOM 9509 N N . VAL B 1 372 ? 187.34100 202.94400 212.41400 1.000 121.88000 372 VAL B N 1
ATOM 9510 C CA . VAL B 1 372 ? 187.34000 202.19100 211.16500 1.000 121.94000 372 VAL B CA 1
ATOM 9511 C C . VAL B 1 372 ? 187.72400 200.72900 211.36500 1.000 123.10000 372 VAL B C 1
ATOM 9512 O O . VAL B 1 372 ? 187.43800 199.89900 210.49100 1.000 127.68000 372 VAL B O 1
ATOM 9516 N N . LYS B 1 373 ? 188.35100 200.38600 212.49300 1.000 120.64000 373 LYS B N 1
ATOM 9517 C CA . LYS B 1 373 ? 188.74100 199.00200 212.72900 1.000 120.04000 373 LYS B CA 1
ATOM 9518 C C . LYS B 1 373 ? 187.54200 198.09200 212.94800 1.000 123.51000 373 LYS B C 1
ATOM 9519 O O . LYS B 1 373 ? 187.68700 196.86900 212.86900 1.000 132.16000 373 LYS B O 1
ATOM 9525 N N . SER B 1 374 ? 186.36500 198.65500 213.22100 1.000 116.53000 374 SER B N 1
ATOM 9526 C CA . SER B 1 374 ? 185.16600 197.84100 213.35900 1.000 121.44000 374 SER B CA 1
ATOM 9527 C C . SER B 1 374 ? 184.71500 197.23500 212.03900 1.000 126.57000 374 SER B C 1
ATOM 9528 O O . SER B 1 374 ? 183.86800 196.33600 212.04800 1.000 137.31000 374 SER B O 1
ATOM 9531 N N . ASN B 1 375 ? 185.25400 197.69900 210.91500 1.000 123.19000 375 ASN B N 1
ATOM 9532 C CA . ASN B 1 375 ? 184.88600 197.20400 209.59500 1.000 123.51000 375 ASN B CA 1
ATOM 9533 C C . ASN B 1 375 ? 185.95600 196.33900 208.95100 1.000 127.60000 375 ASN B C 1
ATOM 9534 O O . ASN B 1 375 ? 185.62800 195.32900 208.32600 1.000 136.74000 375 ASN B O 1
ATOM 9539 N N . ILE B 1 376 ? 187.22800 196.70500 209.08300 1.000 120.62000 376 ILE B N 1
ATOM 9540 C CA . ILE B 1 376 ? 188.31400 195.97000 208.44400 1.000 112.28000 376 ILE B CA 1
ATOM 9541 C C . ILE B 1 376 ? 189.31600 195.40000 209.43500 1.000 116.87000 376 ILE B C 1
ATOM 9542 O O . ILE B 1 376 ? 190.20100 194.63600 209.02000 1.000 124.37000 376 ILE B O 1
ATOM 9547 N N . GLY B 1 377 ? 189.22100 195.73400 210.71800 1.000 118.06000 377 GLY B N 1
ATOM 9548 C CA . GLY B 1 377 ? 190.13700 195.19800 211.70200 1.000 117.67000 377 GLY B CA 1
ATOM 9549 C C . GLY B 1 377 ? 191.42800 195.98700 211.79500 1.000 120.62000 377 GLY B C 1
ATOM 9550 O O . GLY B 1 377 ? 191.67700 196.94200 211.05900 1.000 124.59000 377 GLY B O 1
ATOM 9551 N N . HIS B 1 378 ? 192.26800 195.56600 212.73600 1.000 121.52000 378 HIS B N 1
ATOM 9552 C CA . HIS B 1 378 ? 193.54800 196.22400 212.95100 1.000 113.00000 378 HIS B CA 1
ATOM 9553 C C . HIS B 1 378 ? 194.46900 196.00400 211.76000 1.000 119.44000 378 HIS B C 1
ATOM 9554 O O . HIS B 1 378 ? 194.56300 194.89800 211.22200 1.000 125.85000 378 HIS B O 1
ATOM 9561 N N . THR B 1 379 ? 195.15700 197.06900 211.34900 1.000 118.41000 379 THR B N 1
ATOM 9562 C CA . THR B 1 379 ? 196.03500 197.02700 210.18600 1.000 113.52000 379 THR B CA 1
ATOM 9563 C C . THR B 1 379 ? 197.49600 197.25300 210.56200 1.000 118.93000 379 THR B C 1
ATOM 9564 O O . THR B 1 379 ? 198.32900 197.47700 209.67600 1.000 126.34000 379 THR B O 1
ATOM 9568 N N . GLN B 1 380 ? 197.82500 197.19900 211.85300 1.000 124.03000 380 GLN B N 1
ATOM 9569 C CA . GLN B 1 380 ? 199.19200 197.35900 212.33800 1.000 127.12000 380 GLN B CA 1
ATOM 9570 C C . GLN B 1 380 ? 199.80500 198.68500 211.90500 1.000 135.28000 380 GLN B C 1
ATOM 9571 O O . GLN B 1 380 ? 199.37500 199.75100 212.35600 1.000 148.32000 380 GLN B O 1
ATOM 9577 N N . ALA B 1 381 ? 200.81800 198.62300 211.03800 1.000 124.17000 381 ALA B N 1
ATOM 9578 C CA . ALA B 1 381 ? 201.55200 199.82900 210.66600 1.000 118.08000 381 ALA B CA 1
ATOM 9579 C C . ALA B 1 381 ? 200.66400 200.82200 209.93000 1.000 125.74000 381 ALA B C 1
ATOM 9580 O O . ALA B 1 381 ? 200.71600 202.02800 210.19700 1.000 136.23000 381 ALA B O 1
ATOM 9582 N N . ALA B 1 382 ? 199.84100 200.33900 209.00200 1.000 120.67000 382 ALA B N 1
ATOM 9583 C CA . ALA B 1 382 ? 198.97900 201.21300 208.20600 1.000 124.07000 382 ALA B CA 1
ATOM 9584 C C . ALA B 1 382 ? 197.63200 201.41700 208.90100 1.000 132.12000 382 ALA B C 1
ATOM 9585 O O . ALA B 1 382 ? 196.56700 201.10600 208.37200 1.000 138.46000 382 ALA B O 1
ATOM 9587 N N . ALA B 1 383 ? 197.69800 201.96200 210.11500 1.000 132.56000 383 ALA B N 1
ATOM 9588 C CA . ALA B 1 383 ? 196.51300 202.18400 210.93300 1.000 128.06000 383 ALA B CA 1
ATOM 9589 C C . ALA B 1 383 ? 196.00700 203.61900 210.86100 1.000 130.27000 383 ALA B C 1
ATOM 9590 O O . ALA B 1 383 ? 194.83000 203.84500 210.56800 1.000 132.35000 383 ALA B O 1
ATOM 9592 N N . GLY B 1 384 ? 196.87400 204.59700 211.12800 1.000 129.29000 384 GLY B N 1
ATOM 9593 C CA . GLY B 1 384 ? 196.43700 205.98300 211.10400 1.000 126.58000 384 GLY B CA 1
ATOM 9594 C C . GLY B 1 384 ? 196.04300 206.45200 209.71700 1.000 127.79000 384 GLY B C 1
ATOM 9595 O O . GLY B 1 384 ? 195.09200 207.22300 209.55900 1.000 131.51000 384 GLY B O 1
ATOM 9596 N N . VAL B 1 385 ? 196.76800 205.99700 208.69300 1.000 121.82000 385 VAL B N 1
ATOM 9597 C CA . VAL B 1 385 ? 196.46600 206.42100 207.33200 1.000 118.35000 385 VAL B CA 1
ATOM 9598 C C . VAL B 1 385 ? 195.10000 205.90900 206.89300 1.000 125.51000 385 VAL B C 1
ATOM 9599 O O . VAL B 1 385 ? 194.39400 206.58600 206.13900 1.000 133.40000 385 VAL B O 1
ATOM 9603 N N . THR B 1 386 ? 194.70300 204.71700 207.34000 1.000 118.76000 386 THR B N 1
ATOM 9604 C CA . THR B 1 386 ? 193.37000 204.22000 207.00800 1.000 118.02000 386 THR B CA 1
ATOM 9605 C C . THR B 1 386 ? 192.28300 205.10500 207.60900 1.000 121.54000 386 THR B C 1
ATOM 9606 O O . THR B 1 386 ? 191.28300 205.41600 206.94700 1.000 128.54000 386 THR B O 1
ATOM 9610 N N . GLY B 1 387 ? 192.45800 205.51800 208.86500 1.000 112.22000 387 GLY B N 1
ATOM 9611 C CA . GLY B 1 387 ? 191.51600 206.45300 209.45600 1.000 114.30000 387 GLY B CA 1
ATOM 9612 C C . GLY B 1 387 ? 191.49900 207.78400 208.73100 1.000 119.24000 387 GLY B C 1
ATOM 9613 O O . GLY B 1 387 ? 190.44300 208.40000 208.56500 1.000 125.29000 387 GLY B O 1
ATOM 9614 N N . LEU B 1 388 ? 192.67000 208.24200 208.28500 1.000 115.65000 388 LEU B N 1
ATOM 9615 C CA . LEU B 1 388 ? 192.73100 209.46300 207.49000 1.000 113.56000 388 LEU B CA 1
ATOM 9616 C C . LEU B 1 388 ? 191.95100 209.31000 206.19000 1.000 114.44000 388 LEU B C 1
ATOM 9617 O O . LEU B 1 388 ? 191.23500 210.22800 205.77400 1.000 120.29000 388 LEU B O 1
ATOM 9622 N N . LEU B 1 389 ? 192.08500 208.15700 205.53300 1.000 109.64000 389 LEU B N 1
ATOM 9623 C CA . LEU B 1 389 ? 191.33200 207.90300 204.31000 1.000 112.35000 389 LEU B CA 1
ATOM 9624 C C . LEU B 1 389 ? 189.83600 207.92100 204.57900 1.000 113.15000 389 LEU B C 1
ATOM 9625 O O . LEU B 1 389 ? 189.06600 208.49500 203.80100 1.000 124.61000 389 LEU B O 1
ATOM 9630 N N . LYS B 1 390 ? 189.40700 207.29300 205.67400 1.000 104.24000 390 LYS B N 1
ATOM 9631 C CA . LYS B 1 390 ? 187.98700 207.30200 206.01200 1.000 109.13000 390 LYS B CA 1
ATOM 9632 C C . LYS B 1 390 ? 187.48900 208.72200 206.25300 1.000 118.91000 390 LYS B C 1
ATOM 9633 O O . LYS B 1 390 ? 186.41000 209.10000 205.78000 1.000 125.08000 390 LYS B O 1
ATOM 9639 N N . VAL B 1 391 ? 188.26900 209.52600 206.97700 1.000 115.01000 391 VAL B N 1
ATOM 9640 C CA . VAL B 1 391 ? 187.86200 210.89900 207.26700 1.000 104.47000 391 VAL B CA 1
ATOM 9641 C C . VAL B 1 391 ? 187.75900 211.71300 205.98300 1.000 111.45000 391 VAL B C 1
ATOM 9642 O O . VAL B 1 391 ? 186.79600 212.46400 205.78300 1.000 120.56000 391 VAL B O 1
ATOM 9646 N N . VAL B 1 392 ? 188.74500 211.58200 205.09400 1.000 107.59000 392 VAL B N 1
ATOM 9647 C CA . VAL B 1 392 ? 188.72600 212.36300 203.86100 1.000 109.04000 392 VAL B CA 1
ATOM 9648 C C . VAL B 1 392 ? 187.57800 211.92100 202.96200 1.000 112.84000 392 VAL B C 1
ATOM 9649 O O . VAL B 1 392 ? 186.93000 212.75000 202.31300 1.000 123.90000 392 VAL B O 1
ATOM 9653 N N . LEU B 1 393 ? 187.30600 210.61600 202.90200 1.000 109.64000 393 LEU B N 1
ATOM 9654 C CA . LEU B 1 393 ? 186.17000 210.14200 202.11900 1.000 111.73000 393 LEU B CA 1
ATOM 9655 C C . LEU B 1 393 ? 184.85900 210.67400 202.68000 1.000 120.26000 393 LEU B C 1
ATOM 9656 O O . LEU B 1 393 ? 183.96500 211.06700 201.92100 1.000 126.15000 393 LEU B O 1
ATOM 9661 N N . ALA B 1 394 ? 184.72500 210.69600 204.00800 1.000 116.28000 394 ALA B N 1
ATOM 9662 C CA . ALA B 1 394 ? 183.51900 211.24700 204.61600 1.000 115.98000 394 ALA B CA 1
ATOM 9663 C C . ALA B 1 394 ? 183.36800 212.72700 204.29500 1.000 117.31000 394 ALA B C 1
ATOM 9664 O O . ALA B 1 394 ? 182.26200 213.19800 204.00900 1.000 123.65000 394 ALA B O 1
ATOM 9666 N N . LEU B 1 395 ? 184.47100 213.47700 204.34200 1.000 116.11000 395 LEU B N 1
ATOM 9667 C CA . LEU B 1 395 ? 184.41500 214.89400 203.99300 1.000 117.61000 395 LEU B CA 1
ATOM 9668 C C . LEU B 1 395 ? 184.01400 215.08900 202.53700 1.000 122.24000 395 LEU B C 1
ATOM 9669 O O . LEU B 1 395 ? 183.20700 215.97000 202.21900 1.000 125.38000 395 LEU B O 1
ATOM 9674 N N . ARG B 1 396 ? 184.57300 214.27900 201.63800 1.000 123.32000 396 ARG B N 1
ATOM 9675 C CA . ARG B 1 396 ? 184.30200 214.44600 200.21500 1.000 122.92000 396 ARG B CA 1
ATOM 9676 C C . ARG B 1 396 ? 182.86400 214.07700 199.87100 1.000 126.71000 396 ARG B C 1
ATOM 9677 O O . ARG B 1 396 ? 182.21500 214.76800 199.07800 1.000 127.56000 396 ARG B O 1
ATOM 9685 N N . ASN B 1 397 ? 182.34700 212.99800 200.45600 1.000 122.63000 397 ASN B N 1
ATOM 9686 C CA . ASN B 1 397 ? 180.99000 212.55400 200.16700 1.000 123.66000 397 ASN B CA 1
ATOM 9687 C C . ASN B 1 397 ? 179.94300 213.19000 201.06900 1.000 128.91000 397 ASN B C 1
ATOM 9688 O O . ASN B 1 397 ? 178.74600 212.98600 200.83900 1.000 129.78000 397 ASN B O 1
ATOM 9693 N N . GLY B 1 398 ? 180.35500 213.94800 202.08000 1.000 126.79000 398 GLY B N 1
ATOM 9694 C CA . GLY B 1 398 ? 179.40200 214.63700 202.93700 1.000 127.09000 398 GLY B CA 1
ATOM 9695 C C . GLY B 1 398 ? 178.51200 213.72400 203.75000 1.000 127.56000 398 GLY B C 1
ATOM 9696 O O . GLY B 1 398 ? 177.30300 213.96500 203.84600 1.000 134.54000 398 GLY B O 1
ATOM 9697 N N . GLU B 1 399 ? 179.08200 212.67600 204.34100 1.000 122.04000 399 GLU B N 1
ATOM 9698 C CA . GLU B 1 399 ? 178.30800 211.74700 205.15400 1.000 123.37000 399 GLU B CA 1
ATOM 9699 C C . GLU B 1 399 ? 179.25700 210.97900 206.05900 1.000 125.57000 399 GLU B C 1
ATOM 9700 O O . GLU B 1 399 ? 180.28700 210.48200 205.59600 1.000 137.48000 399 GLU B O 1
ATOM 9706 N N . LEU B 1 400 ? 178.90800 210.88200 207.34000 1.000 118.10000 400 LEU B N 1
ATOM 9707 C CA . LEU B 1 400 ? 179.73300 210.16500 208.30100 1.000 113.71000 400 LEU B CA 1
ATOM 9708 C C . LEU B 1 400 ? 179.28400 208.71300 208.37900 1.000 121.51000 400 LEU B C 1
ATOM 9709 O O . LEU B 1 400 ? 178.14300 208.45300 208.78000 1.000 132.02000 400 LEU B O 1
ATOM 9714 N N . PRO B 1 401 ? 180.12600 207.75000 208.01300 1.000 117.98000 401 PRO B N 1
ATOM 9715 C CA . PRO B 1 401 ? 179.71800 206.34600 208.10300 1.000 115.07000 401 PRO B CA 1
ATOM 9716 C C . PRO B 1 401 ? 179.59100 205.89600 209.54800 1.000 118.46000 401 PRO B C 1
ATOM 9717 O O . PRO B 1 401 ? 180.23500 206.43200 210.45100 1.000 132.19000 401 PRO B O 1
ATOM 9721 N N . ALA B 1 402 ? 178.74500 204.89300 209.75600 1.000 119.69000 402 ALA B N 1
ATOM 9722 C CA . ALA B 1 402 ? 178.45600 204.39100 211.09100 1.000 127.43000 402 ALA B CA 1
ATOM 9723 C C . ALA B 1 402 ? 179.41700 203.27400 211.47100 1.000 133.19000 402 ALA B C 1
ATOM 9724 O O . ALA B 1 402 ? 179.76900 202.43100 210.64200 1.000 142.23000 402 ALA B O 1
ATOM 9726 N N . THR B 1 403 ? 179.83700 203.27400 212.73200 1.000 128.71000 403 THR B N 1
ATOM 9727 C CA . THR B 1 403 ? 180.65500 202.19800 213.26800 1.000 133.48000 403 THR B CA 1
ATOM 9728 C C . THR B 1 403 ? 179.77300 201.02200 213.66800 1.000 139.32000 403 THR B C 1
ATOM 9729 O O . THR B 1 403 ? 178.60300 201.18900 214.02100 1.000 137.71000 403 THR B O 1
ATOM 9733 N N . LEU B 1 404 ? 180.34700 199.82700 213.60800 1.000 138.09000 404 LEU B N 1
ATOM 9734 C CA . LEU B 1 404 ? 179.60400 198.59100 213.79700 1.000 134.51000 404 LEU B CA 1
ATOM 9735 C C . LEU B 1 404 ? 179.73000 198.08400 215.22900 1.000 148.89000 404 LEU B C 1
ATOM 9736 O O . LEU B 1 404 ? 180.59800 198.51200 215.99400 1.000 157.96000 404 LEU B O 1
ATOM 9741 N N . HIS B 1 405 ? 178.84000 197.15100 215.57800 1.000 146.09000 405 HIS B N 1
ATOM 9742 C CA . HIS B 1 405 ? 178.82600 196.50300 216.89000 1.000 148.15000 405 HIS B CA 1
ATOM 9743 C C . HIS B 1 405 ? 178.65600 197.52300 218.01500 1.000 155.91000 405 HIS B C 1
ATOM 9744 O O . HIS B 1 405 ? 179.39600 197.52700 219.00100 1.000 150.24000 405 HIS B O 1
ATOM 9751 N N . VAL B 1 406 ? 177.66500 198.39700 217.85900 1.000 160.17000 406 VAL B N 1
ATOM 9752 C CA . VAL B 1 406 ? 177.37800 199.41900 218.85900 1.000 153.92000 406 VAL B CA 1
ATOM 9753 C C . VAL B 1 406 ? 175.94700 199.23900 219.35000 1.000 159.09000 406 VAL B C 1
ATOM 9754 O O . VAL B 1 406 ? 175.27900 200.20700 219.72800 1.000 155.75000 406 VAL B O 1
ATOM 9758 N N . GLU B 1 407 ? 175.46100 197.99700 219.33100 1.000 166.14000 407 GLU B N 1
ATOM 9759 C CA . GLU B 1 407 ? 174.11700 197.72800 219.83300 1.000 170.57000 407 GLU B CA 1
ATOM 9760 C C . GLU B 1 407 ? 174.02100 198.01500 221.32500 1.000 172.44000 407 GLU B C 1
ATOM 9761 O O . GLU B 1 407 ? 173.02900 198.58500 221.79400 1.000 175.68000 407 GLU B O 1
ATOM 9767 N N . GLU B 1 408 ? 175.03800 197.62900 222.08400 1.000 167.11000 408 GLU B N 1
ATOM 9768 C CA . GLU B 1 408 ? 175.08600 197.88500 223.52300 1.000 164.19000 408 GLU B CA 1
ATOM 9769 C C . GLU B 1 408 ? 176.36100 198.64100 223.85900 1.000 159.44000 408 GLU B C 1
ATOM 9770 O O . GLU B 1 408 ? 177.45200 198.03800 223.86200 1.000 163.77000 408 GLU B O 1
ATOM 9776 N N . PRO B 1 409 ? 176.29000 199.93900 224.14000 1.000 155.11000 409 PRO B N 1
ATOM 9777 C CA . PRO B 1 409 ? 177.50600 200.70000 224.44000 1.000 151.00000 409 PRO B CA 1
ATOM 9778 C C . PRO B 1 409 ? 178.16700 200.22500 225.72400 1.000 151.86000 409 PRO B C 1
ATOM 9779 O O . PRO B 1 409 ? 177.53600 199.64200 226.60800 1.000 158.74000 409 PRO B O 1
ATOM 9783 N N . THR B 1 410 ? 179.46800 200.47600 225.80500 1.000 148.08000 410 THR B N 1
ATOM 9784 C CA . THR B 1 410 ? 180.24100 200.06700 226.96800 1.000 149.04000 410 THR B CA 1
ATOM 9785 C C . THR B 1 410 ? 179.72500 200.77800 228.21500 1.000 151.70000 410 THR B C 1
ATOM 9786 O O . THR B 1 410 ? 179.59400 202.01000 228.21000 1.000 154.83000 410 THR B O 1
ATOM 9790 N N . PRO B 1 411 ? 179.42300 200.05300 229.29100 1.000 153.10000 411 PRO B N 1
ATOM 9791 C CA . PRO B 1 411 ? 178.92900 200.69200 230.51600 1.000 154.42000 411 PRO B CA 1
ATOM 9792 C C . PRO B 1 411 ? 180.01600 201.17100 231.46600 1.000 154.19000 411 PRO B C 1
ATOM 9793 O O . PRO B 1 411 ? 179.68600 201.63700 232.56200 1.000 150.64000 411 PRO B O 1
ATOM 9797 N N . HIS B 1 412 ? 181.28800 201.07100 231.08200 1.000 151.82000 412 HIS B N 1
ATOM 9798 C CA . HIS B 1 412 ? 182.37800 201.51600 231.93900 1.000 151.86000 412 HIS B CA 1
ATOM 9799 C C . HIS B 1 412 ? 182.61100 203.01800 231.87400 1.000 155.63000 412 HIS B C 1
ATOM 9800 O O . HIS B 1 412 ? 183.37200 203.54400 232.69300 1.000 157.68000 412 HIS B O 1
ATOM 9807 N N . VAL B 1 413 ? 181.98600 203.71700 230.92900 1.000 153.29000 413 VAL B N 1
ATOM 9808 C CA . VAL B 1 413 ? 182.11200 205.16000 230.80400 1.000 150.30000 413 VAL B CA 1
ATOM 9809 C C . VAL B 1 413 ? 180.72000 205.77800 230.86900 1.000 157.29000 413 VAL B C 1
ATOM 9810 O O . VAL B 1 413 ? 179.70300 205.08700 230.80500 1.000 160.29000 413 VAL B O 1
ATOM 9814 N N . ASP B 1 414 ? 180.69000 207.10100 230.99700 1.000 156.87000 414 ASP B N 1
ATOM 9815 C CA . ASP B 1 414 ? 179.44700 207.85200 231.12800 1.000 158.96000 414 ASP B CA 1
ATOM 9816 C C . ASP B 1 414 ? 179.07300 208.42200 229.76400 1.000 158.39000 414 ASP B C 1
ATOM 9817 O O . ASP B 1 414 ? 179.74200 209.32800 229.25700 1.000 158.49000 414 ASP B O 1
ATOM 9822 N N . TRP B 1 415 ? 178.00300 207.89100 229.17400 1.000 159.52000 415 TRP B N 1
ATOM 9823 C CA . TRP B 1 415 ? 177.52000 208.37300 227.88700 1.000 161.03000 415 TRP B CA 1
ATOM 9824 C C . TRP B 1 415 ? 176.41400 209.41000 228.03500 1.000 173.87000 415 TRP B C 1
ATOM 9825 O O . TRP B 1 415 ? 176.38200 210.39200 227.28600 1.000 172.90000 415 TRP B O 1
ATOM 9836 N N . SER B 1 416 ? 175.50600 209.20900 228.99100 1.000 184.06000 416 SER B N 1
ATOM 9837 C CA . SER B 1 416 ? 174.35900 210.09400 229.15500 1.000 190.90000 416 SER B CA 1
ATOM 9838 C C . SER B 1 416 ? 174.72600 211.44400 229.75400 1.000 189.70000 416 SER B C 1
ATOM 9839 O O . SER B 1 416 ? 173.88100 212.34600 229.75600 1.000 187.72000 416 SER B O 1
ATOM 9842 N N . SER B 1 417 ? 175.94800 211.60500 230.26600 1.000 185.65000 417 SER B N 1
ATOM 9843 C CA . SER B 1 417 ? 176.34200 212.88600 230.84200 1.000 185.09000 417 SER B CA 1
ATOM 9844 C C . SER B 1 417 ? 176.33700 213.98800 229.79100 1.000 187.48000 417 SER B C 1
ATOM 9845 O O . SER B 1 417 ? 175.89700 215.11200 230.06000 1.000 190.45000 417 SER B O 1
ATOM 9848 N N . GLY B 1 418 ? 176.81800 213.68600 228.59000 1.000 185.86000 418 GLY B N 1
ATOM 9849 C CA . GLY B 1 418 ? 176.88200 214.67100 227.53000 1.000 178.32000 418 GLY B CA 1
ATOM 9850 C C . GLY B 1 418 ? 178.27100 214.78500 226.94000 1.000 162.51000 418 GLY B C 1
ATOM 9851 O O . GLY B 1 418 ? 179.24700 214.35000 227.55600 1.000 156.70000 418 GLY B O 1
ATOM 9852 N N . GLY B 1 419 ? 178.37600 215.37600 225.75400 1.000 151.18000 419 GLY B N 1
ATOM 9853 C CA . GLY B 1 419 ? 179.65600 215.48300 225.08600 1.000 140.84000 419 GLY B CA 1
ATOM 9854 C C . GLY B 1 419 ? 179.78200 214.55300 223.89900 1.000 130.88000 419 GLY B C 1
ATOM 9855 O O . GLY B 1 419 ? 179.20600 214.81100 222.83900 1.000 132.93000 419 GLY B O 1
ATOM 9856 N N . VAL B 1 420 ? 180.53700 213.46600 224.06200 1.000 122.33000 420 VAL B N 1
ATOM 9857 C CA . VAL B 1 420 ? 180.74200 212.53100 222.96400 1.000 119.13000 420 VAL B CA 1
ATOM 9858 C C . VAL B 1 420 ? 179.48800 211.69500 222.75400 1.000 125.33000 420 VAL B C 1
ATOM 9859 O O . VAL B 1 420 ? 178.77900 211.34700 223.70700 1.000 133.71000 420 VAL B O 1
ATOM 9863 N N . ALA B 1 421 ? 179.20200 211.37800 221.49300 1.000 122.28000 421 ALA B N 1
ATOM 9864 C CA . ALA B 1 421 ? 178.07800 210.52900 221.12800 1.000 114.81000 421 ALA B CA 1
ATOM 9865 C C . ALA B 1 421 ? 178.55700 209.48600 220.13300 1.000 122.16000 421 ALA B C 1
ATOM 9866 O O . ALA B 1 421 ? 179.24000 209.82100 219.16100 1.000 126.40000 421 ALA B O 1
ATOM 9868 N N . LEU B 1 422 ? 178.20100 208.22900 220.37500 1.000 125.56000 422 LEU B N 1
ATOM 9869 C CA . LEU B 1 422 ? 178.64900 207.14700 219.51200 1.000 122.94000 422 LEU B CA 1
ATOM 9870 C C . LEU B 1 422 ? 177.90900 207.18200 218.18100 1.000 132.20000 422 LEU B C 1
ATOM 9871 O O . LEU B 1 422 ? 176.71900 207.50000 218.12000 1.000 137.66000 422 LEU B O 1
ATOM 9876 N N . LEU B 1 423 ? 178.62800 206.85000 217.10800 1.000 130.64000 423 LEU B N 1
ATOM 9877 C CA . LEU B 1 423 ? 178.11500 206.99300 215.74500 1.000 124.76000 423 LEU B CA 1
ATOM 9878 C C . LEU B 1 423 ? 177.36900 205.72500 215.34300 1.000 130.45000 423 LEU B C 1
ATOM 9879 O O . LEU B 1 423 ? 177.86800 204.87300 214.60700 1.000 137.53000 423 LEU B O 1
ATOM 9884 N N . ALA B 1 424 ? 176.13900 205.61100 215.83300 1.000 126.31000 424 ALA B N 1
ATOM 9885 C CA . ALA B 1 424 ? 175.24500 204.52000 215.46200 1.000 126.08000 424 ALA B CA 1
ATOM 9886 C C . ALA B 1 424 ? 174.29100 205.03700 214.39100 1.000 135.34000 424 ALA B C 1
ATOM 9887 O O . ALA B 1 424 ? 173.40500 205.84900 214.67900 1.000 142.51000 424 ALA B O 1
ATOM 9889 N N . GLY B 1 425 ? 174.47200 204.57100 213.16600 1.000 133.94000 425 GLY B N 1
ATOM 9890 C CA . GLY B 1 425 ? 173.68200 205.06100 212.04800 1.000 133.37000 425 GLY B CA 1
ATOM 9891 C C . GLY B 1 425 ? 174.36400 206.20100 211.32000 1.000 136.16000 425 GLY B C 1
ATOM 9892 O O . GLY B 1 425 ? 175.08300 207.01300 211.90100 1.000 137.50000 425 GLY B O 1
ATOM 9893 N N . ASN B 1 426 ? 174.13200 206.25800 210.01200 1.000 130.22000 426 ASN B N 1
ATOM 9894 C CA . ASN B 1 426 ? 174.75300 207.28700 209.18900 1.000 130.43000 426 ASN B CA 1
ATOM 9895 C C . ASN B 1 426 ? 174.20500 208.66300 209.54400 1.000 134.04000 426 ASN B C 1
ATOM 9896 O O . ASN B 1 426 ? 173.00400 208.83500 209.76600 1.000 144.89000 426 ASN B O 1
ATOM 9901 N N . GLN B 1 427 ? 175.09700 209.64900 209.59200 1.000 129.88000 427 GLN B N 1
ATOM 9902 C CA . GLN B 1 427 ? 174.74000 211.01600 209.92100 1.000 127.99000 427 GLN B CA 1
ATOM 9903 C C . GLN B 1 427 ? 175.17000 211.94700 208.79500 1.000 130.40000 427 GLN B C 1
ATOM 9904 O O . GLN B 1 427 ? 176.33100 211.89200 208.36500 1.000 135.58000 427 GLN B O 1
ATOM 9910 N N . PRO B 1 428 ? 174.28100 212.80000 208.29000 1.000 130.32000 428 PRO B N 1
ATOM 9911 C CA . PRO B 1 428 ? 174.67000 213.71500 207.21200 1.000 129.66000 428 PRO B CA 1
ATOM 9912 C C . PRO B 1 428 ? 175.72000 214.71200 207.67600 1.000 133.54000 428 PRO B C 1
ATOM 9913 O O . PRO B 1 428 ? 175.73800 215.14200 208.83100 1.000 133.58000 428 PRO B O 1
ATOM 9917 N N . TRP B 1 429 ? 176.60300 215.07900 206.75200 1.000 133.81000 429 TRP B N 1
ATOM 9918 C CA . TRP B 1 429 ? 177.69300 216.01100 207.02300 1.000 126.28000 429 TRP B CA 1
ATOM 9919 C C . TRP B 1 429 ? 177.83700 216.98600 205.85900 1.000 134.38000 429 TRP B C 1
ATOM 9920 O O . TRP B 1 429 ? 178.93700 217.26800 205.38300 1.000 136.29000 429 TRP B O 1
ATOM 9931 N N . ARG B 1 430 ? 176.71000 217.50800 205.38700 1.000 139.45000 430 ARG B N 1
ATOM 9932 C CA . ARG B 1 430 ? 176.70800 218.36300 204.21000 1.000 145.64000 430 ARG B CA 1
ATOM 9933 C C . ARG B 1 430 ? 177.41100 219.68700 204.48800 1.000 148.74000 430 ARG B C 1
ATOM 9934 O O . ARG B 1 430 ? 177.45800 220.16900 205.62200 1.000 152.93000 430 ARG B O 1
ATOM 9942 N N . ARG B 1 431 ? 177.96600 220.27000 203.42900 1.000 142.54000 431 ARG B N 1
ATOM 9943 C CA . ARG B 1 431 ? 178.65600 221.54700 203.53700 1.000 144.78000 431 ARG B CA 1
ATOM 9944 C C . ARG B 1 431 ? 177.67800 222.66300 203.88300 1.000 161.63000 431 ARG B C 1
ATOM 9945 O O . ARG B 1 431 ? 176.51200 222.64800 203.47900 1.000 173.52000 431 ARG B O 1
ATOM 9953 N N . GLY B 1 432 ? 178.16300 223.63400 204.63300 1.000 160.25000 432 GLY B N 1
ATOM 9954 C CA . GLY B 1 432 ? 177.35100 224.76400 205.03800 1.000 166.75000 432 GLY B CA 1
ATOM 9955 C C . GLY B 1 432 ? 178.21300 225.91400 205.49700 1.000 174.49000 432 GLY B C 1
ATOM 9956 O O . GLY B 1 432 ? 179.36500 226.05500 205.07900 1.000 176.29000 432 GLY B O 1
ATOM 9957 N N . GLU B 1 433 ? 177.64800 226.75100 206.37000 1.000 180.14000 433 GLU B N 1
ATOM 9958 C CA . GLU B 1 433 ? 178.38400 227.89800 206.88600 1.000 180.03000 433 GLU B CA 1
ATOM 9959 C C . GLU B 1 433 ? 179.42300 227.50200 207.92600 1.000 176.70000 433 GLU B C 1
ATOM 9960 O O . GLU B 1 433 ? 180.34200 228.28300 208.19400 1.000 174.85000 433 GLU B O 1
ATOM 9966 N N . ARG B 1 434 ? 179.30200 226.31600 208.51500 1.000 173.12000 434 ARG B N 1
ATOM 9967 C CA . ARG B 1 434 ? 180.26400 225.83900 209.49600 1.000 164.88000 434 ARG B CA 1
ATOM 9968 C C . ARG B 1 434 ? 181.38200 225.07400 208.80300 1.000 157.89000 434 ARG B C 1
ATOM 9969 O O . ARG B 1 434 ? 181.13100 224.23900 207.93000 1.000 160.16000 434 ARG B O 1
ATOM 9977 N N . THR B 1 435 ? 182.61800 225.36400 209.19800 1.000 150.08000 435 THR B N 1
ATOM 9978 C CA . THR B 1 435 ? 183.78100 224.70500 208.61600 1.000 147.62000 435 THR B CA 1
ATOM 9979 C C . THR B 1 435 ? 183.90100 223.30700 209.21000 1.000 146.22000 435 THR B C 1
ATOM 9980 O O . THR B 1 435 ? 184.17600 223.15300 210.40400 1.000 147.35000 435 THR B O 1
ATOM 9984 N N . ARG B 1 436 ? 183.69300 222.28900 208.38000 1.000 136.14000 436 ARG B N 1
ATOM 9985 C CA . ARG B 1 436 ? 183.76200 220.91300 208.85000 1.000 125.38000 436 ARG B CA 1
ATOM 9986 C C . ARG B 1 436 ? 185.21100 220.50100 209.06600 1.000 124.15000 436 ARG B C 1
ATOM 9987 O O . ARG B 1 436 ? 186.06900 220.73600 208.21000 1.000 131.68000 436 ARG B O 1
ATOM 9995 N N . ARG B 1 437 ? 185.48400 219.88400 210.21300 1.000 116.55000 437 ARG B N 1
ATOM 9996 C CA . ARG B 1 437 ? 186.82200 219.40400 210.52000 1.000 110.23000 437 ARG B CA 1
ATOM 9997 C C . ARG B 1 437 ? 186.72000 218.22500 211.47400 1.000 112.13000 437 ARG B C 1
ATOM 9998 O O . ARG B 1 437 ? 185.75200 218.09900 212.22900 1.000 125.22000 437 ARG B O 1
ATOM 10006 N N . ALA B 1 438 ? 187.73200 217.36000 211.43000 1.000 97.57000 438 ALA B N 1
ATOM 10007 C CA . ALA B 1 438 ? 187.76100 216.14300 212.22500 1.000 98.46000 438 ALA B CA 1
ATOM 10008 C C . ALA B 1 438 ? 189.18200 215.90200 212.71800 1.000 106.89000 438 ALA B C 1
ATOM 10009 O O . ALA B 1 438 ? 190.12100 216.61900 212.35900 1.000 118.50000 438 ALA B O 1
ATOM 10011 N N . ALA B 1 439 ? 189.33600 214.87500 213.55200 1.000 101.20000 439 ALA B N 1
ATOM 10012 C CA . ALA B 1 439 ? 190.62400 214.53200 214.13300 1.000 104.75000 439 ALA B CA 1
ATOM 10013 C C . ALA B 1 439 ? 190.83800 213.02900 214.05500 1.000 107.72000 439 ALA B C 1
ATOM 10014 O O . ALA B 1 439 ? 189.88400 212.24800 214.03700 1.000 117.92000 439 ALA B O 1
ATOM 10016 N N . VAL B 1 440 ? 192.10800 212.63500 214.00800 1.000 109.20000 440 VAL B N 1
ATOM 10017 C CA . VAL B 1 440 ? 192.51300 211.23600 213.92800 1.000 110.88000 440 VAL B CA 1
ATOM 10018 C C . VAL B 1 440 ? 193.53800 210.97200 215.02100 1.000 121.44000 440 VAL B C 1
ATOM 10019 O O . VAL B 1 440 ? 194.49000 211.74300 215.18300 1.000 132.00000 440 VAL B O 1
ATOM 10023 N N . SER B 1 441 ? 193.34700 209.88500 215.76500 1.000 112.08000 441 SER B N 1
ATOM 10024 C CA . SER B 1 441 ? 194.22300 209.52000 216.86800 1.000 116.59000 441 SER B CA 1
ATOM 10025 C C . SER B 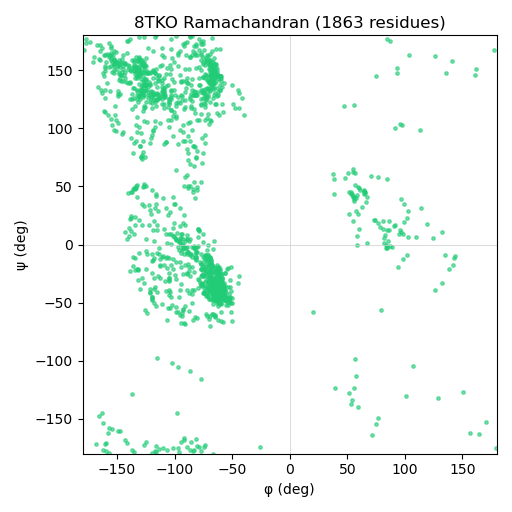1 441 ? 194.86500 208.16600 216.60600 1.000 129.80000 441 SER B C 1
ATOM 10026 O O . SER B 1 441 ? 194.27700 207.29800 215.95500 1.000 140.59000 441 SER B O 1
ATOM 10029 N N . ALA B 1 442 ? 196.08000 207.99200 217.11900 1.000 131.65000 442 ALA B N 1
ATOM 10030 C CA . ALA B 1 442 ? 196.77100 206.70900 217.01900 1.000 130.28000 442 ALA B CA 1
ATOM 10031 C C . ALA B 1 442 ? 197.71700 206.56100 218.19900 1.000 130.50000 442 ALA B C 1
ATOM 10032 O O . ALA B 1 442 ? 198.63500 207.36900 218.36200 1.000 137.57000 442 ALA B O 1
ATOM 10034 N N . PHE B 1 443 ? 197.49800 205.53100 219.01200 1.000 127.97000 443 PHE B N 1
ATOM 10035 C CA . PHE B 1 443 ? 198.33400 205.24500 220.16900 1.000 126.11000 443 PHE B CA 1
ATOM 10036 C C . PHE B 1 443 ? 198.97800 203.87900 219.99000 1.000 136.42000 443 PHE B C 1
ATOM 10037 O O . PHE B 1 443 ? 198.28000 202.88300 219.77800 1.000 151.26000 443 PHE B O 1
ATOM 10045 N N . GLY B 1 444 ? 200.30700 203.83500 220.08000 1.000 139.70000 444 GLY B N 1
ATOM 10046 C CA . GLY B 1 444 ? 201.05500 202.62600 219.81800 1.000 147.27000 444 GLY B CA 1
ATOM 10047 C C . GLY B 1 444 ? 201.37500 201.83000 221.07500 1.000 154.18000 444 GLY B C 1
ATOM 10048 O O . GLY B 1 444 ? 201.23700 202.29800 222.20100 1.000 154.65000 444 GLY B O 1
ATOM 10049 N N . ILE B 1 445 ? 201.81100 200.59000 220.84800 1.000 158.35000 445 ILE B N 1
ATOM 10050 C CA . ILE B 1 445 ? 202.20800 199.72000 221.95000 1.000 157.17000 445 ILE B CA 1
ATOM 10051 C C . ILE B 1 445 ? 203.47300 200.24400 222.61700 1.000 152.15000 445 ILE B C 1
ATOM 10052 O O . ILE B 1 445 ? 203.60800 200.19600 223.84600 1.000 159.87000 445 ILE B O 1
ATOM 10057 N N . SER B 1 446 ? 204.41800 200.75200 221.82200 1.000 145.93000 446 SER B N 1
ATOM 10058 C CA . SER B 1 446 ? 205.66400 201.26000 222.38500 1.000 145.03000 446 SER B CA 1
ATOM 10059 C C . SER B 1 446 ? 205.42300 202.44300 223.31200 1.000 147.54000 446 SER B C 1
ATOM 10060 O O . SER B 1 446 ? 206.19600 202.66200 224.25200 1.000 151.15000 446 SER B O 1
ATOM 10063 N N . GLY B 1 447 ? 204.36800 203.21600 223.07000 1.000 139.69000 447 GLY B N 1
ATOM 10064 C CA . GLY B 1 447 ? 204.01600 204.29700 223.96700 1.000 134.48000 447 GLY B CA 1
ATOM 10065 C C . GLY B 1 447 ? 204.04200 205.67300 223.33500 1.000 137.49000 447 GLY B C 1
ATOM 10066 O O . GLY B 1 447 ? 204.09000 206.68100 224.04400 1.000 147.16000 447 GLY B O 1
ATOM 10067 N N . THR B 1 448 ? 204.01100 205.73400 222.00900 1.000 128.14000 448 THR B N 1
ATOM 10068 C CA . THR B 1 448 ? 204.00100 206.99700 221.28400 1.000 123.37000 448 THR B CA 1
ATOM 10069 C C . THR B 1 448 ? 202.59100 207.28100 220.78500 1.000 129.37000 448 THR B C 1
ATOM 10070 O O . THR B 1 448 ? 201.94000 206.39800 220.21800 1.000 143.24000 448 THR B O 1
ATOM 10074 N N . ASN B 1 449 ? 202.12500 208.50800 220.99800 1.000 118.51000 449 ASN B N 1
ATOM 10075 C CA . ASN B 1 449 ? 200.77300 208.90800 220.64400 1.000 120.73000 449 ASN B CA 1
ATOM 10076 C C . ASN B 1 449 ? 200.81100 209.99700 219.58100 1.000 124.83000 449 ASN B C 1
ATOM 10077 O O . ASN B 1 449 ? 201.72500 210.82500 219.55000 1.000 129.96000 449 ASN B O 1
ATOM 10082 N N . ALA B 1 450 ? 199.80700 209.98800 218.70700 1.000 122.21000 450 ALA B N 1
ATOM 10083 C CA . ALA B 1 450 ? 199.70400 210.96100 217.63200 1.000 111.59000 450 ALA B CA 1
ATOM 10084 C C . ALA B 1 450 ? 198.26000 211.41100 217.48200 1.000 118.11000 450 ALA B C 1
ATOM 10085 O O . ALA B 1 450 ? 197.33500 210.59700 217.57000 1.000 126.77000 450 ALA B O 1
ATOM 10087 N N . HIS B 1 451 ? 198.07800 212.71000 217.25100 1.000 109.76000 451 HIS B N 1
ATOM 10088 C CA . HIS B 1 451 ? 196.76800 213.31100 217.04100 1.000 104.86000 451 HIS B CA 1
ATOM 10089 C C . HIS B 1 451 ? 196.88200 214.32600 215.91400 1.000 110.50000 451 HIS B C 1
ATOM 10090 O O . HIS B 1 451 ? 197.71600 215.23200 215.98000 1.000 125.04000 451 HIS B O 1
ATOM 10097 N N . VAL B 1 452 ? 196.04800 214.17600 214.88700 1.000 102.35000 452 VAL B N 1
ATOM 10098 C CA . VAL B 1 452 ? 196.13600 214.97900 213.67200 1.000 104.35000 452 VAL B CA 1
ATOM 10099 C C . VAL B 1 452 ? 194.78000 215.61500 213.39800 1.000 112.38000 452 VAL B C 1
ATOM 10100 O O . VAL B 1 452 ? 193.73800 214.98000 213.59500 1.000 120.67000 452 VAL B O 1
ATOM 10104 N N . ILE B 1 453 ? 194.79200 216.86800 212.94600 1.000 109.42000 453 ILE B N 1
ATOM 10105 C CA . ILE B 1 453 ? 193.57900 217.62900 212.66300 1.000 103.45000 453 ILE B CA 1
ATOM 10106 C C . ILE B 1 453 ? 193.45900 217.82400 211.15800 1.000 109.98000 453 ILE B C 1
ATOM 10107 O O . ILE B 1 453 ? 194.40500 218.28800 210.50700 1.000 119.64000 453 ILE B O 1
ATOM 10112 N N . VAL B 1 454 ? 192.29400 217.48000 210.60900 1.000 106.41000 454 VAL B N 1
ATOM 10113 C CA . VAL B 1 454 ? 192.01800 217.60400 209.18500 1.000 105.89000 454 VAL B CA 1
ATOM 10114 C C . VAL B 1 454 ? 190.76900 218.45400 209.01400 1.000 114.67000 454 VAL B C 1
ATOM 10115 O O . VAL B 1 454 ? 189.88100 218.45800 209.87000 1.000 125.94000 454 VAL B O 1
ATOM 10119 N N . GLU B 1 455 ? 190.70500 219.18800 207.90500 1.000 110.59000 455 GLU B N 1
ATOM 10120 C CA . GLU B 1 455 ? 189.57600 220.05900 207.61700 1.000 111.83000 455 GLU B CA 1
ATOM 10121 C C . GLU B 1 455 ? 189.25200 219.99500 206.13100 1.000 116.58000 455 GLU B C 1
ATOM 10122 O O . GLU B 1 455 ? 190.04300 219.51100 205.31600 1.000 125.70000 455 GLU B O 1
ATOM 10128 N N . GLU B 1 456 ? 188.06600 220.48900 205.78600 1.000 110.89000 456 GLU B N 1
ATOM 10129 C CA . GLU B 1 456 ? 187.59000 220.43900 204.41300 1.000 116.72000 456 GLU B CA 1
ATOM 10130 C C . GLU B 1 456 ? 188.38400 221.39300 203.52600 1.000 122.57000 456 GLU B C 1
ATOM 10131 O O . GLU B 1 456 ? 188.96400 222.38100 203.98400 1.000 133.71000 456 GLU B O 1
ATOM 10137 N N . ALA B 1 457 ? 188.40400 221.07900 202.23500 1.000 122.97000 457 ALA B N 1
ATOM 10138 C CA . ALA B 1 457 ? 189.10000 221.89900 201.25900 1.000 133.52000 457 ALA B CA 1
ATOM 10139 C C . ALA B 1 457 ? 188.29100 223.15100 200.92900 1.000 145.73000 457 ALA B C 1
ATOM 10140 O O . ALA B 1 457 ? 187.05900 223.13800 200.99600 1.000 158.38000 457 ALA B O 1
ATOM 10142 N N . PRO B 1 458 ? 188.95900 224.24600 200.57400 1.000 143.88000 458 PRO B N 1
ATOM 10143 C CA . PRO B 1 458 ? 188.23000 225.45000 200.16500 1.000 160.26000 458 PRO B CA 1
ATOM 10144 C C . PRO B 1 458 ? 187.47800 225.22800 198.86300 1.000 176.86000 458 PRO B C 1
ATOM 10145 O O . PRO B 1 458 ? 187.87100 224.42000 198.01900 1.000 183.82000 458 PRO B O 1
ATOM 10149 N N . GLU B 1 459 ? 186.37900 225.96200 198.71000 1.000 179.53000 459 GLU B N 1
ATOM 10150 C CA . GLU B 1 459 ? 185.50900 225.80600 197.54800 1.000 197.22000 459 GLU B CA 1
ATOM 10151 C C . GLU B 1 459 ? 186.20600 226.35000 196.30700 1.000 207.40000 459 GLU B C 1
ATOM 10152 O O . GLU B 1 459 ? 186.43300 227.55800 196.19200 1.000 207.02000 459 GLU B O 1
ATOM 10158 N N . ARG B 1 460 ? 186.54600 225.45800 195.37500 1.000 212.59000 460 ARG B N 1
ATOM 10159 C CA . ARG B 1 460 ? 187.21900 225.85600 194.14600 1.000 216.47000 460 ARG B CA 1
ATOM 10160 C C . ARG B 1 460 ? 186.71800 225.12800 192.90800 1.000 232.84000 460 ARG B C 1
ATOM 10161 O O . ARG B 1 460 ? 187.31400 225.29400 191.83900 1.000 237.09000 460 ARG B O 1
ATOM 10169 N N . GLU B 1 461 ? 185.65300 224.33200 193.00800 1.000 241.31000 461 GLU B N 1
ATOM 10170 C CA . GLU B 1 461 ? 185.19500 223.48600 191.91300 1.000 254.06000 461 GLU B CA 1
ATOM 10171 C C . GLU B 1 461 ? 184.08600 224.13900 191.09300 1.000 268.35000 461 GLU B C 1
ATOM 10172 O O . GLU B 1 461 ? 183.21800 223.44100 190.55700 1.000 268.24000 461 GLU B O 1
ATOM 10178 N N . HIS B 1 462 ? 184.09500 225.46900 190.98500 1.000 271.33000 462 HIS B N 1
ATOM 10179 C CA . HIS B 1 462 ? 183.07300 226.19700 190.24200 1.000 273.32000 462 HIS B CA 1
ATOM 10180 C C . HIS B 1 462 ? 183.66100 227.01400 189.09600 1.000 279.74000 462 HIS B C 1
ATOM 10181 O O . HIS B 1 462 ? 183.06900 228.01800 188.68900 1.000 278.57000 462 HIS B O 1
ATOM 10188 N N . ARG B 1 463 ? 184.81200 226.60600 188.56400 1.000 284.96000 463 ARG B N 1
ATOM 10189 C CA . ARG B 1 463 ? 185.46900 227.31200 187.46400 1.000 288.64000 463 ARG B CA 1
ATOM 10190 C C . ARG B 1 463 ? 185.79600 226.30200 186.36800 1.000 291.20000 463 ARG B C 1
ATOM 10191 O O . ARG B 1 463 ? 186.82900 225.62800 186.42500 1.000 288.60000 463 ARG B O 1
ATOM 10193 N N . GLU B 1 464 ? 184.91800 226.20100 185.37300 1.000 294.68000 464 GLU B N 1
ATOM 10194 C CA . GLU B 1 464 ? 185.12300 225.29400 184.25100 1.000 295.91000 464 GLU B CA 1
ATOM 10195 C C . GLU B 1 464 ? 184.27000 225.77100 183.08400 1.000 297.38000 464 GLU B C 1
ATOM 10196 O O . GLU B 1 464 ? 183.35400 226.58000 183.24800 1.000 294.51000 464 GLU B O 1
ATOM 10202 N N . THR B 1 465 ? 184.58400 225.25600 181.89800 1.000 298.84000 465 THR B N 1
ATOM 10203 C CA . THR B 1 465 ? 183.86000 225.61000 180.68300 1.000 295.20000 465 THR B CA 1
ATOM 10204 C C . THR B 1 465 ? 183.23300 224.41700 179.97800 1.000 293.25000 465 THR B C 1
ATOM 10205 O O . THR B 1 465 ? 182.09800 224.52300 179.50400 1.000 289.68000 465 THR B O 1
ATOM 10209 N N . THR B 1 466 ? 183.93300 223.28300 179.91000 1.000 294.87000 466 THR B N 1
ATOM 10210 C CA . THR B 1 466 ? 183.43700 222.06300 179.26600 1.000 287.03000 466 THR B CA 1
ATOM 10211 C C . THR B 1 466 ? 182.93900 222.34300 177.84800 1.000 280.21000 466 THR B C 1
ATOM 10212 O O . THR B 1 466 ? 181.87400 221.88300 177.43000 1.000 273.71000 466 THR B O 1
ATOM 10216 N N . ALA B 1 467 ? 183.72700 223.11100 177.10100 1.000 276.21000 467 ALA B N 1
ATOM 10217 C CA . ALA B 1 467 ? 183.35900 223.48100 175.74300 1.000 260.95000 467 ALA B CA 1
ATOM 10218 C C . ALA B 1 467 ? 183.62800 222.33400 174.77700 1.000 259.54000 467 ALA B C 1
ATOM 10219 O O . ALA B 1 467 ? 184.66900 221.67400 174.84500 1.000 259.82000 467 ALA B O 1
ATOM 10221 N N . HIS B 1 468 ? 182.67800 222.10200 173.87300 1.000 254.00000 468 HIS B N 1
ATOM 10222 C CA . HIS B 1 468 ? 182.80500 221.06200 172.86100 1.000 239.48000 468 HIS B CA 1
ATOM 10223 C C . HIS B 1 468 ? 181.86200 221.39800 171.71600 1.000 228.92000 468 HIS B C 1
ATOM 10224 O O . HIS B 1 468 ? 180.73000 221.82800 171.94600 1.000 230.87000 468 HIS B O 1
ATOM 10231 N N . ASP B 1 469 ? 182.33500 221.19700 170.48600 1.000 222.56000 469 ASP B N 1
ATOM 10232 C CA . ASP B 1 469 ? 181.54000 221.53800 169.31200 1.000 217.57000 469 ASP B CA 1
ATOM 10233 C C . ASP B 1 469 ? 181.40600 220.35500 168.36200 1.000 207.30000 469 ASP B C 1
ATOM 10234 O O . ASP B 1 469 ? 180.37200 220.19400 167.70600 1.000 200.91000 469 ASP B O 1
ATOM 10239 N N . GLY B 1 470 ? 182.43900 219.52200 168.28300 1.000 202.21000 470 GLY B N 1
ATOM 10240 C CA . GLY B 1 470 ? 182.43000 218.40300 167.36200 1.000 187.50000 470 GLY B CA 1
ATOM 10241 C C . GLY B 1 470 ? 183.71100 218.29300 166.56200 1.000 174.62000 470 GLY B C 1
ATOM 10242 O O . GLY B 1 470 ? 183.78600 217.52900 165.59500 1.000 162.35000 470 GLY B O 1
ATOM 10243 N N . ARG B 1 471 ? 184.72400 219.05900 166.95800 1.000 175.50000 471 ARG B N 1
ATOM 10244 C CA . ARG B 1 471 ? 186.01000 219.00300 166.28700 1.000 155.10000 471 ARG B CA 1
ATOM 10245 C C . ARG B 1 471 ? 186.67000 217.64500 166.52500 1.000 150.36000 471 ARG B C 1
ATOM 10246 O O . ARG B 1 471 ? 186.39600 216.98200 167.52800 1.000 157.32000 471 ARG B O 1
ATOM 10248 N N . PRO B 1 472 ? 187.52900 217.20100 165.60600 1.000 136.70000 472 PRO B N 1
ATOM 10249 C CA . PRO B 1 472 ? 188.18100 215.89800 165.78000 1.000 136.75000 472 PRO B CA 1
ATOM 10250 C C . PRO B 1 472 ? 188.99800 215.84700 167.06200 1.000 139.43000 472 PRO B C 1
ATOM 10251 O O . PRO B 1 472 ? 189.61900 216.83100 167.46600 1.000 146.92000 472 PRO B O 1
ATOM 10255 N N . VAL B 1 473 ? 188.98800 214.68200 167.70100 1.000 133.23000 473 VAL B N 1
ATOM 10256 C CA . VAL B 1 473 ? 189.68100 214.48500 168.97100 1.000 117.65000 473 VAL B CA 1
ATOM 10257 C C . VAL B 1 473 ? 190.60200 213.27600 168.86200 1.000 125.55000 473 VAL B C 1
ATOM 10258 O O . VAL B 1 473 ? 190.16800 212.20200 168.41800 1.000 138.39000 473 VAL B O 1
ATOM 10262 N N . PRO B 1 474 ? 191.87800 213.40800 169.22400 1.000 117.36000 474 PRO B N 1
ATOM 10263 C CA . PRO B 1 474 ? 192.77400 212.24900 169.24900 1.000 120.44000 474 PRO B CA 1
ATOM 10264 C C . PRO B 1 474 ? 192.85000 211.60800 170.62600 1.000 123.72000 474 PRO B C 1
ATOM 10265 O O . PRO B 1 474 ? 192.87400 212.28100 171.65800 1.000 132.44000 474 PRO B O 1
ATOM 10269 N N . LEU B 1 475 ? 192.89300 210.27900 170.63400 1.000 120.89000 475 LEU B N 1
ATOM 10270 C CA . LEU B 1 475 ? 193.06000 209.49600 171.85000 1.000 117.13000 475 LEU B CA 1
ATOM 10271 C C . LEU B 1 475 ? 194.31100 208.64700 171.69200 1.000 118.07000 475 LEU B C 1
ATOM 10272 O O . LEU B 1 475 ? 194.41300 207.86100 170.74400 1.000 130.10000 475 LEU B O 1
ATOM 10277 N N . VAL B 1 476 ? 195.25400 208.80300 172.61600 1.000 111.00000 476 VAL B N 1
ATOM 10278 C CA . VAL B 1 476 ? 196.53600 208.11400 172.56700 1.000 113.17000 476 VAL B CA 1
ATOM 10279 C C . VAL B 1 476 ? 196.66000 207.24000 173.80500 1.000 115.76000 476 VAL B C 1
ATOM 10280 O O . VAL B 1 476 ? 196.47100 207.71800 174.92900 1.000 132.03000 476 VAL B O 1
ATOM 10284 N N . VAL B 1 477 ? 196.97800 205.96600 173.60000 1.000 104.04000 477 VAL B N 1
ATOM 10285 C CA . VAL B 1 477 ? 197.18600 205.02700 174.69200 1.000 106.38000 477 VAL B CA 1
ATOM 10286 C C . VAL B 1 477 ? 198.56100 204.40000 174.52900 1.000 114.31000 477 VAL B C 1
ATOM 10287 O O . VAL B 1 477 ? 199.09800 204.31400 173.42000 1.000 123.98000 477 VAL B O 1
ATOM 10291 N N . SER B 1 478 ? 199.14000 203.97100 175.64700 1.000 115.74000 478 SER B N 1
ATOM 10292 C CA . SER B 1 478 ? 200.47600 203.39700 175.62200 1.000 119.82000 478 SER B CA 1
ATOM 10293 C C . SER B 1 478 ? 200.65100 202.46000 176.80600 1.000 121.24000 478 SER B C 1
ATOM 10294 O O . SER B 1 478 ? 199.96300 202.57100 177.82300 1.000 134.32000 478 SER B O 1
ATOM 10297 N N . ALA B 1 479 ? 201.59400 201.53500 176.65500 1.000 112.97000 479 ALA B N 1
ATOM 10298 C CA . ALA B 1 479 ? 201.90500 200.56300 177.69300 1.000 112.39000 479 ALA B CA 1
ATOM 10299 C C . ALA B 1 479 ? 203.24900 199.92500 177.37400 1.000 123.67000 479 ALA B C 1
ATOM 10300 O O . ALA B 1 479 ? 203.81700 200.13100 176.29900 1.000 134.29000 479 ALA B O 1
ATOM 10302 N N . ARG B 1 480 ? 203.75100 199.14500 178.32700 1.000 113.78000 480 ARG B N 1
ATOM 10303 C CA . ARG B 1 480 ? 205.04500 198.49300 178.19400 1.000 118.65000 480 ARG B CA 1
ATOM 10304 C C . ARG B 1 480 ? 204.95100 197.08400 177.62300 1.000 130.86000 480 ARG B C 1
ATOM 10305 O O . ARG B 1 480 ? 205.98400 196.42400 177.47400 1.000 138.28000 480 ARG B O 1
ATOM 10313 N N . SER B 1 481 ? 203.75100 196.60800 177.30400 1.000 130.31000 481 SER B N 1
ATOM 10314 C CA . SER B 1 481 ? 203.58900 195.28700 176.71500 1.000 124.08000 481 SER B CA 1
ATOM 10315 C C . SER B 1 481 ? 202.29300 195.26200 175.92100 1.000 130.59000 481 SER B C 1
ATOM 10316 O O . SER B 1 481 ? 201.40700 196.09700 176.11800 1.000 141.55000 481 SER B O 1
ATOM 10319 N N . THR B 1 482 ? 202.19700 194.28700 175.01400 1.000 126.18000 482 THR B N 1
ATOM 10320 C CA . THR B 1 482 ? 201.01600 194.18200 174.16400 1.000 135.48000 482 THR B CA 1
ATOM 10321 C C . THR B 1 482 ? 199.76300 193.89700 174.98300 1.000 138.47000 482 THR B C 1
ATOM 10322 O O . THR B 1 482 ? 198.70400 194.48600 174.73600 1.000 142.11000 482 THR B O 1
ATOM 10326 N N . ALA B 1 483 ? 199.86200 192.99100 175.95800 1.000 130.36000 483 ALA B N 1
ATOM 10327 C CA . ALA B 1 483 ? 198.70600 192.67900 176.79200 1.000 130.13000 483 ALA B CA 1
ATOM 10328 C C . ALA B 1 483 ? 198.27600 193.88800 177.61100 1.000 131.15000 483 ALA B C 1
ATOM 10329 O O . ALA B 1 483 ? 197.07700 194.15300 177.76200 1.000 134.05000 483 ALA B O 1
ATOM 10331 N N . ALA B 1 484 ? 199.24100 194.63300 178.15200 1.000 125.77000 484 ALA B N 1
ATOM 10332 C CA . ALA B 1 484 ? 198.90700 195.83600 178.90400 1.000 125.40000 484 ALA B CA 1
ATOM 10333 C C . ALA B 1 484 ? 198.25900 196.88200 178.00800 1.000 127.94000 484 ALA B C 1
ATOM 10334 O O . ALA B 1 484 ? 197.31500 197.56500 178.42100 1.000 134.78000 484 ALA B O 1
ATOM 10336 N N . LEU B 1 485 ? 198.75200 197.02300 176.77600 1.000 123.85000 485 LEU B N 1
ATOM 10337 C CA . LEU B 1 485 ? 198.13500 197.95100 175.83500 1.000 120.13000 485 LEU B CA 1
ATOM 10338 C C . LEU B 1 485 ? 196.70100 197.54500 175.52400 1.000 125.85000 485 LEU B C 1
ATOM 10339 O O . LEU B 1 485 ? 195.80400 198.39500 175.46100 1.000 134.65000 485 LEU B O 1
ATOM 10344 N N A ARG B 1 486 ? 196.46900 196.24500 175.32600 0.000 126.92000 486 ARG B N 1
ATOM 10345 N N B ARG B 1 486 ? 196.46500 196.24600 175.32500 1.000 126.41000 486 ARG B N 1
ATOM 10346 C CA A ARG B 1 486 ? 195.11900 195.75900 175.06600 0.000 128.98000 486 ARG B CA 1
ATOM 10347 C CA B ARG B 1 486 ? 195.10900 195.77600 175.06000 1.000 128.63000 486 ARG B CA 1
ATOM 10348 C C A ARG B 1 486 ? 194.19700 196.03500 176.24600 0.000 129.93000 486 ARG B C 1
ATOM 10349 C C B ARG B 1 486 ? 194.19200 196.03800 176.24800 1.000 129.90000 486 ARG B C 1
ATOM 10350 O O A ARG B 1 486 ? 193.05200 196.46700 176.06600 0.000 132.84000 486 ARG B O 1
ATOM 10351 O O B ARG B 1 486 ? 193.04300 196.46300 176.07500 1.000 133.11000 486 ARG B O 1
ATOM 10366 N N . ALA B 1 487 ? 194.68200 195.78800 177.46500 1.000 126.08000 487 ALA B N 1
ATOM 10367 C CA . ALA B 1 487 ? 193.87400 196.04800 178.65200 1.000 125.50000 487 ALA B CA 1
ATOM 10368 C C . ALA B 1 487 ? 193.56300 197.53200 178.79500 1.000 129.62000 487 ALA B C 1
ATOM 10369 O O . ALA B 1 487 ? 192.44200 197.90600 179.15700 1.000 135.08000 487 ALA B O 1
ATOM 10371 N N . GLN B 1 488 ? 194.54600 198.39300 178.52100 1.000 126.85000 488 GLN B N 1
ATOM 10372 C CA . GLN B 1 488 ? 194.31200 199.83200 178.58500 1.000 124.62000 488 GLN B CA 1
ATOM 10373 C C . GLN B 1 488 ? 193.26800 200.26600 177.56500 1.000 129.94000 488 GLN B C 1
ATOM 10374 O O . GLN B 1 488 ? 192.38400 201.07700 177.87300 1.000 137.65000 488 GLN B O 1
ATOM 10380 N N . ALA B 1 489 ? 193.35600 199.73700 176.34300 1.000 125.75000 489 ALA B N 1
ATOM 10381 C CA . ALA B 1 489 ? 192.36600 200.07200 175.32500 1.000 121.52000 489 ALA B CA 1
ATOM 10382 C C . ALA B 1 489 ? 190.97700 199.61000 175.74000 1.000 125.63000 489 ALA B C 1
ATOM 10383 O O . ALA B 1 489 ? 189.99100 200.33400 175.55400 1.000 132.43000 489 ALA B O 1
ATOM 10385 N N . ALA B 1 490 ? 190.87900 198.40700 176.31000 1.000 122.15000 490 ALA B N 1
ATOM 10386 C CA . ALA B 1 490 ? 189.58600 197.91800 176.78000 1.000 119.55000 490 ALA B CA 1
ATOM 10387 C C . ALA B 1 490 ? 189.02800 198.80600 177.88600 1.000 127.56000 490 ALA B C 1
ATOM 10388 O O . ALA B 1 490 ? 187.83000 199.11300 177.90000 1.000 136.12000 490 ALA B O 1
ATOM 10390 N N . GLN B 1 491 ? 189.88300 199.22600 178.82200 1.000 129.01000 491 GLN B N 1
ATOM 10391 C CA . GLN B 1 491 ? 189.43300 200.10000 179.90100 1.000 123.03000 491 GLN B CA 1
ATOM 10392 C C . GLN B 1 491 ? 188.91600 201.42600 179.36000 1.000 127.53000 491 GLN B C 1
ATOM 10393 O O . GLN B 1 491 ? 187.86500 201.91500 179.79200 1.000 134.25000 491 GLN B O 1
ATOM 10399 N N . ILE B 1 492 ? 189.64500 202.02700 178.41800 1.000 127.47000 492 ILE B N 1
ATOM 10400 C CA . ILE B 1 492 ? 189.21800 203.31300 177.87700 1.000 125.00000 492 ILE B CA 1
ATOM 10401 C C . ILE B 1 492 ? 187.92100 203.16000 177.09200 1.000 134.29000 492 ILE B C 1
ATOM 10402 O O . ILE B 1 492 ? 187.03900 204.02600 177.15100 1.000 138.72000 492 ILE B O 1
ATOM 10407 N N . ALA B 1 493 ? 187.77700 202.05900 176.34900 1.000 136.95000 493 ALA B N 1
ATOM 10408 C CA . ALA B 1 493 ? 186.53100 201.82100 175.62700 1.000 132.56000 493 ALA B CA 1
ATOM 10409 C C . ALA B 1 493 ? 185.35900 201.67400 176.58600 1.000 138.20000 493 ALA B C 1
ATOM 10410 O O . ALA B 1 493 ? 184.28000 202.23300 176.35200 1.000 148.54000 493 ALA B O 1
ATOM 10412 N N . GLU B 1 494 ? 185.55300 200.93000 177.67700 1.000 138.88000 494 GLU B N 1
ATOM 10413 C CA . GLU B 1 494 ? 184.48700 200.77200 178.66000 1.000 143.32000 494 GLU B CA 1
ATOM 10414 C C . GLU B 1 494 ? 184.13000 202.10600 179.30100 1.000 145.71000 494 GLU B C 1
ATOM 10415 O O . GLU B 1 494 ? 182.95200 202.38800 179.54900 1.000 152.79000 494 GLU B O 1
ATOM 10421 N N . LEU B 1 495 ? 185.13600 202.93500 179.58700 1.000 142.63000 495 LEU B N 1
ATOM 10422 C CA . LEU B 1 495 ? 184.86300 204.25300 180.15100 1.000 142.13000 495 LEU B CA 1
ATOM 10423 C C . LEU B 1 495 ? 184.07600 205.11900 179.17600 1.000 138.46000 495 LEU B C 1
ATOM 10424 O O . LEU B 1 495 ? 183.14700 205.83000 179.57600 1.000 141.61000 495 LEU B O 1
ATOM 10429 N N . LEU B 1 496 ? 184.43200 205.07300 177.89100 1.000 138.65000 496 LEU B N 1
ATOM 10430 C CA . LEU B 1 496 ? 183.74400 205.90500 176.90900 1.000 132.16000 496 LEU B CA 1
ATOM 10431 C C . LEU B 1 496 ? 182.33800 205.39700 176.61900 1.000 142.82000 496 LEU B C 1
ATOM 10432 O O . LEU B 1 496 ? 181.47900 206.17500 176.19100 1.000 149.15000 496 LEU B O 1
ATOM 10437 N N . GLU B 1 497 ? 182.08300 204.10400 176.83500 1.000 148.64000 497 GLU B N 1
ATOM 10438 C CA . GLU B 1 497 ? 180.73200 203.58600 176.65400 1.000 148.20000 497 GLU B CA 1
ATOM 10439 C C . GLU B 1 497 ? 179.74800 204.19100 177.64600 1.000 155.60000 497 GLU B C 1
ATOM 10440 O O . GLU B 1 497 ? 178.54200 204.20200 177.37700 1.000 152.91000 497 GLU B O 1
ATOM 10446 N N . ARG B 1 498 ? 180.23200 204.68300 178.77800 1.000 163.53000 498 ARG B N 1
ATOM 10447 C CA . ARG B 1 498 ? 179.36000 205.32800 179.75100 1.000 170.97000 498 ARG B CA 1
ATOM 10448 C C . ARG B 1 498 ? 178.78200 206.60800 179.15500 1.000 180.53000 498 ARG B C 1
ATOM 10449 O O . ARG B 1 498 ? 179.52100 207.38500 178.54000 1.000 182.23000 498 ARG B O 1
ATOM 10457 N N . PRO B 1 499 ? 177.47800 206.86100 179.30600 1.000 186.27000 499 PRO B N 1
ATOM 10458 C CA . PRO B 1 499 ? 176.86900 208.02800 178.65000 1.000 186.94000 499 PRO B CA 1
ATOM 10459 C C . PRO B 1 499 ? 177.38900 209.36300 179.16200 1.000 186.25000 499 PRO B C 1
ATOM 10460 O O . PRO B 1 499 ? 177.71900 210.24800 178.36700 1.000 182.03000 499 PRO B O 1
ATOM 10464 N N . ASP B 1 500 ? 177.46800 209.52200 180.48300 1.000 190.34000 500 ASP B N 1
ATOM 10465 C CA . ASP B 1 500 ? 177.88800 210.78700 181.08600 1.000 192.48000 500 ASP B CA 1
ATOM 10466 C C . ASP B 1 500 ? 179.41200 210.86700 181.06900 1.000 188.97000 500 ASP B C 1
ATOM 10467 O O . ASP B 1 500 ? 180.09600 210.70100 182.08200 1.000 188.14000 500 ASP B O 1
ATOM 10472 N N . ALA B 1 501 ? 179.95100 211.13300 179.88100 1.000 182.92000 501 ALA B N 1
ATOM 10473 C CA . ALA B 1 501 ? 181.38500 211.30300 179.70600 1.000 172.60000 501 ALA B CA 1
ATOM 10474 C C . ALA B 1 501 ? 181.62700 212.29700 178.58200 1.000 173.84000 501 ALA B C 1
ATOM 10475 O O . ALA B 1 501 ? 180.78900 212.47800 177.69500 1.000 182.75000 501 ALA B O 1
ATOM 10477 N N . ASP B 1 502 ? 182.78900 212.94300 178.62700 1.000 161.94000 502 ASP B N 1
ATOM 10478 C CA . ASP B 1 502 ? 183.16800 213.94900 177.64700 1.000 156.67000 502 ASP B CA 1
ATOM 10479 C C . ASP B 1 502 ? 184.36500 213.45100 176.85200 1.000 148.92000 502 ASP B C 1
ATOM 10480 O O . ASP B 1 502 ? 185.38600 213.07300 177.43300 1.000 151.98000 502 ASP B O 1
ATOM 10485 N N . LEU B 1 503 ? 184.23400 213.45400 175.52400 1.000 140.32000 503 LEU B N 1
ATOM 10486 C CA . LEU B 1 503 ? 185.32600 212.99000 174.67400 1.000 133.52000 503 LEU B CA 1
ATOM 10487 C C . LEU B 1 503 ? 186.54400 213.89700 174.79200 1.000 136.49000 503 LEU B C 1
ATOM 10488 O O . LEU B 1 503 ? 187.68000 213.41500 174.88500 1.000 136.98000 503 LEU B O 1
ATOM 10493 N N . ALA B 1 504 ? 186.32800 215.21400 174.79100 1.000 134.75000 504 ALA B N 1
ATOM 10494 C CA . ALA B 1 504 ? 187.44600 216.14700 174.87900 1.000 131.33000 504 ALA B CA 1
ATOM 10495 C C . ALA B 1 504 ? 188.17400 216.01300 176.20900 1.000 133.35000 504 ALA B C 1
ATOM 10496 O O . ALA B 1 504 ? 189.40900 216.05400 176.25700 1.000 141.29000 504 ALA B O 1
ATOM 10498 N N . GLY B 1 505 ? 187.42600 215.85800 177.30200 1.000 130.56000 505 GLY B N 1
ATOM 10499 C CA . GLY B 1 505 ? 188.05900 215.68800 178.59900 1.000 134.84000 505 GLY B CA 1
ATOM 10500 C C . GLY B 1 505 ? 188.88900 214.42200 178.68000 1.000 133.55000 505 GLY B C 1
ATOM 10501 O O . GLY B 1 505 ? 190.00500 214.43300 179.20600 1.000 140.04000 505 GLY B O 1
ATOM 10502 N N . VAL B 1 506 ? 188.35900 213.31500 178.15600 1.000 127.06000 506 VAL B N 1
ATOM 10503 C CA . VAL B 1 506 ? 189.10500 212.06000 178.15700 1.000 121.09000 506 VAL B CA 1
ATOM 10504 C C . VAL B 1 506 ? 190.36300 212.19000 177.30900 1.000 121.22000 506 VAL B C 1
ATOM 10505 O O . VAL B 1 506 ? 191.44200 211.72500 177.69700 1.000 125.95000 506 VAL B O 1
ATOM 10509 N N . GLY B 1 507 ? 190.24600 212.82300 176.14100 1.000 118.99000 507 GLY B N 1
ATOM 10510 C CA . GLY B 1 507 ? 191.41700 213.02100 175.30300 1.000 121.90000 507 GLY B CA 1
ATOM 10511 C C . GLY B 1 507 ? 192.48400 213.85800 175.98000 1.000 127.31000 507 GLY B C 1
ATOM 10512 O O . GLY B 1 507 ? 193.67000 213.52100 175.93800 1.000 132.59000 507 GLY B O 1
ATOM 10513 N N . LEU B 1 508 ? 192.07800 214.95600 176.62200 1.000 128.28000 508 LEU B N 1
ATOM 10514 C CA . LEU B 1 508 ? 193.04400 215.80400 177.31300 1.000 124.69000 508 LEU B CA 1
ATOM 10515 C C . LEU B 1 508 ? 193.69300 215.06700 178.47700 1.000 128.69000 508 LEU B C 1
ATOM 10516 O O . LEU B 1 508 ? 194.90400 215.18700 178.70100 1.000 138.00000 508 LEU B O 1
ATOM 10521 N N . GLY B 1 509 ? 192.90400 214.30000 179.23200 1.000 127.92000 509 GLY B N 1
ATOM 10522 C CA . GLY B 1 509 ? 193.46700 213.53600 180.33200 1.000 128.13000 509 GLY B CA 1
ATOM 10523 C C . GLY B 1 509 ? 194.46400 212.49500 179.86600 1.000 127.41000 509 GLY B C 1
ATOM 10524 O O . GLY B 1 509 ? 195.50600 212.29400 180.49300 1.000 134.33000 509 GLY B O 1
ATOM 10525 N N . LEU B 1 510 ? 194.15600 211.81300 178.76100 1.000 125.11000 510 LEU B N 1
ATOM 10526 C CA . LEU B 1 510 ? 195.10100 210.85200 178.20200 1.000 121.86000 510 LEU B CA 1
ATOM 10527 C C . LEU B 1 510 ? 196.36200 211.54400 177.70200 1.000 129.64000 510 LEU B C 1
ATOM 10528 O O . LEU B 1 510 ? 197.46800 211.01200 177.84800 1.000 137.45000 510 LEU B O 1
ATOM 10533 N N . ALA B 1 511 ? 196.21500 212.72700 177.10400 1.000 128.89000 511 ALA B N 1
ATOM 10534 C CA . ALA B 1 511 ? 197.36600 213.39900 176.51200 1.000 126.52000 511 ALA B CA 1
ATOM 10535 C C . ALA B 1 511 ? 198.30000 213.96800 177.57300 1.000 129.42000 511 ALA B C 1
ATOM 10536 O O . ALA B 1 511 ? 199.52500 213.90500 177.42200 1.000 136.98000 511 ALA B O 1
ATOM 10538 N N . THR B 1 512 ? 197.74900 214.52600 178.65000 1.000 131.62000 512 THR B N 1
ATOM 10539 C CA . THR B 1 512 ? 198.56000 215.26500 179.61200 1.000 137.69000 512 THR B CA 1
ATOM 10540 C C . THR B 1 512 ? 198.82000 214.51100 180.91000 1.000 137.74000 512 THR B C 1
ATOM 10541 O O . THR B 1 512 ? 199.93000 214.58200 181.44300 1.000 141.78000 512 THR B O 1
ATOM 10545 N N . THR B 1 513 ? 197.83100 213.79000 181.43600 1.000 135.51000 513 THR B N 1
ATOM 10546 C CA . THR B 1 513 ? 197.93000 213.17500 182.75400 1.000 136.50000 513 THR B CA 1
ATOM 10547 C C . THR B 1 513 ? 198.29100 211.69500 182.68900 1.000 134.97000 513 THR B C 1
ATOM 10548 O O . THR B 1 513 ? 197.81700 210.90600 183.51300 1.000 134.30000 513 THR B O 1
ATOM 10552 N N . ARG B 1 514 ? 199.12000 211.30100 181.72600 1.000 135.35000 514 ARG B N 1
ATOM 10553 C CA . ARG B 1 514 ? 199.53200 209.91100 181.60900 1.000 132.15000 514 ARG B CA 1
ATOM 10554 C C . ARG B 1 514 ? 200.89600 209.84900 180.94000 1.000 138.82000 514 ARG B C 1
ATOM 10555 O O . ARG B 1 514 ? 201.24200 210.70500 180.12200 1.000 147.38000 514 ARG B O 1
ATOM 10563 N N . ALA B 1 515 ? 201.66600 208.82600 181.29800 1.000 131.33000 515 ALA B N 1
ATOM 10564 C CA . ALA B 1 515 ? 203.01400 208.67100 180.78000 1.000 128.02000 515 ALA B CA 1
ATOM 10565 C C . ALA B 1 515 ? 202.99300 208.00900 179.40500 1.000 133.77000 515 ALA B C 1
ATOM 10566 O O . ALA B 1 515 ? 201.99500 207.42500 178.97600 1.000 139.55000 515 ALA B O 1
ATOM 10568 N N . ARG B 1 516 ? 204.12200 208.10600 178.71100 1.000 131.46000 516 ARG B N 1
ATOM 10569 C CA . ARG B 1 516 ? 204.30500 207.49800 177.40100 1.000 131.44000 516 ARG B CA 1
ATOM 10570 C C . ARG B 1 516 ? 205.26200 206.32300 177.52500 1.000 133.94000 516 ARG B C 1
ATOM 10571 O O . ARG B 1 516 ? 206.32100 206.44400 178.15000 1.000 150.64000 516 ARG B O 1
ATOM 10579 N N . HIS B 1 517 ? 204.89300 205.19400 176.92600 1.000 120.83000 517 HIS B N 1
ATOM 10580 C CA . HIS B 1 517 ? 205.68600 203.98000 177.05700 1.000 123.08000 517 HIS B CA 1
ATOM 10581 C C . HIS B 1 517 ? 206.06800 203.42400 175.69300 1.000 128.31000 517 HIS B C 1
ATOM 10582 O O . HIS B 1 517 ? 205.87700 204.08700 174.66900 1.000 136.69000 517 HIS B O 1
ATOM 10589 N N . GLU B 1 518 ? 206.61400 202.20700 175.67300 1.000 125.05000 518 GLU B N 1
ATOM 10590 C CA . GLU B 1 518 ? 207.16800 201.65300 174.44200 1.000 123.83000 518 GLU B CA 1
ATOM 10591 C C . GLU B 1 518 ? 206.08100 201.40200 173.40300 1.000 128.26000 518 GLU B C 1
ATOM 10592 O O . GLU B 1 518 ? 206.11600 201.96400 172.30400 1.000 140.78000 518 GLU B O 1
ATOM 10598 N N . HIS B 1 519 ? 205.10700 200.55800 173.73000 1.000 119.93000 519 HIS B N 1
ATOM 10599 C CA . HIS B 1 519 ? 204.03400 200.25200 172.79300 1.000 120.11000 519 HIS B CA 1
ATOM 10600 C C . HIS B 1 519 ? 202.99100 201.35900 172.82900 1.000 120.84000 519 HIS B C 1
ATOM 10601 O O . HIS B 1 519 ? 202.51200 201.73000 173.90400 1.000 128.40000 519 HIS B O 1
ATOM 10608 N N . ARG B 1 520 ? 202.63600 201.88800 171.65700 1.000 118.65000 520 ARG B N 1
ATOM 10609 C CA . ARG B 1 520 ? 201.72500 203.01700 171.56600 1.000 112.44000 520 ARG B CA 1
ATOM 10610 C C . ARG B 1 520 ? 200.65900 202.75500 170.51200 1.000 117.82000 520 ARG B C 1
ATOM 10611 O O . ARG B 1 520 ? 200.87700 202.01000 169.55300 1.000 130.39000 520 ARG B O 1
ATOM 10619 N N . ALA B 1 521 ? 199.50300 203.38600 170.70400 1.000 114.72000 521 ALA B N 1
ATOM 10620 C CA . ALA B 1 521 ? 198.41300 203.33200 169.74300 1.000 113.99000 521 ALA B CA 1
ATOM 10621 C C . ALA B 1 521 ? 197.64300 204.64200 169.81200 1.000 116.58000 521 ALA B C 1
ATOM 10622 O O . ALA B 1 521 ? 197.63900 205.32200 170.84100 1.000 126.04000 521 ALA B O 1
ATOM 10624 N N . ALA B 1 522 ? 196.98700 204.98700 168.70700 1.000 112.66000 522 ALA B N 1
ATOM 10625 C CA . ALA B 1 522 ? 196.27600 206.25200 168.60700 1.000 115.65000 522 ALA B CA 1
ATOM 10626 C C . ALA B 1 522 ? 195.06800 206.09400 167.69800 1.000 118.31000 522 ALA B C 1
ATOM 10627 O O . ALA B 1 522 ? 195.12800 205.39900 166.67700 1.000 132.12000 522 ALA B O 1
ATOM 10629 N N . VAL B 1 523 ? 193.97400 206.74700 168.08700 1.000 116.30000 523 VAL B N 1
ATOM 10630 C CA . VAL B 1 523 ? 192.72600 206.74900 167.33100 1.000 119.50000 523 VAL B CA 1
ATOM 10631 C C . VAL B 1 523 ? 192.19800 208.17500 167.28400 1.000 125.45000 523 VAL B C 1
ATOM 10632 O O . VAL B 1 523 ? 192.01800 208.80800 168.32900 1.000 133.83000 523 VAL B O 1
ATOM 10636 N N . VAL B 1 524 ? 191.93900 208.68100 166.08400 1.000 120.97000 524 VAL B N 1
ATOM 10637 C CA . VAL B 1 524 ? 191.38300 210.01700 165.90200 1.000 114.66000 524 VAL B CA 1
ATOM 10638 C C . VAL B 1 524 ? 189.91500 209.88000 165.53000 1.000 123.42000 524 VAL B C 1
ATOM 10639 O O . VAL B 1 524 ? 189.57200 209.18100 164.56800 1.000 136.71000 524 VAL B O 1
ATOM 10643 N N . ALA B 1 525 ? 189.04300 210.53500 166.29400 1.000 125.31000 525 ALA B N 1
ATOM 10644 C CA . ALA B 1 525 ? 187.61400 210.42500 166.05400 1.000 131.58000 525 ALA B CA 1
ATOM 10645 C C . ALA B 1 525 ? 186.91500 211.68300 166.54300 1.000 133.80000 525 ALA B C 1
ATOM 10646 O O . ALA B 1 525 ? 187.33700 212.30600 167.52100 1.000 135.45000 525 ALA B O 1
ATOM 10648 N N . SER B 1 526 ? 185.83900 212.04700 165.85000 1.000 139.29000 526 SER B N 1
ATOM 10649 C CA . SER B 1 526 ? 185.01300 213.18500 166.22200 1.000 150.56000 526 SER B CA 1
ATOM 10650 C C . SER B 1 526 ? 183.67800 212.77400 166.82300 1.000 153.93000 526 SER B C 1
ATOM 10651 O O . SER B 1 526 ? 182.87200 213.64600 167.16400 1.000 158.20000 526 SER B O 1
ATOM 10654 N N . THR B 1 527 ? 183.42100 211.47600 166.96000 1.000 150.47000 527 THR B N 1
ATOM 10655 C CA . THR B 1 527 ? 182.17800 210.97300 167.52100 1.000 151.33000 527 THR B CA 1
ATOM 10656 C C . THR B 1 527 ? 182.49000 209.89800 168.55100 1.000 155.74000 527 THR B C 1
ATOM 10657 O O . THR B 1 527 ? 183.49700 209.19300 168.44800 1.000 162.74000 527 THR B O 1
ATOM 10661 N N . ARG B 1 528 ? 181.61500 209.78400 169.55300 1.000 146.40000 528 ARG B N 1
ATOM 10662 C CA . ARG B 1 528 ? 181.82600 208.79700 170.60600 1.000 141.14000 528 ARG B CA 1
ATOM 10663 C C . ARG B 1 528 ? 181.79400 207.37800 170.05200 1.000 147.95000 528 ARG B C 1
ATOM 10664 O O . ARG B 1 528 ? 182.60500 206.53000 170.44600 1.000 156.20000 528 ARG B O 1
ATOM 10672 N N . GLU B 1 529 ? 180.86300 207.10000 169.13600 1.000 147.99000 529 GLU B N 1
ATOM 10673 C CA . GLU B 1 529 ? 180.76400 205.76100 168.56400 1.000 155.61000 529 GLU B CA 1
ATOM 10674 C C . GLU B 1 529 ? 182.02100 205.39400 167.78700 1.000 158.91000 529 GLU B C 1
ATOM 10675 O O . GLU B 1 529 ? 182.49800 204.25600 167.86600 1.000 161.14000 529 GLU B O 1
ATOM 10681 N N . GLU B 1 530 ? 182.56900 206.34300 167.02500 1.000 155.89000 530 GLU B N 1
ATOM 10682 C CA . GLU B 1 530 ? 183.78600 206.06900 166.26700 1.000 153.80000 530 GLU B CA 1
ATOM 10683 C C . GLU B 1 530 ? 184.95100 205.74400 167.19300 1.000 148.19000 530 GLU B C 1
ATOM 10684 O O . GLU B 1 530 ? 185.70700 204.79700 166.94500 1.000 151.36000 530 GLU B O 1
ATOM 10690 N N . ALA B 1 531 ? 185.10900 206.51900 168.26900 1.000 141.57000 531 ALA B N 1
ATOM 10691 C CA . ALA B 1 531 ? 186.19000 206.25900 169.21300 1.000 138.15000 531 ALA B CA 1
ATOM 10692 C C . ALA B 1 531 ? 186.01000 204.91200 169.89800 1.000 140.50000 531 ALA B C 1
ATOM 10693 O O . ALA B 1 531 ? 186.98000 204.16700 170.08400 1.000 148.29000 531 ALA B O 1
ATOM 10695 N N . VAL B 1 532 ? 184.77500 204.58100 170.28300 1.000 139.75000 532 VAL B N 1
ATOM 10696 C CA . VAL B 1 532 ? 184.52200 203.29500 170.92500 1.000 136.92000 532 VAL B CA 1
ATOM 10697 C C . VAL B 1 532 ? 184.84700 202.15100 169.97400 1.000 140.21000 532 VAL B C 1
ATOM 10698 O O . VAL B 1 532 ? 185.47100 201.15800 170.36600 1.000 141.59000 532 VAL B O 1
ATOM 10702 N N . ARG B 1 533 ? 184.43600 202.27400 168.71000 1.000 138.18000 533 ARG B N 1
ATOM 10703 C CA . ARG B 1 533 ? 184.72600 201.22800 167.73500 1.000 136.89000 533 ARG B CA 1
ATOM 10704 C C . ARG B 1 533 ? 186.22500 201.07900 167.51300 1.000 143.39000 533 ARG B C 1
ATOM 10705 O O . ARG B 1 533 ? 186.73700 199.95800 167.42300 1.000 146.91000 533 ARG B O 1
ATOM 10713 N N . GLY B 1 534 ? 186.94700 202.19800 167.42600 1.000 144.31000 534 GLY B N 1
ATOM 10714 C CA . GLY B 1 534 ? 188.39000 202.12000 167.25600 1.000 140.39000 534 GLY B CA 1
ATOM 10715 C C . GLY B 1 534 ? 189.08400 201.46900 168.43600 1.000 142.35000 534 GLY B C 1
ATOM 10716 O O . GLY B 1 534 ? 189.98800 200.64400 168.26300 1.000 150.35000 534 GLY B O 1
ATOM 10717 N N . LEU B 1 535 ? 188.67100 201.82600 169.65300 1.000 138.39000 535 LEU B N 1
ATOM 10718 C CA . LEU B 1 535 ? 189.26300 201.21500 170.83800 1.000 133.56000 535 LEU B CA 1
ATOM 10719 C C . LEU B 1 535 ? 188.94700 199.72600 170.90800 1.000 137.88000 535 LEU B C 1
ATOM 10720 O O . LEU B 1 535 ? 189.80300 198.92300 171.29700 1.000 142.24000 535 LEU B O 1
ATOM 10725 N N . ARG B 1 536 ? 187.72500 199.33600 170.53800 1.000 136.38000 536 ARG B N 1
ATOM 10726 C CA . ARG B 1 536 ? 187.38400 197.91800 170.50100 1.000 136.71000 536 ARG B CA 1
ATOM 10727 C C . ARG B 1 536 ? 188.22400 197.17900 169.46900 1.000 142.28000 536 ARG B C 1
ATOM 10728 O O . ARG B 1 536 ? 188.65100 196.04400 169.70400 1.000 146.46000 536 ARG B O 1
ATOM 10736 N N . GLU B 1 537 ? 188.46300 197.80400 168.31500 1.000 144.85000 537 GLU B N 1
ATOM 10737 C CA . GLU B 1 537 ? 189.31900 197.19000 167.30600 1.000 146.80000 537 GLU B CA 1
ATOM 10738 C C . GLU B 1 537 ? 190.73900 197.01300 167.82500 1.000 144.32000 537 GLU B C 1
ATOM 10739 O O . GLU B 1 537 ? 191.37800 195.98600 167.57000 1.000 156.42000 537 GLU B O 1
ATOM 10745 N N . ILE B 1 538 ? 191.25400 198.01100 168.54500 1.000 138.44000 538 ILE B N 1
ATOM 10746 C CA . ILE B 1 538 ? 192.59400 197.89500 169.11900 1.000 134.68000 538 ILE B CA 1
ATOM 10747 C C . ILE B 1 538 ? 192.64000 196.75800 170.13300 1.000 141.45000 538 ILE B C 1
ATOM 10748 O O . ILE B 1 538 ? 193.56800 195.94000 170.13700 1.000 147.40000 538 ILE B O 1
ATOM 10753 N N . ALA B 1 539 ? 191.63100 196.68500 171.00300 1.000 144.54000 539 ALA B N 1
ATOM 10754 C CA . ALA B 1 539 ? 191.62800 195.68200 172.06200 1.000 141.57000 539 ALA B CA 1
ATOM 10755 C C . ALA B 1 539 ? 191.34200 194.27800 171.54500 1.000 145.43000 539 ALA B C 1
ATOM 10756 O O . ALA B 1 539 ? 191.67500 193.30300 172.22500 1.000 142.83000 539 ALA B O 1
ATOM 10758 N N . ALA B 1 540 ? 190.72700 194.15000 170.37100 1.000 151.25000 540 ALA B N 1
ATOM 10759 C CA . ALA B 1 540 ? 190.42000 192.82700 169.84100 1.000 155.23000 540 ALA B CA 1
ATOM 10760 C C . ALA B 1 540 ? 191.65000 192.13900 169.26700 1.000 160.68000 540 ALA B C 1
ATOM 10761 O O . ALA B 1 540 ? 191.76300 190.91100 169.35200 1.000 173.53000 540 ALA B O 1
ATOM 10763 N N . GLY B 1 541 ? 192.57200 192.90000 168.68700 1.000 157.95000 541 GLY B N 1
ATOM 10764 C CA . GLY B 1 541 ? 193.74700 192.32100 168.06700 1.000 164.99000 541 GLY B CA 1
ATOM 10765 C C . GLY B 1 541 ? 194.25900 193.15800 166.91500 1.000 184.81000 541 GLY B C 1
ATOM 10766 O O . GLY B 1 541 ? 194.50400 194.35800 167.07200 1.000 189.90000 541 GLY B O 1
ATOM 10767 N N . ALA B 1 542 ? 194.42700 192.53800 165.75100 1.000 191.08000 542 ALA B N 1
ATOM 10768 C CA . ALA B 1 542 ? 194.88300 193.26300 164.57200 1.000 199.92000 542 ALA B CA 1
ATOM 10769 C C . ALA B 1 542 ? 193.75500 194.13300 164.03200 1.000 200.36000 542 ALA B C 1
ATOM 10770 O O . ALA B 1 542 ? 192.70100 193.62300 163.63700 1.000 194.49000 542 ALA B O 1
ATOM 10772 N N . ALA B 1 543 ? 193.97400 195.44400 164.01500 1.000 203.40000 543 ALA B N 1
ATOM 10773 C CA . ALA B 1 543 ? 192.99700 196.40600 163.52100 1.000 197.73000 543 ALA B CA 1
ATOM 10774 C C . ALA B 1 543 ? 193.52100 197.01500 162.22800 1.000 205.53000 543 ALA B C 1
ATOM 10775 O O . ALA B 1 543 ? 194.59900 197.61800 162.21400 1.000 201.23000 543 ALA B O 1
ATOM 10777 N N . THR B 1 544 ? 192.75600 196.86000 161.15000 1.000 209.25000 544 THR B N 1
ATOM 10778 C CA . THR B 1 544 ? 193.14400 197.35400 159.83600 1.000 215.48000 544 THR B CA 1
ATOM 10779 C C . THR B 1 544 ? 192.44500 198.65500 159.46500 1.000 218.19000 544 THR B C 1
ATOM 10780 O O . THR B 1 544 ? 192.58000 199.11400 158.32700 1.000 223.17000 544 THR B O 1
ATOM 10784 N N . ALA B 1 545 ? 191.70300 199.25500 160.39100 1.000 211.32000 545 ALA B N 1
ATOM 10785 C CA . ALA B 1 545 ? 191.01000 200.50100 160.10000 1.000 205.99000 545 ALA B CA 1
ATOM 10786 C C . ALA B 1 545 ? 192.00500 201.63200 159.87000 1.000 203.63000 545 ALA B C 1
ATOM 10787 O O . ALA B 1 545 ? 193.08600 201.67200 160.46500 1.000 203.19000 545 ALA B O 1
ATOM 10789 N N . ASP B 1 546 ? 191.63000 202.55600 158.98300 1.000 204.85000 546 ASP B N 1
ATOM 10790 C CA . ASP B 1 546 ? 192.50700 203.67900 158.66800 1.000 209.28000 546 ASP B CA 1
ATOM 10791 C C . ASP B 1 546 ? 192.71600 204.57700 159.88000 1.000 199.13000 546 ASP B C 1
ATOM 10792 O O . ASP B 1 546 ? 193.83100 205.05100 160.12500 1.000 194.68000 546 ASP B O 1
ATOM 10797 N N . ALA B 1 547 ? 191.65200 204.82600 160.64800 1.000 192.57000 547 ALA B N 1
ATOM 10798 C CA . ALA B 1 547 ? 191.76400 205.70500 161.80800 1.000 177.20000 547 ALA B CA 1
ATOM 10799 C C . ALA B 1 547 ? 192.69300 205.11800 162.86400 1.000 171.91000 547 ALA B C 1
ATOM 10800 O O . ALA B 1 547 ? 193.46600 205.84700 163.49600 1.000 168.48000 547 ALA B O 1
ATOM 10802 N N . VAL B 1 548 ? 192.63000 203.80400 163.07000 1.000 167.07000 548 VAL B N 1
ATOM 10803 C CA . VAL B 1 548 ? 193.46000 203.16100 164.08000 1.000 153.44000 548 VAL B CA 1
ATOM 10804 C C . VAL B 1 548 ? 194.90300 203.11400 163.60200 1.000 152.91000 548 VAL B C 1
ATOM 10805 O O . VAL B 1 548 ? 195.19000 202.65600 162.48800 1.000 158.79000 548 VAL B O 1
ATOM 10809 N N . VAL B 1 549 ? 195.82300 203.58700 164.44100 1.000 143.28000 549 VAL B N 1
ATOM 10810 C CA . VAL B 1 549 ? 197.24800 203.47600 164.16000 1.000 133.22000 549 VAL B CA 1
ATOM 10811 C C . VAL B 1 549 ? 197.94100 202.95600 165.41200 1.000 138.47000 549 VAL B C 1
ATOM 10812 O O . VAL B 1 549 ? 197.48100 203.18100 166.53400 1.000 147.20000 549 VAL B O 1
ATOM 10816 N N . GLU B 1 550 ? 199.04500 202.23800 165.21800 1.000 133.34000 550 GLU B N 1
ATOM 10817 C CA . GLU B 1 550 ? 199.75400 201.63300 166.33600 1.000 138.60000 550 GLU B CA 1
ATOM 10818 C C . GLU B 1 550 ? 201.22000 201.45700 165.97100 1.000 139.15000 550 GLU B C 1
ATOM 10819 O O . GLU B 1 550 ? 201.59700 201.50200 164.79800 1.000 146.36000 550 GLU B O 1
ATOM 10825 N N . GLY B 1 551 ? 202.04300 201.25500 166.99200 1.000 138.53000 551 GLY B N 1
ATOM 10826 C CA . GLY B 1 551 ? 203.46200 201.05600 166.75800 1.000 136.18000 551 GLY B CA 1
ATOM 10827 C C . GLY B 1 551 ? 204.19800 200.77400 168.04900 1.000 133.20000 551 GLY B C 1
ATOM 10828 O O . GLY B 1 551 ? 203.62200 200.77800 169.14300 1.000 143.83000 551 GLY B O 1
ATOM 10829 N N . VAL B 1 552 ? 205.49500 200.51500 167.89700 1.000 122.55000 552 VAL B N 1
ATOM 10830 C CA . VAL B 1 552 ? 206.40200 200.27000 169.01000 1.000 125.22000 552 VAL B CA 1
ATOM 10831 C C . VAL B 1 552 ? 207.60400 201.18800 168.84600 1.000 132.37000 552 VAL B C 1
ATOM 10832 O O . VAL B 1 552 ? 208.19700 201.25000 167.76400 1.000 147.19000 552 VAL B O 1
ATOM 10836 N N . THR B 1 553 ? 207.96200 201.89600 169.91300 1.000 132.22000 553 THR B N 1
ATOM 10837 C CA . THR B 1 553 ? 209.06500 202.84100 169.88100 1.000 137.04000 553 THR B CA 1
ATOM 10838 C C . THR B 1 553 ? 210.06700 202.50500 170.97500 1.000 143.92000 553 THR B C 1
ATOM 10839 O O . THR B 1 553 ? 209.75800 201.79700 171.93700 1.000 150.86000 553 THR B O 1
ATOM 10843 N N . GLU B 1 554 ? 211.28400 203.02300 170.81000 1.000 148.11000 554 GLU B N 1
ATOM 10844 C CA . GLU B 1 554 ? 212.35200 202.80900 171.77200 1.000 155.63000 554 GLU B CA 1
ATOM 10845 C C . GLU B 1 554 ? 213.12200 204.07200 172.12800 1.000 162.76000 554 GLU B C 1
ATOM 10846 O O . GLU B 1 554 ? 213.90000 204.04300 173.08800 1.000 167.81000 554 GLU B O 1
ATOM 10852 N N . VAL B 1 555 ? 212.93300 205.17100 171.40200 1.000 164.21000 555 VAL B N 1
ATOM 10853 C CA . VAL B 1 555 ? 213.66400 206.41000 171.63000 1.000 169.77000 555 VAL B CA 1
ATOM 10854 C C . VAL B 1 555 ? 212.67500 207.49000 172.04300 1.000 171.97000 555 VAL B C 1
ATOM 10855 O O . VAL B 1 555 ? 211.57400 207.58200 171.48800 1.000 170.63000 555 VAL B O 1
ATOM 10859 N N . ASP B 1 556 ? 213.06800 208.30100 173.02700 1.000 175.97000 556 ASP B N 1
ATOM 10860 C CA . ASP B 1 556 ? 212.18300 209.34600 173.53200 1.000 186.68000 556 ASP B CA 1
ATOM 10861 C C . ASP B 1 556 ? 211.90900 210.40000 172.46300 1.000 184.07000 556 ASP B C 1
ATOM 10862 O O . ASP B 1 556 ? 210.75700 210.79100 172.24000 1.000 180.20000 556 ASP B O 1
ATOM 10867 N N . GLY B 1 557 ? 212.95900 210.86900 171.78800 1.000 177.16000 557 GLY B N 1
ATOM 10868 C CA . GLY B 1 557 ? 212.82500 211.88800 170.76800 1.000 164.57000 557 GLY B CA 1
ATOM 10869 C C . GLY B 1 557 ? 213.55900 211.49500 169.49800 1.000 158.85000 557 GLY B C 1
ATOM 10870 O O . GLY B 1 557 ? 214.19200 210.44100 169.42300 1.000 167.47000 557 GLY B O 1
ATOM 10871 N N . ARG B 1 558 ? 213.45500 212.37000 168.50200 1.000 148.88000 558 ARG B N 1
ATOM 10872 C CA . ARG B 1 558 ? 214.07600 212.13000 167.20700 1.000 145.46000 558 ARG B CA 1
ATOM 10873 C C . ARG B 1 558 ? 214.63500 213.44800 166.68000 1.000 151.77000 558 ARG B C 1
ATOM 10874 O O . ARG B 1 558 ? 214.68300 214.45700 167.38900 1.000 160.96000 558 ARG B O 1
ATOM 10882 N N . ASN B 1 559 ? 215.06100 213.43100 165.42000 1.000 149.37000 559 ASN B N 1
ATOM 10883 C CA . ASN B 1 559 ? 215.74400 214.54200 164.76500 1.000 147.51000 559 ASN B CA 1
ATOM 10884 C C . ASN B 1 559 ? 215.04000 214.90000 163.46400 1.000 149.01000 559 ASN B C 1
ATOM 10885 O O . ASN B 1 559 ? 215.64900 214.96400 162.39500 1.000 152.31000 559 ASN B O 1
ATOM 10890 N N . VAL B 1 560 ? 213.72500 215.11100 163.55400 1.000 145.15000 560 VAL B N 1
ATOM 10891 C CA . VAL B 1 560 ? 212.83800 215.32900 162.41300 1.000 141.49000 560 VAL B CA 1
ATOM 10892 C C . VAL B 1 560 ? 213.44000 216.28600 161.39100 1.000 134.63000 560 VAL B C 1
ATOM 10893 O O . VAL B 1 560 ? 213.92700 217.36700 161.73800 1.000 136.25000 560 VAL B O 1
ATOM 10897 N N . VAL B 1 561 ? 213.41600 215.88100 160.12300 1.000 128.37000 561 VAL B N 1
ATOM 10898 C CA . VAL B 1 561 ? 213.94700 216.66300 159.01400 1.000 123.23000 561 VAL B CA 1
ATOM 10899 C C . VAL B 1 561 ? 212.81900 216.91200 158.02400 1.000 124.86000 561 VAL B C 1
ATOM 10900 O O . VAL B 1 561 ? 212.13400 215.97100 157.60800 1.000 134.52000 561 VAL B O 1
ATOM 10904 N N . PHE B 1 562 ? 212.63300 218.17400 157.64800 1.000 122.05000 562 PHE B N 1
ATOM 10905 C CA . PHE B 1 562 ? 211.58300 218.55100 156.71200 1.000 118.71000 562 PHE B CA 1
ATOM 10906 C C . PHE B 1 562 ? 212.06600 218.39400 155.27700 1.000 125.67000 562 PHE B C 1
ATOM 10907 O O . PHE B 1 562 ? 213.19800 218.75900 154.94500 1.000 134.43000 562 PHE B O 1
ATOM 10915 N N . LEU B 1 563 ? 211.20100 217.84000 154.43300 1.000 123.29000 563 LEU B N 1
ATOM 10916 C CA . LEU B 1 563 ? 211.47900 217.65600 153.01500 1.000 120.51000 563 LEU B CA 1
ATOM 10917 C C . LEU B 1 563 ? 210.40400 218.35500 152.19700 1.000 127.01000 563 LEU B C 1
ATOM 10918 O O . LEU B 1 563 ? 209.21300 218.23300 152.49800 1.000 134.59000 563 LEU B O 1
ATOM 10923 N N . PHE B 1 564 ? 210.82800 219.07900 151.16700 1.000 130.10000 564 PHE B N 1
ATOM 10924 C CA . PHE B 1 564 ? 209.90900 219.79500 150.28000 1.000 132.31000 564 PHE B CA 1
ATOM 10925 C C . PHE B 1 564 ? 210.05300 219.26200 148.86200 1.000 145.11000 564 PHE B C 1
ATOM 10926 O O . PHE B 1 564 ? 210.98300 219.66000 148.13800 1.000 164.16000 564 PHE B O 1
ATOM 10934 N N . PRO B 1 565 ? 209.17200 218.35900 148.42400 1.000 137.89000 565 PRO B N 1
ATOM 10935 C CA . PRO B 1 565 ? 209.33600 217.75800 147.08900 1.000 154.53000 565 PRO B CA 1
ATOM 10936 C C . PRO B 1 565 ? 209.28000 218.75600 145.94600 1.000 162.86000 565 PRO B C 1
ATOM 10937 O O . PRO B 1 565 ? 209.96100 218.55700 144.93200 1.000 168.56000 565 PRO B O 1
ATOM 10941 N N . GLY B 1 566 ? 208.49200 219.81100 146.06800 1.000 159.82000 566 GLY B N 1
ATOM 10942 C CA . GLY B 1 566 ? 208.35200 220.78700 145.00100 1.000 171.77000 566 GLY B CA 1
ATOM 10943 C C . GLY B 1 566 ? 207.06600 220.56900 144.21400 1.000 186.78000 566 GLY B C 1
ATOM 10944 O O . GLY B 1 566 ? 205.99100 220.43500 144.79600 1.000 193.47000 566 GLY B O 1
ATOM 10945 N N . GLN B 1 567 ? 207.18400 220.53200 142.89000 1.000 187.70000 567 GLN B N 1
ATOM 10946 C CA . GLN B 1 567 ? 206.02800 220.36500 142.02600 1.000 191.96000 567 GLN B CA 1
ATOM 10947 C C . GLN B 1 567 ? 205.68600 218.88400 141.87900 1.000 187.61000 567 GLN B C 1
ATOM 10948 O O . GLN B 1 567 ? 206.31600 218.00800 142.47600 1.000 182.17000 567 GLN B O 1
ATOM 10954 N N . GLY B 1 568 ? 204.67300 218.59900 141.06500 1.000 184.39000 568 GLY B N 1
ATOM 10955 C CA . GLY B 1 568 ? 204.21600 217.24400 140.85200 1.000 180.74000 568 GLY B CA 1
ATOM 10956 C C . GLY B 1 568 ? 203.18700 216.74700 141.84400 1.000 179.58000 568 GLY B C 1
ATOM 10957 O O . GLY B 1 568 ? 202.72400 215.60700 141.71000 1.000 176.69000 568 GLY B O 1
ATOM 10958 N N . SER B 1 569 ? 202.81200 217.55900 142.83100 1.000 178.88000 569 SER B N 1
ATOM 10959 C CA . SER B 1 569 ? 201.82400 217.18000 143.83200 1.000 174.38000 569 SER B CA 1
ATOM 10960 C C . SER B 1 569 ? 200.56900 218.03900 143.72800 1.000 171.44000 569 SER B C 1
ATOM 10961 O O . SER B 1 569 ? 199.87800 218.26600 144.72300 1.000 169.87000 569 SER B O 1
ATOM 10964 N N . GLN B 1 570 ? 200.26800 218.52800 142.52800 1.000 172.97000 570 GLN B N 1
ATOM 10965 C CA . GLN B 1 570 ? 199.08900 219.35900 142.33400 1.000 173.59000 570 GLN B CA 1
ATOM 10966 C C . GLN B 1 570 ? 197.81900 218.54400 142.54100 1.000 178.92000 570 GLN B C 1
ATOM 10967 O O . GLN B 1 570 ? 197.74200 217.37200 142.16500 1.000 182.78000 570 GLN B O 1
ATOM 10973 N N . TRP B 1 571 ? 196.81800 219.17900 143.14600 1.000 175.04000 571 TRP B N 1
ATOM 10974 C CA . TRP B 1 571 ? 195.54400 218.53200 143.42800 1.000 173.89000 571 TRP B CA 1
ATOM 10975 C C . TRP B 1 571 ? 194.52400 219.61700 143.73100 1.000 171.71000 571 TRP B C 1
ATOM 10976 O O . TRP B 1 571 ? 194.80900 220.53300 144.50700 1.000 174.40000 571 TRP B O 1
ATOM 10987 N N . ALA B 1 572 ? 193.34700 219.51400 143.10700 1.000 165.97000 572 ALA B N 1
ATOM 10988 C CA . ALA B 1 572 ? 192.28200 220.52600 143.30900 1.000 162.16000 572 ALA B CA 1
ATOM 10989 C C . ALA B 1 572 ? 192.07300 220.76600 144.80400 1.000 172.27000 572 ALA B C 1
ATOM 10990 O O . ALA B 1 572 ? 191.73900 219.80200 145.52800 1.000 179.85000 572 ALA B O 1
ATOM 10992 N N . GLY B 1 573 ? 192.26300 222.01100 145.25000 1.000 166.62000 573 GLY B N 1
ATOM 10993 C CA . GLY B 1 573 ? 192.06100 222.35200 146.67100 1.000 166.53000 573 GLY B CA 1
ATOM 10994 C C . GLY B 1 573 ? 193.19900 221.83800 147.53100 1.000 165.57000 573 GLY B C 1
ATOM 10995 O O . GLY B 1 573 ? 193.73400 220.75500 147.22200 1.000 161.16000 573 GLY B O 1
ATOM 10996 N N . MET B 1 574 ? 193.56300 222.58800 148.57300 1.000 166.40000 574 MET B N 1
ATOM 10997 C CA . MET B 1 574 ? 194.63400 222.14700 149.50300 1.000 159.04000 574 MET B CA 1
ATOM 10998 C C . MET B 1 574 ? 194.17600 222.42600 150.94100 1.000 165.33000 574 MET B C 1
ATOM 10999 O O . MET B 1 574 ? 194.61900 223.44300 151.52100 1.000 173.07000 574 MET B O 1
ATOM 11004 N N . GLY B 1 575 ? 193.31600 221.56100 151.48600 1.000 162.86000 575 GLY B N 1
ATOM 11005 C CA . GLY B 1 575 ? 192.78000 221.78500 152.84200 1.000 164.54000 575 GLY B CA 1
ATOM 11006 C C . GLY B 1 575 ? 191.81600 222.95500 152.84700 1.000 175.48000 575 GLY B C 1
ATOM 11007 O O . GLY B 1 575 ? 192.08300 223.93700 153.57000 1.000 178.28000 575 GLY B O 1
ATOM 11008 N N . ALA B 1 576 ? 190.74600 222.87300 152.05100 1.000 173.78000 576 ALA B N 1
ATOM 11009 C CA . ALA B 1 576 ? 189.72000 223.94200 152.04000 1.000 173.16000 576 ALA B CA 1
ATOM 11010 C C . ALA B 1 576 ? 189.13400 224.07300 153.44500 1.000 177.39000 576 ALA B C 1
ATOM 11011 O O . ALA B 1 576 ? 189.32700 225.12600 154.08700 1.000 170.88000 576 ALA B O 1
ATOM 11013 N N . GLU B 1 577 ? 188.44000 223.03300 153.91200 1.000 184.66000 577 GLU B N 1
ATOM 11014 C CA . GLU B 1 577 ? 187.91400 223.04600 155.30200 1.000 182.31000 577 GLU B CA 1
ATOM 11015 C C . GLU B 1 577 ? 189.07300 223.37500 156.25400 1.000 173.88000 577 GLU B C 1
ATOM 11016 O O . GLU B 1 577 ? 188.83900 224.08000 157.25200 1.000 175.81000 577 GLU B O 1
ATOM 11022 N N . LEU B 1 578 ? 190.27400 222.87500 155.95100 1.000 171.87000 578 LEU B N 1
ATOM 11023 C CA . LEU B 1 578 ? 191.45800 223.19200 156.78900 1.000 168.86000 578 LEU B CA 1
ATOM 11024 C C . LEU B 1 578 ? 191.59500 224.72000 156.86200 1.000 164.91000 578 LEU B C 1
ATOM 11025 O O . LEU B 1 578 ? 191.75500 225.24200 157.98800 1.000 165.25000 578 LEU B O 1
ATOM 11030 N N . LEU B 1 579 ? 191.50900 225.41000 155.71800 1.000 162.41000 579 LEU B N 1
ATOM 11031 C CA . LEU B 1 579 ? 191.54400 226.86700 155.76700 1.000 159.50000 579 LEU B CA 1
ATOM 11032 C C . LEU B 1 579 ? 190.50700 227.41100 156.74000 1.000 169.50000 579 LEU B C 1
ATOM 11033 O O . LEU B 1 579 ? 190.78800 228.34400 157.50100 1.000 174.59000 579 LEU B O 1
ATOM 11038 N N . SER B 1 580 ? 189.30000 226.84400 156.72700 1.000 172.97000 580 SER B N 1
ATOM 11039 C CA . SER B 1 580 ? 188.23600 227.33900 157.59300 1.000 178.56000 580 SER B CA 1
ATOM 11040 C C . SER B 1 580 ? 188.41600 226.88300 159.03700 1.000 180.19000 580 SER B C 1
ATOM 11041 O O . SER B 1 580 ? 188.10000 227.63300 159.96800 1.000 177.71000 580 SER B O 1
ATOM 11044 N N . SER B 1 581 ? 188.91600 225.66500 159.24700 1.000 179.75000 581 SER B N 1
ATOM 11045 C CA . SER B 1 581 ? 188.99100 225.11600 160.59800 1.000 172.78000 581 SER B CA 1
ATOM 11046 C C . SER B 1 581 ? 190.22400 225.61900 161.34200 1.000 172.42000 581 SER B C 1
ATOM 11047 O O . SER B 1 581 ? 190.11000 226.28600 162.37500 1.000 175.38000 581 SER B O 1
ATOM 11050 N N . SER B 1 582 ? 191.40700 225.30600 160.83300 1.000 166.87000 582 SER B N 1
ATOM 11051 C CA . SER B 1 582 ? 192.63400 225.68900 161.52200 1.000 161.25000 582 SER B CA 1
ATOM 11052 C C . SER B 1 582 ? 192.87200 227.18700 161.37300 1.000 162.34000 582 SER B C 1
ATOM 11053 O O . SER B 1 582 ? 192.87000 227.70100 160.24900 1.000 165.30000 582 SER B O 1
ATOM 11056 N N . PRO B 1 583 ? 193.08100 227.91600 162.46600 1.000 160.74000 583 PRO B N 1
ATOM 11057 C CA . PRO B 1 583 ? 193.30000 229.36300 162.35300 1.000 156.98000 583 PRO B CA 1
ATOM 11058 C C . PRO B 1 583 ? 194.71500 229.71400 161.91900 1.000 159.52000 583 PRO B C 1
ATOM 11059 O O . PRO B 1 583 ? 194.92600 230.73600 161.26100 1.000 162.17000 583 PRO B O 1
ATOM 11063 N N . VAL B 1 584 ? 195.68900 228.87700 162.28100 1.000 156.85000 584 VAL B N 1
ATOM 11064 C CA . VAL B 1 584 ? 197.07700 229.15100 161.91900 1.000 152.63000 584 VAL B CA 1
ATOM 11065 C C . VAL B 1 584 ? 197.26900 229.04800 160.41100 1.000 150.60000 584 VAL B C 1
ATOM 11066 O O . VAL B 1 584 ? 197.98100 229.85800 159.80400 1.000 151.49000 584 VAL B O 1
ATOM 11070 N N . PHE B 1 585 ? 196.64900 228.04600 159.78600 1.000 146.46000 585 PHE B N 1
ATOM 11071 C CA . PHE B 1 585 ? 196.75000 227.88100 158.34000 1.000 147.33000 585 PHE B CA 1
ATOM 11072 C C . PHE B 1 585 ? 196.22000 229.10900 157.61100 1.000 154.40000 585 PHE B C 1
ATOM 11073 O O . PHE B 1 585 ? 196.89100 229.66800 156.73300 1.000 159.08000 585 PHE B O 1
ATOM 11081 N N . ALA B 1 586 ? 195.01400 229.55100 157.97400 1.000 155.23000 586 ALA B N 1
ATOM 11082 C CA . ALA B 1 586 ? 194.42800 230.72400 157.33600 1.000 155.00000 586 ALA B CA 1
ATOM 11083 C C . ALA B 1 586 ? 195.24200 231.97600 157.62900 1.000 161.07000 586 ALA B C 1
ATOM 11084 O O . ALA B 1 586 ? 195.40800 232.83300 156.75400 1.000 169.09000 586 ALA B O 1
ATOM 11086 N N . GLY B 1 587 ? 195.75000 232.10400 158.85600 1.000 160.49000 587 GLY B N 1
ATOM 11087 C CA . GLY B 1 587 ? 196.56700 233.25900 159.18800 1.000 164.52000 587 GLY B CA 1
ATOM 11088 C C . GLY B 1 587 ? 197.82500 233.34200 158.34900 1.000 165.12000 587 GLY B C 1
ATOM 11089 O O . GLY B 1 587 ? 198.17400 234.40900 157.84100 1.000 175.52000 587 GLY B O 1
ATOM 11090 N N . LYS B 1 588 ? 198.51600 232.21400 158.17600 1.000 159.19000 588 LYS B N 1
ATOM 11091 C CA . LYS B 1 588 ? 199.72300 232.21700 157.35700 1.000 162.65000 588 LYS B CA 1
ATOM 11092 C C . LYS B 1 588 ? 199.39400 232.45000 155.88700 1.000 164.79000 588 LYS B C 1
ATOM 11093 O O . LYS B 1 588 ? 200.14500 233.13200 155.18000 1.000 174.68000 588 LYS B O 1
ATOM 11099 N N . ILE B 1 589 ? 198.27500 231.89900 155.40700 1.000 157.26000 589 ILE B N 1
ATOM 11100 C CA . ILE B 1 589 ? 197.88200 232.14200 154.02100 1.000 161.13000 589 ILE B CA 1
ATOM 11101 C C . ILE B 1 589 ? 197.61500 233.62500 153.79600 1.000 172.91000 589 ILE B C 1
ATOM 11102 O O . ILE B 1 589 ? 198.05200 234.20500 152.79500 1.000 177.91000 589 ILE B O 1
ATOM 11107 N N . ARG B 1 590 ? 196.90200 234.26400 154.72600 1.000 173.28000 590 ARG B N 1
ATOM 11108 C CA . ARG B 1 590 ? 196.65400 235.69700 154.61400 1.000 173.59000 590 ARG B CA 1
ATOM 11109 C C . ARG B 1 590 ? 197.95100 236.49000 154.70400 1.000 178.10000 590 ARG B C 1
ATOM 11110 O O . ARG B 1 590 ? 198.12800 237.48600 153.99400 1.000 186.96000 590 ARG B O 1
ATOM 11118 N N . ALA B 1 591 ? 198.86700 236.06700 155.57800 1.000 177.09000 591 ALA B N 1
ATOM 11119 C CA . ALA B 1 591 ? 200.14300 236.76000 155.70700 1.000 177.40000 591 ALA B CA 1
ATOM 11120 C C . ALA B 1 591 ? 200.93700 236.69600 154.41000 1.000 181.56000 591 ALA B C 1
ATOM 11121 O O . ALA B 1 591 ? 201.55200 237.68800 154.00100 1.000 182.81000 591 ALA B O 1
ATOM 11123 N N . CYS B 1 592 ? 200.93700 235.54300 153.74800 1.000 182.74000 592 CYS B N 1
ATOM 11124 C CA . CYS B 1 592 ? 201.60900 235.42500 152.45400 1.000 182.27000 592 CYS B CA 1
ATOM 11125 C C . CYS B 1 592 ? 200.67100 235.79400 151.30900 1.000 184.39000 592 CYS B C 1
ATOM 11126 O O . CYS B 1 592 ? 200.55400 235.09300 150.30500 1.000 183.19000 592 CYS B O 1
ATOM 11129 N N . ASP B 1 593 ? 200.00200 236.93600 151.46100 1.000 186.84000 593 ASP B N 1
ATOM 11130 C CA . ASP B 1 593 ? 199.17600 237.50100 150.40400 1.000 187.07000 593 ASP B CA 1
ATOM 11131 C C . ASP B 1 593 ? 199.49900 238.97700 150.23100 1.000 189.63000 593 ASP B C 1
ATOM 11132 O O . ASP B 1 593 ? 199.39000 239.51800 149.12700 1.000 194.45000 593 ASP B O 1
ATOM 11137 N N . GLU B 1 594 ? 199.90200 239.63200 151.32200 1.000 187.76000 594 GLU B N 1
ATOM 11138 C CA . GLU B 1 594 ? 200.24100 241.04900 151.25000 1.000 191.51000 594 GLU B CA 1
ATOM 11139 C C . GLU B 1 594 ? 201.43200 241.28300 150.33100 1.000 195.14000 594 GLU B C 1
ATOM 11140 O O . GLU B 1 594 ? 201.43000 242.22000 149.52400 1.000 196.47000 594 GLU B O 1
ATOM 11146 N N . SER B 1 595 ? 202.46000 240.44000 150.43700 1.000 192.63000 595 SER B N 1
ATOM 11147 C CA . SER B 1 595 ? 203.62300 240.55800 149.57000 1.000 196.84000 595 SER B CA 1
ATOM 11148 C C . SER B 1 595 ? 203.37200 240.01300 148.17100 1.000 196.48000 595 SER B C 1
ATOM 11149 O O . SER B 1 595 ? 204.09300 240.38300 147.23800 1.000 200.94000 595 SER B O 1
ATOM 11152 N N . MET B 1 596 ? 202.37200 239.14600 148.00300 1.000 191.15000 596 MET B N 1
ATOM 11153 C CA . MET B 1 596 ? 202.09700 238.56800 146.69300 1.000 194.78000 596 MET B CA 1
ATOM 11154 C C . MET B 1 596 ? 201.15800 239.43900 145.86800 1.000 204.04000 596 MET B C 1
ATOM 11155 O O . MET B 1 596 ? 201.14700 239.33800 144.63600 1.000 206.49000 596 MET B O 1
ATOM 11160 N N . ALA B 1 597 ? 200.36800 240.28700 146.52400 1.000 206.11000 597 ALA B N 1
ATOM 11161 C CA . ALA B 1 597 ? 199.41800 241.13200 145.80500 1.000 205.74000 597 ALA B CA 1
ATOM 11162 C C . ALA B 1 597 ? 200.05500 242.07100 144.78300 1.000 205.57000 597 ALA B C 1
ATOM 11163 O O . ALA B 1 597 ? 199.50900 242.17600 143.67200 1.000 202.59000 597 ALA B O 1
ATOM 11165 N N . PRO B 1 598 ? 201.15600 242.77800 145.06700 1.000 204.02000 598 PRO B N 1
ATOM 11166 C CA . PRO B 1 598 ? 201.65700 243.75800 144.08600 1.000 202.88000 598 PRO B CA 1
ATOM 11167 C C . PRO B 1 598 ? 202.04800 243.16100 142.74400 1.000 206.31000 598 PRO B C 1
ATOM 11168 O O . PRO B 1 598 ? 202.06600 243.89300 141.74700 1.000 208.97000 598 PRO B O 1
ATOM 11172 N N . MET B 1 599 ? 202.36100 241.86900 142.67700 1.000 205.92000 599 MET B N 1
ATOM 11173 C CA . MET B 1 599 ? 202.85100 241.25900 141.44800 1.000 203.99000 599 MET B CA 1
ATOM 11174 C C . MET B 1 599 ? 201.79500 240.44100 140.71500 1.000 207.29000 599 MET B C 1
ATOM 11175 O O . MET B 1 599 ? 202.13100 239.74100 139.75400 1.000 206.72000 599 MET B O 1
ATOM 11180 N N . GLN B 1 600 ? 200.53500 240.51100 141.13300 1.000 210.42000 600 GLN B N 1
ATOM 11181 C CA . GLN B 1 600 ? 199.46400 239.78400 140.45900 1.000 212.35000 600 GLN B CA 1
ATOM 11182 C C . GLN B 1 600 ? 198.13300 240.42100 140.84500 1.000 213.29000 600 GLN B C 1
ATOM 11183 O O . GLN B 1 600 ? 198.09200 241.48400 141.47100 1.000 211.56000 600 GLN B O 1
ATOM 11189 N N . ASP B 1 601 ? 197.04000 239.77400 140.45700 1.000 210.53000 601 ASP B N 1
ATOM 11190 C CA . ASP B 1 601 ? 195.69900 240.25400 140.76700 1.000 211.00000 601 ASP B CA 1
ATOM 11191 C C . ASP B 1 601 ? 194.87100 239.25400 141.55500 1.000 205.97000 601 ASP B C 1
ATOM 11192 O O . ASP B 1 601 ? 194.16700 239.64400 142.48900 1.000 203.13000 601 ASP B O 1
ATOM 11197 N N . TRP B 1 602 ? 194.93700 237.97400 141.20300 1.000 202.34000 602 TRP B N 1
ATOM 11198 C CA . TRP B 1 602 ? 194.16000 236.95800 141.89300 1.000 197.35000 602 TRP B CA 1
ATOM 11199 C C . TRP B 1 602 ? 194.71000 236.71800 143.29600 1.000 196.89000 602 TRP B C 1
ATOM 11200 O O . TRP B 1 602 ? 195.84300 237.08000 143.62400 1.000 200.22000 602 TRP B O 1
ATOM 11211 N N . LYS B 1 603 ? 193.88300 236.09800 144.13100 1.000 194.15000 603 LYS B N 1
ATOM 11212 C CA . LYS B 1 603 ? 194.23000 235.80100 145.51200 1.000 194.80000 603 LYS B CA 1
ATOM 11213 C C . LYS B 1 603 ? 194.34100 234.29600 145.70700 1.000 190.29000 603 LYS B C 1
ATOM 11214 O O . LYS B 1 603 ? 193.56000 233.52700 145.13900 1.000 190.65000 603 LYS B O 1
ATOM 11220 N N . VAL B 1 604 ? 195.32000 233.88200 146.51400 1.000 183.96000 604 VAL B N 1
ATOM 11221 C CA . VAL B 1 604 ? 195.54300 232.45800 146.74600 1.000 178.43000 604 VAL B CA 1
ATOM 11222 C C . VAL B 1 604 ? 194.35200 231.83900 147.46600 1.000 180.41000 604 VAL B C 1
ATOM 11223 O O . VAL B 1 604 ? 193.97900 230.68900 147.20300 1.000 184.71000 604 VAL B O 1
ATOM 11227 N N . SER B 1 605 ? 193.74100 232.58600 148.38900 1.000 178.20000 605 SER B N 1
ATOM 11228 C CA . SER B 1 605 ? 192.57300 232.07500 149.09900 1.000 178.17000 605 SER B CA 1
ATOM 11229 C C . SER B 1 605 ? 191.42600 231.79200 148.13900 1.000 187.01000 605 SER B C 1
ATOM 11230 O O . SER B 1 605 ? 190.72900 230.78000 148.27400 1.000 186.60000 605 SER B O 1
ATOM 11233 N N . ASP B 1 606 ? 191.21500 232.67800 147.16300 1.000 193.14000 606 ASP B N 1
ATOM 11234 C CA . ASP B 1 606 ? 190.15700 232.46000 146.18100 1.000 194.70000 606 ASP B CA 1
ATOM 11235 C C . ASP B 1 606 ? 190.42100 231.21000 145.35300 1.000 187.02000 606 ASP B C 1
ATOM 11236 O O . ASP B 1 606 ? 189.49600 230.44300 145.06000 1.000 188.03000 606 ASP B O 1
ATOM 11241 N N . VAL B 1 607 ? 191.67800 230.99000 144.96000 1.000 179.32000 607 VAL B N 1
ATOM 11242 C CA . VAL B 1 607 ? 192.01800 229.79600 144.19100 1.000 175.94000 607 VAL B CA 1
ATOM 11243 C C . VAL B 1 607 ? 191.78900 228.54300 145.02300 1.000 180.08000 607 VAL B C 1
ATOM 11244 O O . VAL B 1 607 ? 191.24600 227.54500 144.53400 1.000 181.67000 607 VAL B O 1
ATOM 11248 N N . LEU B 1 608 ? 192.19900 228.57200 146.29300 1.000 181.51000 608 LEU B N 1
ATOM 11249 C CA . LEU B 1 608 ? 192.02400 227.40400 147.15000 1.000 175.47000 608 LEU B CA 1
ATOM 11250 C C . LEU B 1 608 ? 190.55500 227.13300 147.44800 1.000 185.52000 608 LEU B C 1
ATOM 11251 O O . LEU B 1 608 ? 190.16800 225.97500 147.64000 1.000 188.11000 608 LEU B O 1
ATOM 11256 N N . ARG B 1 609 ? 189.72700 228.17400 147.48700 1.000 185.72000 609 ARG B N 1
ATOM 11257 C CA . ARG B 1 609 ? 188.31200 228.01900 147.79800 1.000 180.72000 609 ARG B CA 1
ATOM 11258 C C . ARG B 1 609 ? 187.45700 227.72800 146.57300 1.000 184.13000 609 ARG B C 1
ATOM 11259 O O . ARG B 1 609 ? 186.23100 227.64900 146.70600 1.000 184.64000 609 ARG B O 1
ATOM 11267 N N . GLN B 1 610 ? 188.06500 227.57800 145.39500 1.000 186.30000 610 GLN B N 1
ATOM 11268 C CA . GLN B 1 610 ? 187.35400 227.33500 144.14000 1.000 187.02000 610 GLN B CA 1
ATOM 11269 C C . GLN B 1 610 ? 186.37200 228.45200 143.80500 1.000 192.06000 610 GLN B C 1
ATOM 11270 O O . GLN B 1 610 ? 185.38200 228.22200 143.10400 1.000 197.15000 610 GLN B O 1
ATOM 11276 N N . ALA B 1 611 ? 186.62700 229.66100 144.29500 1.000 192.16000 611 ALA B N 1
ATOM 11277 C CA . ALA B 1 611 ? 185.74900 230.78100 144.01100 1.000 197.82000 611 ALA B CA 1
ATOM 11278 C C . ALA B 1 611 ? 185.86900 231.18900 142.54300 1.000 204.79000 611 ALA B C 1
ATOM 11279 O O . ALA B 1 611 ? 186.91600 230.99100 141.92000 1.000 208.14000 611 ALA B O 1
ATOM 11281 N N . PRO B 1 612 ? 184.80500 231.74600 141.96400 1.000 203.97000 612 PRO B N 1
ATOM 11282 C CA . PRO B 1 612 ? 184.88500 232.20900 140.57400 1.000 202.01000 612 PRO B CA 1
ATOM 11283 C C . PRO B 1 612 ? 185.94000 233.29100 140.40900 1.000 203.59000 612 PRO B C 1
ATOM 11284 O O . PRO B 1 612 ? 186.15300 234.12600 141.29100 1.000 205.80000 612 PRO B O 1
ATOM 11288 N N . GLY B 1 613 ? 186.60500 233.26900 139.25500 1.000 198.86000 613 GLY B N 1
ATOM 11289 C CA . GLY B 1 613 ? 187.69400 234.17200 138.95400 1.000 203.26000 613 GLY B CA 1
ATOM 11290 C C . GLY B 1 613 ? 189.06900 233.57600 139.16500 1.000 205.52000 613 GLY B C 1
ATOM 11291 O O . GLY B 1 613 ? 190.06200 234.17400 138.73000 1.000 204.18000 613 GLY B O 1
ATOM 11292 N N . ALA B 1 614 ? 189.15600 232.42700 139.82100 1.000 203.71000 614 ALA B N 1
ATOM 11293 C CA . ALA B 1 614 ? 190.44400 231.77200 140.00900 1.000 196.26000 614 ALA B CA 1
ATOM 11294 C C . ALA B 1 614 ? 190.97900 231.28800 138.66700 1.000 196.66000 614 ALA B C 1
ATOM 11295 O O . ALA B 1 614 ? 190.22200 230.71800 137.87300 1.000 201.48000 614 ALA B O 1
ATOM 11297 N N . PRO B 1 615 ? 192.26400 231.49800 138.37300 1.000 194.25000 615 PRO B N 1
ATOM 11298 C CA . PRO B 1 615 ? 192.80500 231.04600 137.08100 1.000 200.21000 615 PRO B CA 1
ATOM 11299 C C . PRO B 1 615 ? 192.75700 229.54000 136.88700 1.000 205.18000 615 PRO B C 1
ATOM 11300 O O . PRO B 1 615 ? 192.78700 229.08000 135.73900 1.000 205.33000 615 PRO B O 1
ATOM 11304 N N . GLY B 1 616 ? 192.68500 228.76300 137.95600 1.000 207.74000 616 GLY B N 1
ATOM 11305 C CA . GLY B 1 616 ? 192.66200 227.31500 137.81600 1.000 206.48000 616 GLY B CA 1
ATOM 11306 C C . GLY B 1 616 ? 194.04400 226.70400 137.91400 1.000 205.35000 616 GLY B C 1
ATOM 11307 O O . GLY B 1 616 ? 195.05700 227.31500 137.57600 1.000 202.57000 616 GLY B O 1
ATOM 11308 N N . LEU B 1 617 ? 194.08200 225.45700 138.38100 1.000 203.85000 617 LEU B N 1
ATOM 11309 C CA . LEU B 1 617 ? 195.34700 224.76800 138.61000 1.000 201.29000 617 LEU B CA 1
ATOM 11310 C C . LEU B 1 617 ? 195.88100 224.14400 137.32700 1.000 201.58000 617 LEU B C 1
ATOM 11311 O O . LEU B 1 617 ? 196.17800 222.94500 137.29000 1.000 199.54000 617 LEU B O 1
ATOM 11316 N N . ASP B 1 618 ? 196.00800 224.94500 136.27200 1.000 204.22000 618 ASP B N 1
ATOM 11317 C CA . ASP B 1 618 ? 196.56900 224.48800 135.00700 1.000 206.34000 618 ASP B CA 1
ATOM 11318 C C . ASP B 1 618 ? 197.81400 225.26200 134.60600 1.000 203.38000 618 ASP B C 1
ATOM 11319 O O . ASP B 1 618 ? 198.80600 224.65700 134.18500 1.000 199.64000 618 ASP B O 1
ATOM 11324 N N . ARG B 1 619 ? 197.78900 226.58600 134.72400 1.000 201.42000 619 ARG B N 1
ATOM 11325 C CA . ARG B 1 619 ? 198.93800 227.40400 134.36600 1.000 196.05000 619 ARG B CA 1
ATOM 11326 C C . ARG B 1 619 ? 199.99700 227.34500 135.45900 1.000 188.75000 619 ARG B C 1
ATOM 11327 O O . ARG B 1 619 ? 199.68400 227.40700 136.65100 1.000 189.90000 619 ARG B O 1
ATOM 11335 N N . VAL B 1 620 ? 201.25900 227.22700 135.04300 1.000 181.73000 620 VAL B N 1
ATOM 11336 C CA . VAL B 1 620 ? 202.35000 227.11000 136.00500 1.000 180.94000 620 VAL B CA 1
ATOM 11337 C C . VAL B 1 620 ? 202.51500 228.40200 136.79700 1.000 181.82000 620 VAL B C 1
ATOM 11338 O O . VAL B 1 620 ? 202.83500 228.37500 137.99300 1.000 184.72000 620 VAL B O 1
ATOM 11342 N N . ASP B 1 621 ? 202.29100 229.55100 136.15100 1.000 181.36000 621 ASP B N 1
ATOM 11343 C CA . ASP B 1 621 ? 202.49400 230.83700 136.81000 1.000 182.82000 621 ASP B CA 1
ATOM 11344 C C . ASP B 1 621 ? 201.55800 231.03800 137.99300 1.000 178.94000 621 ASP B C 1
ATOM 11345 O O . ASP B 1 621 ? 201.83000 231.89000 138.84500 1.000 176.64000 621 ASP B O 1
ATOM 11350 N N . VAL B 1 622 ? 200.46300 230.28600 138.06200 1.000 178.61000 622 VAL B N 1
ATOM 11351 C CA . VAL B 1 622 ? 199.60100 230.29500 139.23400 1.000 179.38000 622 VAL B CA 1
ATOM 11352 C C . VAL B 1 622 ? 199.73500 229.02400 140.06200 1.000 173.55000 622 VAL B C 1
ATOM 11353 O O . VAL B 1 622 ? 199.37600 229.04100 141.25000 1.000 171.71000 622 VAL B O 1
ATOM 11357 N N . VAL B 1 623 ? 200.23300 227.92900 139.48500 1.000 171.59000 623 VAL B N 1
ATOM 11358 C CA . VAL B 1 623 ? 200.43600 226.71100 140.26000 1.000 163.74000 623 VAL B CA 1
ATOM 11359 C C . VAL B 1 623 ? 201.59100 226.88300 141.23600 1.000 160.17000 623 VAL B C 1
ATOM 11360 O O . VAL B 1 623 ? 201.48900 226.51000 142.41100 1.000 162.78000 623 VAL B O 1
ATOM 11364 N N . GLN B 1 624 ? 202.70400 227.45400 140.77300 1.000 160.87000 624 GLN B N 1
ATOM 11365 C CA . GLN B 1 624 ? 203.88500 227.56100 141.62900 1.000 157.54000 624 GLN B CA 1
ATOM 11366 C C . GLN B 1 624 ? 203.65800 228.43000 142.86100 1.000 154.96000 624 GLN B C 1
ATOM 11367 O O . GLN B 1 624 ? 203.99000 227.97900 143.97100 1.000 160.50000 624 GLN B O 1
ATOM 11373 N N . PRO B 1 625 ? 203.13200 229.66000 142.76100 1.000 149.59000 625 PRO B N 1
ATOM 11374 C CA . PRO B 1 625 ? 202.89400 230.43300 143.99300 1.000 150.23000 625 PRO B CA 1
ATOM 11375 C C . PRO B 1 625 ? 201.90900 229.77000 144.93900 1.000 155.54000 625 PRO B C 1
ATOM 11376 O O . PRO B 1 625 ? 202.09200 229.83000 146.16100 1.000 159.08000 625 PRO B O 1
ATOM 11380 N N . VAL B 1 626 ? 200.86800 229.13000 144.40300 1.000 153.86000 626 VAL B N 1
ATOM 11381 C CA . VAL B 1 626 ? 199.89700 228.44700 145.25400 1.000 148.86000 626 VAL B CA 1
ATOM 11382 C C . VAL B 1 626 ? 200.55800 227.29000 145.98700 1.000 145.90000 626 VAL B C 1
ATOM 11383 O O . VAL B 1 626 ? 200.34200 227.09000 147.19000 1.000 148.40000 626 VAL B O 1
ATOM 11387 N N . LEU B 1 627 ? 201.37900 226.51400 145.27700 1.000 141.51000 627 LEU B N 1
ATOM 11388 C CA . LEU B 1 627 ? 202.09100 225.41500 145.91700 1.000 137.33000 627 LEU B CA 1
ATOM 11389 C C . LEU B 1 627 ? 203.03800 225.92900 146.99200 1.000 139.73000 627 LEU B C 1
ATOM 11390 O O . LEU B 1 627 ? 203.14000 225.33800 148.07100 1.000 145.26000 627 LEU B O 1
ATOM 11395 N N . PHE B 1 628 ? 203.73500 227.03400 146.71600 1.000 138.25000 628 PHE B N 1
ATOM 11396 C CA . PHE B 1 628 ? 204.64300 227.60300 147.70700 1.000 134.32000 628 PHE B CA 1
ATOM 11397 C C . PHE B 1 628 ? 203.88900 228.04200 148.95600 1.000 137.99000 628 PHE B C 1
ATOM 11398 O O . PHE B 1 628 ? 204.31900 227.77200 150.08500 1.000 143.45000 628 PHE B O 1
ATOM 11406 N N . ALA B 1 629 ? 202.75700 228.72600 148.77100 1.000 136.04000 629 ALA B N 1
ATOM 11407 C CA . ALA B 1 629 ? 201.97700 229.18500 149.91500 1.000 136.22000 629 ALA B CA 1
ATOM 11408 C C . ALA B 1 629 ? 201.44300 228.01200 150.72500 1.000 137.81000 629 ALA B C 1
ATOM 11409 O O . ALA B 1 629 ? 201.50500 228.02200 151.96100 1.000 141.26000 629 ALA B O 1
ATOM 11411 N N . VAL B 1 630 ? 200.92500 226.98600 150.04800 1.000 134.21000 630 VAL B N 1
ATOM 11412 C CA . VAL B 1 630 ? 200.41100 225.81800 150.75600 1.000 133.71000 630 VAL B CA 1
ATOM 11413 C C . VAL B 1 630 ? 201.53000 225.13000 151.52500 1.000 135.50000 630 VAL B C 1
ATOM 11414 O O . VAL B 1 630 ? 201.35600 224.73400 152.68500 1.000 137.58000 630 VAL B O 1
ATOM 11418 N N . MET B 1 631 ? 202.69900 224.99100 150.89900 1.000 134.67000 631 MET B N 1
ATOM 11419 C CA . MET B 1 631 ? 203.82200 224.32100 151.54300 1.000 125.51000 631 MET B CA 1
ATOM 11420 C C . MET B 1 631 ? 204.27300 225.07600 152.78600 1.000 129.71000 631 MET B C 1
ATOM 11421 O O . MET B 1 631 ? 204.48400 224.47800 153.84700 1.000 133.85000 631 MET B O 1
ATOM 11426 N N . VAL B 1 632 ? 204.42000 226.39800 152.67600 1.000 131.18000 632 VAL B N 1
ATOM 11427 C CA . VAL B 1 632 ? 204.90600 227.16900 153.81500 1.000 133.50000 632 VAL B CA 1
ATOM 11428 C C . VAL B 1 632 ? 203.86600 227.19800 154.93000 1.000 141.55000 632 VAL B C 1
ATOM 11429 O O . VAL B 1 632 ? 204.21100 227.14400 156.11600 1.000 149.88000 632 VAL B O 1
ATOM 11433 N N . SER B 1 633 ? 202.57800 227.26400 154.57800 1.000 135.44000 633 SER B N 1
ATOM 11434 C CA . SER B 1 633 ? 201.54200 227.24600 155.60500 1.000 134.75000 633 SER B CA 1
ATOM 11435 C C . SER B 1 633 ? 201.49200 225.90100 156.32100 1.000 135.32000 633 SER B C 1
ATOM 11436 O O . SER B 1 633 ? 201.32800 225.85000 157.54500 1.000 138.87000 633 SER B O 1
ATOM 11439 N N . LEU B 1 634 ? 201.63500 224.80100 155.57800 1.000 131.35000 634 LEU B N 1
ATOM 11440 C CA . LEU B 1 634 ? 201.67900 223.48900 156.21400 1.000 123.87000 634 LEU B CA 1
ATOM 11441 C C . LEU B 1 634 ? 202.90500 223.35100 157.10400 1.000 126.50000 634 LEU B C 1
ATOM 11442 O O . LEU B 1 634 ? 202.83000 222.75800 158.18600 1.000 127.37000 634 LEU B O 1
ATOM 11447 N N . ALA B 1 635 ? 204.04500 223.88800 156.66600 1.000 129.25000 635 ALA B N 1
ATOM 11448 C CA . ALA B 1 635 ? 205.23500 223.87000 157.50900 1.000 124.45000 635 ALA B CA 1
ATOM 11449 C C . ALA B 1 635 ? 205.00500 224.64900 158.79600 1.000 127.71000 635 ALA B C 1
ATOM 11450 O O . ALA B 1 635 ? 205.40000 224.20400 159.87800 1.000 133.59000 635 ALA B O 1
ATOM 11452 N N . GLU B 1 636 ? 204.36100 225.81500 158.69800 1.000 136.83000 636 GLU B N 1
ATOM 11453 C CA . GLU B 1 636 ? 204.08100 226.60700 159.89200 1.000 139.46000 636 GLU B CA 1
ATOM 11454 C C . GLU B 1 636 ? 203.11900 225.88300 160.82500 1.000 130.77000 636 GLU B C 1
ATOM 11455 O O . GLU B 1 636 ? 203.25800 225.95800 162.05100 1.000 133.20000 636 GLU B O 1
ATOM 11461 N N . LEU B 1 637 ? 202.12700 225.19000 160.26400 1.000 127.82000 637 LEU B N 1
ATOM 11462 C CA . LEU B 1 637 ? 201.23300 224.38800 161.09400 1.000 127.14000 637 LEU B CA 1
ATOM 11463 C C . LEU B 1 637 ? 201.99900 223.27200 161.79200 1.000 123.65000 637 LEU B C 1
ATOM 11464 O O . LEU B 1 637 ? 201.76200 222.98700 162.97200 1.000 120.00000 637 LEU B O 1
ATOM 11469 N N . TRP B 1 638 ? 202.92300 222.62700 161.07700 1.000 129.70000 638 TRP B N 1
ATOM 11470 C CA . TRP B 1 638 ? 203.77100 221.61400 161.69500 1.000 124.12000 638 TRP B CA 1
ATOM 11471 C C . TRP B 1 638 ? 204.66000 222.21500 162.77500 1.000 125.78000 638 TRP B C 1
ATOM 11472 O O . TRP B 1 638 ? 205.05600 221.51400 163.71200 1.000 129.26000 638 TRP B O 1
ATOM 11483 N N . ARG B 1 639 ? 205.00600 223.49900 162.64900 1.000 128.79000 639 ARG B N 1
ATOM 11484 C CA . ARG B 1 639 ? 205.81800 224.15100 163.67200 1.000 129.04000 639 ARG B CA 1
ATOM 11485 C C . ARG B 1 639 ? 205.08400 224.19600 165.00300 1.000 132.13000 639 ARG B C 1
ATOM 11486 O O . ARG B 1 639 ? 205.69700 224.04000 166.06500 1.000 137.81000 639 ARG B O 1
ATOM 11494 N N . SER B 1 640 ? 203.77300 224.41700 164.96800 1.000 130.70000 640 SER B N 1
ATOM 11495 C CA . SER B 1 640 ? 202.96500 224.25100 166.16200 1.000 130.90000 640 SER B CA 1
ATOM 11496 C C . SER B 1 640 ? 202.99000 222.78700 166.59700 1.000 133.80000 640 SER B C 1
ATOM 11497 O O . SER B 1 640 ? 203.45500 221.90400 165.87200 1.000 136.40000 640 SER B O 1
ATOM 11500 N N . TYR B 1 641 ? 202.48700 222.53500 167.80400 1.000 126.25000 641 TYR B N 1
ATOM 11501 C CA . TYR B 1 641 ? 202.51800 221.23500 168.46900 1.000 132.96000 641 TYR B CA 1
ATOM 11502 C C . TYR B 1 641 ? 203.93300 220.81000 168.84300 1.000 138.63000 641 TYR B C 1
ATOM 11503 O O . TYR B 1 641 ? 204.11100 219.71200 169.38100 1.000 146.23000 641 TYR B O 1
ATOM 11512 N N . GLY B 1 642 ? 204.94500 221.63300 168.57300 1.000 134.01000 642 GLY B N 1
ATOM 11513 C CA . GLY B 1 642 ? 206.30300 221.34600 168.99200 1.000 139.75000 642 GLY B CA 1
ATOM 11514 C C . GLY B 1 642 ? 207.01700 220.30400 168.15600 1.000 137.98000 642 GLY B C 1
ATOM 11515 O O . GLY B 1 642 ? 207.45800 219.27900 168.68200 1.000 141.81000 642 GLY B O 1
ATOM 11516 N N . VAL B 1 643 ? 207.13900 220.55100 166.85400 1.000 131.06000 643 VAL B N 1
ATOM 11517 C CA . VAL B 1 643 ? 207.79200 219.61000 165.95100 1.000 126.88000 643 VAL B CA 1
ATOM 11518 C C . VAL B 1 643 ? 208.93200 220.39900 165.29900 1.000 137.97000 643 VAL B C 1
ATOM 11519 O O . VAL B 1 643 ? 209.25500 220.23100 164.11900 1.000 139.78000 643 VAL B O 1
ATOM 11523 N N . GLU B 1 644 ? 209.52300 221.31000 166.07300 1.000 145.92000 644 GLU B N 1
ATOM 11524 C CA . GLU B 1 644 ? 210.61500 222.16400 165.62200 1.000 147.22000 644 GLU B CA 1
ATOM 11525 C C . GLU B 1 644 ? 211.64700 221.36000 164.82900 1.000 140.87000 644 GLU B C 1
ATOM 11526 O O . GLU B 1 644 ? 212.26900 220.44300 165.38500 1.000 136.42000 644 GLU B O 1
ATOM 11532 N N . PRO B 1 645 ? 211.85300 221.66600 163.55200 1.000 140.39000 645 PRO B N 1
ATOM 11533 C CA . PRO B 1 645 ? 212.76400 220.86100 162.73500 1.000 138.34000 645 PRO B CA 1
ATOM 11534 C C . PRO B 1 645 ? 214.22100 221.14400 163.06100 1.000 146.08000 645 PRO B C 1
ATOM 11535 O O . PRO B 1 645 ? 214.57400 222.16500 163.65400 1.000 154.78000 645 PRO B O 1
ATOM 11539 N N . ALA B 1 646 ? 215.07600 220.20400 162.65500 1.000 140.51000 646 ALA B N 1
ATOM 11540 C CA . ALA B 1 646 ? 216.51600 220.35300 162.79200 1.000 136.52000 646 ALA B CA 1
ATOM 11541 C C . ALA B 1 646 ? 217.24100 220.48000 161.46100 1.000 138.66000 646 ALA B C 1
ATOM 11542 O O . ALA B 1 646 ? 218.39300 220.92300 161.44700 1.000 150.50000 646 ALA B O 1
ATOM 11544 N N . ALA B 1 647 ? 216.60400 220.10400 160.35500 1.000 129.81000 647 ALA B N 1
ATOM 11545 C CA . ALA B 1 647 ? 217.20200 220.23300 159.03500 1.000 129.21000 647 ALA B CA 1
ATOM 11546 C C . ALA B 1 647 ? 216.09200 220.33500 158.00100 1.000 128.43000 647 ALA B C 1
ATOM 11547 O O . ALA B 1 647 ? 215.00900 219.77000 158.17500 1.000 141.55000 647 ALA B O 1
ATOM 11549 N N . VAL B 1 648 ? 216.36900 221.07200 156.92800 1.000 117.43000 648 VAL B N 1
ATOM 11550 C CA . VAL B 1 648 ? 215.41000 221.30400 155.85500 1.000 115.43000 648 VAL B CA 1
ATOM 11551 C C . VAL B 1 648 ? 216.08300 220.97000 154.53300 1.000 122.97000 648 VAL B C 1
ATOM 11552 O O . VAL B 1 648 ? 217.21800 221.39200 154.28800 1.000 137.33000 648 VAL B O 1
ATOM 11556 N N . VAL B 1 649 ? 215.38900 220.21700 153.68300 1.000 122.19000 649 VAL B N 1
ATOM 11557 C CA . VAL B 1 649 ? 215.92300 219.81400 152.38700 1.000 118.01000 649 VAL B CA 1
ATOM 11558 C C . VAL B 1 649 ? 214.82000 219.92800 151.34100 1.000 128.92000 649 VAL B C 1
ATOM 11559 O O . VAL B 1 649 ? 213.66100 219.59000 151.60300 1.000 136.99000 649 VAL B O 1
ATOM 11563 N N . GLY B 1 650 ? 215.18200 220.42200 150.15700 1.000 138.81000 650 GLY B N 1
ATOM 11564 C CA . GLY B 1 650 ? 214.25800 220.56200 149.05600 1.000 151.71000 650 GLY B CA 1
ATOM 11565 C C . GLY B 1 650 ? 214.64500 219.69400 147.87000 1.000 163.59000 650 GLY B C 1
ATOM 11566 O O . GLY B 1 650 ? 215.64000 218.96600 147.89200 1.000 169.66000 650 GLY B O 1
ATOM 11567 N N . HIS B 1 651 ? 213.82300 219.78600 146.82600 1.000 160.65000 651 HIS B N 1
ATOM 11568 C CA . HIS B 1 651 ? 214.03400 219.03800 145.59200 1.000 165.34000 651 HIS B CA 1
ATOM 11569 C C . HIS B 1 651 ? 213.89700 219.88100 144.33400 1.000 169.62000 651 HIS B C 1
ATOM 11570 O O . HIS B 1 651 ? 214.44500 219.49600 143.29300 1.000 175.66000 651 HIS B O 1
ATOM 11577 N N . SER B 1 652 ? 213.22300 221.02000 144.39900 1.000 165.70000 652 SER B N 1
ATOM 11578 C CA . SER B 1 652 ? 212.87700 221.83100 143.24100 1.000 166.61000 652 SER B CA 1
ATOM 11579 C C . SER B 1 652 ? 212.64700 223.25200 143.74500 1.000 163.93000 652 SER B C 1
ATOM 11580 O O . SER B 1 652 ? 213.13500 223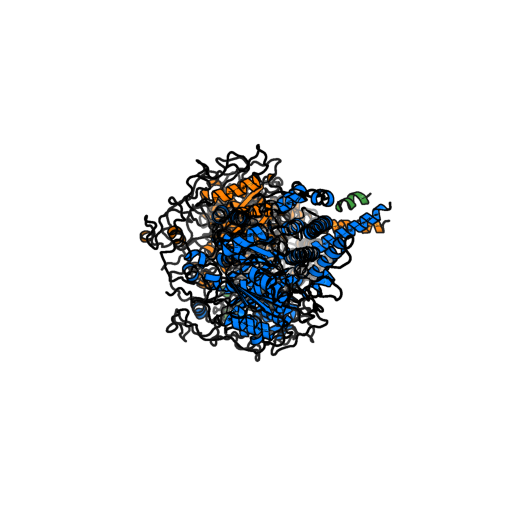.61900 144.82000 1.000 164.02000 652 SER B O 1
ATOM 11583 N N . GLN B 1 653 ? 211.89500 224.03700 142.97000 1.000 166.15000 653 GLN B N 1
ATOM 11584 C CA . GLN B 1 653 ? 211.57200 225.42500 143.38800 1.000 165.04000 653 GLN B CA 1
ATOM 11585 C C . GLN B 1 653 ? 211.16700 225.41500 144.87000 1.000 164.29000 653 GLN B C 1
ATOM 11586 O O . GLN B 1 653 ? 211.46200 226.40700 145.56600 1.000 167.26000 653 GLN B O 1
ATOM 11592 N N . GLY B 1 654 ? 210.52300 224.33800 145.33100 1.000 159.58000 654 GLY B N 1
ATOM 11593 C CA . GLY B 1 654 ? 210.16700 224.26300 146.73500 1.000 156.63000 654 GLY B CA 1
ATOM 11594 C C . GLY B 1 654 ? 211.32000 224.54600 147.67500 1.000 155.63000 654 GLY B C 1
ATOM 11595 O O . GLY B 1 654 ? 211.08700 224.86400 148.84700 1.000 160.32000 654 GLY B O 1
ATOM 11596 N N . GLU B 1 655 ? 212.56200 224.43800 147.19000 1.000 154.36000 655 GLU B N 1
ATOM 11597 C CA . GLU B 1 655 ? 213.71100 224.85700 147.98800 1.000 154.90000 655 GLU B CA 1
ATOM 11598 C C . GLU B 1 655 ? 213.54700 226.28900 148.47300 1.000 154.96000 655 GLU B C 1
ATOM 11599 O O . GLU B 1 655 ? 213.94300 226.62200 149.59600 1.000 156.13000 655 GLU B O 1
ATOM 11605 N N . ILE B 1 656 ? 212.96100 227.15000 147.63700 1.000 151.84000 656 ILE B N 1
ATOM 11606 C CA . ILE B 1 656 ? 212.68400 228.52100 148.05500 1.000 152.03000 656 ILE B CA 1
ATOM 11607 C C . ILE B 1 656 ? 211.83100 228.51900 149.31500 1.000 154.17000 656 ILE B C 1
ATOM 11608 O O . ILE B 1 656 ? 212.14200 229.20300 150.29900 1.000 160.42000 656 ILE B O 1
ATOM 11613 N N . ALA B 1 657 ? 210.75900 227.72200 149.31400 1.000 149.19000 657 ALA B N 1
ATOM 11614 C CA . ALA B 1 657 ? 209.96500 227.55900 150.52600 1.000 146.79000 657 ALA B CA 1
ATOM 11615 C C . ALA B 1 657 ? 210.83100 227.06200 151.67200 1.000 150.52000 657 ALA B C 1
ATOM 11616 O O . ALA B 1 657 ? 210.73600 227.56700 152.79800 1.000 159.54000 657 ALA B O 1
ATOM 11618 N N . ALA B 1 658 ? 211.70700 226.09500 151.39400 1.000 149.78000 658 ALA B N 1
ATOM 11619 C CA . ALA B 1 658 ? 212.65800 225.64700 152.40300 1.000 145.69000 658 ALA B CA 1
ATOM 11620 C C . ALA B 1 658 ? 213.49100 226.81200 152.91500 1.000 149.28000 658 ALA B C 1
ATOM 11621 O O . ALA B 1 658 ? 213.67800 226.96600 154.12800 1.000 149.81000 658 ALA B O 1
ATOM 11623 N N . ALA B 1 659 ? 213.96900 227.66300 152.00400 1.000 150.79000 659 ALA B N 1
ATOM 11624 C CA . ALA B 1 659 ? 214.75500 228.82000 152.41500 1.000 154.37000 659 ALA B CA 1
ATOM 11625 C C . ALA B 1 659 ? 213.96500 229.72400 153.34900 1.000 157.27000 659 ALA B C 1
ATOM 11626 O O . ALA B 1 659 ? 214.55100 230.38900 154.21100 1.000 163.03000 659 ALA B O 1
ATOM 11628 N N . HIS B 1 660 ? 212.64100 229.76300 153.20000 1.000 152.20000 660 HIS B N 1
ATOM 11629 C CA . HIS B 1 660 ? 211.83500 230.55400 154.11800 1.000 150.90000 660 HIS B CA 1
ATOM 11630 C C . HIS B 1 660 ? 211.66900 229.86600 155.46500 1.000 151.81000 660 HIS B C 1
ATOM 11631 O O . HIS B 1 660 ? 211.60200 230.54400 156.49500 1.000 156.24000 660 HIS B O 1
ATOM 11638 N N . VAL B 1 661 ? 211.59600 228.53400 155.47900 1.000 150.09000 661 VAL B N 1
ATOM 11639 C CA . VAL B 1 661 ? 211.40300 227.82300 156.73900 1.000 146.13000 661 VAL B CA 1
ATOM 11640 C C . VAL B 1 661 ? 212.62800 227.97200 157.63000 1.000 151.31000 661 VAL B C 1
ATOM 11641 O O . VAL B 1 661 ? 212.50900 228.20400 158.83800 1.000 156.01000 661 VAL B O 1
ATOM 11645 N N . ALA B 1 662 ? 213.82200 227.85100 157.05000 1.000 146.80000 662 ALA B N 1
ATOM 11646 C CA . ALA B 1 662 ? 215.05000 228.02500 157.81400 1.000 151.06000 662 ALA B CA 1
ATOM 11647 C C . ALA B 1 662 ? 215.27800 229.46700 158.24300 1.000 164.78000 662 ALA B C 1
ATOM 11648 O O . ALA B 1 662 ? 216.15900 229.71500 159.07200 1.000 173.82000 662 ALA B O 1
ATOM 11650 N N . GLY B 1 663 ? 214.51100 230.41500 157.70900 1.000 160.45000 663 GLY B N 1
ATOM 11651 C CA . GLY B 1 663 ? 214.67600 231.81200 158.04200 1.000 168.19000 663 GLY B CA 1
ATOM 11652 C C . GLY B 1 663 ? 215.72500 232.54500 157.23700 1.000 170.31000 663 GLY B C 1
ATOM 11653 O O . GLY B 1 663 ? 215.97200 233.72700 157.50700 1.000 178.94000 663 GLY B O 1
ATOM 11654 N N . ALA B 1 664 ? 216.35300 231.88500 156.26200 1.000 165.96000 664 ALA B N 1
ATOM 11655 C CA . ALA B 1 664 ? 217.36700 232.55100 155.45200 1.000 169.29000 664 ALA B CA 1
ATOM 11656 C C . ALA B 1 664 ? 216.76500 233.68400 154.63300 1.000 170.75000 664 ALA B C 1
ATOM 11657 O O . ALA B 1 664 ? 217.36800 234.75500 154.50300 1.000 181.79000 664 ALA B O 1
ATOM 11659 N N . LEU B 1 665 ? 215.57900 233.46900 154.07400 1.000 161.73000 665 LEU B N 1
ATOM 11660 C CA . LEU B 1 665 ? 214.90500 234.45800 153.24800 1.000 159.10000 665 LEU B CA 1
ATOM 11661 C C . LEU B 1 665 ? 213.62900 234.92000 153.93200 1.000 172.16000 665 LEU B C 1
ATOM 11662 O O . LEU B 1 665 ? 212.91500 234.11800 154.54100 1.000 174.89000 665 LEU B O 1
ATOM 11667 N N . THR B 1 666 ? 213.34700 236.21500 153.83100 1.000 178.27000 666 THR B N 1
ATOM 11668 C CA . THR B 1 666 ? 212.08700 236.73300 154.33200 1.000 182.52000 666 THR B CA 1
ATOM 11669 C C . THR B 1 666 ? 210.95100 236.34300 153.39000 1.000 183.63000 666 THR B C 1
ATOM 11670 O O . THR B 1 666 ? 211.16600 235.88000 152.26600 1.000 189.31000 666 THR B O 1
ATOM 11674 N N . LEU B 1 667 ? 209.72000 236.53000 153.86900 1.000 175.43000 667 LEU B N 1
ATOM 11675 C CA . LEU B 1 667 ? 208.55600 236.13800 153.08100 1.000 170.01000 667 LEU B CA 1
ATOM 11676 C C . LEU B 1 667 ? 208.47500 236.92400 151.77900 1.000 179.06000 667 LEU B C 1
ATOM 11677 O O . LEU B 1 667 ? 208.18200 236.35700 150.71900 1.000 184.77000 667 LEU B O 1
ATOM 11682 N N . GLU B 1 668 ? 208.73500 238.23200 151.83800 1.000 179.70000 668 GLU B N 1
ATOM 11683 C CA . GLU B 1 668 ? 208.64800 239.05800 150.63900 1.000 189.84000 668 GLU B CA 1
ATOM 11684 C C . GLU B 1 668 ? 209.67100 238.63200 149.59400 1.000 193.58000 668 GLU B C 1
ATOM 11685 O O . GLU B 1 668 ? 209.35400 238.55000 148.40200 1.000 194.13000 668 GLU B O 1
ATOM 11691 N N . ASP B 1 669 ? 210.90600 238.35800 150.02100 1.000 192.83000 669 ASP B N 1
ATOM 11692 C CA . ASP B 1 669 ? 211.94300 237.96100 149.07400 1.000 197.68000 669 ASP B CA 1
ATOM 11693 C C . ASP B 1 669 ? 211.61600 236.62600 148.41700 1.000 194.30000 669 ASP B C 1
ATOM 11694 O O . ASP B 1 669 ? 211.78100 236.47000 147.20100 1.000 193.61000 669 ASP B O 1
ATOM 11699 N N . ALA B 1 670 ? 211.15300 235.65100 149.20300 1.000 188.78000 670 ALA B N 1
ATOM 11700 C CA . ALA B 1 670 ? 210.79500 234.35600 148.63500 1.000 183.72000 670 ALA B CA 1
ATOM 11701 C C . ALA B 1 670 ? 209.62000 234.48300 147.67500 1.000 183.45000 670 ALA B C 1
ATOM 11702 O O . ALA B 1 670 ? 209.60800 233.85400 146.60800 1.000 185.70000 670 ALA B O 1
ATOM 11704 N N . ALA B 1 671 ? 208.62000 235.29000 148.03900 1.000 182.46000 671 ALA B N 1
ATOM 11705 C CA . ALA B 1 671 ? 207.48400 235.49900 147.15000 1.000 181.11000 671 ALA B CA 1
ATOM 11706 C C . ALA B 1 671 ? 207.92400 236.14700 145.84500 1.000 186.64000 671 ALA B C 1
ATOM 11707 O O . ALA B 1 671 ? 207.48900 235.73700 144.76300 1.000 189.12000 671 ALA B O 1
ATOM 11709 N N . LYS B 1 672 ? 208.79800 237.15200 145.92700 1.000 187.62000 672 LYS B N 1
ATOM 11710 C CA . LYS B 1 672 ? 209.30000 237.79200 144.71600 1.000 184.62000 672 LYS B CA 1
ATOM 11711 C C . LYS B 1 672 ? 210.07100 236.80400 143.85400 1.000 183.16000 672 LYS B C 1
ATOM 11712 O O . LYS B 1 672 ? 209.90200 236.77300 142.62900 1.000 180.92000 672 LYS B O 1
ATOM 11718 N N . LEU B 1 673 ? 210.91200 235.97600 144.47800 1.000 183.27000 673 LEU B N 1
ATOM 11719 C CA . LEU B 1 673 ? 211.69100 234.99900 143.72500 1.000 180.34000 673 LEU B CA 1
ATOM 11720 C C . LEU B 1 673 ? 210.78600 234.01400 142.99800 1.000 183.42000 673 LEU B C 1
ATOM 11721 O O . LEU B 1 673 ? 210.96600 233.75600 141.80100 1.000 187.27000 673 LEU B O 1
ATOM 11726 N N . VAL B 1 674 ? 209.80000 233.45600 143.70400 1.000 181.66000 674 VAL B N 1
ATOM 11727 C CA . VAL B 1 674 ? 208.95200 232.44300 143.08300 1.000 174.41000 674 VAL B CA 1
ATOM 11728 C C . VAL B 1 674 ? 208.07200 233.06600 142.00400 1.000 181.77000 674 VAL B C 1
ATOM 11729 O O . VAL B 1 674 ? 207.85800 232.46900 140.94200 1.000 186.47000 674 VAL B O 1
ATOM 11733 N N . VAL B 1 675 ? 207.57000 234.28200 142.23900 1.000 180.96000 675 VAL B N 1
ATOM 11734 C CA . VAL B 1 675 ? 206.74400 234.94300 141.23500 1.000 177.87000 675 VAL B CA 1
ATOM 11735 C C . VAL B 1 675 ? 207.55900 235.24700 139.98500 1.000 188.02000 675 VAL B C 1
ATOM 11736 O O . VAL B 1 675 ? 207.09400 235.03300 138.86000 1.000 194.29000 675 VAL B O 1
ATOM 11740 N N . GLY B 1 676 ? 208.78600 235.74600 140.15600 1.000 188.06000 676 GLY B N 1
ATOM 11741 C CA . GLY B 1 676 ? 209.62800 236.01300 139.00300 1.000 189.62000 676 GLY B CA 1
ATOM 11742 C C . GLY B 1 676 ? 209.98300 234.75400 138.23600 1.000 190.39000 676 GLY B C 1
ATOM 11743 O O . GLY B 1 676 ? 209.96000 234.73900 137.00200 1.000 194.93000 676 GLY B O 1
ATOM 11744 N N . ARG B 1 677 ? 210.32100 233.68000 138.95400 1.000 185.75000 677 ARG B N 1
ATOM 11745 C CA . ARG B 1 677 ? 210.61000 232.41800 138.28500 1.000 183.39000 677 ARG B CA 1
ATOM 11746 C C . ARG B 1 677 ? 209.40700 231.95200 137.47900 1.000 189.93000 677 ARG B C 1
ATOM 11747 O O . ARG B 1 677 ? 209.53400 231.60700 136.29900 1.000 194.11000 677 ARG B O 1
ATOM 11755 N N . SER B 1 678 ? 208.21900 231.98300 138.08700 1.000 192.47000 678 SER B N 1
ATOM 11756 C CA . SER B 1 678 ? 207.01900 231.55500 137.37900 1.000 192.73000 678 SER B CA 1
ATOM 11757 C C . SER B 1 678 ? 206.75600 232.42200 136.15400 1.000 200.20000 678 SER B C 1
ATOM 11758 O O . SER B 1 678 ? 206.44500 231.90400 135.07700 1.000 204.06000 678 SER B O 1
ATOM 11761 N N . ARG B 1 679 ? 206.90600 233.74100 136.28800 1.000 201.27000 679 ARG B N 1
ATOM 11762 C CA . ARG B 1 679 ? 206.59200 234.64400 135.18400 1.000 200.65000 679 ARG B CA 1
ATOM 11763 C C . ARG B 1 679 ? 207.56200 234.46100 134.02300 1.000 204.80000 679 ARG B C 1
ATOM 11764 O O . ARG B 1 679 ? 207.15000 234.14900 132.89800 1.000 207.69000 679 ARG B O 1
ATOM 11772 N N . LEU B 1 680 ? 208.85600 234.66600 134.27100 1.000 205.04000 680 LEU B N 1
ATOM 11773 C CA . LEU B 1 680 ? 209.85200 234.51900 133.21500 1.000 207.34000 680 LEU B CA 1
ATOM 11774 C C . LEU B 1 680 ? 210.21100 233.06600 132.93300 1.000 204.25000 680 LEU B C 1
ATOM 11775 O O . LEU B 1 680 ? 211.20900 232.81300 132.25100 1.000 207.35000 680 LEU B O 1
ATOM 11780 N N . MET B 1 681 ? 209.44000 232.11400 133.45300 1.000 202.68000 681 MET B N 1
ATOM 11781 C CA . MET B 1 681 ? 209.47700 230.73400 132.99400 1.000 207.38000 681 MET B CA 1
ATOM 11782 C C . MET B 1 681 ? 208.28500 230.38600 132.11500 1.000 208.31000 681 MET B C 1
ATOM 11783 O O . MET B 1 681 ? 208.44400 229.68800 131.10800 1.000 210.68000 681 MET B O 1
ATOM 11788 N N . ARG B 1 682 ? 207.09100 230.86000 132.47300 1.000 206.39000 682 ARG B N 1
ATOM 11789 C CA . ARG B 1 682 ? 205.92100 230.70300 131.62100 1.000 210.61000 682 ARG B CA 1
ATOM 11790 C C . ARG B 1 682 ? 206.02200 231.54500 130.35700 1.000 213.94000 682 ARG B C 1
ATOM 11791 O O . ARG B 1 682 ? 205.43600 231.17500 129.33300 1.000 216.79000 682 ARG B O 1
ATOM 11799 N N . SER B 1 683 ? 206.77200 232.65100 130.39800 1.000 214.16000 683 SER B N 1
ATOM 11800 C CA . SER B 1 683 ? 206.89400 233.50700 129.22100 1.000 217.22000 683 SER B CA 1
ATOM 11801 C C . SER B 1 683 ? 207.42600 232.73600 128.02000 1.000 219.93000 683 SER B C 1
ATOM 11802 O O . SER B 1 683 ? 206.97900 232.95100 126.88700 1.000 221.74000 683 SER B O 1
ATOM 11805 N N . LEU B 1 684 ? 208.38000 231.83200 128.24300 1.000 218.59000 684 LEU B N 1
ATOM 11806 C CA . LEU B 1 684 ? 208.95500 231.01800 127.18000 1.000 216.67000 684 LEU B CA 1
ATOM 11807 C C . LEU B 1 684 ? 208.48800 229.56600 127.26000 1.000 215.35000 684 LEU B C 1
ATOM 11808 O O . LEU B 1 684 ? 209.21600 228.64800 126.87500 1.000 211.88000 684 LEU B O 1
ATOM 11813 N N . SER B 1 685 ? 207.26600 229.35000 127.73800 1.000 220.22000 685 SER B N 1
ATOM 11814 C CA . SER B 1 685 ? 206.72900 228.00400 127.85200 1.000 224.01000 685 SER B CA 1
ATOM 11815 C C . SER B 1 685 ? 206.53500 227.38100 126.47300 1.000 224.31000 685 SER B C 1
ATOM 11816 O O . SER B 1 685 ? 206.47700 228.06800 125.44900 1.000 223.50000 685 SER B O 1
ATOM 11819 N N . GLY B 1 686 ? 206.43400 226.05700 126.45700 1.000 223.06000 686 GLY B N 1
ATOM 11820 C CA . GLY B 1 686 ? 206.31700 225.31200 125.22400 1.000 218.76000 686 GLY B CA 1
ATOM 11821 C C . GLY B 1 686 ? 207.61500 224.77000 124.67100 1.000 219.62000 686 GLY B C 1
ATOM 11822 O O . GLY B 1 686 ? 207.62500 224.28300 123.53500 1.000 208.78000 686 GLY B O 1
ATOM 11823 N N . GLU B 1 687 ? 208.70900 224.84800 125.43100 1.000 229.98000 687 GLU B N 1
ATOM 11824 C CA . GLU B 1 687 ? 209.98500 224.31300 124.96600 1.000 230.81000 687 GLU B CA 1
ATOM 11825 C C . GLU B 1 687 ? 209.89200 222.81000 124.73900 1.000 228.65000 687 GLU B C 1
ATOM 11826 O O . GLU B 1 687 ? 210.00700 222.32800 123.60700 1.000 222.85000 687 GLU B O 1
ATOM 11832 N N . GLY B 1 688 ? 209.66800 222.05500 125.81100 1.000 231.68000 688 GLY B N 1
ATOM 11833 C CA . GLY B 1 688 ? 209.57500 220.61200 125.73000 1.000 228.11000 688 GLY B CA 1
ATOM 11834 C C . GLY B 1 688 ? 208.92000 220.01500 126.95700 1.000 231.04000 688 GLY B C 1
ATOM 11835 O O . GLY B 1 688 ? 208.01900 220.62400 127.54100 1.000 235.58000 688 GLY B O 1
ATOM 11836 N N . GLY B 1 689 ? 209.36900 218.82600 127.36600 1.000 229.03000 689 GLY B N 1
ATOM 11837 C CA . GLY B 1 689 ? 208.80200 218.16500 128.52100 1.000 230.83000 689 GLY B CA 1
ATOM 11838 C C . GLY B 1 689 ? 209.87900 217.49700 129.35100 1.000 227.50000 689 GLY B C 1
ATOM 11839 O O . GLY B 1 689 ? 211.05700 217.48200 128.98700 1.000 225.79000 689 GLY B O 1
ATOM 11840 N N . MET B 1 690 ? 209.45100 216.94800 130.48700 1.000 224.26000 690 MET B N 1
ATOM 11841 C CA . MET B 1 690 ? 210.36200 216.23900 131.37900 1.000 223.48000 690 MET B CA 1
ATOM 11842 C C . MET B 1 690 ? 210.37400 214.74100 131.08400 1.000 223.71000 690 MET B C 1
ATOM 11843 O O . MET B 1 690 ? 211.41100 214.18700 130.70900 1.000 220.74000 690 MET B O 1
ATOM 11848 N N . ALA B 1 691 ? 209.22200 214.08300 131.23100 1.000 229.28000 691 ALA B N 1
ATOM 11849 C CA . ALA B 1 691 ? 209.06400 212.66500 130.90700 1.000 237.84000 691 ALA B CA 1
ATOM 11850 C C . ALA B 1 691 ? 210.08800 211.80500 131.65300 1.000 237.66000 691 ALA B C 1
ATOM 11851 O O . ALA B 1 691 ? 210.97000 211.18200 131.06000 1.000 236.60000 691 ALA B O 1
ATOM 11853 N N . ALA B 1 692 ? 209.96000 211.79400 132.97800 1.000 238.94000 692 ALA B N 1
ATOM 11854 C CA . ALA B 1 692 ? 210.88400 211.04100 133.81700 1.000 233.11000 692 ALA B CA 1
ATOM 11855 C C . ALA B 1 692 ? 210.79300 209.54800 133.52700 1.000 235.67000 692 ALA B C 1
ATOM 11856 O O . ALA B 1 692 ? 209.69900 208.98600 133.42400 1.000 238.92000 692 ALA B O 1
ATOM 11858 N N . VAL B 1 693 ? 211.95200 208.90500 133.40000 1.000 232.23000 693 VAL B N 1
ATOM 11859 C CA . VAL B 1 693 ? 212.04700 207.47900 133.10900 1.000 230.90000 693 VAL B CA 1
ATOM 11860 C C . VAL B 1 693 ? 212.93100 206.83200 134.16500 1.000 224.87000 693 VAL B C 1
ATOM 11861 O O . VAL B 1 693 ? 214.02000 207.33500 134.46200 1.000 222.83000 693 VAL B O 1
ATOM 11865 N N . ALA B 1 694 ? 212.46600 205.71600 134.72600 1.000 225.58000 694 ALA B N 1
ATOM 11866 C CA . ALA B 1 694 ? 213.20700 204.99800 135.76300 1.000 225.33000 694 ALA B CA 1
ATOM 11867 C C . ALA B 1 694 ? 214.09500 203.95800 135.09100 1.000 225.34000 694 ALA B C 1
ATOM 11868 O O . ALA B 1 694 ? 213.70100 202.81000 134.88400 1.000 226.25000 694 ALA B O 1
ATOM 11870 N N . LEU B 1 695 ? 215.31300 204.36800 134.74500 1.000 223.57000 695 LEU B N 1
ATOM 11871 C CA . LEU B 1 695 ? 216.28300 203.48400 134.11100 1.000 222.11000 695 LEU B CA 1
ATOM 11872 C C . LEU B 1 695 ? 217.55100 203.31800 134.93100 1.000 221.22000 695 LEU B C 1
ATOM 11873 O O . LEU B 1 695 ? 218.00900 202.18700 135.13400 1.000 218.45000 695 LEU B O 1
ATOM 11875 N N . GLY B 1 696 ? 218.13100 204.40800 135.40800 1.000 225.17000 696 GLY B N 1
ATOM 11876 C CA . GLY B 1 696 ? 219.37600 204.36900 136.15700 1.000 226.95000 696 GLY B CA 1
ATOM 11877 C C . GLY B 1 696 ? 220.30700 205.46300 135.67300 1.000 234.01000 696 GLY B C 1
ATOM 11878 O O . GLY B 1 696 ? 220.31500 205.83700 134.49900 1.000 238.54000 696 GLY B O 1
ATOM 11879 N N . GLU B 1 697 ? 221.10700 205.99700 136.60000 1.000 231.17000 697 GLU B N 1
ATOM 11880 C CA . GLU B 1 697 ? 222.01400 207.08800 136.25600 1.000 232.64000 697 GLU B CA 1
ATOM 11881 C C . GLU B 1 697 ? 223.05700 206.64600 135.23600 1.000 238.86000 697 GLU B C 1
ATOM 11882 O O . GLU B 1 697 ? 223.32400 207.35900 134.26200 1.000 241.07000 697 GLU B O 1
ATOM 11884 N N . ALA B 1 698 ? 223.65500 205.47100 135.44100 1.000 235.44000 698 ALA B N 1
ATOM 11885 C CA . ALA B 1 698 ? 224.65900 204.98100 134.50200 1.000 234.57000 698 ALA B CA 1
ATOM 11886 C C . ALA B 1 698 ? 224.04900 204.70400 133.13500 1.000 241.69000 698 ALA B C 1
ATOM 11887 O O . ALA B 1 698 ? 224.65800 205.00400 132.10100 1.000 245.55000 698 ALA B O 1
ATOM 11889 N N . ALA B 1 699 ? 222.84400 204.12900 133.11000 1.000 242.22000 699 ALA B N 1
ATOM 11890 C CA . ALA B 1 699 ? 222.19900 203.80400 131.84200 1.000 243.68000 699 ALA B CA 1
ATOM 11891 C C . ALA B 1 699 ? 221.95500 205.05700 131.01100 1.000 248.36000 699 ALA B C 1
ATOM 11892 O O . ALA B 1 699 ? 222.33200 205.12000 129.83600 1.000 253.89000 699 ALA B O 1
ATOM 11894 N N . VAL B 1 700 ? 221.33800 206.07700 131.60900 1.000 245.48000 700 VAL B N 1
ATOM 11895 C CA . VAL B 1 700 ? 221.08600 207.30300 130.86000 1.000 246.71000 700 VAL B CA 1
ATOM 11896 C C . VAL B 1 700 ? 222.39400 208.00800 130.52300 1.000 249.55000 700 VAL B C 1
ATOM 11897 O O . VAL B 1 700 ? 222.51700 208.61600 129.45200 1.000 251.70000 700 VAL B O 1
ATOM 11901 N N . ARG B 1 701 ? 223.38900 207.93500 131.41600 1.000 250.01000 701 ARG B N 1
ATOM 11902 C CA . ARG B 1 701 ? 224.66200 208.60600 131.17800 1.000 252.93000 701 ARG B CA 1
ATOM 11903 C C . ARG B 1 701 ? 225.43000 207.97400 130.02500 1.000 255.65000 701 ARG B C 1
ATOM 11904 O O . ARG B 1 701 ? 226.22500 208.65200 129.36600 1.000 251.25000 701 ARG B O 1
ATOM 11912 N N . GLU B 1 702 ? 225.23200 206.68200 129.78200 1.000 258.78000 702 GLU B N 1
ATOM 11913 C CA . GLU B 1 702 ? 225.79900 206.05900 128.59600 1.000 257.39000 702 GLU B CA 1
ATOM 11914 C C . GLU B 1 702 ? 224.84500 206.07400 127.40900 1.000 256.84000 702 GLU B C 1
ATOM 11915 O O . GLU B 1 702 ? 225.25700 205.71800 126.29900 1.000 255.93000 702 GLU B O 1
ATOM 11921 N N . ARG B 1 703 ? 223.59000 206.47600 127.61100 1.000 256.60000 703 ARG B N 1
ATOM 11922 C CA . ARG B 1 703 ? 222.60000 206.43200 126.54600 1.000 253.87000 703 ARG B CA 1
ATOM 11923 C C . ARG B 1 703 ? 222.32600 207.77500 125.88000 1.000 254.29000 703 ARG B C 1
ATOM 11924 O O . ARG B 1 703 ? 221.82800 207.78500 124.74900 1.000 252.37000 703 ARG B O 1
ATOM 11932 N N . LEU B 1 704 ? 222.62300 208.90400 126.52800 1.000 256.21000 704 LEU B N 1
ATOM 11933 C CA . LEU B 1 704 ? 222.22300 210.17200 125.91700 1.000 256.59000 704 LEU B CA 1
ATOM 11934 C C . LEU B 1 704 ? 223.11200 210.56200 124.74000 1.000 259.63000 704 LEU B C 1
ATOM 11935 O O . LEU B 1 704 ? 222.99300 211.68900 124.24800 1.000 260.91000 704 LEU B O 1
ATOM 11940 N N . ARG B 1 705 ? 223.99600 209.66900 124.29400 1.000 261.60000 705 ARG B N 1
ATOM 11941 C CA . ARG B 1 705 ? 224.97900 210.03300 123.27600 1.000 259.11000 705 ARG B CA 1
ATOM 11942 C C . ARG B 1 705 ? 224.37200 210.57400 121.98300 1.000 256.50000 705 ARG B C 1
ATOM 11943 O O . ARG B 1 705 ? 224.90000 211.57400 121.46600 1.000 252.95000 705 ARG B O 1
ATOM 11951 N N . PRO B 1 706 ? 223.31200 209.99200 121.40800 1.000 255.25000 706 PRO B N 1
ATOM 11952 C CA . PRO B 1 706 ? 222.77600 210.55200 120.15500 1.000 255.86000 706 PRO B CA 1
ATOM 11953 C C . PRO B 1 706 ? 222.25100 211.97100 120.28300 1.000 256.82000 706 PRO B C 1
ATOM 11954 O O . PRO B 1 706 ? 222.14600 212.66600 119.26500 1.000 255.05000 706 PRO B O 1
ATOM 11958 N N . TRP B 1 707 ? 221.91800 212.42900 121.48900 1.000 257.80000 707 TRP B N 1
ATOM 11959 C CA . TRP B 1 707 ? 221.32100 213.74900 121.68700 1.000 256.17000 707 TRP B CA 1
ATOM 11960 C C . TRP B 1 707 ? 222.07300 214.48100 122.79400 1.000 255.61000 707 TRP B C 1
ATOM 11961 O O . TRP B 1 707 ? 221.84500 214.22900 123.98100 1.000 259.22000 707 TRP B O 1
ATOM 11972 N N . GLN B 1 708 ? 222.96200 215.39200 122.40400 1.000 250.95000 708 GLN B N 1
ATOM 11973 C CA . GLN B 1 708 ? 223.68600 216.24000 123.34100 1.000 249.37000 708 GLN B CA 1
ATOM 11974 C C . GLN B 1 708 ? 223.09300 217.63800 123.43900 1.000 246.87000 708 GLN B C 1
ATOM 11975 O O . GLN B 1 708 ? 223.68200 218.50700 124.08900 1.000 239.04000 708 GLN B O 1
ATOM 11981 N N . ASP B 1 709 ? 221.94600 217.87300 122.81200 1.000 248.40000 709 ASP B N 1
ATOM 11982 C CA . ASP B 1 709 ? 221.31700 219.18700 122.81800 1.000 246.68000 709 ASP B CA 1
ATOM 11983 C C . ASP B 1 709 ? 220.16400 219.24400 123.81400 1.000 244.65000 709 ASP B C 1
ATOM 11984 O O . ASP B 1 709 ? 219.53300 220.28600 123.98800 1.000 241.73000 709 ASP B O 1
ATOM 11989 N N . VAL B 1 713 ? 220.29200 215.41800 132.39000 1.000 203.49000 713 VAL B N 1
ATOM 11990 C CA . VAL B 1 713 ? 219.85800 214.79100 133.63200 1.000 206.72000 713 VAL B CA 1
ATOM 11991 C C . VAL B 1 713 ? 219.38900 215.85200 134.61700 1.000 208.10000 713 VAL B C 1
ATOM 11992 O O 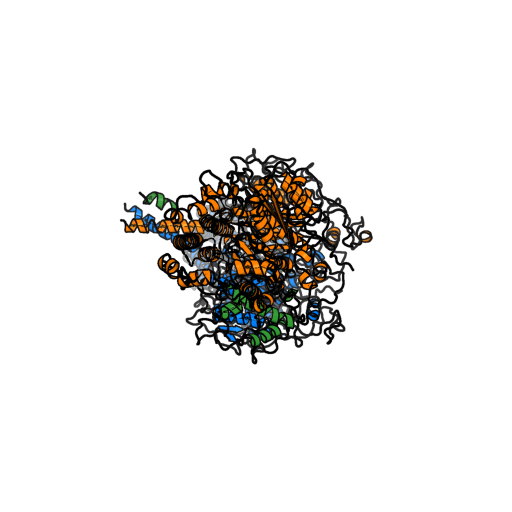. VAL B 1 713 ? 220.16400 216.71300 135.03200 1.000 203.69000 713 VAL B O 1
ATOM 11996 N N . ALA B 1 714 ? 218.11200 215.78500 134.98900 1.000 206.23000 714 ALA B N 1
ATOM 11997 C CA . ALA B 1 714 ? 217.53000 216.76400 135.90100 1.000 197.19000 714 ALA B CA 1
ATOM 11998 C C . ALA B 1 714 ? 217.60300 216.29500 137.35200 1.000 193.48000 714 ALA B C 1
ATOM 11999 O O . ALA B 1 714 ? 218.14000 217.00000 138.21100 1.000 195.70000 714 ALA B O 1
ATOM 12001 N N . ALA B 1 715 ? 217.06800 215.11100 137.63900 1.000 188.94000 715 ALA B N 1
ATOM 12002 C CA . ALA B 1 715 ? 217.04600 214.58700 138.99500 1.000 184.22000 715 ALA B CA 1
ATOM 12003 C C . ALA B 1 715 ? 217.48000 213.13000 139.00500 1.000 187.55000 715 ALA B C 1
ATOM 12004 O O . ALA B 1 715 ? 217.22700 212.37800 138.06000 1.000 196.09000 715 ALA B O 1
ATOM 12006 N N . VAL B 1 716 ? 218.14300 212.74400 140.09300 1.000 181.36000 716 VAL B N 1
ATOM 12007 C CA . VAL B 1 716 ? 218.58900 211.37300 140.30900 1.000 184.67000 716 VAL B CA 1
ATOM 12008 C C . VAL B 1 716 ? 218.06500 210.90000 141.65800 1.000 186.23000 716 VAL B C 1
ATOM 12009 O O . VAL B 1 716 ? 218.72400 210.11900 142.35300 1.000 191.28000 716 VAL B O 1
ATOM 12013 N N . ASN B 1 717 ? 216.87900 211.38900 142.03500 1.000 185.11000 717 ASN B N 1
ATOM 12014 C CA . ASN B 1 717 ? 216.34300 211.15900 143.37500 1.000 183.19000 717 ASN B CA 1
ATOM 12015 C C . ASN B 1 717 ? 216.33400 209.68100 143.74500 1.000 188.04000 717 ASN B C 1
ATOM 12016 O O . ASN B 1 717 ? 216.75200 209.30600 144.84600 1.000 188.45000 717 ASN B O 1
ATOM 12021 N N . GLY B 1 718 ? 215.85800 208.82800 142.84600 1.000 190.63000 718 GLY B N 1
ATOM 12022 C CA . GLY B 1 718 ? 215.86900 207.40600 143.08500 1.000 198.12000 718 GLY B CA 1
ATOM 12023 C C . GLY B 1 718 ? 217.18500 206.78200 142.67100 1.000 208.76000 718 GLY B C 1
ATOM 12024 O O . GLY B 1 718 ? 217.96100 207.37000 141.91200 1.000 211.60000 718 GLY B O 1
ATOM 12025 N N . PRO B 1 719 ? 217.47200 205.58000 143.18000 1.000 210.58000 719 PRO B N 1
ATOM 12026 C CA . PRO B 1 719 ? 218.66900 204.86500 142.70400 1.000 205.51000 719 PRO B CA 1
ATOM 12027 C C . PRO B 1 719 ? 218.64900 204.63300 141.20600 1.000 212.37000 719 PRO B C 1
ATOM 12028 O O . PRO B 1 719 ? 219.70200 204.67200 140.55700 1.000 209.83000 719 PRO B O 1
ATOM 12032 N N . ARG B 1 720 ? 217.46900 204.38900 140.63700 1.000 217.68000 720 ARG B N 1
ATOM 12033 C CA . ARG B 1 720 ? 217.26800 204.31500 139.19100 1.000 219.38000 720 ARG B CA 1
ATOM 12034 C C . ARG B 1 720 ? 216.07300 205.20800 138.86500 1.000 218.41000 720 ARG B C 1
ATOM 12035 O O . ARG B 1 720 ? 214.93900 204.73100 138.77500 1.000 215.47000 720 ARG B O 1
ATOM 12043 N N . SER B 1 721 ? 216.33200 206.50300 138.68900 1.000 218.36000 721 SER B N 1
ATOM 12044 C CA . SER B 1 721 ? 215.26800 207.45600 138.38100 1.000 214.20000 721 SER B CA 1
ATOM 12045 C C . SER B 1 721 ? 215.90300 208.69900 137.77400 1.000 208.83000 721 SER B C 1
ATOM 12046 O O . SER B 1 721 ? 216.65000 209.40800 138.45500 1.000 207.16000 721 SER B O 1
ATOM 12049 N N . VAL B 1 722 ? 215.60700 208.95800 136.50000 1.000 209.54000 722 VAL B N 1
ATOM 12050 C CA . VAL B 1 722 ? 216.11900 210.11300 135.77800 1.000 211.34000 722 VAL B CA 1
ATOM 12051 C C . VAL B 1 722 ? 214.94000 210.76700 135.06800 1.000 215.35000 722 VAL B C 1
ATOM 12052 O O . VAL B 1 722 ? 213.90200 210.14200 134.84300 1.000 222.83000 722 VAL B O 1
ATOM 12056 N N . VAL B 1 723 ? 215.10000 212.04300 134.72100 1.000 210.02000 723 VAL B N 1
ATOM 12057 C CA . VAL B 1 723 ? 214.00200 212.85800 134.20700 1.000 217.20000 723 VAL B CA 1
ATOM 12058 C C . VAL B 1 723 ? 214.13700 213.11600 132.70600 1.000 220.25000 723 VAL B C 1
ATOM 12059 O O . VAL B 1 723 ? 213.32000 212.64400 131.91500 1.000 219.58000 723 VAL B O 1
ATOM 12063 N N . VAL B 1 724 ? 215.17400 213.84500 132.29300 1.000 215.33000 724 VAL B N 1
ATOM 12064 C CA . VAL B 1 724 ? 215.23700 214.33900 130.92000 1.000 218.21000 724 VAL B CA 1
ATOM 12065 C C . VAL B 1 724 ? 216.67400 214.70000 130.57900 1.000 227.94000 724 VAL B C 1
ATOM 12066 O O . VAL B 1 724 ? 217.47600 215.02600 131.45900 1.000 225.76000 724 VAL B O 1
ATOM 12070 N N . SER B 1 725 ? 216.99800 214.62900 129.28700 1.000 237.49000 725 SER B N 1
ATOM 12071 C CA . SER B 1 725 ? 218.27000 215.12900 128.76600 1.000 234.71000 725 SER B CA 1
ATOM 12072 C C . SER B 1 725 ? 218.11200 215.30800 127.26100 1.000 231.02000 725 SER B C 1
ATOM 12073 O O . SER B 1 725 ? 217.93000 214.32100 126.54100 1.000 229.03000 725 SER B O 1
ATOM 12076 N N . GLY B 1 726 ? 218.18200 216.55100 126.79000 1.000 230.45000 726 GLY B N 1
ATOM 12077 C CA . GLY B 1 726 ? 218.10800 216.80500 125.36300 1.000 236.31000 726 GLY B CA 1
ATOM 12078 C C . GLY B 1 726 ? 217.09800 217.85200 124.93900 1.000 245.40000 726 GLY B C 1
ATOM 12079 O O . GLY B 1 726 ? 217.03400 218.94200 125.51600 1.000 242.99000 726 GLY B O 1
ATOM 12080 N N . GLU B 1 727 ? 216.30400 217.52600 123.92800 1.000 251.31000 727 GLU B N 1
ATOM 12081 C CA . GLU B 1 727 ? 215.36400 218.42700 123.28200 1.000 247.77000 727 GLU B CA 1
ATOM 12082 C C . GLU B 1 727 ? 214.00600 217.75200 123.17000 1.000 246.79000 727 GLU B C 1
ATOM 12083 O O . GLU B 1 727 ? 213.90300 216.52700 123.29600 1.000 253.77000 727 GLU B O 1
ATOM 12089 N N . PRO B 1 728 ? 212.93300 218.52700 122.95600 1.000 234.41000 728 PRO B N 1
ATOM 12090 C CA . PRO B 1 728 ? 211.61000 217.89700 122.79300 1.000 230.71000 728 PRO B CA 1
ATOM 12091 C C . PRO B 1 728 ? 211.56200 216.87500 121.67200 1.000 236.46000 728 PRO B C 1
ATOM 12092 O O . PRO B 1 728 ? 210.92700 215.82500 121.82500 1.000 237.25000 728 PRO B O 1
ATOM 12096 N N . GLY B 1 729 ? 212.22400 217.14800 120.54600 1.000 239.57000 729 GLY B N 1
ATOM 12097 C CA . GLY B 1 729 ? 212.36300 216.12400 119.52500 1.000 244.26000 729 GLY B CA 1
ATOM 12098 C C . GLY B 1 729 ? 213.22200 214.96700 119.99700 1.000 252.55000 729 GLY B C 1
ATOM 12099 O O . GLY B 1 729 ? 212.91400 213.80000 119.73200 1.000 254.23000 729 GLY B O 1
ATOM 12100 N N . ALA B 1 730 ? 214.30700 215.27400 120.71000 1.000 256.37000 730 ALA B N 1
ATOM 12101 C CA . ALA B 1 730 ? 215.11800 214.22300 121.31300 1.000 257.13000 730 ALA B CA 1
ATOM 12102 C C . ALA B 1 730 ? 214.32000 213.44500 122.35000 1.000 256.80000 730 ALA B C 1
ATOM 12103 O O . ALA B 1 730 ? 214.47200 212.22600 122.47200 1.000 255.69000 730 ALA B O 1
ATOM 12105 N N . LEU B 1 731 ? 213.46700 214.13500 123.11100 1.000 254.66000 731 LEU B N 1
ATOM 12106 C CA . LEU B 1 731 ? 212.60100 213.44500 124.06300 1.000 251.41000 731 LEU B CA 1
ATOM 12107 C C . LEU B 1 731 ? 211.63500 212.50800 123.35000 1.000 254.24000 731 LEU B C 1
ATOM 12108 O O . LEU B 1 731 ? 211.41600 211.37300 123.79200 1.000 255.22000 731 LEU B O 1
ATOM 12113 N N . ARG B 1 732 ? 211.04500 212.96600 122.24400 1.000 253.29000 732 ARG B N 1
ATOM 12114 C CA . ARG B 1 732 ? 210.14500 212.11200 121.47800 1.000 253.30000 732 ARG B CA 1
ATOM 12115 C C . ARG B 1 732 ? 210.87800 210.89500 120.93200 1.000 258.06000 732 ARG B C 1
ATOM 12116 O O . ARG B 1 732 ? 210.34500 209.78000 120.95000 1.000 261.15000 732 ARG B O 1
ATOM 12124 N N . ALA B 1 733 ? 212.10300 211.09200 120.44200 1.000 258.32000 733 ALA B N 1
ATOM 12125 C CA . ALA B 1 733 ? 212.89700 209.96600 119.96200 1.000 257.73000 733 ALA B CA 1
ATOM 12126 C C . ALA B 1 733 ? 213.20900 208.98900 121.08900 1.000 258.38000 733 ALA B C 1
ATOM 12127 O O . ALA B 1 733 ? 213.11000 207.77000 120.90900 1.000 259.13000 733 ALA B O 1
ATOM 12129 N N . PHE B 1 734 ? 213.58200 209.50800 122.26200 1.000 255.95000 734 PHE B N 1
ATOM 12130 C CA . PHE B 1 734 ? 213.91500 208.65300 123.39600 1.000 252.38000 734 PHE B CA 1
ATOM 12131 C C . PHE B 1 734 ? 212.69600 207.90900 123.92100 1.000 253.59000 734 PHE B C 1
ATOM 12132 O O . PHE B 1 734 ? 212.83600 206.83400 124.51500 1.000 253.78000 734 PHE B O 1
ATOM 12140 N N . SER B 1 735 ? 211.49900 208.46600 123.72100 1.000 256.07000 735 SER B N 1
ATOM 12141 C CA . SER B 1 735 ? 210.28400 207.82800 124.21500 1.000 259.72000 735 SER B CA 1
ATOM 12142 C C . SER B 1 735 ? 210.08700 206.42600 123.65200 1.000 264.83000 735 SER B C 1
ATOM 12143 O O . SER B 1 735 ? 209.42100 205.60300 124.29000 1.000 262.11000 735 SER B O 1
ATOM 12146 N N . GLU B 1 736 ? 210.64900 206.13200 122.47700 1.000 267.43000 736 GLU B N 1
ATOM 12147 C CA . GLU B 1 736 ? 210.52400 204.80200 121.89500 1.000 266.31000 736 GLU B CA 1
ATOM 12148 C C . GLU B 1 736 ? 211.83000 204.29900 121.29100 1.000 266.96000 736 GLU B C 1
ATOM 12149 O O . GLU B 1 736 ? 211.81100 203.28800 120.57500 1.000 269.18000 736 GLU B O 1
ATOM 12155 N N . ASP B 1 737 ? 212.95800 204.96400 121.55400 1.000 266.80000 737 ASP B N 1
ATOM 12156 C CA . ASP B 1 737 ? 214.22200 204.55400 120.95100 1.000 268.96000 737 ASP B CA 1
ATOM 12157 C C . ASP B 1 737 ? 214.62900 203.15600 121.40100 1.000 270.75000 737 ASP B C 1
ATOM 12158 O O . ASP B 1 737 ? 215.07400 202.33900 120.58700 1.000 270.47000 737 ASP B O 1
ATOM 12163 N N . CYS B 1 738 ? 214.48500 202.86200 122.69200 1.000 268.86000 738 CYS B N 1
ATOM 12164 C CA . CYS B 1 738 ? 214.85000 201.54800 123.20600 1.000 268.87000 738 CYS B CA 1
ATOM 12165 C C . CYS B 1 738 ? 213.68800 200.56400 123.14600 1.000 269.33000 738 CYS B C 1
ATOM 12166 O O . CYS B 1 738 ? 213.89200 199.38600 122.83300 1.000 266.66000 738 CYS B O 1
ATOM 12169 N N . ALA B 1 739 ? 212.47500 201.02800 123.44700 1.000 266.87000 739 ALA B N 1
ATOM 12170 C CA . ALA B 1 739 ? 211.24700 200.23700 123.42100 1.000 263.30000 739 ALA B CA 1
ATOM 12171 C C . ALA B 1 739 ? 211.28300 199.05000 124.37700 1.000 264.79000 739 ALA B C 1
ATOM 12172 O O . ALA B 1 739 ? 210.42600 198.16200 124.28600 1.000 262.17000 739 ALA B O 1
ATOM 12174 N N . ALA B 1 740 ? 212.25000 199.00800 125.29300 1.000 268.53000 740 ALA B N 1
ATOM 12175 C CA . ALA B 1 740 ? 212.34500 197.93300 126.27200 1.000 265.42000 740 ALA B CA 1
ATOM 12176 C C . ALA B 1 740 ? 212.55200 198.41200 127.69900 1.000 267.54000 740 ALA B C 1
ATOM 12177 O O . ALA B 1 740 ? 212.25600 197.65000 128.62800 1.000 264.10000 740 ALA B O 1
ATOM 12179 N N . GLU B 1 741 ? 213.05400 199.63100 127.91100 1.000 270.03000 741 GLU B N 1
ATOM 12180 C CA . GLU B 1 741 ? 213.20900 200.14400 129.26800 1.000 266.04000 741 GLU B CA 1
ATOM 12181 C C . GLU B 1 741 ? 211.85800 200.32100 129.94900 1.000 264.89000 741 GLU B C 1
ATOM 12182 O O . GLU B 1 741 ? 211.70700 200.00600 131.13500 1.000 259.91000 741 GLU B O 1
ATOM 12188 N N . GLY B 1 742 ? 210.86600 200.82300 129.21700 1.000 266.50000 742 GLY B N 1
ATOM 12189 C CA . GLY B 1 742 ? 209.54800 201.00900 129.78200 1.000 261.47000 742 GLY B CA 1
ATOM 12190 C C . GLY B 1 742 ? 209.51200 202.15100 130.78600 1.000 257.18000 742 GLY B C 1
ATOM 12191 O O . GLY B 1 742 ? 210.41300 202.99400 130.85200 1.000 256.51000 742 GLY B O 1
ATOM 12192 N N . ILE B 1 743 ? 208.43500 202.15300 131.58000 1.000 255.17000 743 ILE B N 1
ATOM 12193 C CA . ILE B 1 743 ? 208.15200 203.12400 132.63900 1.000 253.87000 743 ILE B CA 1
ATOM 12194 C C . ILE B 1 743 ? 208.57200 204.53100 132.21300 1.000 250.70000 743 ILE B C 1
ATOM 12195 O O . ILE B 1 743 ? 209.13700 205.30300 132.99600 1.000 247.92000 743 ILE B O 1
ATOM 12200 N N . ARG B 1 744 ? 208.26400 204.88500 130.97000 1.000 247.04000 744 ARG B N 1
ATOM 12201 C CA . ARG B 1 744 ? 208.67300 206.15500 130.39400 1.000 245.20000 744 ARG B CA 1
ATOM 12202 C C . ARG B 1 744 ? 207.59900 207.21800 130.60100 1.000 250.64000 744 ARG B C 1
ATOM 12203 O O . ARG B 1 744 ? 206.48100 206.93800 131.04100 1.000 250.10000 744 ARG B O 1
ATOM 12205 N N . VAL B 1 745 ? 207.96700 208.45700 130.27300 1.000 253.63000 745 VAL B N 1
ATOM 12206 C CA . VAL B 1 745 ? 207.09900 209.62700 130.37900 1.000 252.90000 745 VAL B CA 1
ATOM 12207 C C . VAL B 1 745 ? 206.60500 209.75400 131.81500 1.000 250.75000 745 VAL B C 1
ATOM 12208 O O . VAL B 1 745 ? 207.32100 210.27000 132.68100 1.000 251.85000 745 VAL B O 1
ATOM 12212 N N . ARG B 1 746 ? 205.38300 209.28100 132.07500 1.000 251.60000 746 ARG B N 1
ATOM 12213 C CA . ARG B 1 746 ? 204.76700 209.33800 133.40300 1.000 251.97000 746 ARG B CA 1
ATOM 12214 C C . ARG B 1 746 ? 204.80900 210.74700 133.99300 1.000 256.27000 746 ARG B C 1
ATOM 12215 O O . ARG B 1 746 ? 204.80000 210.92400 135.21300 1.000 256.45000 746 ARG B O 1
ATOM 12217 N N . ASP B 1 747 ? 204.85000 211.76300 133.13200 1.000 254.55000 747 ASP B N 1
ATOM 12218 C CA . ASP B 1 747 ? 204.96200 213.15000 133.56300 1.000 249.17000 747 ASP B CA 1
ATOM 12219 C C . ASP B 1 747 ? 203.88800 213.98700 132.88800 1.000 246.44000 747 ASP B C 1
ATOM 12220 O O . ASP B 1 747 ? 203.71600 213.91700 131.66700 1.000 244.65000 747 ASP B O 1
ATOM 12225 N N . ILE B 1 748 ? 203.17200 214.77800 133.68700 1.000 248.69000 748 ILE B N 1
ATOM 12226 C CA . ILE B 1 748 ? 202.19300 215.71400 133.14900 1.000 248.48000 748 ILE B CA 1
ATOM 12227 C C . ILE B 1 748 ? 202.82500 217.06400 132.82400 1.000 244.48000 748 ILE B C 1
ATOM 12228 O O . ILE B 1 748 ? 202.24900 217.84200 132.04900 1.000 241.53000 748 ILE B O 1
ATOM 12233 N N . ASP B 1 749 ? 204.00900 217.34800 133.36200 1.000 241.39000 749 ASP B N 1
ATOM 12234 C CA . ASP B 1 749 ? 204.67700 218.62000 133.12500 1.000 238.73000 749 ASP B CA 1
ATOM 12235 C C . ASP B 1 749 ? 205.23500 218.67300 131.71000 1.000 241.65000 749 ASP B C 1
ATOM 12236 O O . ASP B 1 749 ? 206.39600 218.32200 131.47800 1.000 244.64000 749 ASP B O 1
ATOM 12241 N N . VAL B 1 750 ? 204.41300 219.11100 130.75800 1.000 242.54000 750 VAL B N 1
ATOM 12242 C CA . VAL B 1 750 ? 204.79700 219.17900 129.35400 1.000 245.62000 750 VAL B CA 1
ATOM 12243 C C . VAL B 1 750 ? 204.87900 220.60800 128.84400 1.000 243.44000 750 VAL B C 1
ATOM 12244 O O . VAL B 1 750 ? 205.26700 220.82200 127.68500 1.000 243.77000 750 VAL B O 1
ATOM 12248 N N . ASP B 1 751 ? 204.54100 221.59800 129.67100 1.000 240.30000 751 ASP B N 1
ATOM 12249 C CA . ASP B 1 751 ? 204.56100 222.98500 129.22500 1.000 240.03000 751 ASP B CA 1
ATOM 12250 C C . ASP B 1 751 ? 205.97000 223.55100 129.10700 1.000 234.21000 751 ASP B C 1
ATOM 12251 O O . ASP B 1 751 ? 206.15500 224.57700 128.44300 1.000 232.26000 751 ASP B O 1
ATOM 12256 N N . TYR B 1 752 ? 206.96000 222.91500 129.72400 1.000 230.54000 752 TYR B N 1
ATOM 12257 C CA . TYR B 1 752 ? 208.32500 223.42500 129.71100 1.000 225.69000 752 TYR B CA 1
ATOM 12258 C C . TYR B 1 752 ? 209.27500 222.27900 130.03000 1.000 224.82000 752 TYR B C 1
ATOM 12259 O O . TYR B 1 752 ? 208.86000 221.13200 130.21300 1.000 230.22000 752 TYR B O 1
ATOM 12268 N N . ALA B 1 753 ? 210.56700 222.60400 130.09800 1.000 220.69000 753 ALA B N 1
ATOM 12269 C CA . ALA B 1 753 ? 211.59200 221.61700 130.43000 1.000 223.47000 753 ALA B CA 1
ATOM 12270 C C . ALA B 1 753 ? 212.73800 222.35500 131.11700 1.000 218.65000 753 ALA B C 1
ATOM 12271 O O . ALA B 1 753 ? 213.59100 222.94300 130.44600 1.000 219.35000 753 ALA B O 1
ATOM 12273 N N . SER B 1 754 ? 212.75100 222.31900 132.44600 1.000 215.86000 754 SER B N 1
ATOM 12274 C CA . SER B 1 754 ? 213.81000 222.95700 133.20900 1.000 212.58000 754 SER B CA 1
ATOM 12275 C C . SER B 1 754 ? 215.04100 222.05700 133.26700 1.000 211.58000 754 SER B C 1
ATOM 12276 O O . SER B 1 754 ? 215.02200 220.90000 132.83800 1.000 213.62000 754 SER B O 1
ATOM 12279 N N . HIS B 1 755 ? 216.12600 222.60900 133.81600 1.000 207.96000 755 HIS B N 1
ATOM 12280 C CA . HIS B 1 755 ? 217.40100 221.90100 133.93900 1.000 207.21000 755 HIS B CA 1
ATOM 12281 C C . HIS B 1 755 ? 217.87600 221.38700 132.58200 1.000 221.86000 755 HIS B C 1
ATOM 12282 O O . HIS B 1 755 ? 218.38900 220.27300 132.46200 1.000 226.98000 755 HIS B O 1
ATOM 12289 N N . SER B 1 756 ? 217.70400 222.20600 131.55600 1.000 226.06000 756 SER B N 1
ATOM 12290 C CA . SER B 1 756 ? 218.00700 221.86300 130.17800 1.000 225.43000 756 SER B CA 1
ATOM 12291 C C . SER B 1 756 ? 218.78200 222.99700 129.53100 1.000 223.22000 756 SER B C 1
ATOM 12292 O O . SER B 1 756 ? 218.78700 224.12400 130.03800 1.000 221.33000 756 SER B O 1
ATOM 12295 N N . PRO B 1 757 ? 219.47300 222.72700 128.41400 1.000 223.98000 757 PRO B N 1
ATOM 12296 C CA . PRO B 1 757 ? 220.18400 223.79900 127.70100 1.000 223.81000 757 PRO B CA 1
ATOM 12297 C C . PRO B 1 757 ? 219.29600 224.97900 127.33400 1.000 223.73000 757 PRO B C 1
ATOM 12298 O O . PRO B 1 757 ? 219.79600 226.08300 127.09600 1.000 221.01000 757 PRO B O 1
ATOM 12302 N N . GLN B 1 758 ? 217.97900 224.76000 127.28100 1.000 225.47000 758 GLN B N 1
ATOM 12303 C CA . GLN B 1 758 ? 217.04900 225.84600 126.99500 1.000 222.97000 758 GLN B CA 1
ATOM 12304 C C . GLN B 1 758 ? 217.10700 226.95000 128.04300 1.000 222.32000 758 GLN B C 1
ATOM 12305 O O . GLN B 1 758 ? 216.68500 228.07700 127.76400 1.000 224.93000 758 GLN B O 1
ATOM 12311 N N . ILE B 1 759 ? 217.61200 226.65000 129.24100 1.000 219.18000 759 ILE B N 1
ATOM 12312 C CA . ILE B 1 759 ? 217.64500 227.64400 130.31000 1.000 219.40000 759 ILE B CA 1
ATOM 12313 C C . ILE B 1 759 ? 218.60300 228.77900 129.96800 1.000 223.16000 759 ILE B C 1
ATOM 12314 O O . ILE B 1 759 ? 218.34900 229.94300 130.30100 1.000 224.09000 759 ILE B O 1
ATOM 12319 N N . GLU B 1 760 ? 219.70400 228.47200 129.28300 1.000 225.62000 760 GLU B N 1
ATOM 12320 C CA . GLU B 1 760 ? 220.73800 229.47600 129.05300 1.000 227.70000 760 GLU B CA 1
ATOM 12321 C C . GLU B 1 760 ? 220.34600 230.45000 127.94900 1.000 225.34000 760 GLU B C 1
ATOM 12322 O O . GLU B 1 760 ? 221.09600 230.64400 126.98700 1.000 223.03000 760 GLU B O 1
ATOM 12328 N N . ARG B 1 761 ? 219.17200 231.06500 128.08100 1.000 223.03000 761 ARG B N 1
ATOM 12329 C CA . ARG B 1 761 ? 218.77300 232.16300 127.20600 1.000 223.61000 761 ARG B CA 1
ATOM 12330 C C . ARG B 1 761 ? 218.13800 233.33300 127.93900 1.000 223.30000 761 ARG B C 1
ATOM 12331 O O . ARG B 1 761 ? 218.08700 234.43000 127.37200 1.000 226.50000 761 ARG B O 1
ATOM 12339 N N . VAL B 1 762 ? 217.65200 233.15300 129.16500 1.000 220.04000 762 VAL B N 1
ATOM 12340 C CA . VAL B 1 762 ? 217.03500 234.22900 129.93000 1.000 226.27000 762 VAL B CA 1
ATOM 12341 C C . VAL B 1 762 ? 217.85800 234.47800 131.18600 1.000 229.02000 762 VAL B C 1
ATOM 12342 O O . VAL B 1 762 ? 217.32000 234.86300 132.23000 1.000 233.19000 762 VAL B O 1
ATOM 12346 N N . ARG B 1 763 ? 219.17000 234.25100 131.09000 1.000 225.33000 763 ARG B N 1
ATOM 12347 C CA . ARG B 1 763 ? 220.04900 234.42800 132.24100 1.000 230.45000 763 ARG B CA 1
ATOM 12348 C C . ARG B 1 763 ? 219.99800 235.85900 132.76000 1.000 237.99000 763 ARG B C 1
ATOM 12349 O O . ARG B 1 763 ? 219.78700 236.09400 133.95500 1.000 237.81000 763 ARG B O 1
ATOM 12357 N N . GLU B 1 764 ? 220.18400 236.83200 131.86500 1.000 241.36000 764 GLU B N 1
ATOM 12358 C CA . GLU B 1 764 ? 220.20200 238.23100 132.28100 1.000 242.48000 764 GLU B CA 1
ATOM 12359 C C . GLU B 1 764 ? 218.84500 238.66900 132.81300 1.000 243.65000 764 GLU B C 1
ATOM 12360 O O . GLU B 1 764 ? 218.77100 239.45600 133.76400 1.000 245.96000 764 GLU B O 1
ATOM 12366 N N . GLU B 1 765 ? 217.76100 238.18000 132.20600 1.000 242.31000 765 GLU B N 1
ATOM 12367 C CA . GLU B 1 765 ? 216.42400 238.54800 132.66000 1.000 245.59000 765 GLU B CA 1
ATOM 12368 C C . GLU B 1 765 ? 216.20200 238.12400 134.10600 1.000 245.89000 765 GLU B C 1
ATOM 12369 O O . GLU B 1 765 ? 215.78100 238.92900 134.94600 1.000 250.52000 765 GLU B O 1
ATOM 12375 N N . LEU B 1 766 ? 216.49300 236.85900 134.41700 1.000 238.88000 766 LEU B N 1
ATOM 12376 C CA . LEU B 1 766 ? 216.34800 236.38900 135.78900 1.000 233.75000 766 LEU B CA 1
ATOM 12377 C C . LEU B 1 766 ? 217.34300 237.06700 136.71900 1.000 234.58000 766 LEU B C 1
ATOM 12378 O O . LEU B 1 766 ? 217.04800 237.26200 137.90400 1.000 236.16000 766 LEU B O 1
ATOM 12383 N N . LEU B 1 767 ? 218.51900 237.43500 136.20600 1.000 234.91000 767 LEU B N 1
ATOM 12384 C CA . LEU B 1 767 ? 219.51200 238.10300 137.04000 1.000 236.07000 767 LEU B CA 1
ATOM 12385 C C . LEU B 1 767 ? 219.02800 239.47900 137.48200 1.000 239.41000 767 LEU B C 1
ATOM 12386 O O . LEU B 1 767 ? 219.11300 239.82500 138.66600 1.000 237.68000 767 LEU B O 1
ATOM 12391 N N . GLU B 1 768 ? 218.51400 240.27900 136.54800 1.000 243.82000 768 GLU B N 1
ATOM 12392 C CA . GLU B 1 768 ? 218.11200 241.63900 136.89000 1.000 243.57000 768 GLU B CA 1
ATOM 12393 C C . GLU B 1 768 ? 216.70400 241.72800 137.46200 1.000 244.05000 768 GLU B C 1
ATOM 12394 O O . GLU B 1 768 ? 216.38100 242.73200 138.10800 1.000 244.20000 768 GLU B O 1
ATOM 12400 N N . THR B 1 769 ? 215.86000 240.71700 137.25100 1.000 244.48000 769 THR B N 1
ATOM 12401 C CA . THR B 1 769 ? 214.53600 240.72900 137.86000 1.000 242.18000 769 THR B CA 1
ATOM 12402 C C . THR B 1 769 ? 214.54300 240.25400 139.30600 1.000 236.77000 769 THR B C 1
ATOM 12403 O O . THR B 1 769 ? 213.54300 240.44200 140.00600 1.000 229.92000 769 THR B O 1
ATOM 12407 N N . THR B 1 770 ? 215.63300 239.64700 139.76700 1.000 237.72000 770 THR B N 1
ATOM 12408 C CA . THR B 1 770 ? 215.74100 239.11900 141.12100 1.000 234.70000 770 THR B CA 1
ATOM 12409 C C . THR B 1 770 ? 217.00700 239.62700 141.79500 1.000 231.24000 770 THR B C 1
ATOM 12410 O O . THR B 1 770 ? 217.64300 238.92100 142.58300 1.000 224.94000 770 THR B O 1
ATOM 12414 N N . GLY B 1 771 ? 217.39200 240.86400 141.49600 1.000 230.87000 771 GLY B N 1
ATOM 12415 C CA . GLY B 1 771 ? 218.59700 241.43900 142.05500 1.000 227.32000 771 GLY B CA 1
ATOM 12416 C C . GLY B 1 771 ? 218.46800 242.02500 143.44000 1.000 226.28000 771 GLY B C 1
ATOM 12417 O O . GLY B 1 771 ? 219.46300 242.50300 143.99100 1.000 219.92000 771 GLY B O 1
ATOM 12418 N N . ASP B 1 772 ? 217.27500 242.00600 144.02500 1.000 229.62000 772 ASP B N 1
ATOM 12419 C CA . ASP B 1 772 ? 217.03400 242.55400 145.35800 1.000 229.25000 772 ASP B CA 1
ATOM 12420 C C . ASP B 1 772 ? 216.78800 241.38400 146.30800 1.000 223.58000 772 ASP B C 1
ATOM 12421 O O . ASP B 1 772 ? 215.64800 240.98300 146.54400 1.000 220.56000 772 ASP B O 1
ATOM 12426 N N . ILE B 1 773 ? 217.87300 240.84200 146.85500 1.000 218.72000 773 ILE B N 1
ATOM 12427 C CA . ILE B 1 773 ? 217.82200 239.71400 147.77500 1.000 210.24000 773 ILE B CA 1
ATOM 12428 C C . ILE B 1 773 ? 218.59000 240.08200 149.03600 1.000 204.13000 773 ILE B C 1
ATOM 12429 O O . ILE B 1 773 ? 219.68300 240.65400 148.96300 1.000 205.95000 773 ILE B O 1
ATOM 12434 N N . ALA B 1 774 ? 218.01800 239.75300 150.19200 1.000 199.72000 774 ALA B N 1
ATOM 12435 C CA . ALA B 1 774 ? 218.63700 240.01100 151.49200 1.000 196.48000 774 ALA B CA 1
ATOM 12436 C C . ALA B 1 774 ? 218.69500 238.69700 152.25700 1.000 194.54000 774 ALA B C 1
ATOM 12437 O O . ALA B 1 774 ? 217.90800 238.46600 153.18600 1.000 196.63000 774 ALA B O 1
ATOM 12439 N N . PRO B 1 775 ? 219.62000 237.80900 151.89500 1.000 188.22000 775 PRO B N 1
ATOM 12440 C CA . PRO B 1 775 ? 219.69700 236.47400 152.52000 1.000 188.76000 775 PRO B CA 1
ATOM 12441 C C . PRO B 1 775 ? 220.43600 236.47400 153.85700 1.000 190.90000 775 PRO B C 1
ATOM 12442 O O . PRO B 1 775 ? 221.63000 236.19800 153.96600 1.000 192.23000 775 PRO B O 1
ATOM 12446 N N . ARG B 1 776 ? 219.69900 236.80100 154.91500 1.000 189.10000 776 ARG B N 1
ATOM 12447 C CA . ARG B 1 776 ? 220.25500 236.79700 156.25600 1.000 187.80000 776 ARG B CA 1
ATOM 12448 C C . ARG B 1 776 ? 220.54700 235.36600 156.70600 1.000 195.10000 776 ARG B C 1
ATOM 12449 O O . ARG B 1 776 ? 219.98600 234.41000 156.16700 1.000 196.84000 776 ARG B O 1
ATOM 12457 N N . PRO B 1 777 ? 221.44300 235.19300 157.68200 1.000 197.44000 777 PRO B N 1
ATOM 12458 C CA . PRO B 1 777 ? 221.77100 233.84000 158.14800 1.000 195.83000 777 PRO B CA 1
ATOM 12459 C C . PRO B 1 777 ? 220.55000 233.11000 158.68700 1.000 195.24000 777 PRO B C 1
ATOM 12460 O O . PRO B 1 777 ? 219.65800 233.70400 159.29800 1.000 195.75000 777 PRO B O 1
ATOM 12464 N N . ALA B 1 778 ? 220.52300 231.80200 158.45400 1.000 191.16000 778 ALA B N 1
ATOM 12465 C CA . ALA B 1 778 ? 219.40700 230.95000 158.83300 1.000 182.92000 778 ALA B CA 1
ATOM 12466 C C . ALA B 1 778 ? 219.66200 230.29100 160.18300 1.000 176.19000 778 ALA B C 1
ATOM 12467 O O . ALA B 1 778 ? 220.79700 229.95200 160.52600 1.000 174.44000 778 ALA B O 1
ATOM 12469 N N . ARG B 1 779 ? 218.58500 230.10900 160.94500 1.000 174.95000 779 ARG B N 1
ATOM 12470 C CA . ARG B 1 779 ? 218.66000 229.49300 162.26200 1.000 176.73000 779 ARG B CA 1
ATOM 12471 C C . ARG B 1 779 ? 218.53600 227.97600 162.22200 1.000 172.02000 779 ARG B C 1
ATOM 12472 O O . ARG B 1 779 ? 218.70600 227.33000 163.26100 1.000 171.53000 779 ARG B O 1
ATOM 12480 N N . VAL B 1 780 ? 218.24300 227.39800 161.06200 1.000 167.45000 780 VAL B N 1
ATOM 12481 C CA . VAL B 1 780 ? 218.08500 225.95800 160.90500 1.000 158.30000 780 VAL B CA 1
ATOM 12482 C C . VAL B 1 780 ? 219.02900 225.49000 159.80800 1.000 160.00000 780 VAL B C 1
ATOM 12483 O O . VAL B 1 780 ? 219.16500 226.15000 158.77300 1.000 165.80000 780 VAL B O 1
ATOM 12487 N N . THR B 1 781 ? 219.69100 224.35800 160.04500 1.000 153.57000 781 THR B N 1
ATOM 12488 C CA . THR B 1 781 ? 220.65400 223.82900 159.08800 1.000 149.02000 781 THR B CA 1
ATOM 12489 C C . THR B 1 781 ? 219.99000 223.58000 157.74200 1.000 147.92000 781 THR B C 1
ATOM 12490 O O . THR B 1 781 ? 219.02800 222.81300 157.64400 1.000 146.97000 781 THR B O 1
ATOM 12494 N N . PHE B 1 782 ? 220.50700 224.23200 156.70600 1.000 147.30000 782 PHE B N 1
ATOM 12495 C CA . PHE B 1 782 ? 219.98700 224.11600 155.35000 1.000 145.37000 782 PHE B CA 1
ATOM 12496 C C . PHE B 1 782 ? 220.93900 223.25100 154.53800 1.000 152.89000 782 PHE B C 1
ATOM 12497 O O . PHE B 1 782 ? 222.12900 223.56500 154.43100 1.000 167.24000 782 PHE B O 1
ATOM 12505 N N . HIS B 1 783 ? 220.41800 222.17100 153.96900 1.000 147.01000 783 HIS B N 1
ATOM 12506 C CA . HIS B 1 783 ? 221.20700 221.23200 153.17700 1.000 154.50000 783 HIS B CA 1
ATOM 12507 C C . HIS B 1 783 ? 220.73700 221.32600 151.73000 1.000 161.02000 783 HIS B C 1
ATOM 12508 O O . HIS B 1 783 ? 219.67100 220.81300 151.37900 1.000 163.06000 783 HIS B O 1
ATOM 12515 N N . SER B 1 784 ? 221.53600 221.97900 150.89300 1.000 165.80000 784 SER B N 1
ATOM 12516 C CA . SER B 1 784 ? 221.18000 222.16700 149.49500 1.000 171.74000 784 SER B CA 1
ATOM 12517 C C . SER B 1 784 ? 221.45700 220.90300 148.69400 1.000 170.15000 784 SER B C 1
ATOM 12518 O O . SER B 1 784 ? 222.44100 220.19900 148.93400 1.000 172.56000 784 SER B O 1
ATOM 12521 N N . THR B 1 785 ? 220.57900 220.62100 147.73500 1.000 165.55000 785 THR B N 1
ATOM 12522 C CA . THR B 1 785 ? 220.76400 219.50400 146.82100 1.000 167.94000 785 THR B CA 1
ATOM 12523 C C . THR B 1 785 ? 221.44600 219.91200 145.52400 1.000 176.85000 785 THR B C 1
ATOM 12524 O O . THR B 1 785 ? 221.64500 219.06200 144.65100 1.000 181.28000 785 THR B O 1
ATOM 12528 N N . VAL B 1 786 ? 221.80300 221.18700 145.37500 1.000 174.22000 786 VAL B N 1
ATOM 12529 C CA . VAL B 1 786 ? 222.53300 221.62300 144.19000 1.000 173.83000 786 VAL B CA 1
ATOM 12530 C C . VAL B 1 786 ? 224.02700 221.39400 144.37000 1.000 180.20000 786 VAL B C 1
ATOM 12531 O O . VAL B 1 786 ? 224.68900 220.80100 143.51000 1.000 185.13000 786 VAL B O 1
ATOM 12535 N N . GLU B 1 787 ? 224.57900 221.85800 145.48700 1.000 178.18000 787 GLU B N 1
ATOM 12536 C CA . GLU B 1 787 ? 225.99000 221.67900 145.79400 1.000 181.13000 787 GLU B CA 1
ATOM 12537 C C . GLU B 1 787 ? 226.26400 220.43200 146.62400 1.000 180.60000 787 GLU B C 1
ATOM 12538 O O . GLU B 1 787 ? 227.43200 220.13800 146.90000 1.000 182.06000 787 GLU B O 1
ATOM 12544 N N . SER B 1 788 ? 225.22200 219.70000 147.02300 1.000 178.99000 788 SER B N 1
ATOM 12545 C CA . SER B 1 788 ? 225.36300 218.47200 147.80800 1.000 177.43000 788 SER B CA 1
ATOM 12546 C C . SER B 1 788 ? 226.15900 218.71400 149.08800 1.000 172.40000 788 SER B C 1
ATOM 12547 O O . SER B 1 788 ? 226.97600 217.88800 149.49900 1.000 172.34000 788 SER B O 1
ATOM 12550 N N . ARG B 1 789 ? 225.92000 219.85800 149.72300 1.000 172.88000 789 ARG B N 1
ATOM 12551 C CA . ARG B 1 789 ? 226.59900 220.19900 150.96300 1.000 171.55000 789 ARG B CA 1
ATOM 12552 C C . ARG B 1 789 ? 225.71300 221.13500 151.76900 1.000 174.57000 789 ARG B C 1
ATOM 12553 O O . ARG B 1 789 ? 224.81300 221.78600 151.23200 1.000 178.47000 789 ARG B O 1
ATOM 12561 N N . SER B 1 790 ? 225.98100 221.19800 153.06900 1.000 175.22000 790 SER B N 1
ATOM 12562 C CA . SER B 1 790 ? 225.23000 222.05700 153.97400 1.000 176.31000 790 SER B CA 1
ATOM 12563 C C . SER B 1 790 ? 225.92200 223.41000 154.06600 1.000 183.00000 790 SER B C 1
ATOM 12564 O O . SER B 1 790 ? 227.07500 223.49400 154.50300 1.000 188.17000 790 SER B O 1
ATOM 12567 N N . MET B 1 791 ? 225.22100 224.46400 153.66000 1.000 183.30000 791 MET B N 1
ATOM 12568 C CA . MET B 1 791 ? 225.75700 225.81400 153.69700 1.000 191.35000 791 MET B CA 1
ATOM 12569 C C . MET B 1 791 ? 224.77000 226.73500 154.39700 1.000 195.26000 791 MET B C 1
ATOM 12570 O O . MET B 1 791 ? 223.56600 226.47300 154.44400 1.000 188.74000 791 MET B O 1
ATOM 12575 N N . ASP B 1 792 ? 225.30100 227.82100 154.95200 1.000 203.16000 792 ASP B N 1
ATOM 12576 C CA . ASP B 1 792 ? 224.46300 228.80700 155.61000 1.000 204.57000 792 ASP B CA 1
ATOM 12577 C C . ASP B 1 792 ? 223.71700 229.64400 154.57300 1.000 205.82000 792 ASP B C 1
ATOM 12578 O O . ASP B 1 792 ? 223.95300 229.55100 153.36500 1.000 205.82000 792 ASP B O 1
ATOM 12583 N N . GLY B 1 793 ? 222.80100 230.47000 155.06200 1.000 203.34000 793 GLY B N 1
ATOM 12584 C CA . GLY B 1 793 ? 221.95400 231.27700 154.21200 1.000 202.50000 793 GLY B CA 1
ATOM 12585 C C . GLY B 1 793 ? 222.50100 232.63700 153.84400 1.000 200.78000 793 GLY B C 1
ATOM 12586 O O . GLY B 1 793 ? 221.77100 233.44000 153.25500 1.000 199.68000 793 GLY B O 1
ATOM 12587 N N . THR B 1 794 ? 223.76000 232.92800 154.16600 1.000 199.51000 794 THR B N 1
ATOM 12588 C CA . THR B 1 794 ? 224.31800 234.24300 153.88000 1.000 199.20000 794 THR B CA 1
ATOM 12589 C C . THR B 1 794 ? 224.79100 234.39600 152.44000 1.000 195.94000 794 THR B C 1
ATOM 12590 O O . THR B 1 794 ? 225.16800 235.50400 152.04800 1.000 197.68000 794 THR B O 1
ATOM 12594 N N . GLU B 1 795 ? 224.78200 233.32300 151.64500 1.000 192.59000 795 GLU B N 1
ATOM 12595 C CA . GLU B 1 795 ? 225.21000 233.39000 150.25200 1.000 192.14000 795 GLU B CA 1
ATOM 12596 C C . GLU B 1 795 ? 224.12100 232.92900 149.29000 1.000 194.62000 795 GLU B C 1
ATOM 12597 O O . GLU B 1 795 ? 224.41100 232.63400 148.12600 1.000 198.01000 795 GLU B O 1
ATOM 12603 N N . LEU B 1 796 ? 222.87000 232.86800 149.74600 1.000 193.18000 796 LEU B N 1
ATOM 12604 C CA . LEU B 1 796 ? 221.75200 232.48700 148.88300 1.000 190.59000 796 LEU B CA 1
ATOM 12605 C C . LEU B 1 796 ? 221.31500 233.70500 148.06700 1.000 198.82000 796 LEU B C 1
ATOM 12606 O O . LEU B 1 796 ? 220.28500 234.33500 148.31200 1.000 204.22000 796 LEU B O 1
ATOM 12611 N N . ASP B 1 797 ? 222.13500 234.03300 147.07200 1.000 197.66000 797 ASP B N 1
ATOM 12612 C CA . ASP B 1 797 ? 221.90000 235.17600 146.20800 1.000 198.05000 797 ASP B CA 1
ATOM 12613 C C . ASP B 1 797 ? 221.20300 234.73100 144.92500 1.000 201.02000 797 ASP B C 1
ATOM 12614 O O . ASP B 1 797 ? 220.88800 233.55400 144.73100 1.000 198.69000 797 ASP B O 1
ATOM 12619 N N . ALA B 1 798 ? 220.96500 235.69600 144.03200 1.000 199.54000 798 ALA B N 1
ATOM 12620 C CA . ALA B 1 798 ? 220.30000 235.39200 142.76900 1.000 199.03000 798 ALA B CA 1
ATOM 12621 C C . ALA B 1 798 ? 221.12200 234.43500 141.91700 1.000 197.48000 798 ALA B C 1
ATOM 12622 O O . ALA B 1 798 ? 220.55700 233.63100 141.16500 1.000 196.44000 798 ALA B O 1
ATOM 12624 N N . ARG B 1 799 ? 222.45100 234.50400 142.01900 1.000 196.37000 799 ARG B N 1
ATOM 12625 C CA . ARG B 1 799 ? 223.29500 233.56800 141.28600 1.000 197.93000 799 ARG B CA 1
ATOM 12626 C C . ARG B 1 799 ? 223.04400 232.13700 141.73700 1.000 196.13000 799 ARG B C 1
ATOM 12627 O O . ARG B 1 799 ? 222.98500 231.21800 140.91100 1.000 196.08000 799 ARG B O 1
ATOM 12635 N N . TYR B 1 800 ? 222.89000 231.92800 143.04600 1.000 192.94000 800 TYR B N 1
ATOM 12636 C CA . TYR B 1 800 ? 222.61100 230.58700 143.54800 1.000 190.07000 800 TYR B CA 1
ATOM 12637 C C . TYR B 1 800 ? 221.27500 230.07100 143.03200 1.000 187.67000 800 TYR B C 1
ATOM 12638 O O . TYR B 1 800 ? 221.15200 228.89400 142.67500 1.000 190.53000 800 TYR B O 1
ATOM 12647 N N . TRP B 1 801 ? 220.25700 230.93100 142.99600 1.000 183.30000 801 TRP B N 1
ATOM 12648 C CA . TRP B 1 801 ? 218.95300 230.50000 142.50500 1.000 181.96000 801 TRP B CA 1
ATOM 12649 C C . TRP B 1 801 ? 218.99700 230.19200 141.01400 1.000 187.93000 801 TRP B C 1
ATOM 12650 O O . TRP B 1 801 ? 218.37500 229.22500 140.55400 1.000 191.18000 801 TRP B O 1
ATOM 12661 N N . TYR B 1 802 ? 219.73500 230.99100 140.24000 1.000 189.12000 802 TYR B N 1
ATOM 12662 C CA . TYR B 1 802 ? 219.90800 230.66600 138.82900 1.000 193.57000 802 TYR B CA 1
ATOM 12663 C C . TYR B 1 802 ? 220.62100 229.33100 138.66100 1.000 196.77000 802 TYR B C 1
ATOM 12664 O O . TYR B 1 802 ? 220.25400 228.52700 137.79700 1.000 200.99000 802 TYR B O 1
ATOM 12673 N N . ARG B 1 803 ? 221.65000 229.08200 139.47300 1.000 192.19000 803 ARG B N 1
ATOM 12674 C CA . ARG B 1 803 ? 222.34800 227.80400 139.40800 1.000 191.26000 803 ARG B CA 1
ATOM 12675 C C . ARG B 1 803 ? 221.40800 226.65300 139.73900 1.000 192.88000 803 ARG B C 1
ATOM 12676 O O . ARG B 1 803 ? 221.43900 225.60700 139.08200 1.000 195.60000 803 ARG B O 1
ATOM 12684 N N . ASN B 1 804 ? 220.55700 226.83600 140.75000 1.000 191.36000 804 ASN B N 1
ATOM 12685 C CA . ASN B 1 804 ? 219.56700 225.81800 141.08600 1.000 190.36000 804 ASN B CA 1
ATOM 12686 C C . ASN B 1 804 ? 218.62600 225.56600 139.91700 1.000 191.80000 804 ASN B C 1
ATOM 12687 O O . ASN B 1 804 ? 218.24700 224.42000 139.64800 1.000 196.03000 804 ASN B O 1
ATOM 12692 N N . LEU B 1 805 ? 218.23400 226.62800 139.21200 1.000 190.75000 805 LEU B N 1
ATOM 12693 C CA . LEU B 1 805 ? 217.40600 226.45700 138.02300 1.000 191.95000 805 LEU B CA 1
ATOM 12694 C C . LEU B 1 805 ? 218.15800 225.73400 136.91100 1.000 197.33000 805 LEU B C 1
ATOM 12695 O O . LEU B 1 805 ? 217.54500 225.00200 136.12500 1.000 196.28000 805 LEU B O 1
ATOM 12700 N N . ARG B 1 806 ? 219.47700 225.91100 136.83600 1.000 199.84000 806 ARG B N 1
ATOM 12701 C CA . ARG B 1 806 ? 220.26400 225.35100 135.74200 1.000 202.61000 806 ARG B CA 1
ATOM 12702 C C . ARG B 1 806 ? 221.31300 224.37900 136.27600 1.000 205.85000 806 ARG B C 1
ATOM 12703 O O . ARG B 1 806 ? 222.48700 224.44100 135.89700 1.000 212.69000 806 ARG B O 1
ATOM 12711 N N . GLU B 1 807 ? 220.90300 223.48700 137.17400 1.000 204.08000 807 GLU B N 1
ATOM 12712 C CA . GLU B 1 807 ? 221.76200 222.39900 137.61300 1.000 202.60000 807 GLU B CA 1
ATOM 12713 C C . GLU B 1 807 ? 220.89000 221.21600 137.99900 1.000 197.34000 807 GLU B C 1
ATOM 12714 O O . GLU B 1 807 ? 219.70800 221.36700 138.31700 1.000 201.80000 807 GLU B O 1
ATOM 12720 N N . THR B 1 808 ? 221.48900 220.03100 137.96400 1.000 191.10000 808 THR B N 1
ATOM 12721 C CA . THR B 1 808 ? 220.76900 218.82900 138.35500 1.000 191.17000 808 THR B CA 1
ATOM 12722 C C . THR B 1 808 ? 220.54600 218.81100 139.86300 1.000 191.84000 808 THR B C 1
ATOM 12723 O O . THR B 1 808 ? 221.38200 219.28400 140.63900 1.000 190.17000 808 THR B O 1
ATOM 12727 N N . VAL B 1 809 ? 219.40100 218.27800 140.27500 1.000 190.38000 809 VAL B N 1
ATOM 12728 C CA . VAL B 1 809 ? 219.06500 218.12000 141.68500 1.000 179.98000 809 VAL B CA 1
ATOM 12729 C C . VAL B 1 809 ? 219.27100 216.66100 142.05900 1.000 179.87000 809 VAL B C 1
ATOM 12730 O O . VAL B 1 809 ? 218.76800 215.75900 141.37900 1.000 183.35000 809 VAL B O 1
ATOM 12734 N N . ARG B 1 810 ? 220.01900 216.42400 143.13500 1.000 176.92000 810 ARG B N 1
ATOM 12735 C CA . ARG B 1 810 ? 220.38600 215.05500 143.47900 1.000 177.26000 810 ARG B CA 1
ATOM 12736 C C . ARG B 1 810 ? 219.25300 214.34400 144.21000 1.000 179.07000 810 ARG B C 1
ATOM 12737 O O . ARG B 1 810 ? 218.71100 213.34900 143.71700 1.000 187.16000 810 ARG B O 1
ATOM 12745 N N . PHE B 1 811 ? 218.88900 214.83900 145.39100 1.000 168.51000 811 PHE B N 1
ATOM 12746 C CA . PHE B 1 811 ? 217.83500 214.28900 146.24100 1.000 164.81000 811 PHE B CA 1
ATOM 12747 C C . PHE B 1 811 ? 218.07800 212.83200 146.62300 1.000 168.67000 811 PHE B C 1
ATOM 12748 O O . PHE B 1 811 ? 217.20000 212.19800 147.21800 1.000 167.47000 811 PHE B O 1
ATOM 12756 N N . ALA B 1 812 ? 219.24500 212.28500 146.29800 1.000 169.75000 812 ALA B N 1
ATOM 12757 C CA . ALA B 1 812 ? 219.63500 210.94600 146.71800 1.000 167.59000 812 ALA B CA 1
ATOM 12758 C C . ALA B 1 812 ? 220.90000 210.96700 147.55600 1.000 170.47000 812 ALA B C 1
ATOM 12759 O O . ALA B 1 812 ? 220.95400 210.32400 148.61000 1.000 175.82000 812 ALA B O 1
ATOM 12761 N N . ASP B 1 813 ? 221.92600 211.69300 147.10800 1.000 175.66000 813 ASP B N 1
ATOM 12762 C CA . ASP B 1 813 ? 223.11100 211.88500 147.93400 1.000 184.78000 813 ASP B CA 1
ATOM 12763 C C . ASP B 1 813 ? 222.77800 212.68300 149.18700 1.000 182.05000 813 ASP B C 1
ATOM 12764 O O . ASP B 1 813 ? 223.30700 212.40100 150.26700 1.000 183.03000 813 ASP B O 1
ATOM 12769 N N . ALA B 1 814 ? 221.90600 213.68600 149.06100 1.000 173.07000 814 ALA B N 1
ATOM 12770 C CA . ALA B 1 814 ? 221.52600 214.49200 150.21600 1.000 167.19000 814 ALA B CA 1
ATOM 12771 C C . ALA B 1 814 ? 220.79100 213.65500 151.25600 1.000 168.86000 814 ALA B C 1
ATOM 12772 O O . ALA B 1 814 ? 221.09100 213.72700 152.45400 1.000 171.52000 814 ALA B O 1
ATOM 12774 N N . VAL B 1 815 ? 219.82300 212.85100 150.81400 1.000 166.37000 815 VAL B N 1
ATOM 12775 C CA . VAL B 1 815 ? 219.05900 212.02600 151.74400 1.000 157.20000 815 VAL B CA 1
ATOM 12776 C C . VAL B 1 815 ? 219.95900 210.99000 152.40400 1.000 161.63000 815 VAL B C 1
ATOM 12777 O O . VAL B 1 815 ? 219.86400 210.74700 153.61200 1.000 164.19000 815 VAL B O 1
ATOM 12781 N N . THR B 1 816 ? 220.84000 210.35900 151.62400 1.000 164.94000 816 THR B N 1
ATOM 12782 C CA . THR B 1 816 ? 221.75800 209.37700 152.19100 1.000 163.88000 816 THR B CA 1
ATOM 12783 C C . THR B 1 816 ? 222.69800 210.02000 153.20300 1.000 166.80000 816 THR B C 1
ATOM 12784 O O . THR B 1 816 ? 222.96100 209.45000 154.26900 1.000 174.66000 816 THR B O 1
ATOM 12788 N N . ARG B 1 817 ? 223.21500 211.20900 152.88600 1.000 164.53000 817 ARG B N 1
ATOM 12789 C CA . ARG B 1 817 ? 224.09700 211.90500 153.81500 1.000 169.34000 817 ARG B CA 1
ATOM 12790 C C . ARG B 1 817 ? 223.36900 212.25800 155.10300 1.000 171.21000 817 ARG B C 1
ATOM 12791 O O . ARG B 1 817 ? 223.92200 212.10800 156.19800 1.000 176.64000 817 ARG B O 1
ATOM 12799 N N . LEU B 1 818 ? 222.12500 212.72900 154.99400 1.000 164.59000 818 LEU B N 1
ATOM 12800 C CA . LEU B 1 818 ? 221.35400 213.04900 156.19100 1.000 159.57000 818 LEU B CA 1
ATOM 12801 C C . LEU B 1 818 ? 221.07800 211.80100 157.02000 1.000 162.95000 818 LEU B C 1
ATOM 12802 O O . LEU B 1 818 ? 221.15600 211.83700 158.25300 1.000 164.82000 818 LEU B O 1
ATOM 12807 N N . ALA B 1 819 ? 220.75000 210.68800 156.36000 1.000 161.49000 819 ALA B N 1
ATOM 12808 C CA . ALA B 1 819 ? 220.47700 209.45100 157.08200 1.000 157.80000 819 ALA B CA 1
ATOM 12809 C C . ALA B 1 819 ? 221.71900 208.94300 157.80300 1.000 168.50000 819 ALA B C 1
ATOM 12810 O O . ALA B 1 819 ? 221.63800 208.50400 158.95600 1.000 172.71000 819 ALA B O 1
ATOM 12812 N N . GLU B 1 820 ? 222.87700 208.99300 157.14200 1.000 171.01000 820 GLU B N 1
ATOM 12813 C CA . GLU B 1 820 ? 224.11200 208.55600 157.78000 1.000 177.84000 820 GLU B CA 1
ATOM 12814 C C . GLU B 1 820 ? 224.58800 209.53300 158.84500 1.000 175.50000 820 GLU B C 1
ATOM 12815 O O . GLU B 1 820 ? 225.33700 209.13500 159.74300 1.000 181.49000 820 GLU B O 1
ATOM 12821 N N . SER B 1 821 ? 224.17400 210.79800 158.76100 1.000 171.36000 821 SER B N 1
ATOM 12822 C CA . SER B 1 821 ? 224.62100 211.79300 159.72800 1.000 166.47000 821 SER B CA 1
ATOM 12823 C C . SER B 1 821 ? 224.04600 211.52400 161.11300 1.000 162.55000 821 SER B C 1
ATOM 12824 O O . SER B 1 821 ? 224.72400 211.73800 162.12400 1.000 166.73000 821 SER B O 1
ATOM 12827 N N . GLY B 1 822 ? 222.80200 211.06000 161.18100 1.000 154.63000 822 GLY B N 1
ATOM 12828 C CA . GLY B 1 822 ? 222.17500 210.78100 162.45700 1.000 149.59000 822 GLY B CA 1
ATOM 12829 C C . GLY B 1 822 ? 220.70100 211.12400 162.49500 1.000 155.88000 822 GLY B C 1
ATOM 12830 O O . GLY B 1 822 ? 219.99500 210.74600 163.43400 1.000 161.74000 822 GLY B O 1
ATOM 12831 N N . TYR B 1 823 ? 220.22300 211.84300 161.48300 1.000 155.31000 823 TYR B N 1
ATOM 12832 C CA . TYR B 1 823 ? 218.80600 212.16500 161.40100 1.000 149.55000 823 TYR B CA 1
ATOM 12833 C C . TYR B 1 823 ? 218.00700 210.91500 161.06100 1.000 151.88000 823 TYR B C 1
ATOM 12834 O O . TYR B 1 823 ? 218.38200 210.15000 160.16800 1.000 155.12000 823 TYR B O 1
ATOM 12843 N N . ASP B 1 824 ? 216.90200 210.70600 161.77300 1.000 146.06000 824 ASP B N 1
ATOM 12844 C CA . ASP B 1 824 ? 216.08000 209.51700 161.59000 1.000 145.39000 824 ASP B CA 1
ATOM 12845 C C . ASP B 1 824 ? 214.68600 209.83500 161.07800 1.000 144.29000 824 ASP B C 1
ATOM 12846 O O . ASP B 1 824 ? 214.25500 209.25700 160.07500 1.000 150.73000 824 ASP B O 1
ATOM 12851 N N . ALA B 1 825 ? 213.96400 210.73600 161.73700 1.000 140.74000 825 ALA B N 1
ATOM 12852 C CA . ALA B 1 825 ? 212.61000 211.06700 161.31800 1.000 135.03000 825 ALA B CA 1
ATOM 12853 C C . ALA B 1 825 ? 212.64500 211.98400 160.10300 1.000 132.99000 825 ALA B C 1
ATOM 12854 O O . ALA B 1 825 ? 213.36000 212.98900 160.09400 1.000 141.46000 825 ALA B O 1
ATOM 12856 N N . PHE B 1 826 ? 211.86900 211.63500 159.08000 1.000 127.33000 826 PHE B N 1
ATOM 12857 C CA . PHE B 1 826 ? 211.75200 212.43700 157.86800 1.000 124.23000 826 PHE B CA 1
ATOM 12858 C C . PHE B 1 826 ? 210.28300 212.75100 157.64200 1.000 126.25000 826 PHE B C 1
ATOM 12859 O O . PHE B 1 826 ? 209.46300 211.83500 157.53400 1.000 135.91000 826 PHE B O 1
ATOM 12867 N N . ILE B 1 827 ? 209.95100 214.03700 157.56600 1.000 123.94000 827 ILE B N 1
ATOM 12868 C CA . ILE B 1 827 ? 208.57900 214.48400 157.37200 1.000 122.30000 827 ILE B CA 1
ATOM 12869 C C . ILE B 1 827 ? 208.51900 215.29800 156.09000 1.000 126.15000 827 ILE B C 1
ATOM 12870 O O . ILE B 1 827 ? 209.28400 216.25300 155.92000 1.000 131.31000 827 ILE B O 1
ATOM 12875 N N . GLU B 1 828 ? 207.61100 214.92500 155.19500 1.000 122.73000 828 GLU B N 1
ATOM 12876 C CA . GLU B 1 828 ? 207.45200 215.60200 153.91700 1.000 132.36000 828 GLU B CA 1
ATOM 12877 C C . GLU B 1 828 ? 206.29100 216.58100 154.01900 1.000 138.70000 828 GLU B C 1
ATOM 12878 O O . GLU B 1 828 ? 205.15200 216.17600 154.27700 1.000 147.67000 828 GLU B O 1
ATOM 12884 N N . VAL B 1 829 ? 206.57900 217.86400 153.81500 1.000 130.32000 829 VAL B N 1
ATOM 12885 C CA . VAL B 1 829 ? 205.57100 218.91400 153.89100 1.000 123.15000 829 VAL B CA 1
ATOM 12886 C C . VAL B 1 829 ? 205.07300 219.16000 152.47100 1.000 134.97000 829 VAL B C 1
ATOM 12887 O O . VAL B 1 829 ? 205.70600 219.87100 151.69100 1.000 150.32000 829 VAL B O 1
ATOM 12891 N N . SER B 1 830 ? 203.93400 218.56600 152.13500 1.000 130.71000 830 SER B N 1
ATOM 12892 C CA . SER B 1 830 ? 203.38100 218.65600 150.79200 1.000 140.27000 830 SER B CA 1
ATOM 12893 C C . SER B 1 830 ? 201.89600 218.33600 150.86400 1.000 138.40000 830 SER B C 1
ATOM 12894 O O . SER B 1 830 ? 201.45000 217.67000 151.80300 1.000 147.13000 830 SER B O 1
ATOM 12897 N N . PRO B 1 831 ? 201.10600 218.78900 149.89000 1.000 129.29000 831 PRO B N 1
ATOM 12898 C CA . PRO B 1 831 ? 199.68800 218.42100 149.85100 1.000 132.91000 831 PRO B CA 1
ATOM 12899 C C . PRO B 1 831 ? 199.41100 217.03400 149.29200 1.000 145.20000 831 PRO B C 1
ATOM 12900 O O . PRO B 1 831 ? 198.24100 216.68800 149.11200 1.000 154.10000 831 PRO B O 1
ATOM 12904 N N . HIS B 1 832 ? 200.44700 216.24000 149.01000 1.000 145.84000 832 HIS B N 1
ATOM 12905 C CA . HIS B 1 832 ? 200.28900 214.85600 148.58000 1.000 148.31000 832 HIS B CA 1
ATOM 12906 C C . HIS B 1 832 ? 201.62600 214.12800 148.65300 1.000 151.30000 832 HIS B C 1
ATOM 12907 O O . HIS B 1 832 ? 202.65400 214.67300 148.23200 1.000 160.08000 832 HIS B O 1
ATOM 12914 N N . PRO B 1 833 ? 201.65900 212.90500 149.18400 1.000 151.64000 833 PRO B N 1
ATOM 12915 C CA . PRO B 1 833 ? 202.92400 212.16000 149.25000 1.000 156.20000 833 PRO B CA 1
ATOM 12916 C C . PRO B 1 833 ? 203.38300 211.67700 147.88400 1.000 165.78000 833 PRO B C 1
ATOM 12917 O O . PRO B 1 833 ? 202.77900 210.76600 147.31000 1.000 174.35000 833 PRO B O 1
ATOM 12921 N N . VAL B 1 834 ? 204.45300 212.27400 147.35400 1.000 166.05000 834 VAL B N 1
ATOM 12922 C CA . VAL B 1 834 ? 204.96300 211.93800 146.03300 1.000 163.38000 834 VAL B CA 1
ATOM 12923 C C . VAL B 1 834 ? 206.39600 211.42300 146.08200 1.000 162.28000 834 VAL B C 1
ATOM 12924 O O . VAL B 1 834 ? 206.82400 210.69000 145.18300 1.000 168.37000 834 VAL B O 1
ATOM 12928 N N . VAL B 1 835 ? 207.15700 211.78500 147.11200 1.000 157.75000 835 VAL B N 1
ATOM 12929 C CA . VAL B 1 835 ? 208.55100 211.37300 147.21900 1.000 158.31000 835 VAL B CA 1
ATOM 12930 C C . VAL B 1 835 ? 208.78100 210.45900 148.42300 1.000 165.60000 835 VAL B C 1
ATOM 12931 O O . VAL B 1 835 ? 209.92000 210.26600 148.83800 1.000 170.71000 835 VAL B O 1
ATOM 12935 N N . VAL B 1 836 ? 207.71600 209.89300 148.99300 1.000 165.20000 836 VAL B N 1
ATOM 12936 C CA . VAL B 1 836 ? 207.88400 209.02100 150.15200 1.000 166.03000 836 VAL B CA 1
ATOM 12937 C C . VAL B 1 836 ? 208.62500 207.74600 149.76500 1.000 171.91000 836 VAL B C 1
ATOM 12938 O O . VAL B 1 836 ? 209.51600 207.28700 150.49000 1.000 177.36000 836 VAL B O 1
ATOM 12942 N N . GLN B 1 837 ? 208.27400 207.15600 148.62000 1.000 166.21000 837 GLN B N 1
ATOM 12943 C CA . GLN B 1 837 ? 208.89800 205.90200 148.20700 1.000 174.03000 837 GLN B CA 1
ATOM 12944 C C . GLN B 1 837 ? 210.39600 206.07100 147.98100 1.000 175.10000 837 GLN B C 1
ATOM 12945 O O . GLN B 1 837 ? 211.19400 205.21600 148.38700 1.000 186.07000 837 GLN B O 1
ATOM 12951 N N . ALA B 1 838 ? 210.79600 207.16400 147.32900 1.000 164.81000 838 ALA B N 1
ATOM 12952 C CA . ALA B 1 838 ? 212.21400 207.39600 147.07700 1.000 171.85000 838 ALA B CA 1
ATOM 12953 C C . ALA B 1 838 ? 212.98400 207.56600 148.37900 1.000 177.44000 838 ALA B C 1
ATOM 12954 O O . ALA B 1 838 ? 214.09600 207.04400 148.52600 1.000 186.27000 838 ALA B O 1
ATOM 12956 N N . VAL B 1 839 ? 212.41000 208.29700 149.33700 1.000 172.22000 839 VAL B N 1
ATOM 12957 C CA . VAL B 1 839 ? 213.06900 208.48100 150.62600 1.000 171.16000 839 VAL B CA 1
ATOM 12958 C C . VAL B 1 839 ? 213.18700 207.15000 151.35600 1.000 179.04000 839 VAL B C 1
ATOM 12959 O O . VAL B 1 839 ? 214.21300 206.85800 151.98200 1.000 187.56000 839 VAL B O 1
ATOM 12963 N N . GLU B 1 840 ? 212.14200 206.32300 151.28900 1.000 177.01000 840 GLU B N 1
ATOM 12964 C CA . GLU B 1 840 ? 212.20100 205.00500 151.91400 1.000 181.39000 840 GLU B CA 1
ATOM 12965 C C . GLU B 1 840 ? 213.31800 204.16500 151.31100 1.000 188.02000 840 GLU B C 1
ATOM 12966 O O . GLU B 1 840 ? 214.09000 203.52300 152.03300 1.000 193.02000 840 GLU B O 1
ATOM 12972 N N . GLU B 1 841 ? 213.41800 204.16000 149.98000 1.000 190.39000 841 GLU B N 1
ATOM 12973 C CA . GLU B 1 841 ? 214.46500 203.38400 149.32300 1.000 192.06000 841 GLU B CA 1
ATOM 12974 C C . GLU B 1 841 ? 215.85000 203.89700 149.69600 1.000 191.92000 841 GLU B C 1
ATOM 12975 O O . GLU B 1 841 ? 216.76000 203.10600 149.97600 1.000 200.47000 841 GLU B O 1
ATOM 12981 N N . ALA B 1 842 ? 216.02800 205.22000 149.71300 1.000 185.10000 842 ALA B N 1
ATOM 12982 C CA . ALA B 1 842 ? 217.32500 205.79000 150.06200 1.000 182.89000 842 ALA B CA 1
ATOM 12983 C C . ALA B 1 842 ? 217.70600 205.45800 151.49800 1.000 190.84000 842 ALA B C 1
ATOM 12984 O O . ALA B 1 842 ? 218.87000 205.15200 151.78500 1.000 198.36000 842 ALA B O 1
ATOM 12986 N N . VAL B 1 843 ? 216.74100 205.52200 152.41800 1.000 190.48000 843 VAL B N 1
ATOM 12987 C CA . VAL B 1 843 ? 217.01400 205.17900 153.81000 1.000 189.31000 843 VAL B CA 1
ATOM 12988 C C . VAL B 1 843 ? 217.38400 203.70700 153.93200 1.000 200.02000 843 VAL B C 1
ATOM 12989 O O . VAL B 1 843 ? 218.31900 203.34400 154.65600 1.000 200.34000 843 VAL B O 1
ATOM 12993 N N . GLU B 1 844 ? 216.66000 202.83600 153.22400 1.000 205.60000 844 GLU B N 1
ATOM 12994 C CA . GLU B 1 844 ? 216.97100 201.41100 153.26900 1.000 213.08000 844 GLU B CA 1
ATOM 12995 C C . GLU B 1 844 ? 218.37400 201.13500 152.74600 1.000 215.37000 844 GLU B C 1
ATOM 12996 O O . GLU B 1 844 ? 219.11300 200.33100 153.32600 1.000 215.99000 844 GLU B O 1
ATOM 13002 N N . GLU B 1 845 ? 218.76200 201.79400 151.65300 1.000 214.43000 845 GLU B N 1
ATOM 13003 C CA . GLU B 1 845 ? 220.09700 201.58900 151.10400 1.000 216.42000 845 GLU B CA 1
ATOM 13004 C C . GLU B 1 845 ? 221.18800 202.18600 151.98200 1.000 213.03000 845 GLU B C 1
ATOM 13005 O O . GLU B 1 845 ? 222.35200 201.79300 151.85300 1.000 216.65000 845 GLU B O 1
ATOM 13011 N N . ALA B 1 846 ? 220.84600 203.12000 152.86500 1.000 209.34000 846 ALA B N 1
ATOM 13012 C CA . ALA B 1 846 ? 221.84300 203.73000 153.73000 1.000 211.23000 846 ALA B CA 1
ATOM 13013 C C . ALA B 1 846 ? 222.28400 202.75300 154.81600 1.000 221.34000 846 ALA B C 1
ATOM 13014 O O . ALA B 1 846 ? 221.60300 201.77200 155.12600 1.000 223.37000 846 ALA B O 1
ATOM 13016 N N . ASP B 1 847 ? 223.44800 203.03500 155.39700 1.000 226.76000 847 ASP B N 1
ATOM 13017 C CA . ASP B 1 847 ? 224.02200 202.20200 156.44400 1.000 232.48000 847 ASP B CA 1
ATOM 13018 C C . ASP B 1 847 ? 223.68800 202.69100 157.84900 1.000 234.01000 847 ASP B C 1
ATOM 13019 O O . ASP B 1 847 ? 224.20800 202.13900 158.82400 1.000 232.47000 847 ASP B O 1
ATOM 13024 N N . GLY B 1 848 ? 222.84300 203.70700 157.97300 1.000 232.62000 848 GLY B N 1
ATOM 13025 C CA . GLY B 1 848 ? 222.48300 204.23600 159.26800 1.000 224.35000 848 GLY B CA 1
ATOM 13026 C C . GLY B 1 848 ? 221.54800 203.30400 160.02000 1.000 225.90000 848 GLY B C 1
ATOM 13027 O O . GLY B 1 848 ? 221.28100 202.16800 159.62500 1.000 233.26000 848 GLY B O 1
ATOM 13028 N N . ALA B 1 849 ? 221.05100 203.81100 161.14700 1.000 218.87000 849 ALA B N 1
ATOM 13029 C CA . ALA B 1 849 ? 220.15000 203.03100 161.98500 1.000 219.23000 849 ALA B CA 1
ATOM 13030 C C . ALA B 1 849 ? 218.88800 202.66400 161.21600 1.000 219.90000 849 ALA B C 1
ATOM 13031 O O . ALA B 1 849 ? 218.28000 203.50900 160.55300 1.000 213.64000 849 ALA B O 1
ATOM 13033 N N . GLU B 1 850 ? 218.49700 201.39600 161.30500 1.000 223.47000 850 GLU B N 1
ATOM 13034 C CA . GLU B 1 850 ? 217.35400 200.87900 160.55300 1.000 224.71000 850 GLU B CA 1
ATOM 13035 C C . GLU B 1 850 ? 216.04600 201.06300 161.31500 1.000 219.32000 850 GLU B C 1
ATOM 13036 O O . GLU B 1 850 ? 215.25600 200.13300 161.47300 1.000 222.04000 850 GLU B O 1
ATOM 13042 N N . ASP B 1 851 ? 215.80700 202.28600 161.79600 1.000 210.60000 851 ASP B N 1
ATOM 13043 C CA . ASP B 1 851 ? 214.55200 202.60100 162.46600 1.000 200.16000 851 ASP B CA 1
ATOM 13044 C C . ASP B 1 851 ? 214.01500 203.96400 162.04400 1.000 189.49000 851 ASP B C 1
ATOM 13045 O O . ASP B 1 851 ? 213.24100 204.57400 162.79200 1.000 187.54000 851 ASP B O 1
ATOM 13050 N N . ALA B 1 852 ? 214.41100 204.45700 160.87400 1.000 181.89000 852 ALA B N 1
ATOM 13051 C CA . ALA B 1 852 ? 213.96200 205.76000 160.41300 1.000 163.92000 852 ALA B CA 1
ATOM 13052 C C . ALA B 1 852 ? 212.46000 205.75400 160.15400 1.000 156.65000 852 ALA B C 1
ATOM 13053 O O . ALA B 1 852 ? 211.87100 204.73200 159.79400 1.000 162.89000 852 ALA B O 1
ATOM 13055 N N . VAL B 1 853 ? 211.84200 206.91400 160.34700 1.000 144.37000 853 VAL B N 1
ATOM 13056 C CA . VAL B 1 853 ? 210.40200 207.08200 160.20400 1.000 132.11000 853 VAL B CA 1
ATOM 13057 C C . VAL B 1 853 ? 210.14200 208.09800 159.10500 1.000 134.13000 853 VAL B C 1
ATOM 13058 O O . VAL B 1 853 ? 210.74100 209.18000 159.09800 1.000 143.49000 853 VAL B O 1
ATOM 13062 N N . VAL B 1 854 ? 209.25400 207.75000 158.17900 1.000 128.40000 854 VAL B N 1
ATOM 13063 C CA . VAL B 1 854 ? 208.86900 208.62800 157.08300 1.000 126.94000 854 VAL B CA 1
ATOM 13064 C C . VAL B 1 854 ? 207.35100 208.73700 157.06300 1.000 131.15000 854 VAL B C 1
ATOM 13065 O O . VAL B 1 854 ? 206.64900 207.72100 157.05800 1.000 144.22000 854 VAL B O 1
ATOM 13069 N N . VAL B 1 855 ? 206.84900 209.96800 157.06900 1.000 127.57000 855 VAL B N 1
ATOM 13070 C CA . VAL B 1 855 ? 205.42400 210.25200 157.01700 1.000 122.83000 855 VAL B CA 1
ATOM 13071 C C . VAL B 1 855 ? 205.19900 211.37500 156.01200 1.000 128.35000 855 VAL B C 1
ATOM 13072 O O . VAL B 1 855 ? 206.13500 211.86900 155.38000 1.000 139.88000 855 VAL B O 1
ATOM 13076 N N . GLY B 1 856 ? 203.94200 211.78000 155.86800 1.000 121.26000 856 GLY B N 1
ATOM 13077 C CA . GLY B 1 856 ? 203.61000 212.82400 154.92300 1.000 129.90000 856 GLY B CA 1
ATOM 13078 C C . GLY B 1 856 ? 202.62500 213.84000 155.45700 1.000 138.11000 856 GLY B C 1
ATOM 13079 O O . GLY B 1 856 ? 202.81600 214.40200 156.53900 1.000 143.40000 856 GLY B O 1
ATOM 13080 N N . SER B 1 857 ? 201.56500 214.08300 154.69600 1.000 138.80000 857 SER B N 1
ATOM 13081 C CA . SER B 1 857 ? 200.56600 215.08500 155.03400 1.000 133.96000 857 SER B CA 1
ATOM 13082 C C . SER B 1 857 ? 199.27900 214.71800 154.30100 1.000 144.69000 857 SER B C 1
ATOM 13083 O O . SER B 1 857 ? 199.10400 213.56800 153.88200 1.000 155.58000 857 SER B O 1
ATOM 13086 N N . LEU B 1 858 ? 198.37000 215.68500 154.17700 1.000 134.31000 858 LEU B N 1
ATOM 13087 C CA . LEU B 1 858 ? 197.08000 215.45300 153.54200 1.000 146.41000 858 LEU B CA 1
ATOM 13088 C C . LEU B 1 858 ? 197.24600 214.77100 152.19000 1.000 151.92000 858 LEU B C 1
ATOM 13089 O O . LEU B 1 858 ? 198.13300 215.11600 151.40600 1.000 151.63000 858 LEU B O 1
ATOM 13094 N N . HIS B 1 859 ? 196.39100 213.78700 151.92900 1.000 155.91000 859 HIS B N 1
ATOM 13095 C CA . HIS B 1 859 ? 196.38600 213.08600 150.65700 1.000 158.51000 859 HIS B CA 1
ATOM 13096 C C . HIS B 1 859 ? 195.51000 213.83300 149.65600 1.000 168.47000 859 HIS B C 1
ATOM 13097 O O . HIS B 1 859 ? 194.91100 214.86700 149.96200 1.000 175.89000 859 HIS B O 1
ATOM 13104 N N . ARG B 1 860 ? 195.42800 213.30100 148.43500 1.000 168.47000 860 ARG B N 1
ATOM 13105 C CA . ARG B 1 860 ? 194.61500 213.93200 147.40400 1.000 176.15000 860 ARG B CA 1
ATOM 13106 C C . ARG B 1 860 ? 193.12100 213.80100 147.66900 1.000 183.41000 860 ARG B C 1
ATOM 13107 O O . ARG B 1 860 ? 192.33000 214.46500 146.99000 1.000 186.29000 860 ARG B O 1
ATOM 13115 N N . ASP B 1 861 ? 192.72000 212.97000 148.62300 1.000 185.55000 861 ASP B N 1
ATOM 13116 C CA . ASP B 1 861 ? 191.32500 212.85000 149.02900 1.000 189.06000 861 ASP B CA 1
ATOM 13117 C C . ASP B 1 861 ? 191.09400 213.23500 150.48000 1.000 185.45000 861 ASP B C 1
ATOM 13118 O O . ASP B 1 861 ? 190.07600 213.85900 150.79200 1.000 183.07000 861 ASP B O 1
ATOM 13123 N N . GLY B 1 862 ? 192.01000 212.88000 151.37600 1.000 178.75000 862 GLY B N 1
ATOM 13124 C CA . GLY B 1 862 ? 191.89200 213.24500 152.77400 1.000 176.79000 862 GLY B CA 1
ATOM 13125 C C . GLY B 1 862 ? 192.50300 214.59400 153.09200 1.000 170.44000 862 GLY B C 1
ATOM 13126 O O . GLY B 1 862 ? 193.56500 214.66900 153.71600 1.000 168.17000 862 GLY B O 1
ATOM 13127 N N . GLY B 1 863 ? 191.84500 215.66700 152.66500 1.000 166.64000 863 GLY B N 1
ATOM 13128 C CA . GLY B 1 863 ? 192.35700 217.00400 152.89300 1.000 160.67000 863 GLY B CA 1
ATOM 13129 C C . GLY B 1 863 ? 191.77600 217.67100 154.12200 1.000 166.74000 863 GLY B C 1
ATOM 13130 O O . GLY B 1 863 ? 191.87700 218.89100 154.28000 1.000 168.03000 863 GLY B O 1
ATOM 13131 N N . ASP B 1 864 ? 191.16600 216.88300 154.99900 1.000 172.47000 864 ASP B N 1
ATOM 13132 C CA . ASP B 1 864 ? 190.53200 217.39100 156.20500 1.000 172.09000 864 ASP B CA 1
ATOM 13133 C C . ASP B 1 864 ? 191.52600 217.42800 157.36000 1.000 162.92000 864 ASP B C 1
ATOM 13134 O O . ASP B 1 864 ? 192.58500 216.79700 157.32400 1.000 162.69000 864 ASP B O 1
ATOM 13139 N N . LEU B 1 865 ? 191.16600 218.19200 158.39500 1.000 155.31000 865 LEU B N 1
ATOM 13140 C CA . LEU B 1 865 ? 192.00100 218.27100 159.58800 1.000 146.91000 865 LEU B CA 1
ATOM 13141 C C . LEU B 1 865 ? 192.13200 216.91900 160.27500 1.000 149.80000 865 LEU B C 1
ATOM 13142 O O . LEU B 1 865 ? 193.17000 216.63000 160.88000 1.000 147.21000 865 LEU B O 1
ATOM 13147 N N . SER B 1 866 ? 191.09600 216.08100 160.19300 1.000 149.90000 866 SER B N 1
ATOM 13148 C CA . SER B 1 866 ? 191.17000 214.76100 160.81100 1.000 145.11000 866 SER B CA 1
ATOM 13149 C C . SER B 1 866 ? 192.29200 213.93300 160.20100 1.000 146.48000 866 SER B C 1
ATOM 13150 O O . SER B 1 866 ? 193.03400 213.25500 160.91900 1.000 149.31000 866 SER B O 1
ATOM 13153 N N . ALA B 1 867 ? 192.43900 213.98300 158.87500 1.000 143.98000 867 ALA B N 1
ATOM 13154 C CA . ALA B 1 867 ? 193.50900 213.23500 158.22400 1.000 141.02000 867 ALA B CA 1
ATOM 13155 C C . ALA B 1 867 ? 194.87900 213.77200 158.61800 1.000 138.23000 867 ALA B C 1
ATOM 13156 O O . ALA B 1 867 ? 195.83700 213.00400 158.76800 1.000 145.44000 867 ALA B O 1
ATOM 13158 N N . PHE B 1 868 ? 194.99700 215.08900 158.78000 1.000 130.68000 868 PHE B N 1
ATOM 13159 C CA . PHE B 1 868 ? 196.28000 215.66700 159.16500 1.000 131.41000 868 PHE B CA 1
ATOM 13160 C C . PHE B 1 868 ? 196.64200 215.28100 160.59800 1.000 131.28000 868 PHE B C 1
ATOM 13161 O O . PHE B 1 868 ? 197.80600 214.97400 160.89700 1.000 140.16000 868 PHE B O 1
ATOM 13169 N N . LEU B 1 869 ? 195.65100 215.26400 161.49200 1.000 121.74000 869 LEU B N 1
ATOM 13170 C CA . LEU B 1 869 ? 195.87900 214.75600 162.84200 1.000 118.14000 869 LEU B CA 1
ATOM 13171 C C . LEU B 1 869 ? 196.23800 213.27500 162.81600 1.000 125.26000 869 LEU B C 1
ATOM 13172 O O . LEU B 1 869 ? 197.03300 212.80600 163.63600 1.000 127.83000 869 LEU B O 1
ATOM 13177 N N . ARG B 1 870 ? 195.64400 212.51800 161.89100 1.000 125.23000 870 ARG B N 1
ATOM 13178 C CA . ARG B 1 870 ? 196.00800 211.11200 161.74100 1.000 123.15000 870 ARG B CA 1
ATOM 13179 C C . ARG B 1 870 ? 197.45900 210.96600 161.30500 1.000 128.84000 870 ARG B C 1
ATOM 13180 O O . ARG B 1 870 ? 198.16300 210.05300 161.75200 1.000 135.88000 870 ARG B O 1
ATOM 13188 N N . SER B 1 871 ? 197.91700 211.84600 160.41600 1.000 127.45000 871 SER B N 1
ATOM 13189 C CA . SER B 1 871 ? 199.32600 211.84600 160.03500 1.000 125.04000 871 SER B CA 1
ATOM 13190 C C . SER B 1 871 ? 200.21600 212.14200 161.23700 1.000 124.24000 871 SER B C 1
ATOM 13191 O O . SER B 1 871 ? 201.25400 211.49200 161.43100 1.000 124.84000 871 SER B O 1
ATOM 13194 N N . MET B 1 872 ? 199.81700 213.11200 162.06500 1.000 123.88000 872 MET B N 1
ATOM 13195 C CA . MET B 1 872 ? 200.57000 213.38200 163.28800 1.000 122.74000 872 MET B CA 1
ATOM 13196 C C . MET B 1 872 ? 200.61300 212.16000 164.19600 1.000 122.11000 872 MET B C 1
ATOM 13197 O O . MET B 1 872 ? 201.65100 211.85800 164.79300 1.000 124.70000 872 MET B O 1
ATOM 13202 N N . ALA B 1 873 ? 199.48600 211.46500 164.34000 1.000 117.57000 873 ALA B N 1
ATOM 13203 C CA . ALA B 1 873 ? 199.45100 210.28300 165.19500 1.000 115.49000 873 ALA B CA 1
ATOM 13204 C C . ALA B 1 873 ? 200.34700 209.17900 164.64800 1.000 121.55000 873 ALA B C 1
ATOM 13205 O O . ALA B 1 873 ? 201.02400 208.48500 165.41400 1.000 126.82000 873 ALA B O 1
ATOM 13207 N N . THR B 1 874 ? 200.36200 209.00200 163.32600 1.000 121.52000 874 THR B N 1
ATOM 13208 C CA . THR B 1 874 ? 201.25800 208.01800 162.72600 1.000 119.02000 874 THR B CA 1
ATOM 13209 C C . THR B 1 874 ? 202.71300 208.36400 163.00200 1.000 119.83000 874 THR B C 1
ATOM 13210 O O . THR B 1 874 ? 203.52500 207.48100 163.30300 1.000 126.51000 874 THR B O 1
ATOM 13214 N N . ALA B 1 875 ? 203.06300 209.64700 162.90600 1.000 118.88000 875 ALA B N 1
ATOM 13215 C CA . ALA B 1 875 ? 204.42800 210.05200 163.22600 1.000 118.89000 875 ALA B CA 1
ATOM 13216 C C . ALA B 1 875 ? 204.72600 209.92000 164.71600 1.000 121.54000 875 ALA B C 1
ATOM 13217 O O . ALA B 1 875 ? 205.88800 209.75300 165.10100 1.000 121.92000 875 ALA B O 1
ATOM 13219 N N . HIS B 1 876 ? 203.70000 209.99800 165.56500 1.000 125.40000 876 HIS B N 1
ATOM 13220 C CA . HIS B 1 876 ? 203.92900 210.05000 167.00600 1.000 119.98000 876 HIS B CA 1
ATOM 13221 C C . HIS B 1 876 ? 204.21900 208.67100 167.58700 1.000 122.35000 876 HIS B C 1
ATOM 13222 O O . HIS B 1 876 ? 205.05500 208.53900 168.48800 1.000 129.55000 876 HIS B O 1
ATOM 13229 N N . VAL B 1 877 ? 203.55000 207.63200 167.08800 1.000 119.20000 877 VAL B N 1
ATOM 13230 C CA . VAL B 1 877 ? 203.68900 206.29400 167.65600 1.000 116.07000 877 VAL B CA 1
ATOM 13231 C C . VAL B 1 877 ? 205.05100 205.71300 167.30700 1.000 127.31000 877 VAL B C 1
ATOM 13232 O O . VAL B 1 877 ? 205.40100 204.61500 167.75000 1.000 142.08000 877 VAL B O 1
ATOM 13236 N N . SER B 1 878 ? 205.82600 206.43600 166.50400 1.000 122.56000 878 SER B N 1
ATOM 13237 C CA . SER B 1 878 ? 207.15800 206.00100 166.12000 1.000 123.22000 878 SER B CA 1
ATOM 13238 C C . SER B 1 878 ? 208.26500 206.73000 166.86800 1.000 128.21000 878 SER B C 1
ATOM 13239 O O . SER B 1 878 ? 209.44300 206.45400 166.62200 1.000 131.13000 878 SER B O 1
ATOM 13242 N N . GLY B 1 879 ? 207.92400 207.65100 167.76700 1.000 125.24000 879 GLY B N 1
ATOM 13243 C CA . GLY B 1 879 ? 208.92700 208.27400 168.60700 1.000 131.20000 879 GLY B CA 1
ATOM 13244 C C . GLY B 1 879 ? 209.14200 209.75600 168.38400 1.000 133.22000 879 GLY B C 1
ATOM 13245 O O . GLY B 1 879 ? 210.25800 210.25200 168.56200 1.000 145.91000 879 GLY B O 1
ATOM 13246 N N . VAL B 1 880 ? 208.09500 210.48000 168.00000 1.000 124.17000 880 VAL B N 1
ATOM 13247 C CA . VAL B 1 880 ? 208.17100 211.92200 167.78900 1.000 128.45000 880 VAL B CA 1
ATOM 13248 C C . VAL B 1 880 ? 207.27100 212.59700 168.81300 1.000 136.12000 880 VAL B C 1
ATOM 13249 O O . VAL B 1 880 ? 206.08000 212.27700 168.90600 1.000 144.67000 880 VAL B O 1
ATOM 13253 N N . ASP B 1 881 ? 207.83600 213.52800 169.57600 1.000 132.86000 881 ASP B N 1
ATOM 13254 C CA . ASP B 1 881 ? 207.08800 214.21500 170.61900 1.000 139.31000 881 ASP B CA 1
ATOM 13255 C C . ASP B 1 881 ? 206.14200 215.23800 170.00100 1.000 130.70000 881 ASP B C 1
ATOM 13256 O O . ASP B 1 881 ? 206.55100 216.04700 169.16300 1.000 133.32000 881 ASP B O 1
ATOM 13261 N N . ILE B 1 882 ? 204.87900 215.19900 170.41700 1.000 126.46000 882 ILE B N 1
ATOM 13262 C CA . ILE B 1 882 ? 203.85100 216.10300 169.91300 1.000 122.42000 882 ILE B CA 1
ATOM 13263 C C . ILE B 1 882 ? 203.02200 216.59300 171.09000 1.000 134.12000 882 ILE B C 1
ATOM 13264 O O . ILE B 1 882 ? 202.63200 215.79900 171.95200 1.000 138.60000 882 ILE B O 1
ATOM 13269 N N . ARG B 1 883 ? 202.75200 217.89700 171.12900 1.000 135.26000 883 ARG B N 1
ATOM 13270 C CA . ARG B 1 883 ? 201.93200 218.49400 172.18300 1.000 139.17000 883 ARG B CA 1
ATOM 13271 C C . ARG B 1 883 ? 200.47500 218.42800 171.74200 1.000 134.77000 883 ARG B C 1
ATOM 13272 O O . ARG B 1 883 ? 199.96900 219.31300 171.05200 1.000 132.55000 883 ARG B O 1
ATOM 13280 N N . TRP B 1 884 ? 199.79000 217.35900 172.15300 1.000 133.97000 884 TRP B N 1
ATOM 13281 C CA . TRP B 1 884 ? 198.41900 217.13000 171.71600 1.000 125.71000 884 TRP B CA 1
ATOM 13282 C C . TRP B 1 884 ? 197.43500 218.12800 172.30800 1.000 130.79000 884 TRP B C 1
ATOM 13283 O O . TRP B 1 884 ? 196.36800 218.34200 171.72400 1.000 134.52000 884 TRP B O 1
ATOM 13294 N N . ASP B 1 885 ? 197.76500 218.74500 173.44500 1.000 135.75000 885 ASP B N 1
ATOM 13295 C CA . ASP B 1 885 ? 196.81700 219.63100 174.11300 1.000 141.71000 885 ASP B CA 1
ATOM 13296 C C . ASP B 1 885 ? 196.46400 220.84800 173.27000 1.000 144.12000 885 ASP B C 1
ATOM 13297 O O . ASP B 1 885 ? 195.45500 221.50500 173.54500 1.000 145.40000 885 ASP B O 1
ATOM 13302 N N . VAL B 1 886 ? 197.27000 221.16700 172.25600 1.000 140.83000 886 VAL B N 1
ATOM 13303 C CA . VAL B 1 886 ? 196.93000 222.26500 171.35800 1.000 138.70000 886 VAL B CA 1
ATOM 13304 C C . VAL B 1 886 ? 195.67400 221.93300 170.56300 1.000 139.76000 886 VAL B C 1
ATOM 13305 O O . VAL B 1 886 ? 194.85200 222.81200 170.27800 1.000 142.14000 886 VAL B O 1
ATOM 13309 N N . ALA B 1 887 ? 195.49800 220.66100 170.20100 1.000 137.63000 887 ALA B N 1
ATOM 13310 C CA . ALA B 1 887 ? 194.35900 220.25400 169.38800 1.000 138.93000 887 ALA B CA 1
ATOM 13311 C C . ALA B 1 887 ? 193.03000 220.36000 170.12300 1.000 144.49000 887 ALA B C 1
ATOM 13312 O O . ALA B 1 887 ? 191.98100 220.27800 169.47600 1.000 147.73000 887 ALA B O 1
ATOM 13314 N N . LEU B 1 888 ? 193.04200 220.53900 171.44300 1.000 143.18000 888 LEU B N 1
ATOM 13315 C CA . LEU B 1 888 ? 191.82200 220.66200 172.24100 1.000 147.11000 888 LEU B CA 1
ATOM 13316 C C . LEU B 1 888 ? 191.92300 221.92200 173.08900 1.000 154.56000 888 LEU B C 1
ATOM 13317 O O . LEU B 1 888 ? 192.18800 221.85500 174.29600 1.000 160.19000 888 LEU B O 1
ATOM 13322 N N . PRO B 1 889 ? 191.71900 223.09500 172.48700 1.000 156.30000 889 PRO B N 1
ATOM 13323 C CA . PRO B 1 889 ? 191.84100 224.34300 173.25100 1.000 155.69000 889 PRO B CA 1
ATOM 13324 C C . PRO B 1 889 ? 190.67300 224.55800 174.19800 1.000 162.08000 889 PRO B C 1
ATOM 13325 O O . PRO B 1 889 ? 189.56100 224.87300 173.76400 1.000 165.30000 889 PRO B O 1
ATOM 13329 N N . GLY B 1 890 ? 190.91600 224.39200 175.49400 1.000 165.89000 890 GLY B N 1
ATOM 13330 C CA . GLY B 1 890 ? 189.89000 224.61900 176.49100 1.000 166.74000 890 GLY B CA 1
ATOM 13331 C C . GLY B 1 890 ? 189.11100 223.36300 176.81100 1.000 165.75000 890 GLY B C 1
ATOM 13332 O O . GLY B 1 890 ? 188.20500 222.98300 176.06300 1.000 175.15000 890 GLY B O 1
ATOM 13333 N N . ALA B 1 891 ? 189.44100 222.71800 177.92500 1.000 163.61000 891 ALA B N 1
ATOM 13334 C CA . ALA B 1 891 ? 188.78500 221.47700 178.31100 1.000 163.63000 891 ALA B CA 1
ATOM 13335 C C . ALA B 1 891 ? 189.11800 221.18300 179.76400 1.000 171.98000 891 ALA B C 1
ATOM 13336 O O . ALA B 1 891 ? 190.10200 221.68900 180.30900 1.000 172.85000 891 ALA B O 1
ATOM 13338 N N . ALA B 1 892 ? 188.28100 220.35200 180.38200 1.000 175.82000 892 ALA B N 1
ATOM 13339 C CA . ALA B 1 892 ? 188.49200 219.93000 181.75700 1.000 171.62000 892 ALA B CA 1
ATOM 13340 C C . ALA B 1 892 ? 188.98600 218.49600 181.77000 1.000 169.16000 892 ALA B C 1
ATOM 13341 O O . ALA B 1 892 ? 188.27100 217.60400 181.28600 1.000 173.22000 892 ALA B O 1
ATOM 13343 N N . PRO B 1 893 ? 190.18400 218.22400 182.28300 1.000 157.87000 893 PRO B N 1
ATOM 13344 C CA . PRO B 1 893 ? 190.67100 216.84000 182.32200 1.000 155.08000 893 PRO B CA 1
ATOM 13345 C C . PRO B 1 893 ? 189.75300 215.95100 183.14800 1.000 160.45000 893 PRO B C 1
ATOM 13346 O O . PRO B 1 893 ? 189.19800 216.37200 184.16500 1.000 169.56000 893 PRO B O 1
ATOM 13350 N N . PHE B 1 894 ? 189.59500 214.71200 182.69500 1.000 148.78000 894 PHE B N 1
ATOM 13351 C CA . PHE B 1 894 ? 188.71000 213.74900 183.32800 1.000 145.83000 894 PHE B CA 1
ATOM 13352 C C . PHE B 1 894 ? 189.50000 212.84300 184.26900 1.000 151.87000 894 PHE B C 1
ATOM 13353 O O . PHE B 1 894 ? 190.70100 213.01900 184.48900 1.000 163.81000 894 PHE B O 1
ATOM 13361 N N . ALA B 1 895 ? 188.80800 211.85900 184.83500 1.000 144.43000 895 ALA B N 1
ATOM 13362 C CA . ALA B 1 895 ? 189.41100 210.85900 185.70400 1.000 142.88000 895 ALA B CA 1
ATOM 13363 C C . ALA B 1 895 ? 189.44400 209.52500 184.97400 1.000 143.46000 895 ALA B C 1
ATOM 13364 O O . ALA B 1 895 ? 188.42700 209.09000 184.42300 1.000 149.47000 895 ALA B O 1
ATOM 13366 N N . LEU B 1 896 ? 190.60400 208.87800 184.97500 1.000 138.27000 896 LEU B N 1
ATOM 13367 C CA . LEU B 1 896 ? 190.81200 207.66600 184.20100 1.000 134.30000 896 LEU B CA 1
ATOM 13368 C C . LEU B 1 896 ? 191.34400 206.55200 185.08800 1.000 146.16000 896 LEU B C 1
ATOM 13369 O O . LEU B 1 896 ? 191.98500 206.81600 186.10900 1.000 155.46000 896 LEU B O 1
ATOM 13374 N N . PRO B 1 897 ? 191.08800 205.29700 184.72500 1.000 139.04000 897 PRO B N 1
ATOM 13375 C CA . PRO B 1 897 ? 191.63900 204.17800 185.49400 1.000 134.77000 897 PRO B CA 1
ATOM 13376 C C . PRO B 1 897 ? 193.15400 204.10600 185.37200 1.000 136.44000 897 PRO B C 1
ATOM 13377 O O . PRO B 1 897 ? 193.75800 204.60400 184.42100 1.000 136.64000 897 PRO B O 1
ATOM 13381 N N . THR B 1 898 ? 193.76500 203.46900 186.36600 1.000 133.48000 898 THR B N 1
ATOM 13382 C CA . THR B 1 898 ? 195.21700 203.39900 186.46100 1.000 129.72000 898 THR B CA 1
ATOM 13383 C C . THR B 1 898 ? 195.75600 202.30500 185.53800 1.000 127.71000 898 THR B C 1
ATOM 13384 O O . THR B 1 898 ? 195.02500 201.70100 184.74900 1.000 132.88000 898 THR B O 1
ATOM 13388 N N . TYR B 1 899 ? 197.05300 202.04200 185.63700 1.000 118.63000 899 TYR B N 1
ATOM 13389 C CA . TYR B 1 899 ? 197.70900 201.11100 184.72600 1.000 114.45000 899 TYR B CA 1
ATOM 13390 C C . TYR B 1 899 ? 197.25500 199.68100 185.00100 1.000 122.51000 899 TYR B C 1
ATOM 13391 O O . TYR B 1 899 ? 197.20400 199.26300 186.16300 1.000 136.68000 899 TYR B O 1
ATOM 13400 N N . PRO B 1 900 ? 196.91500 198.90700 183.97000 1.000 115.04000 900 PRO B N 1
ATOM 13401 C CA . PRO B 1 900 ? 196.52500 197.48800 184.12700 1.000 119.17000 900 PRO B CA 1
ATOM 13402 C C . PRO B 1 900 ? 197.71400 196.53200 184.20200 1.000 122.57000 900 PRO B C 1
ATOM 13403 O O . PRO B 1 900 ? 198.15900 195.94200 183.21900 1.000 129.35000 900 PRO B O 1
ATOM 13407 N N . PHE B 1 901 ? 198.25500 196.37400 185.40800 1.000 118.98000 901 PHE B N 1
ATOM 13408 C CA . PHE B 1 901 ? 199.41800 195.51900 185.60300 1.000 116.89000 901 PHE B CA 1
ATOM 13409 C C . PHE B 1 901 ? 199.09400 194.06600 185.27000 1.000 123.02000 901 PHE B C 1
ATOM 13410 O O . PHE B 1 901 ? 197.98000 193.58500 185.49300 1.000 126.88000 901 PHE B O 1
ATOM 13418 N N . GLN B 1 902 ? 200.08700 193.36700 184.72400 1.000 125.59000 902 GLN B N 1
ATOM 13419 C CA . GLN B 1 902 ? 200.00500 191.93500 184.46600 1.000 128.26000 902 GLN B CA 1
ATOM 13420 C C . GLN B 1 902 ? 200.81300 191.20700 185.53300 1.000 129.69000 902 GLN B C 1
ATOM 13421 O O . GLN B 1 902 ? 202.03800 191.35700 185.59500 1.000 136.49000 902 GLN B O 1
ATOM 13427 N N . ARG B 1 903 ? 200.13600 190.41500 186.35700 1.000 120.64000 903 ARG B N 1
ATOM 13428 C CA . ARG B 1 903 ? 200.73800 189.83900 187.54900 1.000 125.69000 903 ARG B CA 1
ATOM 13429 C C . ARG B 1 903 ? 201.05800 188.36200 187.35400 1.000 131.35000 903 ARG B C 1
ATOM 13430 O O . ARG B 1 903 ? 200.44600 187.66700 186.54000 1.000 134.38000 903 ARG B O 1
ATOM 13438 N N . LYS B 1 904 ? 202.03900 187.89600 188.12600 1.000 128.45000 904 LYS B N 1
ATOM 13439 C CA . LYS B 1 904 ? 202.43200 186.49500 188.16800 1.000 126.38000 904 LYS B CA 1
ATOM 13440 C C . LYS B 1 904 ? 202.66100 186.10900 189.62400 1.000 131.41000 904 LYS B C 1
ATOM 13441 O O . LYS B 1 904 ? 202.44800 186.91100 190.53800 1.000 140.25000 904 LYS B O 1
ATOM 13447 N N . ARG B 1 905 ? 203.10000 184.87400 189.84700 1.000 129.34000 905 ARG B N 1
ATOM 13448 C CA . ARG B 1 905 ? 203.33900 184.36400 191.19200 1.000 126.29000 905 ARG B CA 1
ATOM 13449 C C . ARG B 1 905 ? 204.83600 184.36200 191.47500 1.000 131.26000 905 ARG B C 1
ATOM 13450 O O . ARG B 1 905 ? 205.61400 183.77700 190.71500 1.000 140.18000 905 ARG B O 1
ATOM 13458 N N . TYR B 1 906 ? 205.23200 185.01500 192.56400 1.000 121.51000 906 TYR B N 1
ATOM 13459 C CA . TYR B 1 906 ? 206.63600 185.13700 192.94100 1.000 125.06000 906 TYR B CA 1
ATOM 13460 C C . TYR B 1 906 ? 206.81100 184.87200 194.43300 1.000 129.76000 906 TYR B C 1
ATOM 13461 O O . TYR B 1 906 ? 207.45000 185.63800 195.15500 1.000 140.95000 906 TYR B O 1
ATOM 13470 N N . TRP B 1 907 ? 206.22800 183.78100 194.91600 1.000 127.14000 907 TRP B N 1
ATOM 13471 C CA . TRP B 1 907 ? 206.33700 183.41300 196.31900 1.000 126.28000 907 TRP B CA 1
ATOM 13472 C C . TRP B 1 907 ? 207.44600 182.39000 196.52700 1.000 135.69000 907 TRP B C 1
ATOM 13473 O O . TRP B 1 907 ? 207.79000 181.62200 195.62500 1.000 138.86000 907 TRP B O 1
ATOM 13484 N N . LEU B 1 908 ? 208.00700 182.39000 197.73300 1.000 141.15000 908 LEU B N 1
ATOM 13485 C CA . LEU B 1 908 ? 209.06400 181.46600 198.12200 1.000 145.38000 908 LEU B CA 1
ATOM 13486 C C . LEU B 1 908 ? 208.52400 180.47300 199.14000 1.000 166.45000 908 LEU B C 1
ATOM 13487 O O . LEU B 1 908 ? 207.87800 180.86900 200.11600 1.000 166.64000 908 LEU B O 1
ATOM 13492 N N . GLN B 1 909 ? 208.79600 179.19300 198.91700 1.000 181.51000 909 GLN B N 1
ATOM 13493 C CA . GLN B 1 909 ? 208.32900 178.13600 199.79700 1.000 196.55000 909 GLN B CA 1
ATOM 13494 C C . GLN B 1 909 ? 209.48300 177.21200 200.15500 1.000 208.09000 909 GLN B C 1
ATOM 13495 O O . GLN B 1 909 ? 210.45100 177.09600 199.39500 1.000 207.78000 909 GLN B O 1
ATOM 13501 N N . PRO B 1 910 ? 209.41800 176.55200 201.32200 1.000 215.70000 910 PRO B N 1
ATOM 13502 C CA . PRO B 1 910 ? 210.45500 175.59900 201.73400 1.000 218.11000 910 PRO B CA 1
ATOM 13503 C C . PRO B 1 910 ? 210.56200 174.40600 200.78900 1.000 216.22000 910 PRO B C 1
ATOM 13504 O O . PRO B 1 910 ? 209.54600 174.00800 200.21900 1.000 218.52000 910 PRO B O 1
ATOM 13508 N N . ASP C 2 24 ? 238.07300 217.61100 169.89200 1.000 109.68000 7 ASP C N 1
ATOM 13509 C CA . ASP C 2 24 ? 238.47200 216.64400 168.87800 1.000 109.68000 7 ASP C CA 1
ATOM 13510 C C . ASP C 2 24 ? 238.69900 217.32700 167.53500 1.000 109.68000 7 ASP C C 1
ATOM 13511 O O . ASP C 2 24 ? 238.31400 218.48000 167.34000 1.000 109.68000 7 ASP C O 1
ATOM 13516 N N . ARG C 2 25 ? 239.33700 216.60500 166.61100 1.000 114.82000 8 ARG C N 1
ATOM 13517 C CA . ARG C 2 25 ? 239.60400 217.16000 165.28900 1.000 114.82000 8 ARG C CA 1
ATOM 13518 C C . ARG C 2 25 ? 238.31000 217.43200 164.53100 1.000 114.82000 8 ARG C C 1
ATOM 13519 O O . ARG C 2 25 ? 238.18400 218.45900 163.85300 1.000 114.82000 8 ARG C O 1
ATOM 13527 N N . LEU C 2 26 ? 237.34000 216.52800 164.63400 1.000 114.49000 9 LEU C N 1
ATOM 13528 C CA . LEU C 2 26 ? 236.05800 216.69100 163.95700 1.000 114.49000 9 LEU C CA 1
ATOM 13529 C C . LEU C 2 26 ? 235.20100 217.66800 164.75200 1.000 114.49000 9 LEU C C 1
ATOM 13530 O O . LEU C 2 26 ? 234.70000 217.33100 165.83000 1.000 114.49000 9 LEU C O 1
ATOM 13535 N N . ALA C 2 27 ? 235.03100 218.87700 164.22500 1.000 127.92000 10 ALA C N 1
ATOM 13536 C CA . ALA C 2 27 ? 234.24900 219.91300 164.88500 1.000 127.92000 10 ALA C CA 1
ATOM 13537 C C . ALA C 2 27 ? 233.49800 220.69800 163.81600 1.000 127.92000 10 ALA C C 1
ATOM 13538 O O . ALA C 2 27 ? 233.42800 220.29100 162.65200 1.000 127.92000 10 ALA C O 1
ATOM 13540 N N . GLY C 2 28 ? 232.93400 221.83400 164.21500 1.000 128.74000 11 GLY C N 1
ATOM 13541 C CA . GLY C 2 28 ? 232.17600 222.65500 163.28300 1.000 128.74000 11 GLY C CA 1
ATOM 13542 C C . GLY C 2 28 ? 230.92300 221.98500 162.76500 1.000 128.74000 11 GLY C C 1
ATOM 13543 O O . GLY C 2 28 ? 230.64700 222.03400 161.56000 1.000 128.74000 11 GLY C O 1
ATOM 13544 N N . LEU C 2 29 ? 230.15600 221.35800 163.64900 1.000 128.71000 12 LEU C N 1
ATOM 13545 C CA . LEU C 2 29 ? 228.94800 220.64300 163.27700 1.000 128.71000 12 LEU C CA 1
ATOM 13546 C C . LEU C 2 29 ? 227.78400 221.10100 164.14100 1.000 128.71000 12 LEU C C 1
ATOM 13547 O O . LEU C 2 29 ? 227.98800 221.57800 165.26300 1.000 128.71000 12 LEU C O 1
ATOM 13552 N N . PRO C 2 30 ? 226.55500 220.97900 163.64100 1.000 130.88000 13 PRO C N 1
ATOM 13553 C CA . PRO C 2 30 ? 225.38100 221.30600 164.46000 1.000 130.88000 13 PRO C CA 1
ATOM 13554 C C . PRO C 2 30 ? 225.31100 220.43600 165.70600 1.000 130.88000 13 PRO C C 1
ATOM 13555 O O . PRO C 2 30 ? 226.03600 219.45100 165.86400 1.000 130.88000 13 PRO C O 1
ATOM 13559 N N . ARG C 2 31 ? 224.41600 220.82700 166.61600 1.000 139.55000 14 ARG C N 1
ATOM 13560 C CA . ARG C 2 31 ? 224.32600 220.14700 167.90300 1.000 139.55000 14 ARG C CA 1
ATOM 13561 C C . ARG C 2 31 ? 223.92500 218.68600 167.73000 1.000 139.55000 14 ARG C C 1
ATOM 13562 O O . ARG C 2 31 ? 224.51400 217.79100 168.35200 1.000 139.55000 14 ARG C O 1
ATOM 13570 N N . ALA C 2 32 ? 222.92700 218.43000 166.87900 1.000 122.01000 15 ALA C N 1
ATOM 13571 C CA . ALA C 2 32 ? 222.42800 217.07200 166.69800 1.000 122.01000 15 ALA C CA 1
ATOM 13572 C C . ALA C 2 32 ? 223.49800 216.15900 166.11800 1.000 122.01000 15 ALA C C 1
ATOM 13573 O O . ALA C 2 32 ? 223.59900 214.98900 166.50300 1.000 122.01000 15 ALA C O 1
ATOM 13575 N N . GLU C 2 33 ? 224.30100 216.67100 165.18300 1.000 131.00000 16 GLU C N 1
ATOM 13576 C CA . GLU C 2 33 ? 225.35500 215.86100 164.58200 1.000 131.00000 16 GLU C CA 1
ATOM 13577 C C . GLU C 2 33 ? 226.35000 215.38300 165.63200 1.000 131.00000 16 GLU C C 1
ATOM 13578 O O . GLU C 2 33 ? 226.66300 214.18800 165.71100 1.000 131.00000 16 GLU C O 1
ATOM 13584 N N . ARG C 2 34 ? 226.85700 216.30700 166.45200 1.000 119.55000 17 ARG C N 1
ATOM 13585 C CA . ARG C 2 34 ? 227.82100 215.93200 167.48000 1.000 119.55000 17 ARG C CA 1
ATOM 13586 C C . ARG C 2 34 ? 227.19500 215.00000 168.50700 1.000 119.55000 17 ARG C C 1
ATOM 13587 O O . ARG C 2 34 ? 227.82900 214.03200 168.94600 1.000 119.55000 17 ARG C O 1
ATOM 13595 N N . THR C 2 35 ? 225.95000 215.27500 168.90500 1.000 117.73000 18 THR C N 1
ATOM 13596 C CA . THR C 2 35 ? 225.28500 214.41700 169.88000 1.000 117.73000 18 THR C CA 1
ATOM 13597 C C . THR C 2 35 ? 225.13900 212.99600 169.35000 1.000 117.73000 18 THR C C 1
ATOM 13598 O O . THR C 2 35 ? 225.44000 212.02400 170.05300 1.000 117.73000 18 THR C O 1
ATOM 13602 N N . ALA C 2 36 ? 224.69400 212.85600 168.09900 1.000 115.27000 19 ALA C N 1
ATOM 13603 C CA . ALA C 2 36 ? 224.52400 211.53100 167.51400 1.000 115.27000 19 ALA C CA 1
ATOM 13604 C C . ALA C 2 36 ? 225.86000 210.81900 167.35800 1.000 115.27000 19 ALA C C 1
ATOM 13605 O O . ALA C 2 36 ? 225.96200 209.61500 167.61800 1.000 115.27000 19 ALA C O 1
ATOM 13607 N N . GLU C 2 37 ? 226.89700 211.54400 166.93100 1.000 120.01000 20 GLU C N 1
ATOM 13608 C CA . GLU C 2 37 ? 228.20600 210.92100 166.77300 1.000 120.01000 20 GLU C CA 1
ATOM 13609 C C . GLU C 2 37 ? 228.74200 210.41900 168.10700 1.000 120.01000 20 GLU C C 1
ATOM 13610 O O . GLU C 2 37 ? 229.27100 209.30300 168.19300 1.000 120.01000 20 GLU C O 1
ATOM 13616 N N . LEU C 2 38 ? 228.60100 211.22000 169.16600 1.000 104.99000 21 LEU C N 1
ATOM 13617 C CA . LEU C 2 38 ? 229.09000 210.79700 170.47300 1.000 104.99000 21 LEU C CA 1
ATOM 13618 C C . LEU C 2 38 ? 228.27200 209.63700 171.02700 1.000 104.99000 21 LEU C C 1
ATOM 13619 O O . LEU C 2 38 ? 228.82600 208.72500 171.65300 1.000 104.99000 21 LEU C O 1
ATOM 13624 N N . VAL C 2 39 ? 226.95400 209.65000 170.81000 1.000 99.45000 22 VAL C N 1
ATOM 13625 C CA . VAL C 2 39 ? 226.12400 208.53400 171.25500 1.000 99.45000 22 VAL C CA 1
ATOM 13626 C C . VAL C 2 39 ? 226.53300 207.25300 170.53800 1.000 99.45000 22 VAL C C 1
ATOM 13627 O O . VAL C 2 39 ? 226.63900 206.18400 171.15400 1.000 99.45000 22 VAL C O 1
ATOM 13631 N N . ARG C 2 40 ? 226.77800 207.34300 169.22800 1.000 116.00000 23 ARG C N 1
ATOM 13632 C CA . ARG C 2 40 ? 227.23100 206.17800 168.47600 1.000 116.00000 23 ARG C CA 1
ATOM 13633 C C . ARG C 2 40 ? 228.58000 205.68700 168.98300 1.000 116.00000 23 ARG C C 1
ATOM 13634 O O . ARG C 2 40 ? 228.80100 204.47600 169.10600 1.000 116.00000 23 ARG C O 1
ATOM 13642 N N . LEU C 2 41 ? 229.49700 206.61100 169.28400 1.000 102.37000 24 LEU C N 1
ATOM 13643 C CA . LEU C 2 41 ? 230.80100 206.21100 169.80500 1.000 102.37000 24 LEU C CA 1
ATOM 13644 C C . LEU C 2 41 ? 230.66600 205.49200 171.14000 1.000 102.37000 24 LEU C C 1
ATOM 13645 O O . LEU C 2 41 ? 231.31000 204.45900 171.36600 1.000 102.37000 24 LEU C O 1
ATOM 13650 N N . VAL C 2 42 ? 229.83000 206.01900 172.03700 1.000 90.17000 25 VAL C N 1
ATOM 13651 C CA . VAL C 2 42 ? 229.65000 205.39300 173.34400 1.000 90.17000 25 VAL C CA 1
ATOM 13652 C C . VAL C 2 42 ? 229.02500 204.01200 173.19300 1.000 90.17000 25 VAL C C 1
ATOM 13653 O O . VAL C 2 42 ? 229.44100 203.04900 173.85200 1.000 90.17000 25 VAL C O 1
ATOM 13657 N N . ARG C 2 43 ? 228.01500 203.89100 172.32700 1.000 91.69000 26 ARG C N 1
ATOM 13658 C CA . ARG C 2 43 ? 227.37700 202.59600 172.11500 1.000 91.69000 26 ARG C CA 1
ATOM 13659 C C . ARG C 2 43 ? 228.35700 201.58600 171.53200 1.000 91.69000 26 ARG C C 1
ATOM 13660 O O . ARG C 2 43 ? 228.38700 200.42400 171.95400 1.000 91.69000 26 ARG C O 1
ATOM 13668 N N . THR C 2 44 ? 229.17100 202.01000 170.56300 1.000 99.43000 27 THR C N 1
ATOM 13669 C CA . THR C 2 44 ? 230.16000 201.10900 169.98100 1.000 99.43000 27 THR C CA 1
ATOM 13670 C C . THR C 2 44 ? 231.18700 200.67700 171.01800 1.000 99.43000 27 THR C C 1
ATOM 13671 O O . THR C 2 44 ? 231.57900 199.50500 171.06400 1.000 99.43000 27 THR C O 1
ATOM 13675 N N . SER C 2 45 ? 231.63600 201.61000 171.86100 1.000 98.43000 28 SER C N 1
ATOM 13676 C CA . SER C 2 45 ? 232.61400 201.26600 172.88700 1.000 98.43000 28 SER C CA 1
ATOM 13677 C C . SER C 2 45 ? 232.03600 200.28300 173.89600 1.000 98.43000 28 SER C C 1
ATOM 13678 O O . SER C 2 45 ? 232.70700 199.32200 174.28900 1.000 98.43000 28 SER C O 1
ATOM 13681 N N . THR C 2 46 ? 230.79200 200.50000 174.32700 1.000 90.22000 29 THR C N 1
ATOM 13682 C CA . THR C 2 46 ? 230.19500 199.61700 175.32200 1.000 90.22000 29 THR C CA 1
ATOM 13683 C C . THR C 2 46 ? 229.76300 198.27600 174.74100 1.000 90.22000 29 THR C C 1
ATOM 13684 O O . THR C 2 46 ? 229.64700 197.30300 175.49500 1.000 90.22000 29 THR C O 1
ATOM 13688 N N . ALA C 2 47 ? 229.52900 198.19700 173.42800 1.000 104.49000 30 ALA C N 1
ATOM 13689 C CA . ALA C 2 47 ? 229.13800 196.92500 172.83000 1.000 104.49000 30 ALA C CA 1
ATOM 13690 C C . ALA C 2 47 ? 230.24900 195.89000 172.94500 1.000 104.49000 30 ALA C C 1
ATOM 13691 O O . ALA C 2 47 ? 229.99400 194.73500 173.30400 1.000 104.49000 30 ALA C O 1
ATOM 13693 N N . THR C 2 48 ? 231.48900 196.28700 172.65100 1.000 104.12000 31 THR C N 1
ATOM 13694 C CA . THR C 2 48 ? 232.60700 195.35300 172.75000 1.000 104.12000 31 THR C CA 1
ATOM 13695 C C . THR C 2 48 ? 232.80100 194.87800 174.18300 1.000 104.12000 31 THR C C 1
ATOM 13696 O O . THR C 2 48 ? 233.08700 193.69900 174.42200 1.000 104.12000 31 THR C O 1
ATOM 13700 N N . VAL C 2 49 ? 232.65500 195.78500 175.15100 1.000 103.02000 32 VAL C N 1
ATOM 13701 C CA . VAL C 2 49 ? 232.76600 195.40200 176.55500 1.000 103.02000 32 VAL C CA 1
ATOM 13702 C C . VAL C 2 49 ? 231.66600 194.41600 176.92600 1.000 103.02000 32 VAL C C 1
ATOM 13703 O O . VAL C 2 49 ? 231.91100 193.42100 177.62000 1.000 103.02000 32 VAL C O 1
ATOM 13707 N N . LEU C 2 50 ? 230.43800 194.67400 176.47100 1.000 107.81000 33 LEU C N 1
ATOM 13708 C CA . LEU C 2 50 ? 229.33800 193.75700 176.75200 1.000 107.81000 33 LEU C CA 1
ATOM 13709 C C . LEU C 2 50 ? 229.55600 192.40600 176.08100 1.000 107.81000 33 LEU C C 1
ATOM 13710 O O . LEU C 2 50 ? 229.21200 191.36200 176.64800 1.000 107.81000 33 LEU C O 1
ATOM 13715 N N . GLY C 2 51 ? 230.12300 192.40300 174.87800 1.000 120.24000 34 GLY C N 1
ATOM 13716 C CA . GLY C 2 51 ? 230.41200 191.16500 174.18200 1.000 120.24000 34 GLY C CA 1
ATOM 13717 C C . GLY C 2 51 ? 229.83000 191.08800 172.78600 1.000 120.24000 34 GLY C C 1
ATOM 13718 O O . GLY C 2 51 ? 230.47500 190.57100 171.87000 1.000 120.24000 34 GLY C O 1
ATOM 13719 N N . HIS C 2 52 ? 228.61500 191.59800 172.60600 1.000 133.29000 35 HIS C N 1
ATOM 13720 C CA . HIS C 2 52 ? 228.00300 191.60500 171.28600 1.000 133.29000 35 HIS C CA 1
ATOM 13721 C C . HIS C 2 52 ? 228.66000 192.65600 170.39800 1.000 133.29000 35 HIS C C 1
ATOM 13722 O O . HIS C 2 52 ? 229.22300 193.64400 170.87600 1.000 133.29000 35 HIS C O 1
ATOM 13729 N N . ASP C 2 53 ? 228.58500 192.43300 169.08700 1.000 153.94000 36 ASP C N 1
ATOM 13730 C CA . ASP C 2 53 ? 229.22500 193.29900 168.10600 1.000 153.94000 36 ASP C CA 1
ATOM 13731 C C . ASP C 2 53 ? 228.22300 194.20300 167.39300 1.000 153.94000 36 ASP C C 1
ATOM 13732 O O . ASP C 2 53 ? 228.44500 194.60000 166.24700 1.000 153.94000 36 ASP C O 1
ATOM 13737 N N . ASP C 2 54 ? 227.11600 194.53700 168.05700 1.000 140.83000 37 ASP C N 1
ATOM 13738 C CA . ASP C 2 54 ? 226.10700 195.40200 167.47100 1.000 140.83000 37 ASP C CA 1
ATOM 13739 C C . ASP C 2 54 ? 225.70300 196.47900 168.46800 1.000 140.83000 37 ASP C C 1
ATOM 13740 O O . ASP C 2 54 ? 225.63800 196.21500 169.67900 1.000 140.83000 37 ASP C O 1
ATOM 13745 N N . PRO C 2 55 ? 225.44100 197.70100 167.99600 1.000 124.06000 38 PRO C N 1
ATOM 13746 C CA . PRO C 2 55 ? 224.95400 198.75500 168.89600 1.000 124.06000 38 PRO C CA 1
ATOM 13747 C C . PRO C 2 55 ? 223.44600 198.76900 169.06900 1.000 124.06000 38 PRO C C 1
ATOM 13748 O O . PRO C 2 55 ? 222.94700 199.52200 169.91600 1.000 124.06000 38 PRO C O 1
ATOM 13752 N N . LYS C 2 56 ? 222.70600 197.97300 168.29200 1.000 129.82000 39 LYS C N 1
ATOM 13753 C CA . LYS C 2 56 ? 221.25100 197.96900 168.40400 1.000 129.82000 39 LYS C CA 1
ATOM 13754 C C . LYS C 2 56 ? 220.80000 197.47900 169.77500 1.000 129.82000 39 LYS C C 1
ATOM 13755 O O . LYS C 2 56 ? 219.85600 198.02500 170.35700 1.000 129.82000 39 LYS C O 1
ATOM 13761 N N . ALA C 2 57 ? 221.46200 196.44800 170.30500 1.000 129.95000 40 ALA C N 1
ATOM 13762 C CA . ALA C 2 57 ? 221.08900 195.91300 171.60900 1.000 129.95000 40 ALA C CA 1
ATOM 13763 C C . ALA C 2 57 ? 221.35700 196.89500 172.74100 1.000 129.95000 40 ALA C C 1
ATOM 13764 O O . ALA C 2 57 ? 220.78800 196.73900 173.82700 1.000 129.95000 40 ALA C O 1
ATOM 13766 N N . VAL C 2 58 ? 222.20200 197.89500 172.51800 1.000 109.25000 41 VAL C N 1
ATOM 13767 C CA . VAL C 2 58 ? 222.52100 198.88800 173.53600 1.000 109.25000 41 VAL C CA 1
ATOM 13768 C C . VAL C 2 58 ? 221.49000 200.00600 173.47300 1.000 109.25000 41 VAL C C 1
ATOM 13769 O O . VAL C 2 58 ? 221.27700 200.61000 172.41500 1.000 109.25000 41 VAL C O 1
ATOM 13773 N N . ARG C 2 59 ? 220.85100 200.28300 174.60500 1.000 105.56000 42 ARG C N 1
ATOM 13774 C CA . ARG C 2 59 ? 219.85900 201.34100 174.71600 1.000 105.56000 42 ARG C CA 1
ATOM 13775 C C . ARG C 2 59 ? 220.44200 202.50700 175.50200 1.000 105.56000 42 ARG C C 1
ATOM 13776 O O . ARG C 2 59 ? 221.10100 202.31000 176.52700 1.000 105.56000 42 ARG C O 1
ATOM 13784 N N . ALA C 2 60 ? 220.19300 203.72200 175.01800 1.000 101.44000 43 ALA C N 1
ATOM 13785 C CA . ALA C 2 60 ? 220.77100 204.92500 175.60000 1.000 101.44000 43 ALA C CA 1
ATOM 13786 C C . ALA C 2 60 ? 220.04200 205.40200 176.85100 1.000 101.44000 43 ALA C C 1
ATOM 13787 O O . ALA C 2 60 ? 220.27200 206.53500 177.28600 1.000 101.44000 43 ALA C O 1
ATOM 13789 N N . THR C 2 61 ? 219.17600 204.57800 177.43800 1.000 93.95000 44 THR C N 1
ATOM 13790 C CA . THR C 2 61 ? 218.44800 204.97600 178.63600 1.000 93.95000 44 THR C CA 1
ATOM 13791 C C . THR C 2 61 ? 218.59900 203.93200 179.73500 1.000 93.95000 44 THR C C 1
ATOM 13792 O O . THR C 2 61 ? 218.53900 204.25800 180.92500 1.000 93.95000 44 THR C O 1
ATOM 13796 N N . THR C 2 62 ? 218.79500 202.67900 179.34500 1.000 96.32000 45 THR C N 1
ATOM 13797 C CA . THR C 2 62 ? 218.92100 201.60300 180.32000 1.000 96.32000 45 THR C CA 1
ATOM 13798 C C . THR C 2 62 ? 220.19700 201.78200 181.13500 1.000 96.32000 45 THR C C 1
ATOM 13799 O O . THR C 2 62 ? 221.25900 202.05400 180.56300 1.000 96.32000 45 THR C O 1
ATOM 13803 N N . PRO C 2 63 ? 220.13800 201.65100 182.45900 1.000 83.23000 46 PRO C N 1
ATOM 13804 C CA . PRO C 2 63 ? 221.35900 201.75200 183.26400 1.000 83.23000 46 PRO C CA 1
ATOM 13805 C C . PRO C 2 63 ? 222.32900 200.62600 182.94600 1.000 83.23000 46 PRO C C 1
ATOM 13806 O O . PRO C 2 63 ? 221.93800 199.53700 182.52000 1.000 83.23000 46 PRO C O 1
ATOM 13810 N N . PHE C 2 64 ? 223.61700 200.91000 183.15600 1.000 82.89000 47 PHE C N 1
ATOM 13811 C CA . PHE C 2 64 ? 224.65100 199.92700 182.84800 1.000 82.89000 47 PHE C CA 1
ATOM 13812 C C . PHE C 2 64 ? 224.50500 198.66800 183.69100 1.000 82.89000 47 PHE C C 1
ATOM 13813 O O . PHE C 2 64 ? 224.87700 197.57700 183.24300 1.000 82.89000 47 PHE C O 1
ATOM 13821 N N . LYS C 2 65 ? 223.96900 198.79300 184.90800 1.000 93.86000 48 LYS C N 1
ATOM 13822 C CA . LYS C 2 65 ? 223.80900 197.62500 185.76800 1.000 93.86000 48 LYS C CA 1
ATOM 13823 C C . LYS C 2 65 ? 222.84700 196.61500 185.15600 1.000 93.86000 48 LYS C C 1
ATOM 13824 O O . LYS C 2 65 ? 223.08800 195.40300 185.21500 1.000 93.86000 48 LYS C O 1
ATOM 13830 N N . GLU C 2 66 ? 221.74900 197.09200 184.56600 1.000 104.11000 49 GLU C N 1
ATOM 13831 C CA . GLU C 2 66 ? 220.79500 196.19200 183.92900 1.000 104.11000 49 GLU C CA 1
ATOM 13832 C C . GLU C 2 66 ? 221.37400 195.51100 182.69700 1.000 104.11000 49 GLU C C 1
ATOM 13833 O O . GLU C 2 66 ? 220.89300 194.44000 182.31400 1.000 104.11000 49 GLU C O 1
ATOM 13839 N N . LEU C 2 67 ? 222.39000 196.10300 182.07000 1.000 89.06000 50 LEU C N 1
ATOM 13840 C CA . LEU C 2 67 ? 223.02200 195.49800 180.90600 1.000 89.06000 50 LEU C CA 1
ATOM 13841 C C . LEU C 2 67 ? 224.04800 194.43500 181.27400 1.000 89.06000 50 LEU C C 1
ATOM 13842 O O . LEU C 2 67 ? 224.56300 193.75900 180.37700 1.000 89.06000 50 LEU C O 1
ATOM 13847 N N . GLY C 2 68 ? 224.35100 194.26600 182.55700 1.000 100.10000 51 GLY C N 1
ATOM 13848 C CA . GLY C 2 68 ? 225.33800 193.30200 182.99200 1.000 100.10000 51 GLY C CA 1
ATOM 13849 C C . GLY C 2 68 ? 226.68600 193.87200 183.36800 1.000 100.10000 51 GLY C C 1
ATOM 13850 O O . GLY C 2 68 ? 227.61400 193.09600 183.62300 1.000 100.10000 51 GLY C O 1
ATOM 13851 N N . PHE C 2 69 ? 226.82800 195.19400 183.40700 1.000 100.72000 52 PHE C N 1
ATOM 13852 C CA . PHE C 2 69 ? 228.09500 195.80200 183.78300 1.000 100.72000 52 PHE C CA 1
ATOM 13853 C C . PHE C 2 69 ? 228.39600 195.55100 185.25500 1.000 100.72000 52 PHE C C 1
ATOM 13854 O O . PHE C 2 69 ? 227.51100 195.63300 186.11100 1.000 100.72000 52 PHE C O 1
ATOM 13862 N N . ASP C 2 70 ? 229.65600 195.24500 185.54600 1.000 120.06000 53 ASP C N 1
ATOM 13863 C CA . ASP C 2 70 ? 230.10800 195.08500 186.92100 1.000 120.06000 53 ASP C CA 1
ATOM 13864 C C . ASP C 2 70 ? 231.12200 196.17200 187.25700 1.000 120.06000 53 ASP C C 1
ATOM 13865 O O . ASP C 2 70 ? 231.07000 197.26600 186.70000 1.000 120.06000 53 ASP C O 1
ATOM 13897 N N . LEU C 2 72 ? 234.68200 195.62900 187.13700 1.000 113.73000 55 LEU C N 1
ATOM 13898 C CA . LEU C 2 72 ? 235.83500 195.47900 186.25900 1.000 113.73000 55 LEU C CA 1
ATOM 13899 C C . LEU C 2 72 ? 235.55700 196.05800 184.87800 1.000 113.73000 55 LEU C C 1
ATOM 13900 O O . LEU C 2 72 ? 236.26000 196.96000 184.41900 1.000 113.73000 55 LEU C O 1
ATOM 13905 N N . ALA C 2 73 ? 234.51400 195.53500 184.22800 1.000 108.73000 56 ALA C N 1
ATOM 13906 C CA . ALA C 2 73 ? 234.19300 195.95700 182.86900 1.000 108.73000 56 ALA C CA 1
ATOM 13907 C C . ALA C 2 73 ? 233.92700 197.45400 182.80100 1.000 108.73000 56 ALA C C 1
ATOM 13908 O O . ALA C 2 73 ? 234.30500 198.11500 181.82600 1.000 108.73000 56 ALA C O 1
ATOM 13910 N N . ALA C 2 74 ? 233.28500 198.00700 183.83300 1.000 99.17000 57 ALA C N 1
ATOM 13911 C CA . ALA C 2 74 ? 233.02300 199.44100 183.86300 1.000 99.17000 57 ALA C CA 1
ATOM 13912 C C . ALA C 2 74 ? 234.31400 200.24000 183.75600 1.000 99.17000 57 ALA C C 1
ATOM 13913 O O . ALA C 2 74 ? 234.34400 201.30500 183.12800 1.000 99.17000 57 ALA C O 1
ATOM 13915 N N . VAL C 2 75 ? 235.39200 199.74600 184.36700 1.000 92.42000 58 VAL C N 1
ATOM 13916 C CA . VAL C 2 75 ? 236.68900 200.39300 184.20100 1.000 92.42000 58 VAL C CA 1
ATOM 13917 C C . VAL C 2 75 ? 237.16800 200.26000 182.76200 1.000 92.42000 58 VAL C C 1
ATOM 13918 O O . VAL C 2 75 ? 237.62000 201.23700 182.15000 1.000 92.42000 58 VAL C O 1
ATOM 13922 N N . ARG C 2 76 ? 237.04300 199.05800 182.18700 1.000 106.55000 59 ARG C N 1
ATOM 13923 C CA . ARG C 2 76 ? 237.56100 198.81200 180.84500 1.000 106.55000 59 ARG C CA 1
ATOM 13924 C C . ARG C 2 76 ? 236.95300 199.77200 179.83300 1.000 106.55000 59 ARG C C 1
ATOM 13925 O O . ARG C 2 76 ? 237.66300 200.31500 178.97700 1.000 106.55000 59 ARG C O 1
ATOM 13933 N N . LEU C 2 77 ? 235.64100 200.00100 179.92600 1.000 88.51000 60 LEU C N 1
ATOM 13934 C CA . LEU C 2 77 ? 234.97700 200.94500 179.03600 1.000 88.51000 60 LEU C CA 1
ATOM 13935 C C . LEU C 2 77 ? 235.68500 202.29200 179.04800 1.000 88.51000 60 LEU C C 1
ATOM 13936 O O . LEU C 2 77 ? 235.96700 202.86800 177.99000 1.000 88.51000 60 LEU C O 1
ATOM 13941 N N . ARG C 2 78 ? 236.01400 202.79100 180.24300 1.000 90.52000 61 ARG C N 1
ATOM 13942 C CA . ARG C 2 78 ? 236.73000 204.05800 180.34000 1.000 90.52000 61 ARG C CA 1
ATOM 13943 C C . ARG C 2 78 ? 238.02000 204.00900 179.53500 1.000 90.52000 61 ARG C C 1
ATOM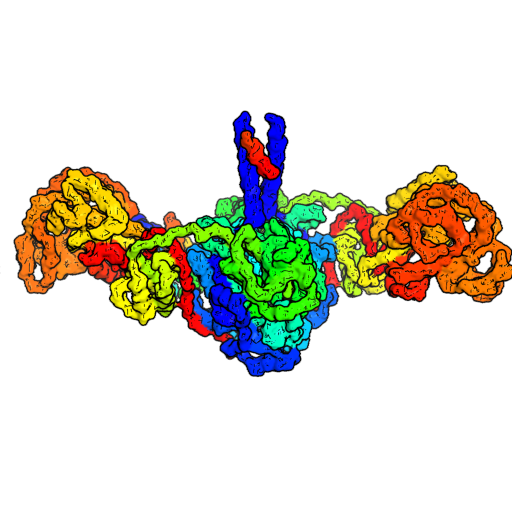 13944 O O . ARG C 2 78 ? 238.31200 204.91900 178.74900 1.000 90.52000 61 ARG C O 1
ATOM 13952 N N . ASN C 2 79 ? 238.78700 202.92700 179.68900 1.000 97.39000 62 ASN C N 1
ATOM 13953 C CA . ASN C 2 79 ? 240.00100 202.77500 178.89900 1.000 97.39000 62 ASN C CA 1
ATOM 13954 C C . ASN C 2 79 ? 239.68000 202.78000 177.41200 1.000 97.39000 62 ASN C C 1
ATOM 13955 O O . ASN C 2 79 ? 240.35500 203.45600 176.62500 1.000 97.39000 62 ASN C O 1
ATOM 13960 N N . LEU C 2 80 ? 238.62400 202.06400 177.01300 1.000 89.22000 63 LEU C N 1
ATOM 13961 C CA . LEU C 2 80 ? 238.22800 202.06900 175.61100 1.000 89.22000 63 LEU C CA 1
ATOM 13962 C C . LEU C 2 80 ? 237.82500 203.46400 175.16000 1.000 89.22000 63 LEU C C 1
ATOM 13963 O O . LEU C 2 80 ? 238.00300 203.81300 173.98800 1.000 89.22000 63 LEU C O 1
ATOM 13968 N N . LEU C 2 81 ? 237.28600 204.27400 176.07100 1.000 82.41000 64 LEU C N 1
ATOM 13969 C CA . LEU C 2 81 ? 237.01100 205.66300 175.73400 1.000 82.41000 64 LEU C CA 1
ATOM 13970 C C . LEU C 2 81 ? 238.28800 206.49100 175.73400 1.000 82.41000 64 LEU C C 1
ATOM 13971 O O . LEU C 2 81 ? 238.43100 207.41400 174.92400 1.000 82.41000 64 LEU C O 1
ATOM 13976 N N . ASN C 2 82 ? 239.23100 206.16400 176.62300 1.000 102.59000 65 ASN C N 1
ATOM 13977 C CA . ASN C 2 82 ? 240.45600 206.95000 176.72300 1.000 102.59000 65 ASN C CA 1
ATOM 13978 C C . ASN C 2 82 ? 241.24500 206.90700 175.42200 1.000 102.59000 65 ASN C C 1
ATOM 13979 O O . ASN C 2 82 ? 241.76500 207.93300 174.96700 1.000 102.59000 65 ASN C O 1
ATOM 13984 N N . ALA C 2 83 ? 241.34400 205.72900 174.80600 1.000 107.85000 66 ALA C N 1
ATOM 13985 C CA . ALA C 2 83 ? 241.98100 205.61900 173.50200 1.000 107.85000 66 ALA C CA 1
ATOM 13986 C C . ALA C 2 83 ? 241.08400 206.10700 172.37400 1.000 107.85000 66 ALA C C 1
ATOM 13987 O O . ALA C 2 83 ? 241.58200 206.36600 171.27300 1.000 107.85000 66 ALA C O 1
ATOM 13989 N N . ALA C 2 84 ? 239.77800 206.23600 172.62000 1.000 108.73000 67 ALA C N 1
ATOM 13990 C CA . ALA C 2 84 ? 238.87000 206.66900 171.56300 1.000 108.73000 67 ALA C CA 1
ATOM 13991 C C . ALA C 2 84 ? 239.01100 208.15900 171.28200 1.000 108.73000 67 ALA C C 1
ATOM 13992 O O . ALA C 2 84 ? 238.99100 208.58200 170.12100 1.000 108.73000 67 ALA C O 1
ATOM 13994 N N . THR C 2 85 ? 239.15400 208.97000 172.33000 1.000 103.98000 68 THR C N 1
ATOM 13995 C CA . THR C 2 85 ? 239.22200 210.41500 172.18300 1.000 103.98000 68 THR C CA 1
ATOM 13996 C C . THR C 2 85 ? 240.53600 211.02600 172.64700 1.000 103.98000 68 THR C C 1
ATOM 13997 O O . THR C 2 85 ? 240.77300 212.20800 172.37500 1.000 103.98000 68 THR C O 1
ATOM 14001 N N . GLY C 2 86 ? 241.38800 210.27200 173.33500 1.000 118.74000 69 GLY C N 1
ATOM 14002 C CA . GLY C 2 86 ? 242.67200 210.80000 173.74900 1.000 118.74000 69 GLY C CA 1
ATOM 14003 C C . GLY C 2 86 ? 242.62500 211.79200 174.88800 1.000 118.74000 69 GLY C C 1
ATOM 14004 O O . GLY C 2 86 ? 243.56600 212.57100 175.05400 1.000 118.74000 69 GLY C O 1
ATOM 14005 N N . LEU C 2 87 ? 241.55700 211.79000 175.68100 1.000 117.71000 70 LEU C N 1
ATOM 14006 C CA . LEU C 2 87 ? 241.43600 212.66500 176.83800 1.000 117.71000 70 LEU C CA 1
ATOM 14007 C C . LEU C 2 87 ? 241.21800 211.82400 178.08800 1.000 117.71000 70 LEU C C 1
ATOM 14008 O O . LEU C 2 87 ? 240.49300 210.82400 178.05700 1.000 117.71000 70 LEU C O 1
ATOM 14013 N N . ARG C 2 88 ? 241.86400 212.22300 179.18000 1.000 123.49000 71 ARG C N 1
ATOM 14014 C CA . ARG C 2 88 ? 241.76900 211.47000 180.42200 1.000 123.49000 71 ARG C CA 1
ATOM 14015 C C . ARG C 2 88 ? 240.38500 211.62000 181.04000 1.000 123.49000 71 ARG C C 1
ATOM 14016 O O . ARG C 2 88 ? 239.79400 212.70300 181.02900 1.000 123.49000 71 ARG C O 1
ATOM 14024 N N . LEU C 2 89 ? 239.87300 210.52400 181.59000 1.000 91.41000 72 LEU C N 1
ATOM 14025 C CA . LEU C 2 89 ? 238.54500 210.48700 182.17700 1.000 91.41000 72 LEU C CA 1
ATOM 14026 C C . LEU C 2 89 ? 238.61800 209.94700 183.59700 1.000 91.41000 72 LEU C C 1
ATOM 14027 O O . LEU C 2 89 ? 239.50800 209.15300 183.91900 1.000 91.41000 72 LEU C O 1
ATOM 14032 N N . PRO C 2 90 ? 237.70100 210.36700 184.46800 1.000 84.73000 73 PRO C N 1
ATOM 14033 C CA . PRO C 2 90 ? 237.69900 209.84800 185.84000 1.000 84.73000 73 PRO C CA 1
ATOM 14034 C C . PRO C 2 90 ? 237.42800 208.35200 185.86700 1.000 84.73000 73 PRO C C 1
ATOM 14035 O O . PRO C 2 90 ? 236.70700 207.81200 185.02500 1.000 84.73000 73 PRO C O 1
ATOM 14039 N N . SER C 2 91 ? 238.02000 207.68200 186.85800 1.000 83.13000 74 SER C N 1
ATOM 14040 C CA . SER C 2 91 ? 237.86300 206.23800 186.98800 1.000 83.13000 74 SER C CA 1
ATOM 14041 C C . SER C 2 91 ? 236.42800 205.83200 187.29500 1.000 83.13000 74 SER C C 1
ATOM 14042 O O . SER C 2 91 ? 236.06200 204.67400 187.06600 1.000 83.13000 74 SER C O 1
ATOM 14045 N N . THR C 2 92 ? 235.61200 206.75100 187.80300 1.000 80.92000 75 THR C N 1
ATOM 14046 C CA . THR C 2 92 ? 234.21800 206.48600 188.14200 1.000 80.92000 75 THR C CA 1
ATOM 14047 C C . THR C 2 92 ? 233.27300 207.20500 187.18400 1.000 80.92000 75 THR C C 1
ATOM 14048 O O . THR C 2 92 ? 232.24100 207.74300 187.58800 1.000 80.92000 75 THR C O 1
ATOM 14052 N N . LEU C 2 93 ? 233.63000 207.22300 185.89800 1.000 83.13000 76 LEU C N 1
ATOM 14053 C CA . LEU C 2 93 ? 232.81600 207.91400 184.90300 1.000 83.13000 76 LEU C CA 1
ATOM 14054 C C . LEU C 2 93 ? 231.43300 207.28700 184.78100 1.000 83.13000 76 LEU C C 1
ATOM 14055 O O . LEU C 2 93 ? 230.42900 207.99800 184.65900 1.000 83.13000 76 LEU C O 1
ATOM 14060 N N . VAL C 2 94 ? 231.36200 205.95500 184.80700 1.000 77.93000 77 VAL C N 1
ATOM 14061 C CA . VAL C 2 94 ? 230.08700 205.27000 184.62000 1.000 77.93000 77 VAL C CA 1
ATOM 14062 C C . VAL C 2 94 ? 229.13300 205.57100 185.77000 1.000 77.93000 77 VAL C C 1
ATOM 14063 O O . VAL C 2 94 ? 227.93300 205.78200 185.55800 1.000 77.93000 77 VAL C O 1
ATOM 14067 N N . PHE C 2 95 ? 229.64500 205.60100 187.00300 1.000 82.32000 78 PHE C N 1
ATOM 14068 C CA . PHE C 2 95 ? 228.77300 205.78300 188.15900 1.000 82.32000 78 PHE C CA 1
ATOM 14069 C C . PHE C 2 95 ? 228.16900 207.18000 188.20700 1.000 82.32000 78 PHE C C 1
ATOM 14070 O O . PHE C 2 95 ? 227.02000 207.34100 188.63600 1.000 82.32000 78 PHE C O 1
ATOM 14078 N N . ASP C 2 96 ? 228.91700 208.19900 187.78300 1.000 96.28000 79 ASP C N 1
ATOM 14079 C CA . ASP C 2 96 ? 228.37100 209.55200 187.76800 1.000 96.28000 79 ASP C CA 1
ATOM 14080 C C . ASP C 2 96 ? 227.31100 209.71900 186.68700 1.000 96.28000 79 ASP C C 1
ATOM 14081 O O . ASP C 2 96 ? 226.36400 210.49400 186.86400 1.000 96.28000 79 ASP C O 1
ATOM 14086 N N . HIS C 2 97 ? 227.44800 209.00800 185.56900 1.000 89.98000 80 HIS C N 1
ATOM 14087 C CA . HIS C 2 97 ? 226.53100 209.11400 184.43600 1.000 89.98000 80 HIS C CA 1
ATOM 14088 C C . HIS C 2 97 ? 226.04900 207.71400 184.08100 1.000 89.98000 80 HIS C C 1
ATOM 14089 O O . HIS C 2 97 ? 226.65600 207.02800 183.24800 1.000 89.98000 80 HIS C O 1
ATOM 14096 N N . PRO C 2 98 ? 224.95200 207.25400 184.69500 1.000 86.71000 81 PRO C N 1
ATOM 14097 C CA . PRO C 2 98 ? 224.51900 205.85700 184.57300 1.000 86.71000 81 PRO C CA 1
ATOM 14098 C C . PRO C 2 98 ? 223.68300 205.54800 183.33000 1.000 86.71000 81 PRO C C 1
ATOM 14099 O O . PRO C 2 98 ? 222.66300 204.86200 183.40100 1.000 86.71000 81 PRO C O 1
ATOM 14103 N N . ASN C 2 99 ? 224.13100 206.04600 182.18000 1.000 91.46000 82 ASN C N 1
ATOM 14104 C CA . ASN C 2 99 ? 223.51800 205.71900 180.89700 1.000 91.46000 82 ASN C CA 1
ATOM 14105 C C . ASN C 2 99 ? 224.41300 206.25300 179.79000 1.000 91.46000 82 ASN C C 1
ATOM 14106 O O . ASN C 2 99 ? 225.25700 207.12400 180.01800 1.000 91.46000 82 ASN C O 1
ATOM 14111 N N . ALA C 2 100 ? 224.21600 205.71600 178.58400 1.000 89.14000 83 ALA C N 1
ATOM 14112 C CA . ALA C 2 100 ? 225.03100 206.13100 177.44700 1.000 89.14000 83 ALA C CA 1
ATOM 14113 C C . ALA C 2 100 ? 224.79800 207.59500 177.09700 1.000 89.14000 83 ALA C C 1
ATOM 14114 O O . ALA C 2 100 ? 225.74500 208.31900 176.76700 1.000 89.14000 83 ALA C O 1
ATOM 14116 N N . SER C 2 101 ? 223.54300 208.04700 177.15500 1.000 99.19000 84 SER C N 1
ATOM 14117 C CA . SER C 2 101 ? 223.23500 209.42800 176.79700 1.000 99.19000 84 SER C CA 1
ATOM 14118 C C . SER C 2 101 ? 223.91800 210.41300 177.73900 1.000 99.19000 84 SER C C 1
ATOM 14119 O O . SER C 2 101 ? 224.45100 211.43700 177.29600 1.000 99.19000 84 SER C O 1
ATOM 14122 N N . ALA C 2 102 ? 223.90800 210.12400 179.04200 1.000 90.73000 85 ALA C N 1
ATOM 14123 C CA . ALA C 2 102 ? 224.55400 211.01800 179.99800 1.000 90.73000 85 ALA C CA 1
ATOM 14124 C C . ALA C 2 102 ? 226.06200 211.06500 179.78500 1.000 90.73000 85 ALA C C 1
ATOM 14125 O O . ALA C 2 102 ? 226.67400 212.13500 179.88200 1.000 90.73000 85 ALA C O 1
ATOM 14127 N N . VAL C 2 103 ? 226.67900 209.91600 179.50000 1.000 85.59000 86 VAL C N 1
ATOM 14128 C CA . VAL C 2 103 ? 228.11500 209.89000 179.23200 1.000 85.59000 86 VAL C CA 1
ATOM 14129 C C . VAL C 2 103 ? 228.43700 210.69400 177.98000 1.000 85.59000 86 VAL C C 1
ATOM 14130 O O . VAL C 2 103 ? 229.41500 211.45300 177.94400 1.000 85.59000 86 VAL C O 1
ATOM 14134 N N . ALA C 2 104 ? 227.62400 210.53900 176.93200 1.000 102.48000 87 ALA C N 1
ATOM 14135 C CA . ALA C 2 104 ? 227.83900 211.31000 175.71200 1.000 102.48000 87 ALA C CA 1
ATOM 14136 C C . ALA C 2 104 ? 227.69000 212.80300 175.97200 1.000 102.48000 87 ALA C C 1
ATOM 14137 O O . ALA C 2 104 ? 228.47300 213.61200 175.46000 1.000 102.48000 87 ALA C O 1
ATOM 14139 N N . GLY C 2 105 ? 226.69000 213.18700 176.76700 1.000 99.46000 88 GLY C N 1
ATOM 14140 C CA . GLY C 2 105 ? 226.52200 214.59100 177.10200 1.000 99.46000 88 GLY C CA 1
ATOM 14141 C C . GLY C 2 105 ? 227.69200 215.14600 177.89100 1.000 99.46000 88 GLY C C 1
ATOM 14142 O O . GLY C 2 105 ? 228.13700 216.27000 177.65100 1.000 99.46000 88 GLY C O 1
ATOM 14143 N N . PHE C 2 106 ? 228.20400 214.36700 178.84700 1.000 94.00000 89 PHE C N 1
ATOM 14144 C CA . PHE C 2 106 ? 229.36300 214.80800 179.61700 1.000 94.00000 89 PHE C CA 1
ATOM 14145 C C . PHE C 2 106 ? 230.58700 214.96700 178.72400 1.000 94.00000 89 PHE C C 1
ATOM 14146 O O . PHE C 2 106 ? 231.34600 215.93400 178.86200 1.000 94.00000 89 PHE C O 1
ATOM 14154 N N . LEU C 2 107 ? 230.79600 214.02300 177.80200 1.000 92.70000 90 LEU C N 1
ATOM 14155 C CA . LEU C 2 107 ? 231.91600 214.13500 176.87400 1.000 92.70000 90 LEU C CA 1
ATOM 14156 C C . LEU C 2 107 ? 231.77500 215.36900 175.99300 1.000 92.70000 90 LEU C C 1
ATOM 14157 O O . LEU C 2 107 ? 232.75300 216.08900 175.75700 1.000 92.70000 90 LEU C O 1
ATOM 14162 N N . ASP C 2 108 ? 230.56100 215.62900 175.50300 1.000 120.91000 91 ASP C N 1
ATOM 14163 C CA . ASP C 2 108 ? 230.32300 216.81400 174.68700 1.000 120.91000 91 ASP C CA 1
ATOM 14164 C C . ASP C 2 108 ? 230.59000 218.08900 175.47400 1.000 120.91000 91 ASP C C 1
ATOM 14165 O O . ASP C 2 108 ? 231.19500 219.03300 174.95500 1.000 120.91000 91 ASP C O 1
ATOM 14170 N N . ALA C 2 109 ? 230.14100 218.13500 176.72900 1.000 123.39000 92 ALA C N 1
ATOM 14171 C CA . ALA C 2 109 ? 230.35400 219.32200 177.54800 1.000 123.39000 92 ALA C CA 1
ATOM 14172 C C . ALA C 2 109 ? 231.83400 219.54500 177.82600 1.000 123.39000 92 ALA C C 1
ATOM 14173 O O . ALA C 2 109 ? 232.31200 220.68500 177.78900 1.000 123.39000 92 ALA C O 1
ATOM 14175 N N . GLU C 2 110 ? 232.57700 218.47200 178.10700 1.000 122.22000 93 GLU C N 1
ATOM 14176 C CA . GLU C 2 110 ? 233.99600 218.63000 178.40800 1.000 122.22000 93 GLU C CA 1
ATOM 14177 C C . GLU C 2 110 ? 234.78200 219.02300 177.16300 1.000 122.22000 93 GLU C C 1
ATOM 14178 O O . GLU C 2 110 ? 235.70700 219.84000 177.23900 1.000 122.22000 93 GLU C O 1
ATOM 14184 N N . LEU C 2 111 ? 234.43500 218.44700 176.00800 1.000 107.32000 94 LEU C N 1
ATOM 14185 C CA . LEU C 2 111 ? 235.15900 218.76100 174.78000 1.000 107.32000 94 LEU C CA 1
ATOM 14186 C C . LEU C 2 111 ? 234.97500 220.22000 174.38100 1.000 107.32000 94 LEU C C 1
ATOM 14187 O O . LEU C 2 111 ? 235.93100 220.88000 173.95800 1.000 107.32000 94 LEU C O 1
ATOM 14192 N N . GLY C 2 112 ? 233.75900 220.73900 174.50700 1.000 129.49000 95 GLY C N 1
ATOM 14193 C CA . GLY C 2 112 ? 233.47500 222.11300 174.13500 1.000 129.49000 95 GLY C CA 1
ATOM 14194 C C . GLY C 2 112 ? 233.96300 223.12700 175.15000 1.000 129.49000 95 GLY C C 1
ATOM 14195 O O . GLY C 2 112 ? 235.16700 223.29800 175.34200 1.000 129.49000 95 GLY C O 1
ATOM 14196 N N . GLU C 2 183 ? 195.94500 259.53800 206.91700 1.000 181.86000 162 GLU C N 1
ATOM 14197 C CA . GLU C 2 183 ? 197.07900 259.27000 206.04200 1.000 181.86000 162 GLU C CA 1
ATOM 14198 C C . GLU C 2 183 ? 197.57600 257.85200 206.35000 1.000 181.86000 162 GLU C C 1
ATOM 14199 O O . GLU C 2 183 ? 196.94700 257.13500 207.12500 1.000 181.86000 162 GLU C O 1
ATOM 14205 N N . LEU C 2 184 ? 198.69100 257.45000 205.74100 1.000 196.70000 163 LEU C N 1
ATOM 14206 C CA . LEU C 2 184 ? 199.23000 256.10100 205.87200 1.000 196.70000 163 LEU C CA 1
ATOM 14207 C C . LEU C 2 184 ? 199.48500 255.69100 207.32000 1.000 196.70000 163 LEU C C 1
ATOM 14208 O O . LEU C 2 184 ? 199.27200 254.52900 207.67600 1.000 196.70000 163 LEU C O 1
ATOM 14213 N N . LEU C 2 185 ? 199.90700 256.63700 208.16100 1.000 211.14000 164 LEU C N 1
ATOM 14214 C CA . LEU C 2 185 ? 200.47400 256.34400 209.47600 1.000 211.14000 164 LEU C CA 1
ATOM 14215 C C . LEU C 2 185 ? 199.63200 255.38900 210.31800 1.000 211.14000 164 LEU C C 1
ATOM 14216 O O . LEU C 2 185 ? 200.17100 254.44800 210.90800 1.000 211.14000 164 LEU C O 1
ATOM 14221 N N . GLU C 2 186 ? 198.32000 255.61300 210.39100 1.000 226.74000 165 GLU C N 1
ATOM 14222 C CA . GLU C 2 186 ? 197.47900 254.80400 211.26800 1.000 226.74000 165 GLU C CA 1
ATOM 14223 C C . GLU C 2 186 ? 197.27700 253.38500 210.74200 1.000 226.74000 165 GLU C C 1
ATOM 14224 O O . GLU C 2 186 ? 197.63700 252.41700 211.41900 1.000 226.74000 165 GLU C O 1
ATOM 14230 N N . ALA C 2 187 ? 196.69800 253.24600 209.54500 1.000 226.85000 166 ALA C N 1
ATOM 14231 C CA . ALA C 2 187 ? 196.39600 251.91700 209.01800 1.000 226.85000 166 ALA C CA 1
ATOM 14232 C C . ALA C 2 187 ? 197.66400 251.11100 208.76600 1.000 226.85000 166 ALA C C 1
ATOM 14233 O O . ALA C 2 187 ? 197.72500 249.91700 209.08000 1.000 226.85000 166 ALA C O 1
ATOM 14235 N N . LEU C 2 188 ? 198.68300 251.74600 208.19200 1.000 218.17000 167 LEU C N 1
ATOM 14236 C CA . LEU C 2 188 ? 199.96700 251.09800 207.96800 1.000 218.17000 167 LEU C CA 1
ATOM 14237 C C . LEU C 2 188 ? 200.60900 250.73500 209.30200 1.000 218.17000 167 LEU C C 1
ATOM 14238 O O . LEU C 2 188 ? 201.25800 249.69100 209.42500 1.000 218.17000 167 LEU C O 1
ATOM 14243 N N . GLY C 2 189 ? 200.42800 251.59100 210.30800 1.000 216.56000 168 GLY C N 1
ATOM 14244 C CA . GLY C 2 189 ? 200.89500 251.28900 211.65000 1.000 216.56000 168 GLY C CA 1
ATOM 14245 C C . GLY C 2 189 ? 199.98400 250.36600 212.43500 1.000 216.56000 168 GLY C C 1
ATOM 14246 O O . GLY C 2 189 ? 200.31500 250.02100 213.57500 1.000 216.56000 168 GLY C O 1
ATOM 14247 N N . ARG C 2 190 ? 198.84600 249.96600 211.86200 1.000 225.19000 169 ARG C N 1
ATOM 14248 C CA . ARG C 2 190 ? 197.93300 249.07900 212.57800 1.000 225.19000 169 ARG C CA 1
ATOM 14249 C C . ARG C 2 190 ? 198.46000 247.65100 212.63300 1.000 225.19000 169 ARG C C 1
ATOM 14250 O O . ARG C 2 190 ? 197.94400 246.83000 213.40000 1.000 225.19000 169 ARG C O 1
ATOM 14258 N N . GLU C 2 191 ? 199.47400 247.33200 211.82500 1.000 198.85000 170 GLU C N 1
ATOM 14259 C CA . GLU C 2 191 ? 200.08600 246.00800 211.89500 1.000 198.85000 170 GLU C CA 1
ATOM 14260 C C . GLU C 2 191 ? 200.75100 245.77300 213.24300 1.000 198.85000 170 GLU C C 1
ATOM 14261 O O . GLU C 2 191 ? 200.84800 244.62700 213.69800 1.000 198.85000 170 GLU C O 1
ATOM 14267 N N . LEU C 2 192 ? 201.21400 246.84200 213.89300 1.000 201.24000 171 LEU C N 1
ATOM 14268 C CA . LEU C 2 192 ? 201.86800 246.73300 215.19000 1.000 201.24000 171 LEU C CA 1
ATOM 14269 C C . LEU C 2 192 ? 200.93200 246.23700 216.28300 1.000 201.24000 171 LEU C C 1
ATOM 14270 O O . LEU C 2 192 ? 201.41300 245.72900 217.30200 1.000 201.24000 171 LEU C O 1
ATOM 14275 N N . ASP C 2 193 ? 199.62200 246.36800 216.10100 1.000 226.35000 172 ASP C N 1
ATOM 14276 C CA . ASP C 2 193 ? 198.65800 245.88400 217.08300 1.000 226.35000 172 ASP C CA 1
ATOM 14277 C C . ASP C 2 193 ? 197.51600 245.14000 216.40100 1.000 226.35000 172 ASP C C 1
ATOM 14278 O O . ASP C 2 193 ? 197.67300 244.62100 215.29600 1.000 226.35000 172 ASP C O 1
#

Sequence (1902 aa):
SEKVAEYLRRATLDLRAARQRIRRELESDPIAIVSMACRLPGGVNNTPQRLWELLRREGGETLSGFPTDRGWDLARLHHPDPDNPGTSYVDKGGFLDDAAGFDAEFFGVSPREAAAMDPQQRLLLETSWELVENAGIDPHSLRGTATGVFLGVAKFGYGEEDTAAAEDVEGYSVTGVAPAVASGRISYTMGLEGPSISVDTACSSSLVALHLAVESLRKGESSMAVVGGAAVMATPGVFVDFSRQRALAADGRSKAFGAGADGFGFSEGVTLVLLERLSEARRNGHEVLAVVRGSALNQDGASNGLSAPSGPAQRRVIRQALESCGLEPGDVDAVEAHGTGTALGDPIEANALLDTYGRDRDADRPLWLGSVKSNIGHTQAAAGVTGLLKVVLALRNGELPATLHVEEPTPHVDWSSGGVALLAGNQPWRRGERTRRAAVSAFGISGTNAHVIVEEAPEREHRETTAHDGRPVPLVVSARSTAALRRAQAAQIAELLERPDADLAGVGLGLATTRARHEHRAAVVASTREEAVRGLREIAAGAATADAVVEGVTEVDGRNVVFLFPGQGSQWAGMGAELLSSSPVFAGKIRACDESMAPMQDWKVSDVLRQAPGAPGLDRVDVVQPVLFAVMVSLAELWRSYGVEPAAVVGHSQGEIAAAHVAGALTLEDAAKLVVGRSRLMRSLSGEGGMAAVGEAAVRERLRPWQVAAVNGPRSVVVSGEPGALRAFSEDCAAEGIRVRDIDVDYASHSPQIERVREELLETTGDIAPRPARVTFHSTVESRSMDGTELDARYWYRNLRETVRFADAVTRLAESGYDAFIEVSPHPVVVQAVEEAVEEADGAEDAVVVGSLHRDGGDLSAFLRSMATAHVSGVDIRWDVALPGAAPFALPTYPFQRKRYWLQPSEKVAEYLRRRATLDLRAARQRIRRELESDPIAIVSMACRLPGGVNNTPQRLWELLRREGGETLSGFPTDRGWDLARLHHPDPDNPGTSYVDKGGFLDDAAGFDAEFFGVSPREAAAMDPQQRLLLETSWELVENAGIDPHSLRGTATGVFLGVAKFGYGEEDTAAAEDVEGYSVTGVAPAVASGRISYTMGLEGPSISVDTACSSSLVALHLAVESLRKGESSMAVVGGAAVMATPGVFVDFSRQRALAADGRSKAFGAGADGFGFSEGVTLVLLERLSEARRNGHEVLAVVRGSALNQDGASNGLSAPSGPAQRRVIRQALESCGLEPGDVDAVEAHGTGTALGDPIEANALLDTYGRDRDADRPLWLGSVKSNIGHTQAAAGVTGLLKVVLALRNGELPATLHVEEPTPHVDWSSGGVALLAGNQPWRRGERTRRAAVSAFGISGTNAHVIVEEAPEREHRETTAHDGRPVPLVVSARSTAALRRAQAAQIAELLERPDADLAGVGLGLATTRARHEHRAAVVASTREEAVRGLREIAAGAATADAVVEGVTEVDGRNVVFLFPGQGSQWAGMGAELLSSSPVFAGKIRACDESMAPMQDWKVSDVLRQAPGAPGLDRVDVVQPVLFAVMVSLAELWRSYGVEPAAVVGHSQGEIAAAHVAGALTLEDAAKLVVGRSRLMRSLSGEGGMAAVALGEAAVRERLRPWQDVAAVNGPRSVVVSGEPGALRAFSEDCAAEGIRVRDIDVDYASHSPQIERVREELLETTGDIAPRPARVTFHSTVESRSMDGTELDARYWYRNLRETVRFADAVTRLAESGYDAFIEVSPHPVVVQAVEEAVEEADGAEDAVVVGSLHRDGGDLSAFLRSMATAHVSGVDIRWDVALPGAAPFALPTYPFQRKRYWLQPDRLAGLPRAERTAELVRLVRTSTATVLGHDDPKAVRATTPFKELGFDLAAVRLRNLLNAATGLRLPSTLVFDHPNASAVAGFLDAELGELLEALGRELD

Solvent-accessible surface area: 74912 Å² total

InterPro domains:
  IPR001227 Acyl transferase domain superfamily [G3DSA:3.40.366.10] (560-864)
  IPR001227 Acyl transferase domain superfamily [G3DSA:3.40.366.10] (2014-2316)
  IPR006162 Phosphopantetheine attachment site [PS00012] (1425-1440)
  IPR006162 Phosphopantetheine attachment site [PS00012] (3443-3458)
  IPR009081 Phosphopantetheine binding ACP domain [PF00550] (1400-1466)
  IPR009081 Phosphopantetheine binding ACP domain [PF00550] (3419-3484)
  IPR009081 Phosphopantetheine binding ACP domain [PS50075] (1395-1470)
  IPR009081 Phosphopantetheine binding ACP domain [PS50075] (3413-3488)
  IPR011032 GroES-like superfamily [SSF50129] (2846-2963)
  IPR013154 Alcohol dehydrogenase-like, N-terminal [PF08240] (2850-2927)
  IPR013968 Polyketide synthase-like, ketoreductase domain [PF08659] (1132-1297)
  IPR013968 Polyketide synthase-like, ketoreductase domain [PF08659] (3141-3317)
  IPR014030 Beta-ketoacyl synthase-like, N-terminal domain [PF00109] (31-280)
  IPR014030 Beta-ketoacyl synthase-like, N-terminal domain [PF00109] (1489-1739)
  IPR014031 Beta-ketoacyl synthase, C-terminal domain [PF02801] (288-406)
  IPR014031 Beta-ketoacyl synthase, C-terminal domain [PF02801] (1747-1862)
  IPR014043 Acyl transferase domain [PF00698] (560-880)
  IPR014043 Acyl transferase domain [PF00698] (2015-2331)
  IPR014043 Acyl transferase domain [SM00827] (562-861)
  IPR014043 Acyl transferase domain [SM00827] (2016-2313)

Secondary structure (DSSP, 8-state):
--HHHHHHHHHHHHHHHHHHHHHHHHH--EEEEEEEEEBTTTB-SHHHHHHHHHH-----EE--STT---HHHHB-SSTTSTT-BS--EEB--S-SSEE-TTTTT--HHHHHHS-HHHHHHHHHHHHHHHHTT--GGGGTTS-EEEEEE-----TT-S------SS-HHHHTT-HHHHHHHHHHHHT--S-EEEE--TT-HHHHHHHHHHHHHHHTS-SEEEEEEEE---STHHHHHHHHHT-B-SS----TTSS----B-BB-EEEEEEEEEHHHHHHHT----EEEEEEEEE---S-SSSS---HHHHHHHHHHHHHHTT--TTS--EEE------TTHHHHHHHHHIIIIITT--TTSPEEEE-SHHHH-B-GGGHHHHHHHHHHHHHHHSEEPP-SS-SS--TTS-GGG-SEEE--S-EE----SSPPEEEEEEE-SSS-EEEEEEEE-------------S--EEEEEEESSHHHHHHHHHHHHHHHHSTT--HHHHHHHHHHHS---SEEEEEEESSHHHHHHHHHHHHHS---STTEEEEE-S-S---EEEEE--SS---TTSSGGGGTT-HHHHHHHHHHHHHHTTT-SS-HHHHHTT-SS---TT-HHHHHHHHHHHHHHHHHHHHTTT---SEEEE-TTHHHHHHHHHTSS-HHHHHHHHHHHHHHHHH--SS---EE--HHHHHTTTSS----EE-SSS-EEE---HHHHHHHHHH--SSSS--B---TT--TTSTTGGGT-SHHHHHHTT------SSBEE-SSSSSEE-GGG--HHHHHHHHHS----HHHHHHHHHHT--EEEE-SSS-SSHHHHHHHHHHS-S-TT-EEE--S-SS--SHHHHHHHHHHHHTTT----GGGGSTT-------------EE-----/-HHHHHHHHHHHHHHHHHHHHHHHHHH--EEEEEEEEEBTTTB-SHHHHHHHHHH-----EE--STT---HHHHB-SSTTSTT-BS--EEB--S-SSEE-TTTTT--HHHHHHS-HHHHHHHHHHHHHHHHTT--TTTTTTS-EEEEEE------SSSSPP---TT-HHHHHH-SHHHHHHHHHHHT--S-EEEE--GGGHHHHHHHHHHHHHHHTS-SEEEEEEEE--SSTHHHHHHHHTT-B-SSS---SSBTT---B-BB-EEEEEEEEEHHHHHHHT----EEEEEEEEEE--S-SSSS---HHHHHHHHHHHHHHHT--TTS--EEE-----SSSHHHHHHHHHHHHTSTT--TTSPEE---SHHHH-B-TTSSHHHHHHHHHHHHHHTEEPPPSS-SSB-TTS-STTSSEE---S-EE----SS--EEEEEEE-SSSEEEEEEEEEPPS----------S--EEEEEEESSHHHHHHHHHHHHHHHHSSS--HHHHHHHHHHSS---SEEEEEEESSHHHHHHHHHHHHHS----SSEEEEE---S----EEEE--SS---S-SSHHHHHH-HHHHHHHHHHHHTTGGG-SS-HHHHHTT-TT---TTSHHHHHHHHHHHHHHHHHHHHTTT---SEEEESSTHHHHHHHHTTSS-HHHHHHHHHHHHHHHHTT--S-----B-S-HHHHHHH-TT-----B--STT-B---S-HHHHHHHHHHSSSS---------S---SSGGGTTSHHHHHHHT-----PPPSSEEEETTTTEE--GGG--HHHHHHHHTS-B-SSHHHHHHHHHT--EEEE-SSS-SSHHHHHHHHHHSSS-TT-EEE----SS--SHHHHHHHHHHHHTTT----GGGGS-S-------------EE-----/--S----HHHHHHHHHHHHHHHHHHHHS-S-STT--SSS-TTTTT---HHHHHHHHHHHHHS----TTHHHHS-SHHHHHHHHHHHH--HHHHHGGGG-